Protein 3OV2 (pdb70)

Foldseek 3Di:
DVVVVQVVFFFDFFKFWQFKFKFFAPDKDFLQCVLVVQCVLLVNPVVVVVSVVLNVLLVVLLAGMAGAPDDSVLCVVQVLLAAAFDQRQVSLLVPQQQVQLVQQLRQLVRQVVSLPDDLALAQEEEEEEQGNDDVVTSQVVNCVVNVHDPNRHYDYHYRDWQQVLLVQVVVLRCQARSGHSHKYKYKYWYHCSQLRYHDDPPPVFSSSVVNFEHTMMMITIMHHDDDVPRTDGQKGFPDKDKDFDPPCLQQKDWDQDSSGIGIGHDPCSLLVVQVPCCVVVCVVCVVVVDDAPQLAAELEQQQTPSNLVSNCVSRVHDCVRCVLNSVLCRHHGRNRSRSSSSSLVSQQVVCVVVVEQWSRRVHFKYWYWTAHRSRMIMTTIIGTDGDDD/DVVVVQVVFFFDFFKFWFFKFKFAAPAKDFLQCVLVQLCVLLVNPVCVVVSVVLNVLLVVQLAGIAGAPDDSVLCVVQVLLSAAFPQRVVSLLVPCLPCQLVQQLRRLVRRCVSLPDDLALAAEEEEEEQDNDDVVGSQVVNCVVNVHDPRRHYDYHYRDWQQVLLVQVVVLRCQQRSGHSHKYKYKYWYHCSQLRYHDDPPDPQSSSVNNFEHTMMMITIMHPDDDPPRGDGQKGFPDKDKDFDPPVLAQKDWDQDSSGIGIHHDPCSLVVVQVPCVVVVCVQCVVVVDDAPQQAAEQEQLVTPSNLVSNCVSRVHDCVRCVLNSVLCRHHGRNRSRSSSSSLVSQQVCCVVVPEQWSRRVHFKYWYWDAHRSRMIMITIIGTDGDDD/DPVVVVQVVFFFDFFKFWFFKFKFFAPDKDFLQCNLVVLCVLLVNVVVVVVSVVLNVLLVVQLAGMAGAPDDSVLCVVQVLLSAAFDQRQVSLLVCQLPCQLVQQLRRLVRQCVSQPDDLQLAQEEEEEEQTNDDVVTSQVVNCVVNVHDPRRHYDYHYRDWQQVLLVQVVVLRCQQRSGVSHKYKYKYWYHCSQLRYHDDPVDVQSSSVSNFEHTMMMITIMHHDDDPPRTDGQKGWDDKDKDFDPPCLQQKDWDQDSSGIGIHHDPCSLVSVLVVVVPVVVVVCVVVPDDAPQLAAEQEQLVTDSNVVSNCVSSVPDPVRCVLNSVQCNHHGRNRNRSSSSSLVSQQVCCVVVVEQWSRVVHQKYWYWTAHRSRMIMIIIIGTDTDDPPD/DVVVVQVVFFFDDFKFWQFKFKFAAPAKDFLQCVLVVLCVLLVNVVPVVVSVVLNVLLVVQLAGMAGAPDDSVLCVVQVLLSAAQDQRVVSLQVPQQPVQLVQQLRQLVRQVVSQPDDLQLAQEEEEEEQDNDDVVTSQVVNCVVNVHDPRRHYDYHYRDWQQVLLVQVVVVRCVARSGVSHKYKYKYWYHCSQLRYHDDPPDPQSSSVSSFEHTMMMITIMHHDDDPPRTDGFKGWDDKDKDFDPPCLQQKDWDQDSRGIGIHHDPCSLLVCQVPCVVVVCVVCVVVVDDAPQLAAEQEQQPTPSNVVSNCVSRVYDCVRCVLNVVLCRHHGRNRSRSSSSSLVSQQVCCVVVVEQWSRNNHFKYWYWTAHRSRMIMIIIIGTDTDDD

Solvent-accessible surface area: 55598 Å² total; per-residue (Å²): 135,56,71,36,72,5,154,125,101,41,2,140,1,9,0,2,0,2,0,8,3,26,8,40,7,126,46,91,23,90,11,80,73,4,1,60,34,1,0,113,18,13,132,3,70,127,55,105,104,6,30,143,71,0,76,126,35,2,94,136,27,90,7,123,56,4,43,9,37,5,29,51,55,32,6,96,33,42,68,119,0,17,27,64,64,116,48,4,3,50,28,0,5,34,16,0,18,74,46,0,1,113,18,0,54,87,0,0,49,102,0,12,169,63,10,60,41,75,61,84,65,4,50,15,0,1,0,1,2,10,4,1,7,9,3,3,4,0,2,28,30,0,12,84,66,5,55,14,49,95,59,4,24,16,10,1,0,0,1,16,5,22,9,6,0,0,1,0,0,22,6,0,15,9,11,0,0,0,36,177,44,3,6,0,0,0,0,0,0,0,5,17,0,7,14,14,3,3,9,48,107,74,26,96,65,12,3,32,20,19,0,13,44,0,1,0,0,0,0,0,0,0,0,1,50,52,66,175,84,109,12,104,19,3,0,23,1,8,30,22,42,5,12,10,19,54,163,9,80,36,2,27,2,0,74,7,58,11,34,0,3,22,41,49,68,86,136,100,13,22,46,39,3,3,81,55,0,30,167,1,0,103,124,7,2,54,112,52,53,35,224,114,64,56,68,0,5,4,0,2,4,0,11,55,63,51,6,2,61,22,3,32,76,107,8,144,9,50,101,74,25,2,34,5,0,42,64,2,2,15,35,60,0,7,0,9,1,0,0,2,0,11,0,0,15,35,11,31,101,61,2,47,130,102,50,96,71,20,8,0,46,29,59,94,34,0,0,0,0,0,6,6,12,0,0,0,1,0,1,0,2,0,50,8,43,82,48,173,154,127,9,92,45,56,7,176,114,73,24,2,104,2,10,0,2,0,8,0,7,4,25,9,39,7,128,42,91,23,78,13,80,73,3,0,51,25,0,0,111,16,12,131,17,71,130,94,110,126,16,29,130,47,0,62,144,18,3,113,151,29,94,7,124,58,3,49,8,31,5,26,58,115,34,4,159,136,68,88,98,0,16,30,61,76,104,50,4,2,53,25,0,5,58,14,0,23,79,44,0,0,111,16,0,58,89,0,0,48,96,0,12,171,82,11,59,46,81,56,74,71,4,48,18,0,0,0,1,2,8,5,2,6,9,6,8,6,0,2,24,68,0,13,84,62,6,53,15,41,80,57,4,22,15,10,1,0,0,1,14,6,22,9,6,0,1,2,0,0,23,5,0,20,8,14,1,2,0,37,170,45,3,10,0,0,0,0,0,0,1,4,18,1,7,15,12,2,3,24,49,96,60,29,108,47,9,5,23,20,13,0,14,40,0,1,0,0,0,0,0,1,0,0,2,51,58,82,169,62,87,9,139,20,12,0,13,0,22,29,22,20,3,17,9,15,59,139,12,70,36,2,28,1,0,71,6,55,11,29,0,4,22,40,47,54,41,116,88,13,21,49,38,3,5,79,30,0,38,122,2,0,118,106,6,3,64,105,59,52,41,216,111,80,51,74,0,4,4,0,3,4,0,13,54,61,48,6,3,63,21,2,34,74,115,10,147,9,45,99,75,25,1,51,13,0,44,82,2,4,18,46,58,0,9,0,9,1,0,0,2,1,10,0,0,16,28,13,28,84,97,1,46,113,98,50,99,72,22,7,0,47,30,55,104,62,0,0,0,0,1,7,5,8,0,1,0,1,1,0,1,2,0,48,6,34,76,48,173,150,107,102,10,106,23,64,11,153,111,92,32,1,83,1,8,0,2,0,7,0,8,2,27,6,34,6,124,41,83,24,82,10,77,76,4,0,58,36,0,0,110,20,13,139,5,70,121,74,119,128,20,35,161,125,0,79,154,32,3,110,132,26,84,6,136,59,2,50,8,36,6,34,46,124,27,5,154,124,68,89,104,0,20,33,56,80,91,55,6,3,50,29,0,4,60,13,0,21,80,42,0,1,112,10,0,64,87,0,0,50,108,0,10,157,64,11,57,61,70,64,88,61,4,48,17,0,0,0,0,3,9,3,2,6,9,5,12,7,1,5,27,70,0,13,86,68,4,52,14,46,86,63,3,25,18,10,1,1,0,1,18,5,21,11,6,0,0,2,0,0,25,5,0,23,9,14,0,1,1,37,122,45,3,13,0,0,0,0,0,0,1,6,17,1,7,14,12,3,4,11,56,128,72,23,110,56,9,9,32,16,16,2,12,42,0,2,0,0,0,0,0,0,0,0,2,46,56,80,173,63,94,7,149,16,11,0,26,1,14,33,22,51,9,61,10,19,53,97,7,80,37,1,29,2,0,73,6,59,12,30,0,4,20,36,50,58,79,117,45,14,24,16,13,2,1,18,41,0,20,143,13,0,98,184,22,3,64,112,52,54,22,213,114,58,54,63,0,3,2,0,1,3,0,12,54,60,52,6,2,61,22,1,32,78,69,4,143,10,50,98,80,23,1,36,4,0,40,64,2,3,17,48,61,0,8,0,8,0,0,0,2,1,10,0,0,13,33,10,40,108,62,0,48,132,109,49,106,73,22,8,0,39,28,51,98,26,0,0,0,0,0,6,5,10,0,0,0,2,0,1,0,3,0,43,8,45,82,48,148,76,175,219,135,9,113,36,69,14,154,100,94,17,3,85,2,14,0,3,0,8,0,7,4,23,8,30,7,123,42,89,22,85,9,83,76,3,1,51,29,0,0,110,0,13,119,6,67,118,73,90,130,16,31,143,121,0,74,152,39,2,106,132,29,85,7,124,70,3,50,8,36,5,33,63,87,34,0,84,78,55,89,100,0,15,27,64,79,104,49,4,3,52,28,0,4,55,13,0,19,93,43,0,1,101,13,0,26,61,0,0,78,106,0,15,152,61,12,63,46,86,54,73,71,4,44,18,0,0,0,1,2,8,5,2,6,10,6,9,7,0,3,27,61,0,13,89,78,11,46,15,44,93,94,3,25,16,9,1,1,0,1,20,4,23,13,6,0,1,2,0,0,23,5,0,20,8,11,1,2,0,38,163,44,4,8,0,0,0,0,0,0,1,5,15,0,7,14,12,2,5,11,46,94,67,26,81,69,11,2,28,16,16,0,13,39,0,2,0,0,0,0,0,0,0,0,2,52,52,76,175,64,111,9,145,18,12,0,27,1,12,27,20,50,6,14,8,9,57,162,9,74,38,2,25,1,0,72,6,58,12,27,0,2,20,39,48,66,83,129,98,14,20,47,35,2,4,86,34,0,26,111,3,0,108,131,5,3,66,111,62,44,36,199,109,67,55,69,1,4,2,0,2,5,0,12,58,64,52,6,3,64,21,3,32,71,118,9,149,10,46,93,74,28,2,29,6,0,38,73,2,2,19,45,60,0,9,0,10,1,0,0,4,0,10,0,0,13,34,11,35,104,67,0,47,132,96,49,107,71,22,8,0,43,29,58,90,37,0,0,0,0,1,6,4,12,0,0,1,2,2,1,1,2,0,38,9,41,82,49,172,156

GO terms:
  GO:0016747 acyltransferase activity, transferring groups other than amino-acyl groups (F, IDA)
  GO:0009813 flavonoid biosynthetic process (P, IDA)

Radius of gyration: 35.25 Å; Cα contacts (8 Å, |Δi|>4): 3835; chains: 4; bounding box: 76×96×96 Å

Sequence (1559 aa):
NLHALRREQRAQGPATIMAIGTATPPNLYEQSTFPDFYFRVTNSDDKQELKKKFRRMCEKTMVKKRYLHLTEEILKERPKLCSYKEASFDDRQDIVVEEIPRLAKEAAEKAIKEWGRPKSEITHLVFCSISGIDMPGADYRLATLLGLPLTVNRLMIYSQACHMGAAMLRIAKDLAENNRGARVLVVACEITVLSFRGPNEGDFEALAGQAGFGDGAGAVVVGADPLEGIEKPIYEIAAAMQETVAESQGAVGGHLRAFGWTFYFLNQLPAIIADNLGRSLERALAPLGVREWNDVFWVAHPGNWAIIDAIEAKLQLSPDKLSTARHVFTEYGNMQSATVYFVMDELRKRSAVEGRSTTGDGLQWGVLLGFGPGLSIETVVLRSMPLHHNLHALRREQRAQGPATIMAIGTATPPNLYEQSTFPDFYFRVTNSDDKQELKKKFRRMCEKTMVKKRYLHLTEEILKERPKLCSYKEASFDDRQDIVVEEIPRLAKEAAEKAIKEWGRPKSEITHLVFCSISGIDMPGADYRLATLLGLPLTVNRLMIYSQACHMGAAMLRIAKDLAENNRGARVLVVACEITVLSFRGPNEGDFEALAGQAGFGDGAGAVVVGADPLEGIEKPIYEIAAAMQETVAESQGAVGGHLRAFGWTFYFLNQLPAIIADNLGRSLERALAPLGVREWNDVFWVAHPGNWAIIDAIEAKLQLSPDKLSTARHVFTEYGNMQSATVYFVMDELRKRSAVEGRSTTGDGLQWGVLLGFGPGLSIETVVLRSMPLHHANLHALRREQRAQGPATIMAIGTATPPNLYEQSTFPDFYFRVTNSDDKQELKKKFRRMCEKTMVKKRYLHLTEEILKERPKLCSYKEASFDDRQDIVVEEIPRLAKEAAEKAIKEWGRPKSEITHLVFCSISGIDMPGADYRLATLLGLPLTVNRLMIYSQACHMGAAMLRIAKDLAENNRGARVLVVACEITVLSFRGPNEGDFEALAGQAGFGDGAGAVVVGADPLEGIEKPIYEIAAAMQETVAESQGAVGGHLRAFGWTFYFLNQLPAIIADNLGRSLERALAPLGVREWNDVFWVAHPGNWAIIDAIEAKLQLSPDKLSTARHVFTEYGNMQSATVYFVMDELRKRSAVEGRSTTGDGLQWGVLLGFGPGLSIETVVLRSMPLHHHHNLHALRREQRAQGPATIMAIGTATPPNLYEQSTFPDFYFRVTNSDDKQELKKKFRRMCEKTMVKKRYLHLTEEILKERPKLCSYKEASFDDRQDIVVEEIPRLAKEAAEKAIKEWGRPKSEITHLVFCSISGIDMPGADYRLATLLGLPLTVNRLMIYSQACHMGAAMLRIAKDLAENNRGARVLVVACEITVLSFRGPNEGDFEALAGQAGFGDGAGAVVVGADPLEGIEKPIYEIAAAMQETVAESQGAVGGHLRAFGWTFYFLNQLPAIIADNLGRSLERALAPLGVREWNDVFWVAHPGNWAIIDAIEAKLQLSPDKLSTARHVFTEYGNMQSATVYFVMDELRKRSAVEGRSTTGDGLQWGVLLGFGPGLSIETVVLRSMPLHH

Secondary structure (DSSP, 8-state):
-HHHHHHHHS-SS--EEEEEEEE--S-EEEGGGHHHHHHHHTT-TT-HHHHHHHHHHHHHT---EEE-S--HHHHHHSGGGGSSSS--HHHHHHHHHHHHHHHHHHHHHHHHHHHTS-GGG--EEEEEESS---BS-HHHHHHHHHT--TTSEEEEEES--TTHHHHHHHHHHHHHHHSTT-EEEEEEEE-GGGT-----TT-HHHHHHHHHB--EEEEEEEESSPPTTT---SEEEEEEEEEE-TT-TTSEEEEEETTEEEEEE-TTHHHHHHTTSHHHHHHHHGGGT--SGGGSEEEE----HHHHHHHHHHHT--TTTTHHHHHHHHHH-B-GGGHHHHHHHHHHHHHHHTT-SBTTTT-SEEEEEEEETTTEEEEEEEEE-B---/-HHHHHHHHS-SS--EEEEEEEE--S-EEETTTHHHHHHHHTT-TT-HHHHHHHHHHHHHHT--EEE-S--HHHHHH-GGGGSSSSS-HHHHHHHHHHHHHHHHHHHHHHHHHHHTS-GGG--EEEEEESS--EES-HHHHHHHHHT--TT-EEEEEES--TTHHHHHHHHHHHHHHTSTT-EEEEEEEE-GGGT-----TT-HHHHHHHHHB--EEEEEEEESSPPTTT---SEEEEEEEEEE-TT-TTTEEEEEETTEEEEEE-TTHHHHHHHT-HHHHHHHHGGGT---GGGSEEEE----HHHHHHHHHHHT--TTTTHHHHHHHHHH-B-GGGHHHHHHHHHHHHHHHTT-SBTTTT-SEEEEEEEETTTEEEEEEEEE-B---/--HHHHHHHHS--S--EEEEEEEE--S-EEETTTHHHHHHHHTT-TT-HHHHHHHHHHHHHH---EEE-S--HHHHHH-GGGGSSSSS-HHHHHHHHHHHHHHHHHHHHHHHHHHH-S-GGG--EEEEEESS--EES-HHHHHHHHHT--TT-EEEEEES--TTHHHHHHHHHHHHHHHSTT-EEEEEEEE-GGGT-----TT-HHHHHHHHHB--EEEEEEEESSPPTTT---SEEEEEEEEEE-TT-TTSEEEEEETTEEEEEE-TTHHHHHHHHHHHHHHHHHGGGT--SGGGSEEEE----HHHHHHHHHHHT--TTTTHHHHHHHHHH-B-GGGHHHHHHHHHHHHHHHTT-SBTTTT-SEEEEEEEETTTEEEEEEEEE-B-----/-HHHHHHHSS--S--EEEEEEEE--SEEEETTTHHHHHHHHTT-TT-HHHHHHHHHHHHHH---EEEES--HHHHHH-GGGGSSSS--HHHHHHHHHHHHHHHHHHHHHHHHHHH-S-GGG--EEEEEESS---BS-HHHHHHHHHT--TTSEEEEEES--TTHHHHHHHHHHHHHHSSTT-EEEEEEEE-GGGT-----TT-HHHHHHHHHB--EEEEEEEESSPPTTT---SEEEEEEEEEE-TT-TTTEEEEEETTEEEEEE-TTHHHHHHHTSHHHHHHHHGGGT---GGGSEEEE----HHHHHHHHHHHT--TTTTHHHHHHHHHH-B-GGGHHHHHHHHHHHHHHHTT-SBTTTT-SEEEEEEEETTTEEEEEEEEE-B---

Nearest PDB structures (foldseek):
  3ov2-assembly2_D  TM=1.001E+00  e=5.169E-90  Curcuma longa
  3ov3-assembly2_D  TM=1.001E+00  e=6.090E-88  Curcuma longa
  4yjy-assembly1_B  TM=9.894E-01  e=2.800E-68  Oryza sativa Indica Group
  8v8m-assembly1_B  TM=9.890E-01  e=1.064E-67  Panicum virgatum
  8v8n-assembly1_A  TM=9.880E-01  e=2.944E-67  Panicum virgatum

Structure (mmCIF, N/CA/C/O backbone):
data_3OV2
#
_entry.id   3OV2
#
_cell.length_a   77.180
_cell.length_b   115.810
_cell.length_c   221.240
_cell.angle_alpha   90.000
_cell.angle_beta   90.000
_cell.angle_gamma   90.000
#
_symmetry.space_group_name_H-M   'P 21 21 21'
#
loop_
_entity.id
_entity.type
_entity.pdbx_description
1 polymer 'Curcumin synthase'
2 non-polymer 'MALONATE ION'
3 non-polymer 1,2-ETHANEDIOL
4 water water
#
loop_
_atom_site.group_PDB
_atom_site.id
_atom_site.type_symbol
_atom_site.label_atom_id
_atom_site.label_alt_id
_atom_site.label_comp_id
_atom_site.label_asym_id
_atom_site.label_entity_id
_atom_site.label_seq_id
_atom_site.pdbx_PDB_ins_code
_atom_site.Cartn_x
_atom_site.Cartn_y
_atom_site.Cartn_z
_atom_site.occupancy
_atom_site.B_iso_or_equiv
_atom_site.auth_seq_id
_atom_site.auth_comp_id
_atom_site.auth_asym_id
_atom_site.auth_atom_id
_atom_site.pdbx_PDB_model_num
ATOM 1 N N . ASN A 1 3 ? 23.725 -51.987 -27.036 1.00 64.18 3 ASN A N 1
ATOM 2 C CA . ASN A 1 3 ? 24.139 -52.393 -28.412 1.00 63.83 3 ASN A CA 1
ATOM 3 C C . ASN A 1 3 ? 24.251 -51.165 -29.321 1.00 62.85 3 ASN A C 1
ATOM 4 O O . ASN A 1 3 ? 23.282 -50.421 -29.485 1.00 62.55 3 ASN A O 1
ATOM 9 N N . LEU A 1 4 ? 25.450 -50.968 -29.881 1.00 62.17 4 LEU A N 1
ATOM 10 C CA . LEU A 1 4 ? 25.777 -49.864 -30.808 1.00 61.09 4 LEU A CA 1
ATOM 11 C C . LEU A 1 4 ? 25.032 -49.889 -32.161 1.00 60.16 4 LEU A C 1
ATOM 12 O O . LEU A 1 4 ? 24.696 -48.834 -32.701 1.00 59.66 4 LEU A O 1
ATOM 17 N N . HIS A 1 5 ? 24.801 -51.082 -32.710 1.00 59.71 5 HIS A N 1
ATOM 18 C CA . HIS A 1 5 ? 24.149 -51.227 -34.015 1.00 58.77 5 HIS A CA 1
ATOM 19 C C . HIS A 1 5 ? 22.624 -51.250 -33.902 1.00 58.30 5 HIS A C 1
ATOM 20 O O . HIS A 1 5 ? 21.937 -50.661 -34.737 1.00 58.00 5 HIS A O 1
ATOM 27 N N . ALA A 1 6 ? 22.110 -51.937 -32.878 1.00 57.92 6 ALA A N 1
ATOM 28 C CA . ALA A 1 6 ? 20.672 -51.986 -32.597 1.00 57.24 6 ALA A CA 1
ATOM 29 C C . ALA A 1 6 ? 20.109 -50.599 -32.299 1.00 56.34 6 ALA A C 1
ATOM 30 O O . ALA A 1 6 ? 19.104 -50.205 -32.891 1.00 55.81 6 ALA A O 1
ATOM 32 N N . LEU A 1 7 ? 20.760 -49.872 -31.382 1.00 55.82 7 LEU A N 1
ATOM 33 C CA . LEU A 1 7 ? 20.434 -48.461 -31.091 1.00 55.05 7 LEU A CA 1
ATOM 34 C C . LEU A 1 7 ? 20.420 -47.616 -32.379 1.00 53.91 7 LEU A C 1
ATOM 35 O O . LEU A 1 7 ? 19.504 -46.825 -32.602 1.00 53.49 7 LEU A O 1
ATOM 40 N N . ARG A 1 8 ? 21.430 -47.808 -33.222 1.00 52.96 8 ARG A N 1
ATOM 41 C CA . ARG A 1 8 ? 21.521 -47.105 -34.497 1.00 52.19 8 ARG A CA 1
ATOM 42 C C . ARG A 1 8 ? 20.294 -47.406 -35.373 1.00 51.82 8 ARG A C 1
ATOM 43 O O . ARG A 1 8 ? 19.680 -46.478 -35.907 1.00 51.40 8 ARG A O 1
ATOM 51 N N . ARG A 1 9 ? 19.918 -48.685 -35.479 1.00 51.75 9 ARG A N 1
ATOM 52 C CA . ARG A 1 9 ? 18.798 -49.111 -36.340 1.00 51.36 9 ARG A CA 1
ATOM 53 C C . ARG A 1 9 ? 17.459 -48.506 -35.917 1.00 50.91 9 ARG A C 1
ATOM 54 O O . ARG A 1 9 ? 16.577 -48.300 -36.754 1.00 50.92 9 ARG A O 1
ATOM 62 N N . GLU A 1 10 ? 17.312 -48.224 -34.624 1.00 50.32 10 GLU A N 1
ATOM 63 C CA . GLU A 1 10 ? 16.069 -47.672 -34.080 1.00 49.90 10 GLU A CA 1
ATOM 64 C C . GLU A 1 10 ? 15.977 -46.130 -34.178 1.00 48.49 10 GLU A C 1
ATOM 65 O O . GLU A 1 10 ? 14.891 -45.581 -34.400 1.00 47.98 10 GLU A O 1
ATOM 71 N N . GLN A 1 11 ? 17.117 -45.451 -34.034 1.00 46.87 11 GLN A N 1
ATOM 72 C CA . GLN A 1 11 ? 17.169 -43.983 -34.001 1.00 45.61 11 GLN A CA 1
ATOM 73 C C . GLN A 1 11 ? 17.140 -43.285 -35.372 1.00 43.38 11 GLN A C 1
ATOM 74 O O . GLN A 1 11 ? 16.887 -42.089 -35.440 1.00 43.11 11 GLN A O 1
ATOM 80 N N . ARG A 1 12 ? 17.408 -44.010 -36.453 1.00 41.36 12 ARG A N 1
ATOM 81 C CA . ARG A 1 12 ? 17.475 -43.383 -37.780 1.00 39.00 12 ARG A CA 1
ATOM 82 C C . ARG A 1 12 ? 16.145 -43.429 -38.545 1.00 37.12 12 ARG A C 1
ATOM 83 O O . ARG A 1 12 ? 15.287 -44.264 -38.264 1.00 36.63 12 ARG A O 1
ATOM 91 N N . ALA A 1 13 ? 15.973 -42.515 -39.496 1.00 34.64 13 ALA A N 1
ATOM 92 C CA . ALA A 1 13 ? 14.769 -42.515 -40.335 1.00 33.19 13 ALA A CA 1
ATOM 93 C C . ALA A 1 13 ? 14.835 -43.617 -41.395 1.00 32.21 13 ALA A C 1
ATOM 94 O O . ALA A 1 13 ? 15.906 -44.141 -41.687 1.00 31.52 13 ALA A O 1
ATOM 96 N N . GLN A 1 14 ? 13.691 -43.962 -41.972 1.00 31.78 14 GLN A N 1
ATOM 97 C CA . GLN A 1 14 ? 13.634 -45.049 -42.958 1.00 31.66 14 GLN A CA 1
ATOM 98 C C . GLN A 1 14 ? 13.802 -44.616 -44.414 1.00 30.27 14 GLN A C 1
ATOM 99 O O . GLN A 1 14 ? 14.417 -45.316 -45.206 1.00 30.11 14 GLN A O 1
ATOM 105 N N . GLY A 1 15 ? 13.195 -43.493 -44.776 1.00 29.17 15 GLY A N 1
ATOM 106 C CA . GLY A 1 15 ? 13.069 -43.117 -46.183 1.00 27.55 15 GLY A CA 1
ATOM 107 C C . GLY A 1 15 ? 13.831 -41.852 -46.497 1.00 25.72 15 GLY A C 1
ATOM 108 O O . GLY A 1 15 ? 14.506 -41.314 -45.623 1.00 25.63 15 GLY A O 1
ATOM 109 N N . PRO A 1 16 ? 13.710 -41.357 -47.735 1.00 24.48 16 PRO A N 1
ATOM 110 C CA . PRO A 1 16 ? 14.465 -40.177 -48.171 1.00 23.66 16 PRO A CA 1
ATOM 111 C C . PRO A 1 16 ? 13.981 -38.881 -47.532 1.00 23.14 16 PRO A C 1
ATOM 112 O O . PRO A 1 16 ? 12.792 -38.761 -47.197 1.00 23.40 16 PRO A O 1
ATOM 116 N N . ALA A 1 17 ? 14.903 -37.930 -47.356 1.00 22.16 17 ALA A N 1
ATOM 117 C CA . ALA A 1 17 ? 14.544 -36.556 -46.988 1.00 21.21 17 ALA A CA 1
ATOM 118 C C . ALA A 1 17 ? 13.536 -35.957 -47.966 1.00 20.87 17 ALA A C 1
ATOM 119 O O . ALA A 1 17 ? 13.589 -36.175 -49.183 1.00 20.54 17 ALA A O 1
ATOM 121 N N . THR A 1 18 ? 12.650 -35.152 -47.418 1.00 20.80 18 THR A N 1
ATOM 122 C CA . THR A 1 18 ? 11.523 -34.622 -48.153 1.00 21.67 18 THR A CA 1
ATOM 123 C C . THR A 1 18 ? 11.395 -33.117 -47.895 1.00 21.50 18 THR A C 1
ATOM 124 O O . THR A 1 18 ? 11.578 -32.665 -46.756 1.00 21.32 18 THR A O 1
ATOM 128 N N . ILE A 1 19 ? 11.101 -32.354 -48.949 1.00 21.08 19 ILE A N 1
ATOM 129 C CA . ILE A 1 19 ? 10.790 -30.946 -48.808 1.00 20.79 19 ILE A CA 1
ATOM 130 C C . ILE A 1 19 ? 9.282 -30.848 -48.635 1.00 21.83 19 ILE A C 1
ATOM 131 O O . ILE A 1 19 ? 8.519 -31.163 -49.557 1.00 22.34 19 ILE A O 1
ATOM 136 N N . MET A 1 20 ? 8.865 -30.406 -47.448 1.00 21.70 20 MET A N 1
ATOM 137 C CA . MET A 1 20 ? 7.474 -30.468 -47.031 1.00 22.13 20 MET A CA 1
ATOM 138 C C . MET A 1 20 ? 6.735 -29.150 -47.153 1.00 22.22 20 MET A C 1
ATOM 139 O O . MET A 1 20 ? 5.503 -29.119 -47.069 1.00 22.30 20 MET A O 1
ATOM 144 N N . ALA A 1 21 ? 7.483 -28.058 -47.319 1.00 21.57 21 ALA A N 1
ATOM 145 C CA . ALA A 1 21 ? 6.900 -26.718 -47.343 1.00 21.19 21 ALA A CA 1
ATOM 146 C C . ALA A 1 21 ? 7.943 -25.693 -47.735 1.00 20.69 21 ALA A C 1
ATOM 147 O O . ALA A 1 21 ? 9.159 -25.904 -47.545 1.00 20.16 21 ALA A O 1
ATOM 149 N N . ILE A 1 22 ? 7.458 -24.583 -48.279 1.00 20.20 22 ILE A N 1
ATOM 150 C CA . ILE A 1 22 ? 8.305 -23.528 -48.787 1.00 20.28 22 ILE A CA 1
ATOM 151 C C . ILE A 1 22 ? 7.675 -22.170 -48.495 1.00 21.05 22 ILE A C 1
ATOM 152 O O . ILE A 1 22 ? 6.476 -21.938 -48.792 1.00 21.83 22 ILE A O 1
ATOM 157 N N . GLY A 1 23 ? 8.490 -21.278 -47.935 1.00 20.20 23 GLY A N 1
ATOM 158 C CA . GLY A 1 23 ? 8.087 -19.918 -47.680 1.00 19.35 23 GLY A CA 1
ATOM 159 C C . GLY A 1 23 ? 9.151 -18.945 -48.142 1.00 19.70 23 GLY A C 1
ATOM 160 O O . GLY A 1 23 ? 10.359 -19.244 -48.094 1.00 19.06 23 GLY A O 1
ATOM 161 N N . THR A 1 24 ? 8.701 -17.774 -48.600 1.00 19.14 24 THR A N 1
ATOM 162 C CA . THR A 1 24 ? 9.606 -16.744 -49.087 1.00 18.45 24 THR A CA 1
ATOM 163 C C . THR A 1 24 ? 9.145 -15.410 -48.570 1.00 18.09 24 THR A C 1
ATOM 164 O O . THR A 1 24 ? 7.951 -15.217 -48.313 1.00 18.48 24 THR A O 1
ATOM 168 N N . ALA A 1 25 ? 10.099 -14.494 -48.422 1.00 17.50 25 ALA A N 1
ATOM 169 C CA . ALA A 1 25 ? 9.836 -13.126 -48.001 1.00 17.18 25 ALA A CA 1
ATOM 170 C C . ALA A 1 25 ? 10.914 -12.170 -48.555 1.00 17.31 25 ALA A C 1
ATOM 171 O O . ALA A 1 25 ? 12.058 -12.591 -48.826 1.00 16.64 25 ALA A O 1
ATOM 173 N N . THR A 1 26 ? 10.530 -10.897 -48.715 1.00 16.95 26 THR A N 1
ATOM 174 C CA . THR A 1 26 ? 11.405 -9.827 -49.174 1.00 16.60 26 THR A CA 1
ATOM 175 C C . THR A 1 26 ? 11.158 -8.617 -48.294 1.00 17.26 26 THR A C 1
ATOM 176 O O . THR A 1 26 ? 10.073 -8.492 -47.731 1.00 17.62 26 THR A O 1
ATOM 180 N N . PRO A 1 27 ? 12.131 -7.690 -48.201 1.00 17.32 27 PRO A N 1
ATOM 181 C CA . PRO A 1 27 ? 11.789 -6.393 -47.582 1.00 17.59 27 PRO A CA 1
ATOM 182 C C . PRO A 1 27 ? 10.619 -5.706 -48.330 1.00 17.97 27 PRO A C 1
ATOM 183 O O . PRO A 1 27 ? 10.353 -6.063 -49.476 1.00 18.15 27 PRO A O 1
ATOM 187 N N . PRO A 1 28 ? 9.931 -4.727 -47.697 1.00 18.77 28 PRO A N 1
ATOM 188 C CA . PRO A 1 28 ? 8.743 -4.111 -48.351 1.00 19.33 28 PRO A CA 1
ATOM 189 C C . PRO A 1 28 ? 9.063 -2.995 -49.354 1.00 19.93 28 PRO A C 1
ATOM 190 O O . PRO A 1 28 ? 8.145 -2.449 -49.961 1.00 19.99 28 PRO A O 1
ATOM 194 N N . ASN A 1 29 ? 10.344 -2.672 -49.549 1.00 19.94 29 ASN A N 1
ATOM 195 C CA . ASN A 1 29 ? 10.689 -1.528 -50.394 1.00 19.91 29 ASN A CA 1
ATOM 196 C C . ASN A 1 29 ? 11.005 -1.945 -51.818 1.00 20.02 29 ASN A C 1
ATOM 197 O O . ASN A 1 29 ? 12.062 -2.541 -52.092 1.00 19.84 29 ASN A O 1
ATOM 202 N N . LEU A 1 30 ? 10.063 -1.640 -52.707 1.00 20.27 30 LEU A N 1
ATOM 203 C CA . LEU A 1 30 ? 10.197 -1.917 -54.139 1.00 20.28 30 LEU A CA 1
ATOM 204 C C . LEU A 1 30 ? 11.182 -0.986 -54.845 1.00 19.76 30 LEU A C 1
ATOM 205 O O . LEU A 1 30 ? 11.029 0.243 -54.836 1.00 19.60 30 LEU A O 1
ATOM 210 N N . TYR A 1 31 ? 12.184 -1.578 -55.485 1.00 19.31 31 TYR A N 1
ATOM 211 C CA . TYR A 1 31 ? 13.037 -0.803 -56.383 1.00 19.29 31 TYR A CA 1
ATOM 212 C C . TYR A 1 31 ? 12.826 -1.182 -57.843 1.00 19.62 31 TYR A C 1
ATOM 213 O O . TYR A 1 31 ? 13.273 -2.247 -58.294 1.00 19.38 31 TYR A O 1
ATOM 222 N N . GLU A 1 32 ? 12.135 -0.310 -58.579 1.00 19.92 32 GLU A N 1
ATOM 223 C CA . GLU A 1 32 ? 11.980 -0.503 -60.021 1.00 20.71 32 GLU A CA 1
ATOM 224 C C . GLU A 1 32 ? 13.294 -0.218 -60.736 1.00 20.28 32 GLU A C 1
ATOM 225 O O . GLU A 1 32 ? 13.903 0.825 -60.518 1.00 20.35 32 GLU A O 1
ATOM 231 N N . GLN A 1 33 ? 13.726 -1.153 -61.586 1.00 20.31 33 GLN A N 1
ATOM 232 C CA . GLN A 1 33 ? 14.986 -1.017 -62.327 1.00 19.57 33 GLN A CA 1
ATOM 233 C C . GLN A 1 33 ? 14.989 0.206 -63.251 1.00 20.24 33 GLN A C 1
ATOM 234 O O . GLN A 1 33 ? 16.038 0.836 -63.438 1.00 20.15 33 GLN A O 1
ATOM 240 N N . SER A 1 34 ? 13.827 0.549 -63.818 1.00 20.48 34 SER A N 1
ATOM 241 C CA . SER A 1 34 ? 13.753 1.679 -64.758 1.00 20.88 34 SER A CA 1
ATOM 242 C C . SER A 1 34 ? 14.242 2.980 -64.129 1.00 21.02 34 SER A C 1
ATOM 243 O O . SER A 1 34 ? 14.852 3.812 -64.808 1.00 21.63 34 SER A O 1
ATOM 246 N N . THR A 1 35 ? 13.974 3.152 -62.838 1.00 20.51 35 THR A N 1
ATOM 247 C CA . THR A 1 35 ? 14.325 4.387 -62.141 1.00 20.12 35 THR A CA 1
ATOM 248 C C . THR A 1 35 ? 15.448 4.198 -61.130 1.00 20.02 35 THR A C 1
ATOM 249 O O . THR A 1 35 ? 15.822 5.145 -60.443 1.00 20.53 35 THR A O 1
ATOM 253 N N . PHE A 1 36 ? 15.977 2.980 -61.021 1.00 19.06 36 PHE A N 1
ATOM 254 C CA . PHE A 1 36 ? 17.031 2.724 -60.069 1.00 18.09 36 PHE A CA 1
ATOM 255 C C . PHE A 1 36 ? 18.293 3.556 -60.331 1.00 18.33 36 PHE A C 1
ATOM 256 O O . PHE A 1 36 ? 18.928 4.005 -59.377 1.00 17.63 36 PHE A O 1
ATOM 264 N N . PRO A 1 37 ? 18.668 3.759 -61.614 1.00 18.93 37 PRO A N 1
ATOM 265 C CA . PRO A 1 37 ? 19.816 4.640 -61.846 1.00 19.43 37 PRO A CA 1
ATOM 266 C C . PRO A 1 37 ? 19.609 6.041 -61.277 1.00 20.38 37 PRO A C 1
ATOM 267 O O . PRO A 1 37 ? 20.541 6.606 -60.707 1.00 20.60 37 PRO A O 1
ATOM 271 N N . ASP A 1 38 ? 18.394 6.578 -61.391 1.00 21.32 38 ASP A N 1
ATOM 272 C CA . ASP A 1 38 ? 18.113 7.926 -60.880 1.00 22.29 38 ASP A CA 1
ATOM 273 C C . ASP A 1 38 ? 18.219 7.947 -59.371 1.00 21.64 38 ASP A C 1
ATOM 274 O O . ASP A 1 38 ? 18.897 8.824 -58.814 1.00 21.99 38 ASP A O 1
ATOM 279 N N . PHE A 1 39 ? 17.589 6.966 -58.715 1.00 20.34 39 PHE A N 1
ATOM 280 C CA . PHE A 1 39 ? 17.678 6.845 -57.260 1.00 19.81 39 PHE A CA 1
ATOM 281 C C . PHE A 1 39 ? 19.142 6.653 -56.767 1.00 19.54 39 PHE A C 1
ATOM 282 O O . PHE A 1 39 ? 19.606 7.395 -55.889 1.00 18.96 39 PHE A O 1
ATOM 290 N N . TYR A 1 40 ? 19.847 5.663 -57.327 1.00 18.80 40 TYR A N 1
ATOM 291 C CA . TYR A 1 40 ? 21.248 5.358 -56.944 1.00 18.12 40 TYR A CA 1
ATOM 292 C C . TYR A 1 40 ? 22.190 6.574 -57.057 1.00 17.95 40 TYR A C 1
ATOM 293 O O . TYR A 1 40 ? 22.831 6.939 -56.083 1.00 17.23 40 TYR A O 1
ATOM 302 N N . PHE A 1 41 ? 22.267 7.196 -58.239 1.00 17.93 41 PHE A N 1
ATOM 303 C CA . PHE A 1 41 ? 23.159 8.347 -58.435 1.00 18.27 41 PHE A CA 1
ATOM 304 C C . PHE A 1 41 ? 22.810 9.579 -57.586 1.00 18.78 41 PHE A C 1
ATOM 305 O O . PHE A 1 41 ? 23.695 10.353 -57.216 1.00 17.65 41 PHE A O 1
ATOM 313 N N . ARG A 1 42 ? 21.527 9.736 -57.257 1.00 19.93 42 ARG A N 1
ATOM 314 C CA . ARG A 1 42 ? 21.075 10.859 -56.421 1.00 21.47 42 ARG A CA 1
ATOM 315 C C . ARG A 1 42 ? 21.404 10.667 -54.935 1.00 21.69 42 ARG A C 1
ATOM 316 O O . ARG A 1 42 ? 21.960 11.572 -54.311 1.00 22.64 42 ARG A O 1
ATOM 324 N N . VAL A 1 43 ? 21.107 9.494 -54.375 1.00 21.49 43 VAL A N 1
ATOM 325 C CA . VAL A 1 43 ? 21.350 9.266 -52.943 1.00 21.71 43 VAL A CA 1
ATOM 326 C C . VAL A 1 43 ? 22.837 9.079 -52.587 1.00 22.02 43 VAL A C 1
ATOM 327 O O . VAL A 1 43 ? 23.243 9.276 -51.438 1.00 21.80 43 VAL A O 1
ATOM 331 N N . THR A 1 44 ? 23.657 8.710 -53.569 1.00 22.08 44 THR A N 1
ATOM 332 C CA . THR A 1 44 ? 25.094 8.576 -53.329 1.00 21.83 44 THR A CA 1
ATOM 333 C C . THR A 1 44 ? 25.836 9.877 -53.642 1.00 22.41 44 THR A C 1
ATOM 334 O O . THR A 1 44 ? 27.065 9.907 -53.593 1.00 22.31 44 THR A O 1
ATOM 338 N N . ASN A 1 45 ? 25.073 10.944 -53.920 1.00 23.11 45 ASN A N 1
ATOM 339 C CA . ASN A 1 45 ? 25.589 12.268 -54.331 1.00 24.05 45 ASN A CA 1
ATOM 340 C C . ASN A 1 45 ? 26.532 12.207 -55.520 1.00 23.43 45 ASN A C 1
ATOM 341 O O . ASN A 1 45 ? 27.639 12.750 -55.487 1.00 23.41 45 ASN A O 1
ATOM 346 N N . SER A 1 46 ? 26.087 11.526 -56.566 1.00 23.01 46 SER A N 1
ATOM 347 C CA . SER A 1 46 ? 26.896 11.364 -57.770 1.00 22.76 46 SER A CA 1
ATOM 348 C C . SER A 1 46 ? 26.181 11.865 -58.998 1.00 22.47 46 SER A C 1
ATOM 349 O O . SER A 1 46 ? 26.419 11.354 -60.086 1.00 22.30 46 SER A O 1
ATOM 352 N N . ASP A 1 47 ? 25.295 12.847 -58.829 1.00 23.02 47 ASP A N 1
ATOM 353 C CA . ASP A 1 47 ? 24.603 13.458 -59.970 1.00 23.76 47 ASP A CA 1
ATOM 354 C C . ASP A 1 47 ? 25.527 14.251 -60.895 1.00 24.06 47 ASP A C 1
ATOM 355 O O . ASP A 1 47 ? 25.127 14.662 -61.987 1.00 24.58 47 ASP A O 1
ATOM 360 N N . ASP A 1 48 ? 26.769 14.451 -60.469 1.00 23.76 48 ASP A N 1
ATOM 361 C CA . ASP A 1 48 ? 27.772 15.033 -61.359 1.00 23.73 48 ASP A CA 1
ATOM 362 C C . ASP A 1 48 ? 28.684 13.956 -61.968 1.00 22.86 48 ASP A C 1
ATOM 363 O O . ASP A 1 48 ? 29.754 14.260 -62.454 1.00 22.47 48 ASP A O 1
ATOM 368 N N . LYS A 1 49 ? 28.258 12.696 -61.931 1.00 22.19 49 LYS A N 1
ATOM 369 C CA . LYS A 1 49 ? 28.912 11.652 -62.736 1.00 21.73 49 LYS A CA 1
ATOM 370 C C . LYS A 1 49 ? 27.949 11.195 -63.810 1.00 20.83 49 LYS A C 1
ATOM 371 O O . LYS A 1 49 ? 27.530 10.048 -63.826 1.00 20.57 49 LYS A O 1
ATOM 377 N N . GLN A 1 50 ? 27.587 12.101 -64.703 1.00 20.91 50 GLN A N 1
ATOM 378 C CA . GLN A 1 50 ? 26.541 11.805 -65.683 1.00 21.37 50 GLN A CA 1
ATOM 379 C C . GLN A 1 50 ? 26.954 10.716 -66.665 1.00 21.05 50 GLN A C 1
ATOM 380 O O . GLN A 1 50 ? 26.125 9.947 -67.131 1.00 20.58 50 GLN A O 1
ATOM 386 N N . GLU A 1 51 ? 28.243 10.647 -66.961 1.00 21.45 51 GLU A N 1
ATOM 387 C CA . GLU A 1 51 ? 28.710 9.650 -67.902 1.00 21.69 51 GLU A CA 1
ATOM 388 C C . GLU A 1 51 ? 28.676 8.264 -67.271 1.00 21.19 51 GLU A C 1
ATOM 389 O O . GLU A 1 51 ? 28.238 7.313 -67.904 1.00 21.11 51 GLU A O 1
ATOM 395 N N . LEU A 1 52 ? 29.109 8.156 -66.018 1.00 21.15 52 LEU A N 1
ATOM 396 C CA . LEU A 1 52 ? 29.010 6.894 -65.301 1.00 20.85 52 LEU A CA 1
ATOM 397 C C . LEU A 1 52 ? 27.538 6.502 -65.107 1.00 20.67 52 LEU A C 1
ATOM 398 O O . LEU A 1 52 ? 27.168 5.337 -65.268 1.00 20.56 52 LEU A O 1
ATOM 403 N N . LYS A 1 53 ? 26.698 7.483 -64.796 1.00 20.75 53 LYS A N 1
ATOM 404 C CA . LYS A 1 53 ? 25.261 7.246 -64.722 1.00 20.67 53 LYS A CA 1
ATOM 405 C C . LYS A 1 53 ? 24.734 6.680 -66.040 1.00 21.32 53 LYS A C 1
ATOM 406 O O . LYS A 1 53 ? 24.024 5.677 -66.037 1.00 21.71 53 LYS A O 1
ATOM 412 N N . LYS A 1 54 ? 25.093 7.307 -67.158 1.00 21.56 54 LYS A N 1
ATOM 413 C CA . LYS A 1 54 ? 24.695 6.818 -68.478 1.00 22.07 54 LYS A CA 1
ATOM 414 C C . LYS A 1 54 ? 25.091 5.343 -68.622 1.00 22.17 54 LYS A C 1
ATOM 415 O O . LYS A 1 54 ? 24.297 4.519 -69.064 1.00 21.12 54 LYS A O 1
ATOM 421 N N . LYS A 1 55 ? 26.319 5.019 -68.215 1.00 22.96 55 LYS A N 1
ATOM 422 C CA . LYS A 1 55 ? 26.823 3.651 -68.220 1.00 23.82 55 LYS A CA 1
ATOM 423 C C . LYS A 1 55 ? 25.953 2.715 -67.384 1.00 23.41 55 LYS A C 1
ATOM 424 O O . LYS A 1 55 ? 25.625 1.603 -67.816 1.00 23.01 55 LYS A O 1
ATOM 430 N N . PHE A 1 56 ? 25.612 3.168 -66.178 1.00 22.51 56 PHE A N 1
ATOM 431 C CA . PHE A 1 56 ? 24.966 2.313 -65.207 1.00 22.38 56 PHE A CA 1
ATOM 432 C C . PHE A 1 56 ? 23.578 1.966 -65.680 1.00 23.27 56 PHE A C 1
ATOM 433 O O . PHE A 1 56 ? 23.142 0.824 -65.523 1.00 23.36 56 PHE A O 1
ATOM 441 N N . ARG A 1 57 ? 22.902 2.951 -66.275 1.00 23.90 57 ARG A N 1
ATOM 442 C CA . ARG A 1 57 ? 21.586 2.747 -66.857 1.00 25.00 57 ARG A CA 1
ATOM 443 C C . ARG A 1 57 ? 21.638 1.659 -67.933 1.00 25.20 57 ARG A C 1
ATOM 444 O O . ARG A 1 57 ? 20.727 0.847 -68.023 1.00 24.90 57 ARG A O 1
ATOM 452 N N . ARG A 1 58 ? 22.713 1.645 -68.721 1.00 26.20 58 ARG A N 1
ATOM 453 C CA . ARG A 1 58 ? 22.919 0.619 -69.751 1.00 27.70 58 ARG A CA 1
ATOM 454 C C . ARG A 1 58 ? 23.146 -0.748 -69.081 1.00 26.91 58 ARG A C 1
ATOM 455 O O . ARG A 1 58 ? 22.527 -1.756 -69.456 1.00 26.26 58 ARG A O 1
ATOM 463 N N . MET A 1 59 ? 23.986 -0.760 -68.051 1.00 26.57 59 MET A N 1
ATOM 464 C CA . MET A 1 59 ? 24.148 -1.952 -67.227 1.00 26.63 59 MET A CA 1
ATOM 465 C C . MET A 1 59 ? 22.802 -2.475 -66.712 1.00 25.92 59 MET A C 1
ATOM 466 O O . MET A 1 59 ? 22.534 -3.670 -66.796 1.00 25.70 59 MET A O 1
ATOM 471 N N . CYS A 1 60 ? 21.975 -1.564 -66.191 1.00 25.39 60 CYS A N 1
A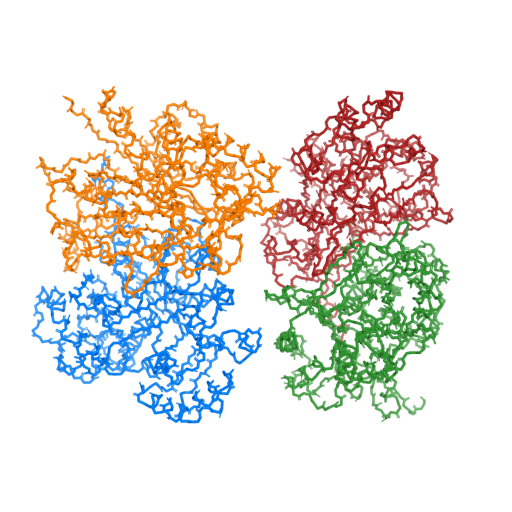TOM 472 C CA . CYS A 1 60 ? 20.711 -1.904 -65.554 1.00 24.76 60 CYS A CA 1
ATOM 473 C C . CYS A 1 60 ? 19.746 -2.469 -66.573 1.00 25.35 60 CYS A C 1
ATOM 474 O O . CYS A 1 60 ? 19.023 -3.428 -66.283 1.00 24.83 60 CYS A O 1
ATOM 477 N N . GLU A 1 61 ? 19.758 -1.875 -67.767 1.00 25.94 61 GLU A N 1
ATOM 478 C CA . GLU A 1 61 ? 18.942 -2.343 -68.889 1.00 26.80 61 GLU A CA 1
ATOM 479 C C . GLU A 1 61 ? 19.339 -3.763 -69.308 1.00 26.69 61 GLU A C 1
ATOM 480 O O . GLU A 1 61 ? 18.473 -4.621 -69.463 1.00 26.80 61 GLU A O 1
ATOM 486 N N . LYS A 1 62 ? 20.649 -4.001 -69.435 1.00 26.95 62 LYS A N 1
ATOM 487 C CA . LYS A 1 62 ? 21.218 -5.295 -69.812 1.00 26.92 62 LYS A CA 1
ATOM 488 C C . LYS A 1 62 ? 21.003 -6.395 -68.781 1.00 26.36 62 LYS A C 1
ATOM 489 O O . LYS A 1 62 ? 20.940 -7.579 -69.154 1.00 26.38 62 LYS A O 1
ATOM 495 N N . THR A 1 63 ? 20.928 -6.040 -67.492 1.00 24.85 63 THR A N 1
ATOM 496 C CA . THR A 1 63 ? 20.703 -7.068 -66.467 1.00 23.72 63 THR A CA 1
ATOM 497 C C . THR A 1 63 ? 19.426 -7.853 -66.701 1.00 23.50 63 THR A C 1
ATOM 498 O O . THR A 1 63 ? 19.311 -8.987 -66.235 1.00 23.47 63 THR A O 1
ATOM 502 N N . MET A 1 64 ? 18.458 -7.216 -67.369 1.00 23.21 64 MET A N 1
ATOM 503 C CA . MET A 1 64 ? 17.108 -7.754 -67.553 1.00 22.91 64 MET A CA 1
ATOM 504 C C . MET A 1 64 ? 16.294 -7.834 -66.253 1.00 22.95 64 MET A C 1
ATOM 505 O O . MET A 1 64 ? 15.187 -8.368 -66.270 1.00 23.08 64 MET A O 1
ATOM 510 N N . VAL A 1 65 ? 16.827 -7.332 -65.132 1.00 22.34 65 VAL A N 1
ATOM 511 C CA . VAL A 1 65 ? 16.036 -7.214 -63.891 1.00 21.92 65 VAL A CA 1
ATOM 512 C C . VAL A 1 65 ? 14.953 -6.136 -64.047 1.00 22.57 65 VAL A C 1
ATOM 513 O O . VAL A 1 65 ? 15.234 -5.035 -64.525 1.00 23.43 65 VAL A O 1
ATOM 517 N N . LYS A 1 66 ? 13.712 -6.447 -63.680 1.00 23.01 66 LYS A N 1
ATOM 518 C CA . LYS A 1 66 ? 12.625 -5.442 -63.706 1.00 23.49 66 LYS A CA 1
ATOM 519 C C . LYS A 1 66 ? 12.483 -4.749 -62.355 1.00 22.84 66 LYS A C 1
ATOM 520 O O . LYS A 1 66 ? 12.150 -3.562 -62.272 1.00 23.37 66 LYS A O 1
ATOM 526 N N . LYS A 1 67 ? 12.692 -5.514 -61.293 1.00 22.07 67 LYS A N 1
ATOM 527 C CA . LYS A 1 67 ? 12.557 -4.988 -59.941 1.00 21.72 67 LYS A CA 1
ATOM 528 C C . LYS A 1 67 ? 13.291 -5.783 -58.891 1.00 20.30 67 LYS A C 1
ATOM 529 O O . LYS A 1 67 ? 13.624 -6.952 -59.101 1.00 19.93 67 LYS A O 1
ATOM 535 N N . ARG A 1 68 ? 13.550 -5.113 -57.770 1.00 19.56 68 ARG A N 1
ATOM 536 C CA . ARG A 1 68 ? 14.136 -5.715 -56.585 1.00 18.58 68 ARG A CA 1
ATOM 537 C C . ARG A 1 68 ? 13.478 -5.176 -55.322 1.00 18.39 68 ARG A C 1
ATOM 538 O O . ARG A 1 68 ? 12.728 -4.196 -55.357 1.00 18.89 68 ARG A O 1
ATOM 546 N N . TYR A 1 69 ? 13.736 -5.856 -54.212 1.00 17.59 69 TYR A N 1
ATOM 547 C CA . TYR A 1 69 ? 13.289 -5.429 -52.892 1.00 17.00 69 TYR A CA 1
ATOM 548 C C . TYR A 1 69 ? 14.507 -5.358 -51.989 1.00 16.74 69 TYR A C 1
ATOM 549 O O . TYR A 1 69 ? 15.264 -6.317 -51.877 1.00 14.94 69 TYR A O 1
ATOM 558 N N . LEU A 1 70 ? 14.704 -4.178 -51.408 1.00 17.75 70 LEU A N 1
ATOM 559 C CA . LEU A 1 70 ? 15.861 -3.886 -50.567 1.00 18.35 70 LEU A CA 1
ATOM 560 C C . LEU A 1 70 ? 15.443 -3.347 -49.208 1.00 18.90 70 LEU A C 1
ATOM 561 O O . LEU A 1 70 ? 14.589 -2.455 -49.116 1.00 19.65 70 LEU A O 1
ATOM 566 N N . HIS A 1 71 ? 16.043 -3.878 -48.150 1.00 19.42 71 HIS A N 1
ATOM 567 C CA . HIS A 1 71 ? 15.919 -3.264 -46.827 1.00 20.22 71 HIS A CA 1
ATOM 568 C C . HIS A 1 71 ? 16.366 -1.804 -46.823 1.00 21.15 71 HIS A C 1
ATOM 569 O O . HIS A 1 71 ? 15.732 -0.963 -46.198 1.00 21.62 71 HIS A O 1
ATOM 576 N N . LEU A 1 72 ? 17.488 -1.531 -47.489 1.00 21.67 72 LEU A N 1
ATOM 577 C CA . LEU A 1 72 ? 18.054 -0.185 -47.568 1.00 22.42 72 LEU A CA 1
ATOM 578 C C . LEU A 1 72 ? 17.075 0.824 -48.144 1.00 22.81 72 LEU A C 1
ATOM 579 O O . LEU A 1 72 ? 16.341 0.507 -49.080 1.00 22.78 72 LEU A O 1
ATOM 584 N N . THR A 1 73 ? 17.079 2.039 -47.590 1.00 23.01 73 THR A N 1
ATOM 585 C CA . THR A 1 73 ? 16.218 3.133 -48.085 1.00 23.46 73 THR A CA 1
ATOM 586 C C . THR A 1 73 ? 16.980 4.447 -48.105 1.00 23.92 73 THR A C 1
ATOM 587 O O . THR A 1 73 ? 18.042 4.573 -47.497 1.00 24.78 73 THR A O 1
ATOM 591 N N . GLU A 1 74 ? 16.435 5.433 -48.801 1.00 24.59 74 GLU A N 1
ATOM 592 C CA . GLU A 1 74 ? 16.967 6.796 -48.743 1.00 25.46 74 GLU A CA 1
ATOM 593 C C . GLU A 1 74 ? 17.238 7.300 -47.299 1.00 25.30 74 GLU A C 1
ATOM 594 O O . GLU A 1 74 ? 18.263 7.907 -47.030 1.00 25.21 74 GLU A O 1
ATOM 600 N N . GLU A 1 75 ? 16.320 7.024 -46.382 1.00 25.38 75 GLU A N 1
ATOM 601 C CA . GLU A 1 75 ? 16.487 7.385 -44.979 1.00 25.96 75 GLU A CA 1
ATOM 602 C C . GLU A 1 75 ? 17.698 6.770 -44.301 1.00 25.04 75 GLU A C 1
ATOM 603 O O . GLU A 1 75 ? 18.476 7.488 -43.670 1.00 25.15 75 GLU A O 1
ATOM 609 N N . ILE A 1 76 ? 17.853 5.451 -44.424 1.00 23.54 76 ILE A N 1
ATOM 610 C CA . ILE A 1 76 ? 19.003 4.773 -43.837 1.00 22.34 76 ILE A CA 1
ATOM 611 C C . ILE A 1 76 ? 20.302 5.401 -44.344 1.00 22.05 76 ILE A C 1
ATOM 612 O O . ILE A 1 76 ? 21.192 5.709 -43.553 1.00 21.69 76 ILE A O 1
ATOM 617 N N . LEU A 1 77 ? 20.379 5.611 -45.659 1.00 21.74 77 LEU A N 1
ATOM 618 C CA . LEU A 1 77 ? 21.518 6.278 -46.303 1.00 21.53 77 LEU A CA 1
ATOM 619 C C . LEU A 1 77 ? 21.778 7.713 -45.846 1.00 22.24 77 LEU A C 1
ATOM 620 O O . LEU A 1 77 ? 22.940 8.122 -45.742 1.00 22.03 77 LEU A O 1
ATOM 625 N N . LYS A 1 78 ? 20.728 8.494 -45.576 1.00 22.91 78 LYS A N 1
ATOM 626 C CA . LYS A 1 78 ? 20.960 9.846 -45.023 1.00 23.87 78 LYS A CA 1
ATOM 627 C C . LYS A 1 78 ? 21.464 9.788 -43.570 1.00 23.61 78 LYS A C 1
ATOM 628 O O . LYS A 1 78 ? 22.279 10.617 -43.154 1.00 23.38 78 LYS A O 1
ATOM 634 N N . GLU A 1 79 ? 20.984 8.801 -42.814 1.00 23.42 79 GLU A N 1
ATOM 635 C CA . GLU A 1 79 ? 21.331 8.653 -41.389 1.00 24.09 79 GLU A CA 1
ATOM 636 C C . GLU A 1 79 ? 22.736 8.073 -41.190 1.00 24.06 79 GLU A C 1
ATOM 637 O O . GLU A 1 79 ? 23.365 8.280 -40.152 1.00 24.43 79 GLU A O 1
ATOM 643 N N . ARG A 1 80 ? 23.217 7.353 -42.197 1.00 23.92 80 ARG A N 1
ATOM 644 C CA . ARG A 1 80 ? 24.507 6.689 -42.139 1.00 24.19 80 ARG A CA 1
ATOM 645 C C . ARG A 1 80 ? 25.198 6.913 -43.491 1.00 24.63 80 ARG A C 1
ATOM 646 O O . ARG A 1 80 ? 25.278 5.978 -44.319 1.00 24.13 80 ARG A O 1
ATOM 654 N N . PRO A 1 81 ? 25.698 8.154 -43.721 1.00 24.65 81 PRO A N 1
ATOM 655 C CA . PRO A 1 81 ? 26.216 8.511 -45.036 1.00 24.30 81 PRO A CA 1
ATOM 656 C C . PRO A 1 81 ? 27.447 7.700 -45.450 1.00 24.24 81 PRO A C 1
ATOM 657 O O . PRO A 1 81 ? 27.752 7.633 -46.650 1.00 23.68 81 PRO A O 1
ATOM 661 N N . LYS A 1 82 ? 28.142 7.084 -44.496 1.00 23.81 82 LYS A N 1
ATOM 662 C CA . LYS A 1 82 ? 29.322 6.296 -44.862 1.00 24.09 82 LYS A CA 1
ATOM 663 C C . LYS A 1 82 ? 29.016 5.106 -45.787 1.00 24.21 82 LYS A C 1
ATOM 664 O O . LYS A 1 82 ? 29.866 4.709 -46.581 1.00 23.65 82 LYS A O 1
ATOM 670 N N . LEU A 1 83 ? 27.794 4.576 -45.695 1.00 24.05 83 LEU A N 1
ATOM 671 C CA . LEU A 1 83 ? 27.309 3.553 -46.605 1.00 24.72 83 LEU A CA 1
ATOM 672 C C . LEU A 1 83 ? 27.378 3.978 -48.058 1.00 25.02 83 LEU A C 1
ATOM 673 O O . LEU A 1 83 ? 27.423 3.127 -48.948 1.00 24.71 83 LEU A O 1
ATOM 678 N N . CYS A 1 84 ? 27.365 5.283 -48.299 1.00 25.87 84 CYS A N 1
ATOM 679 C CA . CYS A 1 84 ? 27.382 5.793 -49.665 1.00 27.20 84 CYS A CA 1
ATOM 680 C C . CYS A 1 84 ? 28.772 5.939 -50.238 1.00 28.51 84 CYS A C 1
ATOM 681 O O . CYS A 1 84 ? 28.927 6.020 -51.460 1.00 29.76 84 CYS A O 1
ATOM 684 N N . SER A 1 85 ? 29.790 5.995 -49.387 1.00 29.16 85 SER A N 1
ATOM 685 C CA . SER A 1 85 ? 31.111 6.212 -49.935 1.00 30.21 85 SER A CA 1
ATOM 686 C C . SER A 1 85 ? 31.473 4.986 -50.747 1.00 30.51 85 SER A C 1
ATOM 687 O O . SER A 1 85 ? 30.982 3.886 -50.480 1.00 31.41 85 SER A O 1
ATOM 690 N N . TYR A 1 86 ? 32.303 5.187 -51.759 1.00 30.13 86 TYR A N 1
ATOM 691 C CA . TYR A 1 86 ? 32.825 4.079 -52.507 1.00 29.07 86 TYR A CA 1
ATOM 692 C C . TYR A 1 86 ? 33.588 3.172 -51.554 1.00 29.10 86 TYR A C 1
ATOM 693 O O . TYR A 1 86 ? 33.203 2.019 -51.370 1.00 29.18 86 TYR A O 1
ATOM 702 N N . LYS A 1 87 ? 34.643 3.677 -50.921 1.00 29.58 87 LYS A N 1
ATOM 703 C CA . LYS A 1 87 ? 35.483 2.783 -50.127 1.00 30.00 87 LYS A CA 1
ATOM 704 C C . LYS A 1 87 ? 36.070 3.249 -48.782 1.00 30.23 87 LYS A C 1
ATOM 705 O O . LYS A 1 87 ? 37.094 2.737 -48.345 1.00 30.10 87 LYS A O 1
ATOM 711 N N . GLU A 1 88 ? 35.407 4.190 -48.106 1.00 30.29 88 GLU A N 1
ATOM 712 C CA . GLU A 1 88 ? 35.793 4.502 -46.729 1.00 30.36 88 GLU A CA 1
ATOM 713 C C . GLU A 1 88 ? 35.331 3.394 -45.803 1.00 28.58 88 GLU A C 1
ATOM 714 O O . GLU A 1 88 ? 34.388 2.679 -46.131 1.00 28.35 88 GLU A O 1
ATOM 720 N N . ALA A 1 89 ? 35.993 3.259 -44.654 1.00 27.20 89 ALA A N 1
ATOM 721 C CA . ALA A 1 89 ? 35.529 2.364 -43.595 1.00 25.74 89 ALA A CA 1
ATOM 722 C C . ALA A 1 89 ? 34.073 2.665 -43.243 1.00 24.38 89 ALA A C 1
ATOM 723 O O . ALA A 1 89 ? 33.730 3.802 -42.934 1.00 24.76 89 ALA A O 1
ATOM 725 N N . SER A 1 90 ? 33.227 1.641 -43.310 1.00 23.01 90 SER A N 1
ATOM 726 C CA . SER A 1 90 ? 31.784 1.791 -43.116 1.00 21.98 90 SER A CA 1
ATOM 727 C C . SER A 1 90 ? 31.193 0.502 -42.543 1.00 21.31 90 SER A C 1
ATOM 728 O O . SER A 1 90 ? 29.968 0.294 -42.553 1.00 20.41 90 SER A O 1
ATOM 731 N N . PHE A 1 91 ? 32.089 -0.360 -42.077 1.00 20.78 91 PHE A N 1
ATOM 732 C CA . PHE A 1 91 ? 31.769 -1.709 -41.605 1.00 20.69 91 PHE A CA 1
ATOM 733 C C . PHE A 1 91 ? 30.872 -1.707 -40.369 1.00 20.59 91 PHE A C 1
ATOM 734 O O . PHE A 1 91 ? 29.937 -2.496 -40.282 1.00 20.03 91 PHE A O 1
ATOM 742 N N . ASP A 1 92 ? 31.163 -0.819 -39.425 1.00 21.21 92 ASP A N 1
ATOM 743 C CA . ASP A 1 92 ? 30.365 -0.702 -38.194 1.00 22.35 92 ASP A CA 1
ATOM 744 C C . ASP A 1 92 ? 28.910 -0.356 -38.482 1.00 22.51 92 ASP A C 1
ATOM 745 O O . ASP A 1 92 ? 28.009 -1.041 -37.988 1.00 22.11 92 ASP A O 1
ATOM 750 N N . ASP A 1 93 ? 28.694 0.679 -39.303 1.00 22.51 93 ASP A N 1
ATOM 751 C CA . ASP A 1 93 ? 27.349 1.008 -39.802 1.00 22.44 93 ASP A CA 1
ATOM 752 C C . ASP A 1 93 ? 26.619 -0.204 -40.392 1.00 22.17 93 ASP A C 1
ATOM 753 O O . ASP A 1 93 ? 25.426 -0.412 -40.117 1.00 22.20 93 ASP A O 1
ATOM 758 N N . ARG A 1 94 ? 27.331 -1.006 -41.185 1.00 21.56 94 ARG A N 1
ATOM 759 C CA . ARG A 1 94 ? 26.702 -2.125 -41.879 1.00 20.83 94 ARG A CA 1
ATOM 760 C C . ARG A 1 94 ? 26.358 -3.226 -40.899 1.00 20.69 94 ARG A C 1
ATOM 761 O O . ARG A 1 94 ? 25.250 -3.758 -40.919 1.00 20.54 94 ARG A O 1
ATOM 769 N N . GLN A 1 95 ? 27.306 -3.546 -40.026 1.00 21.39 95 GLN A N 1
ATOM 770 C CA . GLN A 1 95 ? 27.091 -4.518 -38.939 1.00 21.64 95 GLN A CA 1
ATOM 771 C C . GLN A 1 95 ? 25.902 -4.156 -38.064 1.00 21.86 95 GLN A C 1
ATOM 772 O O . GLN A 1 95 ? 25.102 -5.018 -37.698 1.00 22.00 95 GLN A O 1
ATOM 778 N N . ASP A 1 96 ? 25.796 -2.877 -37.734 1.00 22.38 96 ASP A N 1
ATOM 779 C CA . ASP A 1 96 ? 24.717 -2.388 -36.888 1.00 23.53 96 ASP A CA 1
ATOM 780 C C . ASP A 1 96 ? 23.367 -2.793 -37.465 1.00 23.41 96 ASP A C 1
ATOM 781 O O . ASP A 1 96 ? 22.485 -3.193 -36.730 1.00 24.63 96 ASP A O 1
ATOM 786 N N . ILE A 1 97 ? 23.224 -2.701 -38.784 1.00 22.95 97 ILE A N 1
ATOM 787 C CA . ILE A 1 97 ? 21.978 -3.076 -39.450 1.00 22.50 97 ILE A CA 1
ATOM 788 C C . ILE A 1 97 ? 21.820 -4.592 -39.680 1.00 22.18 97 ILE A C 1
ATOM 789 O O . ILE A 1 97 ? 20.769 -5.142 -39.375 1.00 21.89 97 ILE A O 1
ATOM 794 N N . VAL A 1 98 ? 22.836 -5.261 -40.233 1.00 21.77 98 VAL A N 1
ATOM 795 C CA . VAL A 1 98 ? 22.658 -6.673 -40.608 1.00 21.42 98 VAL A CA 1
ATOM 796 C C . VAL A 1 98 ? 22.455 -7.609 -39.404 1.00 21.82 98 VAL A C 1
ATOM 797 O O . VAL A 1 98 ? 21.677 -8.565 -39.474 1.00 21.76 98 VAL A O 1
ATOM 801 N N . VAL A 1 99 ? 23.112 -7.309 -38.289 1.00 21.80 99 VAL A N 1
ATOM 802 C CA . VAL A 1 99 ? 22.975 -8.157 -37.112 1.00 21.16 99 VAL A CA 1
ATOM 803 C C . VAL A 1 99 ? 21.515 -8.280 -36.653 1.00 21.44 99 VAL A C 1
ATOM 804 O O . VAL A 1 99 ? 21.067 -9.375 -36.310 1.00 20.48 99 VAL A O 1
ATOM 808 N N . GLU A 1 100 ? 20.773 -7.177 -36.668 1.00 22.27 100 GLU A N 1
ATOM 809 C CA . GLU A 1 100 ? 19.372 -7.239 -36.236 1.00 23.75 100 GLU A CA 1
ATOM 810 C C . GLU A 1 100 ? 18.432 -7.643 -37.349 1.00 23.36 100 GLU A C 1
ATOM 811 O O . GLU A 1 100 ? 17.491 -8.387 -37.112 1.00 23.73 100 GLU A O 1
ATOM 817 N N . GLU A 1 101 ? 18.708 -7.183 -38.568 1.00 23.32 101 GLU A N 1
ATOM 818 C CA . GLU A 1 101 ? 17.775 -7.348 -39.667 1.00 22.98 101 GLU A CA 1
ATOM 819 C C . GLU A 1 101 ? 17.794 -8.723 -40.318 1.00 22.44 101 GLU A C 1
ATOM 820 O O . GLU A 1 101 ? 16.740 -9.230 -40.726 1.00 22.18 101 GLU A O 1
ATOM 826 N N . ILE A 1 102 ? 18.970 -9.336 -40.424 1.00 21.58 102 ILE A N 1
ATOM 827 C CA . ILE A 1 102 ? 19.036 -10.654 -41.063 1.00 21.18 102 ILE A CA 1
ATOM 828 C C . ILE A 1 102 ? 18.073 -11.689 -40.436 1.00 21.59 102 ILE A C 1
ATOM 829 O O . ILE A 1 102 ? 17.311 -12.327 -41.184 1.00 20.74 102 ILE A O 1
ATOM 834 N N . PRO A 1 103 ? 18.092 -11.843 -39.078 1.00 22.22 103 PRO A N 1
ATOM 835 C CA . PRO A 1 103 ? 17.162 -12.748 -38.377 1.00 22.56 103 PRO A CA 1
ATOM 836 C C . PRO A 1 103 ? 15.716 -12.348 -38.595 1.00 23.29 103 PRO A C 1
ATOM 837 O O . PRO A 1 103 ? 14.840 -13.200 -38.723 1.00 23.38 103 PRO A O 1
ATOM 841 N N . ARG A 1 104 ? 15.484 -11.043 -38.635 1.00 24.22 104 ARG A N 1
ATOM 842 C CA . ARG A 1 104 ? 14.152 -10.476 -38.772 1.00 25.42 104 ARG A CA 1
ATOM 843 C C . ARG A 1 104 ? 13.505 -10.845 -40.106 1.00 24.43 104 ARG A C 1
ATOM 844 O O . ARG A 1 104 ? 12.349 -11.280 -40.139 1.00 24.94 104 ARG A O 1
ATOM 852 N N . LEU A 1 105 ? 14.234 -10.674 -41.208 1.00 23.14 105 LEU A N 1
ATOM 853 C CA . LEU A 1 105 ? 13.693 -11.048 -42.522 1.00 21.79 105 LEU A CA 1
ATOM 854 C C . LEU A 1 105 ? 13.504 -12.571 -42.629 1.00 21.75 105 LEU A C 1
ATOM 855 O O . LEU A 1 105 ? 12.463 -13.038 -43.100 1.00 21.58 105 LEU A O 1
ATOM 860 N N . ALA A 1 106 ? 14.501 -13.321 -42.162 1.00 21.52 106 ALA A N 1
ATOM 861 C CA . ALA A 1 106 ? 14.475 -14.780 -42.124 1.00 21.95 106 ALA A CA 1
ATOM 862 C C . ALA A 1 106 ? 13.232 -15.311 -41.433 1.00 23.08 106 ALA A C 1
ATOM 863 O O . ALA A 1 106 ? 12.654 -16.315 -41.858 1.00 23.29 106 ALA A O 1
ATOM 865 N N . LYS A 1 107 ? 12.813 -14.606 -40.384 1.00 24.23 107 LYS A N 1
ATOM 866 C CA . LYS A 1 107 ? 11.672 -14.995 -39.576 1.00 25.38 107 LYS A CA 1
ATOM 867 C C . LYS A 1 107 ? 10.389 -14.995 -40.385 1.00 25.54 107 LYS A C 1
ATOM 868 O O . LYS A 1 107 ? 9.521 -15.865 -40.207 1.00 25.88 107 LYS A O 1
ATOM 874 N N . GLU A 1 108 ? 10.268 -14.020 -41.274 1.00 25.54 108 GLU A N 1
ATOM 875 C CA . GLU A 1 108 ? 9.095 -13.939 -42.136 1.00 25.75 108 GLU A CA 1
ATOM 876 C C . GLU A 1 108 ? 8.976 -15.148 -43.055 1.00 24.73 108 GLU A C 1
ATOM 877 O O . GLU A 1 108 ? 7.885 -15.723 -43.204 1.00 24.62 108 GLU A O 1
ATOM 883 N N . ALA A 1 109 ? 10.099 -15.549 -43.646 1.00 23.63 109 ALA A N 1
ATOM 884 C CA . ALA A 1 109 ? 10.109 -16.692 -44.550 1.00 22.90 109 ALA A CA 1
ATOM 885 C C . ALA A 1 109 ? 9.890 -17.954 -43.734 1.00 22.91 109 ALA A C 1
ATOM 886 O O . ALA A 1 109 ? 9.128 -18.846 -44.133 1.00 23.51 109 ALA A O 1
ATOM 888 N N . ALA A 1 110 ? 10.521 -18.015 -42.569 1.00 22.78 110 ALA A N 1
ATOM 889 C CA . ALA A 1 110 ? 10.390 -19.191 -41.719 1.00 22.99 110 ALA A CA 1
ATOM 890 C C . ALA A 1 110 ? 8.942 -19.446 -41.279 1.00 22.75 110 ALA A C 1
ATOM 891 O O . ALA A 1 110 ? 8.486 -20.587 -41.315 1.00 22.97 110 ALA A O 1
ATOM 893 N N . GLU A 1 111 ? 8.226 -18.394 -40.882 1.00 22.93 111 GLU A N 1
ATOM 894 C CA . GLU A 1 111 ? 6.837 -18.523 -40.425 1.00 23.53 111 GLU A CA 1
ATOM 895 C C . GLU A 1 111 ? 5.954 -19.055 -41.559 1.00 23.05 111 GLU A C 1
ATOM 896 O O . GLU A 1 111 ? 5.106 -19.908 -41.347 1.00 23.08 111 GLU A O 1
ATOM 902 N N . LYS A 1 112 ? 6.160 -18.543 -42.770 1.00 22.66 112 LYS A N 1
ATOM 903 C CA . LYS A 1 112 ? 5.364 -18.990 -43.917 1.00 22.10 112 LYS A CA 1
ATOM 904 C C . LYS A 1 112 ? 5.560 -20.480 -44.191 1.00 21.47 112 LYS A C 1
ATOM 905 O O . LYS A 1 112 ? 4.582 -21.185 -44.416 1.00 20.92 112 LYS A O 1
ATOM 911 N N . ALA A 1 113 ? 6.812 -20.952 -44.167 1.00 21.10 113 ALA A N 1
ATOM 912 C CA . ALA A 1 113 ? 7.081 -22.380 -44.361 1.00 21.42 113 ALA A CA 1
ATOM 913 C C . ALA A 1 113 ? 6.441 -23.204 -43.249 1.00 21.92 113 ALA A C 1
ATOM 914 O O . ALA A 1 113 ? 5.814 -24.214 -43.513 1.00 21.83 113 ALA A O 1
ATOM 916 N N . ILE A 1 114 ? 6.580 -22.751 -42.007 1.00 22.74 114 ILE A N 1
ATOM 917 C CA . ILE A 1 114 ? 6.020 -23.481 -40.871 1.00 23.95 114 ILE A CA 1
ATOM 918 C C . ILE A 1 114 ? 4.492 -23.561 -40.996 1.00 25.08 114 ILE A C 1
ATOM 919 O O . ILE A 1 114 ? 3.901 -24.626 -40.782 1.00 25.13 114 ILE A O 1
ATOM 924 N N . LYS A 1 115 ? 3.881 -22.449 -41.401 1.00 25.94 115 LYS A N 1
ATOM 925 C CA . LYS A 1 115 ? 2.435 -22.365 -41.601 1.00 27.42 115 LYS A CA 1
ATOM 926 C C . LYS A 1 115 ? 1.915 -23.341 -42.672 1.00 27.48 115 LYS A C 1
ATOM 927 O O . LYS A 1 115 ? 0.908 -24.018 -42.447 1.00 28.10 115 LYS A O 1
ATOM 933 N N . GLU A 1 116 ? 2.593 -23.421 -43.824 1.00 26.88 116 GLU A N 1
ATOM 934 C CA . GLU A 1 116 ? 2.241 -24.412 -44.854 1.00 26.61 116 GLU A CA 1
ATOM 935 C C . GLU A 1 116 ? 2.424 -25.870 -44.368 1.00 26.50 116 GLU A C 1
ATOM 936 O O . GLU A 1 116 ? 1.586 -26.736 -44.605 1.00 26.64 116 GLU A O 1
ATOM 942 N N . TRP A 1 117 ? 3.542 -26.131 -43.714 1.00 26.35 117 TRP A N 1
ATOM 943 C CA . TRP A 1 117 ? 3.800 -27.422 -43.090 1.00 26.84 117 TRP A CA 1
ATOM 944 C C . TRP A 1 117 ? 2.597 -27.821 -42.218 1.00 27.76 117 TRP A C 1
ATOM 945 O O . TRP A 1 117 ? 2.089 -28.935 -42.328 1.00 28.06 117 TRP A O 1
ATOM 956 N N . GLY A 1 118 ? 2.133 -26.885 -41.389 1.00 28.56 118 GLY A N 1
ATOM 957 C CA . GLY A 1 118 ? 0.865 -27.005 -40.673 1.00 28.96 118 GLY A CA 1
ATOM 958 C C . GLY A 1 118 ? 0.998 -27.604 -39.289 1.00 29.97 118 GLY A C 1
ATOM 959 O O . GLY A 1 118 ? 0.006 -27.797 -38.597 1.00 30.67 118 GLY A O 1
ATOM 960 N N . ARG A 1 119 ? 2.227 -27.888 -38.867 1.00 29.86 119 ARG A N 1
ATOM 961 C CA . ARG A 1 119 ? 2.427 -28.616 -37.627 1.00 29.97 119 ARG A CA 1
ATOM 962 C C . ARG A 1 119 ? 3.003 -27.751 -36.506 1.00 29.37 119 ARG A C 1
ATOM 963 O O . ARG A 1 119 ? 3.429 -26.632 -36.765 1.00 29.10 119 ARG A O 1
ATOM 971 N N . PRO A 1 120 ? 2.959 -28.237 -35.246 1.00 29.56 120 PRO A N 1
ATOM 972 C CA . PRO A 1 120 ? 3.479 -27.443 -34.125 1.00 29.46 120 PRO A CA 1
ATOM 973 C C . PRO A 1 120 ? 4.979 -27.137 -34.217 1.00 29.37 120 PRO A C 1
ATOM 974 O O . PRO A 1 120 ? 5.784 -28.004 -34.594 1.00 28.75 120 PRO A O 1
ATOM 978 N N . LYS A 1 121 ? 5.348 -25.907 -33.864 1.00 29.32 121 LYS A N 1
ATOM 979 C CA . LYS A 1 121 ? 6.754 -25.516 -33.822 1.00 29.27 121 LYS A CA 1
ATOM 980 C C . LYS A 1 121 ? 7.588 -26.488 -32.989 1.00 29.57 121 LYS A C 1
ATOM 981 O O . LYS A 1 121 ? 8.773 -26.683 -33.270 1.00 29.43 121 LYS A O 1
ATOM 987 N N . SER A 1 122 ? 6.961 -27.097 -31.977 1.00 30.00 122 SER A N 1
ATOM 988 C CA . SER A 1 122 ? 7.658 -27.939 -31.000 1.00 30.44 122 SER A CA 1
ATOM 989 C C . SER A 1 122 ? 8.186 -29.240 -31.614 1.00 29.74 122 SER A C 1
ATOM 990 O O . SER A 1 122 ? 9.055 -29.897 -31.053 1.00 29.45 122 SER A O 1
ATOM 993 N N . GLU A 1 123 ? 7.652 -29.592 -32.775 1.00 29.23 123 GLU A N 1
ATOM 994 C CA . GLU A 1 123 ? 8.103 -30.757 -33.513 1.00 28.72 123 GLU A CA 1
ATOM 995 C C . GLU A 1 123 ? 9.296 -30.477 -34.446 1.00 27.27 123 GLU A C 1
ATOM 996 O O . GLU A 1 123 ? 9.797 -31.393 -35.092 1.00 27.28 123 GLU A O 1
ATOM 1002 N N . ILE A 1 124 ? 9.757 -29.229 -34.507 1.00 26.04 124 ILE A N 1
ATOM 1003 C CA . ILE A 1 124 ? 11.010 -28.882 -35.212 1.00 24.51 124 ILE A CA 1
ATOM 1004 C C . ILE A 1 124 ? 12.198 -29.331 -34.374 1.00 24.49 124 ILE A C 1
ATOM 1005 O O . ILE A 1 124 ? 12.289 -28.968 -33.207 1.00 25.10 124 ILE A O 1
ATOM 1010 N N . THR A 1 125 ? 13.101 -30.128 -34.947 1.00 24.04 125 THR A N 1
ATOM 1011 C CA . THR A 1 125 ? 14.234 -30.666 -34.172 1.00 23.67 125 THR A CA 1
ATOM 1012 C C . THR A 1 125 ? 15.550 -29.968 -34.487 1.00 23.26 125 THR A C 1
ATOM 1013 O O . THR A 1 125 ? 16.447 -29.901 -33.632 1.00 22.91 125 THR A O 1
ATOM 1017 N N . HIS A 1 126 ? 15.654 -29.466 -35.720 1.00 22.63 126 HIS A N 1
ATOM 1018 C CA . HIS A 1 126 ? 16.865 -28.816 -36.233 1.00 21.97 126 HIS A CA 1
ATOM 1019 C C . HIS A 1 126 ? 16.544 -27.481 -36.930 1.00 21.24 126 HIS A C 1
ATOM 1020 O O . HIS A 1 126 ? 15.498 -27.330 -37.584 1.00 21.01 126 HIS A O 1
ATOM 1027 N N . LEU A 1 127 ? 17.462 -26.527 -36.774 1.00 20.33 127 LEU A N 1
ATOM 1028 C CA . LEU A 1 127 ? 17.479 -25.280 -37.529 1.00 19.11 127 LEU A CA 1
ATOM 1029 C C . LEU A 1 127 ? 18.816 -25.220 -38.243 1.00 18.51 127 LEU A C 1
ATOM 1030 O O . LEU A 1 127 ? 19.881 -25.373 -37.613 1.00 17.71 127 LEU A O 1
ATOM 1035 N N . VAL A 1 128 ? 18.757 -25.029 -39.558 1.00 17.87 128 VAL A N 1
ATOM 1036 C CA . VAL A 1 128 ? 19.958 -24.781 -40.370 1.00 17.07 128 VAL A CA 1
ATOM 1037 C C . VAL A 1 128 ? 19.726 -23.450 -41.095 1.00 17.26 128 VAL A C 1
ATOM 1038 O O . VAL A 1 128 ? 18.744 -23.306 -41.825 1.00 17.10 128 VAL A O 1
ATOM 1042 N N . PHE A 1 129 ? 20.615 -22.484 -40.882 1.00 16.82 129 PHE A N 1
ATOM 1043 C CA . PHE A 1 129 ? 20.365 -21.093 -41.270 1.00 17.03 129 PHE A CA 1
ATOM 1044 C C . PHE A 1 129 ? 21.626 -20.555 -41.919 1.00 16.52 129 PHE A C 1
ATOM 1045 O O . PHE A 1 129 ? 22.694 -20.632 -41.319 1.00 16.07 129 PHE A O 1
ATOM 1053 N N . CYS A 1 130 ? 21.507 -20.054 -43.159 1.00 15.83 130 CYS A N 1
ATOM 1054 C CA . CYS A 1 130 ? 22.630 -19.395 -43.816 1.00 15.22 130 CYS A CA 1
ATOM 1055 C C . CYS A 1 130 ? 22.391 -17.937 -44.200 1.00 15.32 130 CYS A C 1
ATOM 1056 O O . CYS A 1 130 ? 21.276 -17.534 -44.565 1.00 16.03 130 CYS A O 1
ATOM 1059 N N . SER A 1 131 ? 23.448 -17.138 -44.093 1.00 15.13 131 SER A N 1
ATOM 1060 C CA . SER A 1 131 ? 23.481 -15.803 -44.680 1.00 14.90 131 SER A CA 1
ATOM 1061 C C . SER A 1 131 ? 24.931 -15.384 -44.914 1.00 15.22 131 SER A C 1
ATOM 1062 O O . SER A 1 131 ? 25.848 -15.856 -44.250 1.00 15.21 131 SER A O 1
ATOM 1065 N N . ILE A 1 132 ? 25.128 -14.463 -45.847 1.00 15.34 132 ILE A N 1
ATOM 1066 C CA . ILE A 1 132 ? 26.412 -13.798 -45.959 1.00 14.59 132 ILE A CA 1
ATOM 1067 C C . ILE A 1 132 ? 26.647 -12.900 -44.740 1.00 14.50 132 ILE A C 1
ATOM 1068 O O . ILE A 1 132 ? 27.788 -12.760 -44.279 1.00 14.47 132 ILE A O 1
ATOM 1073 N N . SER A 1 133 ? 25.561 -12.348 -44.194 1.00 13.81 133 SER A N 1
ATOM 1074 C CA . SER A 1 133 ? 25.645 -11.216 -43.264 1.00 14.38 133 SER A CA 1
ATOM 1075 C C . SER A 1 133 ? 25.185 -11.526 -41.844 1.00 14.51 133 SER A C 1
ATOM 1076 O O . SER A 1 133 ? 24.525 -12.538 -41.590 1.00 14.87 133 SER A O 1
ATOM 1079 N N . GLY A 1 134 ? 25.509 -10.633 -40.920 1.00 15.13 134 GLY A N 1
ATOM 1080 C CA . GLY A 1 134 ? 24.870 -10.661 -39.604 1.00 15.85 134 GLY A CA 1
ATOM 1081 C C . GLY A 1 134 ? 25.686 -11.355 -38.539 1.00 16.47 134 GLY A C 1
ATOM 1082 O O . GLY A 1 134 ? 25.125 -11.896 -37.564 1.00 16.94 134 GLY A O 1
ATOM 1083 N N . ILE A 1 135 ? 27.005 -11.318 -38.709 1.00 16.33 135 ILE A N 1
ATOM 1084 C CA . ILE A 1 135 ? 27.931 -11.977 -37.783 1.00 17.14 135 ILE A CA 1
ATOM 1085 C C . ILE A 1 135 ? 27.969 -11.245 -36.456 1.00 18.01 135 ILE A C 1
ATOM 1086 O O . ILE A 1 135 ? 28.267 -10.044 -36.408 1.00 18.67 135 ILE A O 1
ATOM 1091 N N . ASP A 1 136 ? 27.631 -11.989 -35.400 1.00 18.48 136 ASP A N 1
ATOM 1092 C CA . ASP A 1 136 ? 27.720 -11.569 -34.001 1.00 19.40 136 ASP A CA 1
ATOM 1093 C C . ASP A 1 136 ? 27.786 -12.861 -33.149 1.00 20.11 136 ASP A C 1
ATOM 1094 O O . ASP A 1 136 ? 27.584 -13.956 -33.693 1.00 20.22 136 ASP A O 1
ATOM 1099 N N . MET A 1 137 ? 28.102 -12.750 -31.852 1.00 20.67 137 MET A N 1
ATOM 1100 C CA . MET A 1 137 ? 28.099 -13.910 -30.918 1.00 21.62 137 MET A CA 1
ATOM 1101 C C . MET A 1 137 ? 27.338 -13.583 -29.621 1.00 22.47 137 MET A C 1
ATOM 1102 O O . MET A 1 137 ? 27.792 -12.733 -28.837 1.00 22.36 137 MET A O 1
ATOM 1107 N N . PRO A 1 138 ? 26.203 -14.272 -29.371 1.00 22.94 138 PRO A N 1
ATOM 1108 C CA . PRO A 1 138 ? 25.582 -15.324 -30.183 1.00 22.78 138 PRO A CA 1
ATOM 1109 C C . PRO A 1 138 ? 25.224 -14.796 -31.567 1.00 22.80 138 PRO A C 1
ATOM 1110 O O . PRO A 1 138 ? 25.087 -13.570 -31.741 1.00 23.04 138 PRO A O 1
ATOM 1114 N N . GLY A 1 139 ? 25.050 -15.704 -32.523 1.00 22.04 139 GLY A N 1
ATOM 1115 C CA . GLY A 1 139 ? 24.793 -15.309 -33.905 1.00 22.25 139 GLY A CA 1
ATOM 1116 C C . GLY A 1 139 ? 23.335 -15.269 -34.357 1.00 22.31 139 GLY A C 1
ATOM 1117 O O . GLY A 1 139 ? 22.406 -15.326 -33.529 1.00 21.75 139 GLY A O 1
ATOM 1118 N N . ALA A 1 140 ? 23.159 -15.186 -35.683 1.00 21.30 140 ALA A N 1
ATOM 1119 C CA . ALA A 1 140 ? 21.841 -15.022 -36.305 1.00 21.39 140 ALA A CA 1
ATOM 1120 C C . ALA A 1 140 ? 20.856 -16.162 -36.043 1.00 21.14 140 ALA A C 1
ATOM 1121 O O . ALA A 1 140 ? 19.654 -15.925 -35.932 1.00 21.43 140 ALA A O 1
ATOM 1123 N N . ASP A 1 141 ? 21.364 -17.390 -35.950 1.00 21.67 141 ASP A N 1
ATOM 1124 C CA . ASP A 1 141 ? 20.532 -18.562 -35.683 1.00 22.23 141 ASP A CA 1
ATOM 1125 C C . ASP A 1 141 ? 19.854 -18.470 -34.313 1.00 23.22 141 ASP A C 1
ATOM 1126 O O . ASP A 1 141 ? 18.648 -18.759 -34.164 1.00 23.17 141 ASP A O 1
ATOM 1131 N N . TYR A 1 142 ? 20.621 -18.029 -33.324 1.00 23.32 142 TYR A N 1
ATOM 1132 C CA . TYR A 1 142 ? 20.081 -17.850 -31.994 1.00 24.23 142 TYR A CA 1
ATOM 1133 C C . TYR A 1 142 ? 18.968 -16.824 -32.028 1.00 24.46 142 TYR A C 1
ATOM 1134 O O . TYR A 1 142 ? 17.924 -17.020 -31.401 1.00 25.08 142 TYR A O 1
ATOM 1143 N N . ARG A 1 143 ? 19.206 -15.720 -32.739 1.00 24.40 143 ARG A N 1
ATOM 1144 C CA . ARG A 1 143 ? 18.242 -14.633 -32.793 1.00 25.23 143 ARG A CA 1
ATOM 1145 C C . ARG A 1 143 ? 16.992 -15.109 -33.529 1.00 25.46 143 ARG A C 1
ATOM 1146 O O . ARG A 1 143 ? 15.883 -14.803 -33.112 1.00 26.07 143 ARG A O 1
ATOM 1154 N N . LEU A 1 144 ? 17.188 -15.877 -34.606 1.00 25.30 144 LEU A N 1
ATOM 1155 C CA . LEU A 1 144 ? 16.073 -16.362 -35.410 1.00 25.23 144 LEU A CA 1
ATOM 1156 C C . LEU A 1 144 ? 15.229 -17.316 -34.571 1.00 25.87 144 LEU A C 1
ATOM 1157 O O . LEU A 1 144 ? 14.038 -17.080 -34.389 1.00 26.37 144 LEU A O 1
ATOM 1162 N N . ALA A 1 145 ? 15.863 -18.365 -34.048 1.00 26.58 145 ALA A N 1
ATOM 1163 C CA . ALA A 1 145 ? 15.232 -19.294 -33.101 1.00 27.82 145 ALA A CA 1
ATOM 1164 C C . ALA A 1 145 ? 14.474 -18.583 -31.991 1.00 28.83 145 ALA A C 1
ATOM 1165 O O . ALA A 1 145 ? 13.387 -19.033 -31.606 1.00 29.34 145 ALA A O 1
ATOM 1167 N N . THR A 1 146 ? 15.029 -17.471 -31.498 1.00 29.18 146 THR A N 1
ATOM 1168 C CA . THR A 1 146 ? 14.357 -16.683 -30.457 1.00 29.95 146 THR A CA 1
ATOM 1169 C C . THR A 1 146 ? 13.134 -15.954 -31.001 1.00 29.64 146 THR A C 1
ATOM 1170 O O . THR A 1 146 ? 12.110 -15.883 -30.332 1.00 30.13 146 THR A O 1
ATOM 1174 N N . LEU A 1 147 ? 13.235 -15.405 -32.207 1.00 29.10 147 LEU A N 1
ATOM 1175 C CA . LEU A 1 147 ? 12.110 -14.674 -32.791 1.00 28.88 147 LEU A CA 1
ATOM 1176 C C . LEU A 1 147 ? 10.973 -15.630 -33.132 1.00 29.11 147 LEU A C 1
ATOM 1177 O O . LEU A 1 147 ? 9.789 -15.294 -32.979 1.00 29.37 147 LEU A O 1
ATOM 1182 N N . LEU A 1 148 ? 11.340 -16.822 -33.598 1.00 28.87 148 LEU A N 1
ATOM 1183 C CA . LEU A 1 148 ? 10.369 -17.863 -33.908 1.00 29.23 148 LEU A CA 1
ATOM 1184 C C . LEU A 1 148 ? 9.709 -18.477 -32.656 1.00 30.06 148 LEU A C 1
ATOM 1185 O O . LEU A 1 148 ? 8.573 -18.957 -32.722 1.00 30.69 148 LEU A O 1
ATOM 1190 N N . GLY A 1 149 ? 10.418 -18.451 -31.526 1.00 30.11 149 GLY A N 1
ATOM 1191 C CA . GLY A 1 149 ? 9.967 -19.134 -30.312 1.00 30.62 149 GLY A CA 1
ATOM 1192 C C . GLY A 1 149 ? 10.190 -20.634 -30.414 1.00 30.61 149 GLY A C 1
ATOM 1193 O O . GLY A 1 149 ? 9.335 -21.429 -30.011 1.00 30.68 149 GLY A O 1
ATOM 1194 N N . LEU A 1 150 ? 11.341 -21.023 -30.960 1.00 30.02 150 LEU A N 1
ATOM 1195 C CA . LEU A 1 150 ? 11.688 -22.433 -31.068 1.00 30.21 150 LEU A CA 1
ATOM 1196 C C . LEU A 1 150 ? 12.079 -23.003 -29.699 1.00 30.76 150 LEU A C 1
ATOM 1197 O O . LEU A 1 150 ? 12.640 -22.282 -28.877 1.00 31.01 150 LEU A O 1
ATOM 1202 N N . PRO A 1 151 ? 11.767 -24.292 -29.438 1.00 31.20 151 PRO A N 1
ATOM 1203 C CA . PRO A 1 151 ? 12.236 -24.882 -28.180 1.00 31.75 151 PRO A CA 1
ATOM 1204 C C . PRO A 1 151 ? 13.763 -24.830 -28.051 1.00 31.40 151 PRO A C 1
ATOM 1205 O O . PRO A 1 151 ? 14.484 -24.859 -29.061 1.00 30.68 151 PRO A O 1
ATOM 1209 N N . LEU A 1 152 ? 14.232 -24.749 -26.806 1.00 31.40 152 LEU A N 1
ATOM 1210 C CA . LEU A 1 152 ? 15.644 -24.510 -26.505 1.00 31.02 152 LEU A CA 1
ATOM 1211 C C . LEU A 1 152 ? 16.532 -25.694 -26.871 1.00 30.50 152 LEU A C 1
ATOM 1212 O O . LEU A 1 152 ? 17.752 -25.564 -26.909 1.00 30.22 152 LEU A O 1
ATOM 1217 N N . THR A 1 153 ? 15.910 -26.838 -27.133 1.00 30.05 153 THR A N 1
ATOM 1218 C CA . THR A 1 153 ? 16.629 -28.052 -27.472 1.00 30.05 153 THR A CA 1
ATOM 1219 C C . THR A 1 153 ? 16.807 -28.217 -28.990 1.00 29.33 153 THR A C 1
ATOM 1220 O O . THR A 1 153 ? 17.424 -29.189 -29.425 1.00 29.10 153 THR A O 1
ATOM 1224 N N . VAL A 1 154 ? 16.270 -27.295 -29.795 1.00 28.97 154 VAL A N 1
ATOM 1225 C CA . VAL A 1 154 ? 16.478 -27.363 -31.260 1.00 28.35 154 VAL A CA 1
ATOM 1226 C C . VAL A 1 154 ? 17.969 -27.276 -31.594 1.00 27.76 154 VAL A C 1
ATOM 1227 O O . VAL A 1 154 ? 18.671 -26.376 -31.124 1.00 27.76 154 VAL A O 1
ATOM 1231 N N . ASN A 1 155 ? 18.449 -28.239 -32.376 1.00 27.56 155 ASN A N 1
ATOM 1232 C CA . ASN A 1 155 ? 19.837 -28.252 -32.830 1.00 27.45 155 ASN A CA 1
ATOM 1233 C C . ASN A 1 155 ? 20.047 -27.142 -33.858 1.00 26.59 155 ASN A C 1
ATOM 1234 O O . ASN A 1 155 ? 19.572 -27.243 -34.981 1.00 26.39 155 ASN A O 1
ATOM 1239 N N . ARG A 1 156 ? 20.758 -26.093 -33.461 1.00 26.17 156 ARG A N 1
ATOM 1240 C CA . ARG A 1 156 ? 21.001 -24.942 -34.311 1.00 25.84 156 ARG A CA 1
ATOM 1241 C C . ARG A 1 156 ? 22.341 -25.061 -35.038 1.00 24.62 156 ARG A C 1
ATOM 1242 O O . ARG A 1 156 ? 23.329 -25.533 -34.469 1.00 25.07 156 ARG A O 1
ATOM 1250 N N . LEU A 1 157 ? 22.364 -24.601 -36.288 1.00 23.17 157 LEU A N 1
ATOM 1251 C CA . LEU A 1 157 ? 23.586 -24.482 -37.093 1.00 21.42 157 LEU A CA 1
ATOM 1252 C C . LEU A 1 157 ? 23.516 -23.202 -37.917 1.00 20.76 157 LEU A C 1
ATOM 1253 O O . LEU A 1 157 ? 22.523 -22.963 -38.606 1.00 20.31 157 LEU A O 1
ATOM 1258 N N . MET A 1 158 ? 24.542 -22.351 -37.798 1.00 20.15 158 MET A N 1
ATOM 1259 C CA . MET A 1 158 ? 24.609 -21.101 -38.565 1.00 19.14 158 MET A CA 1
ATOM 1260 C C . MET A 1 158 ? 25.741 -21.185 -39.574 1.00 19.44 158 MET A C 1
ATOM 1261 O O . MET A 1 158 ? 26.908 -21.470 -39.212 1.00 19.47 158 MET A O 1
ATOM 1266 N N . ILE A 1 159 ? 25.403 -20.932 -40.831 1.00 18.77 159 ILE A N 1
ATOM 1267 C CA . ILE A 1 159 ? 26.392 -20.937 -41.898 1.00 18.87 159 ILE A CA 1
ATOM 1268 C C . ILE A 1 159 ? 26.575 -19.500 -42.401 1.00 18.72 159 ILE A C 1
ATOM 1269 O O . ILE A 1 159 ? 25.737 -18.993 -43.140 1.00 18.37 159 ILE A O 1
ATOM 1274 N N . TYR A 1 160 ? 27.676 -18.857 -42.018 1.00 18.29 160 TYR A N 1
ATOM 1275 C CA . TYR A 1 160 ? 27.896 -17.457 -42.366 1.00 18.25 160 TYR A CA 1
ATOM 1276 C C . TYR A 1 160 ? 28.797 -17.302 -43.590 1.00 18.44 160 TYR A C 1
ATOM 1277 O O . TYR A 1 160 ? 29.806 -18.017 -43.738 1.00 18.50 160 TYR A O 1
ATOM 1286 N N . SER A 1 161 ? 28.455 -16.343 -44.444 1.00 18.07 161 SER A N 1
ATOM 1287 C CA . SER A 1 161 ? 29.425 -15.789 -45.400 1.00 18.37 161 SER A CA 1
ATOM 1288 C C . SER A 1 161 ? 29.869 -16.766 -46.496 1.00 18.90 161 SER A C 1
ATOM 1289 O O . SER A 1 161 ? 30.963 -16.648 -47.058 1.00 18.40 161 SER A O 1
ATOM 1292 N N . GLN A 1 162 ? 29.004 -17.721 -46.800 1.00 19.90 162 GLN A N 1
ATOM 1293 C CA . GLN A 1 162 ? 29.201 -18.561 -47.962 1.00 21.29 162 GLN A CA 1
ATOM 1294 C C . GLN A 1 162 ? 28.422 -17.906 -49.084 1.00 22.04 162 GLN A C 1
ATOM 1295 O O . GLN A 1 162 ? 27.436 -17.214 -48.837 1.00 23.10 162 GLN A O 1
ATOM 1301 N N . ALA A 1 163 ? 28.844 -18.101 -50.316 1.00 22.30 163 ALA A N 1
ATOM 1302 C CA . ALA A 1 163 ? 28.221 -17.355 -51.396 1.00 22.43 163 ALA A CA 1
ATOM 1303 C C . ALA A 1 163 ? 26.868 -17.912 -51.829 1.00 22.60 163 ALA A C 1
ATOM 1304 O O . ALA A 1 163 ? 26.139 -18.511 -51.025 1.00 22.46 163 ALA A O 1
ATOM 1306 N N . CYS A 1 164 ? 26.572 -17.726 -53.121 1.00 21.88 164 CYS A N 1
ATOM 1307 C CA . CYS A 1 164 ? 25.245 -17.933 -53.707 1.00 21.55 164 CYS A CA 1
ATOM 1308 C C . CYS A 1 164 ? 24.785 -19.388 -53.774 1.00 20.96 164 CYS A C 1
ATOM 1309 O O . CYS A 1 164 ? 23.582 -19.670 -53.800 1.00 21.01 164 CYS A O 1
ATOM 1312 N N . HIS A 1 165 ? 25.745 -20.304 -53.810 1.00 19.93 165 HIS A N 1
ATOM 1313 C CA . HIS A 1 165 ? 25.461 -21.712 -53.913 1.00 19.35 165 HIS A CA 1
ATOM 1314 C C . HIS A 1 165 ? 25.080 -22.303 -52.565 1.00 18.85 165 HIS A C 1
ATOM 1315 O O . HIS A 1 165 ? 24.708 -23.481 -52.486 1.00 19.65 165 HIS A O 1
ATOM 1322 N N . MET A 1 166 ? 25.143 -21.497 -51.512 1.00 17.61 166 MET A N 1
ATOM 1323 C CA . MET A 1 166 ? 24.856 -21.995 -50.168 1.00 16.96 166 MET A CA 1
ATOM 1324 C C . MET A 1 166 ? 23.403 -22.412 -49.952 1.00 16.46 166 MET A C 1
ATOM 1325 O O . MET A 1 166 ? 23.125 -23.271 -49.109 1.00 16.96 166 MET A O 1
ATOM 1330 N N . GLY A 1 167 ? 22.484 -21.814 -50.705 1.00 15.88 167 GLY A N 1
ATOM 1331 C CA . GLY A 1 167 ? 21.070 -22.153 -50.588 1.00 15.68 167 GLY A CA 1
ATOM 1332 C C . GLY A 1 167 ? 20.843 -23.594 -50.986 1.00 15.85 167 GLY A C 1
ATOM 1333 O O . GLY A 1 167 ? 20.126 -24.325 -50.312 1.00 15.75 167 GLY A O 1
ATOM 1334 N N . ALA A 1 168 ? 21.472 -23.991 -52.092 1.00 16.53 168 ALA A N 1
ATOM 1335 C CA . ALA A 1 168 ? 21.486 -25.383 -52.536 1.00 16.75 168 ALA A CA 1
ATOM 1336 C C . ALA A 1 168 ? 22.127 -26.294 -51.480 1.00 16.81 168 ALA A C 1
ATOM 1337 O O . ALA A 1 168 ? 21.583 -27.358 -51.167 1.00 17.25 168 ALA A O 1
ATOM 1339 N N . ALA A 1 169 ? 23.250 -25.859 -50.914 1.00 16.54 169 ALA A N 1
ATOM 1340 C CA . ALA A 1 169 ? 24.071 -26.712 -50.026 1.00 17.00 169 ALA A CA 1
ATOM 1341 C C . ALA A 1 169 ? 23.390 -27.009 -48.690 1.00 17.24 169 ALA A C 1
ATOM 1342 O O . ALA A 1 169 ? 23.699 -27.992 -48.019 1.00 17.31 169 ALA A O 1
ATOM 1344 N N . MET A 1 170 ? 22.448 -26.165 -48.315 1.00 16.70 170 MET A N 1
ATOM 1345 C CA . MET A 1 170 ? 21.671 -26.433 -47.134 1.00 16.90 170 MET A CA 1
ATOM 1346 C C . MET A 1 170 ? 20.730 -27.626 -47.296 1.00 16.82 170 MET A C 1
ATOM 1347 O O . MET A 1 170 ? 20.381 -28.288 -46.316 1.00 16.50 170 MET A O 1
ATOM 1352 N N . LEU A 1 171 ? 20.345 -27.921 -48.529 1.00 16.43 171 LEU A N 1
ATOM 1353 C CA . LEU A 1 171 ? 19.554 -29.131 -48.790 1.00 16.85 171 LEU A CA 1
ATOM 1354 C C . LEU A 1 171 ? 20.460 -30.347 -48.667 1.00 16.54 171 LEU A C 1
ATOM 1355 O O . LEU A 1 171 ? 20.038 -31.397 -48.175 1.00 16.75 171 LEU A O 1
ATOM 1360 N N . ARG A 1 172 ? 21.713 -30.182 -49.081 1.00 16.26 172 ARG A N 1
ATOM 1361 C CA . ARG A 1 172 ? 22.715 -31.233 -48.919 1.00 16.55 172 ARG A CA 1
ATOM 1362 C C . ARG A 1 172 ? 22.917 -31.546 -47.427 1.00 16.50 172 ARG A C 1
ATOM 1363 O O . ARG A 1 172 ? 22.953 -32.713 -47.030 1.00 17.40 172 ARG A O 1
ATOM 1371 N N . ILE A 1 173 ? 23.004 -30.507 -46.602 1.00 15.78 173 ILE A N 1
ATOM 1372 C CA . ILE A 1 173 ? 23.099 -30.679 -45.164 1.00 15.75 173 ILE A CA 1
ATOM 1373 C C . ILE A 1 173 ? 21.817 -31.314 -44.625 1.00 16.03 173 ILE A C 1
ATOM 1374 O O . ILE A 1 173 ? 21.863 -32.373 -44.013 1.00 16.60 173 ILE A O 1
ATOM 1379 N N . ALA A 1 174 ? 20.677 -30.672 -44.886 1.00 15.63 174 ALA A N 1
ATOM 1380 C CA . ALA A 1 174 ? 19.389 -31.146 -44.398 1.00 16.02 174 ALA A CA 1
ATOM 1381 C C . ALA A 1 174 ? 19.088 -32.614 -44.730 1.00 16.00 174 ALA A C 1
ATOM 1382 O O . ALA A 1 174 ? 18.471 -33.307 -43.933 1.00 16.03 174 ALA A O 1
ATOM 1384 N N . LYS A 1 175 ? 19.520 -33.076 -45.896 1.00 16.61 175 LYS A N 1
ATOM 1385 C CA . LYS A 1 175 ? 19.343 -34.473 -46.281 1.00 18.05 175 LYS A CA 1
ATOM 1386 C C . LYS A 1 175 ? 19.853 -35.447 -45.206 1.00 18.79 175 LYS A C 1
ATOM 1387 O O . LYS A 1 175 ? 19.130 -36.347 -44.792 1.00 18.97 175 LYS A O 1
ATOM 1393 N N . ASP A 1 176 ? 21.097 -35.256 -44.759 1.00 19.50 176 ASP A N 1
ATOM 1394 C CA . ASP A 1 176 ? 21.707 -36.168 -43.795 1.00 20.11 176 ASP A CA 1
ATOM 1395 C C . ASP A 1 176 ? 21.085 -36.024 -42.410 1.00 20.64 176 ASP A C 1
ATOM 1396 O O . ASP A 1 176 ? 20.840 -37.019 -41.736 1.00 21.02 176 ASP A O 1
ATOM 1401 N N . LEU A 1 177 ? 20.812 -34.795 -41.984 1.00 20.81 177 LEU A N 1
ATOM 1402 C CA . LEU A 1 177 ? 20.171 -34.605 -40.676 1.00 21.92 177 LEU A CA 1
ATOM 1403 C C . LEU A 1 177 ? 18.811 -35.299 -40.635 1.00 22.10 177 LEU A C 1
ATOM 1404 O O . LEU A 1 177 ? 18.463 -35.943 -39.630 1.00 22.24 177 LEU A O 1
ATOM 1409 N N . ALA A 1 178 ? 18.057 -35.198 -41.728 1.00 21.64 178 ALA A N 1
ATOM 1410 C CA . ALA A 1 178 ? 16.699 -35.737 -41.717 1.00 22.27 178 ALA A CA 1
ATOM 1411 C C . ALA A 1 178 ? 16.651 -37.259 -41.896 1.00 22.83 178 ALA A C 1
ATOM 1412 O O . ALA A 1 178 ? 15.789 -37.929 -41.315 1.00 22.82 178 ALA A O 1
ATOM 1414 N N . GLU A 1 179 ? 17.570 -37.801 -42.693 1.00 22.60 179 GLU A N 1
ATOM 1415 C CA . GLU A 1 179 ? 17.549 -39.240 -42.995 1.00 22.85 179 GLU A CA 1
ATOM 1416 C C . GLU A 1 179 ? 18.115 -40.058 -41.848 1.00 22.98 179 GLU A C 1
ATOM 1417 O O . GLU A 1 179 ? 17.682 -41.186 -41.628 1.00 23.43 179 GLU A O 1
ATOM 1423 N N . ASN A 1 180 ? 19.063 -39.466 -41.121 1.00 22.22 180 ASN A N 1
ATOM 1424 C CA . ASN A 1 180 ? 19.791 -40.160 -40.073 1.00 22.50 180 ASN A CA 1
ATOM 1425 C C . ASN A 1 180 ? 19.138 -40.101 -38.703 1.00 23.02 180 ASN A C 1
ATOM 1426 O O . ASN A 1 180 ? 19.585 -40.756 -37.779 1.00 23.46 180 ASN A O 1
ATOM 1431 N N . ASN A 1 181 ? 18.086 -39.310 -38.569 1.00 23.38 181 ASN A N 1
ATOM 1432 C CA . ASN A 1 181 ? 17.424 -39.152 -37.275 1.00 24.15 181 ASN A CA 1
ATOM 1433 C C . ASN A 1 181 ? 15.916 -39.355 -37.390 1.00 24.34 181 ASN A C 1
ATOM 1434 O O . ASN A 1 181 ? 15.223 -38.530 -37.985 1.00 23.52 181 ASN A O 1
ATOM 1439 N N . ARG A 1 182 ? 15.423 -40.449 -36.821 1.00 25.19 182 ARG A N 1
ATOM 1440 C CA . ARG A 1 182 ? 13.991 -40.763 -36.854 1.00 26.14 182 ARG A CA 1
ATOM 1441 C C . ARG A 1 182 ? 13.205 -39.611 -36.228 1.00 25.63 182 ARG A C 1
ATOM 1442 O O . ARG A 1 182 ? 13.531 -39.155 -35.119 1.00 25.62 182 ARG A O 1
ATOM 1450 N N . GLY A 1 183 ? 12.198 -39.132 -36.959 1.00 24.72 183 GLY A N 1
ATOM 1451 C CA . GLY A 1 183 ? 11.340 -38.048 -36.495 1.00 24.15 183 GLY A CA 1
ATOM 1452 C C . GLY A 1 183 ? 11.891 -36.638 -36.684 1.00 23.67 183 GLY A C 1
ATOM 1453 O O . GLY A 1 183 ? 11.174 -35.664 -36.408 1.00 24.02 183 GLY A O 1
ATOM 1454 N N . ALA A 1 184 ? 13.136 -36.507 -37.151 1.00 21.66 184 ALA A N 1
ATOM 1455 C CA . ALA A 1 184 ? 13.722 -35.180 -37.332 1.00 21.35 184 ALA A CA 1
ATOM 1456 C C . ALA A 1 184 ? 12.972 -34.308 -38.346 1.00 21.02 184 ALA A C 1
ATOM 1457 O O . ALA A 1 184 ? 12.641 -34.734 -39.467 1.00 20.87 184 ALA A O 1
ATOM 1459 N N . ARG A 1 185 ? 12.696 -33.081 -37.922 1.00 20.35 185 ARG A N 1
ATOM 1460 C CA . ARG A 1 185 ? 12.122 -32.087 -38.793 1.00 19.57 185 ARG A CA 1
ATOM 1461 C C . ARG A 1 185 ? 13.051 -30.865 -38.786 1.00 19.34 185 ARG A C 1
ATOM 1462 O O . ARG A 1 185 ? 13.262 -30.215 -37.744 1.00 18.44 185 ARG A O 1
ATOM 1470 N N . VAL A 1 186 ? 13.612 -30.583 -39.962 1.00 19.31 186 VAL A N 1
ATOM 1471 C CA . VAL A 1 186 ? 14.631 -29.547 -40.122 1.00 19.84 186 VAL A CA 1
ATOM 1472 C C . VAL A 1 186 ? 14.064 -28.300 -40.764 1.00 20.08 186 VAL A C 1
ATOM 1473 O O . VAL A 1 186 ? 13.522 -28.356 -41.868 1.00 19.75 186 VAL A O 1
ATOM 1477 N N . LEU A 1 187 ? 14.222 -27.172 -40.077 1.00 20.57 187 LEU A N 1
ATOM 1478 C CA . LEU A 1 187 ? 13.881 -25.888 -40.669 1.00 20.93 187 LEU A CA 1
ATOM 1479 C C . LEU A 1 187 ? 15.125 -25.334 -41.375 1.00 20.88 187 LEU A C 1
ATOM 1480 O O . LEU A 1 187 ? 16.169 -25.125 -40.752 1.00 21.19 187 LEU A O 1
ATOM 1485 N N . VAL A 1 188 ? 15.009 -25.146 -42.689 1.00 20.72 188 VAL A N 1
ATOM 1486 C CA . VAL A 1 188 ? 16.110 -24.665 -43.500 1.00 20.54 188 VAL A CA 1
ATOM 1487 C C . VAL A 1 188 ? 15.789 -23.249 -43.951 1.00 20.43 188 VAL A C 1
ATOM 1488 O O . VAL A 1 188 ? 14.726 -23.008 -44.548 1.00 20.95 188 VAL A O 1
ATOM 1492 N N . VAL A 1 189 ? 16.701 -22.318 -43.667 1.00 19.38 189 VAL A N 1
ATOM 1493 C CA . VAL A 1 189 ? 16.463 -20.905 -43.928 1.00 18.50 189 VAL A CA 1
ATOM 1494 C C . VAL A 1 189 ? 17.686 -20.238 -44.528 1.00 18.44 189 VAL A C 1
ATOM 1495 O O . VAL A 1 189 ? 18.805 -20.380 -44.015 1.00 18.10 189 VAL A O 1
ATOM 1499 N N . ALA A 1 190 ? 17.447 -19.512 -45.623 1.00 17.87 190 ALA A N 1
ATOM 1500 C CA . ALA A 1 190 ? 18.444 -18.670 -46.256 1.00 17.27 190 ALA A CA 1
ATOM 1501 C C . ALA A 1 190 ? 17.905 -17.256 -46.285 1.00 17.05 190 ALA A C 1
ATOM 1502 O O . ALA A 1 190 ? 16.751 -17.047 -46.674 1.00 17.72 190 ALA A O 1
ATOM 1504 N N . CYS A 1 191 ? 18.741 -16.293 -45.895 1.00 16.16 191 CYS A N 1
ATOM 1505 C CA . CYS A 1 191 ? 18.365 -14.882 -45.853 1.00 15.84 191 CYS A CA 1
ATOM 1506 C C . CYS A 1 191 ? 19.546 -14.010 -46.247 1.00 15.55 191 CYS A C 1
ATOM 1507 O O . CYS A 1 191 ? 20.649 -14.177 -45.742 1.00 15.77 191 CYS A O 1
ATOM 1510 N N . GLU A 1 192 ? 19.300 -13.061 -47.138 1.00 15.44 192 GLU A N 1
ATOM 1511 C CA . GLU A 1 192 ? 20.335 -12.186 -47.632 1.00 15.20 192 GLU A CA 1
ATOM 1512 C C . GLU A 1 192 ? 19.806 -10.776 -47.681 1.00 15.20 192 GLU A C 1
ATOM 1513 O O . GLU A 1 192 ? 18.676 -10.532 -48.137 1.00 14.93 192 GLU A O 1
ATOM 1519 N N . ILE A 1 193 ? 20.631 -9.852 -47.196 1.00 14.94 193 ILE A N 1
ATOM 1520 C CA . ILE A 1 193 ? 20.345 -8.419 -47.216 1.00 14.93 193 ILE A CA 1
ATOM 1521 C C . ILE A 1 193 ? 21.656 -7.666 -47.583 1.00 15.42 193 ILE A C 1
ATOM 1522 O O . ILE A 1 193 ? 22.662 -7.776 -46.885 1.00 14.49 193 ILE A O 1
ATOM 1527 N N . THR A 1 194 ? 21.599 -6.917 -48.684 1.00 15.79 194 THR A N 1
ATOM 1528 C CA . THR A 1 194 ? 22.747 -6.300 -49.356 1.00 15.84 194 THR A CA 1
ATOM 1529 C C . THR A 1 194 ? 23.273 -4.999 -48.728 1.00 16.28 194 THR A C 1
ATOM 1530 O O . THR A 1 194 ? 23.958 -4.231 -49.383 1.00 16.62 194 THR A O 1
ATOM 1534 N N . VAL A 1 195 ? 22.944 -4.754 -47.466 1.00 16.88 195 VAL A N 1
ATOM 1535 C CA . VAL A 1 195 ? 23.435 -3.600 -46.740 1.00 17.63 195 VAL A CA 1
ATOM 1536 C C . VAL A 1 195 ? 24.969 -3.557 -46.624 1.00 18.27 195 VAL A C 1
ATOM 1537 O O . VAL A 1 195 ? 25.557 -2.479 -46.470 1.00 18.55 195 VAL A O 1
ATOM 1541 N N . LEU A 1 196 ? 25.603 -4.724 -46.705 1.00 17.64 196 LEU A N 1
ATOM 1542 C CA . LEU A 1 196 ? 27.044 -4.856 -46.534 1.00 18.35 196 LEU A CA 1
ATOM 1543 C C . LEU A 1 196 ? 27.836 -4.702 -47.824 1.00 18.12 196 LEU A C 1
ATOM 1544 O O . LEU A 1 196 ? 29.052 -4.563 -47.789 1.00 18.74 196 LEU A O 1
ATOM 1549 N N . SER A 1 197 ? 27.161 -4.755 -48.961 1.00 18.22 197 SER A N 1
ATOM 1550 C CA . SER A 1 197 ? 27.840 -4.608 -50.252 1.00 18.15 197 SER A CA 1
ATOM 1551 C C . SER A 1 197 ? 27.340 -3.378 -51.010 1.00 18.12 197 SER A C 1
ATOM 1552 O O . SER A 1 197 ? 27.918 -2.980 -52.008 1.00 18.54 197 SER A O 1
ATOM 1555 N N . PHE A 1 198 ? 26.257 -2.773 -50.549 1.00 18.14 198 PHE A N 1
ATOM 1556 C CA . PHE A 1 198 ? 25.847 -1.514 -51.146 1.00 18.22 198 PHE A CA 1
ATOM 1557 C C . PHE A 1 198 ? 26.942 -0.450 -50.931 1.00 18.22 198 PHE A C 1
ATOM 1558 O O . PHE A 1 198 ? 27.432 -0.286 -49.813 1.00 18.88 198 PHE A O 1
ATOM 1566 N N . ARG A 1 199 ? 27.318 0.246 -52.002 1.00 17.80 199 ARG A N 1
ATOM 1567 C CA . ARG A 1 199 ? 28.196 1.403 -51.912 1.00 17.89 199 ARG A CA 1
ATOM 1568 C C . ARG A 1 199 ? 27.992 2.357 -53.091 1.00 18.27 199 ARG A C 1
ATOM 1569 O O . ARG A 1 199 ? 27.386 2.000 -54.085 1.00 17.79 199 ARG A O 1
ATOM 1577 N N . GLY A 1 200 ? 28.535 3.566 -52.966 1.00 19.24 200 GLY A N 1
ATOM 1578 C CA . GLY A 1 200 ? 28.547 4.541 -54.030 1.00 19.33 200 GLY A CA 1
ATOM 1579 C C . GLY A 1 200 ? 29.443 4.184 -55.203 1.00 20.34 200 GLY A C 1
ATOM 1580 O O . GLY A 1 200 ? 30.297 3.299 -55.118 1.00 19.68 200 GLY A O 1
ATOM 1581 N N . PRO A 1 201 ? 29.252 4.897 -56.317 1.00 21.42 201 PRO A N 1
ATOM 1582 C CA . PRO A 1 201 ? 29.903 4.566 -57.576 1.00 21.87 201 PRO A CA 1
ATOM 1583 C C . PRO A 1 201 ? 31.288 5.171 -57.722 1.00 22.53 201 PRO A C 1
ATOM 1584 O O . PRO A 1 201 ? 31.520 6.317 -57.312 1.00 23.32 201 PRO A O 1
ATOM 1588 N N . ASN A 1 202 ? 32.211 4.394 -58.276 1.00 22.19 202 ASN A N 1
ATOM 1589 C CA . ASN A 1 202 ? 33.505 4.922 -58.641 1.00 22.55 202 ASN A CA 1
ATOM 1590 C C . ASN A 1 202 ? 33.672 4.852 -60.154 1.00 22.71 202 ASN A C 1
ATOM 1591 O O . ASN A 1 202 ? 33.371 3.823 -60.769 1.00 21.96 202 ASN A O 1
ATOM 1596 N N . GLU A 1 203 ? 34.163 5.934 -60.748 1.00 22.88 203 GLU A N 1
ATOM 1597 C CA . GLU A 1 203 ? 34.275 6.008 -62.205 1.00 23.86 203 GLU A CA 1
ATOM 1598 C C . GLU A 1 203 ? 35.309 5.056 -62.806 1.00 25.13 203 GLU A C 1
ATOM 1599 O O . GLU A 1 203 ? 35.216 4.708 -63.996 1.00 25.00 203 GLU A O 1
ATOM 1605 N N . GLY A 1 204 ? 36.287 4.650 -61.992 1.00 25.89 204 GLY A N 1
ATOM 1606 C CA . GLY A 1 204 ? 37.248 3.620 -62.388 1.00 27.57 204 GLY A CA 1
ATOM 1607 C C . GLY A 1 204 ? 36.977 2.199 -61.891 1.00 28.15 204 GLY A C 1
ATOM 1608 O O . GLY A 1 204 ? 37.907 1.390 -61.849 1.00 28.12 204 GLY A O 1
ATOM 1609 N N . ASP A 1 205 ? 35.724 1.889 -61.513 1.00 28.61 205 ASP A N 1
ATOM 1610 C CA . ASP A 1 205 ? 35.364 0.546 -61.000 1.00 28.89 205 ASP A CA 1
ATOM 1611 C C . ASP A 1 205 ? 33.987 0.054 -61.455 1.00 29.27 205 ASP A C 1
ATOM 1612 O O . ASP A 1 205 ? 33.034 0.026 -60.670 1.00 28.41 205 ASP A O 1
ATOM 1617 N N . PHE A 1 206 ? 33.906 -0.365 -62.718 1.00 30.56 206 PHE A N 1
ATOM 1618 C CA . PHE A 1 206 ? 32.677 -0.919 -63.303 1.00 31.44 206 PHE A CA 1
ATOM 1619 C C . PHE A 1 206 ? 32.283 -2.245 -62.655 1.00 31.59 206 PHE A C 1
ATOM 1620 O O . PHE A 1 206 ? 31.094 -2.609 -62.602 1.00 31.51 206 PHE A O 1
ATOM 1628 N N . GLU A 1 207 ? 33.286 -2.977 -62.175 1.00 31.67 207 GLU A N 1
ATOM 1629 C CA . GLU A 1 207 ? 33.051 -4.266 -61.520 1.00 31.50 207 GLU A CA 1
ATOM 1630 C C . GLU A 1 207 ? 32.142 -4.133 -60.295 1.00 30.86 207 GLU A C 1
ATOM 1631 O O . GLU A 1 207 ? 31.146 -4.850 -60.161 1.00 30.77 207 GLU A O 1
ATOM 1637 N N . ALA A 1 208 ? 32.487 -3.211 -59.402 1.00 30.39 208 ALA A N 1
ATOM 1638 C CA . ALA A 1 208 ? 31.687 -2.990 -58.209 1.00 30.12 208 ALA A CA 1
ATOM 1639 C C . ALA A 1 208 ? 30.331 -2.440 -58.635 1.00 30.17 208 ALA A C 1
ATOM 1640 O O . ALA A 1 208 ? 29.299 -2.777 -58.054 1.00 29.70 208 ALA A O 1
ATOM 1642 N N . LEU A 1 209 ? 30.358 -1.602 -59.673 1.00 30.22 209 LEU A N 1
ATOM 1643 C CA . LEU A 1 209 ? 29.164 -0.940 -60.190 1.00 30.23 209 LEU A CA 1
ATOM 1644 C C . LEU A 1 209 ? 28.162 -1.951 -60.731 1.00 29.80 209 LEU A C 1
ATOM 1645 O O . LEU A 1 209 ? 26.951 -1.811 -60.511 1.00 29.85 209 LEU A O 1
ATOM 1650 N N . ALA A 1 210 ? 28.671 -2.983 -61.406 1.00 29.26 210 ALA A N 1
ATOM 1651 C CA . ALA A 1 210 ? 27.825 -4.078 -61.889 1.00 28.97 210 ALA A CA 1
ATOM 1652 C C . ALA A 1 210 ? 27.118 -4.793 -60.743 1.00 28.35 210 ALA A C 1
ATOM 1653 O O . ALA A 1 210 ? 25.967 -5.197 -60.878 1.00 28.94 210 ALA A O 1
ATOM 1655 N N . GLY A 1 211 ? 27.812 -4.935 -59.609 1.00 27.74 211 GLY A N 1
ATOM 1656 C CA . GLY A 1 211 ? 27.232 -5.506 -58.383 1.00 25.83 211 GLY A CA 1
ATOM 1657 C C . GLY A 1 211 ? 26.031 -4.761 -57.823 1.00 25.00 211 GLY A C 1
ATOM 1658 O O . GLY A 1 211 ? 25.178 -5.349 -57.132 1.00 26.47 211 GLY A O 1
ATOM 1659 N N . GLN A 1 212 ? 25.927 -3.476 -58.133 1.00 22.99 212 GLN A N 1
ATOM 1660 C CA . GLN A 1 212 ? 24.801 -2.658 -57.667 1.00 21.14 212 GLN A CA 1
ATOM 1661 C C . GLN A 1 212 ? 23.535 -2.784 -58.541 1.00 20.27 212 GLN A C 1
ATOM 1662 O O . GLN A 1 212 ? 22.466 -2.300 -58.166 1.00 18.95 212 GLN A O 1
ATOM 1668 N N . ALA A 1 213 ? 23.670 -3.425 -59.703 1.00 19.22 213 ALA A N 1
ATOM 1669 C CA . ALA A 1 213 ? 22.582 -3.507 -60.667 1.00 19.05 213 ALA A CA 1
ATOM 1670 C C . ALA A 1 213 ? 21.711 -4.760 -60.500 1.00 18.59 213 ALA A C 1
ATOM 1671 O O . ALA A 1 213 ? 20.508 -4.716 -60.760 1.00 18.55 213 ALA A O 1
ATOM 1673 N N . GLY A 1 214 ? 22.321 -5.856 -60.057 1.00 17.85 214 GLY A N 1
ATOM 1674 C CA . GLY A 1 214 ? 21.678 -7.164 -60.061 1.00 17.33 214 GLY A CA 1
ATOM 1675 C C . GLY A 1 214 ? 21.318 -7.853 -58.748 1.00 16.80 214 GLY A C 1
ATOM 1676 O O . GLY A 1 214 ? 20.555 -8.826 -58.761 1.00 16.96 214 GLY A O 1
ATOM 1677 N N . PHE A 1 215 ? 21.846 -7.388 -57.620 1.00 15.92 215 PHE A N 1
ATOM 1678 C CA . PHE A 1 215 ? 21.592 -8.075 -56.348 1.00 15.43 215 PHE A CA 1
ATOM 1679 C C . PHE A 1 215 ? 20.394 -7.509 -55.612 1.00 15.79 215 PHE A C 1
ATOM 1680 O O . PHE A 1 215 ? 20.275 -6.294 -55.479 1.00 15.34 215 PHE A O 1
ATOM 1688 N N . GLY A 1 216 ? 19.500 -8.389 -55.140 1.00 16.19 216 GLY A N 1
ATOM 1689 C CA . GLY A 1 216 ? 18.353 -7.972 -54.334 1.00 15.83 216 GLY A CA 1
ATOM 1690 C C . GLY A 1 216 ? 18.386 -8.626 -52.962 1.00 16.17 216 GLY A C 1
ATOM 1691 O O . GLY A 1 216 ? 19.313 -9.374 -52.660 1.00 16.03 216 GLY A O 1
ATOM 1692 N N . ASP A 1 217 ? 17.371 -8.354 -52.138 1.00 16.17 217 ASP A N 1
ATOM 1693 C CA . ASP A 1 217 ? 17.261 -8.935 -50.806 1.00 16.28 217 ASP A CA 1
ATOM 1694 C C . ASP A 1 217 ? 16.094 -9.911 -50.767 1.00 16.86 217 ASP A C 1
ATOM 1695 O O . ASP A 1 217 ? 15.050 -9.666 -51.368 1.00 17.63 217 ASP A O 1
ATOM 1700 N N . GLY A 1 218 ? 16.260 -11.007 -50.034 1.00 17.22 218 GLY A N 1
ATOM 1701 C CA . GLY A 1 218 ? 15.153 -11.923 -49.772 1.00 17.28 218 GLY A CA 1
ATOM 1702 C C . GLY A 1 218 ? 15.532 -13.044 -48.833 1.00 16.88 218 GLY A C 1
ATOM 1703 O O . GLY A 1 218 ? 16.695 -13.189 -48.438 1.00 17.42 218 GLY A O 1
ATOM 1704 N N . ALA A 1 219 ? 14.538 -13.837 -48.476 1.00 16.57 219 ALA A N 1
ATOM 1705 C CA . ALA A 1 219 ? 14.730 -15.033 -47.683 1.00 16.74 219 ALA A CA 1
ATOM 1706 C C . ALA A 1 219 ? 13.780 -16.137 -48.148 1.00 16.97 219 ALA A C 1
ATOM 1707 O O . ALA A 1 219 ? 12.604 -15.876 -48.514 1.00 16.02 219 ALA A O 1
ATOM 1709 N N . GLY A 1 220 ? 14.295 -17.365 -48.103 1.00 17.07 220 GLY A N 1
ATOM 1710 C CA . GLY A 1 220 ? 13.503 -18.570 -48.356 1.00 17.24 220 GLY A CA 1
ATOM 1711 C C . GLY A 1 220 ? 13.646 -19.578 -47.228 1.00 17.79 220 GLY A C 1
ATOM 1712 O O . GLY A 1 220 ? 14.676 -19.636 -46.546 1.00 18.21 220 GLY A O 1
ATOM 1713 N N . ALA A 1 221 ? 12.615 -20.387 -47.029 1.00 17.90 221 ALA A N 1
ATOM 1714 C CA . ALA A 1 221 ? 12.625 -21.363 -45.955 1.00 18.08 221 ALA A CA 1
ATOM 1715 C C . ALA A 1 221 ? 11.903 -22.611 -46.426 1.00 18.20 221 ALA A C 1
ATOM 1716 O O . ALA A 1 221 ? 10.940 -22.501 -47.173 1.00 19.20 221 ALA A O 1
ATOM 1718 N N . VAL A 1 222 ? 12.377 -23.780 -45.994 1.00 17.76 222 VAL A N 1
ATOM 1719 C CA . VAL A 1 222 ? 11.681 -25.051 -46.182 1.00 17.50 222 VAL A CA 1
ATOM 1720 C C . VAL A 1 222 ? 11.625 -25.861 -44.861 1.00 18.35 222 VAL A C 1
ATOM 1721 O O . VAL A 1 222 ? 12.436 -25.632 -43.971 1.00 18.21 222 VAL A O 1
ATOM 1725 N N . VAL A 1 223 ? 10.647 -26.769 -44.724 1.00 18.89 223 VAL A N 1
ATOM 1726 C CA . VAL A 1 223 ? 10.724 -27.816 -43.708 1.00 19.03 223 VAL A CA 1
ATOM 1727 C C . VAL A 1 223 ? 11.152 -29.089 -44.443 1.00 19.87 223 VAL A C 1
ATOM 1728 O O . VAL A 1 223 ? 10.544 -29.446 -45.451 1.00 20.72 223 VAL A O 1
ATOM 1732 N N . VAL A 1 224 ? 12.247 -29.711 -43.988 1.00 19.75 224 VAL A N 1
ATOM 1733 C CA . VAL A 1 224 ? 12.756 -30.979 -44.554 1.00 19.59 224 VAL A CA 1
ATOM 1734 C C . VAL A 1 224 ? 12.658 -32.106 -43.517 1.00 19.95 224 VAL A C 1
ATOM 1735 O O . VAL A 1 224 ? 13.219 -31.989 -42.426 1.00 19.97 224 VAL A O 1
ATOM 1739 N N . GLY A 1 225 ? 11.940 -33.181 -43.849 1.00 19.87 225 GLY A N 1
ATOM 1740 C CA . GLY A 1 225 ? 11.890 -34.364 -42.994 1.00 20.77 225 GLY A CA 1
ATOM 1741 C C . GLY A 1 225 ? 11.782 -35.682 -43.740 1.00 21.33 225 GLY A C 1
ATOM 1742 O O . GLY A 1 225 ? 11.348 -35.718 -44.873 1.00 21.44 225 GLY A O 1
ATOM 1743 N N . ALA A 1 226 ? 12.197 -36.773 -43.107 1.00 22.16 226 ALA A N 1
ATOM 1744 C CA . ALA A 1 226 ? 12.012 -38.097 -43.688 1.00 22.86 226 ALA A CA 1
ATOM 1745 C C . ALA A 1 226 ? 10.784 -38.762 -43.060 1.00 23.58 226 ALA A C 1
ATOM 1746 O O . ALA A 1 226 ? 10.327 -38.333 -41.998 1.00 23.92 226 ALA A O 1
ATOM 1748 N N . ASP A 1 227 ? 10.249 -39.786 -43.726 1.00 24.68 227 ASP A N 1
ATOM 1749 C CA . ASP A 1 227 ? 9.010 -40.496 -43.303 1.00 26.13 227 ASP A CA 1
ATOM 1750 C C . ASP A 1 227 ? 7.855 -39.545 -42.972 1.00 26.37 227 ASP A C 1
ATOM 1751 O O . ASP A 1 227 ? 7.524 -39.330 -41.808 1.00 26.10 227 ASP A O 1
ATOM 1756 N N . PRO A 1 228 ? 7.251 -38.958 -44.003 1.00 26.87 228 PRO A N 1
ATOM 1757 C CA . PRO A 1 228 ? 6.172 -37.998 -43.779 1.00 28.09 228 PRO A CA 1
ATOM 1758 C C . PRO A 1 228 ? 4.928 -38.652 -43.163 1.00 29.76 228 PRO A C 1
ATOM 1759 O O . PRO A 1 228 ? 4.563 -39.770 -43.528 1.00 29.99 228 PRO A O 1
ATOM 1763 N N . LEU A 1 229 ? 4.313 -37.960 -42.217 1.00 31.14 229 LEU A N 1
ATOM 1764 C CA . LEU A 1 229 ? 3.092 -38.430 -41.557 1.00 33.05 229 LEU A CA 1
ATOM 1765 C C . LEU A 1 229 ? 1.926 -38.598 -42.534 1.00 34.26 229 LEU A C 1
ATOM 1766 O O . LEU A 1 229 ? 1.505 -37.639 -43.184 1.00 34.14 229 LEU A O 1
ATOM 1771 N N . GLU A 1 230 ? 1.408 -39.822 -42.623 1.00 35.84 230 GLU A N 1
ATOM 1772 C CA . GLU A 1 230 ? 0.368 -40.154 -43.588 1.00 37.04 230 GLU A CA 1
ATOM 1773 C C . GLU A 1 230 ? -0.865 -39.308 -43.307 1.00 37.05 230 GLU A C 1
ATOM 1774 O O . GLU A 1 230 ? -1.374 -39.305 -42.185 1.00 37.82 230 GLU A O 1
ATOM 1780 N N . GLY A 1 231 ? -1.319 -38.564 -44.310 1.00 36.77 231 GLY A N 1
ATOM 1781 C CA . GLY A 1 231 ? -2.491 -37.701 -44.162 1.00 36.71 231 GLY A CA 1
ATOM 1782 C C . GLY A 1 231 ? -2.274 -36.436 -43.341 1.00 36.62 231 GLY A C 1
ATOM 1783 O O . GLY A 1 231 ? -3.240 -35.798 -42.930 1.00 37.00 231 GLY A O 1
ATOM 1784 N N . ILE A 1 232 ? -1.015 -36.065 -43.096 1.00 35.70 232 ILE A N 1
ATOM 1785 C CA . ILE A 1 232 ? -0.704 -34.845 -42.340 1.00 35.36 232 ILE A CA 1
ATOM 1786 C C . ILE A 1 232 ? 0.373 -34.020 -43.043 1.00 34.46 232 ILE A C 1
ATOM 1787 O O . ILE A 1 232 ? 0.215 -32.807 -43.232 1.00 34.14 232 ILE A O 1
ATOM 1792 N N . GLU A 1 233 ? 1.466 -34.679 -43.420 1.00 33.46 233 GLU A N 1
ATOM 1793 C CA . GLU A 1 233 ? 2.544 -34.018 -44.139 1.00 32.25 233 GLU A CA 1
ATOM 1794 C C . GLU A 1 233 ? 2.517 -34.486 -45.586 1.00 32.01 233 GLU A C 1
ATOM 1795 O O . GLU A 1 233 ? 2.421 -35.681 -45.846 1.00 32.81 233 GLU A O 1
ATOM 1801 N N . LYS A 1 234 ? 2.581 -33.546 -46.520 1.00 31.52 234 LYS A N 1
ATOM 1802 C CA . LYS A 1 234 ? 2.566 -33.867 -47.957 1.00 31.24 234 LYS A CA 1
ATOM 1803 C C . LYS A 1 234 ? 3.875 -33.389 -48.623 1.00 30.12 234 LYS A C 1
ATOM 1804 O O . LYS A 1 234 ? 4.104 -32.186 -48.742 1.00 30.05 234 LYS A O 1
ATOM 1810 N N . PRO A 1 235 ? 4.751 -34.322 -49.044 1.00 29.13 235 PRO A N 1
ATOM 1811 C CA . PRO A 1 235 ? 5.995 -33.833 -49.667 1.00 27.61 235 PRO A CA 1
ATOM 1812 C C . PRO A 1 235 ? 5.741 -33.119 -50.996 1.00 26.56 235 PRO A C 1
ATOM 1813 O O . PRO A 1 235 ? 4.831 -33.509 -51.740 1.00 26.58 235 PRO A O 1
ATOM 1817 N N . ILE A 1 236 ? 6.515 -32.060 -51.260 1.00 24.60 236 ILE A N 1
ATOM 1818 C CA . ILE A 1 236 ? 6.489 -31.357 -52.544 1.00 22.38 236 ILE A CA 1
ATOM 1819 C C . ILE A 1 236 ? 7.538 -31.982 -53.449 1.00 21.55 236 ILE A C 1
ATOM 1820 O O . ILE A 1 236 ? 7.336 -32.132 -54.647 1.00 21.41 236 ILE A O 1
ATOM 1825 N N . TYR A 1 237 ? 8.669 -32.351 -52.860 1.00 21.01 237 TYR A N 1
ATOM 1826 C CA . TYR A 1 237 ? 9.740 -33.041 -53.582 1.00 20.07 237 TYR A CA 1
ATOM 1827 C C . TYR A 1 237 ? 10.444 -34.023 -52.653 1.00 20.31 237 TYR A C 1
ATOM 1828 O O . TYR A 1 237 ? 10.417 -33.872 -51.433 1.00 19.88 237 TYR A O 1
ATOM 1837 N N . GLU A 1 238 ? 11.087 -35.020 -53.243 1.00 20.68 238 GLU A N 1
ATOM 1838 C CA . GLU A 1 238 ? 12.003 -35.880 -52.506 1.00 21.79 238 GLU A CA 1
ATOM 1839 C C . GLU A 1 238 ? 13.425 -35.521 -52.899 1.00 20.96 238 GLU A C 1
ATOM 1840 O O . GLU A 1 238 ? 13.701 -35.253 -54.067 1.00 20.83 238 GLU A O 1
ATOM 1846 N N . ILE A 1 239 ? 14.313 -35.473 -51.918 1.00 20.73 239 ILE A N 1
ATOM 1847 C CA . ILE A 1 239 ? 15.728 -35.288 -52.187 1.00 20.30 239 ILE A CA 1
ATOM 1848 C C . ILE A 1 239 ? 16.316 -36.661 -52.363 1.00 20.76 239 ILE A C 1
ATOM 1849 O O . ILE A 1 239 ? 16.437 -37.428 -51.402 1.00 21.11 239 ILE A O 1
ATOM 1854 N N . ALA A 1 240 ? 16.635 -36.998 -53.605 1.00 20.92 240 ALA A N 1
ATOM 1855 C CA . ALA A 1 240 ? 17.217 -38.298 -53.904 1.00 21.39 240 ALA A CA 1
ATOM 1856 C C . ALA A 1 240 ? 18.747 -38.343 -53.688 1.00 21.78 240 ALA A C 1
ATOM 1857 O O . ALA A 1 240 ? 19.299 -39.391 -53.368 1.00 21.82 240 ALA A O 1
ATOM 1859 N N . ALA A 1 241 ? 19.421 -37.216 -53.895 1.00 21.93 241 ALA A N 1
ATOM 1860 C CA . ALA A 1 241 ? 20.890 -37.163 -53.843 1.00 22.64 241 ALA A CA 1
ATOM 1861 C C . ALA A 1 241 ? 21.341 -35.719 -53.806 1.00 22.61 241 ALA A C 1
ATOM 1862 O O . ALA A 1 241 ? 20.631 -34.839 -54.273 1.00 23.48 241 ALA A O 1
ATOM 1864 N N . ALA A 1 242 ? 22.519 -35.467 -53.261 1.00 22.74 242 ALA A N 1
ATOM 1865 C CA . ALA A 1 242 ? 23.036 -34.110 -53.200 1.00 22.98 242 ALA A CA 1
ATOM 1866 C C . ALA A 1 242 ? 24.549 -34.155 -53.102 1.00 23.54 242 ALA A C 1
ATOM 1867 O O . ALA A 1 242 ? 25.091 -34.917 -52.323 1.00 23.43 242 ALA A O 1
ATOM 1869 N N . MET A 1 243 ? 25.228 -33.340 -53.904 1.00 24.10 243 MET A N 1
ATOM 1870 C CA . MET A 1 243 ? 26.679 -33.374 -53.974 1.00 24.87 243 MET A CA 1
ATOM 1871 C C . MET A 1 243 ? 27.242 -32.011 -54.351 1.00 24.29 243 MET A C 1
ATOM 1872 O O . MET A 1 243 ? 26.528 -31.156 -54.877 1.00 23.39 243 MET A O 1
ATOM 1877 N N . GLN A 1 244 ? 28.531 -31.829 -54.081 1.00 23.74 244 GLN A N 1
ATOM 1878 C CA . GLN A 1 244 ? 29.218 -30.609 -54.413 1.00 23.41 244 GLN A CA 1
ATOM 1879 C C . GLN A 1 244 ? 30.442 -30.983 -55.173 1.00 23.79 244 GLN A C 1
ATOM 1880 O O . GLN A 1 244 ? 31.090 -31.963 -54.835 1.00 24.47 244 GLN A O 1
ATOM 1886 N N . GLU A 1 245 ? 30.788 -30.221 -56.200 1.00 23.86 245 GLU A N 1
ATOM 1887 C CA . GLU A 1 245 ? 32.184 -30.250 -56.594 1.00 24.40 245 GLU A CA 1
ATOM 1888 C C . GLU A 1 245 ? 32.761 -28.882 -56.883 1.00 23.70 245 GLU A C 1
ATOM 1889 O O . GLU A 1 245 ? 32.017 -27.892 -57.023 1.00 23.39 245 GLU A O 1
ATOM 1895 N N . THR A 1 246 ? 34.095 -28.841 -56.919 1.00 22.98 246 THR A N 1
ATOM 1896 C CA . THR A 1 246 ? 34.851 -27.632 -57.161 1.00 21.68 246 THR A CA 1
ATOM 1897 C C . THR A 1 246 ? 35.497 -27.735 -58.551 1.00 22.25 246 THR A C 1
ATOM 1898 O O . THR A 1 246 ? 35.995 -28.806 -58.956 1.00 21.98 246 THR A O 1
ATOM 1902 N N . VAL A 1 247 ? 35.451 -26.631 -59.296 1.00 21.86 247 VAL A N 1
ATOM 1903 C CA . VAL A 1 247 ? 36.102 -26.563 -60.596 1.00 22.02 247 VAL A CA 1
ATOM 1904 C C . VAL A 1 247 ? 37.519 -26.114 -60.346 1.00 22.21 247 VAL A C 1
ATOM 1905 O O . VAL A 1 247 ? 37.728 -25.099 -59.681 1.00 22.59 247 VAL A O 1
ATOM 1909 N N . ALA A 1 248 ? 38.478 -26.887 -60.849 1.00 22.43 248 ALA A N 1
ATOM 1910 C CA . ALA A 1 248 ? 39.899 -26.582 -60.691 1.00 22.96 248 ALA A CA 1
ATOM 1911 C C . ALA A 1 248 ? 40.239 -25.260 -61.342 1.00 22.87 248 ALA A C 1
ATOM 1912 O O . ALA A 1 248 ? 39.711 -24.943 -62.401 1.00 22.46 248 ALA A O 1
ATOM 1914 N N . GLU A 1 249 ? 41.124 -24.503 -60.688 1.00 24.03 249 GLU A N 1
ATOM 1915 C CA . GLU A 1 249 ? 41.704 -23.248 -61.218 1.00 24.83 249 GLU A CA 1
ATOM 1916 C C . GLU A 1 249 ? 40.662 -22.195 -61.682 1.00 24.51 249 GLU A C 1
ATOM 1917 O O . GLU A 1 249 ? 40.774 -21.595 -62.763 1.00 24.58 249 GLU A O 1
ATOM 1923 N N . SER A 1 250 ? 39.637 -21.993 -60.871 1.00 23.49 250 SER A N 1
ATOM 1924 C CA . SER A 1 250 ? 38.604 -21.047 -61.224 1.00 23.24 250 SER A CA 1
ATOM 1925 C C . SER A 1 250 ? 38.309 -20.127 -60.055 1.00 22.99 250 SER A C 1
ATOM 1926 O O . SER A 1 250 ? 37.259 -19.503 -60.018 1.00 22.83 250 SER A O 1
ATOM 1929 N N . GLN A 1 251 ? 39.237 -20.043 -59.102 1.00 22.86 251 GLN A N 1
ATOM 1930 C CA . GLN A 1 251 ? 39.016 -19.235 -57.898 1.00 23.04 251 GLN A CA 1
ATOM 1931 C C . GLN A 1 251 ? 38.817 -17.767 -58.247 1.00 22.40 251 GLN A C 1
ATOM 1932 O O . GLN A 1 251 ? 38.144 -17.054 -57.514 1.00 21.88 251 GLN A O 1
ATOM 1938 N N . GLY A 1 252 ? 39.427 -17.335 -59.361 1.00 22.24 252 GLY A N 1
ATOM 1939 C CA . GLY A 1 252 ? 39.368 -15.960 -59.821 1.00 21.17 252 GLY A CA 1
ATOM 1940 C C . GLY A 1 252 ? 38.153 -15.695 -60.701 1.00 20.82 252 GLY A C 1
ATOM 1941 O O . GLY A 1 252 ? 37.912 -14.565 -61.109 1.00 21.10 252 GLY A O 1
ATOM 1942 N N . ALA A 1 253 ? 37.373 -16.728 -60.989 1.00 19.95 253 ALA A N 1
ATOM 1943 C CA . ALA A 1 253 ? 36.207 -16.577 -61.866 1.00 19.50 253 ALA A CA 1
ATOM 1944 C C . ALA A 1 253 ? 35.175 -15.633 -61.251 1.00 19.05 253 ALA A C 1
ATOM 1945 O O . ALA A 1 253 ? 34.559 -14.821 -61.962 1.00 19.52 253 ALA A O 1
ATOM 1947 N N . VAL A 1 254 ? 35.001 -15.761 -59.934 1.00 18.20 254 VAL A N 1
ATOM 1948 C CA . VAL A 1 254 ? 34.030 -15.001 -59.156 1.00 17.46 254 VAL A CA 1
ATOM 1949 C C . VAL A 1 254 ? 34.400 -15.183 -57.696 1.00 18.07 254 VAL A C 1
ATOM 1950 O O . VAL A 1 254 ? 34.969 -16.222 -57.317 1.00 18.08 254 VAL A O 1
ATOM 1954 N N . GLY A 1 255 ? 34.103 -14.173 -56.882 1.00 18.07 255 GLY A N 1
ATOM 1955 C CA . GLY A 1 255 ? 34.373 -14.242 -55.451 1.00 18.67 255 GLY A CA 1
ATOM 1956 C C . GLY A 1 255 ? 34.161 -12.904 -54.781 1.00 19.18 255 GLY A C 1
ATOM 1957 O O . GLY A 1 255 ? 33.406 -12.073 -55.286 1.00 19.97 255 GLY A O 1
ATOM 1958 N N . GLY A 1 256 ? 34.818 -12.683 -53.644 1.00 18.92 256 GLY A N 1
ATOM 1959 C CA . GLY A 1 256 ? 34.678 -11.415 -52.948 1.00 18.75 256 GLY A CA 1
ATOM 1960 C C . GLY A 1 256 ? 35.507 -11.321 -51.691 1.00 19.02 256 GLY A C 1
ATOM 1961 O O . GLY A 1 256 ? 36.001 -12.326 -51.185 1.00 19.51 256 GLY A O 1
ATOM 1962 N N . HIS A 1 257 ? 35.624 -10.110 -51.167 1.00 18.60 257 HIS A N 1
ATOM 1963 C CA . HIS A 1 257 ? 36.432 -9.862 -49.984 1.00 18.97 257 HIS A CA 1
ATOM 1964 C C . HIS A 1 257 ? 35.633 -9.109 -48.959 1.00 18.84 257 HIS A C 1
ATOM 1965 O O . HIS A 1 257 ? 34.851 -8.224 -49.327 1.00 18.67 257 HIS A O 1
ATOM 1972 N N . LEU A 1 258 ? 35.811 -9.489 -47.689 1.00 18.33 258 LEU A N 1
ATOM 1973 C CA . LEU A 1 258 ? 35.237 -8.771 -46.563 1.00 18.39 258 LEU A CA 1
ATOM 1974 C C . LEU A 1 258 ? 36.287 -7.818 -45.988 1.00 18.77 258 LEU A C 1
ATOM 1975 O O . LEU A 1 258 ? 37.320 -8.257 -45.453 1.00 19.28 258 LEU A O 1
ATOM 1980 N N . ARG A 1 259 ? 36.011 -6.519 -46.085 1.00 19.16 259 ARG A N 1
ATOM 1981 C CA . ARG A 1 259 ? 36.970 -5.495 -45.652 1.00 19.61 259 ARG A CA 1
ATOM 1982 C C . ARG A 1 259 ? 36.311 -4.434 -44.759 1.00 19.92 259 ARG A C 1
ATOM 1983 O O . ARG A 1 259 ? 35.119 -4.520 -44.446 1.00 19.98 259 ARG A O 1
ATOM 1991 N N . ALA A 1 260 ? 37.093 -3.440 -44.348 1.00 20.12 260 ALA A N 1
ATOM 1992 C CA . ALA A 1 260 ? 36.571 -2.323 -43.559 1.00 19.99 260 ALA A CA 1
ATOM 1993 C C . ALA A 1 260 ? 35.485 -1.520 -44.314 1.00 19.94 260 ALA A C 1
ATOM 1994 O O . ALA A 1 260 ? 34.673 -0.826 -43.684 1.00 19.86 260 ALA A O 1
ATOM 1996 N N . PHE A 1 261 ? 35.473 -1.617 -45.648 1.00 19.32 261 PHE A N 1
ATOM 1997 C CA . PHE A 1 261 ? 34.419 -0.992 -46.446 1.00 19.32 261 PHE A CA 1
ATOM 1998 C C . PHE A 1 261 ? 33.210 -1.930 -46.638 1.00 18.61 261 PHE A C 1
ATOM 1999 O O . PHE A 1 261 ? 32.242 -1.575 -47.316 1.00 17.96 261 PHE A O 1
ATOM 2007 N N . GLY A 1 262 ? 33.277 -3.121 -46.039 1.00 18.45 262 GLY A N 1
ATOM 2008 C CA . GLY A 1 262 ? 32.216 -4.130 -46.190 1.00 17.51 262 GLY A CA 1
ATOM 2009 C C . GLY A 1 262 ? 32.599 -5.176 -47.220 1.00 17.30 262 GLY A C 1
ATOM 2010 O O . GLY A 1 262 ? 33.775 -5.521 -47.340 1.00 17.45 262 GLY A O 1
ATOM 2011 N N . TRP A 1 263 ? 31.608 -5.685 -47.949 1.00 16.68 263 TRP A N 1
ATOM 2012 C CA . TRP A 1 263 ? 31.819 -6.709 -48.982 1.00 16.80 263 TRP A CA 1
ATOM 2013 C C . TRP A 1 263 ? 31.912 -6.091 -50.359 1.00 16.80 263 TRP A C 1
ATOM 2014 O O . TRP A 1 263 ? 31.138 -5.219 -50.707 1.00 16.14 263 TRP A O 1
ATOM 2025 N N . THR A 1 264 ? 32.840 -6.591 -51.156 1.00 17.89 264 THR A N 1
ATOM 2026 C CA . THR A 1 264 ? 32.889 -6.273 -52.574 1.00 18.74 264 THR A CA 1
ATOM 2027 C C . THR A 1 264 ? 33.061 -7.590 -53.314 1.00 18.98 264 THR A C 1
ATOM 2028 O O . THR A 1 264 ? 33.629 -8.545 -52.768 1.00 19.47 264 THR A O 1
ATOM 2032 N N . PHE A 1 265 ? 32.559 -7.650 -54.541 1.00 19.21 265 PHE A N 1
ATOM 2033 C CA . PHE A 1 265 ? 32.535 -8.890 -55.293 1.00 18.78 265 PHE A CA 1
ATOM 2034 C C . PHE A 1 265 ? 33.248 -8.700 -56.618 1.00 19.17 265 PHE A C 1
ATOM 2035 O O . PHE A 1 265 ? 33.149 -7.631 -57.261 1.00 19.17 265 PHE A O 1
ATOM 2043 N N . TYR A 1 266 ? 33.966 -9.738 -57.027 1.00 18.12 266 TYR A N 1
ATOM 2044 C CA . TYR A 1 266 ? 34.702 -9.681 -58.266 1.00 17.69 266 TYR A CA 1
ATOM 2045 C C . TYR A 1 266 ? 34.210 -10.775 -59.199 1.00 18.02 266 TYR A C 1
ATOM 2046 O O . TYR A 1 266 ? 33.694 -11.788 -58.756 1.00 17.17 266 TYR A O 1
ATOM 2055 N N . PHE A 1 267 ? 34.367 -10.558 -60.499 1.00 19.10 267 PHE A N 1
ATOM 2056 C CA . PHE A 1 267 ? 34.013 -11.563 -61.488 1.00 20.55 267 PHE A CA 1
ATOM 2057 C C . PHE A 1 267 ? 34.829 -11.326 -62.750 1.00 22.09 267 PHE A C 1
ATOM 2058 O O . PHE A 1 267 ? 35.278 -10.208 -63.023 1.00 22.48 267 PHE A O 1
ATOM 2066 N N . LEU A 1 268 ? 35.009 -12.393 -63.513 1.00 23.74 268 LEU A N 1
ATOM 2067 C CA . LEU A 1 268 ? 35.542 -12.301 -64.858 1.00 25.09 268 LEU A CA 1
ATOM 2068 C C . LEU A 1 268 ? 34.371 -12.185 -65.802 1.00 25.43 268 LEU A C 1
ATOM 2069 O O . LEU A 1 268 ? 33.275 -12.660 -65.508 1.00 25.73 268 LEU A O 1
ATOM 2074 N N . ASN A 1 269 ? 34.605 -11.547 -66.941 1.00 26.80 269 ASN A N 1
ATOM 2075 C CA . ASN A 1 269 ? 33.565 -11.330 -67.939 1.00 27.23 269 ASN A CA 1
ATOM 2076 C C . ASN A 1 269 ? 33.052 -12.634 -68.539 1.00 26.97 269 ASN A C 1
ATOM 2077 O O . ASN A 1 269 ? 31.908 -12.707 -68.972 1.00 27.15 269 ASN A O 1
ATOM 2082 N N . GLN A 1 270 ? 33.884 -13.672 -68.508 1.00 26.86 270 GLN A N 1
ATOM 2083 C CA . GLN A 1 270 ? 33.526 -14.964 -69.089 1.00 27.31 270 GLN A CA 1
ATOM 2084 C C . GLN A 1 270 ? 32.988 -15.975 -68.071 1.00 26.25 270 GLN A C 1
ATOM 2085 O O . GLN A 1 270 ? 32.888 -17.165 -68.367 1.00 25.97 270 GLN A O 1
ATOM 2091 N N . LEU A 1 271 ? 32.630 -15.498 -66.882 1.00 25.10 271 LEU A N 1
ATOM 2092 C CA . LEU A 1 271 ? 32.011 -16.351 -65.860 1.00 24.53 271 LEU A CA 1
ATOM 2093 C C . LEU A 1 271 ? 30.840 -17.229 -66.379 1.00 24.33 271 LEU A C 1
ATOM 2094 O O . LEU A 1 271 ? 30.775 -18.421 -66.049 1.00 24.18 271 LEU A O 1
ATOM 2099 N N . PRO A 1 272 ? 29.927 -16.661 -67.197 1.00 23.84 272 PRO A N 1
ATOM 2100 C CA . PRO A 1 272 ? 28.884 -17.536 -67.760 1.00 24.18 272 PRO A CA 1
ATOM 2101 C C . PRO A 1 272 ? 29.424 -18.798 -68.481 1.00 24.63 272 PRO A C 1
ATOM 2102 O O . PRO A 1 272 ? 28.931 -19.899 -68.243 1.00 24.52 272 PRO A O 1
ATOM 2106 N N . ALA A 1 273 ? 30.428 -18.638 -69.336 1.00 24.86 273 ALA A N 1
ATOM 2107 C CA . ALA A 1 273 ? 31.014 -19.774 -70.061 1.00 25.32 273 ALA A CA 1
ATOM 2108 C C . ALA A 1 273 ? 31.769 -20.711 -69.097 1.00 25.23 273 ALA A C 1
ATOM 2109 O O . ALA A 1 273 ? 31.648 -21.950 -69.172 1.00 24.97 273 ALA A O 1
ATOM 2111 N N . ILE A 1 274 ? 32.518 -20.111 -68.174 1.00 25.04 274 ILE A N 1
ATOM 2112 C CA . ILE A 1 274 ? 33.193 -20.862 -67.112 1.00 25.01 274 ILE A CA 1
ATOM 2113 C C . ILE A 1 274 ? 32.204 -21.743 -66.345 1.00 24.37 274 ILE A C 1
ATOM 2114 O O . ILE A 1 274 ? 32.473 -22.915 -66.119 1.00 24.80 274 ILE A O 1
ATOM 2119 N N . ILE A 1 275 ? 31.047 -21.204 -65.976 1.00 24.01 275 ILE A N 1
ATOM 2120 C CA . ILE A 1 275 ? 30.044 -22.019 -65.292 1.00 23.38 275 ILE A CA 1
ATOM 2121 C C . ILE A 1 275 ? 29.441 -23.058 -66.235 1.00 23.81 275 ILE A C 1
ATOM 2122 O O . ILE A 1 275 ? 29.433 -24.246 -65.923 1.00 23.72 275 ILE A O 1
ATOM 2127 N N . ALA A 1 276 ? 28.971 -22.611 -67.397 1.00 24.20 276 ALA A N 1
ATOM 2128 C CA . ALA A 1 276 ? 28.322 -23.494 -68.373 1.00 24.65 276 ALA A CA 1
ATOM 2129 C C . ALA A 1 276 ? 29.198 -24.675 -68.804 1.00 25.49 276 ALA A C 1
ATOM 2130 O O . ALA A 1 276 ? 28.715 -25.803 -68.914 1.00 25.50 276 ALA A O 1
ATOM 2132 N N . ASP A 1 277 ? 30.483 -24.396 -69.038 1.00 26.52 277 ASP A N 1
ATOM 2133 C CA . ASP A 1 277 ? 31.439 -25.368 -69.573 1.00 27.58 277 ASP A CA 1
ATOM 2134 C C . ASP A 1 277 ? 31.882 -26.409 -68.539 1.00 28.36 277 ASP A C 1
ATOM 2135 O O . ASP A 1 277 ? 32.501 -27.408 -68.885 1.00 28.99 277 ASP A O 1
ATOM 2140 N N . ASN A 1 278 ? 31.573 -26.174 -67.270 1.00 29.19 278 ASN A N 1
ATOM 2141 C CA . ASN A 1 278 ? 32.068 -27.026 -66.207 1.00 29.97 278 ASN A CA 1
ATOM 2142 C C . ASN A 1 278 ? 30.950 -27.652 -65.395 1.00 31.14 278 ASN A C 1
ATOM 2143 O O . ASN A 1 278 ? 31.130 -27.970 -64.222 1.00 31.63 278 ASN A O 1
ATOM 2148 N N . LEU A 1 279 ? 29.800 -27.820 -66.033 1.00 32.38 279 LEU A N 1
ATOM 2149 C CA . LEU A 1 279 ? 28.619 -28.420 -65.426 1.00 34.01 279 LEU A CA 1
ATOM 2150 C C . LEU A 1 279 ? 28.471 -29.907 -65.762 1.00 35.35 279 LEU A C 1
ATOM 2151 O O . LEU A 1 279 ? 28.095 -30.722 -64.895 1.00 35.21 279 LEU A O 1
ATOM 2156 N N . GLY A 1 280 ? 28.759 -30.244 -67.025 1.00 36.82 280 GLY A N 1
ATOM 2157 C CA . GLY A 1 280 ? 28.561 -31.587 -67.571 1.00 38.26 280 GLY A CA 1
ATOM 2158 C C . GLY A 1 280 ? 29.039 -32.687 -66.646 1.00 39.19 280 GLY A C 1
ATOM 2159 O O . GLY A 1 280 ? 28.337 -33.663 -66.417 1.00 39.47 280 GLY A O 1
ATOM 2160 N N . ARG A 1 281 ? 30.235 -32.513 -66.103 1.00 40.18 281 ARG A N 1
ATOM 2161 C CA . ARG A 1 281 ? 30.819 -33.483 -65.197 1.00 41.24 281 ARG A CA 1
ATOM 2162 C C . ARG A 1 281 ? 29.924 -33.760 -63.979 1.00 40.83 281 ARG A C 1
ATOM 2163 O O . ARG A 1 281 ? 29.639 -34.930 -63.669 1.00 40.94 281 ARG A O 1
ATOM 2171 N N . SER A 1 282 ? 29.469 -32.688 -63.323 1.00 40.39 282 SER A N 1
ATOM 2172 C CA . SER A 1 282 ? 28.611 -32.775 -62.126 1.00 40.28 282 SER A CA 1
ATOM 2173 C C . SER A 1 282 ? 27.274 -33.403 -62.453 1.00 40.18 282 SER A C 1
ATOM 2174 O O . SER A 1 282 ? 26.812 -34.298 -61.743 1.00 40.07 282 SER A O 1
ATOM 2177 N N . LEU A 1 283 ? 26.654 -32.920 -63.528 1.00 40.23 283 LEU A N 1
ATOM 2178 C CA . LEU A 1 283 ? 25.338 -33.397 -63.940 1.00 40.74 283 LEU A CA 1
ATOM 2179 C C . LEU A 1 283 ? 25.378 -34.863 -64.411 1.00 41.46 283 LEU A C 1
ATOM 2180 O O . LEU A 1 283 ? 24.446 -35.628 -64.163 1.00 41.06 283 LEU A O 1
ATOM 2185 N N . GLU A 1 284 ? 26.475 -35.251 -65.056 1.00 42.35 284 GLU A N 1
ATOM 2186 C CA . GLU A 1 284 ? 26.690 -36.643 -65.433 1.00 43.83 284 GLU A CA 1
ATOM 2187 C C . GLU A 1 284 ? 26.716 -37.540 -64.193 1.00 43.67 284 GLU A C 1
ATOM 2188 O O . GLU A 1 284 ? 26.035 -38.560 -64.144 1.00 43.58 284 GLU A O 1
ATOM 2194 N N . ARG A 1 285 ? 27.501 -37.132 -63.197 1.00 43.82 285 ARG A N 1
ATOM 2195 C CA . ARG A 1 285 ? 27.657 -37.874 -61.939 1.00 44.09 285 ARG A CA 1
ATOM 2196 C C . ARG A 1 285 ? 26.323 -37.978 -61.205 1.00 43.27 285 ARG A C 1
ATOM 2197 O O . ARG A 1 285 ? 26.001 -39.006 -60.595 1.00 43.44 285 ARG A O 1
ATOM 2205 N N . ALA A 1 286 ? 25.537 -36.916 -61.312 1.00 42.36 286 ALA A N 1
ATOM 2206 C CA . ALA A 1 286 ? 24.219 -36.849 -60.701 1.00 41.52 286 ALA A CA 1
ATOM 2207 C C . ALA A 1 286 ? 23.150 -37.674 -61.415 1.00 41.48 286 ALA A C 1
ATOM 2208 O O . ALA A 1 286 ? 22.311 -38.295 -60.756 1.00 41.68 286 ALA A O 1
ATOM 2210 N N . LEU A 1 287 ? 23.159 -37.676 -62.749 1.00 41.01 287 LEU A N 1
ATOM 2211 C CA . LEU A 1 287 ? 22.007 -38.183 -63.496 1.00 40.80 287 LEU A CA 1
ATOM 2212 C C . LEU A 1 287 ? 22.172 -39.544 -64.201 1.00 41.50 287 LEU A C 1
ATOM 2213 O O . LEU A 1 287 ? 21.173 -40.244 -64.437 1.00 41.75 287 LEU A O 1
ATOM 2218 N N . ALA A 1 288 ? 23.408 -39.911 -64.532 1.00 41.58 288 ALA A N 1
ATOM 2219 C CA . ALA A 1 288 ? 23.693 -41.215 -65.146 1.00 42.66 288 ALA A CA 1
ATOM 2220 C C . ALA A 1 288 ? 23.099 -42.431 -64.395 1.00 43.12 288 ALA A C 1
ATOM 2221 O O . ALA A 1 288 ? 22.502 -43.300 -65.036 1.00 43.49 288 ALA A O 1
ATOM 2223 N N . PRO A 1 289 ? 23.252 -42.497 -63.046 1.00 43.27 289 PRO A N 1
ATOM 2224 C CA . PRO A 1 289 ? 22.658 -43.612 -62.284 1.00 43.46 289 PRO A CA 1
ATOM 2225 C C . PRO A 1 289 ? 21.138 -43.785 -62.446 1.00 43.48 289 PRO A C 1
ATOM 2226 O O . PRO A 1 289 ? 20.622 -44.872 -62.190 1.00 43.64 289 PRO A O 1
ATOM 2230 N N . LEU A 1 290 ? 20.437 -42.719 -62.837 1.00 43.27 290 LEU A N 1
ATOM 2231 C CA . LEU A 1 290 ? 18.994 -42.764 -63.094 1.00 43.11 290 LEU A CA 1
ATOM 2232 C C . LEU A 1 290 ? 18.730 -43.129 -64.548 1.00 43.64 290 LEU A C 1
ATOM 2233 O O . LEU A 1 290 ? 17.579 -43.304 -64.956 1.00 44.03 290 LEU A O 1
ATOM 2238 N N . GLY A 1 291 ? 19.801 -43.221 -65.327 1.00 43.64 291 GLY A N 1
ATOM 2239 C CA . GLY A 1 291 ? 19.710 -43.584 -66.732 1.00 44.11 291 GLY A CA 1
ATOM 2240 C C . GLY A 1 291 ? 19.157 -42.513 -67.660 1.00 43.94 291 GLY A C 1
ATOM 2241 O O . GLY A 1 291 ? 18.699 -42.839 -68.751 1.00 44.83 291 GLY A O 1
ATOM 2242 N N . VAL A 1 292 ? 19.203 -41.240 -67.262 1.00 43.13 292 VAL A N 1
ATOM 2243 C CA . VAL A 1 292 ? 18.671 -40.181 -68.129 1.00 42.40 292 VAL A CA 1
ATOM 2244 C C . VAL A 1 292 ? 19.605 -39.941 -69.318 1.00 42.12 292 VAL A C 1
ATOM 2245 O O . VAL A 1 292 ? 20.822 -39.864 -69.151 1.00 42.49 292 VAL A O 1
ATOM 2249 N N . ARG A 1 293 ? 19.031 -39.823 -70.512 1.00 41.72 293 ARG A N 1
ATOM 2250 C CA . ARG A 1 293 ? 19.828 -39.763 -71.739 1.00 41.58 293 ARG A CA 1
ATOM 2251 C C . ARG A 1 293 ? 20.059 -38.343 -72.246 1.00 40.61 293 ARG A C 1
ATOM 2252 O O . ARG A 1 293 ? 21.088 -38.066 -72.873 1.00 40.76 293 ARG A O 1
ATOM 2260 N N . GLU A 1 294 ? 19.099 -37.455 -71.987 1.00 39.02 294 GLU A N 1
ATOM 2261 C CA . GLU A 1 294 ? 19.153 -36.085 -72.497 1.00 37.87 294 GLU A CA 1
ATOM 2262 C C . GLU A 1 294 ? 18.896 -35.071 -71.374 1.00 36.18 294 GLU A C 1
ATOM 2263 O O . GLU A 1 294 ? 18.111 -35.329 -70.456 1.00 35.75 294 GLU A O 1
ATOM 2269 N N . TRP A 1 295 ? 19.528 -33.909 -71.466 1.00 34.00 295 TRP A N 1
ATOM 2270 C CA . TRP A 1 295 ? 19.339 -32.871 -70.458 1.00 32.40 295 TRP A CA 1
ATOM 2271 C C . TRP A 1 295 ? 17.881 -32.383 -70.338 1.00 31.35 295 TRP A C 1
ATOM 2272 O O . TRP A 1 295 ? 17.453 -31.952 -69.267 1.00 30.78 295 TRP A O 1
ATOM 2283 N N . ASN A 1 296 ? 17.127 -32.468 -71.428 1.00 30.74 296 ASN A N 1
ATOM 2284 C CA . ASN A 1 296 ? 15.723 -32.078 -71.425 1.00 29.91 296 ASN A CA 1
ATOM 2285 C C . ASN A 1 296 ? 14.812 -33.130 -70.813 1.00 29.40 296 ASN A C 1
ATOM 2286 O O . ASN A 1 296 ? 13.596 -32.945 -70.751 1.00 29.44 296 ASN A O 1
ATOM 2291 N N . ASP A 1 297 ? 15.401 -34.229 -70.353 1.00 28.63 297 ASP A N 1
ATOM 2292 C CA . ASP A 1 297 ? 14.630 -35.298 -69.728 1.00 27.98 297 ASP A CA 1
ATOM 2293 C C . ASP A 1 297 ? 14.299 -34.991 -68.274 1.00 27.16 297 ASP A C 1
ATOM 2294 O O . ASP A 1 297 ? 13.464 -35.663 -67.679 1.00 27.92 297 ASP A O 1
ATOM 2299 N N . VAL A 1 298 ? 14.935 -33.969 -67.706 1.00 25.87 298 VAL A N 1
ATOM 2300 C CA . VAL A 1 298 ? 14.755 -33.652 -66.281 1.00 24.38 298 VAL A CA 1
ATOM 2301 C C . VAL A 1 298 ? 14.283 -32.208 -66.103 1.00 23.28 298 VAL A C 1
ATOM 2302 O O . VAL A 1 298 ? 14.450 -31.387 -67.005 1.00 22.95 298 VAL A O 1
ATOM 2306 N N . PHE A 1 299 ? 13.704 -31.901 -64.942 1.00 22.35 299 PHE A N 1
ATOM 2307 C CA . PHE A 1 299 ? 13.353 -30.518 -64.615 1.00 21.25 299 PHE A CA 1
ATOM 2308 C C . PHE A 1 299 ? 14.527 -29.810 -63.926 1.00 20.65 299 PHE A C 1
ATOM 2309 O O . PHE A 1 299 ? 15.465 -30.474 -63.463 1.00 20.06 299 PHE A O 1
ATOM 2317 N N . TRP A 1 300 ? 14.462 -28.479 -63.883 1.00 20.38 300 TRP A N 1
ATOM 2318 C CA . TRP A 1 300 ? 15.583 -27.623 -63.492 1.00 20.73 300 TRP A CA 1
ATOM 2319 C C . TRP A 1 300 ? 15.142 -26.553 -62.527 1.00 20.54 300 TRP A C 1
ATOM 2320 O O . TRP A 1 300 ? 14.236 -25.764 -62.830 1.00 21.08 300 TRP A O 1
ATOM 2331 N N . VAL A 1 301 ? 15.758 -26.558 -61.348 1.00 20.24 301 VAL A N 1
ATOM 2332 C CA . VAL A 1 301 ? 15.611 -25.477 -60.376 1.00 19.38 301 VAL A CA 1
ATOM 2333 C C . VAL A 1 301 ? 16.993 -24.861 -60.242 1.00 19.57 301 VAL A C 1
ATOM 2334 O O . VAL A 1 301 ? 17.853 -25.368 -59.501 1.00 19.99 301 VAL A O 1
ATOM 2338 N N . ALA A 1 302 ? 17.210 -23.778 -60.984 1.00 18.94 302 ALA A N 1
ATOM 2339 C CA . ALA A 1 302 ? 18.540 -23.229 -61.153 1.00 18.68 302 ALA A CA 1
ATOM 2340 C C . ALA A 1 302 ? 18.672 -21.936 -60.369 1.00 18.81 302 ALA A C 1
ATOM 2341 O O . ALA A 1 302 ? 17.782 -21.074 -60.415 1.00 18.09 302 ALA A O 1
ATOM 2343 N N . HIS A 1 303 ? 19.773 -21.818 -59.624 1.00 18.32 303 HIS A N 1
ATOM 2344 C CA . HIS A 1 303 ? 20.165 -20.516 -59.146 1.00 17.93 303 HIS A CA 1
ATOM 2345 C C . HIS A 1 303 ? 20.508 -19.728 -60.413 1.00 18.01 303 HIS A C 1
ATOM 2346 O O . HIS A 1 303 ? 21.254 -20.225 -61.257 1.00 18.19 303 HIS A O 1
ATOM 2353 N N . PRO A 1 304 ? 19.913 -18.533 -60.586 1.00 18.05 304 PRO A N 1
ATOM 2354 C CA . PRO A 1 304 ? 20.053 -17.826 -61.870 1.00 18.55 304 PRO A CA 1
ATOM 2355 C C . PRO A 1 304 ? 21.404 -17.147 -62.106 1.00 18.84 304 PRO A C 1
ATOM 2356 O O . PRO A 1 304 ? 21.868 -17.086 -63.266 1.00 19.29 304 PRO A O 1
ATOM 2360 N N . GLY A 1 305 ? 22.020 -16.636 -61.040 1.00 18.36 305 GLY A N 1
ATOM 2361 C CA . GLY A 1 305 ? 23.291 -15.940 -61.143 1.00 17.48 305 GLY A CA 1
ATOM 2362 C C . GLY A 1 305 ? 23.054 -14.576 -61.755 1.00 17.99 305 GLY A C 1
ATOM 2363 O O . GLY A 1 305 ? 22.973 -13.562 -61.047 1.00 17.28 305 GLY A O 1
ATOM 2364 N N . ASN A 1 306 ? 22.947 -14.567 -63.086 1.00 18.10 306 ASN A N 1
ATOM 2365 C CA . ASN A 1 306 ? 22.471 -13.425 -63.854 1.00 18.40 306 ASN A CA 1
ATOM 2366 C C . ASN A 1 306 ? 21.947 -13.925 -65.217 1.00 18.29 306 ASN A C 1
ATOM 2367 O O . ASN A 1 306 ? 21.935 -15.142 -65.463 1.00 18.09 306 ASN A O 1
ATOM 2372 N N . TRP A 1 307 ? 21.505 -13.016 -66.085 1.00 17.81 307 TRP A N 1
ATOM 2373 C CA . TRP A 1 307 ? 20.876 -13.396 -67.364 1.00 18.35 307 TRP A CA 1
ATOM 2374 C C . TRP A 1 307 ? 21.881 -14.084 -68.301 1.00 18.69 307 TRP A C 1
ATOM 2375 O O . TRP A 1 307 ? 21.595 -15.119 -68.911 1.00 19.40 307 TRP A O 1
ATOM 2386 N N . ALA A 1 308 ? 23.078 -13.522 -68.372 1.00 18.42 308 ALA A N 1
ATOM 2387 C CA . ALA A 1 308 ? 24.174 -14.111 -69.127 1.00 18.56 308 ALA A CA 1
ATOM 2388 C C . ALA A 1 308 ? 24.487 -15.551 -68.706 1.00 18.27 308 ALA A C 1
ATOM 2389 O O . ALA A 1 308 ? 24.795 -16.398 -69.552 1.00 19.07 308 ALA A O 1
ATOM 2391 N N . ILE A 1 309 ? 24.384 -15.831 -67.411 1.00 17.86 309 ILE A N 1
ATOM 2392 C CA . ILE A 1 309 ? 24.636 -17.170 -66.884 1.00 17.67 309 ILE A CA 1
ATOM 2393 C C . ILE A 1 309 ? 23.518 -18.159 -67.246 1.00 17.43 309 ILE A C 1
ATOM 2394 O O . ILE A 1 309 ? 23.802 -19.296 -67.629 1.00 17.54 309 ILE A O 1
ATOM 2399 N N . ILE A 1 310 ? 22.261 -17.731 -67.093 1.00 17.14 310 ILE A N 1
ATOM 2400 C CA . ILE A 1 310 ? 21.116 -18.527 -67.522 1.00 17.52 310 ILE A CA 1
ATOM 2401 C C . ILE A 1 310 ? 21.272 -18.853 -69.015 1.00 18.63 310 ILE A C 1
ATOM 2402 O O . ILE A 1 310 ? 21.191 -20.017 -69.397 1.00 19.31 310 ILE A O 1
ATOM 2407 N N . ASP A 1 311 ? 21.532 -17.841 -69.840 1.00 19.24 311 ASP A N 1
ATOM 2408 C CA . ASP A 1 311 ? 21.733 -18.054 -71.287 1.00 20.57 311 ASP A CA 1
ATOM 2409 C C . ASP A 1 311 ? 22.781 -19.105 -71.608 1.00 21.14 311 ASP A C 1
ATOM 2410 O O . ASP A 1 311 ? 22.530 -20.017 -72.408 1.00 22.33 311 ASP A O 1
ATOM 2415 N N . ALA A 1 312 ? 23.950 -18.977 -70.982 1.00 21.06 312 ALA A N 1
ATOM 2416 C CA . ALA A 1 312 ? 25.059 -19.858 -71.271 1.00 20.77 312 ALA A CA 1
ATOM 2417 C C . ALA A 1 312 ? 24.751 -21.287 -70.846 1.00 20.87 312 ALA A C 1
ATOM 2418 O O . ALA A 1 312 ? 25.129 -22.216 -71.528 1.00 21.63 312 ALA A O 1
ATOM 2420 N N . ILE A 1 313 ? 24.073 -21.480 -69.728 1.00 20.82 313 ILE A N 1
ATOM 2421 C CA . ILE A 1 313 ? 23.742 -22.846 -69.329 1.00 21.72 313 ILE A CA 1
ATOM 2422 C C . ILE A 1 313 ? 22.737 -23.457 -70.312 1.00 22.60 313 ILE A C 1
ATOM 2423 O O . ILE A 1 313 ? 22.954 -24.562 -70.811 1.00 23.09 313 ILE A O 1
ATOM 2428 N N . GLU A 1 314 ? 21.664 -22.717 -70.592 1.00 22.78 314 GLU A N 1
ATOM 2429 C CA . GLU A 1 314 ? 20.683 -23.093 -71.601 1.00 24.03 314 GLU A CA 1
ATOM 2430 C C . GLU A 1 314 ? 21.345 -23.497 -72.917 1.00 25.01 314 GLU A C 1
ATOM 2431 O O . GLU A 1 314 ? 21.077 -24.589 -73.436 1.00 25.31 314 GLU A O 1
ATOM 2437 N N . ALA A 1 315 ? 22.193 -22.618 -73.452 1.00 25.28 315 ALA A N 1
ATOM 2438 C CA . ALA A 1 315 ? 22.810 -22.848 -74.767 1.00 26.49 315 ALA A CA 1
ATOM 2439 C C . ALA A 1 315 ? 23.746 -24.058 -74.724 1.00 27.08 315 ALA A C 1
ATOM 2440 O O . ALA A 1 315 ? 23.686 -24.951 -75.586 1.00 27.61 315 ALA A O 1
ATOM 2442 N N . LYS A 1 316 ? 24.582 -24.103 -73.693 1.00 26.89 316 LYS A N 1
ATOM 2443 C CA . LYS A 1 316 ? 25.514 -25.208 -73.521 1.00 27.77 316 LYS A CA 1
ATOM 2444 C C . LYS A 1 316 ? 24.788 -26.551 -73.351 1.00 27.75 316 LYS A C 1
ATOM 2445 O O . LYS A 1 316 ? 25.196 -27.545 -73.920 1.00 28.23 316 LYS A O 1
ATOM 2451 N N . LEU A 1 317 ? 23.709 -26.577 -72.575 1.00 28.23 317 LEU A N 1
ATOM 2452 C CA . LEU A 1 317 ? 22.978 -27.830 -72.352 1.00 28.35 317 LEU A CA 1
ATOM 2453 C C . LEU A 1 317 ? 21.893 -28.086 -73.394 1.00 28.36 317 LEU A C 1
ATOM 2454 O O . LEU A 1 317 ? 21.262 -29.140 -73.388 1.00 27.95 317 LEU A O 1
ATOM 2459 N N . GLN A 1 318 ? 21.709 -27.134 -74.307 1.00 28.87 318 GLN A N 1
ATOM 2460 C CA . GLN A 1 318 ? 20.702 -27.251 -75.367 1.00 29.35 318 GLN A CA 1
ATOM 2461 C C . GLN A 1 318 ? 19.318 -27.465 -74.748 1.00 28.27 318 GLN A C 1
ATOM 2462 O O . GLN A 1 318 ? 18.490 -28.190 -75.297 1.00 28.85 318 GLN A O 1
ATOM 2468 N N . LEU A 1 319 ? 19.090 -26.842 -73.591 1.00 26.42 319 LEU A N 1
ATOM 2469 C CA . LEU A 1 319 ? 17.790 -26.868 -72.940 1.00 25.05 319 LEU A CA 1
ATOM 2470 C C . LEU A 1 319 ? 16.823 -26.033 -73.752 1.00 24.51 319 LEU A C 1
ATOM 2471 O O . LEU A 1 319 ? 17.206 -24.976 -74.235 1.00 24.00 319 LEU A O 1
ATOM 2476 N N . SER A 1 320 ? 15.580 -26.494 -73.900 1.00 23.56 320 SER A N 1
ATOM 2477 C CA . SER A 1 320 ? 14.536 -25.659 -74.482 1.00 23.67 320 SER A CA 1
ATOM 2478 C C . SER A 1 320 ? 14.168 -24.568 -73.456 1.00 23.35 320 SER A C 1
ATOM 2479 O O . SER A 1 320 ? 14.395 -24.753 -72.265 1.00 23.09 320 SER A O 1
ATOM 2482 N N . PRO A 1 321 ? 13.588 -23.436 -73.909 1.00 23.69 321 PRO A N 1
ATOM 2483 C CA . PRO A 1 321 ? 13.397 -22.267 -73.033 1.00 23.47 321 PRO A CA 1
ATOM 2484 C C . PRO A 1 321 ? 12.638 -22.498 -71.723 1.00 23.92 321 PRO A C 1
ATOM 2485 O O . PRO A 1 321 ? 12.803 -21.720 -70.767 1.00 24.12 321 PRO A O 1
ATOM 2489 N N . ASP A 1 322 ? 11.826 -23.549 -71.671 1.00 23.51 322 ASP A N 1
ATOM 2490 C CA . ASP A 1 322 ? 10.979 -23.802 -70.520 1.00 22.57 322 ASP A CA 1
ATOM 2491 C C . ASP A 1 322 ? 11.767 -24.247 -69.285 1.00 21.82 322 ASP A C 1
ATOM 2492 O O . ASP A 1 322 ? 11.336 -24.037 -68.144 1.00 20.64 322 ASP A O 1
ATOM 2497 N N . LYS A 1 323 ? 12.925 -24.860 -69.509 1.00 21.09 323 LYS A N 1
ATOM 2498 C CA . LYS A 1 323 ? 13.690 -25.403 -68.391 1.00 20.31 323 LYS A CA 1
ATOM 2499 C C . LYS A 1 323 ? 14.092 -24.378 -67.340 1.00 19.29 323 LYS A C 1
ATOM 2500 O O . LYS A 1 323 ? 13.905 -24.612 -66.133 1.00 18.45 323 LYS A O 1
ATOM 2506 N N . LEU A 1 324 ? 14.638 -23.250 -67.797 1.00 18.96 324 LEU A N 1
ATOM 2507 C CA . LEU A 1 324 ? 15.181 -22.205 -66.901 1.00 18.84 324 LEU A CA 1
ATOM 2508 C C . LEU A 1 324 ? 14.233 -21.014 -66.803 1.00 19.10 324 LEU A C 1
ATOM 2509 O O . LEU A 1 324 ? 14.567 -19.950 -66.258 1.00 18.53 324 LEU A O 1
ATOM 2514 N N . SER A 1 325 ? 13.032 -21.244 -67.332 1.00 19.12 325 SER A N 1
ATOM 2515 C CA . SER A 1 325 ? 11.932 -20.310 -67.306 1.00 19.92 325 SER A CA 1
ATOM 2516 C C . SER A 1 325 ? 11.691 -19.734 -65.908 1.00 19.70 325 SER A C 1
ATOM 2517 O O . SER A 1 325 ? 11.547 -18.519 -65.743 1.00 19.80 325 SER A O 1
ATOM 2520 N N . THR A 1 326 ? 11.644 -20.620 -64.912 1.00 19.01 326 THR A N 1
ATOM 2521 C CA . THR A 1 326 ? 11.424 -20.229 -63.527 1.00 18.39 326 THR A CA 1
ATOM 2522 C C . THR A 1 326 ? 12.574 -19.401 -62.936 1.00 18.70 326 THR A C 1
ATOM 2523 O O . THR A 1 326 ? 12.325 -18.499 -62.136 1.00 18.84 326 THR A O 1
ATOM 2527 N N . ALA A 1 327 ? 13.822 -19.710 -63.315 1.00 18.55 327 ALA A N 1
ATOM 2528 C CA . ALA A 1 327 ? 14.985 -18.926 -62.869 1.00 18.35 327 ALA A CA 1
ATOM 2529 C C . ALA A 1 327 ? 14.888 -17.510 -63.423 1.00 18.70 327 ALA A C 1
ATOM 2530 O O . ALA A 1 327 ? 15.112 -16.538 -62.695 1.00 18.00 327 ALA A O 1
ATOM 2532 N N . ARG A 1 328 ? 14.527 -17.421 -64.711 1.00 19.23 328 ARG A N 1
ATOM 2533 C CA . ARG A 1 328 ? 14.389 -16.158 -65.432 1.00 19.17 328 ARG A CA 1
ATOM 2534 C C . ARG A 1 328 ? 13.346 -15.289 -64.756 1.00 19.37 328 ARG A C 1
ATOM 2535 O O . ARG A 1 328 ? 13.614 -14.123 -64.457 1.00 19.26 328 ARG A O 1
ATOM 2543 N N . HIS A 1 329 ? 12.167 -15.865 -64.510 1.00 19.38 329 HIS A N 1
ATOM 2544 C CA . HIS A 1 329 ? 11.064 -15.126 -63.911 1.00 19.54 329 HIS A CA 1
ATOM 2545 C C . HIS A 1 329 ? 11.444 -14.619 -62.512 1.00 19.22 329 HIS A C 1
ATOM 2546 O O . HIS A 1 329 ? 11.180 -13.476 -62.173 1.00 19.67 329 HIS A O 1
ATOM 2553 N N . VAL A 1 330 ? 12.062 -15.467 -61.699 1.00 18.89 330 VAL A N 1
ATOM 2554 C CA . VAL A 1 330 ? 12.494 -15.047 -60.364 1.00 18.79 330 VAL A CA 1
ATOM 2555 C C . VAL A 1 330 ? 13.602 -13.973 -60.446 1.00 19.03 330 VAL A C 1
ATOM 2556 O O . VAL A 1 330 ? 13.531 -12.930 -59.762 1.00 19.05 330 VAL A O 1
ATOM 2560 N N . PHE A 1 331 ? 14.585 -14.188 -61.317 1.00 19.51 331 PHE A N 1
ATOM 2561 C CA . PHE A 1 331 ? 15.676 -13.214 -61.474 1.00 19.46 331 PHE A CA 1
ATOM 2562 C C . PHE A 1 331 ? 15.146 -11.830 -61.872 1.00 19.82 331 PHE A C 1
ATOM 2563 O O . PHE A 1 331 ? 15.625 -10.795 -61.402 1.00 18.87 331 PHE A O 1
ATOM 2571 N N . THR A 1 332 ? 14.145 -11.841 -62.739 1.00 20.09 332 THR A N 1
ATOM 2572 C CA . THR A 1 332 ? 13.627 -10.625 -63.337 1.00 21.13 332 THR A CA 1
ATOM 2573 C C . THR A 1 332 ? 12.738 -9.857 -62.378 1.00 20.52 332 THR A C 1
ATOM 2574 O O . THR A 1 332 ? 12.740 -8.622 -62.351 1.00 20.92 332 THR A O 1
ATOM 2578 N N . GLU A 1 333 ? 12.025 -10.603 -61.554 1.00 19.70 333 GLU A N 1
ATOM 2579 C CA . GLU A 1 333 ? 11.064 -10.013 -60.656 1.00 19.72 333 GLU A CA 1
ATOM 2580 C C . GLU A 1 333 ? 11.637 -9.694 -59.276 1.00 18.48 333 GLU A C 1
ATOM 2581 O O . GLU A 1 333 ? 11.017 -8.940 -58.551 1.00 17.99 333 GLU A O 1
ATOM 2587 N N . TYR A 1 334 ? 12.806 -10.256 -58.931 1.00 17.85 334 TYR A N 1
ATOM 2588 C CA . TYR A 1 334 ? 13.413 -10.095 -57.585 1.00 17.20 334 TYR A CA 1
ATOM 2589 C C . TYR A 1 334 ? 14.927 -9.802 -57.581 1.00 16.74 334 TYR A C 1
ATOM 2590 O O . TYR A 1 334 ? 15.479 -9.376 -56.560 1.00 16.33 334 TYR A O 1
ATOM 2599 N N . GLY A 1 335 ? 15.599 -10.057 -58.699 1.00 15.86 335 GLY A N 1
ATOM 2600 C CA . GLY A 1 335 ? 17.064 -9.952 -58.754 1.00 14.87 335 GLY A CA 1
ATOM 2601 C C . GLY A 1 335 ? 17.741 -11.211 -58.235 1.00 14.32 335 GLY A C 1
ATOM 2602 O O . GLY A 1 335 ? 17.080 -12.204 -57.900 1.00 13.15 335 GLY A O 1
ATOM 2603 N N . ASN A 1 336 ? 19.071 -11.188 -58.211 1.00 13.68 336 ASN A N 1
ATOM 2604 C CA . ASN A 1 336 ? 19.830 -12.234 -57.558 1.00 14.04 336 ASN A CA 1
ATOM 2605 C C . ASN A 1 336 ? 19.794 -11.981 -56.046 1.00 14.29 336 ASN A C 1
ATOM 2606 O O . ASN A 1 336 ? 20.348 -10.982 -55.565 1.00 15.77 336 ASN A O 1
ATOM 2611 N N . MET A 1 337 ? 19.109 -12.851 -55.308 1.00 13.86 337 MET A N 1
ATOM 2612 C CA . MET A 1 337 ? 19.028 -12.733 -53.844 1.00 14.43 337 MET A CA 1
ATOM 2613 C C . MET A 1 337 ? 20.007 -13.701 -53.207 1.00 14.45 337 MET A C 1
ATOM 2614 O O . MET A 1 337 ? 19.767 -14.220 -52.122 1.00 14.59 337 MET A O 1
ATOM 2619 N N . GLN A 1 338 ? 21.105 -13.957 -53.915 1.00 14.13 338 GLN A N 1
ATOM 2620 C CA . GLN A 1 338 ? 22.149 -14.843 -53.441 1.00 14.14 338 GLN A CA 1
ATOM 2621 C C . GLN A 1 338 ? 21.570 -16.179 -52.959 1.00 14.25 338 GLN A C 1
ATOM 2622 O O . GLN A 1 338 ? 20.841 -16.818 -53.729 1.00 14.43 338 GLN A O 1
ATOM 2628 N N . SER A 1 339 ? 21.836 -16.581 -51.713 1.00 13.89 339 SER A N 1
ATOM 2629 C CA . SER A 1 339 ? 21.561 -17.963 -51.283 1.00 14.59 339 SER A CA 1
ATOM 2630 C C . SER A 1 339 ? 20.072 -18.272 -51.240 1.00 15.02 339 SER A C 1
ATOM 2631 O O . SER A 1 339 ? 19.669 -19.433 -51.365 1.00 14.71 339 SER A O 1
ATOM 2634 N N . ALA A 1 340 ? 19.263 -17.220 -51.111 1.00 15.49 340 ALA A N 1
ATOM 2635 C CA . ALA A 1 340 ? 17.820 -17.355 -51.013 1.00 15.91 340 ALA A CA 1
ATOM 2636 C C . ALA A 1 340 ? 17.117 -17.611 -52.353 1.00 16.55 340 ALA A C 1
ATOM 2637 O O . ALA A 1 340 ? 16.009 -18.154 -52.373 1.00 17.20 340 ALA A O 1
ATOM 2639 N N . THR A 1 341 ? 17.746 -17.222 -53.461 1.00 16.41 341 THR A N 1
ATOM 2640 C CA . THR A 1 341 ? 17.065 -17.199 -54.751 1.00 16.31 341 THR A CA 1
ATOM 2641 C C . THR A 1 341 ? 16.499 -18.563 -55.135 1.00 16.98 341 THR A C 1
ATOM 2642 O O . THR A 1 341 ? 15.338 -18.676 -55.543 1.00 17.72 341 THR A O 1
ATOM 2646 N N . VAL A 1 342 ? 17.310 -19.602 -54.996 1.00 17.42 342 VAL A N 1
ATOM 2647 C CA . VAL A 1 342 ? 16.915 -20.937 -55.441 1.00 17.80 342 VAL A CA 1
ATOM 2648 C C . VAL A 1 342 ? 15.586 -21.412 -54.827 1.00 18.18 342 VAL A C 1
ATOM 2649 O O . VAL A 1 342 ? 14.856 -22.183 -55.447 1.00 19.00 342 VAL A O 1
ATOM 2653 N N . TYR A 1 343 ? 15.282 -20.930 -53.619 1.00 18.26 343 TYR A N 1
ATOM 2654 C CA . TYR A 1 343 ? 14.050 -21.258 -52.913 1.00 18.06 343 TYR A CA 1
ATOM 2655 C C . TYR A 1 343 ? 12.847 -20.552 -53.537 1.00 18.30 343 TYR A C 1
ATOM 2656 O O . TYR A 1 343 ? 11.751 -21.119 -53.583 1.00 18.83 343 TYR A O 1
ATOM 2665 N N . PHE A 1 344 ? 13.047 -19.334 -54.041 1.00 18.19 344 PHE A N 1
ATOM 2666 C CA . PHE A 1 344 ? 12.001 -18.647 -54.801 1.00 18.52 344 PHE A CA 1
ATOM 2667 C C . PHE A 1 344 ? 11.748 -19.402 -56.106 1.00 18.80 344 PHE A C 1
ATOM 2668 O O . PHE A 1 344 ? 10.599 -19.550 -56.538 1.00 18.35 344 PHE A O 1
ATOM 2676 N N . VAL A 1 345 ? 12.826 -19.889 -56.721 1.00 18.68 345 VAL A N 1
ATOM 2677 C CA . VAL A 1 345 ? 12.713 -20.613 -57.997 1.00 18.85 345 VAL A CA 1
ATOM 2678 C C . VAL A 1 345 ? 11.934 -21.911 -57.798 1.00 19.26 345 VAL A C 1
ATOM 2679 O O . VAL A 1 345 ? 11.051 -22.251 -58.587 1.00 19.70 345 VAL A O 1
ATOM 2683 N N . MET A 1 346 ? 12.249 -22.596 -56.699 1.00 19.19 346 MET A N 1
ATOM 2684 C CA . MET A 1 346 ? 11.593 -23.825 -56.318 1.00 19.02 346 MET A CA 1
ATOM 2685 C C . MET A 1 346 ? 10.102 -23.583 -56.102 1.00 18.89 346 MET A C 1
ATOM 2686 O O . MET A 1 346 ? 9.267 -24.350 -56.550 1.00 18.68 346 MET A O 1
ATOM 2691 N N . ASP A 1 347 ? 9.789 -22.515 -55.388 1.00 18.94 347 ASP A N 1
ATOM 2692 C CA . ASP A 1 347 ? 8.418 -22.213 -55.045 1.00 18.95 347 ASP A CA 1
ATOM 2693 C C . ASP A 1 347 ? 7.665 -21.894 -56.332 1.00 19.04 347 ASP A C 1
ATOM 2694 O O . ASP A 1 347 ? 6.485 -22.266 -56.485 1.00 18.80 347 ASP A O 1
ATOM 2699 N N . GLU A 1 348 ? 8.365 -21.238 -57.256 1.00 18.19 348 GLU A N 1
ATOM 2700 C CA . GLU A 1 348 ? 7.793 -20.867 -58.545 1.00 18.52 348 GLU A CA 1
ATOM 2701 C C . GLU A 1 348 ? 7.488 -22.105 -59.416 1.00 18.61 348 GLU A C 1
ATOM 2702 O O . GLU A 1 348 ? 6.421 -22.193 -59.996 1.00 18.55 348 GLU A O 1
ATOM 2708 N N . LEU A 1 349 ? 8.414 -23.057 -59.486 1.00 18.49 349 LEU A N 1
ATOM 2709 C CA . LEU A 1 349 ? 8.183 -24.294 -60.238 1.00 18.90 349 LEU A CA 1
ATOM 2710 C C . LEU A 1 349 ? 6.978 -25.082 -59.757 1.00 19.67 349 LEU A C 1
ATOM 2711 O O . LEU A 1 349 ? 6.160 -25.527 -60.567 1.00 19.84 349 LEU A O 1
ATOM 2716 N N . ARG A 1 350 ? 6.882 -25.285 -58.444 1.00 20.14 350 ARG A N 1
ATOM 2717 C CA . ARG A 1 350 ? 5.832 -26.144 -57.915 1.00 21.31 350 ARG A CA 1
ATOM 2718 C C . ARG A 1 350 ? 4.454 -25.501 -58.041 1.00 22.23 350 ARG A C 1
ATOM 2719 O O . ARG A 1 350 ? 3.463 -26.199 -58.276 1.00 22.87 350 ARG A O 1
ATOM 2727 N N . LYS A 1 351 ? 4.401 -24.175 -57.907 1.00 22.89 351 LYS A N 1
ATOM 2728 C CA . LYS A 1 351 ? 3.155 -23.425 -58.112 1.00 24.55 351 LYS A CA 1
ATOM 2729 C C . LYS A 1 351 ? 2.699 -23.414 -59.582 1.00 25.27 351 LYS A C 1
ATOM 2730 O O . LYS A 1 351 ? 1.530 -23.712 -59.877 1.00 26.39 351 LYS A O 1
ATOM 2736 N N . ARG A 1 352 ? 3.606 -23.050 -60.484 1.00 25.03 352 ARG A N 1
ATOM 2737 C CA . ARG A 1 352 ? 3.325 -23.092 -61.927 1.00 25.44 352 ARG A CA 1
ATOM 2738 C C . ARG A 1 352 ? 2.871 -24.476 -62.375 1.00 24.88 352 ARG A C 1
ATOM 2739 O O . ARG A 1 352 ? 1.932 -24.590 -63.165 1.00 24.63 352 ARG A O 1
ATOM 2747 N N . SER A 1 353 ? 3.550 -25.515 -61.879 1.00 24.44 353 SER A N 1
ATOM 2748 C CA . SER A 1 353 ? 3.162 -26.897 -62.152 1.00 24.17 353 SER A CA 1
ATOM 2749 C C . SER A 1 353 ? 1.692 -27.126 -61.819 1.00 24.47 353 SER A C 1
ATOM 2750 O O . SER A 1 353 ? 0.981 -27.753 -62.597 1.00 24.31 353 SER A O 1
ATOM 2753 N N . ALA A 1 354 ? 1.235 -26.589 -60.685 1.00 24.58 354 ALA A N 1
ATOM 2754 C CA . ALA A 1 354 ? -0.178 -26.731 -60.292 1.00 25.77 354 ALA A CA 1
ATOM 2755 C C . ALA A 1 354 ? -1.119 -25.883 -61.149 1.00 26.38 354 ALA A C 1
ATOM 2756 O O . ALA A 1 354 ? -2.184 -26.369 -61.547 1.00 27.12 354 ALA A O 1
ATOM 2758 N N . VAL A 1 355 ? -0.730 -24.633 -61.423 1.00 26.51 355 VAL A N 1
ATOM 2759 C CA . VAL A 1 355 ? -1.532 -23.711 -62.248 1.00 26.95 355 VAL A CA 1
ATOM 2760 C C . VAL A 1 355 ? -1.731 -24.227 -63.682 1.00 26.95 355 VAL A C 1
ATOM 2761 O O . VAL A 1 355 ? -2.838 -24.151 -64.227 1.00 27.13 355 VAL A O 1
ATOM 2765 N N . GLU A 1 356 ? -0.665 -24.761 -64.270 1.00 26.47 356 GLU A N 1
ATOM 2766 C CA . GLU A 1 356 ? -0.680 -25.206 -65.665 1.00 27.24 356 GLU A CA 1
ATOM 2767 C C . GLU A 1 356 ? -1.163 -26.662 -65.859 1.00 27.28 356 GLU A C 1
ATOM 2768 O O . GLU A 1 356 ? -1.103 -27.204 -66.962 1.00 27.51 356 GLU A O 1
ATOM 2774 N N . GLY A 1 357 ? -1.654 -27.285 -64.789 1.00 26.90 357 GLY A N 1
ATOM 2775 C CA . GLY A 1 357 ? -2.193 -28.642 -64.867 1.00 27.05 357 GLY A CA 1
ATOM 2776 C C . GLY A 1 357 ? -1.199 -29.770 -65.122 1.00 26.86 357 GLY A C 1
ATOM 2777 O O . GLY A 1 357 ? -1.567 -30.786 -65.712 1.00 26.93 357 GLY A O 1
ATOM 2778 N N . ARG A 1 358 ? 0.047 -29.603 -64.669 1.00 25.86 358 ARG A N 1
ATOM 2779 C CA . ARG A 1 358 ? 1.071 -30.635 -64.826 1.00 25.36 358 ARG A CA 1
ATOM 2780 C C . ARG A 1 358 ? 0.836 -31.820 -63.905 1.00 25.37 358 ARG A C 1
ATOM 2781 O O . ARG A 1 358 ? 0.186 -31.688 -62.858 1.00 25.23 358 ARG A O 1
ATOM 2789 N N . SER A 1 359 ? 1.390 -32.970 -64.288 1.00 25.09 359 SER A N 1
ATOM 2790 C CA . SER A 1 359 ? 1.172 -34.201 -63.540 1.00 25.09 359 SER A CA 1
ATOM 2791 C C . SER A 1 359 ? 2.047 -34.305 -62.302 1.00 24.15 359 SER A C 1
ATOM 2792 O O . SER A 1 359 ? 1.744 -35.085 -61.393 1.00 24.32 359 SER A O 1
ATOM 2795 N N . THR A 1 360 ? 3.130 -33.533 -62.266 1.00 23.44 360 THR A N 1
ATOM 2796 C CA . THR A 1 360 ? 4.026 -33.518 -61.100 1.00 22.56 360 THR A CA 1
ATOM 2797 C C . THR A 1 360 ? 4.392 -32.087 -60.688 1.00 22.57 360 THR A C 1
ATOM 2798 O O . THR A 1 360 ? 4.247 -31.150 -61.472 1.00 22.66 360 THR A O 1
ATOM 2802 N N . THR A 1 361 ? 4.885 -31.935 -59.463 1.00 22.82 361 THR A N 1
ATOM 2803 C CA . THR A 1 361 ? 5.441 -30.673 -58.973 1.00 22.71 361 THR A CA 1
ATOM 2804 C C . THR A 1 361 ? 6.750 -30.295 -59.695 1.00 22.81 361 THR A C 1
ATOM 2805 O O . THR A 1 361 ? 7.342 -29.266 -59.398 1.00 22.48 361 THR A O 1
ATOM 2809 N N . GLY A 1 362 ? 7.207 -31.132 -60.625 1.00 22.91 362 GLY A N 1
ATOM 2810 C CA . GLY A 1 362 ? 8.382 -30.813 -61.429 1.00 23.19 362 GLY A CA 1
ATOM 2811 C C . GLY A 1 362 ? 8.037 -30.630 -62.900 1.00 23.94 362 GLY A C 1
ATOM 2812 O O . GLY A 1 362 ? 8.742 -31.154 -63.783 1.00 23.67 362 GLY A O 1
ATOM 2813 N N . ASP A 1 363 ? 6.946 -29.906 -63.171 1.00 23.97 363 ASP A N 1
ATOM 2814 C CA . ASP A 1 363 ? 6.513 -29.625 -64.556 1.00 24.98 363 ASP A CA 1
ATOM 2815 C C . ASP A 1 363 ? 6.197 -30.916 -65.362 1.00 24.90 363 ASP A C 1
ATOM 2816 O O . ASP A 1 363 ? 6.393 -30.980 -66.580 1.00 25.37 363 ASP A O 1
ATOM 2821 N N . GLY A 1 364 ? 5.708 -31.939 -64.668 1.00 24.64 364 GLY A N 1
ATOM 2822 C CA . GLY A 1 364 ? 5.308 -33.194 -65.307 1.00 24.47 364 GLY A CA 1
ATOM 2823 C C . GLY A 1 364 ? 6.409 -34.225 -65.485 1.00 24.19 364 GLY A C 1
ATOM 2824 O O . GLY A 1 364 ? 6.163 -35.322 -65.978 1.00 24.86 364 GLY A O 1
ATOM 2825 N N . LEU A 1 365 ? 7.631 -33.889 -65.101 1.00 23.18 365 LEU A N 1
ATOM 2826 C CA . LEU A 1 365 ? 8.701 -34.860 -65.204 1.00 22.81 365 LEU A CA 1
ATOM 2827 C C . LEU A 1 365 ? 8.968 -35.410 -63.815 1.00 23.00 365 LEU A C 1
ATOM 2828 O O . LEU A 1 365 ? 8.603 -34.785 -62.806 1.00 22.59 365 LEU A O 1
ATOM 2833 N N . GLN A 1 366 ? 9.569 -36.592 -63.772 1.00 23.45 366 GLN A N 1
ATOM 2834 C CA . GLN A 1 366 ? 9.814 -37.289 -62.522 1.00 23.74 366 GLN A CA 1
ATOM 2835 C C . GLN A 1 366 ? 11.044 -36.747 -61.789 1.00 23.13 366 GLN A C 1
ATOM 2836 O O . GLN A 1 366 ? 10.974 -36.473 -60.585 1.00 22.36 366 GLN A O 1
ATOM 2842 N N . TRP A 1 367 ? 12.151 -36.592 -62.528 1.00 23.38 367 TRP A N 1
ATOM 2843 C CA . TRP A 1 367 ? 13.474 -36.250 -61.964 1.00 22.68 367 TRP A CA 1
ATOM 2844 C C . TRP A 1 367 ? 13.932 -34.827 -62.256 1.00 22.60 367 TRP A C 1
ATOM 2845 O O . TRP A 1 367 ? 13.760 -34.331 -63.370 1.00 22.81 367 TRP A O 1
ATOM 2856 N N . GLY A 1 368 ? 14.528 -34.169 -61.261 1.00 22.21 368 GLY A N 1
ATOM 2857 C CA . GLY A 1 368 ? 15.072 -32.833 -61.474 1.00 22.20 368 GLY A CA 1
ATOM 2858 C C . GLY A 1 368 ? 16.453 -32.607 -60.888 1.00 22.38 368 GLY A C 1
ATOM 2859 O O . GLY A 1 368 ? 16.933 -33.399 -60.074 1.00 22.50 368 GLY A O 1
ATOM 2860 N N . VAL A 1 369 ? 17.096 -31.526 -61.312 1.00 22.25 369 VAL A N 1
ATOM 2861 C CA . VAL A 1 369 ? 18.285 -31.053 -60.626 1.00 22.35 369 VAL A CA 1
ATOM 2862 C C . VAL A 1 369 ? 18.030 -29.643 -60.112 1.00 21.54 369 VAL A C 1
ATOM 2863 O O . VAL A 1 369 ? 17.608 -28.755 -60.868 1.00 21.87 369 VAL A O 1
ATOM 2867 N N . LEU A 1 370 ? 18.216 -29.477 -58.810 1.00 20.46 370 LEU A N 1
ATOM 2868 C CA . LEU A 1 370 ? 18.286 -28.171 -58.205 1.00 20.22 370 LEU A CA 1
ATOM 2869 C C . LEU A 1 370 ? 19.777 -27.785 -58.175 1.00 20.44 370 LEU A C 1
ATOM 2870 O O . LEU A 1 370 ? 20.644 -28.565 -57.754 1.00 20.51 370 LEU A O 1
ATOM 2875 N N . LEU A 1 371 ? 20.064 -26.587 -58.651 1.00 20.23 371 LEU A N 1
ATOM 2876 C CA . LEU A 1 371 ? 21.427 -26.222 -58.964 1.00 21.01 371 LEU A CA 1
ATOM 2877 C C . LEU A 1 371 ? 21.827 -24.941 -58.274 1.00 20.33 371 LEU A C 1
ATOM 2878 O O . LEU A 1 371 ? 21.133 -23.926 -58.377 1.00 20.91 371 LEU A O 1
ATOM 2883 N N . GLY A 1 372 ? 22.938 -24.990 -57.563 1.00 19.56 372 GLY A N 1
ATOM 2884 C CA . GLY A 1 372 ? 23.531 -23.780 -57.039 1.00 18.63 372 GLY A CA 1
ATOM 2885 C C . GLY A 1 372 ? 24.985 -23.641 -57.469 1.00 18.58 372 GLY A C 1
ATOM 2886 O O . GLY A 1 372 ? 25.722 -24.632 -57.551 1.00 17.88 372 GLY A O 1
ATOM 2887 N N . PHE A 1 373 ? 25.419 -22.403 -57.690 1.00 18.25 373 PHE A N 1
ATOM 2888 C CA . PHE A 1 373 ? 26.829 -22.168 -57.981 1.00 18.53 373 PHE A CA 1
ATOM 2889 C C . PHE A 1 373 ? 27.299 -20.831 -57.429 1.00 18.03 373 PHE A C 1
ATOM 2890 O O . PHE A 1 373 ? 26.518 -19.887 -57.274 1.00 18.04 373 PHE A O 1
ATOM 2898 N N . GLY A 1 374 ? 28.583 -20.775 -57.125 1.00 17.20 374 GLY A N 1
ATOM 2899 C CA . GLY A 1 374 ? 29.199 -19.582 -56.593 1.00 17.96 374 GLY A CA 1
ATOM 2900 C C . GLY A 1 374 ? 30.705 -19.744 -56.501 1.00 18.10 374 GLY A C 1
ATOM 2901 O O . GLY A 1 374 ? 31.254 -20.703 -57.041 1.00 17.82 374 GLY A O 1
ATOM 2902 N N . PRO A 1 375 ? 31.379 -18.802 -55.819 1.00 18.63 375 PRO A N 1
ATOM 2903 C CA . PRO A 1 375 ? 32.844 -18.767 -55.647 1.00 18.53 375 PRO A CA 1
ATOM 2904 C C . PRO A 1 375 ? 33.460 -20.134 -55.378 1.00 18.28 375 PRO A C 1
ATOM 2905 O O . PRO A 1 375 ? 33.047 -20.843 -54.466 1.00 17.44 375 PRO A O 1
ATOM 2909 N N . GLY A 1 376 ? 34.439 -20.492 -56.196 1.00 18.99 376 GLY A N 1
ATOM 2910 C CA . GLY A 1 376 ? 35.255 -21.682 -55.972 1.00 19.46 376 GLY A CA 1
ATOM 2911 C C . GLY A 1 376 ? 36.104 -21.996 -57.192 1.00 20.13 376 GLY A C 1
ATOM 2912 O O . GLY A 1 376 ? 37.343 -21.950 -57.119 1.00 20.14 376 GLY A O 1
ATOM 2913 N N . LEU A 1 377 ? 35.457 -22.310 -58.314 1.00 19.78 377 LEU A N 1
ATOM 2914 C CA . LEU A 1 377 ? 33.990 -22.310 -58.446 1.00 20.61 377 LEU A CA 1
ATOM 2915 C C . LEU A 1 377 ? 33.339 -23.446 -57.676 1.00 20.23 377 LEU A C 1
ATOM 2916 O O . LEU A 1 377 ? 33.846 -24.567 -57.674 1.00 20.71 377 LEU A O 1
ATOM 2921 N N . SER A 1 378 ? 32.206 -23.183 -57.041 1.00 19.43 378 SER A N 1
ATOM 2922 C CA . SER A 1 378 ? 31.515 -24.261 -56.364 1.00 19.61 378 SER A CA 1
ATOM 2923 C C . SER A 1 378 ? 30.209 -24.578 -57.073 1.00 19.63 378 SER A C 1
ATOM 2924 O O . SER A 1 378 ? 29.422 -23.683 -57.380 1.00 18.92 378 SER A O 1
ATOM 2927 N N . ILE A 1 379 ? 30.008 -25.869 -57.321 1.00 19.47 379 ILE A N 1
ATOM 2928 C CA . ILE A 1 379 ? 28.798 -26.346 -57.934 1.00 19.60 379 ILE A CA 1
ATOM 2929 C C . ILE A 1 379 ? 28.069 -27.294 -57.003 1.00 19.40 379 ILE A C 1
ATOM 2930 O O . ILE A 1 379 ? 28.608 -28.316 -56.581 1.00 19.38 379 ILE A O 1
ATOM 2935 N N . GLU A 1 380 ? 26.829 -26.936 -56.689 1.00 19.05 380 GLU A N 1
ATOM 2936 C CA . GLU A 1 380 ? 26.006 -27.751 -55.826 1.00 19.26 380 GLU A CA 1
ATOM 2937 C C . GLU A 1 380 ? 24.874 -28.345 -56.659 1.00 19.31 380 GLU A C 1
ATOM 2938 O O . GLU A 1 380 ? 24.060 -27.613 -57.258 1.00 19.59 380 GLU A O 1
ATOM 2944 N N . THR A 1 381 ? 24.837 -29.670 -56.695 1.00 19.24 381 THR A N 1
ATOM 2945 C CA . THR A 1 381 ? 23.842 -30.402 -57.446 1.00 19.70 381 THR A CA 1
ATOM 2946 C C . THR A 1 381 ? 22.987 -31.165 -56.456 1.00 20.08 381 THR A C 1
ATOM 2947 O O . THR A 1 381 ? 23.512 -31.921 -55.630 1.00 20.28 381 THR A O 1
ATOM 2951 N N . VAL A 1 382 ? 21.674 -30.954 -56.531 1.00 19.95 382 VAL A N 1
ATOM 2952 C CA . VAL A 1 382 ? 20.737 -31.668 -55.685 1.00 19.78 382 VAL A CA 1
ATOM 2953 C C . VAL A 1 382 ? 19.717 -32.337 -56.615 1.00 20.61 382 VAL A C 1
ATOM 2954 O O . VAL A 1 382 ? 18.986 -31.644 -57.335 1.00 20.14 382 VAL A O 1
ATOM 2958 N N . VAL A 1 383 ? 19.699 -33.675 -56.627 1.00 20.87 383 VAL A N 1
ATOM 2959 C CA . VAL A 1 383 ? 18.784 -34.412 -57.487 1.00 21.80 383 VAL A CA 1
ATOM 2960 C C . VAL A 1 383 ? 17.467 -34.518 -56.766 1.00 22.50 383 VAL A C 1
ATOM 2961 O O . VAL A 1 383 ? 17.420 -34.958 -55.621 1.00 23.44 383 VAL A O 1
ATOM 2965 N N . LEU A 1 384 ? 16.395 -34.109 -57.431 1.00 23.18 384 LEU A N 1
ATOM 2966 C CA . LEU A 1 384 ? 15.065 -34.153 -56.825 1.00 23.48 384 LEU A CA 1
ATOM 2967 C C . LEU A 1 384 ? 14.163 -35.113 -57.553 1.00 24.35 384 LEU A C 1
ATOM 2968 O O . LEU A 1 384 ? 14.282 -35.279 -58.775 1.00 24.91 384 LEU A O 1
ATOM 2973 N N . ARG A 1 385 ? 13.267 -35.750 -56.803 1.00 24.92 385 ARG A N 1
ATOM 2974 C CA . ARG A 1 385 ? 12.169 -36.473 -57.406 1.00 25.67 385 ARG A CA 1
ATOM 2975 C C . ARG A 1 385 ? 10.891 -35.699 -57.125 1.00 24.89 385 ARG A C 1
ATOM 2976 O O . ARG A 1 385 ? 10.602 -35.338 -55.991 1.00 24.64 385 ARG A O 1
ATOM 2984 N N . SER A 1 386 ? 10.142 -35.439 -58.184 1.00 24.56 386 SER A N 1
ATOM 2985 C CA . SER A 1 386 ? 8.885 -34.691 -58.101 1.00 24.05 386 SER A CA 1
ATOM 2986 C C . SER A 1 386 ? 7.778 -35.529 -57.450 1.00 24.31 386 SER A C 1
ATOM 2987 O O . SER A 1 386 ? 7.912 -36.729 -57.269 1.00 24.60 386 SER A O 1
ATOM 2990 N N . MET A 1 387 ? 6.675 -34.890 -57.100 1.00 24.63 387 MET A N 1
ATOM 2991 C CA . MET A 1 387 ? 5.586 -35.589 -56.464 1.00 25.12 387 MET A CA 1
ATOM 2992 C C . MET A 1 387 ? 4.364 -35.460 -57.338 1.00 25.41 387 MET A C 1
ATOM 2993 O O . MET A 1 387 ? 4.157 -34.409 -57.930 1.00 25.28 387 MET A O 1
ATOM 2998 N N . PRO A 1 388 ? 3.524 -36.518 -57.400 1.00 26.24 388 PRO A N 1
ATOM 2999 C CA . PRO A 1 388 ? 2.306 -36.449 -58.221 1.00 26.00 388 PRO A CA 1
ATOM 3000 C C . PRO A 1 388 ? 1.416 -35.280 -57.801 1.00 25.98 388 PRO A C 1
ATOM 3001 O O . PRO A 1 388 ? 1.259 -35.017 -56.607 1.00 25.65 388 PRO A O 1
ATOM 3005 N N . LEU A 1 389 ? 0.852 -34.580 -58.771 1.00 26.35 389 LEU A N 1
ATOM 3006 C CA . LEU A 1 389 ? -0.216 -33.624 -58.490 1.00 27.47 389 LEU A CA 1
ATOM 3007 C C . LEU A 1 389 ? -1.558 -34.237 -58.870 1.00 28.74 389 LEU A C 1
ATOM 3008 O O . LEU A 1 389 ? -1.705 -34.782 -59.970 1.00 28.93 389 LEU A O 1
ATOM 3013 N N . HIS A 1 390 ? -2.518 -34.151 -57.948 1.00 30.41 390 HIS A N 1
ATOM 3014 C CA . HIS A 1 390 ? -3.884 -34.668 -58.142 1.00 32.01 390 HIS A CA 1
ATOM 3015 C C . HIS A 1 390 ? -4.901 -33.524 -58.305 1.00 32.34 390 HIS A C 1
ATOM 3016 O O . HIS A 1 390 ? -5.374 -32.923 -57.337 1.00 32.44 390 HIS A O 1
ATOM 3023 N N . HIS A 1 391 ? -5.244 -33.230 -59.545 1.00 33.09 391 HIS A N 1
ATOM 3024 C CA . HIS A 1 391 ? -6.263 -32.226 -59.833 1.00 33.42 391 HIS A CA 1
ATOM 3025 C C . HIS A 1 391 ? -7.675 -32.813 -59.751 1.00 34.52 391 HIS A C 1
ATOM 3026 O O . HIS A 1 391 ? -8.639 -32.091 -59.472 1.00 35.06 391 HIS A O 1
ATOM 3033 N N . ASN B 1 3 ? 11.852 -48.439 -54.201 1.00 63.26 3 ASN B N 1
ATOM 3034 C CA . ASN B 1 3 ? 12.747 -47.789 -55.212 1.00 62.75 3 ASN B CA 1
ATOM 3035 C C . ASN B 1 3 ? 13.745 -46.845 -54.542 1.00 61.77 3 ASN B C 1
ATOM 3036 O O . ASN B 1 3 ? 14.945 -47.142 -54.487 1.00 61.84 3 ASN B O 1
ATOM 3041 N N . LEU B 1 4 ? 13.245 -45.718 -54.029 1.00 60.69 4 LEU B N 1
ATOM 3042 C CA . LEU B 1 4 ? 14.068 -44.785 -53.252 1.00 59.21 4 LEU B CA 1
ATOM 3043 C C . LEU B 1 4 ? 14.272 -45.258 -51.798 1.00 58.33 4 LEU B C 1
ATOM 3044 O O . LEU B 1 4 ? 15.167 -44.775 -51.110 1.00 57.95 4 LEU B O 1
ATOM 3049 N N . HIS B 1 5 ? 13.444 -46.196 -51.336 1.00 57.69 5 HIS B N 1
ATOM 3050 C CA . HIS B 1 5 ? 13.686 -46.871 -50.054 1.00 56.70 5 HIS B CA 1
ATOM 3051 C C . HIS B 1 5 ? 14.769 -47.945 -50.204 1.00 55.74 5 HIS B C 1
ATOM 3052 O O . HIS B 1 5 ? 15.610 -48.116 -49.314 1.00 55.28 5 HIS B O 1
ATOM 3059 N N . ALA B 1 6 ? 14.732 -48.653 -51.336 1.00 54.74 6 ALA B N 1
ATOM 3060 C CA . ALA B 1 6 ? 15.803 -49.553 -51.757 1.00 53.80 6 ALA B CA 1
ATOM 3061 C C . ALA B 1 6 ? 17.111 -48.787 -51.934 1.00 52.55 6 ALA B C 1
ATOM 3062 O O . ALA B 1 6 ? 18.151 -49.181 -51.396 1.00 52.20 6 ALA B O 1
ATOM 3064 N N . LEU B 1 7 ? 17.045 -47.683 -52.676 1.00 51.49 7 LEU B N 1
ATOM 3065 C CA . LEU B 1 7 ? 18.203 -46.809 -52.891 1.00 50.47 7 LEU B CA 1
ATOM 3066 C C . LEU B 1 7 ? 18.795 -46.315 -51.560 1.00 49.09 7 LEU B C 1
ATOM 3067 O O . LEU B 1 7 ? 20.018 -46.344 -51.364 1.00 48.38 7 LEU B O 1
ATOM 3072 N N . ARG B 1 8 ? 17.913 -45.879 -50.658 1.00 47.98 8 ARG B N 1
ATOM 3073 C CA . ARG B 1 8 ? 18.280 -45.479 -49.295 1.00 46.97 8 ARG B CA 1
ATOM 3074 C C . ARG B 1 8 ? 19.109 -46.564 -48.579 1.00 47.30 8 ARG B C 1
ATOM 3075 O O . ARG B 1 8 ? 20.259 -46.314 -48.224 1.00 46.66 8 ARG B O 1
ATOM 3083 N N . ARG B 1 9 ? 18.528 -47.760 -48.408 1.00 47.96 9 ARG B N 1
ATOM 3084 C CA . ARG B 1 9 ? 19.201 -48.926 -47.795 1.00 48.37 9 ARG B CA 1
ATOM 3085 C C . ARG B 1 9 ? 20.588 -49.194 -48.364 1.00 47.70 9 ARG B C 1
ATOM 3086 O O . ARG B 1 9 ? 21.514 -49.515 -47.622 1.00 47.56 9 ARG B O 1
ATOM 3094 N N . GLU B 1 10 ? 20.714 -49.085 -49.685 1.00 47.33 10 GLU B N 1
ATOM 3095 C CA . GLU B 1 10 ? 21.984 -49.310 -50.373 1.00 46.86 10 GLU B CA 1
ATOM 3096 C C . GLU B 1 10 ? 23.036 -48.289 -49.934 1.00 45.57 10 GLU B C 1
ATOM 3097 O O . GLU B 1 10 ? 24.176 -48.653 -49.649 1.00 45.71 10 GLU B O 1
ATOM 3103 N N . GLN B 1 11 ? 22.627 -47.021 -49.871 1.00 43.90 11 GLN B N 1
ATOM 3104 C CA . GLN B 1 11 ? 23.547 -45.882 -49.770 1.00 42.22 11 GLN B CA 1
ATOM 3105 C C . GLN B 1 11 ? 23.917 -45.416 -48.348 1.00 40.27 11 GLN B C 1
ATOM 3106 O O . GLN B 1 11 ? 24.825 -44.600 -48.184 1.00 39.64 11 GLN B O 1
ATOM 3112 N N . ARG B 1 12 ? 23.214 -45.913 -47.335 1.00 38.50 12 ARG B N 1
ATOM 3113 C CA . ARG B 1 12 ? 23.452 -45.470 -45.957 1.00 36.67 12 ARG B CA 1
ATOM 3114 C C . ARG B 1 12 ? 24.485 -46.362 -45.273 1.00 35.34 12 ARG B C 1
ATOM 3115 O O . ARG B 1 12 ? 24.716 -47.495 -45.691 1.00 35.57 12 ARG B O 1
ATOM 3123 N N . ALA B 1 13 ? 25.117 -45.836 -44.236 1.00 33.52 13 ALA B N 1
ATOM 3124 C CA . ALA B 1 13 ? 26.095 -46.600 -43.469 1.00 32.26 13 ALA B CA 1
ATOM 3125 C C . ALA B 1 13 ? 25.369 -47.509 -42.478 1.00 31.50 13 ALA B C 1
ATOM 3126 O O . ALA B 1 13 ? 24.186 -47.320 -42.227 1.00 30.52 13 ALA B O 1
ATOM 3128 N N . GLN B 1 14 ? 26.091 -48.477 -41.916 1.00 31.05 14 GLN B N 1
ATOM 3129 C CA . GLN B 1 14 ? 25.510 -49.466 -41.011 1.00 31.54 14 GLN B CA 1
ATOM 3130 C C . GLN B 1 14 ? 25.714 -49.117 -39.513 1.00 30.03 14 GLN B C 1
ATOM 3131 O O . GLN B 1 14 ? 24.746 -49.008 -38.749 1.00 30.21 14 GLN B O 1
ATOM 3137 N N . GLY B 1 15 ? 26.962 -48.914 -39.111 1.00 28.06 15 GLY B N 1
ATOM 3138 C CA . GLY B 1 15 ? 27.290 -48.666 -37.717 1.00 26.48 15 GLY B CA 1
ATOM 3139 C C . GLY B 1 15 ? 27.326 -47.203 -37.293 1.00 25.06 15 GLY B C 1
ATOM 3140 O O . GLY B 1 15 ? 26.974 -46.319 -38.059 1.00 24.32 15 GLY B O 1
ATOM 3141 N N . PRO B 1 16 ? 27.745 -46.945 -36.047 1.00 24.24 16 PRO B N 1
ATOM 3142 C CA . PRO B 1 16 ? 27.821 -45.562 -35.595 1.00 23.47 16 PRO B CA 1
ATOM 3143 C C . PRO B 1 16 ? 29.097 -44.872 -36.095 1.00 22.63 16 PRO B C 1
ATOM 3144 O O . PRO B 1 16 ? 30.074 -45.541 -36.432 1.00 22.51 16 PRO B O 1
ATOM 3148 N N . ALA B 1 17 ? 29.069 -43.543 -36.140 1.00 21.88 17 ALA B N 1
ATOM 3149 C CA . ALA B 1 17 ? 30.235 -42.734 -36.491 1.00 20.89 17 ALA B CA 1
ATOM 3150 C C . ALA B 1 17 ? 31.331 -42.989 -35.476 1.00 20.62 17 ALA B C 1
ATOM 3151 O O . ALA B 1 17 ? 31.051 -43.212 -34.284 1.00 20.67 17 ALA B O 1
ATOM 3153 N N . THR B 1 18 ? 32.575 -42.967 -35.937 1.00 19.80 18 THR B N 1
ATOM 3154 C CA . THR B 1 18 ? 33.703 -43.111 -35.033 1.00 20.15 18 THR B CA 1
ATOM 3155 C C . THR B 1 18 ? 34.793 -42.085 -35.336 1.00 20.24 18 THR B C 1
ATOM 3156 O O . THR B 1 18 ? 34.994 -41.692 -36.486 1.00 20.91 18 THR B O 1
ATOM 3160 N N . ILE B 1 19 ? 35.515 -41.691 -34.301 1.00 20.33 19 ILE B N 1
ATOM 3161 C CA . ILE B 1 19 ? 36.734 -40.900 -34.443 1.00 20.02 19 ILE B CA 1
ATOM 3162 C C . ILE B 1 19 ? 37.904 -41.836 -34.695 1.00 20.23 19 ILE B C 1
ATOM 3163 O O . ILE B 1 19 ? 38.215 -42.681 -33.857 1.00 20.83 19 ILE B O 1
ATOM 3168 N N . MET B 1 20 ? 38.554 -41.671 -35.843 1.00 19.66 20 MET B N 1
ATOM 3169 C CA . MET B 1 20 ? 39.576 -42.607 -36.293 1.00 19.31 20 MET B CA 1
ATOM 3170 C C . MET B 1 20 ? 41.015 -42.115 -36.152 1.00 19.23 20 MET B C 1
ATOM 3171 O O . MET B 1 20 ? 41.949 -42.899 -36.317 1.00 19.67 20 MET B O 1
ATOM 3176 N N . ALA B 1 21 ? 41.196 -40.831 -35.871 1.00 18.45 21 ALA B N 1
ATOM 3177 C CA . ALA B 1 21 ? 42.513 -40.204 -35.895 1.00 18.41 21 ALA B CA 1
ATOM 3178 C C . ALA B 1 21 ? 42.372 -38.802 -35.341 1.00 18.68 21 ALA B C 1
ATOM 3179 O O . ALA B 1 21 ? 41.317 -38.185 -35.465 1.00 18.90 21 ALA B O 1
ATOM 3181 N N . ILE B 1 22 ? 43.438 -38.290 -34.735 1.00 18.86 22 ILE B N 1
ATOM 3182 C CA . ILE B 1 22 ? 43.432 -36.943 -34.182 1.00 18.80 22 ILE B CA 1
ATOM 3183 C C . ILE B 1 22 ? 44.767 -36.320 -34.498 1.00 19.21 22 ILE B C 1
ATOM 3184 O O . ILE B 1 22 ? 45.823 -36.959 -34.330 1.00 21.01 22 ILE B O 1
ATOM 3189 N N . GLY B 1 23 ? 44.740 -35.085 -34.971 1.00 18.40 23 GLY B N 1
ATOM 3190 C CA . GLY B 1 23 ? 45.984 -34.348 -35.181 1.00 17.65 23 GLY B CA 1
ATOM 3191 C C . GLY B 1 23 ? 45.820 -32.960 -34.619 1.00 17.33 23 GLY B C 1
ATOM 3192 O O . GLY B 1 23 ? 44.706 -32.410 -34.613 1.00 16.96 23 GLY B O 1
ATOM 3193 N N . THR B 1 24 ? 46.917 -32.396 -34.126 1.00 17.07 24 THR B N 1
ATOM 3194 C CA . THR B 1 24 ? 46.894 -31.038 -33.587 1.00 16.72 24 THR B CA 1
ATOM 3195 C C . THR B 1 24 ? 48.167 -30.324 -33.988 1.00 17.09 24 THR B C 1
ATOM 3196 O O . THR B 1 24 ? 49.147 -30.971 -34.364 1.00 17.09 24 THR B O 1
ATOM 3200 N N . ALA B 1 25 ? 48.141 -28.992 -33.899 1.00 17.27 25 ALA B N 1
ATOM 3201 C CA . ALA B 1 25 ? 49.234 -28.122 -34.332 1.00 17.02 25 ALA B CA 1
ATOM 3202 C C . ALA B 1 25 ? 49.034 -26.731 -33.769 1.00 17.91 25 ALA B C 1
ATOM 3203 O O . ALA B 1 25 ? 47.886 -26.268 -33.577 1.00 17.02 25 ALA B O 1
ATOM 3205 N N . THR B 1 26 ? 50.153 -26.038 -33.569 1.00 18.84 26 THR B N 1
ATOM 3206 C CA . THR B 1 26 ? 50.145 -24.645 -33.143 1.00 19.31 26 THR B CA 1
ATOM 3207 C C . THR B 1 26 ? 51.099 -23.840 -34.027 1.00 20.15 26 THR B C 1
ATOM 3208 O O . THR B 1 26 ? 51.864 -24.420 -34.797 1.00 20.31 26 THR B O 1
ATOM 3212 N N . PRO B 1 27 ? 51.030 -22.498 -33.950 1.00 20.92 27 PRO B N 1
ATOM 3213 C CA . PRO B 1 27 ? 52.075 -21.650 -34.531 1.00 22.11 27 PRO B CA 1
ATOM 3214 C C . PRO B 1 27 ? 53.400 -21.926 -33.858 1.00 22.81 27 PRO B C 1
ATOM 3215 O O . PRO B 1 27 ? 53.418 -22.439 -32.744 1.00 23.20 27 PRO B O 1
ATOM 3219 N N . PRO B 1 28 ? 54.515 -21.591 -34.518 1.00 24.22 28 PRO B N 1
ATOM 3220 C CA . PRO B 1 28 ? 55.810 -21.984 -33.929 1.00 24.77 28 PRO B CA 1
ATOM 3221 C C . PRO B 1 28 ? 56.305 -21.081 -32.803 1.00 26.42 28 PRO B C 1
ATOM 3222 O O . PRO B 1 28 ? 57.346 -21.367 -32.215 1.00 27.06 28 PRO B O 1
ATOM 3226 N N . ASN B 1 29 ? 55.584 -19.998 -32.506 1.00 27.15 29 ASN B N 1
ATOM 3227 C CA . ASN B 1 29 ? 56.091 -18.972 -31.586 1.00 27.91 29 ASN B CA 1
ATOM 3228 C C . ASN B 1 29 ? 55.596 -19.166 -30.157 1.00 28.14 29 ASN B C 1
ATOM 3229 O O . ASN B 1 29 ? 54.397 -19.098 -29.881 1.00 27.91 29 ASN B O 1
ATOM 3234 N N . LEU B 1 30 ? 56.529 -19.446 -29.253 1.00 29.01 30 LEU B N 1
ATOM 3235 C CA . LEU B 1 30 ? 56.179 -19.755 -27.874 1.00 29.04 30 LEU B CA 1
ATOM 3236 C C . LEU B 1 30 ? 56.025 -18.469 -27.077 1.00 29.69 30 LEU B C 1
ATOM 3237 O O . LEU B 1 30 ? 56.911 -17.608 -27.109 1.00 29.93 30 LEU B O 1
ATOM 3242 N N . TYR B 1 31 ? 54.902 -18.341 -26.366 1.00 29.48 31 TYR B N 1
ATOM 3243 C CA . TYR B 1 31 ? 54.720 -17.210 -25.450 1.00 29.87 31 TYR B CA 1
ATOM 3244 C C . TYR B 1 31 ? 54.590 -17.635 -23.991 1.00 30.33 31 TYR B C 1
ATOM 3245 O O . TYR B 1 31 ? 53.533 -18.102 -23.565 1.00 30.03 31 TYR B O 1
ATOM 3254 N N . GLU B 1 32 ? 55.677 -17.478 -23.234 1.00 31.22 32 GLU B N 1
ATOM 3255 C CA . GLU B 1 32 ? 55.655 -17.731 -21.791 1.00 31.90 32 GLU B CA 1
ATOM 3256 C C . GLU B 1 32 ? 54.864 -16.651 -21.081 1.00 32.23 32 GLU B C 1
ATOM 3257 O O . GLU B 1 32 ? 55.052 -15.452 -21.333 1.00 32.38 32 GLU B O 1
ATOM 3263 N N . GLN B 1 33 ? 53.980 -17.079 -20.190 1.00 32.45 33 GLN B N 1
ATOM 3264 C CA . GLN B 1 33 ? 53.125 -16.154 -19.463 1.00 32.86 33 GLN B CA 1
ATOM 3265 C C . GLN B 1 33 ? 53.912 -15.251 -18.510 1.00 34.18 33 GLN B C 1
ATOM 3266 O O . GLN B 1 33 ? 53.550 -14.084 -18.301 1.00 34.42 33 GLN B O 1
ATOM 3272 N N . SER B 1 34 ? 54.975 -15.792 -17.925 1.00 35.04 34 SER B N 1
ATOM 3273 C CA . SER B 1 34 ? 55.794 -15.020 -16.984 1.00 36.30 34 SER B CA 1
ATOM 3274 C C . SER B 1 34 ? 56.435 -13.771 -17.617 1.00 36.96 34 SER B C 1
ATOM 3275 O O . SER B 1 34 ? 56.657 -12.789 -16.929 1.00 37.83 34 SER B O 1
ATOM 3278 N N . THR B 1 35 ? 56.733 -13.814 -18.917 1.00 37.09 35 THR B N 1
ATOM 3279 C CA . THR B 1 35 ? 57.340 -12.669 -19.606 1.00 37.62 35 THR B CA 1
ATOM 3280 C C . THR B 1 35 ? 56.374 -11.976 -20.582 1.00 37.56 35 THR B C 1
ATOM 3281 O O . THR B 1 35 ? 56.728 -10.957 -21.204 1.00 38.04 35 THR B O 1
ATOM 3285 N N . PHE B 1 36 ? 55.151 -12.500 -20.684 1.00 36.65 36 PHE B N 1
ATOM 3286 C CA . PHE B 1 36 ? 54.127 -11.910 -21.560 1.00 36.26 36 PHE B CA 1
ATOM 3287 C C . PHE B 1 36 ? 53.770 -10.442 -21.271 1.00 36.79 36 PHE B C 1
ATOM 3288 O O . PHE B 1 36 ? 53.579 -9.677 -22.211 1.00 36.74 36 PHE B O 1
ATOM 3296 N N . PRO B 1 37 ? 53.666 -10.040 -19.986 1.00 37.43 37 PRO B N 1
ATOM 3297 C CA . PRO B 1 37 ? 53.460 -8.600 -19.748 1.00 38.01 37 PRO B CA 1
ATOM 3298 C C . PRO B 1 37 ? 54.570 -7.732 -20.365 1.00 38.79 37 PRO B C 1
ATOM 3299 O O . PRO B 1 37 ? 54.284 -6.667 -20.909 1.00 39.27 37 PRO B O 1
ATOM 3303 N N . ASP B 1 38 ? 55.816 -8.190 -20.283 1.00 39.31 38 ASP B N 1
ATOM 3304 C CA . ASP B 1 38 ? 56.948 -7.480 -20.888 1.00 40.05 38 ASP B CA 1
ATOM 3305 C C . ASP B 1 38 ? 56.809 -7.353 -22.399 1.00 39.32 38 ASP B C 1
ATOM 3306 O O . ASP B 1 38 ? 56.938 -6.260 -22.953 1.00 39.71 38 ASP B O 1
ATOM 3311 N N . PHE B 1 39 ? 56.546 -8.467 -23.065 1.00 38.32 39 PHE B N 1
ATOM 3312 C CA . PHE B 1 39 ? 56.351 -8.426 -24.493 1.00 38.13 39 PHE B CA 1
ATOM 3313 C C . PHE B 1 39 ? 55.145 -7.536 -24.856 1.00 38.49 39 PHE B C 1
ATOM 3314 O O . PHE B 1 39 ? 55.238 -6.675 -25.741 1.00 38.86 39 PHE B O 1
ATOM 3322 N N . TYR B 1 40 ? 54.031 -7.733 -24.156 1.00 38.33 40 TYR B N 1
ATOM 3323 C CA . TYR B 1 40 ? 52.782 -7.064 -24.506 1.00 38.88 40 TYR B CA 1
ATOM 3324 C C . TYR B 1 40 ? 52.859 -5.540 -24.355 1.00 39.82 40 TYR B C 1
ATOM 3325 O O . TYR B 1 40 ? 52.436 -4.801 -25.257 1.00 40.04 40 TYR B O 1
ATOM 3334 N N . PHE B 1 41 ? 53.402 -5.071 -23.233 1.00 40.24 41 PHE B N 1
ATOM 3335 C CA . PHE B 1 41 ? 53.498 -3.636 -23.003 1.00 40.96 41 PHE B CA 1
ATOM 3336 C C . PHE B 1 41 ? 54.549 -2.944 -23.871 1.00 41.33 41 PHE B C 1
ATOM 3337 O O . PHE B 1 41 ? 54.347 -1.814 -24.288 1.00 41.57 41 PHE B O 1
ATOM 3345 N N . ARG B 1 42 ? 55.637 -3.635 -24.182 1.00 41.94 42 ARG B N 1
ATOM 3346 C CA . ARG B 1 42 ? 56.633 -3.097 -25.108 1.00 43.18 42 ARG B CA 1
ATOM 3347 C C . ARG B 1 42 ? 56.067 -2.888 -26.526 1.00 43.32 42 ARG B C 1
ATOM 3348 O O . ARG B 1 42 ? 56.163 -1.782 -27.072 1.00 43.76 42 ARG B O 1
ATOM 3356 N N . VAL B 1 43 ? 55.490 -3.943 -27.117 1.00 43.12 43 VAL B N 1
ATOM 3357 C CA . VAL B 1 43 ? 55.004 -3.875 -28.506 1.00 42.99 43 VAL B CA 1
ATOM 3358 C C . VAL B 1 43 ? 53.793 -2.946 -28.693 1.00 43.03 43 VAL B C 1
ATOM 3359 O O . VAL B 1 43 ? 53.566 -2.463 -29.801 1.00 42.38 43 VAL B O 1
ATOM 3363 N N . THR B 1 44 ? 53.028 -2.708 -27.621 1.00 43.68 44 THR B N 1
ATOM 3364 C CA . THR B 1 44 ? 51.836 -1.834 -27.695 1.00 44.46 44 THR B CA 1
ATOM 3365 C C . THR B 1 44 ? 52.149 -0.377 -27.299 1.00 45.80 44 THR B C 1
ATOM 3366 O O . THR B 1 44 ? 51.235 0.408 -27.009 1.00 45.42 44 THR B O 1
ATOM 3370 N N . ASN B 1 45 ? 53.444 -0.035 -27.310 1.00 47.25 45 ASN B N 1
ATOM 3371 C CA . ASN B 1 45 ? 53.952 1.282 -26.876 1.00 49.00 45 ASN B CA 1
ATOM 3372 C C . ASN B 1 45 ? 53.268 1.800 -25.613 1.00 49.28 45 ASN B C 1
ATOM 3373 O O . ASN B 1 45 ? 52.820 2.951 -25.561 1.00 49.32 45 ASN B O 1
ATOM 3378 N N . SER B 1 46 ? 53.172 0.932 -24.609 1.00 49.49 46 SER B N 1
ATOM 3379 C CA . SER B 1 46 ? 52.524 1.272 -23.346 1.00 50.30 46 SER B CA 1
ATOM 3380 C C . SER B 1 46 ? 53.516 1.173 -22.168 1.00 51.35 46 SER B C 1
ATOM 3381 O O . SER B 1 46 ? 53.111 1.067 -21.004 1.00 51.18 46 SER B O 1
ATOM 3384 N N . ASP B 1 47 ? 54.814 1.221 -22.482 1.00 52.62 47 ASP B N 1
ATOM 3385 C CA . ASP B 1 47 ? 55.889 1.076 -21.478 1.00 54.43 47 ASP B CA 1
ATOM 3386 C C . ASP B 1 47 ? 56.000 2.241 -20.492 1.00 55.93 47 ASP B C 1
ATOM 3387 O O . ASP B 1 47 ? 56.836 2.220 -19.579 1.00 56.46 47 ASP B O 1
ATOM 3392 N N . ASP B 1 48 ? 55.148 3.246 -20.703 1.00 56.95 48 ASP B N 1
ATOM 3393 C CA . ASP B 1 48 ? 55.051 4.441 -19.870 1.00 58.34 48 ASP B CA 1
ATOM 3394 C C . ASP B 1 48 ? 53.774 4.421 -19.008 1.00 58.54 48 ASP B C 1
ATOM 3395 O O . ASP B 1 48 ? 53.363 5.450 -18.453 1.00 59.00 48 ASP B O 1
ATOM 3400 N N . LYS B 1 49 ? 53.143 3.252 -18.917 1.00 58.14 49 LYS B N 1
ATOM 3401 C CA . LYS B 1 49 ? 52.105 3.026 -17.922 1.00 58.52 49 LYS B CA 1
ATOM 3402 C C . LYS B 1 49 ? 52.462 1.787 -17.124 1.00 58.26 49 LYS B C 1
ATOM 3403 O O . LYS B 1 49 ? 51.844 0.736 -17.280 1.00 57.66 49 LYS B O 1
ATOM 3409 N N . GLN B 1 50 ? 53.477 1.930 -16.272 1.00 58.77 50 GLN B N 1
ATOM 3410 C CA . GLN B 1 50 ? 53.972 0.845 -15.426 1.00 58.47 50 GLN B CA 1
ATOM 3411 C C . GLN B 1 50 ? 52.904 0.281 -14.473 1.00 58.05 50 GLN B C 1
ATOM 3412 O O . GLN B 1 50 ? 52.938 -0.909 -14.147 1.00 57.76 50 GLN B O 1
ATOM 3418 N N . GLU B 1 51 ? 51.961 1.124 -14.050 1.00 57.79 51 GLU B N 1
ATOM 3419 C CA . GLU B 1 51 ? 50.913 0.718 -13.106 1.00 57.37 51 GLU B CA 1
ATOM 3420 C C . GLU B 1 51 ? 49.816 -0.144 -13.720 1.00 55.71 51 GLU B C 1
ATOM 3421 O O . GLU B 1 51 ? 49.270 -1.015 -13.041 1.00 55.56 51 GLU B O 1
ATOM 3427 N N . LEU B 1 52 ? 49.487 0.102 -14.987 1.00 54.38 52 LEU B N 1
ATOM 3428 C CA . LEU B 1 52 ? 48.576 -0.782 -15.729 1.00 52.60 52 LEU B CA 1
ATOM 3429 C C . LEU B 1 52 ? 49.272 -2.104 -16.088 1.00 51.67 52 LEU B C 1
ATOM 3430 O O . LEU B 1 52 ? 48.642 -3.156 -16.067 1.00 50.99 52 LEU B O 1
ATOM 3435 N N . LYS B 1 53 ? 50.573 -2.034 -16.392 1.00 51.37 53 LYS B N 1
ATOM 3436 C CA . LYS B 1 53 ? 51.417 -3.220 -16.623 1.00 50.45 53 LYS B CA 1
ATOM 3437 C C . LYS B 1 53 ? 51.449 -4.193 -15.439 1.00 50.35 53 LYS B C 1
ATOM 3438 O O . LYS B 1 53 ? 51.472 -5.409 -15.635 1.00 49.68 53 LYS B O 1
ATOM 3444 N N . LYS B 1 54 ? 51.455 -3.653 -14.219 1.00 50.73 54 LYS B N 1
ATOM 3445 C CA . LYS B 1 54 ? 51.400 -4.481 -13.005 1.00 50.38 54 LYS B CA 1
ATOM 3446 C C . LYS B 1 54 ? 50.023 -5.136 -12.839 1.00 49.05 54 LYS B C 1
ATOM 3447 O O . LYS B 1 54 ? 49.921 -6.280 -12.389 1.00 48.84 54 LYS B O 1
ATOM 3453 N N . LYS B 1 55 ? 48.977 -4.409 -13.216 1.00 48.11 55 LYS B N 1
ATOM 3454 C CA . LYS B 1 55 ? 47.625 -4.928 -13.154 1.00 47.37 55 LYS B CA 1
ATOM 3455 C C . LYS B 1 55 ? 47.516 -6.151 -14.069 1.00 46.38 55 LYS B C 1
ATOM 3456 O O . LYS B 1 55 ? 46.903 -7.164 -13.702 1.00 45.81 55 LYS B O 1
ATOM 3462 N N . PHE B 1 56 ? 48.141 -6.043 -15.244 1.00 45.66 56 PHE B N 1
ATOM 3463 C CA . PHE B 1 56 ? 48.137 -7.100 -16.251 1.00 44.95 56 PHE B CA 1
ATOM 3464 C C . PHE B 1 56 ? 48.921 -8.340 -15.815 1.00 44.64 56 PHE B C 1
ATOM 3465 O O . PHE B 1 56 ? 48.435 -9.452 -15.990 1.00 44.20 56 PHE B O 1
ATOM 3473 N N . ARG B 1 57 ? 50.110 -8.150 -15.236 1.00 45.17 57 ARG B N 1
ATOM 3474 C CA . ARG B 1 57 ? 50.889 -9.270 -14.678 1.00 45.33 57 ARG B CA 1
ATOM 3475 C C . ARG B 1 57 ? 50.048 -10.116 -13.708 1.00 45.32 57 ARG B C 1
ATOM 3476 O O . ARG B 1 57 ? 50.095 -11.348 -13.759 1.00 44.78 57 ARG B O 1
ATOM 3484 N N . ARG B 1 58 ? 49.270 -9.448 -12.851 1.00 45.86 58 ARG B N 1
ATOM 3485 C CA . ARG B 1 58 ? 48.330 -10.128 -11.949 1.00 46.06 58 ARG B CA 1
ATOM 3486 C C . ARG B 1 58 ? 47.185 -10.833 -12.685 1.00 44.52 58 ARG B C 1
ATOM 3487 O O . ARG B 1 58 ? 46.684 -11.843 -12.208 1.00 44.49 58 ARG B O 1
ATOM 3495 N N . MET B 1 59 ? 46.763 -10.314 -13.833 1.00 43.45 59 MET B N 1
ATOM 3496 C CA . MET B 1 59 ? 45.689 -10.976 -14.587 1.00 42.51 59 MET B CA 1
ATOM 3497 C C . MET B 1 59 ? 46.233 -12.260 -15.209 1.00 41.22 59 MET B C 1
ATOM 3498 O O . MET B 1 59 ? 45.608 -13.328 -15.128 1.00 40.14 59 MET B O 1
ATOM 3503 N N . CYS B 1 60 ? 47.426 -12.135 -15.786 1.00 40.59 60 CYS B N 1
ATOM 3504 C CA . CYS B 1 60 ? 48.149 -13.253 -16.370 1.00 40.08 60 CYS B CA 1
ATOM 3505 C C . CYS B 1 60 ? 48.391 -14.404 -15.394 1.00 40.09 60 CYS B C 1
ATOM 3506 O O . CYS B 1 60 ? 48.217 -15.568 -15.766 1.00 39.66 60 CYS B O 1
ATOM 3509 N N . GLU B 1 61 ? 48.774 -14.073 -14.159 1.00 40.58 61 GLU B N 1
ATOM 3510 C CA . GLU B 1 61 ? 48.977 -15.059 -13.086 1.00 40.90 61 GLU B CA 1
ATOM 3511 C C . GLU B 1 61 ? 47.690 -15.762 -12.676 1.00 40.65 61 GLU B C 1
ATOM 3512 O O . GLU B 1 61 ? 47.682 -16.966 -12.457 1.00 40.31 61 GLU B O 1
ATOM 3518 N N . LYS B 1 62 ? 46.618 -14.987 -12.551 1.00 41.01 62 LYS B N 1
ATOM 3519 C CA . LYS B 1 62 ? 45.283 -15.495 -12.250 1.00 41.33 62 LYS B CA 1
ATOM 3520 C C . LYS B 1 62 ? 44.758 -16.494 -13.284 1.00 40.29 62 LYS B C 1
ATOM 3521 O O . LYS B 1 62 ? 44.098 -17.456 -12.906 1.00 40.54 62 LYS B O 1
ATOM 3527 N N . THR B 1 63 ? 45.051 -16.276 -14.571 1.00 39.34 63 THR B N 1
ATOM 3528 C CA . THR B 1 63 ? 44.601 -17.191 -15.649 1.00 38.15 63 THR B CA 1
ATOM 3529 C C . THR B 1 63 ? 45.006 -18.654 -15.423 1.00 38.07 63 THR B C 1
ATOM 3530 O O . THR B 1 63 ? 44.271 -19.557 -15.811 1.00 37.77 63 THR B O 1
ATOM 3534 N N . MET B 1 64 ? 46.165 -18.857 -14.784 1.00 38.10 64 MET B N 1
ATOM 3535 C CA . MET B 1 64 ? 46.812 -20.172 -14.573 1.00 37.67 64 MET B CA 1
ATOM 3536 C C . MET B 1 64 ? 47.490 -20.765 -15.821 1.00 36.62 64 MET B C 1
ATOM 3537 O O . MET B 1 64 ? 47.915 -21.923 -15.805 1.00 36.75 64 MET B O 1
ATOM 3542 N N . VAL B 1 65 ? 47.603 -19.963 -16.881 1.00 35.33 65 VAL B N 1
ATOM 3543 C CA . VAL B 1 65 ? 48.229 -20.369 -18.136 1.00 34.07 65 VAL B CA 1
ATOM 3544 C C . VAL B 1 65 ? 49.761 -20.197 -18.065 1.00 34.39 65 VAL B C 1
ATOM 3545 O O . VAL B 1 65 ? 50.261 -19.132 -17.687 1.00 34.63 65 VAL B O 1
ATOM 3549 N N . LYS B 1 66 ? 50.492 -21.246 -18.432 1.00 33.54 66 LYS B N 1
ATOM 3550 C CA . LYS B 1 66 ? 51.948 -21.202 -18.444 1.00 33.86 66 LYS B CA 1
ATOM 3551 C C . LYS B 1 66 ? 52.498 -20.714 -19.783 1.00 33.57 66 LYS B C 1
ATOM 3552 O O . LYS B 1 66 ? 53.481 -19.961 -19.812 1.00 33.84 66 LYS B O 1
ATOM 3558 N N . LYS B 1 67 ? 51.867 -21.168 -20.875 1.00 32.47 67 LYS B N 1
ATOM 3559 C CA . LYS B 1 67 ? 52.369 -21.004 -22.244 1.00 31.81 67 LYS B CA 1
ATOM 3560 C C . LYS B 1 67 ? 51.203 -20.929 -23.226 1.00 30.69 67 LYS B C 1
ATOM 3561 O O . LYS B 1 67 ? 50.159 -21.548 -23.019 1.00 30.69 67 LYS B O 1
ATOM 3567 N N . ARG B 1 68 ? 51.388 -20.155 -24.287 1.00 29.75 68 ARG B N 1
ATOM 3568 C CA . ARG B 1 68 ? 50.490 -20.152 -25.433 1.00 28.91 68 ARG B CA 1
ATOM 3569 C C . ARG B 1 68 ? 51.376 -20.066 -26.659 1.00 28.61 68 ARG B C 1
ATOM 3570 O O . ARG B 1 68 ? 52.576 -19.775 -26.551 1.00 29.36 68 ARG B O 1
ATOM 3578 N N . TYR B 1 69 ? 50.808 -20.355 -27.821 1.00 27.64 69 TYR B N 1
ATOM 3579 C CA . TYR B 1 69 ? 51.539 -20.212 -29.071 1.00 26.95 69 TYR B CA 1
ATOM 3580 C C . TYR B 1 69 ? 50.738 -19.289 -29.960 1.00 26.15 69 TYR B C 1
ATOM 3581 O O . TYR B 1 69 ? 49.533 -19.472 -30.142 1.00 25.90 69 TYR B O 1
ATOM 3590 N N . LEU B 1 70 ? 51.404 -18.276 -30.487 1.00 25.68 70 LEU B N 1
ATOM 3591 C CA . LEU B 1 70 ? 50.719 -17.262 -31.266 1.00 25.13 70 LEU B CA 1
ATOM 3592 C C . LEU B 1 70 ? 51.361 -17.092 -32.613 1.00 24.97 70 LEU B C 1
ATOM 3593 O O . LEU B 1 70 ? 52.602 -17.117 -32.740 1.00 25.57 70 LEU B O 1
ATOM 3598 N N . HIS B 1 71 ? 50.517 -16.920 -33.622 1.00 24.38 71 HIS B N 1
ATOM 3599 C CA . HIS B 1 71 ? 51.008 -16.547 -34.936 1.00 24.55 71 HIS B CA 1
ATOM 3600 C C . HIS B 1 71 ? 51.697 -15.171 -34.869 1.00 24.93 71 HIS B C 1
ATOM 3601 O O . HIS B 1 71 ? 52.739 -14.973 -35.470 1.00 24.14 71 HIS B O 1
ATOM 3608 N N . LEU B 1 72 ? 51.102 -14.235 -34.136 1.00 25.33 72 LEU B N 1
ATOM 3609 C CA . LEU B 1 72 ? 51.662 -12.896 -34.019 1.00 26.92 72 LEU B CA 1
ATOM 3610 C C . LEU B 1 72 ? 53.096 -12.852 -33.455 1.00 28.10 72 LEU B C 1
ATOM 3611 O O . LEU B 1 72 ? 53.431 -13.592 -32.527 1.00 28.31 72 LEU B O 1
ATOM 3616 N N . THR B 1 73 ? 53.931 -12.002 -34.051 1.00 29.26 73 THR B N 1
ATOM 3617 C CA . THR B 1 73 ? 55.274 -11.704 -33.539 1.00 31.11 73 THR B CA 1
ATOM 3618 C C . THR B 1 73 ? 55.526 -10.188 -33.525 1.00 32.48 73 THR B C 1
ATOM 3619 O O . THR B 1 73 ? 54.839 -9.420 -34.223 1.00 32.22 73 THR B O 1
ATOM 3623 N N . GLU B 1 74 ? 56.523 -9.766 -32.746 1.00 33.89 74 GLU B N 1
ATOM 3624 C CA . GLU B 1 74 ? 56.962 -8.372 -32.746 1.00 35.40 74 GLU B CA 1
ATOM 3625 C C . GLU B 1 74 ? 57.260 -7.851 -34.162 1.00 35.52 74 GLU B C 1
ATOM 3626 O O . GLU B 1 74 ? 56.954 -6.706 -34.487 1.00 35.61 74 GLU B O 1
ATOM 3632 N N . GLU B 1 75 ? 57.854 -8.694 -34.995 1.00 35.94 75 GLU B N 1
ATOM 3633 C CA . GLU B 1 75 ? 58.113 -8.334 -36.384 1.00 37.03 75 GLU B CA 1
ATOM 3634 C C . GLU B 1 75 ? 56.809 -7.977 -37.126 1.00 36.26 75 GLU B C 1
ATOM 3635 O O . GLU B 1 75 ? 56.721 -6.902 -37.716 1.00 36.76 75 GLU B O 1
ATOM 3641 N N . ILE B 1 76 ? 55.802 -8.852 -37.063 1.00 35.03 76 ILE B N 1
ATOM 3642 C CA . ILE B 1 76 ? 54.501 -8.585 -37.698 1.00 34.64 76 ILE B CA 1
ATOM 3643 C C . ILE B 1 76 ? 53.824 -7.340 -37.127 1.00 35.27 76 ILE B C 1
ATOM 3644 O O . ILE B 1 76 ? 53.304 -6.513 -37.882 1.00 34.96 76 ILE B O 1
ATOM 3649 N N . LEU B 1 77 ? 53.847 -7.202 -35.804 1.00 35.61 77 LEU B N 1
ATOM 3650 C CA . LEU B 1 77 ? 53.317 -6.003 -35.162 1.00 36.23 77 LEU B CA 1
ATOM 3651 C C . LEU B 1 77 ? 54.015 -4.720 -35.624 1.00 37.15 77 LEU B C 1
ATOM 3652 O O . LEU B 1 77 ? 53.349 -3.722 -35.895 1.00 36.98 77 LEU B O 1
ATOM 3657 N N . LYS B 1 78 ? 55.345 -4.750 -35.726 1.00 37.94 78 LYS B N 1
ATOM 3658 C CA . LYS B 1 78 ? 56.096 -3.619 -36.287 1.00 39.02 78 LYS B CA 1
ATOM 3659 C C . LYS B 1 78 ? 55.591 -3.270 -37.693 1.00 38.73 78 LYS B C 1
ATOM 3660 O O . LYS B 1 78 ? 55.269 -2.109 -37.963 1.00 39.34 78 LYS B O 1
ATOM 3666 N N . GLU B 1 79 ? 55.488 -4.278 -38.564 1.00 37.93 79 GLU B N 1
ATOM 3667 C CA . GLU B 1 79 ? 54.921 -4.105 -39.911 1.00 37.49 79 GLU B CA 1
ATOM 3668 C C . GLU B 1 79 ? 53.484 -3.591 -39.926 1.00 36.58 79 GLU B C 1
ATOM 3669 O O . GLU B 1 79 ? 53.085 -2.904 -40.862 1.00 36.91 79 GLU B O 1
ATOM 3675 N N . ARG B 1 80 ? 52.697 -3.947 -38.912 1.00 35.70 80 ARG B N 1
ATOM 3676 C CA . ARG B 1 80 ? 51.263 -3.641 -38.903 1.00 34.60 80 ARG B CA 1
ATOM 3677 C C . ARG B 1 80 ? 50.811 -2.993 -37.577 1.00 34.37 80 ARG B C 1
ATOM 3678 O O . ARG B 1 80 ? 50.032 -3.581 -36.819 1.00 32.89 80 ARG B O 1
ATOM 3686 N N . PRO B 1 81 ? 51.298 -1.758 -37.305 1.00 35.08 81 PRO B N 1
ATOM 3687 C CA . PRO B 1 81 ? 51.094 -1.093 -36.013 1.00 35.49 81 PRO B CA 1
ATOM 3688 C C . PRO B 1 81 ? 49.640 -0.917 -35.565 1.00 35.52 81 PRO B C 1
ATOM 3689 O O . PRO B 1 81 ? 49.400 -0.827 -34.360 1.00 35.62 81 PRO B O 1
ATOM 3693 N N . LYS B 1 82 ? 48.683 -0.867 -36.495 1.00 35.39 82 LYS B N 1
ATOM 3694 C CA . LYS B 1 82 ? 47.275 -0.659 -36.104 1.00 35.64 82 LYS B CA 1
ATOM 3695 C C . LYS B 1 82 ? 46.719 -1.791 -35.243 1.00 35.48 82 LYS B C 1
ATOM 3696 O O . LYS B 1 82 ? 45.736 -1.592 -34.518 1.00 35.53 82 LYS B O 1
ATOM 3702 N N . LEU B 1 83 ? 47.336 -2.974 -35.351 1.00 35.55 83 LEU B N 1
ATOM 3703 C CA . LEU B 1 83 ? 47.036 -4.133 -34.495 1.00 35.60 83 LEU B CA 1
ATOM 3704 C C . LEU B 1 83 ? 47.301 -3.843 -33.021 1.00 36.35 83 LEU B C 1
ATOM 3705 O O . LEU B 1 83 ? 46.760 -4.502 -32.137 1.00 35.99 83 LEU B O 1
ATOM 3710 N N . CYS B 1 84 ? 48.144 -2.852 -32.771 1.00 37.76 84 CYS B N 1
ATOM 3711 C CA . CYS B 1 84 ? 48.626 -2.563 -31.436 1.00 39.34 84 CYS B CA 1
ATOM 3712 C C . CYS B 1 84 ? 47.809 -1.500 -30.722 1.00 40.49 84 CYS B C 1
ATOM 3713 O O . CYS B 1 84 ? 48.057 -1.206 -29.549 1.00 41.20 84 CYS B O 1
ATOM 3716 N N . SER B 1 85 ? 46.840 -0.922 -31.432 1.00 41.04 85 SER B N 1
ATOM 3717 C CA . SER B 1 85 ? 45.960 0.090 -30.846 1.00 41.73 85 SER B CA 1
ATOM 3718 C C . SER B 1 85 ? 44.766 -0.590 -30.194 1.00 41.34 85 SER B C 1
ATOM 3719 O O . SER B 1 85 ? 44.468 -1.758 -30.478 1.00 40.90 85 SER B O 1
ATOM 3722 N N . TYR B 1 86 ? 44.082 0.153 -29.329 1.00 41.49 86 TYR B N 1
ATOM 3723 C CA . TYR B 1 86 ? 42.952 -0.392 -28.601 1.00 40.88 86 TYR B CA 1
ATOM 3724 C C . TYR B 1 86 ? 41.734 -0.606 -29.511 1.00 40.54 86 TYR B C 1
ATOM 3725 O O . TYR B 1 86 ? 41.274 -1.752 -29.664 1.00 40.17 86 TYR 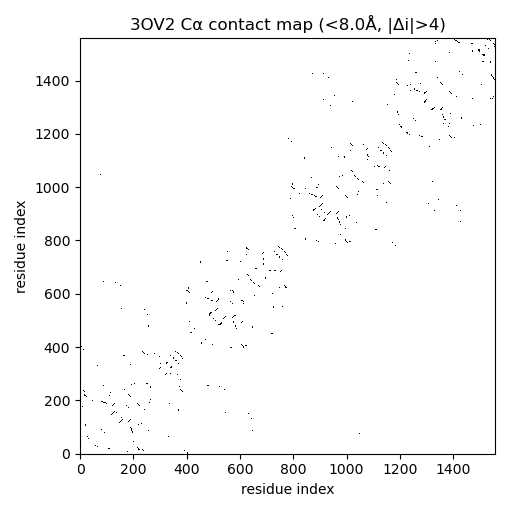B O 1
ATOM 3734 N N . LYS B 1 87 ? 41.225 0.467 -30.119 1.00 40.13 87 LYS B N 1
ATOM 3735 C CA . LYS B 1 87 ? 40.029 0.344 -30.967 1.00 39.75 87 LYS B CA 1
ATOM 3736 C C . LYS B 1 87 ? 40.003 1.168 -32.277 1.00 39.28 87 LYS B C 1
ATOM 3737 O O . LYS B 1 87 ? 38.940 1.428 -32.823 1.00 38.74 87 LYS B O 1
ATOM 3743 N N . GLU B 1 88 ? 41.189 1.548 -32.764 1.00 39.22 88 GLU B N 1
ATOM 3744 C CA . GLU B 1 88 ? 41.396 2.060 -34.127 1.00 39.15 88 GLU B CA 1
ATOM 3745 C C . GLU B 1 88 ? 40.982 1.024 -35.186 1.00 37.47 88 GLU B C 1
ATOM 3746 O O . GLU B 1 88 ? 41.242 -0.174 -35.022 1.00 37.01 88 GLU B O 1
ATOM 3752 N N . ALA B 1 89 ? 40.348 1.498 -36.262 1.00 35.92 89 ALA B N 1
ATOM 3753 C CA . ALA B 1 89 ? 40.076 0.693 -37.464 1.00 33.65 89 ALA B CA 1
ATOM 3754 C C . ALA B 1 89 ? 41.343 -0.062 -37.850 1.00 32.61 89 ALA B C 1
ATOM 3755 O O . ALA B 1 89 ? 42.388 0.542 -38.157 1.00 32.81 89 ALA B O 1
ATOM 3757 N N . SER B 1 90 ? 41.249 -1.383 -37.807 1.00 30.31 90 SER B N 1
ATOM 3758 C CA . SER B 1 90 ? 42.410 -2.228 -37.982 1.00 29.04 90 SER B CA 1
ATOM 3759 C C . SER B 1 90 ? 42.058 -3.512 -38.728 1.00 27.58 90 SER B C 1
ATOM 3760 O O . SER B 1 90 ? 42.915 -4.355 -38.966 1.00 27.08 90 SER B O 1
ATOM 3763 N N . PHE B 1 91 ? 40.791 -3.628 -39.100 1.00 26.12 91 PHE B N 1
ATOM 3764 C CA . PHE B 1 91 ? 40.218 -4.822 -39.704 1.00 24.88 91 PHE B CA 1
ATOM 3765 C C . PHE B 1 91 ? 40.958 -5.323 -40.944 1.00 24.63 91 PHE B C 1
ATOM 3766 O O . PHE B 1 91 ? 41.114 -6.543 -41.112 1.00 24.55 91 PHE B O 1
ATOM 3774 N N . ASP B 1 92 ? 41.400 -4.398 -41.805 1.00 24.01 92 ASP B N 1
ATOM 3775 C CA . ASP B 1 92 ? 42.055 -4.774 -43.062 1.00 23.81 92 ASP B CA 1
ATOM 3776 C C . ASP B 1 92 ? 43.354 -5.516 -42.805 1.00 23.73 92 ASP B C 1
ATOM 3777 O O . ASP B 1 92 ? 43.624 -6.540 -43.439 1.00 24.12 92 ASP B O 1
ATOM 3782 N N . ASP B 1 93 ? 44.152 -4.991 -41.879 1.00 23.69 93 ASP B N 1
ATOM 3783 C CA . ASP B 1 93 ? 45.412 -5.600 -41.508 1.00 23.52 93 ASP B CA 1
ATOM 3784 C C . ASP B 1 93 ? 45.148 -6.998 -40.944 1.00 22.90 93 ASP B C 1
ATOM 3785 O O . ASP B 1 93 ? 45.910 -7.932 -41.194 1.00 22.59 93 ASP B O 1
ATOM 3790 N N . ARG B 1 94 ? 44.044 -7.132 -40.213 1.00 21.94 94 ARG B N 1
ATOM 3791 C CA . ARG B 1 94 ? 43.706 -8.386 -39.567 1.00 21.55 94 ARG B CA 1
ATOM 3792 C C . ARG B 1 94 ? 43.211 -9.404 -40.582 1.00 21.06 94 ARG B C 1
ATOM 3793 O O . ARG B 1 94 ? 43.626 -10.553 -40.562 1.00 21.56 94 ARG B O 1
ATOM 3801 N N . GLN B 1 95 ? 42.358 -8.963 -41.497 1.00 20.72 95 GLN B N 1
ATOM 3802 C CA . GLN B 1 95 ? 41.904 -9.806 -42.599 1.00 19.61 95 GLN B CA 1
ATOM 3803 C C . GLN B 1 95 ? 43.049 -10.295 -43.469 1.00 19.78 95 GLN B C 1
ATOM 3804 O O . GLN B 1 95 ? 43.081 -11.469 -43.844 1.00 19.58 95 GLN B O 1
ATOM 3810 N N . ASP B 1 96 ? 44.000 -9.406 -43.772 1.00 20.45 96 ASP B N 1
ATOM 3811 C CA . ASP B 1 96 ? 45.185 -9.778 -44.552 1.00 20.86 96 ASP B CA 1
ATOM 3812 C C . ASP B 1 96 ? 45.809 -11.067 -43.987 1.00 20.27 96 ASP B C 1
ATOM 3813 O O . ASP B 1 96 ? 46.183 -11.969 -44.730 1.00 20.09 96 ASP B O 1
ATOM 3818 N N . ILE B 1 97 ? 45.905 -11.147 -42.667 1.00 19.90 97 ILE B N 1
ATOM 3819 C CA . ILE B 1 97 ? 46.604 -12.258 -42.027 1.00 19.45 97 ILE B CA 1
ATOM 3820 C C . ILE B 1 97 ? 45.705 -13.509 -41.942 1.00 19.00 97 ILE B C 1
ATOM 3821 O O . ILE B 1 97 ? 46.063 -14.577 -42.445 1.00 18.34 97 ILE B O 1
ATOM 3826 N N . VAL B 1 98 ? 44.513 -13.360 -41.363 1.00 18.20 98 VAL B N 1
ATOM 3827 C CA . VAL B 1 98 ? 43.710 -14.539 -41.066 1.00 17.14 98 VAL B CA 1
ATOM 3828 C C . VAL B 1 98 ? 43.262 -15.288 -42.309 1.00 17.00 98 VAL B C 1
ATOM 3829 O O . VAL B 1 98 ? 43.189 -16.511 -42.303 1.00 16.52 98 VAL B O 1
ATOM 3833 N N . VAL B 1 99 ? 42.984 -14.551 -43.382 1.00 17.76 99 VAL B N 1
ATOM 3834 C CA . VAL B 1 99 ? 42.539 -15.165 -44.625 1.00 17.35 99 VAL B CA 1
ATOM 3835 C C . VAL B 1 99 ? 43.679 -16.075 -45.110 1.00 18.68 99 VAL B C 1
ATOM 3836 O O . VAL B 1 99 ? 43.436 -17.206 -45.532 1.00 17.02 99 VAL B O 1
ATOM 3840 N N . GLU B 1 100 ? 44.915 -15.569 -45.011 1.00 19.73 100 GLU B N 1
ATOM 3841 C CA . GLU B 1 100 ? 46.109 -16.315 -45.416 1.00 21.51 100 GLU B CA 1
ATOM 3842 C C . GLU B 1 100 ? 46.399 -17.491 -44.486 1.00 21.34 100 GLU B C 1
ATOM 3843 O O . GLU B 1 100 ? 46.543 -18.616 -44.945 1.00 21.81 100 GLU B O 1
ATOM 3849 N N . GLU B 1 101 ? 46.413 -17.245 -43.173 1.00 21.43 101 GLU B N 1
ATOM 3850 C CA . GLU B 1 101 ? 46.986 -18.193 -42.224 1.00 20.22 101 GLU B CA 1
ATOM 3851 C C . GLU B 1 101 ? 46.009 -19.206 -41.629 1.00 19.63 101 GLU B C 1
ATOM 3852 O O . GLU B 1 101 ? 46.403 -20.332 -41.304 1.00 18.94 101 GLU B O 1
ATOM 3858 N N . ILE B 1 102 ? 44.736 -18.829 -41.475 1.00 18.87 102 ILE B N 1
ATOM 3859 C CA . ILE B 1 102 ? 43.752 -19.792 -40.966 1.00 17.25 102 ILE B CA 1
ATOM 3860 C C . ILE B 1 102 ? 43.896 -21.116 -41.701 1.00 17.29 102 ILE B C 1
ATOM 3861 O O . ILE B 1 102 ? 44.096 -22.139 -41.061 1.00 17.18 102 ILE B O 1
ATOM 3866 N N . PRO B 1 103 ? 43.848 -21.106 -43.051 1.00 17.81 103 PRO B N 1
ATOM 3867 C CA . PRO B 1 103 ? 43.980 -22.411 -43.725 1.00 17.74 103 PRO B CA 1
ATOM 3868 C C . PRO B 1 103 ? 45.374 -23.049 -43.609 1.00 18.40 103 PRO B C 1
ATOM 3869 O O . PRO B 1 103 ? 45.471 -24.275 -43.617 1.00 18.21 103 PRO B O 1
ATOM 3873 N N . ARG B 1 104 ? 46.433 -22.245 -43.502 1.00 19.48 104 ARG B N 1
ATOM 3874 C CA . ARG B 1 104 ? 47.793 -22.787 -43.350 1.00 20.49 104 ARG B CA 1
ATOM 3875 C C . ARG B 1 104 ? 47.967 -23.545 -42.033 1.00 20.39 104 ARG B C 1
ATOM 3876 O O . ARG B 1 104 ? 48.457 -24.681 -42.027 1.00 20.27 104 ARG B O 1
ATOM 3884 N N . LEU B 1 105 ? 47.557 -22.933 -40.918 1.00 19.96 105 LEU B N 1
ATOM 3885 C CA . LEU B 1 105 ? 47.602 -23.638 -39.636 1.00 19.60 105 LEU B CA 1
ATOM 3886 C C . LEU B 1 105 ? 46.702 -24.891 -39.633 1.00 19.72 105 LEU B C 1
ATOM 3887 O O . LEU B 1 105 ? 47.077 -25.936 -39.094 1.00 19.09 105 LEU B O 1
ATOM 3892 N N . ALA B 1 106 ? 45.527 -24.795 -40.262 1.00 20.01 106 ALA B N 1
ATOM 3893 C CA . ALA B 1 106 ? 44.580 -25.920 -40.300 1.00 19.90 106 ALA B CA 1
ATOM 3894 C C . ALA B 1 106 ? 45.191 -27.111 -41.041 1.00 20.19 106 ALA B C 1
ATOM 3895 O O . ALA B 1 106 ? 44.957 -28.266 -40.699 1.00 20.56 106 ALA B O 1
ATOM 3897 N N . LYS B 1 107 ? 45.979 -26.801 -42.053 1.00 20.62 107 LYS B N 1
ATOM 3898 C CA . LYS B 1 107 ? 46.588 -27.785 -42.913 1.00 21.53 107 LYS B CA 1
ATOM 3899 C C . LYS B 1 107 ? 47.586 -28.685 -42.174 1.00 22.03 107 LYS B C 1
ATOM 3900 O O . LYS B 1 107 ? 47.619 -29.894 -42.418 1.00 22.31 107 LYS B O 1
ATOM 3906 N N . GLU B 1 108 ? 48.381 -28.094 -41.286 1.00 22.48 108 GLU B N 1
ATOM 3907 C CA . GLU B 1 108 ? 49.270 -28.839 -40.388 1.00 23.41 108 GLU B CA 1
ATOM 3908 C C . GLU B 1 108 ? 48.527 -29.886 -39.527 1.00 22.48 108 GLU B C 1
ATOM 3909 O O . GLU B 1 108 ? 48.921 -31.052 -39.486 1.00 22.14 108 GLU B O 1
ATOM 3915 N N . ALA B 1 109 ? 47.453 -29.470 -38.858 1.00 21.80 109 ALA B N 1
ATOM 3916 C CA . ALA B 1 109 ? 46.682 -30.377 -38.010 1.00 20.97 109 ALA B CA 1
ATOM 3917 C C . ALA B 1 109 ? 46.000 -31.457 -38.853 1.00 20.50 109 ALA B C 1
ATOM 3918 O O . ALA B 1 109 ? 45.932 -32.632 -38.449 1.00 20.72 109 ALA B O 1
ATOM 3920 N N . ALA B 1 110 ? 45.515 -31.062 -40.027 1.00 19.47 110 ALA B N 1
ATOM 3921 C CA . ALA B 1 110 ? 44.825 -31.997 -40.914 1.00 18.84 110 ALA B CA 1
ATOM 3922 C C . ALA B 1 110 ? 45.780 -33.067 -41.470 1.00 18.60 110 ALA B C 1
ATOM 3923 O O . ALA B 1 110 ? 45.421 -34.238 -41.511 1.00 18.37 110 ALA B O 1
ATOM 3925 N N . GLU B 1 111 ? 46.998 -32.672 -41.853 1.00 18.76 111 GLU B N 1
ATOM 3926 C CA . GLU B 1 111 ? 48.005 -33.624 -42.374 1.00 19.43 111 GLU B CA 1
ATOM 3927 C C . GLU B 1 111 ? 48.342 -34.687 -41.334 1.00 19.08 111 GLU B C 1
ATOM 3928 O O . GLU B 1 111 ? 48.363 -35.888 -41.624 1.00 18.65 111 GLU B O 1
ATOM 3934 N N . LYS B 1 112 ? 48.581 -34.224 -40.113 1.00 19.11 112 LYS B N 1
ATOM 3935 C CA . LYS B 1 112 ? 48.840 -35.102 -38.980 1.00 19.08 112 LYS B CA 1
ATOM 3936 C C . LYS B 1 112 ? 47.726 -36.109 -38.713 1.00 18.87 112 LYS B C 1
ATOM 3937 O O . LYS B 1 112 ? 48.008 -37.302 -38.527 1.00 19.63 112 LYS B O 1
ATOM 3943 N N . ALA B 1 113 ? 46.476 -35.646 -38.692 1.00 18.50 113 ALA B N 1
ATOM 3944 C CA . ALA B 1 113 ? 45.314 -36.543 -38.576 1.00 17.98 113 ALA B CA 1
ATOM 3945 C C . ALA B 1 113 ? 45.289 -37.560 -39.703 1.00 18.42 113 ALA B C 1
ATOM 3946 O O . ALA B 1 113 ? 45.122 -38.756 -39.458 1.00 18.99 113 ALA B O 1
ATOM 3948 N N . ILE B 1 114 ? 45.466 -37.082 -40.935 1.00 18.68 114 ILE B N 1
ATOM 3949 C CA . ILE B 1 114 ? 45.504 -37.940 -42.108 1.00 19.41 114 ILE B CA 1
ATOM 3950 C C . ILE B 1 114 ? 46.685 -38.941 -42.034 1.00 20.86 114 ILE B C 1
ATOM 3951 O O . ILE B 1 114 ? 46.506 -40.137 -42.291 1.00 21.27 114 ILE B O 1
ATOM 3956 N N . LYS B 1 115 ? 47.874 -38.464 -41.658 1.00 21.69 115 LYS B N 1
ATOM 3957 C CA . LYS B 1 115 ? 49.033 -39.343 -41.485 1.00 23.11 115 LYS B CA 1
ATOM 3958 C C . LYS B 1 115 ? 48.743 -40.498 -40.493 1.00 23.24 115 LYS B C 1
ATOM 3959 O O . LYS B 1 115 ? 49.073 -41.643 -40.793 1.00 23.39 115 LYS B O 1
ATOM 3965 N N . GLU B 1 116 ? 48.098 -40.210 -39.352 1.00 22.72 116 GLU B N 1
ATOM 3966 C CA . GLU B 1 116 ? 47.748 -41.253 -38.357 1.00 22.84 116 GLU B CA 1
ATOM 3967 C C . GLU B 1 116 ? 46.719 -42.267 -38.888 1.00 22.91 116 GLU B C 1
ATOM 3968 O O . GLU B 1 116 ? 46.870 -43.483 -38.693 1.00 23.27 116 GLU B O 1
ATOM 3974 N N . TRP B 1 117 ? 45.664 -41.746 -39.515 1.00 21.94 117 TRP B N 1
ATOM 3975 C CA . TRP B 1 117 ? 44.653 -42.535 -40.213 1.00 21.28 117 TRP B CA 1
ATOM 3976 C C . TRP B 1 117 ? 45.306 -43.464 -41.242 1.00 21.51 117 TRP B C 1
ATOM 3977 O O . TRP B 1 117 ? 44.890 -44.615 -41.399 1.00 21.64 117 TRP B O 1
ATOM 3988 N N . GLY B 1 118 ? 46.319 -42.956 -41.940 1.00 20.93 118 GLY B N 1
ATOM 3989 C CA . GLY B 1 118 ? 47.109 -43.763 -42.877 1.00 20.89 118 GLY B CA 1
ATOM 3990 C C . GLY B 1 118 ? 46.395 -44.278 -44.120 1.00 20.74 118 GLY B C 1
ATOM 3991 O O . GLY B 1 118 ? 46.678 -45.387 -44.592 1.00 20.92 118 GLY B O 1
ATOM 3992 N N . ARG B 1 119 ? 45.484 -43.468 -44.654 1.00 19.76 119 ARG B N 1
ATOM 3993 C CA . ARG B 1 119 ? 44.723 -43.818 -45.845 1.00 19.56 119 ARG B CA 1
ATOM 3994 C C . ARG B 1 119 ? 44.830 -42.659 -46.842 1.00 19.82 119 ARG B C 1
ATOM 3995 O O . ARG B 1 119 ? 45.159 -41.525 -46.438 1.00 19.65 119 ARG B O 1
ATOM 4003 N N . PRO B 1 120 ? 44.598 -42.937 -48.147 1.00 19.58 120 PRO B N 1
ATOM 4004 C CA . PRO B 1 120 ? 44.696 -41.899 -49.164 1.00 19.83 120 PRO B CA 1
ATOM 4005 C C . PRO B 1 120 ? 43.677 -40.765 -49.013 1.00 20.34 120 PRO B C 1
ATOM 4006 O O . PRO B 1 120 ? 42.519 -40.993 -48.613 1.00 20.60 120 PRO B O 1
ATOM 4010 N N . LYS B 1 121 ? 44.105 -39.554 -49.374 1.00 20.92 121 LYS B N 1
ATOM 4011 C CA . LYS B 1 121 ? 43.228 -38.378 -49.384 1.00 20.81 121 LYS B CA 1
ATOM 4012 C C . LYS B 1 121 ? 42.025 -38.553 -50.311 1.00 21.06 121 LYS B C 1
ATOM 4013 O O . LYS B 1 121 ? 40.993 -37.928 -50.098 1.00 21.17 121 LYS B O 1
ATOM 4019 N N . SER B 1 122 ? 42.166 -39.407 -51.327 1.00 21.68 122 SER B N 1
ATOM 4020 C CA . SER B 1 122 ? 41.085 -39.707 -52.277 1.00 22.12 122 SER B CA 1
ATOM 4021 C C . SER B 1 122 ? 39.905 -40.439 -51.618 1.00 22.42 122 SER B C 1
ATOM 4022 O O . SER B 1 122 ? 38.842 -40.584 -52.234 1.00 23.01 122 SER B O 1
ATOM 4025 N N . GLU B 1 123 ? 40.085 -40.897 -50.376 1.00 21.75 123 GLU B N 1
ATOM 4026 C CA . GLU B 1 123 ? 39.036 -41.630 -49.700 1.00 21.43 123 GLU B CA 1
ATOM 4027 C C . GLU B 1 123 ? 38.244 -40.736 -48.762 1.00 20.46 123 GLU B C 1
ATOM 4028 O O . GLU B 1 123 ? 37.246 -41.169 -48.170 1.00 20.48 123 GLU B O 1
ATOM 4034 N N . ILE B 1 124 ? 38.680 -39.481 -48.655 1.00 19.80 124 ILE B N 1
ATOM 4035 C CA . ILE B 1 124 ? 37.959 -38.467 -47.896 1.00 18.49 124 ILE B CA 1
ATOM 4036 C C . ILE B 1 124 ? 36.845 -37.928 -48.772 1.00 18.15 124 ILE B C 1
ATOM 4037 O O . ILE B 1 124 ? 37.109 -37.500 -49.878 1.00 18.42 124 ILE B O 1
ATOM 4042 N N . THR B 1 125 ? 35.611 -37.955 -48.259 1.00 17.63 125 THR B N 1
ATOM 4043 C CA . THR B 1 125 ? 34.404 -37.549 -49.005 1.00 16.76 125 THR B CA 1
ATOM 4044 C C . THR B 1 125 ? 33.840 -36.176 -48.602 1.00 16.82 125 THR B C 1
ATOM 4045 O O . THR B 1 125 ? 33.230 -35.478 -49.430 1.00 16.58 125 THR B O 1
ATOM 4049 N N . HIS B 1 126 ? 34.027 -35.805 -47.332 1.00 16.56 126 HIS B N 1
ATOM 4050 C CA . HIS B 1 126 ? 33.516 -34.550 -46.793 1.00 16.43 126 HIS B CA 1
ATOM 4051 C C . HIS B 1 126 ? 34.592 -33.818 -45.999 1.00 16.94 126 HIS B C 1
ATOM 4052 O O . HIS B 1 126 ? 35.456 -34.431 -45.368 1.00 17.31 126 HIS B O 1
ATOM 4059 N N . LEU B 1 127 ? 34.519 -32.493 -46.030 1.00 16.88 127 LEU B N 1
ATOM 4060 C CA . LEU B 1 127 ? 35.344 -31.655 -45.191 1.00 17.04 127 LEU B CA 1
ATOM 4061 C C . LEU B 1 127 ? 34.419 -30.750 -44.415 1.00 17.03 127 LEU B C 1
ATOM 4062 O O . LEU B 1 127 ? 33.583 -30.047 -45.020 1.00 16.96 127 LEU B O 1
ATOM 4067 N N . VAL B 1 128 ? 34.561 -30.786 -43.088 1.00 16.77 128 VAL B N 1
ATOM 4068 C CA . VAL B 1 128 ? 33.854 -29.872 -42.207 1.00 16.63 128 VAL B CA 1
ATOM 4069 C C . VAL B 1 128 ? 34.903 -29.070 -41.463 1.00 16.89 128 VAL B C 1
ATOM 4070 O O . VAL B 1 128 ? 35.661 -29.611 -40.672 1.00 17.46 128 VAL B O 1
ATOM 4074 N N . PHE B 1 129 ? 34.931 -27.768 -41.721 1.00 17.03 129 PHE B N 1
ATOM 4075 C CA . PHE B 1 129 ? 35.987 -26.866 -41.230 1.00 16.42 129 PHE B CA 1
ATOM 4076 C C . PHE B 1 129 ? 35.396 -25.642 -40.482 1.00 16.14 129 PHE B C 1
ATOM 4077 O O . PHE B 1 129 ? 34.542 -24.932 -41.002 1.00 15.78 129 PHE B O 1
ATOM 4085 N N . CYS B 1 130 ? 35.805 -25.433 -39.229 1.00 16.41 130 CYS B N 1
ATOM 4086 C CA . CYS B 1 130 ? 35.322 -24.268 -38.490 1.00 16.20 130 CYS B CA 1
ATOM 4087 C C . CYS B 1 130 ? 36.442 -23.346 -38.049 1.00 15.94 130 CYS B C 1
ATOM 4088 O O . CYS B 1 130 ? 37.544 -23.801 -37.732 1.00 16.56 130 CYS B O 1
ATOM 4091 N N . SER B 1 131 ? 36.154 -22.046 -38.057 1.00 15.73 131 SER B N 1
ATOM 4092 C CA . SER B 1 131 ? 37.035 -21.031 -37.470 1.00 15.72 131 SER B CA 1
ATOM 4093 C C . SER B 1 131 ? 36.271 -19.760 -37.196 1.00 15.52 131 SER B C 1
ATOM 4094 O O . SER B 1 131 ? 35.347 -19.444 -37.889 1.00 15.09 131 SER B O 1
ATOM 4097 N N . ILE B 1 132 ? 36.696 -19.010 -36.187 1.00 16.25 132 ILE B N 1
ATOM 4098 C CA . ILE B 1 132 ? 36.161 -17.683 -35.976 1.00 15.70 132 ILE B CA 1
ATOM 4099 C C . ILE B 1 132 ? 36.528 -16.762 -37.138 1.00 15.68 132 ILE B C 1
ATOM 4100 O O . ILE B 1 132 ? 35.758 -15.850 -37.498 1.00 15.05 132 ILE B O 1
ATOM 4105 N N . SER B 1 133 ? 37.698 -17.020 -37.718 1.00 15.81 133 SER B N 1
ATOM 4106 C CA . SER B 1 133 ? 38.360 -16.050 -38.582 1.00 16.95 133 SER B CA 1
ATOM 4107 C C . SER B 1 133 ? 38.578 -16.550 -40.007 1.00 17.05 133 SER B C 1
ATOM 4108 O O . SER B 1 133 ? 38.351 -17.735 -40.311 1.00 16.86 133 SER B O 1
ATOM 4111 N N . GLY B 1 134 ? 39.040 -15.644 -40.869 1.00 17.30 134 GLY B N 1
ATOM 4112 C CA . GLY B 1 134 ? 39.528 -16.014 -42.213 1.00 17.05 134 GLY B CA 1
ATOM 4113 C C . GLY B 1 134 ? 38.458 -15.943 -43.296 1.00 17.13 134 GLY B C 1
ATOM 4114 O O . GLY B 1 134 ? 38.497 -16.719 -44.271 1.00 17.22 134 GLY B O 1
ATOM 4115 N N . ILE B 1 135 ? 37.518 -15.007 -43.142 1.00 16.80 135 ILE B N 1
ATOM 4116 C CA . ILE B 1 135 ? 36.403 -14.856 -44.081 1.00 16.87 135 ILE B CA 1
ATOM 4117 C C . ILE B 1 135 ? 36.799 -14.241 -45.416 1.00 15.91 135 ILE B C 1
ATOM 4118 O O . ILE B 1 135 ? 37.320 -13.129 -45.477 1.00 16.62 135 ILE B O 1
ATOM 4123 N N . ASP B 1 136 ? 36.527 -14.977 -46.480 1.00 14.60 136 ASP B N 1
ATOM 4124 C CA . ASP B 1 136 ? 36.762 -14.515 -47.838 1.00 14.60 136 ASP B CA 1
ATOM 4125 C C . ASP B 1 136 ? 35.837 -15.376 -48.701 1.00 14.23 136 ASP B C 1
ATOM 4126 O O . ASP B 1 136 ? 35.198 -16.308 -48.176 1.00 13.30 136 ASP B O 1
ATOM 4131 N N . MET B 1 137 ? 35.762 -15.058 -49.998 1.00 14.22 137 MET B N 1
ATOM 4132 C CA . MET B 1 137 ? 35.124 -15.932 -50.987 1.00 15.20 137 MET B CA 1
ATOM 4133 C C . MET B 1 137 ? 36.044 -16.050 -52.220 1.00 16.24 137 MET B C 1
ATOM 4134 O O . MET B 1 137 ? 36.380 -15.048 -52.827 1.00 16.10 137 MET B O 1
ATOM 4139 N N . PRO B 1 138 ? 36.455 -17.275 -52.590 1.00 17.05 138 PRO B N 1
ATOM 4140 C CA . PRO B 1 138 ? 36.154 -18.565 -51.954 1.00 17.90 138 PRO B CA 1
ATOM 4141 C C . PRO B 1 138 ? 36.656 -18.579 -50.501 1.00 18.79 138 PRO B C 1
ATOM 4142 O O . PRO B 1 138 ? 37.546 -17.791 -50.142 1.00 19.53 138 PRO B O 1
ATOM 4146 N N . GLY B 1 139 ? 36.092 -19.450 -49.674 1.00 18.72 139 GLY B N 1
ATOM 4147 C CA . GLY B 1 139 ? 36.403 -19.413 -48.245 1.00 19.77 139 GLY B CA 1
ATOM 4148 C C . GLY B 1 139 ? 37.657 -20.168 -47.804 1.00 19.90 139 GLY B C 1
ATOM 4149 O O . GLY B 1 139 ? 38.431 -20.682 -48.630 1.00 20.36 139 GLY B O 1
ATOM 4150 N N . ALA B 1 140 ? 37.835 -20.233 -46.487 1.00 19.04 140 ALA B N 1
ATOM 4151 C CA . ALA B 1 140 ? 38.938 -20.946 -45.854 1.00 18.73 140 ALA B CA 1
ATOM 4152 C C . ALA B 1 140 ? 38.904 -22.444 -46.178 1.00 18.53 140 ALA B C 1
ATOM 4153 O O . ALA B 1 140 ? 39.951 -23.071 -46.252 1.00 18.02 140 ALA B O 1
ATOM 4155 N N . ASP B 1 141 ? 37.707 -23.002 -46.385 1.00 18.53 141 ASP B N 1
ATOM 4156 C CA . ASP B 1 141 ? 37.563 -24.438 -46.669 1.00 19.53 141 ASP B CA 1
ATOM 4157 C C . ASP B 1 141 ? 38.148 -24.763 -48.038 1.00 19.98 141 ASP B C 1
ATOM 4158 O O . ASP B 1 141 ? 38.837 -25.782 -48.206 1.00 19.87 141 ASP B O 1
ATOM 4163 N N . TYR B 1 142 ? 37.881 -23.883 -49.004 1.00 20.35 142 TYR B N 1
ATOM 4164 C CA . TYR B 1 142 ? 38.417 -24.028 -50.350 1.00 20.70 142 TYR B CA 1
ATOM 4165 C C . TYR B 1 142 ? 39.940 -23.999 -50.296 1.00 21.36 142 TYR B C 1
ATOM 4166 O O . TYR B 1 142 ? 40.597 -24.784 -50.978 1.00 21.48 142 TYR B O 1
ATOM 4175 N N . ARG B 1 143 ? 40.493 -23.080 -49.503 1.00 21.68 143 ARG B N 1
ATOM 4176 C CA . ARG B 1 143 ? 41.945 -22.902 -49.420 1.00 22.55 143 ARG B CA 1
ATOM 4177 C C . ARG B 1 143 ? 42.585 -24.072 -48.707 1.00 22.37 143 ARG B C 1
ATOM 4178 O O . ARG B 1 143 ? 43.691 -24.492 -49.059 1.00 22.69 143 ARG B O 1
ATOM 4186 N N . LEU B 1 144 ? 41.881 -24.592 -47.706 1.00 21.56 144 LEU B N 1
ATOM 4187 C CA . LEU B 1 144 ? 42.345 -25.757 -46.975 1.00 21.37 144 LEU B CA 1
ATOM 4188 C C . LEU B 1 144 ? 42.325 -27.021 -47.861 1.00 21.31 144 LEU B C 1
ATOM 4189 O O . LEU B 1 144 ? 43.347 -27.707 -47.985 1.00 21.29 144 LEU B O 1
ATOM 4194 N N . ALA B 1 145 ? 41.186 -27.292 -48.485 1.00 21.35 145 ALA B N 1
ATOM 4195 C CA . ALA B 1 145 ? 41.053 -28.368 -49.466 1.00 22.21 145 ALA B CA 1
ATOM 4196 C C . ALA B 1 145 ? 42.145 -28.350 -50.536 1.00 22.97 145 ALA B C 1
ATOM 4197 O O . ALA B 1 145 ? 42.704 -29.409 -50.877 1.00 23.74 145 ALA B O 1
ATOM 4199 N N . THR B 1 146 ? 42.453 -27.151 -51.040 1.00 22.89 146 THR B N 1
ATOM 4200 C CA . THR B 1 146 ? 43.461 -26.958 -52.083 1.00 23.27 146 THR B CA 1
ATOM 4201 C C . THR B 1 146 ? 44.882 -27.219 -51.578 1.00 23.47 146 THR B C 1
ATOM 4202 O O . THR B 1 146 ? 45.677 -27.823 -52.282 1.00 24.14 146 THR B O 1
ATOM 4206 N N . LEU B 1 147 ? 45.204 -26.751 -50.378 1.00 23.17 147 LEU B N 1
ATOM 4207 C CA . LEU B 1 147 ? 46.546 -26.933 -49.835 1.00 23.35 147 LEU B CA 1
ATOM 4208 C C . LEU B 1 147 ? 46.816 -28.417 -49.524 1.00 23.14 147 LEU B C 1
ATOM 4209 O O . LEU B 1 147 ? 47.937 -28.885 -49.667 1.00 23.79 147 LEU B O 1
ATOM 4214 N N . LEU B 1 148 ? 45.773 -29.143 -49.122 1.00 22.51 148 LEU B N 1
ATOM 4215 C CA . LEU B 1 148 ? 45.855 -30.564 -48.821 1.00 21.72 148 LEU B CA 1
ATOM 4216 C C . LEU B 1 148 ? 45.869 -31.461 -50.069 1.00 22.41 148 LEU B C 1
ATOM 4217 O O . LEU B 1 148 ? 46.335 -32.605 -50.014 1.00 22.54 148 LEU B O 1
ATOM 4222 N N . GLY B 1 149 ? 45.358 -30.954 -51.189 1.00 22.18 149 GLY B N 1
ATOM 4223 C CA . GLY B 1 149 ? 45.240 -31.756 -52.396 1.00 22.20 149 GLY B CA 1
ATOM 4224 C C . GLY B 1 149 ? 44.084 -32.726 -52.305 1.00 22.21 149 GLY B C 1
ATOM 4225 O O . GLY B 1 149 ? 44.154 -33.834 -52.822 1.00 22.67 149 GLY B O 1
ATOM 4226 N N . LEU B 1 150 ? 43.017 -32.326 -51.622 1.00 22.27 150 LEU B N 1
ATOM 4227 C CA . LEU B 1 150 ? 41.797 -33.128 -51.574 1.00 21.84 150 LEU B CA 1
ATOM 4228 C C . LEU B 1 150 ? 41.180 -33.222 -52.957 1.00 22.48 150 LEU B C 1
ATOM 4229 O O . LEU B 1 150 ? 41.379 -32.333 -53.776 1.00 22.69 150 LEU B O 1
ATOM 4234 N N . PRO B 1 151 ? 40.433 -34.307 -53.228 1.00 23.11 151 PRO B N 1
ATOM 4235 C CA . PRO B 1 151 ? 39.702 -34.400 -54.489 1.00 23.37 151 PRO B CA 1
ATOM 4236 C C . PRO B 1 151 ? 38.763 -33.210 -54.653 1.00 23.30 151 PRO B C 1
ATOM 4237 O O . PRO B 1 151 ? 38.220 -32.690 -53.670 1.00 22.86 151 PRO B O 1
ATOM 4241 N N . LEU B 1 152 ? 38.580 -32.800 -55.896 1.00 23.41 152 LEU B N 1
ATOM 4242 C CA . LEU B 1 152 ? 37.703 -31.696 -56.235 1.00 23.73 152 LEU B CA 1
ATOM 4243 C C . LEU B 1 152 ? 36.255 -32.044 -55.940 1.00 23.31 152 LEU B C 1
ATOM 4244 O O . LEU B 1 152 ? 35.416 -31.155 -55.891 1.00 23.74 152 LEU B O 1
ATOM 4249 N N . THR B 1 153 ? 35.972 -33.331 -55.751 1.00 22.73 153 THR B N 1
ATOM 4250 C CA . THR B 1 153 ? 34.628 -33.784 -55.413 1.00 22.15 153 THR B CA 1
ATOM 4251 C C . THR B 1 153 ? 34.361 -33.920 -53.906 1.00 21.46 153 THR B C 1
ATOM 4252 O O . THR B 1 153 ? 33.297 -34.404 -53.528 1.00 20.76 153 THR B O 1
ATOM 4256 N N . VAL B 1 154 ? 35.301 -33.528 -53.044 1.00 21.29 154 VAL B N 1
ATOM 4257 C CA . VAL B 1 154 ? 35.027 -33.561 -51.591 1.00 21.33 154 VAL B CA 1
ATOM 4258 C C . VAL B 1 154 ? 33.901 -32.572 -51.300 1.00 21.09 154 VAL B C 1
ATOM 4259 O O . VAL B 1 154 ? 33.900 -31.468 -51.830 1.00 21.43 154 VAL B O 1
ATOM 4263 N N . ASN B 1 155 ? 32.936 -32.981 -50.487 1.00 20.57 155 ASN B N 1
ATOM 4264 C CA . ASN B 1 155 ? 31.868 -32.092 -50.040 1.00 20.73 155 ASN B CA 1
ATOM 4265 C C . ASN B 1 155 ? 32.321 -31.164 -48.915 1.00 20.51 155 ASN B C 1
ATOM 4266 O O . ASN B 1 155 ? 32.574 -31.624 -47.802 1.00 20.86 155 ASN B O 1
ATOM 4271 N N . ARG B 1 156 ? 32.398 -29.865 -49.179 1.00 20.19 156 ARG B N 1
ATOM 4272 C CA . ARG B 1 156 ? 32.975 -28.955 -48.182 1.00 20.41 156 ARG B CA 1
ATOM 4273 C C . ARG B 1 156 ? 31.889 -28.217 -47.456 1.00 20.06 156 ARG B C 1
ATOM 4274 O O . ARG B 1 156 ? 30.889 -27.843 -48.065 1.00 20.75 156 ARG B O 1
ATOM 4282 N N . LEU B 1 157 ? 32.101 -28.005 -46.163 1.00 19.01 157 LEU B N 1
ATOM 4283 C CA . LEU B 1 157 ? 31.296 -27.085 -45.400 1.00 18.36 157 LEU B CA 1
ATOM 4284 C C . LEU B 1 157 ? 32.163 -26.236 -44.487 1.00 17.81 157 LEU B C 1
ATOM 4285 O O . LEU B 1 157 ? 32.823 -26.756 -43.601 1.00 17.87 157 LEU B O 1
ATOM 4290 N N . MET B 1 158 ? 32.148 -24.924 -44.705 1.00 17.72 158 MET B N 1
ATOM 4291 C CA . MET B 1 158 ? 32.824 -23.977 -43.826 1.00 17.08 158 MET B CA 1
ATOM 4292 C C . MET B 1 158 ? 31.832 -23.413 -42.829 1.00 17.42 158 MET B C 1
ATOM 4293 O O . MET B 1 158 ? 30.735 -22.975 -43.217 1.00 17.17 158 MET B O 1
ATOM 4298 N N . ILE B 1 159 ? 32.227 -23.423 -41.549 1.00 17.03 159 ILE B N 1
ATOM 4299 C CA . ILE B 1 159 ? 31.468 -22.782 -40.478 1.00 16.39 159 ILE B CA 1
ATOM 4300 C C . ILE B 1 159 ? 32.296 -21.668 -39.817 1.00 16.70 159 ILE B C 1
ATOM 4301 O O . ILE B 1 159 ? 33.143 -21.930 -38.945 1.00 16.24 159 ILE B O 1
ATOM 4306 N N . TYR B 1 160 ? 31.994 -20.427 -40.204 1.00 16.69 160 TYR B N 1
ATOM 4307 C CA . TYR B 1 160 ? 32.691 -19.262 -39.723 1.00 17.19 160 TYR B CA 1
ATOM 4308 C C . TYR B 1 160 ? 32.078 -18.691 -38.453 1.00 18.17 160 TYR B C 1
ATOM 4309 O O . TYR B 1 160 ? 30.840 -18.697 -38.266 1.00 18.66 160 TYR B O 1
ATOM 4318 N N . SER B 1 161 ? 32.947 -18.169 -37.597 1.00 18.70 161 SER B N 1
ATOM 4319 C CA . SER B 1 161 ? 32.546 -17.226 -36.539 1.00 19.80 161 SER B CA 1
ATOM 4320 C C . SER B 1 161 ? 31.512 -17.732 -35.536 1.00 20.69 161 SER B C 1
ATOM 4321 O O . SER B 1 161 ? 30.726 -16.946 -34.990 1.00 20.16 161 SER B O 1
ATOM 4324 N N . GLN B 1 162 ? 31.505 -19.041 -35.297 1.00 21.56 162 GLN B N 1
ATOM 4325 C CA . GLN B 1 162 ? 30.771 -19.587 -34.158 1.00 23.06 162 GLN B CA 1
ATOM 4326 C C . GLN B 1 162 ? 31.795 -19.648 -33.047 1.00 24.18 162 GLN B C 1
ATOM 4327 O O . GLN B 1 162 ? 32.994 -19.748 -33.314 1.00 24.80 162 GLN B O 1
ATOM 4333 N N . ALA B 1 163 ? 31.382 -19.569 -31.796 1.00 25.17 163 ALA B N 1
ATOM 4334 C CA . ALA B 1 163 ? 32.435 -19.420 -30.792 1.00 25.92 163 ALA B CA 1
ATOM 4335 C C . ALA B 1 163 ? 33.066 -20.748 -30.329 1.00 26.18 163 ALA B C 1
ATOM 4336 O O . ALA B 1 163 ? 33.368 -21.614 -31.154 1.00 25.98 163 ALA B O 1
ATOM 4338 N N . CYS B 1 164 ? 33.279 -20.904 -29.030 1.00 26.16 164 CYS B N 1
ATOM 4339 C CA . CYS B 1 164 ? 34.124 -21.989 -28.547 1.00 26.63 164 CYS B CA 1
ATOM 4340 C C . CYS B 1 164 ? 33.511 -23.396 -28.627 1.00 25.18 164 CYS B C 1
ATOM 4341 O O . CYS B 1 164 ? 34.239 -24.386 -28.717 1.00 25.72 164 CYS B O 1
ATOM 4344 N N . HIS B 1 165 ? 32.188 -23.475 -28.622 1.00 23.87 165 HIS B N 1
ATOM 4345 C CA . HIS B 1 165 ? 31.483 -24.752 -28.607 1.00 23.08 165 HIS B CA 1
ATOM 4346 C C . HIS B 1 165 ? 31.413 -25.382 -29.989 1.00 22.00 165 HIS B C 1
ATOM 4347 O O . HIS B 1 165 ? 30.974 -26.530 -30.133 1.00 21.67 165 HIS B O 1
ATOM 4354 N N . MET B 1 166 ? 31.842 -24.642 -31.012 1.00 21.08 166 MET B N 1
ATOM 4355 C CA . MET B 1 166 ? 31.770 -25.149 -32.379 1.00 20.17 166 MET B CA 1
ATOM 4356 C C . MET B 1 166 ? 32.633 -26.398 -32.558 1.00 19.46 166 MET B C 1
ATOM 4357 O O . MET B 1 166 ? 32.285 -27.269 -33.345 1.00 19.40 166 MET B O 1
ATOM 4362 N N . GLY B 1 167 ? 33.737 -26.496 -31.813 1.00 19.27 167 GLY B N 1
ATOM 4363 C CA . GLY B 1 167 ? 34.554 -27.716 -31.820 1.00 18.71 167 GLY B CA 1
ATOM 4364 C C . GLY B 1 167 ? 33.731 -28.984 -31.570 1.00 18.54 167 GLY B C 1
ATOM 4365 O O . GLY B 1 167 ? 33.727 -29.902 -32.389 1.00 19.13 167 GLY B O 1
ATOM 4366 N N . ALA B 1 168 ? 33.039 -29.036 -30.438 1.00 18.19 168 ALA B N 1
ATOM 4367 C CA . ALA B 1 168 ? 32.089 -30.110 -30.146 1.00 18.49 168 ALA B CA 1
ATOM 4368 C C . ALA B 1 168 ? 30.976 -30.218 -31.184 1.00 18.49 168 ALA B C 1
ATOM 4369 O O . ALA B 1 168 ? 30.623 -31.316 -31.572 1.00 19.23 168 ALA B O 1
ATOM 4371 N N . ALA B 1 169 ? 30.419 -29.085 -31.614 1.00 18.66 169 ALA B N 1
ATOM 4372 C CA . ALA B 1 169 ? 29.342 -29.073 -32.611 1.00 19.32 169 ALA B CA 1
ATOM 4373 C C . ALA B 1 169 ? 29.720 -29.780 -33.918 1.00 19.62 169 ALA B C 1
ATOM 4374 O O . ALA B 1 169 ? 28.880 -30.420 -34.555 1.00 19.79 169 ALA B O 1
ATOM 4376 N N . MET B 1 170 ? 30.984 -29.688 -34.315 1.00 19.90 170 MET B N 1
ATOM 4377 C CA . MET B 1 170 ? 31.399 -30.341 -35.562 1.00 19.78 170 MET B CA 1
ATOM 4378 C C . MET B 1 170 ? 31.304 -31.862 -35.498 1.00 19.43 170 MET B C 1
ATOM 4379 O O . MET B 1 170 ? 31.072 -32.499 -36.520 1.00 19.02 170 MET B O 1
ATOM 4384 N N . LEU B 1 171 ? 31.479 -32.445 -34.313 1.00 19.23 171 LEU B N 1
ATOM 4385 C CA . LEU B 1 171 ? 31.253 -33.880 -34.151 1.00 19.59 171 LEU B CA 1
ATOM 4386 C C . LEU B 1 171 ? 29.761 -34.220 -34.294 1.00 20.04 171 LEU B C 1
ATOM 4387 O O . LEU B 1 171 ? 29.406 -35.243 -34.851 1.00 20.68 171 LEU B O 1
ATOM 4392 N N . ARG B 1 172 ? 28.886 -33.327 -33.843 1.00 21.06 172 ARG B N 1
ATOM 4393 C CA . ARG B 1 172 ? 27.445 -33.493 -34.047 1.00 20.97 172 ARG B CA 1
ATOM 4394 C C . ARG B 1 172 ? 27.101 -33.505 -35.527 1.00 20.91 172 ARG B C 1
ATOM 4395 O O . ARG B 1 172 ? 26.282 -34.314 -35.952 1.00 21.56 172 ARG B O 1
ATOM 4403 N N . ILE B 1 173 ? 27.715 -32.616 -36.312 1.00 20.62 173 ILE B N 1
ATOM 4404 C CA . ILE B 1 173 ? 27.501 -32.608 -37.768 1.00 19.70 173 ILE B CA 1
ATOM 4405 C C . ILE B 1 173 ? 28.101 -33.863 -38.441 1.00 20.02 173 ILE B C 1
ATOM 4406 O O . ILE B 1 173 ? 27.409 -34.580 -39.161 1.00 20.14 173 ILE B O 1
ATOM 4411 N N . ALA B 1 174 ? 29.386 -34.127 -38.193 1.00 19.67 174 ALA B N 1
ATOM 4412 C CA . ALA B 1 174 ? 30.062 -35.295 -38.749 1.00 19.40 174 ALA B CA 1
ATOM 4413 C C . ALA B 1 174 ? 29.340 -36.617 -38.451 1.00 19.59 174 ALA B C 1
ATOM 4414 O O . ALA B 1 174 ? 29.374 -37.531 -39.261 1.00 19.39 174 ALA B O 1
ATOM 4416 N N . LYS B 1 175 ? 28.725 -36.726 -37.274 1.00 19.76 175 LYS B N 1
ATOM 4417 C CA . LYS B 1 175 ? 27.916 -37.897 -36.941 1.00 20.51 175 LYS B CA 1
ATOM 4418 C C . LYS B 1 175 ? 26.881 -38.192 -38.033 1.00 20.66 175 LYS B C 1
ATOM 4419 O O . LYS B 1 175 ? 26.813 -39.308 -38.535 1.00 21.52 175 LYS B O 1
ATOM 4425 N N . ASP B 1 176 ? 26.084 -37.197 -38.403 1.00 20.54 176 ASP B N 1
ATOM 4426 C CA . ASP B 1 176 ? 25.062 -37.411 -39.413 1.00 20.83 176 ASP B CA 1
ATOM 4427 C C . ASP B 1 176 ? 25.640 -37.676 -40.816 1.00 20.28 176 ASP B C 1
ATOM 4428 O O . ASP B 1 176 ? 25.075 -38.458 -41.579 1.00 20.67 176 ASP B O 1
ATOM 4433 N N . LEU B 1 177 ? 26.765 -37.047 -41.146 1.00 20.02 177 LEU B N 1
ATOM 4434 C CA . LEU B 1 177 ? 27.394 -37.241 -42.460 1.00 19.84 177 LEU B CA 1
ATOM 4435 C C . LEU B 1 177 ? 28.023 -38.639 -42.597 1.00 20.16 177 LEU B C 1
ATOM 4436 O O . LEU B 1 177 ? 27.855 -39.304 -43.624 1.00 20.47 177 LEU B O 1
ATOM 4441 N N . ALA B 1 178 ? 28.718 -39.101 -41.563 1.00 19.80 178 ALA B N 1
ATOM 4442 C CA . ALA B 1 178 ? 29.326 -40.426 -41.622 1.00 19.95 178 ALA B CA 1
ATOM 4443 C C . ALA B 1 178 ? 28.270 -41.546 -41.609 1.00 20.12 178 ALA B C 1
ATOM 4444 O O . ALA B 1 178 ? 28.341 -42.478 -42.398 1.00 20.02 178 ALA B O 1
ATOM 4446 N N . GLU B 1 179 ? 27.297 -41.434 -40.714 1.00 20.35 179 GLU B N 1
ATOM 4447 C CA . GLU B 1 179 ? 26.264 -42.456 -40.540 1.00 21.33 179 GLU B CA 1
ATOM 4448 C C . GLU B 1 179 ? 25.275 -42.583 -41.713 1.00 21.59 179 GLU B C 1
ATOM 4449 O O . GLU B 1 179 ? 24.760 -43.672 -41.967 1.00 22.39 179 GLU B O 1
ATOM 4455 N N . ASN B 1 180 ? 25.013 -41.494 -42.436 1.00 21.35 180 ASN B N 1
ATOM 4456 C CA . ASN B 1 180 ? 24.002 -41.540 -43.491 1.00 21.26 180 ASN B CA 1
ATOM 4457 C C . ASN B 1 180 ? 24.552 -41.900 -44.864 1.00 21.32 180 ASN B C 1
ATOM 4458 O O . ASN B 1 180 ? 23.796 -42.001 -45.832 1.00 21.14 180 ASN B O 1
ATOM 4463 N N . ASN B 1 181 ? 25.867 -42.089 -44.951 1.00 21.71 181 ASN B N 1
ATOM 4464 C CA . ASN B 1 181 ? 26.533 -42.309 -46.234 1.00 22.10 181 ASN B CA 1
ATOM 4465 C C . ASN B 1 181 ? 27.570 -43.403 -46.166 1.00 23.08 181 ASN B C 1
ATOM 4466 O O . ASN B 1 181 ? 28.633 -43.214 -45.593 1.00 23.40 181 ASN B O 1
ATOM 4471 N N . ARG B 1 182 ? 27.266 -44.544 -46.773 1.00 24.08 182 ARG B N 1
ATOM 4472 C CA . ARG B 1 182 ? 28.171 -45.683 -46.769 1.00 24.92 182 ARG B CA 1
ATOM 4473 C C . ARG B 1 182 ? 29.496 -45.271 -47.380 1.00 23.65 182 ARG B C 1
ATOM 4474 O O . ARG B 1 182 ? 29.530 -44.725 -48.488 1.00 23.52 182 ARG B O 1
ATOM 4482 N N . GLY B 1 183 ? 30.573 -45.536 -46.642 1.00 22.57 183 GLY B N 1
ATOM 4483 C CA . GLY B 1 183 ? 31.934 -45.218 -47.084 1.00 21.35 183 GLY B CA 1
ATOM 4484 C C . GLY B 1 183 ? 32.361 -43.782 -46.823 1.00 20.75 183 GLY B C 1
ATOM 4485 O O . GLY B 1 183 ? 33.515 -43.408 -47.110 1.00 20.39 183 GLY B O 1
ATOM 4486 N N . ALA B 1 184 ? 31.444 -42.956 -46.302 1.00 19.31 184 ALA B N 1
ATOM 4487 C CA . ALA B 1 184 ? 31.805 -41.564 -46.039 1.00 18.61 184 ALA B CA 1
ATOM 4488 C C . ALA B 1 184 ? 32.942 -41.469 -45.001 1.00 17.81 184 ALA B C 1
ATOM 4489 O O . ALA B 1 184 ? 32.902 -42.109 -43.943 1.00 17.14 184 ALA B O 1
ATOM 4491 N N . ARG B 1 185 ? 33.955 -40.685 -45.341 1.00 16.84 185 ARG B N 1
ATOM 4492 C CA . ARG B 1 185 ? 35.054 -40.407 -44.438 1.00 16.37 185 ARG B CA 1
ATOM 4493 C C . ARG B 1 185 ? 35.106 -38.891 -44.289 1.00 16.17 185 ARG B C 1
ATOM 4494 O O . ARG B 1 185 ? 35.291 -38.159 -45.275 1.00 16.43 185 ARG B O 1
ATOM 4502 N N . VAL B 1 186 ? 34.889 -38.410 -43.071 1.00 15.35 186 VAL B N 1
ATOM 4503 C CA . VAL B 1 186 ? 34.741 -36.978 -42.877 1.00 14.76 186 VAL B CA 1
ATOM 4504 C C . VAL B 1 186 ? 35.954 -36.390 -42.205 1.00 14.69 186 VAL B C 1
ATOM 4505 O O . VAL B 1 186 ? 36.234 -36.731 -41.061 1.00 14.87 186 VAL B O 1
ATOM 4509 N N . LEU B 1 187 ? 36.660 -35.509 -42.910 1.00 15.01 187 LEU B N 1
ATOM 4510 C CA . LEU B 1 187 ? 37.750 -34.730 -42.308 1.00 15.42 187 LEU B CA 1
ATOM 4511 C C . LEU B 1 187 ? 37.223 -33.506 -41.580 1.00 15.42 187 LEU B C 1
ATOM 4512 O O . LEU B 1 187 ? 36.719 -32.572 -42.207 1.00 15.46 187 LEU B O 1
ATOM 4517 N N . VAL B 1 188 ? 37.364 -33.515 -40.255 1.00 15.81 188 VAL B N 1
ATOM 4518 C CA . VAL B 1 188 ? 36.854 -32.471 -39.395 1.00 16.29 188 VAL B CA 1
ATOM 4519 C C . VAL B 1 188 ? 38.014 -31.623 -38.877 1.00 17.09 188 VAL B C 1
ATOM 4520 O O . VAL B 1 188 ? 38.929 -32.155 -38.267 1.00 17.24 188 VAL B O 1
ATOM 4524 N N . VAL B 1 189 ? 37.991 -30.312 -39.140 1.00 17.99 189 VAL B N 1
ATOM 4525 C CA . VAL B 1 189 ? 39.072 -29.403 -38.699 1.00 18.12 189 VAL B CA 1
ATOM 4526 C C . VAL B 1 189 ? 38.523 -28.158 -37.986 1.00 18.85 189 VAL B C 1
ATOM 4527 O O . VAL B 1 189 ? 37.564 -27.539 -38.445 1.00 19.43 189 VAL B O 1
ATOM 4531 N N . ALA B 1 190 ? 39.133 -27.802 -36.857 1.00 19.61 190 ALA B N 1
ATOM 4532 C CA . ALA B 1 190 ? 38.905 -26.526 -36.190 1.00 19.37 190 ALA B CA 1
ATOM 4533 C C . ALA B 1 190 ? 40.218 -25.777 -36.233 1.00 20.13 190 ALA B C 1
ATOM 4534 O O . ALA B 1 190 ? 41.266 -26.378 -35.994 1.00 21.30 190 ALA B O 1
ATOM 4536 N N . CYS B 1 191 ? 40.194 -24.484 -36.556 1.00 19.88 191 CYS B N 1
ATOM 4537 C CA . CYS B 1 191 ? 41.417 -23.682 -36.521 1.00 20.13 191 CYS B CA 1
ATOM 4538 C C . CYS B 1 191 ? 41.119 -22.270 -36.056 1.00 20.17 191 CYS B C 1
ATOM 4539 O O . CYS B 1 191 ? 40.189 -21.637 -36.557 1.00 20.28 191 CYS B O 1
ATOM 4542 N N . GLU B 1 192 ? 41.918 -21.796 -35.101 1.00 19.75 192 GLU B N 1
ATOM 4543 C CA . GLU B 1 192 ? 41.751 -20.477 -34.511 1.00 19.70 192 GLU B CA 1
ATOM 4544 C C . GLU B 1 192 ? 43.104 -19.761 -34.416 1.00 20.64 192 GLU B C 1
ATOM 4545 O O . GLU B 1 192 ? 44.093 -20.347 -33.943 1.00 20.49 192 GLU B O 1
ATOM 4551 N N . ILE B 1 193 ? 43.147 -18.516 -34.893 1.00 20.67 193 ILE B N 1
ATOM 4552 C CA . ILE B 1 193 ? 44.316 -17.635 -34.742 1.00 21.55 193 ILE B CA 1
ATOM 4553 C C . ILE B 1 193 ? 43.815 -16.258 -34.259 1.00 22.14 193 ILE B C 1
ATOM 4554 O O . ILE B 1 193 ? 43.037 -15.619 -34.953 1.00 21.91 193 ILE B O 1
ATOM 4559 N N . THR B 1 194 ? 44.264 -15.824 -33.075 1.00 22.84 194 THR B N 1
ATOM 4560 C CA . THR B 1 194 ? 43.718 -14.642 -32.366 1.00 23.13 194 THR B CA 1
ATOM 4561 C C . THR B 1 194 ? 44.135 -13.247 -32.896 1.00 23.61 194 THR B C 1
ATOM 4562 O O . THR B 1 194 ? 44.043 -12.234 -32.193 1.00 23.82 194 THR B O 1
ATOM 4566 N N . VAL B 1 195 ? 44.580 -13.206 -34.144 1.00 23.83 195 VAL B N 1
ATOM 4567 C CA . VAL B 1 195 ? 44.959 -11.975 -34.823 1.00 23.74 195 VAL B CA 1
ATOM 4568 C C . VAL B 1 195 ? 43.844 -10.906 -34.841 1.00 23.88 195 VAL B C 1
ATOM 4569 O O . VAL B 1 195 ? 44.135 -9.712 -34.698 1.00 23.69 195 VAL B O 1
ATOM 4573 N N . LEU B 1 196 ? 42.581 -11.334 -35.001 1.00 23.36 196 LEU B N 1
ATOM 4574 C CA . LEU B 1 196 ? 41.439 -10.403 -34.972 1.00 23.36 196 LEU B CA 1
ATOM 4575 C C . LEU B 1 196 ? 41.080 -9.862 -33.586 1.00 24.35 196 LEU B C 1
ATOM 4576 O O . LEU B 1 196 ? 40.411 -8.835 -33.497 1.00 25.20 196 LEU B O 1
ATOM 4581 N N . SER B 1 197 ? 41.517 -10.529 -32.515 1.00 25.22 197 SER B N 1
ATOM 4582 C CA . SER B 1 197 ? 41.206 -10.085 -31.145 1.00 25.97 197 SER B CA 1
ATOM 4583 C C . SER B 1 197 ? 42.385 -9.466 -30.401 1.00 27.15 197 SER B C 1
ATOM 4584 O O . SER B 1 197 ? 42.206 -8.829 -29.356 1.00 28.04 197 SER B O 1
ATOM 4587 N N . PHE B 1 198 ? 43.595 -9.643 -30.915 1.00 27.38 198 PHE B N 1
ATOM 4588 C CA . PHE B 1 198 ? 44.719 -8.989 -30.292 1.00 28.57 198 PHE B CA 1
ATOM 4589 C C . PHE B 1 198 ? 44.580 -7.460 -30.401 1.00 29.34 198 PHE B C 1
ATOM 4590 O O . PHE B 1 198 ? 44.286 -6.912 -31.477 1.00 28.50 198 PHE B O 1
ATOM 4598 N N . ARG B 1 199 ? 44.755 -6.790 -29.267 1.00 30.41 199 ARG B N 1
ATOM 4599 C CA . ARG B 1 199 ? 44.727 -5.322 -29.214 1.00 32.04 199 ARG B CA 1
ATOM 4600 C C . ARG B 1 199 ? 45.448 -4.778 -27.988 1.00 33.67 199 ARG B C 1
ATOM 4601 O O . ARG B 1 199 ? 45.582 -5.471 -26.983 1.00 33.52 199 ARG B O 1
ATOM 4609 N N . GLY B 1 200 ? 45.888 -3.524 -28.085 1.00 35.94 200 GLY B N 1
ATOM 4610 C CA . GLY B 1 200 ? 46.503 -2.804 -26.964 1.00 38.42 200 GLY B CA 1
ATOM 4611 C C . GLY B 1 200 ? 45.539 -2.528 -25.814 1.00 39.91 200 GLY B C 1
ATOM 4612 O O . GLY B 1 200 ? 44.317 -2.689 -25.956 1.00 39.29 200 GLY B O 1
ATOM 4613 N N . PRO B 1 201 ? 46.083 -2.090 -24.666 1.00 41.39 201 PRO B N 1
ATOM 4614 C CA . PRO B 1 201 ? 45.280 -1.977 -23.453 1.00 42.39 201 PRO B CA 1
ATOM 4615 C C . PRO B 1 201 ? 44.507 -0.662 -23.315 1.00 43.74 201 PRO B C 1
ATOM 4616 O O . PRO B 1 201 ? 44.893 0.363 -23.889 1.00 43.86 201 PRO B O 1
ATOM 4620 N N . ASN B 1 202 ? 43.391 -0.730 -22.592 1.00 45.02 202 ASN B N 1
ATOM 4621 C CA . ASN B 1 202 ? 42.668 0.452 -22.144 1.00 46.74 202 ASN B CA 1
ATOM 4622 C C . ASN B 1 202 ? 42.280 0.324 -20.670 1.00 48.03 202 ASN B C 1
ATOM 4623 O O . ASN B 1 202 ? 41.685 -0.685 -20.259 1.00 47.72 202 ASN B O 1
ATOM 4628 N N . GLU B 1 203 ? 42.604 1.369 -19.900 1.00 49.91 203 GLU B N 1
ATOM 4629 C CA . GLU B 1 203 ? 42.416 1.418 -18.428 1.00 51.35 203 GLU B CA 1
ATOM 4630 C C . GLU B 1 203 ? 40.979 1.126 -17.969 1.00 51.10 203 GLU B C 1
ATOM 4631 O O . GLU B 1 203 ? 40.760 0.635 -16.860 1.00 51.66 203 GLU B O 1
ATOM 4637 N N . GLY B 1 204 ? 40.012 1.434 -18.827 1.00 50.65 204 GLY B N 1
ATOM 4638 C CA . GLY B 1 204 ? 38.624 1.065 -18.583 1.00 50.37 204 GLY B CA 1
ATOM 4639 C C . GLY B 1 204 ? 38.118 0.067 -19.608 1.00 49.30 204 GLY B C 1
ATOM 4640 O O . GLY B 1 204 ? 37.259 0.409 -20.417 1.00 49.16 204 GLY B O 1
ATOM 4641 N N . ASP B 1 205 ? 38.690 -1.144 -19.590 1.00 48.52 205 ASP B N 1
ATOM 4642 C CA . ASP B 1 205 ? 38.206 -2.308 -20.352 1.00 47.25 205 ASP B CA 1
ATOM 4643 C C . ASP B 1 205 ? 38.912 -3.587 -19.870 1.00 47.07 205 ASP B C 1
ATOM 4644 O O . ASP B 1 205 ? 39.881 -4.067 -20.478 1.00 46.42 205 ASP B O 1
ATOM 4649 N N . PHE B 1 206 ? 38.407 -4.123 -18.763 1.00 47.12 206 PHE B N 1
ATOM 4650 C CA . PHE B 1 206 ? 38.936 -5.329 -18.150 1.00 47.11 206 PHE B CA 1
ATOM 4651 C C . PHE B 1 206 ? 38.729 -6.520 -19.084 1.00 46.04 206 PHE B C 1
ATOM 4652 O O . PHE B 1 206 ? 39.648 -7.322 -19.295 1.00 45.89 206 PHE B O 1
ATOM 4660 N N . GLU B 1 207 ? 37.525 -6.622 -19.646 1.00 44.90 207 GLU B N 1
ATOM 4661 C CA . GLU B 1 207 ? 37.178 -7.721 -20.549 1.00 43.74 207 GLU B CA 1
ATOM 4662 C C . GLU B 1 207 ? 38.153 -7.876 -21.728 1.00 42.89 207 GLU B C 1
ATOM 4663 O O . GLU B 1 207 ? 38.614 -8.977 -22.007 1.00 42.19 207 GLU B O 1
ATOM 4669 N N . ALA B 1 208 ? 38.487 -6.763 -22.383 1.00 42.57 208 ALA B N 1
ATOM 4670 C CA . ALA B 1 208 ? 39.381 -6.769 -23.551 1.00 41.74 208 ALA B CA 1
ATOM 4671 C C . ALA B 1 208 ? 40.830 -7.065 -23.199 1.00 41.73 208 ALA B C 1
ATOM 4672 O O . ALA B 1 208 ? 41.519 -7.775 -23.939 1.00 41.69 208 ALA B O 1
ATOM 4674 N N . LEU B 1 209 ? 41.292 -6.496 -22.086 1.00 41.67 209 LEU B N 1
ATOM 4675 C CA . LEU B 1 209 ? 42.612 -6.798 -21.543 1.00 41.19 209 LEU B CA 1
ATOM 4676 C C . LEU B 1 209 ? 42.689 -8.235 -21.004 1.00 40.55 209 LEU B C 1
ATOM 4677 O O . LEU B 1 209 ? 43.732 -8.883 -21.120 1.00 40.49 209 LEU B O 1
ATOM 4682 N N . ALA B 1 210 ? 41.593 -8.738 -20.437 1.00 39.90 210 ALA B N 1
ATOM 4683 C CA . ALA B 1 210 ? 41.543 -10.135 -19.986 1.00 39.34 210 ALA B CA 1
ATOM 4684 C C . ALA B 1 210 ? 41.677 -11.099 -21.161 1.00 38.39 210 ALA B C 1
ATOM 4685 O O . ALA B 1 210 ? 42.358 -12.125 -21.062 1.00 38.33 210 ALA B O 1
ATOM 4687 N N . GLY B 1 211 ? 41.028 -10.756 -22.272 1.00 37.36 211 GLY B N 1
ATOM 4688 C CA . GLY B 1 211 ? 41.145 -11.512 -23.510 1.00 35.71 211 GLY B CA 1
ATOM 4689 C C . GLY B 1 211 ? 42.574 -11.612 -24.018 1.00 34.93 211 GLY B C 1
ATOM 4690 O O . GLY B 1 211 ? 42.918 -12.578 -24.695 1.00 35.20 211 GLY B O 1
ATOM 4691 N N . GLN B 1 212 ? 43.410 -10.626 -23.692 1.00 34.13 212 GLN B N 1
ATOM 4692 C CA . GLN B 1 212 ? 44.826 -10.632 -24.111 1.00 33.15 212 GLN B CA 1
ATOM 4693 C C . GLN B 1 212 ? 45.675 -11.688 -23.387 1.00 32.08 212 GLN B C 1
ATOM 4694 O O . GLN B 1 212 ? 46.796 -11.999 -23.809 1.00 32.12 212 GLN B O 1
ATOM 4700 N N . ALA B 1 213 ? 45.113 -12.246 -22.318 1.00 30.76 213 ALA B N 1
ATOM 4701 C CA . ALA B 1 213 ? 45.845 -13.075 -21.381 1.00 29.82 213 ALA B CA 1
ATOM 4702 C C . ALA B 1 213 ? 45.576 -14.585 -21.501 1.00 28.80 213 ALA B C 1
ATOM 4703 O O . ALA B 1 213 ? 46.494 -15.400 -21.294 1.00 28.91 213 ALA B O 1
ATOM 4705 N N . GLY B 1 214 ? 44.345 -14.955 -21.845 1.00 27.02 214 GLY B N 1
ATOM 4706 C CA . GLY B 1 214 ? 43.933 -16.365 -21.853 1.00 25.58 214 GLY B CA 1
ATOM 4707 C C . GLY B 1 214 ? 43.748 -17.107 -23.173 1.00 24.21 214 GLY B C 1
ATOM 4708 O O . GLY B 1 214 ? 43.553 -18.314 -23.159 1.00 24.08 214 GLY B O 1
ATOM 4709 N N . PHE B 1 215 ? 43.801 -16.409 -24.308 1.00 23.27 215 PHE B N 1
ATOM 4710 C CA . PHE B 1 215 ? 43.541 -17.040 -25.620 1.00 21.89 215 PHE B CA 1
ATOM 4711 C C . PHE B 1 215 ? 44.826 -17.407 -26.362 1.00 21.81 215 PHE B C 1
ATOM 4712 O O . PHE B 1 215 ? 45.746 -16.595 -26.476 1.00 21.91 215 PHE B O 1
ATOM 4720 N N . GLY B 1 216 ? 44.887 -18.630 -26.871 1.00 21.08 216 GLY B N 1
ATOM 4721 C CA . GLY B 1 216 ? 46.003 -19.042 -27.705 1.00 20.22 216 GLY B CA 1
ATOM 4722 C C . GLY B 1 216 ? 45.551 -19.467 -29.088 1.00 19.50 216 GLY B C 1
ATOM 4723 O O . GLY B 1 216 ? 44.325 -19.523 -29.378 1.00 19.48 216 GLY B O 1
ATOM 4724 N N . ASP B 1 217 ? 46.529 -19.759 -29.949 1.00 18.22 217 ASP B N 1
ATOM 4725 C CA . ASP B 1 217 ? 46.243 -20.232 -31.303 1.00 17.67 217 ASP B CA 1
ATOM 4726 C C . ASP B 1 217 ? 46.437 -21.739 -31.380 1.00 17.68 217 ASP B C 1
ATOM 4727 O O . ASP B 1 217 ? 47.280 -22.312 -30.689 1.00 18.22 217 ASP B O 1
ATOM 4732 N N . GLY B 1 218 ? 45.649 -22.391 -32.221 1.00 17.74 218 GLY B N 1
ATOM 4733 C CA . GLY B 1 218 ? 45.785 -23.812 -32.390 1.00 18.14 218 GLY B CA 1
ATOM 4734 C C . GLY B 1 218 ? 44.837 -24.347 -33.424 1.00 17.74 218 GLY B C 1
ATOM 4735 O O . GLY B 1 218 ? 43.788 -23.736 -33.707 1.00 18.49 218 GLY B O 1
ATOM 4736 N N . ALA B 1 219 ? 45.194 -25.496 -33.978 1.00 16.93 219 ALA B N 1
ATOM 4737 C CA . ALA B 1 219 ? 44.269 -26.239 -34.822 1.00 16.89 219 ALA B CA 1
ATOM 4738 C C . ALA B 1 219 ? 44.203 -27.721 -34.452 1.00 16.79 219 ALA B C 1
ATOM 4739 O O . ALA B 1 219 ? 45.217 -28.314 -34.043 1.00 17.07 219 ALA B O 1
ATOM 4741 N N . GLY B 1 220 ? 42.996 -28.288 -34.576 1.00 16.16 220 GLY B N 1
ATOM 4742 C CA . GLY B 1 220 ? 42.739 -29.705 -34.338 1.00 15.75 220 GLY B CA 1
ATOM 4743 C C . GLY B 1 220 ? 41.957 -30.335 -35.485 1.00 16.07 220 GLY B C 1
ATOM 4744 O O . GLY B 1 220 ? 41.143 -29.670 -36.128 1.00 15.45 220 GLY B O 1
ATOM 4745 N N . ALA B 1 221 ? 42.209 -31.621 -35.739 1.00 15.89 221 ALA B N 1
ATOM 4746 C CA . ALA B 1 221 ? 41.576 -32.359 -36.839 1.00 15.69 221 ALA B CA 1
ATOM 4747 C C . ALA B 1 221 ? 41.322 -33.803 -36.449 1.00 15.99 221 ALA B C 1
ATOM 4748 O O . ALA B 1 221 ? 42.146 -34.421 -35.766 1.00 16.43 221 ALA B O 1
ATOM 4750 N N . VAL B 1 222 ? 40.151 -34.316 -36.830 1.00 16.45 222 VAL B N 1
ATOM 4751 C CA . VAL B 1 222 ? 39.859 -35.743 -36.732 1.00 16.61 222 VAL B CA 1
ATOM 4752 C C . VAL B 1 222 ? 39.368 -36.283 -38.075 1.00 16.94 222 VAL B C 1
ATOM 4753 O O . VAL B 1 222 ? 38.851 -35.531 -38.897 1.00 17.12 222 VAL B O 1
ATOM 4757 N N . VAL B 1 223 ? 39.566 -37.576 -38.307 1.00 17.42 223 VAL B N 1
ATOM 4758 C CA . VAL B 1 223 ? 38.847 -38.268 -39.368 1.00 18.02 223 VAL B CA 1
ATOM 4759 C C . VAL B 1 223 ? 37.698 -39.022 -38.714 1.00 18.23 223 VAL B C 1
ATOM 4760 O O . VAL B 1 223 ? 37.911 -39.767 -37.739 1.00 18.30 223 VAL B O 1
ATOM 4764 N N . VAL B 1 224 ? 36.487 -38.797 -39.232 1.00 18.65 224 VAL B N 1
ATOM 4765 C CA . VAL B 1 224 ? 35.265 -39.419 -38.704 1.00 18.97 224 VAL B CA 1
ATOM 4766 C C . VAL B 1 224 ? 34.639 -40.317 -39.763 1.00 19.84 224 VAL B C 1
ATOM 4767 O O . VAL B 1 224 ? 34.499 -39.919 -40.927 1.00 20.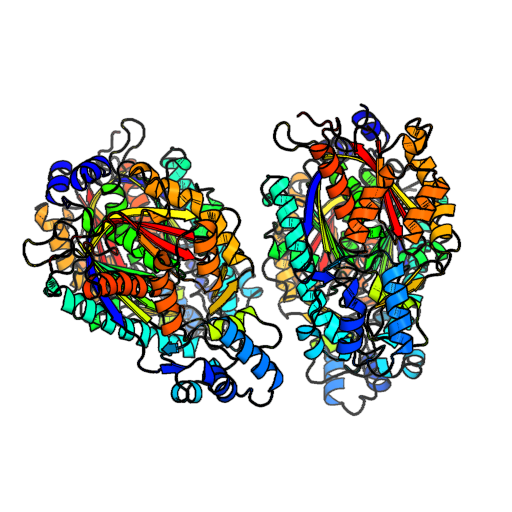51 224 VAL B O 1
ATOM 4771 N N . GLY B 1 225 ? 34.249 -41.522 -39.363 1.00 20.43 225 GLY B N 1
ATOM 4772 C CA . GLY B 1 225 ? 33.640 -42.475 -40.304 1.00 20.56 225 GLY B CA 1
ATOM 4773 C C . GLY B 1 225 ? 32.978 -43.650 -39.606 1.00 20.58 225 GLY B C 1
ATOM 4774 O O . GLY B 1 225 ? 33.368 -44.023 -38.501 1.00 21.18 225 GLY B O 1
ATOM 4775 N N . ALA B 1 226 ? 31.946 -44.197 -40.236 1.00 20.63 226 ALA B N 1
ATOM 4776 C CA . ALA B 1 226 ? 31.299 -45.413 -39.770 1.00 20.95 226 ALA B CA 1
ATOM 4777 C C . ALA B 1 226 ? 31.827 -46.603 -40.556 1.00 21.48 226 ALA B C 1
ATOM 4778 O O . ALA B 1 226 ? 32.429 -46.438 -41.642 1.00 21.34 226 ALA B O 1
ATOM 4780 N N . ASP B 1 227 ? 31.584 -47.800 -40.017 1.00 22.09 227 ASP B N 1
ATOM 4781 C CA . ASP B 1 227 ? 31.951 -49.058 -40.687 1.00 22.51 227 ASP B CA 1
ATOM 4782 C C . ASP B 1 227 ? 33.464 -49.094 -40.929 1.00 22.27 227 ASP B C 1
ATOM 4783 O O . ASP B 1 227 ? 33.909 -49.114 -42.068 1.00 21.72 227 ASP B O 1
ATOM 4788 N N . PRO B 1 228 ? 34.259 -49.091 -39.843 1.00 22.72 228 PRO B N 1
ATOM 4789 C CA . PRO B 1 228 ? 35.711 -49.112 -40.026 1.00 23.09 228 PRO B CA 1
ATOM 4790 C C . PRO B 1 228 ? 36.163 -50.302 -40.862 1.00 24.05 228 PRO B C 1
ATOM 4791 O O . PRO B 1 228 ? 35.590 -51.402 -40.778 1.00 23.86 228 PRO B O 1
ATOM 4795 N N . LEU B 1 229 ? 37.168 -50.053 -41.694 1.00 25.18 229 LEU B N 1
ATOM 4796 C CA . LEU B 1 229 ? 37.803 -51.091 -42.503 1.00 26.12 229 LEU B CA 1
ATOM 4797 C C . LEU B 1 229 ? 38.574 -52.026 -41.595 1.00 26.40 229 LEU B C 1
ATOM 4798 O O . LEU B 1 229 ? 39.521 -51.604 -40.929 1.00 26.27 229 LEU B O 1
ATOM 4803 N N . GLU B 1 230 ? 38.165 -53.286 -41.586 1.00 27.11 230 GLU B N 1
ATOM 4804 C CA . GLU B 1 230 ? 38.797 -54.305 -40.764 1.00 28.36 230 GLU B CA 1
ATOM 4805 C C . GLU B 1 230 ? 40.317 -54.307 -40.952 1.00 27.50 230 GLU B C 1
ATOM 4806 O O . GLU B 1 230 ? 40.804 -54.459 -42.072 1.00 27.38 230 GLU B O 1
ATOM 4812 N N . GLY B 1 231 ? 41.050 -54.107 -39.854 1.00 26.84 231 GLY B N 1
ATOM 4813 C CA . GLY B 1 231 ? 42.508 -54.216 -39.860 1.00 25.96 231 GLY B CA 1
ATOM 4814 C C . GLY B 1 231 ? 43.287 -52.988 -40.302 1.00 25.74 231 GLY B C 1
ATOM 4815 O O . GLY B 1 231 ? 44.517 -53.014 -40.274 1.00 25.86 231 GLY B O 1
ATOM 4816 N N . ILE B 1 232 ? 42.582 -51.916 -40.690 1.00 25.32 232 ILE B N 1
ATOM 4817 C CA . ILE B 1 232 ? 43.200 -50.664 -41.167 1.00 25.02 232 ILE B CA 1
ATOM 4818 C C . ILE B 1 232 ? 42.740 -49.458 -40.366 1.00 24.80 232 ILE B C 1
ATOM 4819 O O . ILE B 1 232 ? 43.553 -48.642 -39.916 1.00 25.22 232 ILE B O 1
ATOM 4824 N N . GLU B 1 233 ? 41.432 -49.334 -40.207 1.00 24.52 233 GLU B N 1
ATOM 4825 C CA . GLU B 1 233 ? 40.874 -48.246 -39.434 1.00 24.45 233 GLU B CA 1
ATOM 4826 C C . GLU B 1 233 ? 40.614 -48.756 -38.013 1.00 24.78 233 GLU B C 1
ATOM 4827 O O . GLU B 1 233 ? 39.896 -49.756 -37.823 1.00 25.34 233 GLU B O 1
ATOM 4833 N N . LYS B 1 234 ? 41.235 -48.091 -37.037 1.00 24.41 234 LYS B N 1
ATOM 4834 C CA . LYS B 1 234 ? 41.116 -48.443 -35.613 1.00 24.78 234 LYS B CA 1
ATOM 4835 C C . LYS B 1 234 ? 40.455 -47.291 -34.849 1.00 23.76 234 LYS B C 1
ATOM 4836 O O . LYS B 1 234 ? 41.161 -46.355 -34.438 1.00 23.53 234 LYS B O 1
ATOM 4842 N N . PRO B 1 235 ? 39.120 -47.358 -34.642 1.00 22.71 235 PRO B N 1
ATOM 4843 C CA . PRO B 1 235 ? 38.395 -46.303 -33.945 1.00 22.32 235 PRO B CA 1
ATOM 4844 C C . PRO B 1 235 ? 38.955 -46.015 -32.547 1.00 22.48 235 PRO B C 1
ATOM 4845 O O . PRO B 1 235 ? 39.308 -46.936 -31.800 1.00 22.27 235 PRO B O 1
ATOM 4849 N N . ILE B 1 236 ? 39.056 -44.737 -32.216 1.00 22.18 236 ILE B N 1
ATOM 4850 C CA . ILE B 1 236 ? 39.495 -44.318 -30.908 1.00 22.22 236 ILE B CA 1
ATOM 4851 C C . ILE B 1 236 ? 38.253 -44.154 -30.029 1.00 22.84 236 ILE B C 1
ATOM 4852 O O . ILE B 1 236 ? 38.247 -44.524 -28.845 1.00 22.58 236 ILE B O 1
ATOM 4857 N N . TYR B 1 237 ? 37.191 -43.615 -30.623 1.00 22.97 237 TYR B N 1
ATOM 4858 C CA . TYR B 1 237 ? 35.930 -43.449 -29.920 1.00 23.20 237 TYR B CA 1
ATOM 4859 C C . TYR B 1 237 ? 34.776 -43.695 -30.867 1.00 23.46 237 TYR B C 1
ATOM 4860 O O . TYR B 1 237 ? 34.868 -43.396 -32.054 1.00 23.46 237 TYR B O 1
ATOM 4869 N N . GLU B 1 238 ? 33.691 -44.235 -30.326 1.00 23.85 238 GLU B N 1
ATOM 4870 C CA . GLU B 1 238 ? 32.418 -44.258 -31.017 1.00 24.49 238 GLU B CA 1
ATOM 4871 C C . GLU B 1 238 ? 31.590 -43.045 -30.571 1.00 24.54 238 GLU B C 1
ATOM 4872 O O . GLU B 1 238 ? 31.520 -42.708 -29.373 1.00 24.39 238 GLU B O 1
ATOM 4878 N N . ILE B 1 239 ? 31.014 -42.355 -31.540 1.00 24.00 239 ILE B N 1
ATOM 4879 C CA . ILE B 1 239 ? 30.108 -41.273 -31.222 1.00 24.40 239 ILE B CA 1
ATOM 4880 C C . ILE B 1 239 ? 28.730 -41.907 -31.028 1.00 24.73 239 ILE B C 1
ATOM 4881 O O . ILE B 1 239 ? 28.093 -42.337 -32.002 1.00 24.90 239 ILE B O 1
ATOM 4886 N N . ALA B 1 240 ? 28.296 -41.983 -29.769 1.00 24.53 240 ALA B N 1
ATOM 4887 C CA . ALA B 1 240 ? 27.014 -42.593 -29.416 1.00 24.95 240 ALA B CA 1
ATOM 4888 C C . ALA B 1 240 ? 25.810 -41.674 -29.606 1.00 24.93 240 ALA B C 1
ATOM 4889 O O . ALA B 1 240 ? 24.730 -42.133 -29.964 1.00 25.67 240 ALA B O 1
ATOM 4891 N N . ALA B 1 241 ? 26.000 -40.387 -29.341 1.00 24.84 241 ALA B N 1
ATOM 4892 C CA . ALA B 1 241 ? 24.936 -39.402 -29.381 1.00 25.37 241 ALA B CA 1
ATOM 4893 C C . ALA B 1 241 ? 25.554 -38.028 -29.406 1.00 25.87 241 ALA B C 1
ATOM 4894 O O . ALA B 1 241 ? 26.663 -37.820 -28.875 1.00 25.70 241 ALA B O 1
ATOM 4896 N N . ALA B 1 242 ? 24.837 -37.088 -30.020 1.00 26.30 242 ALA B N 1
ATOM 4897 C CA . ALA B 1 242 ? 25.215 -35.686 -29.959 1.00 27.23 242 ALA B CA 1
ATOM 4898 C C . ALA B 1 242 ? 23.989 -34.782 -29.864 1.00 28.20 242 ALA B C 1
ATOM 4899 O O . ALA B 1 242 ? 23.006 -34.977 -30.572 1.00 28.23 242 ALA B O 1
ATOM 4901 N N . MET B 1 243 ? 24.061 -33.796 -28.979 1.00 29.16 243 MET B N 1
ATOM 4902 C CA . MET B 1 243 ? 22.942 -32.920 -28.739 1.00 31.03 243 MET B CA 1
ATOM 4903 C C . MET B 1 243 ? 23.376 -31.498 -28.432 1.00 31.02 243 MET B C 1
ATOM 4904 O O . MET B 1 243 ? 24.512 -31.240 -28.011 1.00 31.32 243 MET B O 1
ATOM 4909 N N . GLN B 1 244 ? 22.448 -30.577 -28.638 1.00 31.32 244 GLN B N 1
ATOM 4910 C CA . GLN B 1 244 ? 22.663 -29.176 -28.301 1.00 31.28 244 GLN B CA 1
ATOM 4911 C C . GLN B 1 244 ? 21.563 -28.696 -27.378 1.00 31.97 244 GLN B C 1
ATOM 4912 O O . GLN B 1 244 ? 20.413 -29.109 -27.508 1.00 32.36 244 GLN B O 1
ATOM 4918 N N . GLU B 1 245 ? 21.913 -27.825 -26.442 1.00 32.44 245 GLU B N 1
ATOM 4919 C CA . GLU B 1 245 ? 20.897 -27.153 -25.645 1.00 33.46 245 GLU B CA 1
ATOM 4920 C C . GLU B 1 245 ? 21.282 -25.699 -25.500 1.00 32.65 245 GLU B C 1
ATOM 4921 O O . GLU B 1 245 ? 22.457 -25.387 -25.327 1.00 32.49 245 GLU B O 1
ATOM 4927 N N . THR B 1 246 ? 20.294 -24.816 -25.604 1.00 32.56 246 THR B N 1
ATOM 4928 C CA . THR B 1 246 ? 20.478 -23.395 -25.315 1.00 32.54 246 THR B CA 1
ATOM 4929 C C . THR B 1 246 ? 19.848 -23.057 -23.959 1.00 33.33 246 THR B C 1
ATOM 4930 O O . THR B 1 246 ? 18.716 -23.443 -23.664 1.00 33.73 246 THR B O 1
ATOM 4934 N N . VAL B 1 247 ? 20.587 -22.320 -23.145 1.00 33.91 247 VAL B N 1
ATOM 4935 C CA . VAL B 1 247 ? 20.120 -21.935 -21.815 1.00 34.77 247 VAL B CA 1
ATOM 4936 C C . VAL B 1 247 ? 19.358 -20.612 -21.875 1.00 35.51 247 VAL B C 1
ATOM 4937 O O . VAL B 1 247 ? 19.929 -19.578 -22.227 1.00 35.74 247 VAL B O 1
ATOM 4941 N N . ALA B 1 248 ? 18.068 -20.664 -21.538 1.00 36.16 248 ALA B N 1
ATOM 4942 C CA . ALA B 1 248 ? 17.180 -19.503 -21.545 1.00 36.58 248 ALA B CA 1
ATOM 4943 C C . ALA B 1 248 ? 17.824 -18.258 -20.948 1.00 37.16 248 ALA B C 1
ATOM 4944 O O . ALA B 1 248 ? 18.538 -18.336 -19.937 1.00 37.34 248 ALA B O 1
ATOM 4946 N N . GLU B 1 249 ? 17.563 -17.119 -21.592 1.00 36.83 249 GLU B N 1
ATOM 4947 C CA . GLU B 1 249 ? 17.937 -15.798 -21.086 1.00 37.11 249 GLU B CA 1
ATOM 4948 C C . GLU B 1 249 ? 19.363 -15.763 -20.555 1.00 36.67 249 GLU B C 1
ATOM 4949 O O . GLU B 1 249 ? 19.595 -15.421 -19.399 1.00 37.28 249 GLU B O 1
ATOM 4955 N N . SER B 1 250 ? 20.323 -16.123 -21.397 1.00 35.62 250 SER B N 1
ATOM 4956 C CA . SER B 1 250 ? 21.722 -15.994 -21.001 1.00 34.41 250 SER B CA 1
ATOM 4957 C C . SER B 1 250 ? 22.638 -15.402 -22.084 1.00 33.85 250 SER B C 1
ATOM 4958 O O . SER B 1 250 ? 23.846 -15.637 -22.048 1.00 33.24 250 SER B O 1
ATOM 4961 N N . GLN B 1 251 ? 22.069 -14.610 -23.008 1.00 33.79 251 GLN B N 1
ATOM 4962 C CA . GLN B 1 251 ? 22.839 -13.982 -24.102 1.00 33.92 251 GLN B CA 1
ATOM 4963 C C . GLN B 1 251 ? 24.020 -13.183 -23.526 1.00 33.69 251 GLN B C 1
ATOM 4964 O O . GLN B 1 251 ? 25.094 -13.090 -24.150 1.00 33.72 251 GLN B O 1
ATOM 4970 N N . GLY B 1 252 ? 23.811 -12.637 -22.328 1.00 33.19 252 GLY B N 1
ATOM 4971 C CA . GLY B 1 252 ? 24.798 -11.809 -21.645 1.00 32.49 252 GLY B CA 1
ATOM 4972 C C . GLY B 1 252 ? 25.955 -12.531 -20.966 1.00 31.83 252 GLY B C 1
ATOM 4973 O O . GLY B 1 252 ? 26.988 -11.913 -20.684 1.00 32.35 252 GLY B O 1
ATOM 4974 N N . ALA B 1 253 ? 25.807 -13.824 -20.696 1.00 30.54 253 ALA B N 1
ATOM 4975 C CA . ALA B 1 253 ? 26.865 -14.564 -20.004 1.00 29.95 253 ALA B CA 1
ATOM 4976 C C . ALA B 1 253 ? 28.221 -14.372 -20.687 1.00 29.08 253 ALA B C 1
ATOM 4977 O O . ALA B 1 253 ? 29.213 -14.060 -20.035 1.00 29.52 253 ALA B O 1
ATOM 4979 N N . VAL B 1 254 ? 28.239 -14.541 -22.007 1.00 27.98 254 VAL B N 1
ATOM 4980 C CA . VAL B 1 254 ? 29.461 -14.499 -22.811 1.00 26.76 254 VAL B CA 1
ATOM 4981 C C . VAL B 1 254 ? 29.035 -14.269 -24.256 1.00 25.78 254 VAL B C 1
ATOM 4982 O O . VAL B 1 254 ? 27.893 -14.550 -24.611 1.00 25.77 254 VAL B O 1
ATOM 4986 N N . GLY B 1 255 ? 29.948 -13.739 -25.067 1.00 25.05 255 GLY B N 1
ATOM 4987 C CA . GLY B 1 255 ? 29.682 -13.411 -26.456 1.00 24.07 255 GLY B CA 1
ATOM 4988 C C . GLY B 1 255 ? 30.723 -12.458 -27.000 1.00 24.02 255 GLY B C 1
ATOM 4989 O O . GLY B 1 255 ? 31.770 -12.233 -26.375 1.00 24.59 255 GLY B O 1
ATOM 4990 N N . GLY B 1 256 ? 30.447 -11.896 -28.169 1.00 23.33 256 GLY B N 1
ATOM 4991 C CA . GLY B 1 256 ? 31.387 -10.992 -28.798 1.00 22.98 256 GLY B CA 1
ATOM 4992 C C . GLY B 1 256 ? 30.801 -10.274 -29.988 1.00 22.97 256 GLY B C 1
ATOM 4993 O O . GLY B 1 256 ? 29.744 -10.666 -30.506 1.00 22.54 256 GLY B O 1
ATOM 4994 N N . HIS B 1 257 ? 31.485 -9.210 -30.412 1.00 22.80 257 HIS B N 1
ATOM 4995 C CA . HIS B 1 257 ? 31.072 -8.441 -31.578 1.00 21.81 257 HIS B CA 1
ATOM 4996 C C . HIS B 1 257 ? 32.175 -8.318 -32.602 1.00 21.67 257 HIS B C 1
ATOM 4997 O O . HIS B 1 257 ? 33.375 -8.279 -32.268 1.00 21.96 257 HIS B O 1
ATOM 5004 N N . LEU B 1 258 ? 31.762 -8.300 -33.862 1.00 20.97 258 LEU B N 1
ATOM 5005 C CA . LEU B 1 258 ? 32.687 -8.079 -34.952 1.00 21.13 258 LEU B CA 1
ATOM 5006 C C . LEU B 1 258 ? 32.497 -6.665 -35.470 1.00 21.89 258 LEU B C 1
ATOM 5007 O O . LEU B 1 258 ? 31.395 -6.303 -35.895 1.00 22.03 258 LEU B O 1
ATOM 5012 N N . ARG B 1 259 ? 33.571 -5.872 -35.409 1.00 22.25 259 ARG B N 1
ATOM 5013 C CA . ARG B 1 259 ? 33.533 -4.447 -35.723 1.00 23.00 259 ARG B CA 1
ATOM 5014 C C . ARG B 1 259 ? 34.771 -4.028 -36.513 1.00 23.53 259 ARG B C 1
ATOM 5015 O O . ARG B 1 259 ? 35.621 -4.858 -36.854 1.00 24.04 259 ARG B O 1
ATOM 5023 N N . ALA B 1 260 ? 34.901 -2.736 -36.779 1.00 23.45 260 ALA B N 1
ATOM 5024 C CA . ALA B 1 260 ? 36.048 -2.264 -37.545 1.00 23.78 260 ALA B CA 1
ATOM 5025 C C . ALA B 1 260 ? 37.395 -2.438 -36.807 1.00 24.18 260 ALA B C 1
ATOM 5026 O O . ALA B 1 260 ? 38.453 -2.365 -37.436 1.00 23.50 260 ALA B O 1
ATOM 5028 N N . PHE B 1 261 ? 37.339 -2.662 -35.488 1.00 24.68 261 PHE B N 1
ATOM 5029 C CA . PHE B 1 261 ? 38.536 -2.912 -34.680 1.00 25.45 261 PHE B CA 1
ATOM 5030 C C . PHE B 1 261 ? 38.908 -4.393 -34.591 1.00 25.31 261 PHE B C 1
ATOM 5031 O O . PHE B 1 261 ? 39.964 -4.738 -34.070 1.00 25.50 261 PHE B O 1
ATOM 5039 N N . GLY B 1 262 ? 38.042 -5.261 -35.116 1.00 25.19 262 GLY B N 1
ATOM 5040 C CA . GLY B 1 262 ? 38.244 -6.710 -35.033 1.00 24.56 262 GLY B CA 1
ATOM 5041 C C . GLY B 1 262 ? 37.215 -7.333 -34.110 1.00 24.18 262 GLY B C 1
ATOM 5042 O O . GLY B 1 262 ? 36.097 -6.831 -33.998 1.00 24.46 262 GLY B O 1
ATOM 5043 N N . TRP B 1 263 ? 37.587 -8.428 -33.459 1.00 23.74 263 TRP B N 1
ATOM 5044 C CA . TRP B 1 263 ? 36.702 -9.086 -32.508 1.00 23.48 263 TRP B CA 1
ATOM 5045 C C . TRP B 1 263 ? 36.963 -8.590 -31.106 1.00 24.32 263 TRP B C 1
ATOM 5046 O O . TRP B 1 263 ? 38.117 -8.349 -30.719 1.00 24.87 263 TRP B O 1
ATOM 5057 N N . THR B 1 264 ? 35.887 -8.449 -30.344 1.00 24.82 264 THR B N 1
ATOM 5058 C CA . THR B 1 264 ? 35.990 -8.220 -28.912 1.00 26.01 264 THR B CA 1
ATOM 5059 C C . THR B 1 264 ? 34.999 -9.145 -28.210 1.00 25.95 264 THR B C 1
ATOM 5060 O O . THR B 1 264 ? 33.910 -9.400 -28.728 1.00 26.06 264 THR B O 1
ATOM 5064 N N . PHE B 1 265 ? 35.385 -9.653 -27.043 1.00 26.47 265 PHE B N 1
ATOM 5065 C CA . PHE B 1 265 ? 34.575 -10.624 -26.333 1.00 26.49 265 PHE B CA 1
ATOM 5066 C C . PHE B 1 265 ? 34.137 -10.101 -24.987 1.00 27.16 265 PHE B C 1
ATOM 5067 O O . PHE B 1 265 ? 34.931 -9.472 -24.278 1.00 27.98 265 PHE B O 1
ATOM 5075 N N . TYR B 1 266 ? 32.865 -10.330 -24.647 1.00 26.47 266 TYR B N 1
ATOM 5076 C CA . TYR B 1 266 ? 32.362 -9.951 -23.338 1.00 26.41 266 TYR B CA 1
ATOM 5077 C C . TYR B 1 266 ? 32.101 -11.178 -22.473 1.00 27.30 266 TYR B C 1
ATOM 5078 O O . TYR B 1 266 ? 32.033 -12.307 -22.984 1.00 27.01 266 TYR B O 1
ATOM 5087 N N . PHE B 1 267 ? 31.965 -10.958 -21.165 1.00 28.02 267 PHE B N 1
ATOM 5088 C CA . PHE B 1 267 ? 31.589 -12.008 -20.224 1.00 28.73 267 PHE B CA 1
ATOM 5089 C C . PHE B 1 267 ? 31.137 -11.444 -18.873 1.00 29.69 267 PHE B C 1
ATOM 5090 O O . PHE B 1 267 ? 31.558 -10.357 -18.461 1.00 30.04 267 PHE B O 1
ATOM 5098 N N . LEU B 1 268 ? 30.291 -12.205 -18.183 1.00 30.20 268 LEU B N 1
ATOM 5099 C CA . LEU B 1 268 ? 29.976 -11.940 -16.786 1.00 30.98 268 LEU B CA 1
ATOM 5100 C C . LEU B 1 268 ? 30.987 -12.694 -15.912 1.00 31.57 268 LEU B C 1
ATOM 5101 O O . LEU B 1 268 ? 31.510 -13.747 -16.307 1.00 30.19 268 LEU B O 1
ATOM 5106 N N . ASN B 1 269 ? 31.284 -12.135 -14.739 1.00 32.99 269 ASN B N 1
ATOM 5107 C CA . ASN B 1 269 ? 32.189 -12.789 -13.786 1.00 34.16 269 ASN B CA 1
ATOM 5108 C C . ASN B 1 269 ? 31.631 -14.111 -13.295 1.00 34.01 269 ASN B C 1
ATOM 5109 O O . ASN B 1 269 ? 32.389 -14.980 -12.881 1.00 34.21 269 ASN B O 1
ATOM 5114 N N . GLN B 1 270 ? 30.311 -14.261 -13.375 1.00 34.31 270 GLN B N 1
ATOM 5115 C CA . GLN B 1 270 ? 29.618 -15.456 -12.880 1.00 35.23 270 GLN B CA 1
ATOM 5116 C C . GLN B 1 270 ? 29.423 -16.537 -13.932 1.00 34.44 270 GLN B C 1
ATOM 5117 O O . GLN B 1 270 ? 28.771 -17.558 -13.674 1.00 34.60 270 GLN B O 1
ATOM 5123 N N . LEU B 1 271 ? 30.002 -16.321 -15.112 1.00 33.90 271 LEU B N 1
ATOM 5124 C CA . LEU B 1 271 ? 29.970 -17.310 -16.184 1.00 33.28 271 LEU B CA 1
ATOM 5125 C C . LEU B 1 271 ? 30.392 -18.717 -15.709 1.00 33.38 271 LEU B C 1
ATOM 5126 O O . LEU B 1 271 ? 29.750 -19.702 -16.099 1.00 33.32 271 LEU B O 1
ATOM 5131 N N . PRO B 1 272 ? 31.442 -18.824 -14.856 1.00 33.77 272 PRO B N 1
ATOM 5132 C CA . PRO B 1 272 ? 31.773 -20.178 -14.396 1.00 33.96 272 PRO B CA 1
ATOM 5133 C C . PRO B 1 272 ? 30.596 -20.853 -13.715 1.00 33.94 272 PRO B C 1
ATOM 5134 O O . PRO B 1 272 ? 30.303 -21.997 -14.010 1.00 33.84 272 PRO B O 1
ATOM 5138 N N . ALA B 1 273 ? 29.900 -20.133 -12.851 1.00 34.98 273 ALA B N 1
ATOM 5139 C CA . ALA B 1 273 ? 28.699 -20.669 -12.206 1.00 35.51 273 ALA B CA 1
ATOM 5140 C C . ALA B 1 273 ? 27.533 -20.899 -13.180 1.00 35.05 273 ALA B C 1
ATOM 5141 O O . ALA B 1 273 ? 26.916 -21.957 -13.147 1.00 35.39 273 ALA B O 1
ATOM 5143 N N . ILE B 1 274 ? 27.254 -19.933 -14.058 1.00 35.05 274 ILE B N 1
ATOM 5144 C CA . ILE B 1 274 ? 26.180 -20.077 -15.066 1.00 34.65 274 ILE B CA 1
ATOM 5145 C C . ILE B 1 274 ? 26.352 -21.356 -15.911 1.00 34.25 274 ILE B C 1
ATOM 5146 O O . ILE B 1 274 ? 25.369 -22.072 -16.174 1.00 34.05 274 ILE B O 1
ATOM 5151 N N . ILE B 1 275 ? 27.584 -21.656 -16.317 1.00 33.62 275 ILE B N 1
ATOM 5152 C CA . ILE B 1 275 ? 27.842 -22.923 -17.026 1.00 34.13 275 ILE B CA 1
ATOM 5153 C C . ILE B 1 275 ? 27.540 -24.155 -16.157 1.00 34.69 275 ILE B C 1
ATOM 5154 O O . ILE B 1 275 ? 26.686 -24.978 -16.513 1.00 34.34 275 ILE B O 1
ATOM 5159 N N . ALA B 1 276 ? 28.238 -24.259 -15.022 1.00 35.62 276 ALA B N 1
ATOM 5160 C CA . ALA B 1 276 ? 28.125 -25.401 -14.106 1.00 36.48 276 ALA B CA 1
ATOM 5161 C C . ALA B 1 276 ? 26.687 -25.664 -13.660 1.00 37.04 276 ALA B C 1
ATOM 5162 O O . ALA B 1 276 ? 26.260 -26.815 -13.560 1.00 36.95 276 ALA B O 1
ATOM 5164 N N . ASP B 1 277 ? 25.946 -24.588 -13.411 1.00 37.78 277 ASP B N 1
ATOM 5165 C CA . ASP B 1 277 ? 24.570 -24.697 -12.941 1.00 38.67 277 ASP B CA 1
ATOM 5166 C C . ASP B 1 277 ? 23.576 -25.157 -14.004 1.00 38.50 277 ASP B C 1
ATOM 5167 O O . ASP B 1 277 ? 22.454 -25.528 -13.675 1.00 38.55 277 ASP B O 1
ATOM 5172 N N . ASN B 1 278 ? 23.988 -25.151 -15.271 1.00 38.68 278 ASN B N 1
ATOM 5173 C CA . ASN B 1 278 ? 23.070 -25.453 -16.366 1.00 38.90 278 ASN B CA 1
ATOM 5174 C C . ASN B 1 278 ? 23.404 -26.719 -17.168 1.00 39.16 278 ASN B C 1
ATOM 5175 O O . ASN B 1 278 ? 22.851 -26.951 -18.248 1.00 39.00 278 ASN B O 1
ATOM 5180 N N . LEU B 1 279 ? 24.284 -27.544 -16.610 1.00 39.87 279 LEU B N 1
ATOM 5181 C CA . LEU B 1 279 ? 24.689 -28.807 -17.222 1.00 40.12 279 LEU B CA 1
ATOM 5182 C C . LEU B 1 279 ? 23.730 -29.967 -16.946 1.00 41.01 279 LEU B C 1
ATOM 5183 O O . LEU B 1 279 ? 23.678 -30.930 -17.723 1.00 40.89 279 LEU B O 1
ATOM 5188 N N . GLY B 1 280 ? 22.982 -29.869 -15.847 1.00 42.12 280 GLY B N 1
ATOM 5189 C CA . GLY B 1 280 ? 22.072 -30.930 -15.407 1.00 43.09 280 GLY B CA 1
ATOM 5190 C C . GLY B 1 280 ? 21.218 -31.563 -16.491 1.00 43.39 280 GLY B C 1
ATOM 5191 O O . GLY B 1 280 ? 21.251 -32.782 -16.670 1.00 43.08 280 GLY B O 1
ATOM 5192 N N . ARG B 1 281 ? 20.461 -30.731 -17.209 1.00 44.20 281 ARG B N 1
ATOM 5193 C CA . ARG B 1 281 ? 19.588 -31.171 -18.311 1.00 45.13 281 ARG B CA 1
ATOM 5194 C C . ARG B 1 281 ? 20.325 -31.937 -19.401 1.00 44.34 281 ARG B C 1
ATOM 5195 O O . ARG B 1 281 ? 19.933 -33.043 -19.759 1.00 44.13 281 ARG B O 1
ATOM 5203 N N . SER B 1 282 ? 21.377 -31.326 -19.936 1.00 44.28 282 SER B N 1
ATOM 5204 C CA . SER B 1 282 ? 22.196 -31.950 -20.980 1.00 44.27 282 SER B CA 1
ATOM 5205 C C . SER B 1 282 ? 22.705 -33.318 -20.557 1.00 44.36 282 SER B C 1
ATOM 5206 O O . SER B 1 282 ? 22.526 -34.295 -21.286 1.00 44.51 282 SER B O 1
ATOM 5209 N N . LEU B 1 283 ? 23.310 -33.390 -19.374 1.00 44.72 283 LEU B N 1
ATOM 5210 C CA . LEU B 1 283 ? 23.884 -34.647 -18.883 1.00 45.21 283 LEU B CA 1
ATOM 5211 C C . LEU B 1 283 ? 22.830 -35.732 -18.620 1.00 45.56 283 LEU B C 1
ATOM 5212 O O . LEU B 1 283 ? 23.084 -36.915 -18.833 1.00 45.35 283 LEU B O 1
ATOM 5217 N N . GLU B 1 284 ? 21.648 -35.311 -18.184 1.00 46.33 284 GLU B N 1
ATOM 5218 C CA . GLU B 1 284 ? 20.513 -36.210 -17.964 1.00 47.28 284 GLU B CA 1
ATOM 5219 C C . GLU B 1 284 ? 19.989 -36.820 -19.280 1.00 46.84 284 GLU B C 1
ATOM 5220 O O . GLU B 1 284 ? 19.809 -38.032 -19.370 1.00 46.51 284 GLU B O 1
ATOM 5226 N N . ARG B 1 285 ? 19.753 -35.975 -20.287 1.00 46.69 285 ARG B N 1
ATOM 5227 C CA . ARG B 1 285 ? 19.399 -36.432 -21.640 1.00 46.85 285 ARG B CA 1
ATOM 5228 C C . ARG B 1 285 ? 20.446 -37.415 -22.170 1.00 46.42 285 ARG B C 1
ATOM 5229 O O . ARG B 1 285 ? 20.110 -38.452 -22.749 1.00 46.50 285 ARG B O 1
ATOM 5237 N N . ALA B 1 286 ? 21.715 -37.083 -21.942 1.00 45.91 286 ALA B N 1
ATOM 5238 C CA . ALA B 1 286 ? 22.839 -37.857 -22.462 1.00 45.31 286 ALA B CA 1
ATOM 5239 C C . ALA B 1 286 ? 23.039 -39.213 -21.790 1.00 45.54 286 ALA B C 1
ATOM 5240 O O . ALA B 1 286 ? 23.152 -40.235 -22.469 1.00 45.56 286 ALA B O 1
ATOM 5242 N N . LEU B 1 287 ? 23.092 -39.214 -20.461 1.00 45.85 287 LEU B N 1
ATOM 5243 C CA . LEU B 1 287 ? 23.589 -40.367 -19.715 1.00 46.14 287 LEU B CA 1
ATOM 5244 C C . LEU B 1 287 ? 22.527 -41.262 -19.081 1.00 46.86 287 LEU B C 1
ATOM 5245 O O . LEU B 1 287 ? 22.809 -42.428 -18.794 1.00 47.12 287 LEU B O 1
ATOM 5250 N N . ALA B 1 288 ? 21.321 -40.730 -18.862 1.00 47.32 288 ALA B N 1
ATOM 5251 C CA . ALA B 1 288 ? 20.228 -41.530 -18.283 1.00 48.12 288 ALA B CA 1
ATOM 5252 C C . ALA B 1 288 ? 19.830 -42.762 -19.118 1.00 48.28 288 ALA B C 1
ATOM 5253 O O . ALA B 1 288 ? 19.485 -43.792 -18.537 1.00 49.06 288 ALA B O 1
ATOM 5255 N N . PRO B 1 289 ? 19.892 -42.675 -20.470 1.00 47.96 289 PRO B N 1
ATOM 5256 C CA . PRO B 1 289 ? 19.638 -43.883 -21.279 1.00 48.16 289 PRO B CA 1
ATOM 5257 C C . PRO B 1 289 ? 20.628 -45.032 -21.039 1.00 48.46 289 PRO B C 1
ATOM 5258 O O . PRO B 1 289 ? 20.276 -46.194 -21.232 1.00 48.91 289 PRO B O 1
ATOM 5262 N N . LEU B 1 290 ? 21.851 -44.707 -20.631 1.00 48.38 290 LEU B N 1
ATOM 5263 C CA . LEU B 1 290 ? 22.877 -45.716 -20.377 1.00 48.69 290 LEU B CA 1
ATOM 5264 C C . LEU B 1 290 ? 22.785 -46.227 -18.950 1.00 49.51 290 LEU B C 1
ATOM 5265 O O . LEU B 1 290 ? 23.427 -47.218 -18.597 1.00 49.78 290 LEU B O 1
ATOM 5270 N N . GLY B 1 291 ? 21.999 -45.536 -18.130 1.00 50.14 291 GLY B N 1
ATOM 5271 C CA . GLY B 1 291 ? 21.804 -45.921 -16.736 1.00 51.32 291 GLY B CA 1
ATOM 5272 C C . GLY B 1 291 ? 22.982 -45.571 -15.844 1.00 51.59 291 GLY B C 1
ATOM 5273 O O . GLY B 1 291 ? 23.246 -46.263 -14.864 1.00 52.31 291 GLY B O 1
ATOM 5274 N N . VAL B 1 292 ? 23.694 -44.498 -16.184 1.00 51.30 292 VAL B N 1
ATOM 5275 C CA . VAL B 1 292 ? 24.810 -44.021 -15.371 1.00 51.24 292 VAL B CA 1
ATOM 5276 C C . VAL B 1 292 ? 24.314 -43.535 -14.002 1.00 51.85 292 VAL B C 1
ATOM 5277 O O . VAL B 1 292 ? 23.342 -42.783 -13.909 1.00 52.07 292 VAL B O 1
ATOM 5281 N N . ARG B 1 293 ? 24.985 -43.992 -12.949 1.00 52.12 293 ARG B N 1
ATOM 5282 C CA . ARG B 1 293 ? 24.580 -43.714 -11.570 1.00 52.89 293 ARG B CA 1
ATOM 5283 C C . ARG B 1 293 ? 25.272 -42.480 -10.991 1.00 52.28 293 ARG B C 1
ATOM 5284 O O . ARG B 1 293 ? 24.677 -41.735 -10.203 1.00 52.47 293 ARG B O 1
ATOM 5292 N N . GLU B 1 294 ? 26.529 -42.284 -11.388 1.00 51.13 294 GLU B N 1
ATOM 5293 C CA . GLU B 1 294 ? 27.416 -41.312 -10.764 1.00 50.65 294 GLU B CA 1
ATOM 5294 C C . GLU B 1 294 ? 28.264 -40.575 -11.805 1.00 49.03 294 GLU B C 1
ATOM 5295 O O . GLU B 1 294 ? 28.745 -41.180 -12.765 1.00 48.46 294 GLU B O 1
ATOM 5301 N N . TRP B 1 295 ? 28.459 -39.273 -11.604 1.00 47.69 295 TRP B N 1
ATOM 5302 C CA . TRP B 1 295 ? 29.237 -38.458 -12.542 1.00 45.69 295 TRP B CA 1
ATOM 5303 C C . TRP B 1 295 ? 30.688 -38.927 -12.717 1.00 44.38 295 TRP B C 1
ATOM 5304 O O . TRP B 1 295 ? 31.242 -38.806 -13.809 1.00 43.66 295 TRP B O 1
ATOM 5315 N N . ASN B 1 296 ? 31.293 -39.450 -11.652 1.00 43.56 296 ASN B N 1
ATOM 5316 C CA . ASN B 1 296 ? 32.636 -40.031 -11.725 1.00 42.29 296 ASN B CA 1
ATOM 5317 C C . ASN B 1 296 ? 32.671 -41.384 -12.435 1.00 41.12 296 ASN B C 1
ATOM 5318 O O . ASN B 1 296 ? 33.739 -41.986 -12.561 1.00 40.97 296 ASN B O 1
ATOM 5323 N N . ASP B 1 297 ? 31.511 -41.871 -12.876 1.00 39.65 297 ASP B N 1
ATOM 5324 C CA . ASP B 1 297 ? 31.438 -43.175 -13.530 1.00 38.21 297 ASP B CA 1
ATOM 5325 C C . ASP B 1 297 ? 31.771 -43.130 -15.016 1.00 36.92 297 ASP B C 1
ATOM 5326 O O . ASP B 1 297 ? 31.907 -44.178 -15.639 1.00 37.25 297 ASP B O 1
ATOM 5331 N N . VAL B 1 298 ? 31.886 -41.930 -15.583 1.00 34.71 298 VAL B N 1
ATOM 5332 C CA . VAL B 1 298 ? 32.224 -41.773 -16.992 1.00 32.34 298 VAL B CA 1
ATOM 5333 C C . VAL B 1 298 ? 33.476 -40.919 -17.143 1.00 30.99 298 VAL B C 1
ATOM 5334 O O . VAL B 1 298 ? 33.896 -40.265 -16.184 1.00 31.09 298 VAL B O 1
ATOM 5338 N N . PHE B 1 299 ? 34.063 -40.914 -18.337 1.00 28.67 299 PHE B N 1
ATOM 5339 C CA . PHE B 1 299 ? 35.185 -40.014 -18.614 1.00 27.01 299 PHE B CA 1
ATOM 5340 C C . PHE B 1 299 ? 34.745 -38.657 -19.186 1.00 26.78 299 PHE B C 1
ATOM 5341 O O . PHE B 1 299 ? 33.586 -38.478 -19.564 1.00 27.56 299 PHE B O 1
ATOM 5349 N N . TRP B 1 300 ? 35.653 -37.690 -19.208 1.00 26.21 300 TRP B N 1
ATOM 5350 C CA . TRP B 1 300 ? 35.270 -36.315 -19.501 1.00 26.07 300 TRP B CA 1
ATOM 5351 C C . TRP B 1 300 ? 36.250 -35.665 -20.447 1.00 25.58 300 TRP B C 1
ATOM 5352 O O . TRP B 1 300 ? 37.428 -35.544 -20.124 1.00 26.07 300 TRP B O 1
ATOM 5363 N N . VAL B 1 301 ? 35.766 -35.275 -21.626 1.00 25.36 301 VAL B N 1
ATOM 5364 C CA . VAL B 1 301 ? 36.560 -34.464 -22.554 1.00 24.81 301 VAL B CA 1
ATOM 5365 C C . VAL B 1 301 ? 35.934 -33.074 -22.607 1.00 24.64 301 VAL B C 1
ATOM 5366 O O . VAL B 1 301 ? 35.081 -32.788 -23.457 1.00 24.56 301 VAL B O 1
ATOM 5370 N N . ALA B 1 302 ? 36.366 -32.206 -21.699 1.00 24.46 302 ALA B N 1
ATOM 5371 C CA . ALA B 1 302 ? 35.774 -30.875 -21.597 1.00 24.47 302 ALA B CA 1
ATOM 5372 C C . ALA B 1 302 ? 36.579 -29.783 -22.270 1.00 24.03 302 ALA B C 1
ATOM 5373 O O . ALA B 1 302 ? 37.804 -29.717 -22.150 1.00 23.65 302 ALA B O 1
ATOM 5375 N N . HIS B 1 303 ? 35.856 -28.924 -22.981 1.00 24.06 303 HIS B N 1
ATOM 5376 C CA . HIS B 1 303 ? 36.384 -27.633 -23.381 1.00 23.51 303 HIS B CA 1
ATOM 5377 C C . HIS B 1 303 ? 36.627 -26.871 -22.088 1.00 24.04 303 HIS B C 1
ATOM 5378 O O . HIS B 1 303 ? 35.725 -26.746 -21.270 1.00 24.45 303 HIS B O 1
ATOM 5385 N N . PRO B 1 304 ? 37.858 -26.386 -21.887 1.00 24.68 304 PRO B N 1
ATOM 5386 C CA . PRO B 1 304 ? 38.200 -25.824 -20.572 1.00 25.63 304 PRO B CA 1
ATOM 5387 C C . PRO B 1 304 ? 37.588 -24.457 -20.299 1.00 26.36 304 PRO B C 1
ATOM 5388 O O . PRO B 1 304 ? 37.237 -24.169 -19.148 1.00 27.63 304 PRO B O 1
ATOM 5392 N N . GLY B 1 305 ? 37.462 -23.625 -21.329 1.00 26.26 305 GLY B N 1
ATOM 5393 C CA . GLY B 1 305 ? 36.910 -22.268 -21.178 1.00 26.30 305 GLY B CA 1
ATOM 5394 C C . GLY B 1 305 ? 37.894 -21.365 -20.455 1.00 26.71 305 GLY B C 1
ATOM 5395 O O . GLY B 1 305 ? 38.520 -20.493 -21.068 1.00 25.93 305 GLY B O 1
ATOM 5396 N N . ASN B 1 306 ? 37.988 -21.573 -19.138 1.00 27.04 306 ASN B N 1
ATOM 5397 C CA . ASN B 1 306 ? 39.035 -21.017 -18.286 1.00 27.98 306 ASN B CA 1
ATOM 5398 C C . ASN B 1 306 ? 39.151 -21.808 -16.968 1.00 28.89 306 ASN B C 1
ATOM 5399 O O . ASN B 1 306 ? 38.327 -22.695 -16.689 1.00 29.08 306 ASN B O 1
ATOM 5404 N N . TRP B 1 307 ? 40.154 -21.454 -16.162 1.00 29.10 307 TRP B N 1
ATOM 5405 C CA . TRP B 1 307 ? 40.492 -22.173 -14.935 1.00 29.90 307 TRP B CA 1
ATOM 5406 C C . TRP B 1 307 ? 39.332 -22.224 -13.949 1.00 29.98 307 TRP B C 1
ATOM 5407 O O . TRP B 1 307 ? 39.091 -23.245 -13.302 1.00 30.42 307 TRP B O 1
ATOM 5418 N N . ALA B 1 308 ? 38.617 -21.112 -13.870 1.00 30.02 308 ALA B N 1
ATOM 5419 C CA . ALA B 1 308 ? 37.466 -20.959 -13.012 1.00 29.86 308 ALA B CA 1
ATOM 5420 C C . ALA B 1 308 ? 36.327 -21.864 -13.465 1.00 29.09 308 ALA B C 1
ATOM 5421 O O . ALA B 1 308 ? 35.657 -22.467 -12.638 1.00 29.89 308 ALA B O 1
ATOM 5423 N N . ILE B 1 309 ? 36.131 -21.966 -14.778 1.00 28.16 309 ILE B N 1
ATOM 5424 C CA . ILE B 1 309 ? 35.078 -22.797 -15.372 1.00 27.05 309 ILE B CA 1
ATOM 5425 C C . ILE B 1 309 ? 35.276 -24.280 -15.048 1.00 27.21 309 ILE B C 1
ATOM 5426 O O . ILE B 1 309 ? 34.326 -24.979 -14.677 1.00 26.69 309 ILE B O 1
ATOM 5431 N N . ILE B 1 310 ? 36.518 -24.743 -15.191 1.00 27.17 310 ILE B N 1
ATOM 5432 C CA . ILE B 1 310 ? 36.883 -26.103 -14.856 1.00 27.64 310 ILE B CA 1
ATOM 5433 C C . ILE B 1 310 ? 36.548 -26.316 -13.376 1.00 28.81 310 ILE B C 1
ATOM 5434 O O . ILE B 1 310 ? 35.826 -27.259 -13.039 1.00 28.72 310 ILE B O 1
ATOM 5439 N N . ASP B 1 311 ? 37.043 -25.421 -12.511 1.00 29.58 311 ASP B N 1
ATOM 5440 C CA . ASP B 1 311 ? 36.822 -25.535 -11.061 1.00 30.84 311 ASP B CA 1
ATOM 5441 C C . ASP B 1 311 ? 35.334 -25.630 -10.756 1.00 30.91 311 ASP B C 1
ATOM 5442 O O . ASP B 1 311 ? 34.921 -26.455 -9.949 1.00 31.27 311 ASP B O 1
ATOM 5447 N N . ALA B 1 312 ? 34.537 -24.804 -11.432 1.00 30.70 312 ALA B N 1
ATOM 5448 C CA . ALA B 1 312 ? 33.101 -24.782 -11.218 1.00 31.10 312 ALA B CA 1
ATOM 5449 C C . ALA B 1 312 ? 32.442 -26.100 -11.618 1.00 31.14 312 ALA B C 1
ATOM 5450 O O . ALA B 1 312 ? 31.618 -26.624 -10.881 1.00 31.91 312 ALA B O 1
ATOM 5452 N N . ILE B 1 313 ? 32.814 -26.640 -12.776 1.00 31.37 313 ILE B N 1
ATOM 5453 C CA . ILE B 1 313 ? 32.237 -27.895 -13.267 1.00 31.31 313 ILE B CA 1
ATOM 5454 C C . ILE B 1 313 ? 32.631 -29.082 -12.388 1.00 31.77 313 ILE B C 1
ATOM 5455 O O . ILE B 1 313 ? 31.776 -29.871 -11.997 1.00 31.58 313 ILE B O 1
ATOM 5460 N N . GLU B 1 314 ? 33.931 -29.208 -12.112 1.00 32.56 314 GLU B N 1
ATOM 5461 C CA . GLU B 1 314 ? 34.445 -30.217 -11.193 1.00 33.88 314 GLU B CA 1
ATOM 5462 C C . GLU B 1 314 ? 33.716 -30.158 -9.863 1.00 35.06 314 GLU B C 1
ATOM 5463 O O . GLU B 1 314 ? 33.294 -31.189 -9.350 1.00 35.86 314 GLU B O 1
ATOM 5469 N N . ALA B 1 315 ? 33.575 -28.953 -9.315 1.00 36.08 315 ALA B N 1
ATOM 5470 C CA . ALA B 1 315 ? 32.917 -28.759 -8.015 1.00 37.52 315 ALA B CA 1
ATOM 5471 C C . ALA B 1 315 ? 31.431 -29.117 -8.048 1.00 37.95 315 ALA B C 1
ATOM 5472 O O . ALA B 1 315 ? 30.929 -29.714 -7.108 1.00 38.44 315 ALA B O 1
ATOM 5474 N N . LYS B 1 316 ? 30.734 -28.756 -9.127 1.00 38.07 316 LYS B N 1
ATOM 5475 C CA . LYS B 1 316 ? 29.281 -28.976 -9.206 1.00 38.84 316 LYS B CA 1
ATOM 5476 C C . LYS B 1 316 ? 28.950 -30.458 -9.395 1.00 39.10 316 LYS B C 1
ATOM 5477 O O . LYS B 1 316 ? 28.005 -30.973 -8.801 1.00 39.66 316 LYS B O 1
ATOM 5483 N N . LEU B 1 317 ? 29.744 -31.138 -10.215 1.00 39.00 317 LEU B N 1
ATOM 5484 C CA . LEU B 1 317 ? 29.530 -32.557 -10.480 1.00 39.28 317 LEU B CA 1
ATOM 5485 C C . LEU B 1 317 ? 30.256 -33.439 -9.485 1.00 39.68 317 LEU B C 1
ATOM 5486 O O . LEU B 1 317 ? 30.078 -34.648 -9.492 1.00 40.10 317 LEU B O 1
ATOM 5491 N N . GLN B 1 318 ? 31.064 -32.826 -8.623 1.00 40.29 318 GLN B N 1
ATOM 5492 C CA . GLN B 1 318 ? 31.818 -33.541 -7.586 1.00 40.69 318 GLN B CA 1
ATOM 5493 C C . GLN B 1 318 ? 32.713 -34.604 -8.210 1.00 39.72 318 GLN B C 1
ATOM 5494 O O . GLN B 1 318 ? 32.832 -35.703 -7.686 1.00 40.85 318 GLN B O 1
ATOM 5500 N N . LEU B 1 319 ? 33.330 -34.273 -9.337 1.00 37.95 319 LEU B N 1
ATOM 5501 C CA . LEU B 1 319 ? 34.274 -35.163 -9.981 1.00 36.09 319 LEU B CA 1
ATOM 5502 C C . LEU B 1 319 ? 35.585 -35.159 -9.210 1.00 35.36 319 LEU B C 1
ATOM 5503 O O . LEU B 1 319 ? 35.970 -34.142 -8.649 1.00 35.38 319 LEU B O 1
ATOM 5508 N N . SER B 1 320 ? 36.281 -36.291 -9.192 1.00 34.13 320 SER B N 1
ATOM 5509 C CA . SER B 1 320 ? 37.607 -36.345 -8.596 1.00 33.06 320 SER B CA 1
ATOM 5510 C C . SER B 1 320 ? 38.552 -35.636 -9.572 1.00 32.38 320 SER B C 1
ATOM 5511 O O . SER B 1 320 ? 38.206 -35.493 -10.751 1.00 31.90 320 SER B O 1
ATOM 5514 N N . PRO B 1 321 ? 39.732 -35.181 -9.094 1.00 31.94 321 PRO B N 1
ATOM 5515 C CA . PRO B 1 321 ? 40.649 -34.384 -9.919 1.00 31.17 321 PRO B CA 1
ATOM 5516 C C . PRO B 1 321 ? 41.012 -34.979 -11.275 1.00 30.52 321 PRO B C 1
ATOM 5517 O O . PRO B 1 321 ? 41.295 -34.218 -12.208 1.00 29.93 321 PRO B O 1
ATOM 5521 N N . ASP B 1 322 ? 40.996 -36.311 -11.386 1.00 29.60 322 ASP B N 1
ATOM 5522 C CA . ASP B 1 322 ? 41.445 -36.980 -12.603 1.00 28.66 322 ASP B CA 1
ATOM 5523 C C . ASP B 1 322 ? 40.546 -36.681 -13.816 1.00 27.77 322 ASP B C 1
ATOM 5524 O O . ASP B 1 322 ? 40.997 -36.700 -14.951 1.00 26.44 322 ASP B O 1
ATOM 5529 N N . LYS B 1 323 ? 39.277 -36.394 -13.560 1.00 28.09 323 LYS B N 1
ATOM 5530 C CA . LYS B 1 323 ? 38.289 -36.304 -14.638 1.00 27.61 323 LYS B CA 1
ATOM 5531 C C . LYS B 1 323 ? 38.579 -35.175 -15.608 1.00 27.41 323 LYS B C 1
ATOM 5532 O O . LYS B 1 323 ? 38.552 -35.379 -16.820 1.00 27.30 323 LYS B O 1
ATOM 5538 N N . LEU B 1 324 ? 38.907 -34.002 -15.075 1.00 27.69 324 LEU B N 1
ATOM 5539 C CA . LEU B 1 324 ? 39.136 -32.824 -15.901 1.00 27.58 324 LEU B CA 1
ATOM 5540 C C . LEU B 1 324 ? 40.605 -32.445 -15.993 1.00 27.67 324 LEU B C 1
ATOM 5541 O O . LEU B 1 324 ? 40.942 -31.358 -16.480 1.00 27.50 324 LEU B O 1
ATOM 5546 N N . SER B 1 325 ? 41.479 -33.343 -15.540 1.00 27.74 325 SER B N 1
ATOM 5547 C CA . SER B 1 325 ? 42.917 -33.061 -15.534 1.00 27.79 325 SER B CA 1
ATOM 5548 C C . SER B 1 325 ? 43.472 -32.867 -16.940 1.00 27.45 325 SER B C 1
ATOM 5549 O O . SER B 1 325 ? 44.424 -32.102 -17.122 1.00 28.37 325 SER B O 1
ATOM 5552 N N . THR B 1 326 ? 42.883 -33.538 -17.934 1.00 26.85 326 THR B N 1
ATOM 5553 C CA . THR B 1 326 ? 43.262 -33.297 -19.332 1.00 25.76 326 THR B CA 1
ATOM 5554 C C . THR B 1 326 ? 42.919 -31.873 -19.804 1.00 25.90 326 THR B C 1
ATOM 5555 O O . THR B 1 326 ? 43.733 -31.232 -20.492 1.00 26.33 326 THR B O 1
ATOM 5559 N N . ALA B 1 327 ? 41.722 -31.393 -19.455 1.00 25.24 327 ALA B N 1
ATOM 5560 C CA . ALA B 1 327 ? 41.330 -30.008 -19.713 1.00 24.83 327 ALA B CA 1
ATOM 5561 C C . ALA B 1 327 ? 42.269 -29.010 -19.023 1.00 25.40 327 ALA B C 1
ATOM 5562 O O . ALA B 1 327 ? 42.648 -28.006 -19.627 1.00 25.36 327 ALA B O 1
ATOM 5564 N N . ARG B 1 328 ? 42.637 -29.285 -17.765 1.00 25.20 328 ARG B N 1
ATOM 5565 C CA . ARG B 1 328 ? 43.576 -28.437 -17.027 1.00 25.61 328 ARG B CA 1
ATOM 5566 C C . ARG B 1 328 ? 44.940 -28.402 -17.708 1.00 25.28 328 ARG B C 1
ATOM 5567 O O . ARG B 1 328 ? 45.538 -27.334 -17.825 1.00 24.91 328 ARG B O 1
ATOM 5575 N N . HIS B 1 329 ? 45.419 -29.567 -18.143 1.00 25.21 329 HIS B N 1
ATOM 5576 C CA . HIS B 1 329 ? 46.719 -29.683 -18.805 1.00 25.68 329 HIS B CA 1
ATOM 5577 C C . HIS B 1 329 ? 46.830 -28.879 -20.106 1.00 25.29 329 HIS B C 1
ATOM 5578 O O . HIS B 1 329 ? 47.842 -28.201 -20.348 1.00 25.63 329 HIS B O 1
ATOM 5585 N N . VAL B 1 330 ? 45.809 -28.992 -20.950 1.00 24.57 330 VAL B N 1
ATOM 5586 C CA . VAL B 1 330 ? 45.814 -28.353 -22.261 1.00 23.52 330 VAL B CA 1
ATOM 5587 C C . VAL B 1 330 ? 45.728 -26.835 -22.072 1.00 24.24 330 VAL B C 1
ATOM 5588 O O . VAL B 1 330 ? 46.426 -26.062 -22.742 1.00 23.84 330 VAL B O 1
ATOM 5592 N N . PHE B 1 331 ? 44.883 -26.426 -21.130 1.00 24.88 331 PHE B N 1
ATOM 5593 C CA . PHE B 1 331 ? 44.641 -25.011 -20.876 1.00 25.48 331 PHE B CA 1
ATOM 5594 C C . PHE B 1 331 ? 45.873 -24.334 -20.278 1.00 26.22 331 PHE B C 1
ATOM 5595 O O . PHE B 1 331 ? 46.207 -23.203 -20.638 1.00 26.50 331 PHE B O 1
ATOM 5603 N N . THR B 1 332 ? 46.551 -25.052 -19.391 1.00 26.37 332 THR B N 1
ATOM 5604 C CA . THR B 1 332 ? 47.828 -24.643 -18.830 1.00 27.32 332 THR B CA 1
ATOM 5605 C C . THR B 1 332 ? 48.921 -24.448 -19.890 1.00 27.05 332 THR B C 1
ATOM 5606 O O . THR B 1 332 ? 49.625 -23.440 -19.875 1.00 26.85 332 THR B O 1
ATOM 5610 N N . GLU B 1 333 ? 49.047 -25.423 -20.793 1.00 27.13 333 GLU B N 1
ATOM 5611 C CA . GLU B 1 333 ? 50.142 -25.479 -21.765 1.00 27.44 333 GLU B CA 1
ATOM 5612 C C . GLU B 1 333 ? 49.863 -24.794 -23.105 1.00 27.19 333 GLU B C 1
ATOM 5613 O O . GLU B 1 333 ? 50.794 -24.541 -23.865 1.00 27.71 333 GLU B O 1
ATOM 5619 N N . TYR B 1 334 ? 48.600 -24.492 -23.402 1.00 26.71 334 TYR B N 1
ATOM 5620 C CA . TYR B 1 334 ? 48.254 -23.875 -24.687 1.00 26.13 334 TYR B CA 1
ATOM 5621 C C . TYR B 1 334 ? 47.352 -22.649 -24.590 1.00 25.86 334 TYR B C 1
ATOM 5622 O O . TYR B 1 334 ? 47.230 -21.880 -25.559 1.00 25.77 334 TYR B O 1
ATOM 5631 N N . GLY B 1 335 ? 46.715 -22.473 -23.439 1.00 25.21 335 GLY B N 1
ATOM 5632 C CA . GLY B 1 335 ? 45.693 -21.453 -23.306 1.00 24.42 335 GLY B CA 1
ATOM 5633 C C . GLY B 1 335 ? 44.379 -21.956 -23.878 1.00 23.50 335 GLY B C 1
ATOM 5634 O O . GLY B 1 335 ? 44.248 -23.127 -24.242 1.00 23.68 335 GLY B O 1
ATOM 5635 N N . ASN B 1 336 ? 43.398 -21.070 -23.930 1.00 22.62 336 ASN B N 1
ATOM 5636 C CA . ASN B 1 336 ? 42.125 -21.358 -24.563 1.00 21.96 336 ASN B CA 1
ATOM 5637 C C . ASN B 1 336 ? 42.221 -21.085 -26.075 1.00 21.14 336 ASN B C 1
ATOM 5638 O O . ASN B 1 336 ? 42.327 -19.938 -26.499 1.00 21.00 336 ASN B O 1
ATOM 5643 N N . MET B 1 337 ? 42.186 -22.157 -26.866 1.00 20.57 337 MET B N 1
ATOM 5644 C CA . MET B 1 337 ? 42.324 -22.085 -28.315 1.00 19.93 337 MET B CA 1
ATOM 5645 C C . MET B 1 337 ? 40.962 -22.175 -29.009 1.00 20.02 337 MET B C 1
ATOM 5646 O O . MET B 1 337 ? 40.857 -22.648 -30.153 1.00 19.94 337 MET B O 1
ATOM 5651 N N . GLN B 1 338 ? 39.931 -21.719 -28.302 1.00 20.16 338 GLN B N 1
ATOM 5652 C CA . GLN B 1 338 ? 38.555 -21.630 -28.807 1.00 20.03 338 GLN B CA 1
ATOM 5653 C C . GLN B 1 338 ? 38.046 -22.984 -29.303 1.00 19.55 338 GLN B C 1
ATOM 5654 O O . GLN B 1 338 ? 38.074 -23.958 -28.551 1.00 19.39 338 GLN B O 1
ATOM 5660 N N . SER B 1 339 ? 37.615 -23.056 -30.564 1.00 18.70 339 SER B N 1
ATOM 5661 C CA . SER B 1 339 ? 36.996 -24.276 -31.080 1.00 18.70 339 SER B CA 1
ATOM 5662 C C . SER B 1 339 ? 37.962 -25.451 -31.141 1.00 18.33 339 SER B C 1
ATOM 5663 O O . SER B 1 339 ? 37.542 -26.596 -31.053 1.00 18.06 339 SER B O 1
ATOM 5666 N N . ALA B 1 340 ? 39.252 -25.158 -31.293 1.00 18.54 340 ALA B N 1
ATOM 5667 C CA . ALA B 1 340 ? 40.281 -26.184 -31.371 1.00 18.12 340 ALA B CA 1
ATOM 5668 C C . ALA B 1 340 ? 40.548 -26.899 -30.041 1.00 18.58 340 ALA B C 1
ATOM 5669 O O . ALA B 1 340 ? 40.940 -28.066 -30.024 1.00 19.27 340 ALA B O 1
ATOM 5671 N N . THR B 1 341 ? 40.333 -26.214 -28.924 1.00 18.92 341 THR B N 1
ATOM 5672 C CA . THR B 1 341 ? 40.785 -26.714 -27.622 1.00 18.90 341 THR B CA 1
ATOM 5673 C C . THR B 1 341 ? 40.348 -28.160 -27.320 1.00 19.28 341 THR B C 1
ATOM 5674 O O . THR B 1 341 ? 41.162 -28.984 -26.901 1.00 19.49 341 THR B O 1
ATOM 5678 N N . VAL B 1 342 ? 39.081 -28.474 -27.575 1.00 19.76 342 VAL B N 1
ATOM 5679 C CA . VAL B 1 342 ? 38.532 -29.795 -27.273 1.00 19.85 342 VAL B CA 1
ATOM 5680 C C . VAL B 1 342 ? 39.263 -30.951 -27.980 1.00 19.90 342 VAL B C 1
ATOM 5681 O O . VAL B 1 342 ? 39.376 -32.039 -27.410 1.00 20.17 342 VAL B O 1
ATOM 5685 N N . TYR B 1 343 ? 39.769 -30.704 -29.195 1.00 19.29 343 TYR B N 1
ATOM 5686 C CA . TYR B 1 343 ? 40.579 -31.690 -29.932 1.00 19.48 343 TYR B CA 1
ATOM 5687 C C . TYR B 1 343 ? 41.940 -31.958 -29.263 1.00 19.69 343 TYR B C 1
ATOM 5688 O O . TYR B 1 343 ? 42.446 -33.099 -29.256 1.00 19.30 343 TYR B O 1
ATOM 5697 N N . PHE B 1 344 ? 42.511 -30.911 -28.677 1.00 20.01 344 PHE B N 1
ATOM 5698 C CA . PHE B 1 344 ? 43.742 -31.049 -27.918 1.00 20.36 344 PHE B CA 1
ATOM 5699 C C . PHE B 1 344 ? 43.502 -31.890 -26.666 1.00 20.87 344 PHE B C 1
ATOM 5700 O O . PHE B 1 344 ? 44.355 -32.702 -26.285 1.00 20.72 344 PHE B O 1
ATOM 5708 N N . VAL B 1 345 ? 42.333 -31.691 -26.053 1.00 21.33 345 VAL B N 1
ATOM 5709 C CA . VAL B 1 345 ? 41.939 -32.384 -24.830 1.00 21.98 345 VAL B CA 1
ATOM 5710 C C . VAL B 1 345 ? 41.646 -33.850 -25.136 1.00 22.32 345 VAL B C 1
ATOM 5711 O O . VAL B 1 345 ? 42.046 -34.737 -24.381 1.00 22.39 345 VAL B O 1
ATOM 5715 N N . MET B 1 346 ? 40.979 -34.099 -26.261 1.00 22.31 346 MET B N 1
ATOM 5716 C CA . MET B 1 346 ? 40.659 -35.461 -26.672 1.00 22.41 346 MET B CA 1
ATOM 5717 C C . MET B 1 346 ? 41.927 -36.259 -26.960 1.00 22.44 346 MET B C 1
ATOM 5718 O O . MET B 1 346 ? 42.057 -37.409 -26.548 1.00 22.52 346 MET B O 1
ATOM 5723 N N . ASP B 1 347 ? 42.849 -35.631 -27.671 1.00 22.39 347 ASP B N 1
ATOM 5724 C CA . ASP B 1 347 ? 44.141 -36.220 -27.966 1.00 22.62 347 ASP B CA 1
ATOM 5725 C C . ASP B 1 347 ? 44.930 -36.571 -26.703 1.00 22.66 347 ASP B C 1
ATOM 5726 O O . ASP B 1 347 ? 45.605 -37.603 -26.652 1.00 22.07 347 ASP B O 1
ATOM 5731 N N . GLU B 1 348 ? 44.850 -35.701 -25.703 1.00 23.11 348 GLU B N 1
ATOM 5732 C CA . GLU B 1 348 ? 45.552 -35.911 -24.421 1.00 24.11 348 GLU B CA 1
ATOM 5733 C C . GLU B 1 348 ? 44.957 -37.112 -23.663 1.00 23.95 348 GLU B C 1
ATOM 5734 O O . GLU B 1 348 ? 45.691 -37.999 -23.233 1.00 24.09 348 GLU B O 1
ATOM 5740 N N . LEU B 1 349 ? 43.632 -37.151 -23.540 1.00 23.91 349 LEU B N 1
ATOM 5741 C CA . LEU B 1 349 ? 42.960 -38.292 -22.938 1.00 24.16 349 LEU B CA 1
ATOM 5742 C C . LEU B 1 349 ? 43.396 -39.631 -23.527 1.00 24.83 349 LEU B C 1
ATOM 5743 O O . LEU B 1 349 ? 43.794 -40.534 -22.778 1.00 25.19 349 LEU B O 1
ATOM 5748 N N . ARG B 1 350 ? 43.310 -39.776 -24.849 1.00 24.77 350 ARG B N 1
ATOM 5749 C CA . ARG B 1 350 ? 43.656 -41.055 -25.458 1.00 25.18 350 ARG B CA 1
ATOM 5750 C C . ARG B 1 350 ? 45.170 -41.353 -25.385 1.00 25.77 350 ARG B C 1
ATOM 5751 O O . ARG B 1 350 ? 45.569 -42.509 -25.245 1.00 25.70 350 ARG B O 1
ATOM 5759 N N . LYS B 1 351 ? 45.999 -40.310 -25.438 1.00 26.22 351 LYS B N 1
ATOM 5760 C CA . LYS B 1 351 ? 47.448 -40.487 -25.337 1.00 26.89 351 LYS B CA 1
ATOM 5761 C C . LYS B 1 351 ? 47.877 -40.878 -23.935 1.00 27.54 351 LYS B C 1
ATOM 5762 O O . LYS B 1 351 ? 48.643 -41.831 -23.782 1.00 27.51 351 LYS B O 1
ATOM 5768 N N . ARG B 1 352 ? 47.386 -40.164 -22.916 1.00 27.82 352 ARG B N 1
ATOM 5769 C CA . ARG B 1 352 ? 47.666 -40.560 -21.537 1.00 28.60 352 ARG B CA 1
ATOM 5770 C C . ARG B 1 352 ? 47.159 -41.985 -21.277 1.00 28.51 352 ARG B C 1
ATOM 5771 O O . ARG B 1 352 ? 47.834 -42.770 -20.600 1.00 28.30 352 ARG B O 1
ATOM 5779 N N . SER B 1 353 ? 45.968 -42.305 -21.806 1.00 27.70 353 SER B N 1
ATOM 5780 C CA . SER B 1 353 ? 45.407 -43.652 -21.700 1.00 27.58 353 SER B CA 1
ATOM 5781 C C . SER B 1 353 ? 46.319 -44.780 -22.239 1.00 27.85 353 SER B C 1
ATOM 5782 O O . SER B 1 353 ? 46.307 -45.887 -21.715 1.00 28.41 353 SER B O 1
ATOM 5785 N N . ALA B 1 354 ? 47.095 -44.496 -23.280 1.00 27.48 354 ALA B N 1
ATOM 5786 C CA . ALA B 1 354 ? 47.948 -45.503 -23.892 1.00 27.90 354 ALA B CA 1
ATOM 5787 C C . ALA B 1 354 ? 49.227 -45.662 -23.087 1.00 28.47 354 ALA B C 1
ATOM 5788 O O . ALA B 1 354 ? 49.645 -46.781 -22.791 1.00 28.16 354 ALA B O 1
ATOM 5790 N N . VAL B 1 355 ? 49.834 -44.522 -22.762 1.00 29.28 355 VAL B N 1
ATOM 5791 C CA . VAL B 1 355 ? 51.105 -44.452 -22.061 1.00 30.45 355 VAL B CA 1
ATOM 5792 C C . VAL B 1 355 ? 50.959 -45.008 -20.634 1.00 31.08 355 VAL B C 1
ATOM 5793 O O . VAL B 1 355 ? 51.824 -45.735 -20.154 1.00 31.20 355 VAL B O 1
ATOM 5797 N N . GLU B 1 356 ? 49.849 -44.683 -19.979 1.00 31.41 356 GLU B N 1
ATOM 5798 C CA . GLU B 1 356 ? 49.613 -45.127 -18.609 1.00 32.16 356 GLU B CA 1
ATOM 5799 C C . GLU B 1 356 ? 49.005 -46.534 -18.531 1.00 32.02 356 GLU B C 1
ATOM 5800 O O . GLU B 1 356 ? 48.660 -46.992 -17.441 1.00 32.21 356 GLU B O 1
ATOM 5806 N N . GLY B 1 357 ? 48.890 -47.213 -19.680 1.00 31.00 357 GLY B N 1
ATOM 5807 C CA . GLY B 1 357 ? 48.488 -48.620 -19.733 1.00 30.18 357 GLY B CA 1
ATOM 5808 C C . GLY B 1 357 ? 47.023 -48.962 -19.481 1.00 30.38 357 GLY B C 1
ATOM 5809 O O . GLY B 1 357 ? 46.725 -50.060 -18.994 1.00 29.95 357 GLY B O 1
ATOM 5810 N N . ARG B 1 358 ? 46.107 -48.057 -19.842 1.00 29.52 358 ARG B N 1
ATOM 5811 C CA . ARG B 1 358 ? 44.688 -48.242 -19.529 1.00 29.61 358 ARG B CA 1
ATOM 5812 C C . ARG B 1 358 ? 43.998 -49.255 -20.435 1.00 29.20 358 ARG B C 1
ATOM 5813 O O . ARG B 1 358 ? 44.440 -49.518 -21.555 1.00 29.80 358 ARG B O 1
ATOM 5821 N N . SER B 1 359 ? 42.911 -49.829 -19.938 1.00 28.84 359 SER B N 1
ATOM 5822 C CA . SER B 1 359 ? 42.130 -50.800 -20.702 1.00 28.37 359 SER B CA 1
ATOM 5823 C C . SER B 1 359 ? 41.424 -50.198 -21.922 1.00 27.40 359 SER B C 1
ATOM 5824 O O . SER B 1 359 ? 41.207 -50.897 -22.916 1.00 27.15 359 SER B O 1
ATOM 5827 N N . THR B 1 360 ? 41.065 -48.915 -21.832 1.00 26.64 360 THR B N 1
ATOM 5828 C CA . THR B 1 360 ? 40.325 -48.209 -22.894 1.00 25.95 360 THR B CA 1
ATOM 5829 C C . THR B 1 360 ? 40.890 -46.812 -23.165 1.00 25.86 360 THR B C 1
ATOM 5830 O O . THR B 1 360 ? 41.603 -46.250 -22.325 1.00 25.54 360 THR B O 1
ATOM 5834 N N . THR B 1 361 ? 40.520 -46.250 -24.320 1.00 25.52 361 THR B N 1
ATOM 5835 C CA . THR B 1 361 ? 40.931 -44.898 -24.724 1.00 25.66 361 THR B CA 1
ATOM 5836 C C . THR B 1 361 ? 40.326 -43.791 -23.863 1.00 26.49 361 THR B C 1
ATOM 5837 O O . THR B 1 361 ? 40.708 -42.622 -23.990 1.00 26.62 361 THR B O 1
ATOM 5841 N N . GLY B 1 362 ? 39.369 -44.160 -23.020 1.00 27.23 362 GLY B N 1
ATOM 5842 C CA . GLY B 1 362 ? 38.743 -43.230 -22.097 1.00 28.53 362 GLY B CA 1
ATOM 5843 C C . GLY B 1 362 ? 39.205 -43.491 -20.680 1.00 29.89 362 GLY B C 1
ATOM 5844 O O . GLY B 1 362 ? 38.385 -43.572 -19.766 1.00 30.36 362 GLY B O 1
ATOM 5845 N N . ASP B 1 363 ? 40.518 -43.639 -20.501 1.00 30.88 363 ASP B N 1
ATOM 5846 C CA . ASP B 1 363 ? 41.127 -43.807 -19.165 1.00 32.43 363 ASP B CA 1
ATOM 5847 C C . ASP B 1 363 ? 40.596 -45.029 -18.370 1.00 32.67 363 ASP B C 1
ATOM 5848 O O . ASP B 1 363 ? 40.421 -44.975 -17.143 1.00 33.49 363 ASP B O 1
ATOM 5853 N N . GLY B 1 364 ? 40.352 -46.131 -19.078 1.00 32.10 364 GLY B N 1
ATOM 5854 C CA . GLY B 1 364 ? 39.905 -47.375 -18.453 1.00 31.22 364 GLY B CA 1
ATOM 5855 C C . GLY B 1 364 ? 38.397 -47.491 -18.368 1.00 30.75 364 GLY B C 1
ATOM 5856 O O . GLY B 1 364 ? 37.860 -48.568 -18.084 1.00 31.05 364 GLY B O 1
ATOM 5857 N N . LEU B 1 365 ? 37.709 -46.389 -18.649 1.00 30.00 365 LEU B N 1
ATOM 5858 C CA . LEU B 1 365 ? 36.247 -46.326 -18.538 1.00 29.25 365 LEU B CA 1
ATOM 5859 C C . LEU B 1 365 ? 35.542 -46.578 -19.882 1.00 29.10 365 LEU B C 1
ATOM 5860 O O . LEU B 1 365 ? 36.144 -46.398 -20.937 1.00 27.79 365 LEU B O 1
ATOM 5865 N N . GLN B 1 366 ? 34.276 -46.994 -19.840 1.00 29.36 366 GLN B N 1
ATOM 5866 C CA . GLN B 1 366 ? 33.542 -47.313 -21.067 1.00 30.13 366 GLN B CA 1
ATOM 5867 C C . GLN B 1 366 ? 32.854 -46.118 -21.754 1.00 29.49 366 GLN B C 1
ATOM 5868 O O . GLN B 1 366 ? 32.996 -45.934 -22.967 1.00 28.91 366 GLN B O 1
ATOM 5874 N N . TRP B 1 367 ? 32.094 -45.344 -20.977 1.00 29.19 367 TRP B N 1
ATOM 5875 C CA . TRP B 1 367 ? 31.286 -44.237 -21.481 1.00 28.03 367 TRP B CA 1
ATOM 5876 C C . TRP B 1 367 ? 31.902 -42.913 -21.064 1.00 27.66 367 TRP B C 1
ATOM 5877 O O . TRP B 1 367 ? 32.458 -42.793 -19.974 1.00 27.95 367 TRP B O 1
ATOM 5888 N N . GLY B 1 368 ? 31.812 -41.926 -21.945 1.00 27.07 368 GLY B N 1
ATOM 5889 C CA . GLY B 1 368 ? 32.290 -40.585 -21.656 1.00 26.74 368 GLY B CA 1
ATOM 5890 C C . GLY B 1 368 ? 31.418 -39.525 -22.290 1.00 26.51 368 GLY B C 1
ATOM 5891 O O . GLY B 1 368 ? 30.594 -39.805 -23.165 1.00 25.83 368 GLY B O 1
ATOM 5892 N N . VAL B 1 369 ? 31.611 -38.296 -21.836 1.00 26.70 369 VAL B N 1
ATOM 5893 C CA . VAL B 1 369 ? 30.948 -37.146 -22.411 1.00 26.46 369 VAL B CA 1
ATOM 5894 C C . VAL B 1 369 ? 31.988 -36.113 -22.833 1.00 25.98 369 VAL B C 1
ATOM 5895 O O . VAL B 1 369 ? 32.849 -35.721 -22.040 1.00 25.98 369 VAL B O 1
ATOM 5899 N N . LEU B 1 370 ? 31.923 -35.713 -24.105 1.00 25.44 370 LEU B N 1
ATOM 5900 C CA . LEU B 1 370 ? 32.689 -34.576 -24.608 1.00 24.61 370 LEU B CA 1
ATOM 5901 C C . LEU B 1 370 ? 31.789 -33.349 -24.533 1.00 24.79 370 LEU B C 1
ATOM 5902 O O . LEU B 1 370 ? 30.632 -33.399 -24.946 1.00 24.60 370 LEU B O 1
ATOM 5907 N N . LEU B 1 371 ? 32.332 -32.251 -24.016 1.00 24.78 371 LEU B N 1
ATOM 5908 C CA . LEU B 1 371 ? 31.562 -31.044 -23.748 1.00 24.98 371 LEU B CA 1
ATOM 5909 C C . LEU B 1 371 ? 32.149 -29.810 -24.386 1.00 24.58 371 LEU B C 1
ATOM 5910 O O . LEU B 1 371 ? 33.354 -29.554 -24.270 1.00 24.18 371 LEU B O 1
ATOM 5915 N N . GLY B 1 372 ? 31.278 -29.046 -25.041 1.00 24.16 372 GLY B N 1
ATOM 5916 C CA . GLY B 1 372 ? 31.583 -27.688 -25.420 1.00 24.31 372 GLY B CA 1
ATOM 5917 C C . GLY B 1 372 ? 30.488 -26.738 -24.968 1.00 25.28 372 GLY B C 1
ATOM 5918 O O . GLY B 1 372 ? 29.318 -27.111 -24.863 1.00 25.08 372 GLY B O 1
ATOM 5919 N N . PHE B 1 373 ? 30.885 -25.501 -24.700 1.00 26.01 373 PHE B N 1
ATOM 5920 C CA . PHE B 1 373 ? 29.970 -24.452 -24.308 1.00 26.92 373 PHE B CA 1
ATOM 5921 C C . PHE B 1 373 ? 30.507 -23.137 -24.836 1.00 27.50 373 PHE B C 1
ATOM 5922 O O . PHE B 1 373 ? 31.728 -22.923 -24.903 1.00 27.31 373 PHE B O 1
ATOM 5930 N N . GLY B 1 374 ? 29.576 -22.273 -25.230 1.00 27.76 374 GLY B N 1
ATOM 5931 C CA . GLY B 1 374 ? 29.899 -20.937 -25.707 1.00 28.28 374 GLY B CA 1
ATOM 5932 C C . GLY B 1 374 ? 28.677 -20.032 -25.732 1.00 28.33 374 GLY B C 1
ATOM 5933 O O . GLY B 1 374 ? 27.647 -20.377 -25.161 1.00 28.43 374 GLY B O 1
ATOM 5934 N N . PRO B 1 375 ? 28.805 -18.855 -26.372 1.00 28.67 375 PRO B N 1
ATOM 5935 C CA . PRO B 1 375 ? 27.726 -17.912 -26.623 1.00 28.37 375 PRO B CA 1
ATOM 5936 C C . PRO B 1 375 ? 26.391 -18.574 -26.928 1.00 28.36 375 PRO B C 1
ATOM 5937 O O . PRO B 1 375 ? 26.290 -19.468 -27.774 1.00 28.07 375 PRO B O 1
ATOM 5941 N N . GLY B 1 376 ? 25.381 -18.113 -26.213 1.00 28.79 376 GLY B N 1
ATOM 5942 C CA . GLY B 1 376 ? 24.039 -18.651 -26.286 1.00 29.40 376 GLY B CA 1
ATOM 5943 C C . GLY B 1 376 ? 23.325 -18.246 -25.001 1.00 30.23 376 GLY B C 1
ATOM 5944 O O . GLY B 1 376 ? 22.497 -17.335 -25.023 1.00 30.33 376 GLY B O 1
ATOM 5945 N N . LEU B 1 377 ? 23.649 -18.880 -23.869 1.00 30.53 377 LEU B N 1
ATOM 5946 C CA . LEU B 1 377 ? 24.692 -19.906 -23.748 1.00 30.45 377 LEU B CA 1
ATOM 5947 C C . LEU B 1 377 ? 24.360 -21.194 -24.490 1.00 29.92 377 LEU B C 1
ATOM 5948 O O . LEU B 1 377 ? 23.235 -21.690 -24.401 1.00 30.03 377 LEU B O 1
ATOM 5953 N N . SER B 1 378 ? 25.341 -21.714 -25.233 1.00 28.95 378 SER B N 1
ATOM 5954 C CA . SER B 1 378 ? 25.177 -22.952 -25.997 1.00 28.25 378 SER B CA 1
ATOM 5955 C C . SER B 1 378 ? 25.943 -24.083 -25.331 1.00 27.79 378 SER B C 1
ATOM 5956 O O . SER B 1 378 ? 27.112 -23.909 -24.976 1.00 27.39 378 SER B O 1
ATOM 5959 N N . ILE B 1 379 ? 25.281 -25.226 -25.152 1.00 27.21 379 ILE B N 1
ATOM 5960 C CA . ILE B 1 379 ? 25.923 -26.416 -24.565 1.00 27.07 379 ILE B CA 1
ATOM 5961 C C . ILE B 1 379 ? 25.929 -27.569 -25.535 1.00 26.25 379 ILE B C 1
ATOM 5962 O O . ILE B 1 379 ? 24.872 -28.054 -25.918 1.00 26.44 379 ILE B O 1
ATOM 5967 N N . GLU B 1 380 ? 27.120 -28.027 -25.893 1.00 25.95 380 GLU B N 1
ATOM 5968 C CA . GLU B 1 380 ? 27.269 -29.162 -26.796 1.00 25.47 380 GLU B CA 1
ATOM 5969 C C . GLU B 1 380 ? 27.724 -30.385 -26.001 1.00 25.48 380 GLU B C 1
ATOM 5970 O O . GLU B 1 380 ? 28.770 -30.362 -25.355 1.00 25.29 380 GLU B O 1
ATOM 5976 N N . THR B 1 381 ? 26.906 -31.436 -26.035 1.00 25.73 381 THR B N 1
ATOM 5977 C CA . THR B 1 381 ? 27.198 -32.694 -25.357 1.00 25.62 381 THR B CA 1
ATOM 5978 C C . THR B 1 381 ? 27.309 -33.815 -26.388 1.00 25.38 381 THR B C 1
ATOM 5979 O O . THR B 1 381 ? 26.406 -34.032 -27.205 1.00 25.52 381 THR B O 1
ATOM 5983 N N . VAL B 1 382 ? 28.442 -34.509 -26.362 1.00 24.82 382 VAL B N 1
ATOM 5984 C CA . VAL B 1 382 ? 28.656 -35.650 -27.222 1.00 24.20 382 VAL B CA 1
ATOM 5985 C C . VAL B 1 382 ? 28.945 -36.837 -26.328 1.00 24.57 382 VAL B C 1
ATOM 5986 O O . VAL B 1 382 ? 29.895 -36.797 -25.547 1.00 25.97 382 VAL B O 1
ATOM 5990 N N . VAL B 1 383 ? 28.128 -37.882 -26.429 1.00 24.11 383 VAL B N 1
ATOM 5991 C CA . VAL B 1 383 ? 28.396 -39.123 -25.713 1.00 24.42 383 VAL B CA 1
ATOM 5992 C C . VAL B 1 383 ? 29.372 -39.986 -26.503 1.00 24.36 383 VAL B C 1
ATOM 5993 O O . VAL B 1 383 ? 29.086 -40.396 -27.650 1.00 24.07 383 VAL B O 1
ATOM 5997 N N . LEU B 1 384 ? 30.522 -40.258 -25.886 1.00 23.68 384 LEU B N 1
ATOM 5998 C CA . LEU B 1 384 ? 31.539 -41.099 -26.509 1.00 23.19 384 LEU B CA 1
ATOM 5999 C C . LEU B 1 384 ? 31.622 -42.469 -25.852 1.00 23.96 384 LEU B C 1
ATOM 6000 O O . LEU B 1 384 ? 31.521 -42.599 -24.619 1.00 24.12 384 LEU B O 1
ATOM 6005 N N . ARG B 1 385 ? 31.799 -43.488 -26.681 1.00 24.46 385 ARG B N 1
ATOM 6006 C CA . ARG B 1 385 ? 32.154 -44.806 -26.185 1.00 25.66 385 ARG B CA 1
ATOM 6007 C C . ARG B 1 385 ? 33.625 -45.041 -26.469 1.00 25.08 3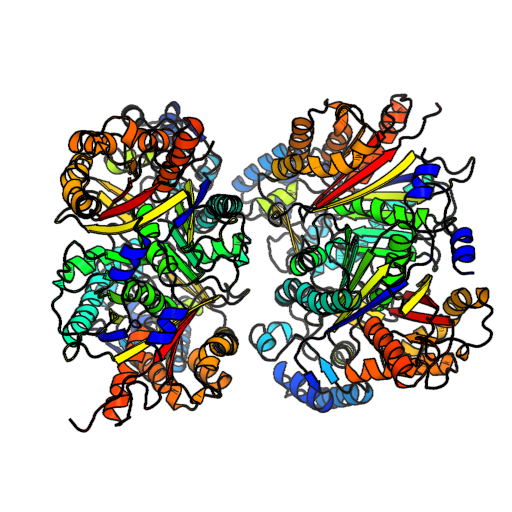85 ARG B C 1
ATOM 6008 O O . ARG B 1 385 ? 34.089 -44.892 -27.602 1.00 23.98 385 ARG B O 1
ATOM 6016 N N . SER B 1 386 ? 34.357 -45.381 -25.422 1.00 25.63 386 SER B N 1
ATOM 6017 C CA . SER B 1 386 ? 35.785 -45.625 -25.545 1.00 26.30 386 SER B CA 1
ATOM 6018 C C . SER B 1 386 ? 35.994 -46.912 -26.314 1.00 26.98 386 SER B C 1
ATOM 6019 O O . SER B 1 386 ? 35.041 -47.641 -26.608 1.00 27.16 386 SER B O 1
ATOM 6022 N N . MET B 1 387 ? 37.242 -47.166 -26.661 1.00 27.91 387 MET B N 1
ATOM 6023 C CA . MET B 1 387 ? 37.592 -48.345 -27.425 1.00 29.56 387 MET B CA 1
ATOM 6024 C C . MET B 1 387 ? 38.688 -49.102 -26.688 1.00 30.54 387 MET B C 1
ATOM 6025 O O . MET B 1 387 ? 39.523 -48.483 -26.020 1.00 30.45 387 MET B O 1
ATOM 6030 N N . PRO B 1 388 ? 38.686 -50.440 -26.798 1.00 31.70 388 PRO B N 1
ATOM 6031 C CA . PRO B 1 388 ? 39.659 -51.217 -26.046 1.00 32.99 388 PRO B CA 1
ATOM 6032 C C . PRO B 1 388 ? 41.073 -50.958 -26.551 1.00 33.72 388 PRO B C 1
ATOM 6033 O O . PRO B 1 388 ? 41.303 -50.821 -27.769 1.00 32.94 388 PRO B O 1
ATOM 6037 N N . LEU B 1 389 ? 42.000 -50.851 -25.606 1.00 35.05 389 LEU B N 1
ATOM 6038 C CA . LEU B 1 389 ? 43.410 -50.710 -25.930 1.00 36.38 389 LEU B CA 1
ATOM 6039 C C . LEU B 1 389 ? 44.107 -52.062 -25.801 1.00 37.63 389 LEU B C 1
ATOM 6040 O O . LEU B 1 389 ? 44.194 -52.625 -24.703 1.00 38.04 389 LEU B O 1
ATOM 6045 N N . HIS B 1 390 ? 44.559 -52.591 -26.938 1.00 39.09 390 HIS B N 1
ATOM 6046 C CA . HIS B 1 390 ? 45.267 -53.876 -26.980 1.00 40.62 390 HIS B CA 1
ATOM 6047 C C . HIS B 1 390 ? 46.767 -53.620 -26.999 1.00 41.07 390 HIS B C 1
ATOM 6048 O O . HIS B 1 390 ? 47.372 -53.438 -28.066 1.00 41.57 390 HIS B O 1
ATOM 6055 N N . HIS B 1 391 ? 47.348 -53.585 -25.805 1.00 41.32 391 HIS B N 1
ATOM 6056 C CA . HIS B 1 391 ? 48.774 -53.346 -25.631 1.00 41.44 391 HIS B CA 1
ATOM 6057 C C . HIS B 1 391 ? 49.594 -54.583 -26.019 1.00 41.95 391 HIS B C 1
ATOM 6058 O O . HIS B 1 391 ? 50.793 -54.486 -26.299 1.00 42.27 391 HIS B O 1
ATOM 6065 N N . ALA C 1 2 ? -11.014 -6.114 -1.152 1.00 62.04 2 ALA C N 1
ATOM 6066 C CA . ALA C 1 2 ? -12.113 -5.978 -0.141 1.00 62.67 2 ALA C CA 1
ATOM 6067 C C . ALA C 1 2 ? -11.891 -4.816 0.857 1.00 62.42 2 ALA C C 1
ATOM 6068 O O . ALA C 1 2 ? -11.540 -5.044 2.020 1.00 62.77 2 ALA C O 1
ATOM 6070 N N . ASN C 1 3 ? -12.114 -3.573 0.417 1.00 61.83 3 ASN C N 1
ATOM 6071 C CA . ASN C 1 3 ? -12.582 -3.272 -0.939 1.00 61.27 3 ASN C CA 1
ATOM 6072 C C . ASN C 1 3 ? -11.754 -2.185 -1.644 1.00 60.34 3 ASN C C 1
ATOM 6073 O O . ASN C 1 3 ? -12.139 -1.005 -1.686 1.00 59.89 3 ASN C O 1
ATOM 6078 N N . LEU C 1 4 ? -10.613 -2.606 -2.194 1.00 59.50 4 LEU C N 1
ATOM 6079 C CA . LEU C 1 4 ? -9.698 -1.713 -2.910 1.00 58.31 4 LEU C CA 1
ATOM 6080 C C . LEU C 1 4 ? -10.130 -1.438 -4.360 1.00 57.75 4 LEU C C 1
ATOM 6081 O O . LEU C 1 4 ? -9.726 -0.428 -4.944 1.00 57.16 4 LEU C O 1
ATOM 6086 N N . HIS C 1 5 ? -10.936 -2.340 -4.928 1.00 57.58 5 HIS C N 1
ATOM 6087 C CA . HIS C 1 5 ? -11.609 -2.108 -6.215 1.00 56.94 5 HIS C CA 1
ATOM 6088 C C . HIS C 1 5 ? -12.623 -0.961 -6.143 1.00 56.12 5 HIS C C 1
ATOM 6089 O O . HIS C 1 5 ? -12.698 -0.141 -7.059 1.00 55.70 5 HIS C O 1
ATOM 6096 N N . ALA C 1 6 ? -13.394 -0.907 -5.056 1.00 55.50 6 ALA C N 1
ATOM 6097 C CA . ALA C 1 6 ? -14.347 0.185 -4.841 1.00 54.71 6 ALA C CA 1
ATOM 6098 C C . ALA C 1 6 ? -13.649 1.498 -4.432 1.00 53.65 6 ALA C C 1
ATOM 6099 O O . ALA C 1 6 ? -14.070 2.586 -4.848 1.00 53.05 6 ALA C O 1
ATOM 6101 N N . LEU C 1 7 ? -12.591 1.390 -3.625 1.00 52.81 7 LEU C N 1
ATOM 6102 C CA . LEU C 1 7 ? -11.754 2.552 -3.270 1.00 52.20 7 LEU C CA 1
ATOM 6103 C C . LEU C 1 7 ? -11.174 3.236 -4.527 1.00 50.94 7 LEU C C 1
ATOM 6104 O O . LEU C 1 7 ? -11.257 4.464 -4.682 1.00 50.32 7 LEU C O 1
ATOM 6109 N N . ARG C 1 8 ? -10.610 2.412 -5.410 1.00 49.94 8 ARG C N 1
ATOM 6110 C CA . ARG C 1 8 ? -10.091 2.815 -6.715 1.00 49.10 8 ARG C CA 1
ATOM 6111 C C . ARG C 1 8 ? -11.133 3.610 -7.527 1.00 49.08 8 ARG C C 1
ATOM 6112 O O . ARG C 1 8 ? -10.829 4.671 -8.070 1.00 48.75 8 ARG C O 1
ATOM 6120 N N . ARG C 1 9 ? -12.360 3.098 -7.567 1.00 49.46 9 ARG C N 1
ATOM 6121 C CA . ARG C 1 9 ? -13.487 3.694 -8.290 1.00 49.74 9 ARG C CA 1
ATOM 6122 C C . ARG C 1 9 ? -13.742 5.156 -7.899 1.00 49.21 9 ARG C C 1
ATOM 6123 O O . ARG C 1 9 ? -13.872 6.023 -8.771 1.00 49.11 9 ARG C O 1
ATOM 6131 N N . GLU C 1 10 ? -13.801 5.429 -6.595 1.00 48.60 10 GLU C N 1
ATOM 6132 C CA . GLU C 1 10 ? -14.076 6.788 -6.107 1.00 47.96 10 GLU C CA 1
ATOM 6133 C C . GLU C 1 10 ? -12.842 7.708 -6.073 1.00 46.60 10 GLU C C 1
ATOM 6134 O O . GLU C 1 10 ? -12.975 8.932 -6.127 1.00 46.64 10 GLU C O 1
ATOM 6140 N N . GLN C 1 11 ? -11.652 7.116 -6.005 1.00 45.09 11 GLN C N 1
ATOM 6141 C CA . GLN C 1 11 ? -10.410 7.876 -5.852 1.00 43.51 11 GLN C CA 1
ATOM 6142 C C . GLN C 1 11 ? -9.799 8.395 -7.162 1.00 41.83 11 GLN C C 1
ATOM 6143 O O . GLN C 1 11 ? -8.929 9.265 -7.134 1.00 41.36 11 GLN C O 1
ATOM 6149 N N . ARG C 1 12 ? -10.257 7.882 -8.301 1.00 40.29 12 ARG C N 1
ATOM 6150 C CA . ARG C 1 12 ? -9.698 8.278 -9.599 1.00 38.99 12 ARG C CA 1
ATOM 6151 C C . ARG C 1 12 ? -10.490 9.411 -10.282 1.00 37.74 12 ARG C C 1
ATOM 6152 O O . ARG C 1 12 ? -11.650 9.652 -9.951 1.00 37.73 12 ARG C O 1
ATOM 6160 N N . ALA C 1 13 ? -9.848 10.117 -11.212 1.00 36.24 13 ALA C N 1
ATOM 6161 C CA . ALA C 1 13 ? -10.523 11.143 -12.015 1.00 35.13 13 ALA C CA 1
ATOM 6162 C C . ALA C 1 13 ? -11.297 10.471 -13.149 1.00 34.79 13 ALA C C 1
ATOM 6163 O O . ALA C 1 13 ? -11.032 9.315 -13.468 1.00 34.56 13 ALA C O 1
ATOM 6165 N N . GLN C 1 14 ? -12.268 11.175 -13.731 1.00 34.70 14 GLN C N 1
ATOM 6166 C CA . GLN C 1 14 ? -13.120 10.601 -14.783 1.00 34.81 14 GLN C CA 1
ATOM 6167 C C . GLN C 1 14 ? -12.660 10.913 -16.216 1.00 33.78 14 GLN C C 1
ATOM 6168 O O . GLN C 1 14 ? -12.483 9.994 -17.025 1.00 34.08 14 GLN C O 1
ATOM 6174 N N . GLY C 1 15 ? -12.491 12.201 -16.526 1.00 32.04 15 GLY C N 1
ATOM 6175 C CA . GLY C 1 15 ? -12.097 12.644 -17.869 1.00 29.89 15 GLY C CA 1
ATOM 6176 C C . GLY C 1 15 ? -10.589 12.623 -18.125 1.00 28.51 15 GLY C C 1
ATOM 6177 O O . GLY C 1 15 ? -9.817 12.189 -17.256 1.00 28.35 15 GLY C O 1
ATOM 6178 N N . PRO C 1 16 ? -10.165 13.072 -19.331 1.00 26.79 16 PRO C N 1
ATOM 6179 C CA . PRO C 1 16 ? -8.762 13.170 -19.709 1.00 25.20 16 PRO C CA 1
ATOM 6180 C C . PRO C 1 16 ? -8.053 14.294 -18.958 1.00 24.20 16 PRO C C 1
ATOM 6181 O O . PRO C 1 16 ? -8.708 15.253 -18.523 1.00 23.87 16 PRO C O 1
ATOM 6185 N N . ALA C 1 17 ? -6.729 14.185 -18.819 1.00 22.72 17 ALA C N 1
ATOM 6186 C CA . ALA C 1 17 ? -5.928 15.292 -18.298 1.00 21.43 17 ALA C CA 1
ATOM 6187 C C . ALA C 1 17 ? -6.032 16.466 -19.262 1.00 21.02 17 ALA C C 1
ATOM 6188 O O . ALA C 1 17 ? -6.066 16.271 -20.485 1.00 20.99 17 ALA C O 1
ATOM 6190 N N . THR C 1 18 ? -6.073 17.678 -18.721 1.00 20.38 18 THR C N 1
ATOM 6191 C CA . THR C 1 18 ? -6.099 18.889 -19.545 1.00 19.70 18 THR C CA 1
ATOM 6192 C C . THR C 1 18 ? -5.078 19.898 -19.076 1.00 19.82 18 THR C C 1
ATOM 6193 O O . THR C 1 18 ? -4.749 19.961 -17.880 1.00 20.03 18 THR C O 1
ATOM 6197 N N . ILE C 1 19 ? -4.579 20.677 -20.031 1.00 20.17 19 ILE C N 1
ATOM 6198 C CA . ILE C 1 19 ? -3.673 21.787 -19.767 1.00 20.41 19 ILE C CA 1
ATOM 6199 C C . ILE C 1 19 ? -4.555 23.035 -19.615 1.00 21.14 19 ILE C C 1
ATOM 6200 O O . ILE C 1 19 ? -5.275 23.424 -20.546 1.00 20.10 19 ILE C O 1
ATOM 6205 N N . MET C 1 20 ? -4.490 23.635 -18.427 1.00 21.83 20 MET C N 1
ATOM 6206 C CA . MET C 1 20 ? -5.411 24.695 -18.012 1.00 22.81 20 MET C CA 1
ATOM 6207 C C . MET C 1 20 ? -4.814 26.098 -18.036 1.00 23.06 20 MET C C 1
ATOM 6208 O O . MET C 1 20 ? -5.543 27.073 -17.901 1.00 23.41 20 MET C O 1
ATOM 6213 N N . ALA C 1 21 ? -3.494 26.193 -18.190 1.00 22.63 21 ALA C N 1
ATOM 6214 C CA . ALA C 1 21 ? -2.794 27.458 -18.060 1.00 22.58 21 ALA C CA 1
ATOM 6215 C C . ALA C 1 21 ? -1.357 27.252 -18.500 1.00 22.39 21 ALA C C 1
ATOM 6216 O O . ALA C 1 21 ? -0.826 26.158 -18.346 1.00 22.51 21 ALA C O 1
ATOM 6218 N N . ILE C 1 22 ? -0.742 28.293 -19.060 1.00 22.28 22 ILE C N 1
ATOM 6219 C CA . ILE C 1 22 ? 0.665 28.246 -19.485 1.00 22.43 22 ILE C CA 1
ATOM 6220 C C . ILE C 1 22 ? 1.387 29.505 -19.061 1.00 22.45 22 ILE C C 1
ATOM 6221 O O . ILE C 1 22 ? 0.965 30.601 -19.387 1.00 22.88 22 ILE C O 1
ATOM 6226 N N . GLY C 1 23 ? 2.501 29.359 -18.366 1.00 22.24 23 GLY C N 1
ATOM 6227 C CA . GLY C 1 23 ? 3.274 30.538 -17.993 1.00 21.59 23 GLY C CA 1
ATOM 6228 C C . GLY C 1 23 ? 4.716 30.393 -18.407 1.00 20.80 23 GLY C C 1
ATOM 6229 O O . GLY C 1 23 ? 5.265 29.299 -18.337 1.00 19.77 23 GLY C O 1
ATOM 6230 N N . THR C 1 24 ? 5.321 31.492 -18.860 1.00 20.37 24 THR C N 1
ATOM 6231 C CA . THR C 1 24 ? 6.705 31.465 -19.305 1.00 20.32 24 THR C CA 1
ATOM 6232 C C . THR C 1 24 ? 7.505 32.661 -18.766 1.00 20.70 24 THR C C 1
ATOM 6233 O O . THR C 1 24 ? 6.942 33.699 -18.425 1.00 20.84 24 THR C O 1
ATOM 6237 N N . ALA C 1 25 ? 8.819 32.495 -18.692 1.00 20.68 25 ALA C N 1
ATOM 6238 C CA . ALA C 1 25 ? 9.715 33.505 -18.133 1.00 21.07 25 ALA C CA 1
ATOM 6239 C C . ALA C 1 25 ? 11.128 33.288 -18.671 1.00 21.14 25 ALA C C 1
ATOM 6240 O O . ALA C 1 25 ? 11.527 32.149 -18.965 1.00 20.45 25 ALA C O 1
ATOM 6242 N N . THR C 1 26 ? 11.873 34.385 -18.792 1.00 21.20 26 THR C N 1
ATOM 6243 C CA . THR C 1 26 ? 13.290 34.321 -19.106 1.00 21.46 26 THR C CA 1
ATOM 6244 C C . THR C 1 26 ? 14.077 35.233 -18.160 1.00 21.67 26 THR C C 1
ATOM 6245 O O . THR C 1 26 ? 13.509 36.150 -17.581 1.00 21.20 26 THR C O 1
ATOM 6249 N N . PRO C 1 27 ? 15.400 34.997 -18.029 1.00 21.83 27 PRO C N 1
ATOM 6250 C CA . PRO C 1 27 ? 16.279 35.972 -17.386 1.00 22.39 27 PRO C CA 1
ATOM 6251 C C . PRO C 1 27 ? 16.178 37.364 -18.062 1.00 22.88 27 PRO C C 1
ATOM 6252 O O . PRO C 1 27 ? 15.864 37.449 -19.251 1.00 23.03 27 PRO C O 1
ATOM 6256 N N . PRO C 1 28 ? 16.448 38.447 -17.314 1.00 23.34 28 PRO C N 1
ATOM 6257 C CA . PRO C 1 28 ? 16.221 39.790 -17.887 1.00 24.16 28 PRO C CA 1
ATOM 6258 C C . PRO C 1 28 ? 17.252 40.266 -18.933 1.00 24.77 28 PRO C C 1
ATOM 6259 O O . PRO C 1 28 ? 16.994 41.251 -19.629 1.00 25.23 28 PRO C O 1
ATOM 6263 N N . ASN C 1 29 ? 18.384 39.570 -19.062 1.00 24.66 29 ASN C N 1
ATOM 6264 C CA . ASN C 1 29 ? 19.497 40.051 -19.893 1.00 24.63 29 ASN C CA 1
ATOM 6265 C C . ASN C 1 29 ? 19.415 39.636 -21.363 1.00 24.87 29 ASN C C 1
ATOM 6266 O O . ASN C 1 29 ? 19.575 38.455 -21.702 1.00 24.39 29 ASN C O 1
ATOM 6271 N N . LEU C 1 30 ? 19.171 40.615 -22.233 1.00 25.11 30 LEU C N 1
ATOM 6272 C CA . LEU C 1 30 ? 19.043 40.353 -23.666 1.00 25.30 30 LEU C CA 1
ATOM 6273 C C . LEU C 1 30 ? 20.406 40.211 -24.331 1.00 24.92 30 LEU C C 1
ATOM 6274 O O . LEU C 1 30 ? 21.280 41.038 -24.125 1.00 25.76 30 LEU C O 1
ATOM 6279 N N . TYR C 1 31 ? 20.570 39.156 -25.123 1.00 24.26 31 TYR C N 1
ATOM 6280 C CA . TYR C 1 31 ? 21.761 38.963 -25.944 1.00 23.88 31 TYR C CA 1
ATOM 6281 C C . TYR C 1 31 ? 21.385 38.898 -27.435 1.00 24.20 31 TYR C C 1
ATOM 6282 O O . TYR C 1 31 ? 20.843 37.895 -27.909 1.00 23.75 31 TYR C O 1
ATOM 6291 N N . GLU C 1 32 ? 21.648 39.979 -28.160 1.00 24.78 32 GLU C N 1
ATOM 6292 C CA . GLU C 1 32 ? 21.385 40.007 -29.606 1.00 25.46 32 GLU C CA 1
ATOM 6293 C C . GLU C 1 32 ? 22.476 39.191 -30.284 1.00 25.31 32 GLU C C 1
ATOM 6294 O O . GLU C 1 32 ? 23.668 39.321 -29.946 1.00 25.84 32 GLU C O 1
ATOM 6300 N N . GLN C 1 33 ? 22.073 38.331 -31.216 1.00 24.90 33 GLN C N 1
ATOM 6301 C CA . GLN C 1 33 ? 23.033 37.481 -31.913 1.00 24.91 33 GLN C CA 1
ATOM 6302 C C . GLN C 1 33 ? 24.052 38.264 -32.750 1.00 25.59 33 GLN C C 1
ATOM 6303 O O . GLN C 1 33 ? 25.189 37.817 -32.912 1.00 25.77 33 GLN C O 1
ATOM 6309 N N . SER C 1 34 ? 23.653 39.431 -33.249 1.00 26.15 34 SER C N 1
ATOM 6310 C CA . SER C 1 34 ? 24.493 40.219 -34.160 1.00 27.15 34 SER C CA 1
ATOM 6311 C C . SER C 1 34 ? 25.808 40.658 -33.515 1.00 27.52 34 SER C C 1
ATOM 6312 O O . SER C 1 34 ? 26.844 40.682 -34.163 1.00 27.65 34 SER C O 1
ATOM 6315 N N . THR C 1 35 ? 25.741 40.970 -32.225 1.00 27.98 35 THR C N 1
ATOM 6316 C CA . THR C 1 35 ? 26.879 41.431 -31.457 1.00 28.15 35 THR C CA 1
ATOM 6317 C C . THR C 1 35 ? 27.369 40.387 -30.462 1.00 27.96 35 THR C C 1
ATOM 6318 O O . THR C 1 35 ? 28.354 40.617 -29.747 1.00 29.01 35 THR C O 1
ATOM 6322 N N . PHE C 1 36 ? 26.708 39.235 -30.413 1.00 27.47 36 PHE C N 1
ATOM 6323 C CA . PHE C 1 36 ? 27.144 38.176 -29.496 1.00 26.44 36 PHE C CA 1
ATOM 6324 C C . PHE C 1 36 ? 28.597 37.741 -29.721 1.00 26.45 36 PHE C C 1
ATOM 6325 O O . PHE C 1 36 ? 29.309 37.489 -28.753 1.00 25.63 36 PHE C O 1
ATOM 6333 N N . PRO C 1 37 ? 29.026 37.630 -30.992 1.00 27.33 37 PRO C N 1
ATOM 6334 C CA . PRO C 1 37 ? 30.421 37.244 -31.198 1.00 28.50 37 PRO C CA 1
ATOM 6335 C C . PRO C 1 37 ? 31.436 38.202 -30.555 1.00 29.33 37 PRO C C 1
ATOM 6336 O O . PRO C 1 37 ? 32.445 37.737 -30.031 1.00 29.60 37 PRO C O 1
ATOM 6340 N N . ASP C 1 38 ? 31.155 39.505 -30.561 1.00 30.35 38 ASP C N 1
ATOM 6341 C CA . ASP C 1 38 ? 32.041 40.494 -29.924 1.00 31.29 38 ASP C CA 1
ATOM 6342 C C . ASP C 1 38 ? 32.061 40.309 -28.409 1.00 31.32 38 ASP C C 1
ATOM 6343 O O . ASP C 1 38 ? 33.115 40.349 -27.791 1.00 31.68 38 ASP C O 1
ATOM 6348 N N . PHE C 1 39 ? 30.888 40.081 -27.822 1.00 31.48 39 PHE C N 1
ATOM 6349 C CA . PHE C 1 39 ? 30.773 39.850 -26.386 1.00 31.47 39 PHE C CA 1
ATOM 6350 C C . PHE C 1 39 ? 31.538 38.600 -25.962 1.00 31.05 39 PHE C C 1
ATOM 6351 O O . PHE C 1 39 ? 32.374 38.644 -25.054 1.00 30.81 39 PHE C O 1
ATOM 6359 N N . TYR C 1 40 ? 31.239 37.490 -26.629 1.00 30.47 40 TYR C N 1
ATOM 6360 C CA . TYR C 1 40 ? 31.750 36.181 -26.231 1.00 29.65 40 TYR C CA 1
ATOM 6361 C C . TYR C 1 40 ? 33.268 36.186 -26.272 1.00 29.90 40 TYR C C 1
ATOM 6362 O O . TYR C 1 40 ? 33.923 35.725 -25.341 1.00 29.56 40 TYR C O 1
ATOM 6371 N N . PHE C 1 41 ? 33.812 36.739 -27.354 1.00 30.07 41 PHE C N 1
ATOM 6372 C CA . PHE C 1 41 ? 35.242 36.724 -27.584 1.00 30.18 41 PHE C CA 1
ATOM 6373 C C . PHE C 1 41 ? 35.996 37.697 -26.695 1.00 30.55 41 PHE C C 1
ATOM 6374 O O . PHE C 1 41 ? 37.130 37.440 -26.330 1.00 30.07 41 PHE C O 1
ATOM 6382 N N . ARG C 1 42 ? 35.344 38.789 -26.309 1.00 31.25 42 ARG C N 1
ATOM 6383 C CA . ARG C 1 42 ? 35.976 39.746 -25.410 1.00 32.36 42 ARG C CA 1
ATOM 6384 C C . ARG C 1 42 ? 36.004 39.244 -23.969 1.00 32.01 42 ARG C C 1
ATOM 6385 O O . ARG C 1 42 ? 37.066 39.253 -23.327 1.00 31.97 42 ARG C O 1
ATOM 6393 N N . VAL C 1 43 ? 34.844 38.796 -23.476 1.00 31.37 43 VAL C N 1
ATOM 6394 C CA . VAL C 1 43 ? 34.710 38.383 -22.077 1.00 31.06 43 VAL C CA 1
ATOM 6395 C C . VAL C 1 43 ? 35.477 37.095 -21.787 1.00 31.02 43 VAL C C 1
ATOM 6396 O O . VAL C 1 43 ? 35.749 36.782 -20.626 1.00 30.99 43 VAL C O 1
ATOM 6400 N N . THR C 1 44 ? 35.826 36.356 -22.837 1.00 30.67 44 THR C N 1
ATOM 6401 C CA . THR C 1 44 ? 36.631 35.147 -22.670 1.00 30.84 44 THR C CA 1
ATOM 6402 C C . THR C 1 44 ? 38.093 35.356 -23.075 1.00 31.95 44 THR C C 1
ATOM 6403 O O . THR C 1 44 ? 38.816 34.391 -23.312 1.00 31.92 44 THR C O 1
ATOM 6407 N N . ASN C 1 45 ? 38.517 36.619 -23.146 1.00 33.27 45 ASN C N 1
ATOM 6408 C CA . ASN C 1 45 ? 39.897 36.995 -23.471 1.00 34.90 45 ASN C CA 1
ATOM 6409 C C . ASN C 1 45 ? 40.440 36.245 -24.683 1.00 34.91 45 ASN C C 1
ATOM 6410 O O . ASN C 1 45 ? 41.524 35.655 -24.639 1.00 34.84 45 ASN C O 1
ATOM 6415 N N . SER C 1 46 ? 39.661 36.279 -25.761 1.00 34.98 46 SER C N 1
ATOM 6416 C CA . SER C 1 46 ? 39.933 35.490 -26.947 1.00 35.35 46 SER C CA 1
ATOM 6417 C C . SER C 1 46 ? 40.080 36.375 -28.185 1.00 36.01 46 SER C C 1
ATOM 6418 O O . SER C 1 46 ? 40.159 35.865 -29.304 1.00 35.44 46 SER C O 1
ATOM 6421 N N . ASP C 1 47 ? 40.151 37.693 -27.971 1.00 37.33 47 ASP C N 1
ATOM 6422 C CA . ASP C 1 47 ? 40.198 38.690 -29.063 1.00 38.71 47 ASP C CA 1
ATOM 6423 C C . ASP C 1 47 ? 41.425 38.589 -29.979 1.00 39.56 47 ASP C C 1
ATOM 6424 O O . ASP C 1 47 ? 41.483 39.231 -31.027 1.00 39.74 47 ASP C O 1
ATOM 6429 N N . ASP C 1 48 ? 42.402 37.792 -29.562 1.00 40.44 48 ASP C N 1
ATOM 6430 C CA . ASP C 1 48 ? 43.549 37.466 -30.390 1.00 41.63 48 ASP C CA 1
ATOM 6431 C C . ASP C 1 48 ? 43.251 36.322 -31.379 1.00 41.48 48 ASP C C 1
ATOM 6432 O O . ASP C 1 48 ? 43.955 36.160 -32.378 1.00 41.76 48 ASP C O 1
ATOM 6437 N N . LYS C 1 49 ? 42.203 35.543 -31.109 1.00 41.03 49 LYS C N 1
ATOM 6438 C CA . LYS C 1 49 ? 41.782 34.464 -32.003 1.00 40.59 49 LYS C CA 1
ATOM 6439 C C . LYS C 1 49 ? 40.829 35.007 -33.073 1.00 40.82 49 LYS C C 1
ATOM 6440 O O . LYS C 1 49 ? 39.627 34.641 -33.135 1.00 40.75 49 LYS C O 1
ATOM 6446 N N . GLN C 1 50 ? 41.374 35.883 -33.916 1.00 40.85 50 GLN C N 1
ATOM 6447 C CA . GLN C 1 50 ? 40.606 36.591 -34.940 1.00 40.73 50 GLN C CA 1
ATOM 6448 C C . GLN C 1 50 ? 39.959 35.675 -35.984 1.00 40.10 50 GLN C C 1
ATOM 6449 O O . GLN C 1 50 ? 38.810 35.897 -36.388 1.00 39.80 50 GLN C O 1
ATOM 6455 N N . GLU C 1 51 ? 40.695 34.659 -36.428 1.00 39.47 51 GLU C N 1
ATOM 6456 C CA . GLU C 1 51 ? 40.162 33.710 -37.402 1.00 38.93 51 GLU C CA 1
ATOM 6457 C C . GLU C 1 51 ? 38.987 32.948 -36.783 1.00 37.35 51 GLU C C 1
ATOM 6458 O O . GLU C 1 51 ? 37.906 32.872 -37.373 1.00 36.54 51 GLU C O 1
ATOM 6464 N N . LEU C 1 52 ? 39.209 32.428 -35.576 1.00 36.37 52 LEU C N 1
ATOM 6465 C CA . LEU C 1 52 ? 38.194 31.690 -34.833 1.00 35.74 52 LEU C CA 1
ATOM 6466 C C . LEU C 1 52 ? 36.933 32.530 -34.561 1.00 35.23 52 LEU C C 1
ATOM 6467 O O . LEU C 1 52 ? 35.824 32.027 -34.717 1.00 34.73 52 LEU C O 1
ATOM 6472 N N . LYS C 1 53 ? 37.117 33.799 -34.184 1.00 35.23 53 LYS C N 1
ATOM 6473 C CA . LYS C 1 53 ? 36.007 34.752 -34.017 1.00 34.90 53 LYS C CA 1
ATOM 6474 C C . LYS C 1 53 ? 35.190 34.909 -35.291 1.00 35.00 53 LYS C C 1
ATOM 6475 O O . LYS C 1 53 ? 33.958 34.856 -35.259 1.00 34.63 53 LYS C O 1
ATOM 6481 N N . LYS C 1 54 ? 35.885 35.104 -36.409 1.00 35.30 54 LYS C N 1
ATOM 6482 C CA . LYS C 1 54 ? 35.232 35.210 -37.715 1.00 35.29 54 LYS C CA 1
ATOM 6483 C C . LYS C 1 54 ? 34.406 33.949 -38.055 1.00 34.69 54 LYS C C 1
ATOM 6484 O O . LYS C 1 54 ? 33.305 34.054 -38.579 1.00 34.19 54 LYS C O 1
ATOM 6490 N N . LYS C 1 55 ? 34.939 32.769 -37.737 1.00 34.57 55 LYS C N 1
ATOM 6491 C CA . LYS C 1 55 ? 34.226 31.510 -37.946 1.00 34.37 55 LYS C CA 1
ATOM 6492 C C . LYS C 1 55 ? 32.986 31.393 -37.041 1.00 33.57 55 LYS C C 1
ATOM 6493 O O . LYS C 1 55 ? 31.921 30.963 -37.499 1.00 32.83 55 LYS C O 1
ATOM 6499 N N . PHE C 1 56 ? 33.130 31.797 -35.776 1.00 32.73 56 PHE C N 1
ATOM 6500 C CA . PHE C 1 56 ? 32.010 31.826 -34.833 1.00 32.32 56 PHE C CA 1
ATOM 6501 C C . PHE C 1 56 ? 30.918 32.794 -35.280 1.00 32.46 56 PHE C C 1
ATOM 6502 O O . PHE C 1 56 ? 29.734 32.491 -35.129 1.00 32.02 56 PHE C O 1
ATOM 6510 N N . ARG C 1 57 ? 31.322 33.944 -35.828 1.00 32.99 57 ARG C N 1
ATOM 6511 C CA . ARG C 1 57 ? 30.379 34.919 -36.415 1.00 33.74 57 ARG C CA 1
ATOM 6512 C C . ARG C 1 57 ? 29.548 34.240 -37.495 1.00 33.55 57 ARG C C 1
ATOM 6513 O O . ARG C 1 57 ? 28.315 34.345 -37.502 1.00 32.85 57 ARG C O 1
ATOM 6521 N N . ARG C 1 58 ? 30.231 33.525 -38.392 1.00 33.86 58 ARG C N 1
ATOM 6522 C CA . ARG C 1 58 ? 29.540 32.755 -39.430 1.00 34.11 58 ARG C CA 1
ATOM 6523 C C . ARG C 1 58 ? 28.572 31.758 -38.778 1.00 33.80 58 ARG C C 1
ATOM 6524 O O . ARG C 1 58 ? 27.386 31.738 -39.128 1.00 33.77 58 ARG C O 1
ATOM 6532 N N . MET C 1 59 ? 29.072 30.964 -37.825 1.00 33.31 59 MET C N 1
ATOM 6533 C CA . MET C 1 59 ? 28.227 30.027 -37.060 1.00 33.74 59 MET C CA 1
ATOM 6534 C C . MET C 1 59 ? 26.966 30.690 -36.506 1.00 32.36 59 MET C C 1
ATOM 6535 O O . MET C 1 59 ? 25.871 30.125 -36.590 1.00 31.90 59 MET C O 1
ATOM 6540 N N . CYS C 1 60 ? 27.127 31.885 -35.942 1.00 31.46 60 CYS C N 1
ATOM 6541 C CA . CYS C 1 60 ? 26.009 32.574 -35.307 1.00 30.63 60 CYS C CA 1
ATOM 6542 C C . CYS C 1 60 ? 24.954 32.969 -36.321 1.00 30.75 60 CYS C C 1
ATOM 6543 O O . CYS C 1 60 ? 23.772 32.835 -36.057 1.00 30.83 60 CYS C O 1
ATOM 6546 N N . GLU C 1 61 ? 25.393 33.413 -37.494 1.00 31.19 61 GLU C N 1
ATOM 6547 C CA . GLU C 1 61 ? 24.496 33.754 -38.601 1.00 31.63 61 GLU C CA 1
ATOM 6548 C C . GLU C 1 61 ? 23.689 32.558 -39.139 1.00 31.61 61 GLU C C 1
ATOM 6549 O O . GLU C 1 61 ? 22.474 32.670 -39.368 1.00 31.40 61 GLU C O 1
ATOM 6555 N N . LYS C 1 62 ? 24.369 31.429 -39.328 1.00 31.87 62 LYS C N 1
ATOM 6556 C CA . LYS C 1 62 ? 23.766 30.207 -39.873 1.00 32.21 62 LYS C CA 1
ATOM 6557 C C . LYS C 1 62 ? 22.737 29.647 -38.896 1.00 31.35 62 LYS C C 1
ATOM 6558 O O . LYS C 1 62 ? 21.734 29.060 -39.300 1.00 31.53 62 LYS C O 1
ATOM 6564 N N . THR C 1 63 ? 23.002 29.867 -37.610 1.00 30.40 63 THR C N 1
ATOM 6565 C CA . THR C 1 63 ? 22.152 29.461 -36.494 1.00 29.00 63 THR C CA 1
ATOM 6566 C C . THR C 1 63 ? 20.701 29.933 -36.684 1.00 28.46 63 THR C C 1
ATOM 6567 O O . THR C 1 63 ? 19.748 29.233 -36.293 1.00 28.65 63 THR C O 1
ATOM 6571 N N . MET C 1 64 ? 20.539 31.112 -37.287 1.00 26.97 64 MET C N 1
ATOM 6572 C CA . MET C 1 64 ? 19.224 31.735 -37.487 1.00 25.95 64 MET C CA 1
ATOM 6573 C C . MET C 1 64 ? 18.597 32.298 -36.192 1.00 25.13 64 MET C C 1
ATOM 6574 O O . MET C 1 64 ? 17.479 32.795 -36.208 1.00 24.75 64 MET C O 1
ATOM 6579 N N . VAL C 1 65 ? 19.318 32.214 -35.076 1.00 24.35 65 VAL C N 1
ATOM 6580 C CA . VAL C 1 65 ? 18.867 32.795 -33.808 1.00 24.00 65 VAL C CA 1
ATOM 6581 C C . VAL C 1 65 ? 19.134 34.301 -33.839 1.00 24.77 65 VAL C C 1
ATOM 6582 O O . VAL C 1 65 ? 20.252 34.737 -34.168 1.00 24.82 65 VAL C O 1
ATOM 6586 N N . LYS C 1 66 ? 18.113 35.091 -33.515 1.00 24.82 66 LYS C N 1
ATOM 6587 C CA . LYS C 1 66 ? 18.259 36.544 -33.473 1.00 25.93 66 LYS C CA 1
ATOM 6588 C C . LYS C 1 66 ? 18.575 37.051 -32.075 1.00 25.86 66 LYS C C 1
ATOM 6589 O O . LYS C 1 66 ? 19.423 37.916 -31.926 1.00 26.23 66 LYS C O 1
ATOM 6595 N N . LYS C 1 67 ? 17.907 36.512 -31.053 1.00 25.90 67 LYS C N 1
ATOM 6596 C CA . LYS C 1 67 ? 18.108 36.947 -29.654 1.00 26.25 67 LYS C CA 1
ATOM 6597 C C . LYS C 1 67 ? 18.089 35.769 -28.689 1.00 25.95 67 LYS C C 1
ATOM 6598 O O . LYS C 1 67 ? 17.463 34.743 -28.957 1.00 25.98 67 LYS C O 1
ATOM 6604 N N . ARG C 1 68 ? 18.724 35.950 -27.538 1.00 25.92 68 ARG C N 1
ATOM 6605 C CA . ARG C 1 68 ? 18.642 34.983 -26.431 1.00 25.85 68 ARG C CA 1
ATOM 6606 C C . ARG C 1 68 ? 18.652 35.732 -25.110 1.00 26.07 68 ARG C C 1
ATOM 6607 O O . ARG C 1 68 ? 19.167 36.854 -25.027 1.00 26.31 68 ARG C O 1
ATOM 6615 N N . TYR C 1 69 ? 18.081 35.109 -24.083 1.00 25.85 69 TYR C N 1
ATOM 6616 C CA . TYR C 1 69 ? 18.110 35.669 -22.734 1.00 26.44 69 TYR C CA 1
ATOM 6617 C C . TYR C 1 69 ? 18.924 34.759 -21.828 1.00 26.27 69 TYR C C 1
ATOM 6618 O O . TYR C 1 69 ? 18.637 33.555 -21.705 1.00 26.46 69 TYR C O 1
ATOM 6627 N N . LEU C 1 70 ? 19.969 35.339 -21.248 1.00 25.96 70 LEU C N 1
ATOM 6628 C CA . LEU C 1 70 ? 20.899 34.625 -20.390 1.00 26.02 70 LEU C CA 1
ATOM 6629 C C . LEU C 1 70 ? 21.000 35.247 -19.002 1.00 26.55 70 LEU C C 1
ATOM 6630 O O . LEU C 1 70 ? 21.069 36.473 -18.860 1.00 26.10 70 LEU C O 1
ATOM 6635 N N . HIS C 1 71 ? 21.007 34.383 -17.986 1.00 26.98 71 HIS C N 1
ATOM 6636 C CA . HIS C 1 71 ? 21.270 34.796 -16.619 1.00 27.48 71 HIS C CA 1
ATOM 6637 C C . HIS C 1 71 ? 22.677 35.368 -16.477 1.00 28.02 71 HIS C C 1
ATOM 6638 O O . HIS C 1 71 ? 22.895 36.304 -15.714 1.00 29.04 71 HIS C O 1
ATOM 6645 N N . LEU C 1 72 ? 23.633 34.780 -17.184 1.00 28.22 72 LEU C N 1
ATOM 6646 C CA . LEU C 1 72 ? 25.016 35.237 -17.128 1.00 28.88 72 LEU C CA 1
ATOM 6647 C C . LEU C 1 72 ? 25.142 36.642 -17.683 1.00 29.16 72 LEU C C 1
ATOM 6648 O O . LEU C 1 72 ? 24.545 36.976 -18.694 1.00 29.49 72 LEU C O 1
ATOM 6653 N N . THR C 1 73 ? 25.922 37.456 -17.001 1.00 29.49 73 THR C N 1
ATOM 6654 C CA . THR C 1 73 ? 26.237 38.795 -17.462 1.00 30.18 73 THR C CA 1
ATOM 6655 C C . THR C 1 73 ? 27.759 38.879 -17.451 1.00 30.59 73 THR C C 1
ATOM 6656 O O . THR C 1 73 ? 28.425 38.005 -16.884 1.00 30.32 73 THR C O 1
ATOM 6660 N N . GLU C 1 74 ? 28.314 39.919 -18.069 1.00 31.51 74 GLU C N 1
ATOM 6661 C CA . GLU C 1 74 ? 29.755 40.172 -17.958 1.00 32.11 74 GLU C CA 1
ATOM 6662 C C . GLU C 1 74 ? 30.194 40.365 -16.490 1.00 32.37 74 GLU C C 1
ATOM 6663 O O . GLU C 1 74 ? 31.254 39.873 -16.093 1.00 32.03 74 GLU C O 1
ATOM 6669 N N . GLU C 1 75 ? 29.369 41.054 -15.696 1.00 32.56 75 GLU C N 1
ATOM 6670 C CA . GLU C 1 75 ? 29.660 41.282 -14.272 1.00 33.61 75 GLU C CA 1
ATOM 6671 C C . GLU C 1 75 ? 29.908 39.958 -13.531 1.00 33.01 75 GLU C C 1
ATOM 6672 O O . GLU C 1 75 ? 30.957 39.796 -12.897 1.00 33.35 75 GLU C O 1
ATOM 6678 N N . ILE C 1 76 ? 28.956 39.020 -13.636 1.00 32.15 76 ILE C N 1
ATOM 6679 C CA . ILE C 1 76 ? 29.087 37.664 -13.087 1.00 31.53 76 ILE C CA 1
ATOM 6680 C C . ILE C 1 76 ? 30.333 36.923 -13.589 1.00 31.18 76 ILE C C 1
ATOM 6681 O O . ILE C 1 76 ? 30.988 36.226 -12.823 1.00 31.28 76 ILE C O 1
ATOM 6686 N N . LEU C 1 77 ? 30.645 37.050 -14.873 1.00 31.18 77 LEU C N 1
ATOM 6687 C CA . LEU C 1 77 ? 31.833 36.380 -15.428 1.00 31.64 77 LEU C CA 1
ATOM 6688 C C . LEU C 1 77 ? 33.164 36.973 -14.909 1.00 32.33 77 LEU C C 1
ATOM 6689 O O . LEU C 1 77 ? 34.151 36.248 -14.755 1.00 31.50 77 LEU C O 1
ATOM 6694 N N . LYS C 1 78 ? 33.171 38.276 -14.613 1.00 33.13 78 LYS C N 1
ATOM 6695 C CA . LYS C 1 78 ? 34.309 38.895 -13.923 1.00 34.09 78 LYS C CA 1
ATOM 6696 C C . LYS C 1 78 ? 34.459 38.403 -12.474 1.00 34.56 78 LYS C C 1
ATOM 6697 O O . LYS C 1 78 ? 35.588 38.206 -12.006 1.00 34.40 78 LYS C O 1
ATOM 6703 N N . GLU C 1 79 ? 33.332 38.197 -11.778 1.00 34.53 79 GLU C N 1
ATOM 6704 C CA . GLU C 1 79 ? 33.350 37.645 -10.410 1.00 34.83 79 GLU C CA 1
ATOM 6705 C C . GLU C 1 79 ? 33.773 36.180 -10.385 1.00 34.51 79 GLU C C 1
ATOM 6706 O O . GLU C 1 79 ? 34.306 35.716 -9.380 1.00 34.97 79 GLU C O 1
ATOM 6712 N N . ARG C 1 80 ? 33.513 35.448 -11.472 1.00 34.04 80 ARG C N 1
ATOM 6713 C CA . ARG C 1 80 ? 33.869 34.022 -11.542 1.00 33.70 80 ARG C CA 1
ATOM 6714 C C . ARG C 1 80 ? 34.563 33.654 -12.875 1.00 33.83 80 ARG C C 1
ATOM 6715 O O . ARG C 1 80 ? 33.969 32.968 -13.735 1.00 33.28 80 ARG C O 1
ATOM 6723 N N . PRO C 1 81 ? 35.832 34.099 -13.034 1.00 33.85 81 PRO C N 1
ATOM 6724 C CA . PRO C 1 81 ? 36.593 33.984 -14.286 1.00 33.88 81 PRO C CA 1
ATOM 6725 C C . PRO C 1 81 ? 36.784 32.558 -14.772 1.00 33.49 81 PRO C C 1
ATOM 6726 O O . PRO C 1 81 ? 37.024 32.348 -15.961 1.00 33.05 81 PRO C O 1
ATOM 6730 N N . LYS C 1 82 ? 36.654 31.588 -13.872 1.00 33.41 82 LYS C N 1
ATOM 6731 C CA . LYS C 1 82 ? 36.749 30.172 -14.250 1.00 33.39 82 LYS C CA 1
ATOM 6732 C C . LYS C 1 82 ? 35.710 29.711 -15.275 1.00 33.17 82 LYS C C 1
ATOM 6733 O O . LYS C 1 82 ? 35.979 28.774 -16.041 1.00 32.65 82 LYS C O 1
ATOM 6739 N N . LEU C 1 83 ? 34.550 30.376 -15.301 1.00 33.08 83 LEU C N 1
ATOM 6740 C CA . LEU C 1 83 ? 33.515 30.094 -16.297 1.00 33.34 83 LEU C CA 1
ATOM 6741 C C . LEU C 1 83 ? 33.954 30.442 -17.713 1.00 33.92 83 LEU C C 1
ATOM 6742 O O . LEU C 1 83 ? 33.338 29.994 -18.682 1.00 33.99 83 LEU C O 1
ATOM 6747 N N . CYS C 1 84 ? 35.010 31.244 -17.831 1.00 34.94 84 CYS C N 1
ATOM 6748 C CA . CYS C 1 84 ? 35.451 31.755 -19.128 1.00 35.83 84 CYS C CA 1
ATOM 6749 C C . CYS C 1 84 ? 36.504 30.924 -19.821 1.00 36.68 84 CYS C C 1
ATOM 6750 O O . CYS C 1 84 ? 36.768 31.143 -21.005 1.00 37.03 84 CYS C O 1
ATOM 6753 N N . SER C 1 85 ? 37.122 29.997 -19.091 1.00 37.59 85 SER C N 1
ATOM 6754 C CA . SER C 1 85 ? 38.148 29.145 -19.684 1.00 38.61 85 SER C CA 1
ATOM 6755 C C . SER C 1 85 ? 37.453 28.019 -20.449 1.00 38.28 85 SER C C 1
ATOM 6756 O O . SER C 1 85 ? 36.249 27.785 -20.271 1.00 38.47 85 SER C O 1
ATOM 6759 N N . TYR C 1 86 ? 38.203 27.335 -21.310 1.00 38.21 86 TYR C N 1
ATOM 6760 C CA . TYR C 1 86 ? 37.642 26.233 -22.094 1.00 37.24 86 TYR C CA 1
ATOM 6761 C C . TYR C 1 86 ? 37.250 25.017 -21.227 1.00 37.24 86 TYR C C 1
ATOM 6762 O O . TYR C 1 86 ? 36.058 24.691 -21.104 1.00 37.23 86 TYR C O 1
ATOM 6771 N N . LYS C 1 87 ? 38.233 24.355 -20.618 1.00 37.44 87 LYS C N 1
ATOM 6772 C CA . LYS C 1 87 ? 37.950 23.133 -19.859 1.00 37.44 87 LYS C CA 1
ATOM 6773 C C . LYS C 1 87 ? 38.692 22.966 -18.527 1.00 37.14 87 LYS C C 1
ATOM 6774 O O . LYS C 1 87 ? 38.970 21.842 -18.097 1.00 37.19 87 LYS C O 1
ATOM 6780 N N . GLU C 1 88 ? 38.992 24.072 -17.858 1.00 36.84 88 GLU C N 1
ATOM 6781 C CA . GLU C 1 88 ? 39.579 23.957 -16.524 1.00 36.50 88 GLU C CA 1
ATOM 6782 C C . GLU C 1 88 ? 38.464 23.661 -15.523 1.00 35.33 88 GLU C C 1
ATOM 6783 O O . GLU C 1 88 ? 37.284 23.916 -15.812 1.00 35.00 88 GLU C O 1
ATOM 6789 N N . ALA C 1 89 ? 38.827 23.069 -14.382 1.00 34.14 89 ALA C N 1
ATOM 6790 C CA . ALA C 1 89 ? 37.859 22.749 -13.332 1.00 32.49 89 ALA C CA 1
ATOM 6791 C C . ALA C 1 89 ? 37.065 24.009 -12.975 1.00 31.58 89 ALA C C 1
ATOM 6792 O O . ALA C 1 89 ? 37.663 25.046 -12.684 1.00 32.05 89 ALA C O 1
ATOM 6794 N N . SER C 1 90 ? 35.734 23.930 -13.024 1.00 29.89 90 SER C N 1
ATOM 6795 C CA . SER C 1 90 ? 34.872 25.106 -12.821 1.00 28.70 90 SER C CA 1
ATOM 6796 C C . SER C 1 90 ? 33.467 24.738 -12.320 1.00 28.16 90 SER C C 1
ATOM 6797 O O . SER C 1 90 ? 32.563 25.582 -12.238 1.00 27.93 90 SER C O 1
ATOM 6800 N N . PHE C 1 91 ? 33.309 23.473 -11.954 1.00 27.56 91 PHE C N 1
ATOM 6801 C CA . PHE C 1 91 ? 32.035 22.937 -11.468 1.00 26.82 91 PHE C CA 1
ATOM 6802 C C . PHE C 1 91 ? 31.481 23.668 -10.233 1.00 26.78 91 PHE C C 1
ATOM 6803 O O . PHE C 1 91 ? 30.275 23.944 -10.157 1.00 26.34 91 PHE C O 1
ATOM 6811 N N . ASP C 1 92 ? 32.345 23.976 -9.267 1.00 26.36 92 ASP C N 1
ATOM 6812 C CA . ASP C 1 92 ? 31.871 24.617 -8.028 1.00 26.36 92 ASP C CA 1
ATOM 6813 C C . ASP C 1 92 ? 31.179 25.971 -8.270 1.00 26.24 92 ASP C C 1
ATOM 6814 O O . ASP C 1 92 ? 30.051 26.189 -7.790 1.00 26.15 92 ASP C O 1
ATOM 6819 N N . ASP C 1 93 ? 31.837 26.844 -9.045 1.00 25.62 93 ASP C N 1
ATOM 6820 C CA . ASP C 1 93 ? 31.273 28.137 -9.428 1.00 25.29 93 ASP C CA 1
ATOM 6821 C C . ASP C 1 93 ? 29.922 27.995 -10.110 1.00 24.81 93 ASP C C 1
ATOM 6822 O O . ASP C 1 93 ? 29.003 28.754 -9.830 1.00 25.21 93 ASP C O 1
ATOM 6827 N N . ARG C 1 94 ? 29.823 27.030 -11.019 1.00 24.28 94 ARG C N 1
ATOM 6828 C CA . ARG C 1 94 ? 28.603 26.791 -11.772 1.00 23.27 94 ARG C CA 1
ATOM 6829 C C . ARG C 1 94 ? 27.502 26.292 -10.850 1.00 22.87 94 ARG C C 1
ATOM 6830 O O . ARG C 1 94 ? 26.363 26.773 -10.896 1.00 23.22 94 ARG C O 1
ATOM 6838 N N . GLN C 1 95 ? 27.857 25.358 -9.978 1.00 22.82 95 GLN C N 1
ATOM 6839 C CA . GLN C 1 95 ? 26.942 24.878 -8.948 1.00 22.51 95 GLN C CA 1
ATOM 6840 C C . GLN C 1 95 ? 26.381 25.994 -8.072 1.00 22.83 95 GLN C C 1
ATOM 6841 O O . GLN C 1 95 ? 25.160 26.045 -7.856 1.00 23.28 95 GLN C O 1
ATOM 6847 N N . ASP C 1 96 ? 27.258 26.886 -7.596 1.00 22.62 96 ASP C N 1
ATOM 6848 C CA . ASP C 1 96 ? 26.870 28.020 -6.737 1.00 22.59 96 ASP C CA 1
ATOM 6849 C C . ASP C 1 96 ? 25.673 28.774 -7.317 1.00 22.11 96 ASP C C 1
ATOM 6850 O O . ASP C 1 96 ? 24.724 29.119 -6.612 1.00 21.94 96 ASP C O 1
ATOM 6855 N N . ILE C 1 97 ? 25.747 29.027 -8.613 1.00 22.03 97 ILE C N 1
ATOM 6856 C CA . ILE C 1 97 ? 24.761 29.823 -9.318 1.00 22.05 97 ILE C CA 1
ATOM 6857 C C . ILE C 1 97 ? 23.508 29.005 -9.616 1.00 21.93 97 ILE C C 1
ATOM 6858 O O . ILE C 1 97 ? 22.397 29.446 -9.299 1.00 22.39 97 ILE C O 1
ATOM 6863 N N . VAL C 1 98 ? 23.673 27.822 -10.209 1.00 21.51 98 VAL C N 1
ATOM 6864 C CA . VAL C 1 98 ? 22.499 27.043 -10.619 1.00 21.99 98 VAL C CA 1
ATOM 6865 C C . VAL C 1 98 ? 21.647 26.565 -9.449 1.00 22.37 98 VAL C C 1
ATOM 6866 O O . VAL C 1 98 ? 20.421 26.547 -9.555 1.00 22.32 98 VAL C O 1
ATOM 6870 N N . VAL C 1 99 ? 22.278 26.193 -8.334 1.00 22.97 99 VAL C N 1
ATOM 6871 C CA . VAL C 1 99 ? 21.506 25.726 -7.172 1.00 23.33 99 VAL C CA 1
ATOM 6872 C C . VAL C 1 99 ? 20.564 26.835 -6.709 1.00 23.75 99 VAL C C 1
ATOM 6873 O O . VAL C 1 99 ? 19.414 26.580 -6.359 1.00 23.74 99 VAL C O 1
ATOM 6877 N N . GLU C 1 100 ? 21.045 28.068 -6.777 1.00 24.08 100 GLU C N 1
ATOM 6878 C CA . GLU C 1 100 ? 20.273 29.250 -6.382 1.00 25.27 100 GLU C CA 1
ATOM 6879 C C . GLU C 1 100 ? 19.232 29.685 -7.433 1.00 24.66 100 GLU C C 1
ATOM 6880 O O . GLU C 1 100 ? 18.062 29.940 -7.110 1.00 24.61 100 GLU C O 1
ATOM 6886 N N . GLU C 1 101 ? 19.664 29.763 -8.693 1.00 24.08 101 GLU C N 1
ATOM 6887 C CA . GLU C 1 101 ? 18.897 30.490 -9.708 1.00 23.23 101 GLU C CA 1
ATOM 6888 C C . GLU C 1 101 ? 17.833 29.669 -10.417 1.00 22.29 101 GLU C C 1
ATOM 6889 O O . GLU C 1 101 ? 16.801 30.221 -10.835 1.00 22.02 101 GLU C O 1
ATOM 6895 N N . ILE C 1 102 ? 18.087 28.367 -10.560 1.00 20.65 102 ILE C N 1
ATOM 6896 C CA . ILE C 1 102 ? 17.136 27.485 -11.231 1.00 19.77 102 ILE C CA 1
ATOM 6897 C C . ILE C 1 102 ? 15.719 27.614 -10.665 1.00 19.86 102 ILE C C 1
ATOM 6898 O O . ILE C 1 102 ? 14.783 27.810 -11.443 1.00 19.50 102 ILE C O 1
ATOM 6903 N N . PRO C 1 103 ? 15.562 27.526 -9.321 1.00 20.69 103 PRO C N 1
ATOM 6904 C CA . PRO C 1 103 ? 14.239 27.657 -8.700 1.00 21.33 103 PRO C CA 1
ATOM 6905 C C . PRO C 1 103 ? 13.647 29.061 -8.809 1.00 21.98 103 PRO C C 1
ATOM 6906 O O . PRO C 1 103 ? 12.425 29.192 -8.861 1.00 22.45 103 PRO C O 1
ATOM 6910 N N . ARG C 1 104 ? 14.502 30.086 -8.829 1.00 22.49 104 ARG C N 1
ATOM 6911 C CA . ARG C 1 104 ? 14.074 31.501 -8.967 1.00 23.48 104 ARG C CA 1
ATOM 6912 C C . ARG C 1 104 ? 13.415 31.806 -10.300 1.00 22.74 104 ARG C C 1
ATOM 6913 O O . ARG C 1 104 ? 12.295 32.323 -10.330 1.00 23.17 104 ARG C O 1
ATOM 6921 N N . LEU C 1 105 ? 14.098 31.483 -11.395 1.00 22.04 105 LEU C N 1
ATOM 6922 C CA . LEU C 1 105 ? 13.495 31.605 -12.721 1.00 21.26 105 LEU C CA 1
ATOM 6923 C C . LEU C 1 105 ? 12.225 30.725 -12.869 1.00 21.24 105 LEU C C 1
ATOM 6924 O O . LEU C 1 105 ? 11.220 31.185 -13.411 1.00 20.84 105 LEU C O 1
ATOM 6929 N N . ALA C 1 106 ? 12.278 29.481 -12.374 1.00 21.08 106 ALA C N 1
ATOM 6930 C CA . ALA C 1 106 ? 11.109 28.587 -12.347 1.00 21.18 1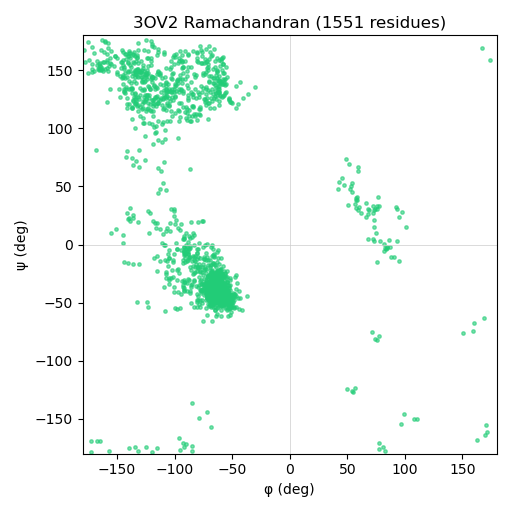06 ALA C CA 1
ATOM 6931 C C . ALA C 1 106 ? 9.896 29.199 -11.622 1.00 22.08 106 ALA C C 1
ATOM 6932 O O . ALA C 1 106 ? 8.778 29.075 -12.093 1.00 21.49 106 ALA C O 1
ATOM 6934 N N . LYS C 1 107 ? 10.130 29.854 -10.479 1.00 23.36 107 LYS C N 1
ATOM 6935 C CA . LYS C 1 107 ? 9.059 30.513 -9.743 1.00 24.67 107 LYS C CA 1
ATOM 6936 C C . LYS C 1 107 ? 8.311 31.535 -10.614 1.00 24.99 107 LYS C C 1
ATOM 6937 O O . LYS C 1 107 ? 7.073 31.574 -10.607 1.00 24.70 107 LYS C O 1
ATOM 6943 N N . GLU C 1 108 ? 9.069 32.343 -11.354 1.00 25.37 108 GLU C N 1
ATOM 6944 C CA . GLU C 1 108 ? 8.496 33.373 -12.214 1.00 26.71 108 GLU C CA 1
ATOM 6945 C C . GLU C 1 108 ? 7.538 32.768 -13.252 1.00 25.95 108 GLU C C 1
ATOM 6946 O O . GLU C 1 108 ? 6.437 33.282 -13.458 1.00 25.70 108 GLU C O 1
ATOM 6952 N N . ALA C 1 109 ? 7.942 31.662 -13.875 1.00 25.26 109 ALA C N 1
ATOM 6953 C CA . ALA C 1 109 ? 7.086 31.016 -14.856 1.00 25.25 109 ALA C CA 1
ATOM 6954 C C . ALA C 1 109 ? 5.893 30.358 -14.160 1.00 25.67 109 ALA C C 1
ATOM 6955 O O . ALA C 1 109 ? 4.752 30.415 -14.670 1.00 25.15 109 ALA C O 1
ATOM 6957 N N . ALA C 1 110 ? 6.153 29.762 -12.992 1.00 25.28 110 ALA C N 1
ATOM 6958 C CA . ALA C 1 110 ? 5.101 29.073 -12.246 1.00 25.97 110 ALA C CA 1
ATOM 6959 C C . ALA C 1 110 ? 3.991 30.013 -11.736 1.00 26.22 110 ALA C C 1
ATOM 6960 O O . ALA C 1 110 ? 2.807 29.658 -11.824 1.00 25.91 110 ALA C O 1
ATOM 6962 N N . GLU C 1 111 ? 4.366 31.197 -11.237 1.00 26.41 111 GLU C N 1
ATOM 6963 C CA . GLU C 1 111 ? 3.367 32.196 -10.784 1.00 27.53 111 GLU C CA 1
ATOM 6964 C C . GLU C 1 111 ? 2.424 32.610 -11.916 1.00 27.17 111 GLU C C 1
ATOM 6965 O O . GLU C 1 111 ? 1.224 32.756 -11.703 1.00 27.84 111 GLU C O 1
ATOM 6971 N N . LYS C 1 112 ? 2.969 32.786 -13.115 1.00 27.01 112 LYS C N 1
ATOM 6972 C CA . LYS C 1 112 ? 2.159 33.190 -14.266 1.00 27.25 112 LYS C CA 1
ATOM 6973 C C . LYS C 1 112 ? 1.124 32.131 -14.653 1.00 26.76 112 LYS C C 1
ATOM 6974 O O . LYS C 1 112 ? -0.052 32.447 -14.846 1.00 26.62 112 LYS C O 1
ATOM 6980 N N . ALA C 1 113 ? 1.563 30.878 -14.740 1.00 26.46 113 ALA C N 1
ATOM 6981 C CA . ALA C 1 113 ? 0.654 29.747 -14.930 1.00 26.13 113 ALA C CA 1
ATOM 6982 C C . ALA C 1 113 ? -0.426 29.696 -13.836 1.00 26.26 113 ALA C C 1
ATOM 6983 O O . ALA C 1 113 ? -1.608 29.583 -14.146 1.00 25.95 113 ALA C O 1
ATOM 6985 N N . ILE C 1 114 ? -0.021 29.804 -12.566 1.00 26.44 114 ILE C N 1
ATOM 6986 C CA . ILE C 1 114 ? -0.979 29.798 -11.458 1.00 27.10 114 ILE C CA 1
ATOM 6987 C C . ILE C 1 114 ? -1.998 30.943 -11.611 1.00 27.83 114 ILE C C 1
ATOM 6988 O O . ILE C 1 114 ? -3.200 30.721 -11.445 1.00 27.83 114 ILE C O 1
ATOM 6993 N N . LYS C 1 115 ? -1.524 32.146 -11.948 1.00 28.28 115 LYS C N 1
ATOM 6994 C CA . LYS C 1 115 ? -2.415 33.293 -12.098 1.00 29.42 115 LYS C CA 1
ATOM 6995 C C . LYS C 1 115 ? -3.433 33.063 -13.203 1.00 29.29 115 LYS C C 1
ATOM 6996 O O . LYS C 1 115 ? -4.619 33.307 -12.983 1.00 29.49 115 LYS C O 1
ATOM 7002 N N . GLU C 1 116 ? -2.979 32.596 -14.374 1.00 28.58 116 GLU C N 1
ATOM 7003 C CA . GLU C 1 116 ? -3.888 32.311 -15.485 1.00 28.53 116 GLU C CA 1
ATOM 7004 C C . GLU C 1 116 ? -4.892 31.243 -15.084 1.00 28.67 116 GLU C C 1
ATOM 7005 O O . GLU C 1 116 ? -6.082 31.376 -15.345 1.00 29.13 116 GLU C O 1
ATOM 7011 N N . TRP C 1 117 ? -4.399 30.187 -14.448 1.00 28.37 117 TRP C N 1
ATOM 7012 C CA . TRP C 1 117 ? -5.249 29.149 -13.894 1.00 28.12 117 TRP C CA 1
ATOM 7013 C C . TRP C 1 117 ? -6.315 29.782 -12.992 1.00 29.14 117 TRP C C 1
ATOM 7014 O O . TRP C 1 117 ? -7.502 29.464 -13.108 1.00 29.15 117 TRP C O 1
ATOM 7025 N N . GLY C 1 118 ? -5.881 30.682 -12.108 1.00 29.59 118 GLY C N 1
ATOM 7026 C CA . GLY C 1 118 ? -6.795 31.495 -11.311 1.00 30.56 118 GLY C CA 1
ATOM 7027 C C . GLY C 1 118 ? -7.303 30.909 -10.005 1.00 31.26 118 GLY C C 1
ATOM 7028 O O . GLY C 1 118 ? -8.136 31.528 -9.340 1.00 31.35 118 GLY C O 1
ATOM 7029 N N . ARG C 1 119 ? -6.820 29.727 -9.634 1.00 31.28 119 ARG C N 1
ATOM 7030 C CA . ARG C 1 119 ? -7.256 29.083 -8.393 1.00 31.98 119 ARG C CA 1
ATOM 7031 C C . ARG C 1 119 ? -6.220 29.281 -7.277 1.00 31.76 119 ARG C C 1
ATOM 7032 O O . ARG C 1 119 ? -5.076 29.663 -7.558 1.00 31.91 119 ARG C O 1
ATOM 7040 N N . PRO C 1 120 ? -6.618 29.056 -6.003 1.00 31.82 120 PRO C N 1
ATOM 7041 C CA . PRO C 1 120 ? -5.660 29.148 -4.888 1.00 31.49 120 PRO C CA 1
ATOM 7042 C C . PRO C 1 120 ? -4.528 28.107 -4.969 1.00 31.50 120 PRO C C 1
ATOM 7043 O O . PRO C 1 120 ? -4.742 26.997 -5.479 1.00 31.21 120 PRO C O 1
ATOM 7047 N N . LYS C 1 121 ? -3.345 28.452 -4.450 1.00 30.94 121 LYS C N 1
ATOM 7048 C CA . LYS C 1 121 ? -2.212 27.524 -4.400 1.00 30.61 121 LYS C CA 1
ATOM 7049 C C . LYS C 1 121 ? -2.484 26.275 -3.550 1.00 30.72 121 LYS C C 1
ATOM 7050 O O . LYS C 1 121 ? -1.875 25.223 -3.786 1.00 30.08 121 LYS C O 1
ATOM 7056 N N . SER C 1 122 ? -3.397 26.399 -2.580 1.00 30.75 122 SER C N 1
ATOM 7057 C CA . SER C 1 122 ? -3.796 25.301 -1.687 1.00 30.38 122 SER C CA 1
ATOM 7058 C C . SER C 1 122 ? -4.520 24.192 -2.462 1.00 30.07 122 SER C C 1
ATOM 7059 O O . SER C 1 122 ? -4.878 23.144 -1.912 1.00 29.29 122 SER C O 1
ATOM 7062 N N . GLU C 1 123 ? -4.730 24.457 -3.747 1.00 30.12 123 GLU C N 1
ATOM 7063 C CA . GLU C 1 123 ? -5.453 23.578 -4.648 1.00 30.37 123 GLU C CA 1
ATOM 7064 C C . GLU C 1 123 ? -4.515 22.686 -5.468 1.00 29.32 123 GLU C C 1
ATOM 7065 O O . GLU C 1 123 ? -4.935 21.656 -5.994 1.00 29.68 123 GLU C O 1
ATOM 7071 N N . ILE C 1 124 ? -3.258 23.099 -5.600 1.00 27.72 124 ILE C N 1
ATOM 7072 C CA . ILE C 1 124 ? -2.241 22.285 -6.253 1.00 26.21 124 ILE C CA 1
ATOM 7073 C C . ILE C 1 124 ? -1.917 21.060 -5.405 1.00 25.46 124 ILE C C 1
ATOM 7074 O O . ILE C 1 124 ? -1.577 21.182 -4.220 1.00 25.64 124 ILE C O 1
ATOM 7079 N N . THR C 1 125 ? -2.015 19.880 -6.010 1.00 24.40 125 THR C N 1
ATOM 7080 C CA . THR C 1 125 ? -1.750 18.635 -5.284 1.00 23.80 125 THR C CA 1
ATOM 7081 C C . THR C 1 125 ? -0.365 18.064 -5.595 1.00 22.85 125 THR C C 1
ATOM 7082 O O . THR C 1 125 ? 0.205 17.366 -4.777 1.00 23.23 125 THR C O 1
ATOM 7086 N N . HIS C 1 126 ? 0.149 18.346 -6.786 1.00 21.66 126 HIS C N 1
ATOM 7087 C CA . HIS C 1 126 ? 1.406 17.772 -7.261 1.00 20.88 126 HIS C CA 1
ATOM 7088 C C . HIS C 1 126 ? 2.307 18.837 -7.883 1.00 19.92 126 HIS C C 1
ATOM 7089 O O . HIS C 1 126 ? 1.827 19.795 -8.499 1.00 18.88 126 HIS C O 1
ATOM 7096 N N . LEU C 1 127 ? 3.612 18.651 -7.724 1.00 19.15 127 LEU C N 1
ATOM 7097 C CA . LEU C 1 127 ? 4.580 19.474 -8.426 1.00 18.70 127 LEU C CA 1
ATOM 7098 C C . LEU C 1 127 ? 5.544 18.540 -9.149 1.00 18.63 127 LEU C C 1
ATOM 7099 O O . LEU C 1 127 ? 6.215 17.737 -8.511 1.00 18.57 127 LEU C O 1
ATOM 7104 N N . VAL C 1 128 ? 5.567 18.624 -10.477 1.00 18.18 128 VAL C N 1
ATOM 7105 C CA . VAL C 1 128 ? 6.611 17.981 -11.273 1.00 18.27 128 VAL C CA 1
ATOM 7106 C C . VAL C 1 128 ? 7.555 19.063 -11.811 1.00 17.82 128 VAL C C 1
ATOM 7107 O O . VAL C 1 128 ? 7.113 20.012 -12.443 1.00 17.33 128 VAL C O 1
ATOM 7111 N N . PHE C 1 129 ? 8.851 18.917 -11.556 1.00 17.99 129 PHE C N 1
ATOM 7112 C CA . PHE C 1 129 ? 9.820 19.977 -11.868 1.00 17.89 129 PHE C CA 1
ATOM 7113 C C . PHE C 1 129 ? 11.026 19.338 -12.559 1.00 18.21 129 PHE C C 1
ATOM 7114 O O . PHE C 1 129 ? 11.589 18.366 -12.045 1.00 19.23 129 PHE C O 1
ATOM 7122 N N . CYS C 1 130 ? 11.379 19.834 -13.749 1.00 17.86 130 CYS C N 1
ATOM 7123 C CA . CYS C 1 130 ? 12.514 19.306 -14.459 1.00 17.28 130 CYS C CA 1
ATOM 7124 C C . CYS C 1 130 ? 13.535 20.373 -14.780 1.00 17.83 130 CYS C C 1
ATOM 7125 O O . CYS C 1 130 ? 13.174 21.545 -14.981 1.00 18.05 130 CYS C O 1
ATOM 7128 N N . SER C 1 131 ? 14.811 19.966 -14.799 1.00 17.29 131 SER C N 1
ATOM 7129 C CA . SER C 1 131 ? 15.915 20.842 -15.191 1.00 17.77 131 SER C CA 1
ATOM 7130 C C . SER C 1 131 ? 17.182 20.036 -15.353 1.00 18.43 131 SER C C 1
ATOM 7131 O O . SER C 1 131 ? 17.394 19.046 -14.654 1.00 19.20 131 SER C O 1
ATOM 7134 N N . ILE C 1 132 ? 18.042 20.485 -16.257 1.00 18.27 132 ILE C N 1
ATOM 7135 C CA . ILE C 1 132 ? 19.340 19.875 -16.421 1.00 17.32 132 ILE C CA 1
ATOM 7136 C C . ILE C 1 132 ? 20.169 20.179 -15.171 1.00 17.64 132 ILE C C 1
ATOM 7137 O O . ILE C 1 132 ? 21.000 19.358 -14.746 1.00 17.35 132 ILE C O 1
ATOM 7142 N N . SER C 1 133 ? 19.895 21.335 -14.567 1.00 17.23 133 SER C N 1
ATOM 7143 C CA . SER C 1 133 ? 20.798 21.952 -13.583 1.00 17.89 133 SER C CA 1
ATOM 7144 C C . SER C 1 133 ? 20.198 22.100 -12.176 1.00 18.18 133 SER C C 1
ATOM 7145 O O . SER C 1 133 ? 19.007 21.898 -11.982 1.00 18.52 133 SER C O 1
ATOM 7148 N N . GLY C 1 134 ? 21.038 22.466 -11.209 1.00 19.04 134 GLY C N 1
ATOM 7149 C CA . GLY C 1 134 ? 20.587 22.839 -9.862 1.00 19.38 134 GLY C CA 1
ATOM 7150 C C . GLY C 1 134 ? 20.598 21.737 -8.827 1.00 20.02 134 GLY C C 1
ATOM 7151 O O . GLY C 1 134 ? 19.890 21.819 -7.818 1.00 20.77 134 GLY C O 1
ATOM 7152 N N . ILE C 1 135 ? 21.418 20.714 -9.043 1.00 20.34 135 ILE C N 1
ATOM 7153 C CA . ILE C 1 135 ? 21.455 19.558 -8.131 1.00 21.05 135 ILE C CA 1
ATOM 7154 C C . ILE C 1 135 ? 22.013 19.905 -6.737 1.00 21.43 135 ILE C C 1
ATOM 7155 O O . ILE C 1 135 ? 23.141 20.407 -6.604 1.00 21.54 135 ILE C O 1
ATOM 7160 N N . ASP C 1 136 ? 21.198 19.620 -5.726 1.00 21.58 136 ASP C N 1
ATOM 7161 C CA . ASP C 1 136 ? 21.527 19.778 -4.315 1.00 22.50 136 ASP C CA 1
ATOM 7162 C C . ASP C 1 136 ? 20.512 18.904 -3.541 1.00 22.69 136 ASP C C 1
ATOM 7163 O O . ASP C 1 136 ? 19.508 18.481 -4.116 1.00 23.23 136 ASP C O 1
ATOM 7168 N N . MET C 1 137 ? 20.765 18.629 -2.265 1.00 22.52 137 MET C N 1
ATOM 7169 C CA . MET C 1 137 ? 19.799 17.941 -1.404 1.00 22.68 137 MET C CA 1
ATOM 7170 C C . MET C 1 137 ? 19.642 18.783 -0.134 1.00 22.96 137 MET C C 1
ATOM 7171 O O . MET C 1 137 ? 20.629 19.018 0.563 1.00 22.09 137 MET C O 1
ATOM 7176 N N . PRO C 1 138 ? 18.413 19.248 0.165 1.00 23.28 138 PRO C N 1
ATOM 7177 C CA . PRO C 1 138 ? 17.188 19.075 -0.632 1.00 23.73 138 PRO C CA 1
ATOM 7178 C C . PRO C 1 138 ? 17.319 19.765 -1.993 1.00 23.78 138 PRO C C 1
ATOM 7179 O O . PRO C 1 138 ? 18.171 20.648 -2.154 1.00 24.64 138 PRO C O 1
ATOM 7183 N N . GLY C 1 139 ? 16.490 19.372 -2.956 1.00 23.57 139 GLY C N 1
ATOM 7184 C CA . GLY C 1 139 ? 16.668 19.812 -4.347 1.00 23.63 139 GLY C CA 1
ATOM 7185 C C . GLY C 1 139 ? 15.910 21.062 -4.765 1.00 23.92 139 GLY C C 1
ATOM 7186 O O . GLY C 1 139 ? 15.318 21.757 -3.927 1.00 24.08 139 GLY C O 1
ATOM 7187 N N . ALA C 1 140 ? 15.929 21.327 -6.074 1.00 23.20 140 ALA C N 1
ATOM 7188 C CA . ALA C 1 140 ? 15.264 22.479 -6.672 1.00 23.10 140 ALA C CA 1
ATOM 7189 C C . ALA C 1 140 ? 13.747 22.453 -6.502 1.00 23.15 140 ALA C C 1
ATOM 7190 O O . ALA C 1 140 ? 13.120 23.502 -6.452 1.00 23.90 140 ALA C O 1
ATOM 7192 N N . ASP C 1 141 ? 13.150 21.265 -6.465 1.00 23.00 141 ASP C N 1
ATOM 7193 C CA . ASP C 1 141 ? 11.710 21.157 -6.249 1.00 23.21 141 ASP C CA 1
ATOM 7194 C C . ASP C 1 141 ? 11.337 21.663 -4.856 1.00 23.30 141 ASP C C 1
ATOM 7195 O O . ASP C 1 141 ? 10.346 22.355 -4.706 1.00 22.89 141 ASP C O 1
ATOM 7200 N N . TYR C 1 142 ? 12.150 21.333 -3.848 1.00 23.90 142 TYR C N 1
ATOM 7201 C CA . TYR C 1 142 ? 11.931 21.840 -2.484 1.00 24.01 142 TYR C CA 1
ATOM 7202 C C . TYR C 1 142 ? 12.022 23.362 -2.474 1.00 24.51 142 TYR C C 1
ATOM 7203 O O . TYR C 1 142 ? 11.123 24.041 -1.964 1.00 24.31 142 TYR C O 1
ATOM 7212 N N . ARG C 1 143 ? 13.113 23.892 -3.030 1.00 24.66 143 ARG C N 1
ATOM 7213 C CA . ARG C 1 143 ? 13.283 25.338 -3.122 1.00 25.52 143 ARG C CA 1
ATOM 7214 C C . ARG C 1 143 ? 12.116 26.029 -3.848 1.00 25.48 143 ARG C C 1
ATOM 7215 O O . ARG C 1 143 ? 11.601 27.033 -3.371 1.00 25.25 143 ARG C O 1
ATOM 7223 N N . LEU C 1 144 ? 11.721 25.485 -4.999 1.00 25.85 144 LEU C N 1
ATOM 7224 C CA . LEU C 1 144 ? 10.654 26.066 -5.799 1.00 26.30 144 LEU C CA 1
ATOM 7225 C C . LEU C 1 144 ? 9.351 26.077 -5.013 1.00 26.85 144 LEU C C 1
ATOM 7226 O O . LEU C 1 144 ? 8.694 27.109 -4.909 1.00 27.26 144 LEU C O 1
ATOM 7231 N N . ALA C 1 145 ? 8.992 24.926 -4.453 1.00 27.52 145 ALA C N 1
ATOM 7232 C CA . ALA C 1 145 ? 7.808 24.808 -3.592 1.00 28.42 145 ALA C CA 1
ATOM 7233 C C . ALA C 1 145 ? 7.773 25.841 -2.462 1.00 29.12 145 ALA C C 1
ATOM 7234 O O . ALA C 1 145 ? 6.713 26.440 -2.187 1.00 29.71 145 ALA C O 1
ATOM 7236 N N . THR C 1 146 ? 8.920 26.040 -1.809 1.00 29.38 146 THR C N 1
ATOM 7237 C CA . THR C 1 146 ? 9.044 27.001 -0.706 1.00 30.06 146 THR C CA 1
ATOM 7238 C C . THR C 1 146 ? 8.843 28.410 -1.276 1.00 30.29 146 THR C C 1
ATOM 7239 O O . THR C 1 146 ? 8.024 29.181 -0.783 1.00 31.14 146 THR C O 1
ATOM 7243 N N . LEU C 1 147 ? 9.566 28.737 -2.341 1.00 29.84 147 LEU C N 1
ATOM 7244 C CA . LEU C 1 147 ? 9.456 30.065 -2.922 1.00 29.69 147 LEU C CA 1
ATOM 7245 C C . LEU C 1 147 ? 8.019 30.353 -3.334 1.00 29.37 147 LEU C C 1
ATOM 7246 O O . LEU C 1 147 ? 7.548 31.471 -3.189 1.00 29.51 147 LEU C O 1
ATOM 7251 N N . LEU C 1 148 ? 7.344 29.333 -3.854 1.00 28.73 148 LEU C N 1
ATOM 7252 C CA . LEU C 1 148 ? 5.960 29.458 -4.285 1.00 28.75 148 LEU C CA 1
ATOM 7253 C C . LEU C 1 148 ? 4.996 29.603 -3.114 1.00 28.75 148 LEU C C 1
ATOM 7254 O O . LEU C 1 148 ? 3.962 30.226 -3.256 1.00 28.96 148 LEU C O 1
ATOM 7259 N N . GLY C 1 149 ? 5.363 29.063 -1.956 1.00 28.84 149 GLY C N 1
ATOM 7260 C CA . GLY C 1 149 ? 4.447 28.992 -0.820 1.00 28.99 149 GLY C CA 1
ATOM 7261 C C . GLY C 1 149 ? 3.442 27.859 -1.009 1.00 28.90 149 GLY C C 1
ATOM 7262 O O . GLY C 1 149 ? 2.284 27.962 -0.600 1.00 29.14 149 GLY C O 1
ATOM 7263 N N . LEU C 1 150 ? 3.884 26.780 -1.653 1.00 28.29 150 LEU C N 1
ATOM 7264 C CA . LEU C 1 150 ? 3.058 25.595 -1.829 1.00 27.91 150 LEU C CA 1
ATOM 7265 C C . LEU C 1 150 ? 2.826 24.910 -0.475 1.00 28.21 150 LEU C C 1
ATOM 7266 O O . LEU C 1 150 ? 3.699 24.952 0.393 1.00 28.35 150 LEU C O 1
ATOM 7271 N N . PRO C 1 151 ? 1.635 24.317 -0.270 1.00 28.64 151 PRO C N 1
ATOM 7272 C CA . PRO C 1 151 ? 1.408 23.603 0.989 1.00 29.33 151 PRO C CA 1
ATOM 7273 C C . PRO C 1 151 ? 2.362 22.428 1.114 1.00 29.11 151 PRO C C 1
ATOM 7274 O O . PRO C 1 151 ? 2.765 21.850 0.102 1.00 28.98 151 PRO C O 1
ATOM 7278 N N . LEU C 1 152 ? 2.702 22.085 2.350 1.00 29.34 152 LEU C N 1
ATOM 7279 C CA . LEU C 1 152 ? 3.680 21.031 2.649 1.00 29.14 152 LEU C CA 1
ATOM 7280 C C . LEU C 1 152 ? 3.263 19.631 2.174 1.00 28.97 152 LEU C C 1
ATOM 7281 O O . LEU C 1 152 ? 4.094 18.724 2.119 1.00 28.99 152 LEU C O 1
ATOM 7286 N N . THR C 1 153 ? 1.981 19.466 1.844 1.00 29.02 153 THR C N 1
ATOM 7287 C CA . THR C 1 153 ? 1.426 18.165 1.464 1.00 28.96 153 THR C CA 1
ATOM 7288 C C . THR C 1 153 ? 1.458 17.898 -0.048 1.00 28.89 153 THR C C 1
ATOM 7289 O O . THR C 1 153 ? 1.116 16.794 -0.489 1.00 28.85 153 THR C O 1
ATOM 7293 N N . VAL C 1 154 ? 1.864 18.899 -0.832 1.00 28.71 154 VAL C N 1
ATOM 7294 C CA . VAL C 1 154 ? 2.083 18.714 -2.272 1.00 28.72 154 VAL C CA 1
ATOM 7295 C C . VAL C 1 154 ? 3.092 17.578 -2.498 1.00 28.47 154 VAL C C 1
ATOM 7296 O O . VAL C 1 154 ? 4.134 17.533 -1.861 1.00 28.02 154 VAL C O 1
ATOM 7300 N N . ASN C 1 155 ? 2.739 16.648 -3.381 1.00 28.18 155 ASN C N 1
ATOM 7301 C CA . ASN C 1 155 ? 3.626 15.562 -3.800 1.00 27.56 155 ASN C CA 1
ATOM 7302 C C . ASN C 1 155 ? 4.589 16.070 -4.844 1.00 26.62 155 ASN C C 1
ATOM 7303 O O . ASN C 1 155 ? 4.182 16.319 -5.974 1.00 26.95 155 ASN C O 1
ATOM 7308 N N . ARG C 1 156 ? 5.849 16.239 -4.466 1.00 25.93 156 ARG C N 1
ATOM 7309 C CA . ARG C 1 156 ? 6.860 16.786 -5.360 1.00 25.30 156 ARG C CA 1
ATOM 7310 C C . ARG C 1 156 ? 7.602 15.684 -6.075 1.00 24.67 156 ARG C C 1
ATOM 7311 O O . ARG C 1 156 ? 7.945 14.678 -5.462 1.00 24.90 156 ARG C O 1
ATOM 7319 N N . LEU C 1 157 ? 7.863 15.887 -7.368 1.00 23.59 157 LEU C N 1
ATOM 7320 C CA . LEU C 1 157 ? 8.861 15.107 -8.090 1.00 22.36 157 LEU C CA 1
ATOM 7321 C C . LEU C 1 157 ? 9.897 16.015 -8.790 1.00 21.74 157 LEU C C 1
ATOM 7322 O O . LEU C 1 157 ? 9.535 16.957 -9.504 1.00 21.21 157 LEU C O 1
ATOM 7327 N N . MET C 1 158 ? 11.181 15.744 -8.571 1.00 20.91 158 MET C N 1
ATOM 7328 C CA . MET C 1 158 ? 12.241 16.491 -9.259 1.00 20.53 158 MET C CA 1
ATOM 7329 C C . MET C 1 158 ? 12.911 15.618 -10.338 1.00 20.54 158 MET C C 1
ATOM 7330 O O . MET C 1 158 ? 13.186 14.435 -10.116 1.00 19.75 158 MET C O 1
ATOM 7335 N N . ILE C 1 159 ? 13.154 16.204 -11.510 1.00 20.22 159 ILE C N 1
ATOM 7336 C CA . ILE C 1 159 ? 13.800 15.464 -12.576 1.00 20.03 159 ILE C CA 1
ATOM 7337 C C . ILE C 1 159 ? 15.044 16.171 -13.108 1.00 19.81 159 ILE C C 1
ATOM 7338 O O . ILE C 1 159 ? 14.972 17.010 -14.003 1.00 19.64 159 ILE C O 1
ATOM 7343 N N . TYR C 1 160 ? 16.193 15.809 -12.551 1.00 20.14 160 TYR C N 1
ATOM 7344 C CA . TYR C 1 160 ? 17.461 16.417 -12.952 1.00 19.72 160 TYR C CA 1
ATOM 7345 C C . TYR C 1 160 ? 18.049 15.780 -14.189 1.00 20.18 160 TYR C C 1
ATOM 7346 O O . TYR C 1 160 ? 17.918 14.563 -14.409 1.00 19.73 160 TYR C O 1
ATOM 7355 N N . SER C 1 161 ? 18.726 16.625 -14.969 1.00 20.23 161 SER C N 1
ATOM 7356 C CA . SER C 1 161 ? 19.730 16.215 -15.943 1.00 20.61 161 SER C CA 1
ATOM 7357 C C . SER C 1 161 ? 19.226 15.302 -17.083 1.00 21.03 161 SER C C 1
ATOM 7358 O O . SER C 1 161 ? 19.998 14.515 -17.633 1.00 20.07 161 SER C O 1
ATOM 7361 N N . GLN C 1 162 ? 17.940 15.408 -17.425 1.00 21.51 162 GLN C N 1
ATOM 7362 C CA . GLN C 1 162 ? 17.403 14.759 -18.641 1.00 22.61 162 GLN C CA 1
ATOM 7363 C C . GLN C 1 162 ? 17.408 15.801 -19.758 1.00 23.17 162 GLN C C 1
ATOM 7364 O O . GLN C 1 162 ? 17.212 16.980 -19.496 1.00 24.08 162 GLN C O 1
ATOM 7370 N N . ALA C 1 163 ? 17.637 15.408 -20.997 1.00 23.74 163 ALA C N 1
ATOM 7371 C CA . ALA C 1 163 ? 17.870 16.436 -22.024 1.00 24.41 163 ALA C CA 1
ATOM 7372 C C . ALA C 1 163 ? 16.641 17.279 -22.463 1.00 24.48 163 ALA C C 1
ATOM 7373 O O . ALA C 1 163 ? 15.772 17.622 -21.653 1.00 25.28 163 ALA C O 1
ATOM 7375 N N . CYS C 1 164 ? 16.583 17.619 -23.743 1.00 23.42 164 CYS C N 1
ATOM 7376 C CA . CYS C 1 164 ? 15.591 18.565 -24.229 1.00 23.27 164 CYS C CA 1
ATOM 7377 C C . CYS C 1 164 ? 14.173 17.999 -24.335 1.00 22.47 164 CYS C C 1
ATOM 7378 O O . CYS C 1 164 ? 13.202 18.754 -24.326 1.00 23.00 164 CYS C O 1
ATOM 7381 N N . HIS C 1 165 ? 14.055 16.681 -24.431 1.00 21.14 165 HIS C N 1
ATOM 7382 C CA . HIS C 1 165 ? 12.770 16.025 -24.580 1.00 20.30 165 HIS C CA 1
ATOM 7383 C C . HIS C 1 165 ? 11.958 15.995 -23.280 1.00 20.01 165 HIS C C 1
ATOM 7384 O O . HIS C 1 165 ? 10.747 15.674 -23.290 1.00 19.15 165 HIS C O 1
ATOM 7391 N N . MET C 1 166 ? 12.621 16.358 -22.175 1.00 19.54 166 MET C N 1
ATOM 7392 C CA . MET C 1 166 ? 12.038 16.235 -20.843 1.00 19.19 166 MET C CA 1
ATOM 7393 C C . MET C 1 166 ? 10.828 17.156 -20.634 1.00 19.35 166 MET C C 1
ATOM 7394 O O . MET C 1 166 ? 9.929 16.831 -19.855 1.00 19.54 166 MET C O 1
ATOM 7399 N N . GLY C 1 167 ? 10.792 18.285 -21.348 1.00 19.12 167 GLY C N 1
ATOM 7400 C CA . GLY C 1 167 ? 9.646 19.179 -21.293 1.00 18.57 167 GLY C CA 1
ATOM 7401 C C . GLY C 1 167 ? 8.373 18.462 -21.722 1.00 17.94 167 GLY C C 1
ATOM 7402 O O . GLY C 1 167 ? 7.372 18.525 -21.040 1.00 18.26 167 GLY C O 1
ATOM 7403 N N . ALA C 1 168 ? 8.431 17.802 -22.873 1.00 17.50 168 ALA C N 1
ATOM 7404 C CA . ALA C 1 168 ? 7.359 16.955 -23.375 1.00 17.68 168 ALA C CA 1
ATOM 7405 C C . ALA C 1 168 ? 7.032 15.787 -22.436 1.00 17.91 168 ALA C C 1
ATOM 7406 O O . ALA C 1 168 ? 5.870 15.508 -22.156 1.00 17.85 168 ALA C O 1
ATOM 7408 N N . ALA C 1 169 ? 8.065 15.124 -21.933 1.00 18.79 169 ALA C N 1
ATOM 7409 C CA . ALA C 1 169 ? 7.901 13.978 -21.025 1.00 18.84 169 ALA C CA 1
ATOM 7410 C C . ALA C 1 169 ? 7.126 14.293 -19.738 1.00 19.01 169 ALA C C 1
ATOM 7411 O O . ALA C 1 169 ? 6.415 13.424 -19.198 1.00 19.21 169 ALA C O 1
ATOM 7413 N N . MET C 1 170 ? 7.264 15.519 -19.241 1.00 19.09 170 MET C N 1
ATOM 7414 C CA . MET C 1 170 ? 6.551 15.936 -18.008 1.00 19.31 170 MET C CA 1
ATOM 7415 C C . MET C 1 170 ? 5.023 15.960 -18.191 1.00 18.94 170 MET C C 1
ATOM 7416 O O . MET C 1 170 ? 4.266 15.807 -17.229 1.00 19.38 170 MET C O 1
ATOM 7421 N N . LEU C 1 171 ? 4.578 16.145 -19.431 1.00 18.70 171 LEU C N 1
ATOM 7422 C CA . LEU C 1 171 ? 3.163 16.049 -19.775 1.00 18.73 171 LEU C CA 1
ATOM 7423 C C . LEU C 1 171 ? 2.701 14.598 -19.752 1.00 19.27 171 LEU C C 1
ATOM 7424 O O . LEU C 1 171 ? 1.568 14.301 -19.351 1.00 19.51 171 LEU C O 1
ATOM 7429 N N . ARG C 1 172 ? 3.591 13.705 -20.185 1.00 19.33 172 ARG C N 1
ATOM 7430 C CA . ARG C 1 172 ? 3.384 12.266 -20.098 1.00 19.78 172 ARG C CA 1
ATOM 7431 C C . ARG C 1 172 ? 3.241 11.798 -18.628 1.00 20.05 172 ARG C C 1
ATOM 7432 O O . ARG C 1 172 ? 2.326 11.058 -18.303 1.00 20.64 172 ARG C O 1
ATOM 7440 N N . ILE C 1 173 ? 4.125 12.255 -17.750 1.00 20.01 173 ILE C N 1
ATOM 7441 C CA . ILE C 1 173 ? 3.990 12.022 -16.305 1.00 19.88 173 ILE C CA 1
ATOM 7442 C C . ILE C 1 173 ? 2.678 12.613 -15.777 1.00 20.33 173 ILE C C 1
ATOM 7443 O O . ILE C 1 173 ? 1.863 11.880 -15.229 1.00 20.33 173 ILE C O 1
ATOM 7448 N N . ALA C 1 174 ? 2.464 13.919 -15.991 1.00 20.53 174 ALA C N 1
ATOM 7449 C CA . ALA C 1 174 ? 1.295 14.641 -15.442 1.00 20.73 174 ALA C CA 1
ATOM 7450 C C . ALA C 1 174 ? -0.033 14.050 -15.867 1.00 21.17 174 ALA C C 1
ATOM 7451 O O . ALA C 1 174 ? -1.039 14.200 -15.162 1.00 21.90 174 ALA C O 1
ATOM 7453 N N . LYS C 1 175 ? -0.039 13.405 -17.030 1.00 21.05 175 LYS C N 1
ATOM 7454 C CA . LYS C 1 175 ? -1.221 12.745 -17.536 1.00 20.88 175 LYS C CA 1
ATOM 7455 C C . LYS C 1 175 ? -1.716 11.679 -16.553 1.00 21.16 175 LYS C C 1
ATOM 7456 O O . LYS C 1 175 ? -2.914 11.646 -16.199 1.00 21.84 175 LYS C O 1
ATOM 7462 N N . ASP C 1 176 ? -0.798 10.824 -16.111 1.00 20.52 176 ASP C N 1
ATOM 7463 C CA . ASP C 1 176 ? -1.140 9.696 -15.240 1.00 20.35 176 ASP C CA 1
ATOM 7464 C C . ASP C 1 176 ? -1.472 10.156 -13.832 1.00 20.27 176 ASP C C 1
ATOM 7465 O O . ASP C 1 176 ? -2.320 9.559 -13.185 1.00 20.20 176 ASP C O 1
ATOM 7470 N N . LEU C 1 177 ? -0.812 11.221 -13.372 1.00 20.28 177 LEU C N 1
ATOM 7471 C CA . LEU C 1 177 ? -1.092 11.802 -12.056 1.00 20.32 177 LEU C CA 1
ATOM 7472 C C . LEU C 1 177 ? -2.476 12.438 -12.025 1.00 20.73 177 LEU C C 1
ATOM 7473 O O . LEU C 1 177 ? -3.247 12.189 -11.097 1.00 21.75 177 LEU C O 1
ATOM 7478 N N . ALA C 1 178 ? -2.787 13.248 -13.034 1.00 20.15 178 ALA C N 1
ATOM 7479 C CA . ALA C 1 178 ? -4.062 13.950 -13.082 1.00 20.95 178 ALA C CA 1
ATOM 7480 C C . ALA C 1 178 ? -5.246 12.991 -13.288 1.00 21.11 178 ALA C C 1
ATOM 7481 O O . ALA C 1 178 ? -6.247 13.112 -12.600 1.00 21.15 178 ALA C O 1
ATOM 7483 N N . GLU C 1 179 ? -5.100 12.032 -14.206 1.00 21.48 179 GLU C N 1
ATOM 7484 C CA . GLU C 1 179 ? -6.172 11.064 -14.525 1.00 21.68 179 GLU C CA 1
ATOM 7485 C C . GLU C 1 179 ? -6.430 10.009 -13.452 1.00 22.05 179 GLU C C 1
ATOM 7486 O O . GLU C 1 179 ? -7.574 9.561 -13.287 1.00 22.91 179 GLU C O 1
ATOM 7492 N N . ASN C 1 180 ? -5.390 9.632 -12.719 1.00 21.84 180 ASN C N 1
ATOM 7493 C CA . ASN C 1 180 ? -5.523 8.625 -11.679 1.00 22.81 180 ASN C CA 1
ATOM 7494 C C . ASN C 1 180 ? -5.941 9.186 -10.314 1.00 23.64 180 ASN C C 1
ATOM 7495 O O . ASN C 1 180 ? -6.269 8.442 -9.411 1.00 24.31 180 ASN C O 1
ATOM 7500 N N . ASN C 1 181 ? -5.927 10.500 -10.160 1.00 24.65 181 ASN C N 1
ATOM 7501 C CA . ASN C 1 181 ? -6.293 11.092 -8.874 1.00 25.72 181 ASN C CA 1
ATOM 7502 C C . ASN C 1 181 ? -7.370 12.165 -8.968 1.00 26.25 181 ASN C C 1
ATOM 7503 O O . ASN C 1 181 ? -7.135 13.266 -9.471 1.00 26.25 181 ASN C O 1
ATOM 7508 N N . ARG C 1 182 ? -8.558 11.814 -8.486 1.00 27.57 182 ARG C N 1
ATOM 7509 C CA . ARG C 1 182 ? -9.696 12.725 -8.431 1.00 28.51 182 ARG C CA 1
ATOM 7510 C C . ARG C 1 182 ? -9.298 14.018 -7.749 1.00 27.95 182 ARG C C 1
ATOM 7511 O O . ARG C 1 182 ? -8.831 14.003 -6.608 1.00 28.66 182 ARG C O 1
ATOM 7519 N N . GLY C 1 183 ? -9.483 15.127 -8.452 1.00 27.19 183 GLY C N 1
ATOM 7520 C CA . GLY C 1 183 ? -9.185 16.443 -7.919 1.00 26.22 183 GLY C CA 1
ATOM 7521 C C . GLY C 1 183 ? -7.719 16.840 -7.999 1.00 25.75 183 GLY C C 1
ATOM 7522 O O . GLY C 1 183 ? -7.360 17.933 -7.553 1.00 26.13 183 GLY C O 1
ATOM 7523 N N . ALA C 1 184 ? -6.868 15.968 -8.552 1.00 24.38 184 ALA C N 1
ATOM 7524 C CA . ALA C 1 184 ? -5.444 16.274 -8.654 1.00 23.39 184 ALA C CA 1
ATOM 7525 C C . ALA C 1 184 ? -5.162 17.456 -9.588 1.00 22.90 184 ALA C C 1
ATOM 7526 O O . ALA C 1 184 ? -5.611 17.491 -10.740 1.00 22.69 184 ALA C O 1
ATOM 7528 N N . ARG C 1 185 ? -4.435 18.437 -9.064 1.00 22.31 185 ARG C N 1
ATOM 7529 C CA . ARG C 1 185 ? -4.019 19.589 -9.852 1.00 21.78 185 ARG C CA 1
ATOM 7530 C C . ARG C 1 185 ? -2.503 19.650 -9.835 1.00 21.03 185 ARG C C 1
ATOM 7531 O O . ARG C 1 185 ? -1.883 19.805 -8.783 1.00 20.63 185 ARG C O 1
ATOM 7539 N N . VAL C 1 186 ? -1.919 19.473 -11.018 1.00 20.78 186 VAL C N 1
ATOM 7540 C CA . VAL C 1 186 ? -0.479 19.241 -11.143 1.00 20.23 186 VAL C CA 1
ATOM 7541 C C . VAL C 1 186 ? 0.219 20.432 -11.742 1.00 19.57 186 VAL C C 1
ATOM 7542 O O . VAL C 1 186 ? -0.053 20.800 -12.882 1.00 19.29 186 VAL C O 1
ATOM 7546 N N . LEU C 1 187 ? 1.117 21.024 -10.956 1.00 19.93 187 LEU C N 1
ATOM 7547 C CA . LEU C 1 187 ? 2.013 22.091 -11.426 1.00 19.61 187 LEU C CA 1
ATOM 7548 C C . LEU C 1 187 ? 3.202 21.448 -12.082 1.00 19.23 187 LEU C C 1
ATOM 7549 O O . LEU C 1 187 ? 3.941 20.704 -11.446 1.00 18.79 187 LEU C O 1
ATOM 7554 N N . VAL C 1 188 ? 3.357 21.733 -13.373 1.00 19.67 188 VAL C N 1
ATOM 7555 C CA . VAL C 1 188 ? 4.430 21.188 -14.194 1.00 19.45 188 VAL C CA 1
ATOM 7556 C C . VAL C 1 188 ? 5.350 22.340 -14.569 1.00 19.69 188 VAL C C 1
ATOM 7557 O O . VAL C 1 188 ? 4.895 23.341 -15.111 1.00 19.42 188 VAL C O 1
ATOM 7561 N N . VAL C 1 189 ? 6.640 22.215 -14.254 1.00 19.94 189 VAL C N 1
ATOM 7562 C CA . VAL C 1 189 ? 7.591 23.307 -14.486 1.00 20.03 189 VAL C CA 1
ATOM 7563 C C . VAL C 1 189 ? 8.875 22.779 -15.068 1.00 19.43 189 VAL C C 1
ATOM 7564 O O . VAL C 1 189 ? 9.422 21.775 -14.588 1.00 19.40 189 VAL C O 1
ATOM 7568 N N . ALA C 1 190 ? 9.348 23.469 -16.105 1.00 18.82 190 ALA C N 1
ATOM 7569 C CA . ALA C 1 190 ? 10.651 23.211 -16.717 1.00 17.90 190 ALA C CA 1
ATOM 7570 C C . ALA C 1 190 ? 11.456 24.494 -16.654 1.00 17.67 190 ALA C C 1
ATOM 7571 O O . ALA C 1 190 ? 10.908 25.570 -16.942 1.00 18.18 190 ALA C O 1
ATOM 7573 N N . CYS C 1 191 ? 12.731 24.388 -16.279 1.00 16.62 191 CYS C N 1
ATOM 7574 C CA . CYS C 1 191 ? 13.612 25.549 -16.197 1.00 17.59 191 CYS C CA 1
ATOM 7575 C C . CYS C 1 191 ? 15.075 25.206 -16.538 1.00 17.68 191 CYS C C 1
ATOM 7576 O O . CYS C 1 191 ? 15.671 24.316 -15.939 1.00 16.90 191 CYS C O 1
ATOM 7579 N N . GLU C 1 192 ? 15.642 25.953 -17.481 1.00 18.09 192 GLU C N 1
ATOM 7580 C CA . GLU C 1 192 ? 17.011 25.774 -17.918 1.00 18.22 192 GLU C CA 1
ATOM 7581 C C . GLU C 1 192 ? 17.788 27.093 -17.871 1.00 18.97 192 GLU C C 1
ATOM 7582 O O . GLU C 1 192 ? 17.313 28.126 -18.332 1.00 18.87 192 GLU C O 1
ATOM 7588 N N . ILE C 1 193 ? 18.984 27.041 -17.298 1.00 19.51 193 ILE C N 1
ATOM 7589 C CA . ILE C 1 193 ? 19.911 28.167 -17.285 1.00 20.50 193 ILE C CA 1
ATOM 7590 C C . ILE C 1 193 ? 21.273 27.578 -17.676 1.00 20.92 193 ILE C C 1
ATOM 7591 O O . ILE C 1 193 ? 21.716 26.608 -17.061 1.00 20.78 193 ILE C O 1
ATOM 7596 N N . THR C 1 194 ? 21.912 28.157 -18.696 1.00 21.44 194 THR C N 1
ATOM 7597 C CA . THR C 1 194 ? 23.057 27.524 -19.369 1.00 22.28 194 THR C CA 1
ATOM 7598 C C . THR C 1 194 ? 24.411 27.787 -18.704 1.00 22.61 194 THR C C 1
ATOM 7599 O O . THR C 1 194 ? 25.465 27.612 -19.335 1.00 23.33 194 THR C O 1
ATOM 7603 N N . VAL C 1 195 ? 24.367 28.192 -17.439 1.00 22.53 195 VAL C N 1
ATOM 7604 C CA . VAL C 1 195 ? 25.548 28.463 -16.652 1.00 22.65 195 VAL C CA 1
ATOM 7605 C C . VAL C 1 195 ? 26.492 27.269 -16.632 1.00 22.85 195 VAL C C 1
ATOM 7606 O O . VAL C 1 195 ? 27.713 27.441 -16.667 1.00 23.72 195 VAL C O 1
ATOM 7610 N N . LEU C 1 196 ? 25.939 26.063 -16.590 1.00 22.30 196 LEU C N 1
ATOM 7611 C CA . LEU C 1 196 ? 26.778 24.877 -16.539 1.00 22.27 196 LEU C CA 1
ATOM 7612 C C . LEU C 1 196 ? 27.487 24.570 -17.851 1.00 22.87 196 LEU C C 1
ATOM 7613 O O . LEU C 1 196 ? 28.525 23.881 -17.843 1.00 22.48 196 LEU C O 1
ATOM 7618 N N . SER C 1 197 ? 26.959 25.093 -18.965 1.00 23.02 197 SER C N 1
ATOM 7619 C CA . SER C 1 197 ? 27.515 24.768 -20.281 1.00 23.33 197 SER C CA 1
ATOM 7620 C C . SER C 1 197 ? 28.278 25.909 -20.953 1.00 24.12 197 SER C C 1
ATOM 7621 O O . SER C 1 197 ? 28.990 25.680 -21.928 1.00 24.37 197 SER C O 1
ATOM 7624 N N . PHE C 1 198 ? 28.138 27.133 -20.444 1.00 24.71 198 PHE C N 1
ATOM 7625 C CA . PHE C 1 198 ? 28.931 28.249 -20.949 1.00 25.19 198 PHE C CA 1
ATOM 7626 C C . PHE C 1 198 ? 30.435 28.025 -20.753 1.00 25.75 198 PHE C C 1
ATOM 7627 O O . PHE C 1 198 ? 30.877 27.691 -19.655 1.00 25.82 198 PHE C O 1
ATOM 7635 N N . ARG C 1 199 ? 31.216 28.229 -21.811 1.00 26.19 199 ARG C N 1
ATOM 7636 C CA . ARG C 1 199 ? 32.682 28.142 -21.721 1.00 26.62 199 ARG C CA 1
ATOM 7637 C C . ARG C 1 199 ? 33.390 28.897 -22.846 1.00 27.33 199 ARG C C 1
ATOM 7638 O O . ARG C 1 199 ? 32.781 29.224 -23.860 1.00 26.65 199 ARG C O 1
ATOM 7646 N N . GLY C 1 200 ? 34.686 29.140 -22.659 1.00 28.67 200 GLY C N 1
ATOM 7647 C CA . GLY C 1 200 ? 35.531 29.789 -23.671 1.00 30.15 200 GLY C CA 1
ATOM 7648 C C . GLY C 1 200 ? 35.751 28.934 -24.909 1.00 31.04 200 GLY C C 1
ATOM 7649 O O . GLY C 1 200 ? 35.503 27.723 -24.886 1.00 30.52 200 GLY C O 1
ATOM 7650 N N . PRO C 1 201 ? 36.194 29.565 -26.011 1.00 32.53 201 PRO C N 1
ATOM 7651 C CA . PRO C 1 201 ? 36.415 28.880 -27.295 1.00 33.48 201 PRO C CA 1
ATOM 7652 C C . PRO C 1 201 ? 37.755 28.144 -27.385 1.00 34.82 201 PRO C C 1
ATOM 7653 O O . PRO C 1 201 ? 38.757 28.597 -26.814 1.00 35.44 201 PRO C O 1
ATOM 7657 N N . ASN C 1 202 ? 37.744 27.021 -28.101 1.00 36.03 202 ASN C N 1
ATOM 7658 C CA . ASN C 1 202 ? 38.936 26.269 -28.495 1.00 37.31 202 ASN C CA 1
ATOM 7659 C C . ASN C 1 202 ? 38.802 25.861 -29.969 1.00 38.34 202 ASN C C 1
ATOM 7660 O O . ASN C 1 202 ? 37.715 25.479 -30.419 1.00 38.19 202 ASN C O 1
ATOM 7665 N N . GLU C 1 203 ? 39.900 25.933 -30.715 1.00 39.89 203 GLU C N 1
ATOM 7666 C CA . GLU C 1 203 ? 39.882 25.646 -32.164 1.00 41.58 203 GLU C CA 1
ATOM 7667 C C . GLU C 1 203 ? 39.638 24.186 -32.549 1.00 41.69 203 GLU C C 1
ATOM 7668 O O . GLU C 1 203 ? 39.249 23.897 -33.687 1.00 41.74 203 GLU C O 1
ATOM 7674 N N . GLY C 1 204 ? 39.857 23.273 -31.606 1.00 41.73 204 GLY C N 1
ATOM 7675 C CA . GLY C 1 204 ? 39.603 21.866 -31.857 1.00 42.23 204 GLY C CA 1
ATOM 7676 C C . GLY C 1 204 ? 38.195 21.408 -31.503 1.00 42.23 204 GLY C C 1
ATOM 7677 O O . GLY C 1 204 ? 37.917 20.208 -31.501 1.00 42.38 204 GLY C O 1
ATOM 7678 N N . ASP C 1 205 ? 37.294 22.342 -31.212 1.00 42.32 205 ASP C N 1
ATOM 7679 C CA . ASP C 1 205 ? 36.001 21.948 -30.662 1.00 42.29 205 ASP C CA 1
ATOM 7680 C C . ASP C 1 205 ? 34.801 22.753 -31.166 1.00 42.41 205 ASP C C 1
ATOM 7681 O O . ASP C 1 205 ? 34.307 23.639 -30.469 1.00 42.47 205 ASP C O 1
ATOM 7686 N N . PHE C 1 206 ? 34.304 22.409 -32.350 1.00 42.80 206 PHE C N 1
ATOM 7687 C CA . PHE C 1 206 ? 33.178 23.145 -32.941 1.00 43.29 206 PHE C CA 1
ATOM 7688 C C . PHE C 1 206 ? 31.796 22.753 -32.366 1.00 42.46 206 PHE C C 1
ATOM 7689 O O . PHE C 1 206 ? 30.842 23.518 -32.455 1.00 42.19 206 PHE C O 1
ATOM 7697 N N . GLU C 1 207 ? 31.710 21.578 -31.750 1.00 41.98 207 GLU C N 1
ATOM 7698 C CA . GLU C 1 207 ? 30.486 21.145 -31.086 1.00 41.26 207 GLU C CA 1
ATOM 7699 C C . GLU C 1 207 ? 30.188 22.012 -29.876 1.00 40.54 207 GLU C C 1
ATOM 7700 O O . GLU C 1 207 ? 29.049 22.447 -29.674 1.00 40.71 207 GLU C O 1
ATOM 7706 N N . ALA C 1 208 ? 31.211 22.247 -29.062 1.00 39.74 208 ALA C N 1
ATOM 7707 C CA . ALA C 1 208 ? 31.046 23.068 -27.871 1.00 38.58 208 ALA C CA 1
ATOM 7708 C C . ALA C 1 208 ? 30.767 24.509 -28.297 1.00 37.89 208 ALA C C 1
ATOM 7709 O O . ALA C 1 208 ? 29.943 25.192 -27.675 1.00 38.09 208 ALA C O 1
ATOM 7711 N N . LEU C 1 209 ? 31.434 24.941 -29.374 1.00 36.40 209 LEU C N 1
ATOM 7712 C CA . LEU C 1 209 ? 31.294 26.291 -29.917 1.00 35.14 209 LEU C CA 1
ATOM 7713 C C . LEU C 1 209 ? 29.887 26.552 -30.439 1.00 34.05 209 LEU C C 1
ATOM 7714 O O . LEU C 1 209 ? 29.321 27.616 -30.206 1.00 34.32 209 LEU C O 1
ATOM 7719 N N . ALA C 1 210 ? 29.317 25.572 -31.130 1.00 32.70 210 ALA C N 1
ATOM 7720 C CA . ALA C 1 210 ? 27.955 25.672 -31.604 1.00 31.43 210 ALA C CA 1
ATOM 7721 C C . ALA C 1 210 ? 27.008 25.774 -30.425 1.00 30.87 210 ALA C C 1
ATOM 7722 O O . ALA C 1 210 ? 25.991 26.469 -30.510 1.00 31.43 210 ALA C O 1
ATOM 7724 N N . GLY C 1 211 ? 27.350 25.095 -29.322 1.00 29.91 211 GLY C N 1
ATOM 7725 C CA . GLY C 1 211 ? 26.592 25.187 -28.061 1.00 28.30 211 GLY C CA 1
ATOM 7726 C C . GLY C 1 211 ? 26.469 26.619 -27.566 1.00 27.37 211 GLY C C 1
ATOM 7727 O O . GLY C 1 211 ? 25.382 27.085 -27.163 1.00 27.45 211 GLY C O 1
ATOM 7728 N N . GLN C 1 212 ? 27.581 27.335 -27.640 1.00 26.08 212 GLN C N 1
ATOM 7729 C CA . GLN C 1 212 ? 27.629 28.732 -27.242 1.00 25.13 212 GLN C CA 1
ATOM 7730 C C . GLN C 1 212 ? 26.685 29.663 -28.016 1.00 24.58 212 GLN C C 1
ATOM 7731 O O . GLN C 1 212 ? 26.305 30.709 -27.498 1.00 24.43 212 GLN C O 1
ATOM 7737 N N . ALA C 1 213 ? 26.309 29.271 -29.238 1.00 24.01 213 ALA C N 1
ATOM 7738 C CA . ALA C 1 213 ? 25.547 30.135 -30.150 1.00 23.48 213 ALA C CA 1
ATOM 7739 C C . ALA C 1 213 ? 24.028 29.921 -30.129 1.00 23.24 213 ALA C C 1
ATOM 7740 O O . ALA C 1 213 ? 23.260 30.833 -30.470 1.00 23.36 213 ALA C O 1
ATOM 7742 N N . GLY C 1 214 ? 23.584 28.729 -29.738 1.00 22.34 214 GLY C N 1
ATOM 7743 C CA . GLY C 1 214 ? 22.177 28.391 -29.918 1.00 21.30 214 GLY C CA 1
ATOM 7744 C C . GLY C 1 214 ? 21.340 28.162 -28.673 1.00 20.69 214 GLY C C 1
ATOM 7745 O O . GLY C 1 214 ? 20.120 28.262 -28.740 1.00 21.10 214 GLY C O 1
ATOM 7746 N N . PHE C 1 215 ? 21.980 27.823 -27.554 1.00 19.63 215 PHE C N 1
ATOM 7747 C CA . PHE C 1 215 ? 21.263 27.616 -26.306 1.00 18.29 215 PHE C CA 1
ATOM 7748 C C . PHE C 1 215 ? 20.987 28.931 -25.588 1.00 18.39 215 PHE C C 1
ATOM 7749 O O . PHE C 1 215 ? 21.889 29.774 -25.452 1.00 18.16 215 PHE C O 1
ATOM 7757 N N . GLY C 1 216 ? 19.740 29.089 -25.122 1.00 18.40 216 GLY C N 1
ATOM 7758 C CA . GLY C 1 216 ? 19.348 30.176 -24.212 1.00 17.48 216 GLY C CA 1
ATOM 7759 C C . GLY C 1 216 ? 18.683 29.647 -22.940 1.00 17.62 216 GLY C C 1
ATOM 7760 O O . GLY C 1 216 ? 18.487 28.432 -22.797 1.00 16.92 216 GLY C O 1
ATOM 7761 N N . ASP C 1 217 ? 18.361 30.567 -22.019 1.00 17.44 217 ASP C N 1
ATOM 7762 C CA . ASP C 1 217 ? 17.715 30.274 -20.739 1.00 16.86 217 ASP C CA 1
ATOM 7763 C C . ASP C 1 217 ? 16.201 30.628 -20.758 1.00 17.27 217 ASP C C 1
ATOM 7764 O O . ASP C 1 217 ? 15.754 31.534 -21.458 1.00 16.74 217 ASP C O 1
ATOM 7769 N N . GLY C 1 218 ? 15.429 29.931 -19.940 1.00 17.25 218 GLY C N 1
ATOM 7770 C CA . GLY C 1 218 ? 14.001 30.111 -19.930 1.00 17.57 218 GLY C CA 1
ATOM 7771 C C . GLY C 1 218 ? 13.351 29.099 -19.027 1.00 17.58 218 GLY C C 1
ATOM 7772 O O . GLY C 1 218 ? 13.924 28.026 -18.709 1.00 17.14 218 GLY C O 1
ATOM 7773 N N . ALA C 1 219 ? 12.149 29.446 -18.610 1.00 17.09 219 ALA C N 1
ATOM 7774 C CA . ALA C 1 219 ? 11.336 28.530 -17.885 1.00 17.63 219 ALA C CA 1
ATOM 7775 C C . ALA C 1 219 ? 9.915 28.549 -18.442 1.00 18.35 219 ALA C C 1
ATOM 7776 O O . ALA C 1 219 ? 9.446 29.568 -18.965 1.00 17.83 219 ALA C O 1
ATOM 7778 N N . GLY C 1 220 ? 9.251 27.399 -18.335 1.00 18.97 220 GLY C N 1
ATOM 7779 C CA . GLY C 1 220 ? 7.885 27.234 -18.754 1.00 19.34 220 GLY C CA 1
ATOM 7780 C C . GLY C 1 220 ? 7.149 26.449 -17.691 1.00 20.66 220 GLY C C 1
ATOM 7781 O O . GLY C 1 220 ? 7.744 25.596 -17.018 1.00 21.53 220 GLY C O 1
ATOM 7782 N N . ALA C 1 221 ? 5.861 26.741 -17.539 1.00 20.90 221 ALA C N 1
ATOM 7783 C CA . ALA C 1 221 ? 5.002 26.071 -16.585 1.00 21.82 221 ALA C CA 1
ATOM 7784 C C . ALA C 1 221 ? 3.580 25.906 -17.127 1.00 22.39 221 ALA C C 1
ATOM 7785 O O . ALA C 1 221 ? 3.077 26.780 -17.850 1.00 23.03 221 ALA C O 1
ATOM 7787 N N . VAL C 1 222 ? 2.943 24.785 -16.783 1.00 22.58 222 VAL C N 1
ATOM 7788 C CA . VAL C 1 222 ? 1.503 24.621 -16.973 1.00 22.63 222 VAL C CA 1
ATOM 7789 C C . VAL C 1 222 ? 0.860 24.089 -15.708 1.00 22.83 222 VAL C C 1
ATOM 7790 O O . VAL C 1 222 ? 1.546 23.775 -14.729 1.00 22.76 222 VAL C O 1
ATOM 7794 N N . VAL C 1 223 ? -0.469 24.043 -15.732 1.00 22.68 223 VAL C N 1
ATOM 7795 C CA . VAL C 1 223 ? -1.262 23.378 -14.716 1.00 22.43 223 VAL C CA 1
ATOM 7796 C C . VAL C 1 223 ? -2.097 22.335 -15.447 1.00 21.96 223 VAL C C 1
ATOM 7797 O O . VAL C 1 223 ? -2.739 22.624 -16.462 1.00 21.14 223 VAL C O 1
ATOM 7801 N N . VAL C 1 224 ? -2.027 21.108 -14.943 1.00 21.56 224 VAL C N 1
ATOM 7802 C CA . VAL C 1 224 ? -2.707 19.996 -15.555 1.00 21.59 224 VAL C CA 1
ATOM 7803 C C . VAL C 1 224 ? -3.666 19.383 -14.540 1.00 22.10 224 VAL C C 1
ATOM 7804 O O . VAL C 1 224 ? -3.313 19.182 -13.372 1.00 21.83 224 VAL C O 1
ATOM 7808 N N . GLY C 1 225 ? -4.891 19.131 -14.997 1.00 22.24 225 GLY C N 1
ATOM 7809 C CA . GLY C 1 225 ? -5.899 18.462 -14.192 1.00 22.42 225 GLY C CA 1
ATOM 7810 C C . GLY C 1 225 ? -6.981 17.853 -15.065 1.00 22.47 225 GLY C C 1
ATOM 7811 O O . GLY C 1 225 ? -7.254 18.330 -16.169 1.00 22.24 225 GLY C O 1
ATOM 7812 N N . ALA C 1 226 ? -7.589 16.784 -14.572 1.00 22.91 226 ALA C N 1
ATOM 7813 C CA . ALA C 1 226 ? -8.747 16.194 -15.230 1.00 23.76 226 ALA C CA 1
ATOM 7814 C C . ALA C 1 226 ? -10.016 16.743 -14.583 1.00 24.44 226 ALA C C 1
ATOM 7815 O O . ALA C 1 226 ? -9.951 17.364 -13.524 1.00 24.20 226 ALA C O 1
ATOM 7817 N N . ASP C 1 227 ? -11.159 16.530 -15.232 1.00 26.15 227 ASP C N 1
ATOM 7818 C CA . ASP C 1 227 ? -12.477 16.990 -14.726 1.00 27.59 227 ASP C CA 1
ATOM 7819 C C . ASP C 1 227 ? -12.457 18.476 -14.354 1.00 28.27 227 ASP C C 1
ATOM 7820 O O . ASP C 1 227 ? -12.519 18.824 -13.171 1.00 28.09 227 ASP C O 1
ATOM 7825 N N . PRO C 1 228 ? -12.346 19.357 -15.362 1.00 28.62 228 PRO C N 1
ATOM 7826 C CA . PRO C 1 228 ? -12.305 20.781 -15.054 1.00 29.62 228 PRO C CA 1
ATOM 7827 C C . PRO C 1 228 ? -13.575 21.260 -14.328 1.00 31.10 228 PRO C C 1
ATOM 7828 O O . PRO C 1 228 ? -14.685 20.816 -14.658 1.00 31.19 228 PRO C O 1
ATOM 7832 N N . LEU C 1 229 ? -13.405 22.143 -13.344 1.00 32.22 229 LEU C N 1
ATOM 7833 C CA . LEU C 1 229 ? -14.544 22.757 -12.653 1.00 34.26 229 LEU C CA 1
ATOM 7834 C C . LEU C 1 229 ? -15.322 23.638 -13.626 1.00 34.94 229 LEU C C 1
ATOM 7835 O O . LEU C 1 229 ? -14.776 24.614 -14.152 1.00 34.85 229 LEU C O 1
ATOM 7840 N N . GLU C 1 230 ? -16.582 23.293 -13.871 1.00 36.37 230 GLU C N 1
ATOM 7841 C CA . GLU C 1 230 ? -17.394 24.020 -14.850 1.00 38.14 230 GLU C CA 1
ATOM 7842 C C . GLU C 1 230 ? -17.578 25.495 -14.513 1.00 38.26 230 GLU C C 1
ATOM 7843 O O . GLU C 1 230 ? -17.937 25.853 -13.381 1.00 38.20 230 GLU C O 1
ATOM 7849 N N . GLY C 1 231 ? -17.290 26.335 -15.506 1.00 38.32 231 GLY C N 1
ATOM 7850 C CA . GLY C 1 231 ? -17.425 27.788 -15.386 1.00 38.48 231 GLY C CA 1
ATOM 7851 C C . GLY C 1 231 ? -16.279 28.425 -14.627 1.00 38.23 231 GLY C C 1
ATOM 7852 O O . GLY C 1 231 ? -16.278 29.636 -14.385 1.00 38.28 231 GLY C O 1
ATOM 7853 N N . ILE C 1 232 ? -15.298 27.608 -14.245 1.00 37.60 232 ILE C N 1
ATOM 7854 C CA . ILE C 1 232 ? -14.177 28.078 -13.423 1.00 36.61 232 ILE C CA 1
ATOM 7855 C C . ILE C 1 232 ? -12.838 27.816 -14.113 1.00 35.36 232 ILE C C 1
ATOM 7856 O O . ILE C 1 232 ? -12.045 28.731 -14.289 1.00 35.49 232 ILE C O 1
ATOM 7861 N N . GLU C 1 233 ? -12.604 26.566 -14.503 1.00 33.98 233 GLU C N 1
ATOM 7862 C CA . GLU C 1 233 ? -11.379 26.159 -15.178 1.00 32.67 233 GLU C CA 1
ATOM 7863 C C . GLU C 1 233 ? -11.631 25.994 -16.672 1.00 32.34 233 GLU C C 1
ATOM 7864 O O . GLU C 1 233 ? -12.623 25.400 -17.077 1.00 32.45 233 GLU C O 1
ATOM 7870 N N . LYS C 1 234 ? -10.746 26.536 -17.502 1.00 31.78 234 LYS C N 1
ATOM 7871 C CA . LYS C 1 234 ? -10.938 26.406 -18.955 1.00 31.28 234 LYS C CA 1
ATOM 7872 C C . LYS C 1 234 ? -9.715 25.850 -19.683 1.00 29.09 234 LYS C C 1
ATOM 7873 O O . LYS C 1 234 ? -8.733 26.551 -19.864 1.00 28.48 234 LYS C O 1
ATOM 7879 N N . PRO C 1 235 ? -9.786 24.574 -20.089 1.00 27.68 235 PRO C N 1
ATOM 7880 C CA . PRO C 1 235 ? -8.639 23.947 -20.710 1.00 26.56 235 PRO C CA 1
ATOM 7881 C C . PRO C 1 235 ? -8.282 24.650 -22.010 1.00 25.93 235 PRO C C 1
ATOM 7882 O O . PRO C 1 235 ? -9.165 25.098 -22.732 1.00 25.22 235 PRO C O 1
ATOM 7886 N N . ILE C 1 236 ? -6.979 24.769 -22.252 1.00 25.12 236 ILE C N 1
ATOM 7887 C CA . ILE C 1 236 ? -6.423 25.230 -23.510 1.00 24.43 236 ILE C CA 1
ATOM 7888 C C . ILE C 1 236 ? -6.278 24.011 -24.438 1.00 24.16 236 ILE C C 1
ATOM 7889 O O . ILE C 1 236 ? -6.545 24.100 -25.633 1.00 23.86 236 ILE C O 1
ATOM 7894 N N . TYR C 1 237 ? -5.828 22.883 -23.881 1.00 23.98 237 TYR C N 1
ATOM 7895 C CA . TYR C 1 237 ? -5.697 21.625 -24.636 1.00 23.88 237 TYR C CA 1
ATOM 7896 C C . TYR C 1 237 ? -6.148 20.433 -23.802 1.00 24.04 237 TYR C C 1
ATOM 7897 O O . TYR C 1 237 ? -6.050 20.453 -22.571 1.00 23.61 237 TYR C O 1
ATOM 7906 N N . GLU C 1 238 ? -6.669 19.408 -24.478 1.00 24.20 238 GLU C N 1
ATOM 7907 C CA . GLU C 1 238 ? -6.896 18.115 -23.829 1.00 24.54 238 GLU C CA 1
ATOM 7908 C C . GLU C 1 238 ? -5.749 17.193 -24.200 1.00 23.74 238 GLU C C 1
ATOM 7909 O O . GLU C 1 238 ? -5.305 17.189 -25.350 1.00 22.87 238 GLU C O 1
ATOM 7915 N N . ILE C 1 239 ? -5.260 16.431 -23.224 1.00 23.68 239 ILE C N 1
ATOM 7916 C CA . ILE C 1 239 ? -4.220 15.426 -23.479 1.00 23.41 239 ILE C CA 1
ATOM 7917 C C . ILE C 1 239 ? -4.868 14.097 -23.833 1.00 23.64 239 ILE C C 1
ATOM 7918 O O . ILE C 1 239 ? -5.492 13.453 -22.977 1.00 23.97 239 ILE C O 1
ATOM 7923 N N . ALA C 1 240 ? -4.762 13.705 -25.102 1.00 23.52 240 ALA C N 1
ATOM 7924 C CA . A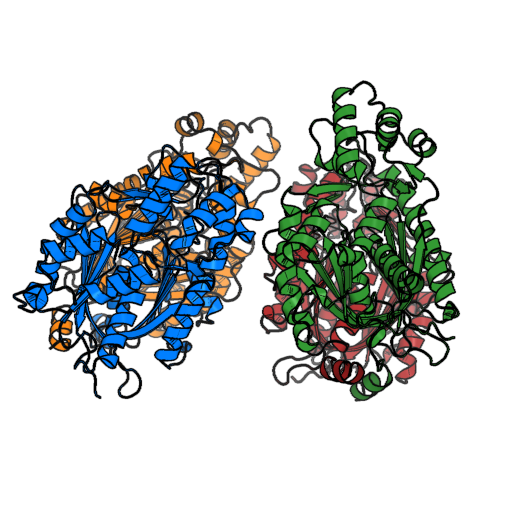LA C 1 240 ? -5.357 12.446 -25.560 1.00 23.80 240 ALA C CA 1
ATOM 7925 C C . ALA C 1 240 ? -4.430 11.232 -25.437 1.00 24.18 240 ALA C C 1
ATOM 7926 O O . ALA C 1 240 ? -4.902 10.116 -25.218 1.00 24.87 240 ALA C O 1
ATOM 7928 N N . ALA C 1 241 ? -3.128 11.439 -25.608 1.00 23.92 241 ALA C N 1
ATOM 7929 C CA . ALA C 1 241 ? -2.154 10.350 -25.511 1.00 24.85 241 ALA C CA 1
ATOM 7930 C C . ALA C 1 241 ? -0.754 10.899 -25.324 1.00 25.03 241 ALA C C 1
ATOM 7931 O O . ALA C 1 241 ? -0.424 11.990 -25.792 1.00 25.62 241 ALA C O 1
ATOM 7933 N N . ALA C 1 242 ? 0.079 10.127 -24.652 1.00 25.36 242 ALA C N 1
ATOM 7934 C CA . ALA C 1 242 ? 1.451 10.514 -24.466 1.00 25.33 242 ALA C CA 1
ATOM 7935 C C . ALA C 1 242 ? 2.290 9.256 -24.527 1.00 25.72 242 ALA C C 1
ATOM 7936 O O . ALA C 1 242 ? 1.943 8.251 -23.916 1.00 26.20 242 ALA C O 1
ATOM 7938 N N . MET C 1 243 ? 3.389 9.302 -25.274 1.00 26.11 243 MET C N 1
ATOM 7939 C CA . MET C 1 243 ? 4.286 8.158 -25.364 1.00 26.35 243 MET C CA 1
ATOM 7940 C C . MET C 1 243 ? 5.722 8.543 -25.645 1.00 25.63 243 MET C C 1
ATOM 7941 O O . MET C 1 243 ? 6.012 9.655 -26.099 1.00 24.62 243 MET C O 1
ATOM 7946 N N . GLN C 1 244 ? 6.601 7.576 -25.368 1.00 25.07 244 GLN C N 1
ATOM 7947 C CA . GLN C 1 244 ? 8.021 7.693 -25.562 1.00 24.51 244 GLN C CA 1
ATOM 7948 C C . GLN C 1 244 ? 8.531 6.551 -26.436 1.00 24.85 244 GLN C C 1
ATOM 7949 O O . GLN C 1 244 ? 7.990 5.431 -26.424 1.00 24.65 244 GLN C O 1
ATOM 7955 N N . GLU C 1 245 ? 9.567 6.856 -27.213 1.00 24.50 245 GLU C N 1
ATOM 7956 C CA . GLU C 1 245 ? 10.211 5.864 -28.049 1.00 24.93 245 GLU C CA 1
ATOM 7957 C C . GLU C 1 245 ? 11.687 6.171 -28.114 1.00 24.18 245 GLU C C 1
ATOM 7958 O O . GLU C 1 245 ? 12.104 7.339 -28.126 1.00 23.81 245 GLU C O 1
ATOM 7964 N N . THR C 1 246 ? 12.475 5.110 -28.131 1.00 24.09 246 THR C N 1
ATOM 7965 C CA . THR C 1 246 ? 13.911 5.217 -28.303 1.00 23.62 246 THR C CA 1
ATOM 7966 C C . THR C 1 246 ? 14.260 4.676 -29.697 1.00 24.36 246 THR C C 1
ATOM 7967 O O . THR C 1 246 ? 13.756 3.632 -30.112 1.00 24.61 246 THR C O 1
ATOM 7971 N N . VAL C 1 247 ? 15.085 5.429 -30.423 1.00 24.40 247 VAL C N 1
ATOM 7972 C CA . VAL C 1 247 ? 15.560 5.041 -31.748 1.00 24.33 247 VAL C CA 1
ATOM 7973 C C . VAL C 1 247 ? 16.793 4.162 -31.579 1.00 24.78 247 VAL C C 1
ATOM 7974 O O . VAL C 1 247 ? 17.723 4.510 -30.849 1.00 24.33 247 VAL C O 1
ATOM 7978 N N . ALA C 1 248 ? 16.788 3.031 -32.276 1.00 25.27 248 ALA C N 1
ATOM 7979 C CA . ALA C 1 248 ? 17.846 2.045 -32.189 1.00 25.59 248 ALA C CA 1
ATOM 7980 C C . ALA C 1 248 ? 19.187 2.616 -32.648 1.00 25.75 248 ALA C C 1
ATOM 7981 O O . ALA C 1 248 ? 19.247 3.305 -33.659 1.00 26.43 248 ALA C O 1
ATOM 7983 N N . GLU C 1 249 ? 20.243 2.333 -31.897 1.00 26.06 249 GLU C N 1
ATOM 7984 C CA . GLU C 1 249 ? 21.627 2.631 -32.287 1.00 27.15 249 GLU C CA 1
ATOM 7985 C C . GLU C 1 249 ? 21.860 4.091 -32.668 1.00 26.48 249 GLU C C 1
ATOM 7986 O O . GLU C 1 249 ? 22.382 4.372 -33.743 1.00 26.12 249 GLU C O 1
ATOM 7992 N N . SER C 1 250 ? 21.469 5.002 -31.785 1.00 25.93 250 SER C N 1
ATOM 7993 C CA . SER C 1 250 ? 21.542 6.425 -32.050 1.00 25.92 250 SER C CA 1
ATOM 7994 C C . SER C 1 250 ? 22.021 7.174 -30.825 1.00 25.61 250 SER C C 1
ATOM 7995 O O . SER C 1 250 ? 21.786 8.373 -30.699 1.00 25.73 250 SER C O 1
ATOM 7998 N N . GLN C 1 251 ? 22.672 6.463 -29.910 1.00 25.61 251 GLN C N 1
ATOM 7999 C CA . GLN C 1 251 ? 23.175 7.073 -28.680 1.00 25.38 251 GLN C CA 1
ATOM 8000 C C . GLN C 1 251 ? 24.264 8.096 -29.000 1.00 24.40 251 GLN C C 1
ATOM 8001 O O . GLN C 1 251 ? 24.497 9.032 -28.232 1.00 23.73 251 GLN C O 1
ATOM 8007 N N . GLY C 1 252 ? 24.909 7.918 -30.152 1.00 24.13 252 GLY C N 1
ATOM 8008 C CA . GLY C 1 252 ? 25.908 8.864 -30.644 1.00 23.47 252 GLY C CA 1
ATOM 8009 C C . GLY C 1 252 ? 25.348 10.083 -31.367 1.00 23.17 252 GLY C C 1
ATOM 8010 O O . GLY C 1 252 ? 26.072 11.063 -31.571 1.00 23.03 252 GLY C O 1
ATOM 8011 N N . ALA C 1 253 ? 24.062 10.053 -31.737 1.00 22.24 253 ALA C N 1
ATOM 8012 C CA . ALA C 1 253 ? 23.475 11.155 -32.539 1.00 21.66 253 ALA C CA 1
ATOM 8013 C C . ALA C 1 253 ? 23.533 12.526 -31.838 1.00 21.10 253 ALA C C 1
ATOM 8014 O O . ALA C 1 253 ? 23.678 13.555 -32.497 1.00 20.66 253 ALA C O 1
ATOM 8016 N N . VAL C 1 254 ? 23.423 12.512 -30.506 1.00 20.47 254 VAL C N 1
ATOM 8017 C CA . VAL C 1 254 ? 23.343 13.710 -29.690 1.00 19.59 254 VAL C CA 1
ATOM 8018 C C . VAL C 1 254 ? 23.358 13.233 -28.258 1.00 20.36 254 VAL C C 1
ATOM 8019 O O . VAL C 1 254 ? 22.860 12.148 -27.949 1.00 20.83 254 VAL C O 1
ATOM 8023 N N . GLY C 1 255 ? 23.942 14.034 -27.381 1.00 20.66 255 GLY C N 1
ATOM 8024 C CA . GLY C 1 255 ? 24.124 13.648 -25.991 1.00 21.15 255 GLY C CA 1
ATOM 8025 C C . GLY C 1 255 ? 25.007 14.665 -25.297 1.00 21.42 255 GLY C C 1
ATOM 8026 O O . GLY C 1 255 ? 25.177 15.787 -25.787 1.00 21.29 255 GLY C O 1
ATOM 8027 N N . GLY C 1 256 ? 25.570 14.269 -24.157 1.00 21.76 256 GLY C N 1
ATOM 8028 C CA . GLY C 1 256 ? 26.391 15.168 -23.355 1.00 22.03 256 GLY C CA 1
ATOM 8029 C C . GLY C 1 256 ? 27.050 14.496 -22.168 1.00 21.96 256 GLY C C 1
ATOM 8030 O O . GLY C 1 256 ? 26.606 13.444 -21.719 1.00 22.38 256 GLY C O 1
ATOM 8031 N N . HIS C 1 257 ? 28.119 15.110 -21.664 1.00 21.78 257 HIS C N 1
ATOM 8032 C CA . HIS C 1 257 ? 28.788 14.614 -20.465 1.00 21.39 257 HIS C CA 1
ATOM 8033 C C . HIS C 1 257 ? 28.918 15.685 -19.394 1.00 20.99 257 HIS C C 1
ATOM 8034 O O . HIS C 1 257 ? 29.192 16.851 -19.691 1.00 20.60 257 HIS C O 1
ATOM 8041 N N . LEU C 1 258 ? 28.715 15.268 -18.146 1.00 20.72 258 LEU C N 1
ATOM 8042 C CA . LEU C 1 258 ? 28.869 16.134 -16.987 1.00 20.57 258 LEU C CA 1
ATOM 8043 C C . LEU C 1 258 ? 30.208 15.845 -16.298 1.00 20.99 258 LEU C C 1
ATOM 8044 O O . LEU C 1 258 ? 30.392 14.772 -15.684 1.00 20.68 258 LEU C O 1
ATOM 8049 N N . ARG C 1 259 ? 31.122 16.817 -16.401 1.00 20.82 259 ARG C N 1
ATOM 8050 C CA . ARG C 1 259 ? 32.488 16.692 -15.865 1.00 20.62 259 ARG C CA 1
ATOM 8051 C C . ARG C 1 259 ? 32.826 17.837 -14.912 1.00 20.77 259 ARG C C 1
ATOM 8052 O O . ARG C 1 259 ? 31.964 18.661 -14.588 1.00 20.64 259 ARG C O 1
ATOM 8060 N N . ALA C 1 260 ? 34.077 17.888 -14.458 1.00 21.05 260 ALA C N 1
ATOM 8061 C CA . ALA C 1 260 ? 34.503 18.946 -13.553 1.00 21.33 260 ALA C CA 1
ATOM 8062 C C . ALA C 1 260 ? 34.449 20.318 -14.246 1.00 21.79 260 ALA C C 1
ATOM 8063 O O . ALA C 1 260 ? 34.428 21.349 -13.577 1.00 21.50 260 ALA C O 1
ATOM 8065 N N . PHE C 1 261 ? 34.394 20.321 -15.582 1.00 21.86 261 PHE C N 1
ATOM 8066 C CA . PHE C 1 261 ? 34.286 21.570 -16.326 1.00 22.16 261 PHE C CA 1
ATOM 8067 C C . PHE C 1 261 ? 32.827 21.962 -16.609 1.00 22.39 261 PHE C C 1
ATOM 8068 O O . PHE C 1 261 ? 32.551 22.960 -17.292 1.00 22.79 261 PHE C O 1
ATOM 8076 N N . GLY C 1 262 ? 31.896 21.183 -16.062 1.00 22.09 262 GLY C N 1
ATOM 8077 C CA . GLY C 1 262 ? 30.478 21.372 -16.333 1.00 21.46 262 GLY C CA 1
ATOM 8078 C C . GLY C 1 262 ? 29.982 20.447 -17.428 1.00 21.14 262 GLY C C 1
ATOM 8079 O O . GLY C 1 262 ? 30.547 19.366 -17.651 1.00 20.97 262 GLY C O 1
ATOM 8080 N N . TRP C 1 263 ? 28.913 20.880 -18.097 1.00 20.85 263 TRP C N 1
ATOM 8081 C CA . TRP C 1 263 ? 28.290 20.150 -19.198 1.00 20.24 263 TRP C CA 1
ATOM 8082 C C . TRP C 1 263 ? 28.914 20.496 -20.538 1.00 20.72 263 TRP C C 1
ATOM 8083 O O . TRP C 1 263 ? 29.142 21.668 -20.851 1.00 20.26 263 TRP C O 1
ATOM 8094 N N . THR C 1 264 ? 29.188 19.464 -21.325 1.00 21.00 264 THR C N 1
ATOM 8095 C CA . THR C 1 264 ? 29.493 19.643 -22.738 1.00 21.93 264 THR C CA 1
ATOM 8096 C C . THR C 1 264 ? 28.597 18.682 -23.509 1.00 22.11 264 THR C C 1
ATOM 8097 O O . THR C 1 264 ? 28.245 17.600 -23.009 1.00 21.94 264 THR C O 1
ATOM 8101 N N . PHE C 1 265 ? 28.231 19.093 -24.715 1.00 22.33 265 PHE C N 1
ATOM 8102 C CA . PHE C 1 265 ? 27.306 18.343 -25.539 1.00 22.68 265 PHE C CA 1
ATOM 8103 C C . PHE C 1 265 ? 27.956 17.941 -26.867 1.00 23.14 265 PHE C C 1
ATOM 8104 O O . PHE C 1 265 ? 28.745 18.702 -27.440 1.00 23.46 265 PHE C O 1
ATOM 8112 N N . TYR C 1 266 ? 27.635 16.734 -27.345 1.00 23.02 266 TYR C N 1
ATOM 8113 C CA . TYR C 1 266 ? 28.081 16.280 -28.655 1.00 21.95 266 TYR C CA 1
ATOM 8114 C C . TYR C 1 266 ? 26.867 16.094 -29.564 1.00 21.94 266 TYR C C 1
ATOM 8115 O O . TYR C 1 266 ? 25.724 16.016 -29.074 1.00 21.26 266 TYR C O 1
ATOM 8124 N N . PHE C 1 267 ? 27.120 16.027 -30.877 1.00 21.37 267 PHE C N 1
ATOM 8125 C CA . PHE C 1 267 ? 26.085 15.759 -31.869 1.00 21.64 267 PHE C CA 1
ATOM 8126 C C . PHE C 1 267 ? 26.695 15.304 -33.188 1.00 22.23 267 PHE C C 1
ATOM 8127 O O . PHE C 1 267 ? 27.860 15.603 -33.475 1.00 22.38 267 PHE C O 1
ATOM 8135 N N . LEU C 1 268 ? 25.901 14.594 -33.985 1.00 22.23 268 LEU C N 1
ATOM 8136 C CA . LEU C 1 268 ? 26.296 14.237 -35.344 1.00 23.38 268 LEU C CA 1
ATOM 8137 C C . LEU C 1 268 ? 25.598 15.141 -36.334 1.00 23.48 268 LEU C C 1
ATOM 8138 O O . LEU C 1 268 ? 24.456 15.564 -36.089 1.00 23.46 268 LEU C O 1
ATOM 8143 N N . ASN C 1 269 ? 26.264 15.444 -37.448 1.00 24.30 269 ASN C N 1
ATOM 8144 C CA . ASN C 1 269 ? 25.669 16.361 -38.451 1.00 24.84 269 ASN C CA 1
ATOM 8145 C C . ASN C 1 269 ? 24.332 15.851 -39.000 1.00 23.87 269 ASN C C 1
ATOM 8146 O O . ASN C 1 269 ? 23.455 16.638 -39.358 1.00 23.42 269 ASN C O 1
ATOM 8151 N N . GLN C 1 270 ? 24.171 14.532 -39.018 1.00 23.28 270 GLN C N 1
ATOM 8152 C CA . GLN C 1 270 ? 22.977 13.897 -39.606 1.00 23.17 270 GLN C CA 1
ATOM 8153 C C . GLN C 1 270 ? 21.814 13.776 -38.608 1.00 22.22 270 GLN C C 1
ATOM 8154 O O . GLN C 1 270 ? 20.776 13.169 -38.906 1.00 22.04 270 GLN C O 1
ATOM 8160 N N . LEU C 1 271 ? 21.999 14.350 -37.418 1.00 21.23 271 LEU C N 1
ATOM 8161 C CA . LEU C 1 271 ? 20.936 14.398 -36.420 1.00 20.63 271 LEU C CA 1
ATOM 8162 C C . LEU C 1 271 ? 19.560 14.851 -36.973 1.00 20.62 271 LEU C C 1
ATOM 8163 O O . LEU C 1 271 ? 18.533 14.239 -36.648 1.00 20.81 271 LEU C O 1
ATOM 8168 N N . PRO C 1 272 ? 19.522 15.911 -37.811 1.00 20.73 272 PRO C N 1
ATOM 8169 C CA . PRO C 1 272 ? 18.196 16.274 -38.333 1.00 20.27 272 PRO C CA 1
ATOM 8170 C C . PRO C 1 272 ? 17.462 15.118 -39.019 1.00 20.36 272 PRO C C 1
ATOM 8171 O O . PRO C 1 272 ? 16.287 14.902 -38.740 1.00 20.86 272 PRO C O 1
ATOM 8175 N N . ALA C 1 273 ? 18.146 14.383 -39.897 1.00 20.74 273 ALA C N 1
ATOM 8176 C CA . ALA C 1 273 ? 17.538 13.237 -40.597 1.00 20.81 273 ALA C CA 1
ATOM 8177 C C . ALA C 1 273 ? 17.175 12.117 -39.637 1.00 20.42 273 ALA C C 1
ATOM 8178 O O . ALA C 1 273 ? 16.138 11.468 -39.793 1.00 19.93 273 ALA C O 1
ATOM 8180 N N . ILE C 1 274 ? 18.016 11.898 -38.635 1.00 20.56 274 ILE C N 1
ATOM 8181 C CA . ILE C 1 274 ? 17.737 10.851 -37.631 1.00 21.36 274 ILE C CA 1
ATOM 8182 C C . ILE C 1 274 ? 16.450 11.138 -36.858 1.00 21.38 274 ILE C C 1
ATOM 8183 O O . ILE C 1 274 ? 15.633 10.230 -36.632 1.00 21.77 274 ILE C O 1
ATOM 8188 N N . ILE C 1 275 ? 16.250 12.397 -36.478 1.00 21.19 275 ILE C N 1
ATOM 8189 C CA . ILE C 1 275 ? 14.989 12.800 -35.841 1.00 21.05 275 ILE C CA 1
ATOM 8190 C C . ILE C 1 275 ? 13.778 12.736 -36.789 1.00 21.51 275 ILE C C 1
ATOM 8191 O O . ILE C 1 275 ? 12.742 12.154 -36.453 1.00 21.12 275 ILE C O 1
ATOM 8196 N N . ALA C 1 276 ? 13.904 13.373 -37.955 1.00 22.13 276 ALA C N 1
ATOM 8197 C CA . ALA C 1 276 ? 12.781 13.529 -38.886 1.00 21.76 276 ALA C CA 1
ATOM 8198 C C . ALA C 1 276 ? 12.311 12.179 -39.441 1.00 22.14 276 ALA C C 1
ATOM 8199 O O . ALA C 1 276 ? 11.102 11.925 -39.547 1.00 21.61 276 ALA C O 1
ATOM 8201 N N . ASP C 1 277 ? 13.269 11.315 -39.776 1.00 22.18 277 ASP C N 1
ATOM 8202 C CA . ASP C 1 277 ? 12.968 9.989 -40.295 1.00 23.92 277 ASP C CA 1
ATOM 8203 C C . ASP C 1 277 ? 12.295 9.074 -39.290 1.00 25.47 277 ASP C C 1
ATOM 8204 O O . ASP C 1 277 ? 11.558 8.170 -39.668 1.00 25.33 277 ASP C O 1
ATOM 8209 N N . ASN C 1 278 ? 12.551 9.297 -38.006 1.00 27.31 278 ASN C N 1
ATOM 8210 C CA . ASN C 1 278 ? 11.981 8.431 -36.989 1.00 29.83 278 ASN C CA 1
ATOM 8211 C C . ASN C 1 278 ? 10.647 8.888 -36.419 1.00 31.76 278 ASN C C 1
ATOM 8212 O O . ASN C 1 278 ? 10.021 8.159 -35.663 1.00 32.41 278 ASN C O 1
ATOM 8217 N N . LEU C 1 279 ? 10.213 10.080 -36.810 1.00 34.59 279 LEU C N 1
ATOM 8218 C CA . LEU C 1 279 ? 8.904 10.602 -36.412 1.00 37.74 279 LEU C CA 1
ATOM 8219 C C . LEU C 1 279 ? 7.778 9.968 -37.208 1.00 40.42 279 LEU C C 1
ATOM 8220 O O . LEU C 1 279 ? 6.701 9.689 -36.659 1.00 40.98 279 LEU C O 1
ATOM 8225 N N . GLY C 1 280 ? 8.033 9.755 -38.502 1.00 43.66 280 GLY C N 1
ATOM 8226 C CA . GLY C 1 280 ? 7.041 9.234 -39.451 1.00 47.32 280 GLY C CA 1
ATOM 8227 C C . GLY C 1 280 ? 6.222 8.038 -39.004 1.00 49.90 280 GLY C C 1
ATOM 8228 O O . GLY C 1 280 ? 5.042 7.906 -39.370 1.00 50.48 280 GLY C O 1
ATOM 8229 N N . ARG C 1 281 ? 6.833 7.167 -38.204 1.00 52.14 281 ARG C N 1
ATOM 8230 C CA . ARG C 1 281 ? 6.170 5.930 -37.787 1.00 54.48 281 ARG C CA 1
ATOM 8231 C C . ARG C 1 281 ? 5.601 5.899 -36.360 1.00 55.03 281 ARG C C 1
ATOM 8232 O O . ARG C 1 281 ? 4.618 5.202 -36.097 1.00 55.89 281 ARG C O 1
ATOM 8240 N N . SER C 1 282 ? 6.201 6.648 -35.443 1.00 55.76 282 SER C N 1
ATOM 8241 C CA . SER C 1 282 ? 5.641 6.798 -34.096 1.00 56.47 282 SER C CA 1
ATOM 8242 C C . SER C 1 282 ? 4.252 7.455 -34.160 1.00 57.21 282 SER C C 1
ATOM 8243 O O . SER C 1 282 ? 3.357 7.170 -33.346 1.00 57.43 282 SER C O 1
ATOM 8246 N N . LEU C 1 283 ? 4.078 8.329 -35.146 1.00 57.68 283 LEU C N 1
ATOM 8247 C CA . LEU C 1 283 ? 2.880 9.150 -35.243 1.00 58.13 283 LEU C CA 1
ATOM 8248 C C . LEU C 1 283 ? 1.756 8.398 -35.935 1.00 58.90 283 LEU C C 1
ATOM 8249 O O . LEU C 1 283 ? 0.572 8.681 -35.706 1.00 58.81 283 LEU C O 1
ATOM 8254 N N . GLU C 1 284 ? 2.151 7.435 -36.765 1.00 59.82 284 GLU C N 1
ATOM 8255 C CA . GLU C 1 284 ? 1.230 6.600 -37.527 1.00 61.04 284 GLU C CA 1
ATOM 8256 C C . GLU C 1 284 ? 0.186 5.920 -36.636 1.00 61.44 284 GLU C C 1
ATOM 8257 O O . GLU C 1 284 ? -1.024 6.155 -36.786 1.00 61.74 284 GLU C O 1
ATOM 8263 N N . ARG C 1 285 ? 0.651 5.092 -35.704 1.00 61.59 285 ARG C N 1
ATOM 8264 C CA . ARG C 1 285 ? -0.253 4.348 -34.832 1.00 61.86 285 ARG C CA 1
ATOM 8265 C C . ARG C 1 285 ? -1.045 5.313 -33.952 1.00 61.21 285 ARG C C 1
ATOM 8266 O O . ARG C 1 285 ? -2.255 5.142 -33.759 1.00 61.66 285 ARG C O 1
ATOM 8274 N N . ALA C 1 286 ? -0.352 6.334 -33.446 1.00 60.09 286 ALA C N 1
ATOM 8275 C CA . ALA C 1 286 ? -0.960 7.403 -32.659 1.00 59.06 286 ALA C CA 1
ATOM 8276 C C . ALA C 1 286 ? -2.200 8.019 -33.316 1.00 58.82 286 ALA C C 1
ATOM 8277 O O . ALA C 1 286 ? -3.254 8.129 -32.679 1.00 59.11 286 ALA C O 1
ATOM 8279 N N . LEU C 1 287 ? -2.080 8.400 -34.588 1.00 57.94 287 LEU C N 1
ATOM 8280 C CA . LEU C 1 287 ? -3.069 9.285 -35.211 1.00 57.07 287 LEU C CA 1
ATOM 8281 C C . LEU C 1 287 ? -4.161 8.629 -36.067 1.00 57.13 287 LEU C C 1
ATOM 8282 O O . LEU C 1 287 ? -5.225 9.222 -36.254 1.00 57.03 287 LEU C O 1
ATOM 8287 N N . ALA C 1 288 ? -3.915 7.416 -36.566 1.00 57.01 288 ALA C N 1
ATOM 8288 C CA . ALA C 1 288 ? -4.916 6.687 -37.372 1.00 56.78 288 ALA C CA 1
ATOM 8289 C C . ALA C 1 288 ? -6.327 6.646 -36.749 1.00 56.49 288 ALA C C 1
ATOM 8290 O O . ALA C 1 288 ? -7.286 7.081 -37.403 1.00 56.57 288 ALA C O 1
ATOM 8292 N N . PRO C 1 289 ? -6.460 6.163 -35.485 1.00 55.84 289 PRO C N 1
ATOM 8293 C CA . PRO C 1 289 ? -7.785 6.080 -34.828 1.00 55.44 289 PRO C CA 1
ATOM 8294 C C . PRO C 1 289 ? -8.635 7.356 -34.939 1.00 54.98 289 PRO C C 1
ATOM 8295 O O . PRO C 1 289 ? -9.876 7.292 -34.929 1.00 55.26 289 PRO C O 1
ATOM 8299 N N . LEU C 1 290 ? -7.964 8.497 -35.062 1.00 53.86 290 LEU C N 1
ATOM 8300 C CA . LEU C 1 290 ? -8.624 9.802 -35.051 1.00 52.91 290 LEU C CA 1
ATOM 8301 C C . LEU C 1 290 ? -9.190 10.225 -36.414 1.00 52.59 290 LEU C C 1
ATOM 8302 O O . LEU C 1 290 ? -10.051 11.107 -36.485 1.00 52.62 290 LEU C O 1
ATOM 8307 N N . GLY C 1 291 ? -8.708 9.594 -37.484 1.00 51.94 291 GLY C N 1
ATOM 8308 C CA . GLY C 1 291 ? -9.096 9.965 -38.848 1.00 51.11 291 GLY C CA 1
ATOM 8309 C C . GLY C 1 291 ? -8.060 10.816 -39.571 1.00 49.93 291 GLY C C 1
ATOM 8310 O O . GLY C 1 291 ? -8.356 11.425 -40.599 1.00 50.19 291 GLY C O 1
ATOM 8311 N N . VAL C 1 292 ? -6.848 10.859 -39.023 1.00 48.40 292 VAL C N 1
ATOM 8312 C CA . VAL C 1 292 ? -5.731 11.577 -39.631 1.00 46.88 292 VAL C CA 1
ATOM 8313 C C . VAL C 1 292 ? -5.135 10.759 -40.786 1.00 46.34 292 VAL C C 1
ATOM 8314 O O . VAL C 1 292 ? -4.656 9.641 -40.594 1.00 46.17 292 VAL C O 1
ATOM 8318 N N . ARG C 1 293 ? -5.193 11.324 -41.986 1.00 45.57 293 ARG C N 1
ATOM 8319 C CA . ARG C 1 293 ? -4.666 10.671 -43.182 1.00 44.97 293 ARG C CA 1
ATOM 8320 C C . ARG C 1 293 ? -3.394 11.376 -43.678 1.00 43.43 293 ARG C C 1
ATOM 8321 O O . ARG C 1 293 ? -2.459 10.731 -44.164 1.00 43.22 293 ARG C O 1
ATOM 8329 N N . GLU C 1 294 ? -3.378 12.702 -43.541 1.00 41.53 294 GLU C N 1
ATOM 8330 C CA . GLU C 1 294 ? -2.262 13.537 -43.969 1.00 39.75 294 GLU C CA 1
ATOM 8331 C C . GLU C 1 294 ? -1.659 14.290 -42.779 1.00 37.55 294 GLU C C 1
ATOM 8332 O O . GLU C 1 294 ? -2.388 14.701 -41.883 1.00 36.80 294 GLU C O 1
ATOM 8338 N N . TRP C 1 295 ? -0.332 14.476 -42.784 1.00 35.23 295 TRP C N 1
ATOM 8339 C CA . TRP C 1 295 ? 0.356 15.195 -41.712 1.00 32.97 295 TRP C CA 1
ATOM 8340 C C . TRP C 1 295 ? -0.159 16.627 -41.527 1.00 31.42 295 TRP C C 1
ATOM 8341 O O . TRP C 1 295 ? -0.249 17.110 -40.409 1.00 30.70 295 TRP C O 1
ATOM 8352 N N . ASN C 1 296 ? -0.519 17.294 -42.617 1.00 30.26 296 ASN C N 1
ATOM 8353 C CA . ASN C 1 296 ? -1.093 18.635 -42.520 1.00 28.96 296 ASN C CA 1
ATOM 8354 C C . ASN C 1 296 ? -2.537 18.694 -41.968 1.00 27.99 296 ASN C C 1
ATOM 8355 O O . ASN C 1 296 ? -3.096 19.778 -41.850 1.00 27.71 296 ASN C O 1
ATOM 8360 N N . ASP C 1 297 ? -3.126 17.546 -41.621 1.00 26.74 297 ASP C N 1
ATOM 8361 C CA . ASP C 1 297 ? -4.441 17.516 -40.945 1.00 25.68 297 ASP C CA 1
ATOM 8362 C C . ASP C 1 297 ? -4.344 17.847 -39.444 1.00 24.55 297 ASP C C 1
ATOM 8363 O O . ASP C 1 297 ? -5.377 18.030 -38.781 1.00 24.57 297 ASP C O 1
ATOM 8368 N N . VAL C 1 298 ? -3.122 17.875 -38.899 1.00 22.76 298 VAL C N 1
ATOM 8369 C CA . VAL C 1 298 ? -2.929 18.148 -37.468 1.00 21.02 298 VAL C CA 1
ATOM 8370 C C . VAL C 1 298 ? -2.062 19.376 -37.188 1.00 20.33 298 VAL C C 1
ATOM 8371 O O . VAL C 1 298 ? -1.316 19.828 -38.052 1.00 18.97 298 VAL C O 1
ATOM 8375 N N . PHE C 1 299 ? -2.172 19.915 -35.974 1.00 19.66 299 PHE C N 1
ATOM 8376 C CA . PHE C 1 299 ? -1.334 21.046 -35.583 1.00 19.18 299 PHE C CA 1
ATOM 8377 C C . PHE C 1 299 ? -0.065 20.551 -34.872 1.00 19.27 299 PHE C C 1
ATOM 8378 O O . PHE C 1 299 ? 0.000 19.396 -34.454 1.00 19.07 299 PHE C O 1
ATOM 8386 N N . TRP C 1 300 ? 0.944 21.409 -34.773 1.00 19.20 300 TRP C N 1
ATOM 8387 C CA . TRP C 1 300 ? 2.292 20.968 -34.387 1.00 19.09 300 TRP C CA 1
ATOM 8388 C C . TRP C 1 300 ? 2.897 21.923 -33.388 1.00 18.26 300 TRP C C 1
ATOM 8389 O O . TRP C 1 300 ? 2.976 23.112 -33.639 1.00 18.10 300 TRP C O 1
ATOM 8400 N N . VAL C 1 301 ? 3.289 21.371 -32.246 1.00 18.21 301 VAL C N 1
ATOM 8401 C CA . VAL C 1 301 ? 4.003 22.071 -31.202 1.00 18.03 301 VAL C CA 1
ATOM 8402 C C . VAL C 1 301 ? 5.365 21.353 -31.044 1.00 18.79 301 VAL C C 1
ATOM 8403 O O . VAL C 1 301 ? 5.526 20.445 -30.216 1.00 19.09 301 VAL C O 1
ATOM 8407 N N . ALA C 1 302 ? 6.338 21.756 -31.849 1.00 18.50 302 ALA C N 1
ATOM 8408 C CA . ALA C 1 302 ? 7.607 21.053 -31.877 1.00 19.37 302 ALA C CA 1
ATOM 8409 C C . ALA C 1 302 ? 8.666 21.752 -31.048 1.00 19.67 302 ALA C C 1
ATOM 8410 O O . ALA C 1 302 ? 8.924 22.944 -31.220 1.00 19.27 302 ALA C O 1
ATOM 8412 N N . HIS C 1 303 ? 9.287 20.999 -30.147 1.00 20.73 303 HIS C N 1
ATOM 8413 C CA . HIS C 1 303 ? 10.592 21.397 -29.643 1.00 20.87 303 HIS C CA 1
ATOM 8414 C C . HIS C 1 303 ? 11.454 21.685 -30.872 1.00 21.61 303 HIS C C 1
ATOM 8415 O O . HIS C 1 303 ? 11.587 20.830 -31.740 1.00 21.61 303 HIS C O 1
ATOM 8422 N N . PRO C 1 304 ? 12.005 22.910 -30.974 1.00 22.41 304 PRO C N 1
ATOM 8423 C CA . PRO C 1 304 ? 12.701 23.247 -32.212 1.00 23.02 304 PRO C CA 1
ATOM 8424 C C . PRO C 1 304 ? 14.054 22.551 -32.390 1.00 23.05 304 PRO C C 1
ATOM 8425 O O . PRO C 1 304 ? 14.385 22.136 -33.508 1.00 24.33 304 PRO C O 1
ATOM 8429 N N . GLY C 1 305 ? 14.823 22.407 -31.325 1.00 22.19 305 GLY C N 1
ATOM 8430 C CA . GLY C 1 305 ? 16.113 21.741 -31.437 1.00 20.78 305 GLY C CA 1
ATOM 8431 C C . GLY C 1 305 ? 17.133 22.682 -32.046 1.00 20.48 305 GLY C C 1
ATOM 8432 O O . GLY C 1 305 ? 17.970 23.225 -31.340 1.00 20.08 305 GLY C O 1
ATOM 8433 N N . ASN C 1 306 ? 17.074 22.833 -33.370 1.00 20.19 306 ASN C N 1
ATOM 8434 C CA . ASN C 1 306 ? 17.802 23.868 -34.113 1.00 20.39 306 ASN C CA 1
ATOM 8435 C C . ASN C 1 306 ? 17.153 24.045 -35.475 1.00 20.01 306 ASN C C 1
ATOM 8436 O O . ASN C 1 306 ? 16.241 23.291 -35.818 1.00 20.88 306 ASN C O 1
ATOM 8441 N N . TRP C 1 307 ? 17.626 25.022 -36.243 1.00 19.48 307 TRP C N 1
ATOM 8442 C CA . TRP C 1 307 ? 17.018 25.382 -37.533 1.00 19.43 307 TRP C CA 1
ATOM 8443 C C . TRP C 1 307 ? 16.998 24.223 -38.514 1.00 18.70 307 TRP C C 1
ATOM 8444 O O . TRP C 1 307 ? 15.980 23.970 -39.143 1.00 19.15 307 TRP C O 1
ATOM 8455 N N . ALA C 1 308 ? 18.119 23.520 -38.631 1.00 18.02 308 ALA C N 1
ATOM 8456 C CA . ALA C 1 308 ? 18.225 22.358 -39.515 1.00 17.13 308 ALA C CA 1
ATOM 8457 C C . ALA C 1 308 ? 17.209 21.254 -39.148 1.00 16.43 308 ALA C C 1
ATOM 8458 O O . ALA C 1 308 ? 16.673 20.590 -40.031 1.00 16.04 308 ALA C O 1
ATOM 8460 N N . ILE C 1 309 ? 16.954 21.074 -37.850 1.00 15.88 309 ILE C N 1
ATOM 8461 C CA . ILE C 1 309 ? 16.051 20.037 -37.367 1.00 15.75 309 ILE C CA 1
ATOM 8462 C C . ILE C 1 309 ? 14.627 20.396 -37.783 1.00 16.18 309 ILE C C 1
ATOM 8463 O O . ILE C 1 309 ? 13.926 19.547 -38.301 1.00 15.94 309 ILE C O 1
ATOM 8468 N N . ILE C 1 310 ? 14.231 21.666 -37.612 1.00 17.00 310 ILE C N 1
ATOM 8469 C CA . ILE C 1 310 ? 12.898 22.137 -38.048 1.00 17.51 310 ILE C CA 1
ATOM 8470 C C . ILE C 1 310 ? 12.727 21.899 -39.559 1.00 18.44 310 ILE C C 1
ATOM 8471 O O . ILE C 1 310 ? 11.717 21.328 -39.975 1.00 18.49 310 ILE C O 1
ATOM 8476 N N . ASP C 1 311 ? 13.718 22.306 -40.357 1.00 19.04 311 ASP C N 1
ATOM 8477 C CA . ASP C 1 311 ? 13.686 22.100 -41.832 1.00 20.06 311 ASP C CA 1
ATOM 8478 C C . ASP C 1 311 ? 13.500 20.617 -42.168 1.00 20.02 311 ASP C C 1
ATOM 8479 O O . ASP C 1 311 ? 12.722 20.280 -43.056 1.00 20.29 311 ASP C O 1
ATOM 8484 N N . ALA C 1 312 ? 14.227 19.738 -41.462 1.00 19.45 312 ALA C N 1
ATOM 8485 C CA . ALA C 1 312 ? 14.230 18.308 -41.800 1.00 18.95 312 ALA C CA 1
ATOM 8486 C C . ALA C 1 312 ? 12.869 17.697 -41.473 1.00 18.90 312 ALA C C 1
ATOM 8487 O O . ALA C 1 312 ? 12.323 16.943 -42.245 1.00 18.93 312 ALA C O 1
ATOM 8489 N N . ILE C 1 313 ? 12.337 18.020 -40.311 1.00 19.15 313 ILE C N 1
ATOM 8490 C CA . ILE C 1 313 ? 11.005 17.573 -39.972 1.00 20.24 313 ILE C CA 1
ATOM 8491 C C . ILE C 1 313 ? 10.012 18.091 -41.009 1.00 20.66 313 ILE C C 1
ATOM 8492 O O . ILE C 1 313 ? 9.183 17.331 -41.511 1.00 20.49 313 ILE C O 1
ATOM 8497 N N . GLU C 1 314 ? 10.141 19.371 -41.350 1.00 21.48 314 GLU C N 1
ATOM 8498 C CA . GLU C 1 314 ? 9.207 20.026 -42.265 1.00 22.50 314 GLU C CA 1
ATOM 8499 C C . GLU C 1 314 ? 9.254 19.343 -43.634 1.00 23.32 314 GLU C C 1
ATOM 8500 O O . GLU C 1 314 ? 8.204 18.971 -44.179 1.00 23.67 314 GLU C O 1
ATOM 8506 N N . ALA C 1 315 ? 10.470 19.163 -44.159 1.00 23.72 315 ALA C N 1
ATOM 8507 C CA . ALA C 1 315 ? 10.700 18.481 -45.446 1.00 24.89 315 ALA C CA 1
ATOM 8508 C C . ALA C 1 315 ? 10.208 17.035 -45.475 1.00 25.32 315 ALA C C 1
ATOM 8509 O O . ALA C 1 315 ? 9.616 16.615 -46.461 1.00 25.43 315 ALA C O 1
ATOM 8511 N N . LYS C 1 316 ? 10.444 16.291 -44.395 1.00 25.44 316 LYS C N 1
ATOM 8512 C CA . LYS C 1 316 ? 10.139 14.855 -44.342 1.00 26.59 316 LYS C CA 1
ATOM 8513 C C . LYS C 1 316 ? 8.645 14.585 -44.258 1.00 26.63 316 LYS C C 1
ATOM 8514 O O . LYS C 1 316 ? 8.113 13.657 -44.878 1.00 27.05 316 LYS C O 1
ATOM 8520 N N . LEU C 1 317 ? 7.975 15.396 -43.453 1.00 26.27 317 LEU C N 1
ATOM 8521 C CA . LEU C 1 317 ? 6.572 15.223 -43.202 1.00 25.88 317 LEU C CA 1
ATOM 8522 C C . LEU C 1 317 ? 5.761 16.034 -44.203 1.00 26.45 317 LEU C C 1
ATOM 8523 O O . LEU C 1 317 ? 4.522 15.960 -44.224 1.00 26.50 317 LEU C O 1
ATOM 8528 N N . GLN C 1 318 ? 6.466 16.790 -45.043 1.00 26.35 318 GLN C N 1
ATOM 8529 C CA . GLN C 1 318 ? 5.827 17.600 -46.087 1.00 27.23 318 GLN C CA 1
ATOM 8530 C C . GLN C 1 318 ? 4.824 18.600 -45.517 1.00 26.49 318 GLN C C 1
ATOM 8531 O O . GLN C 1 318 ? 3.738 18.801 -46.073 1.00 26.64 318 GLN C O 1
ATOM 8537 N N . LEU C 1 319 ? 5.202 19.217 -44.397 1.00 25.40 319 LEU C N 1
ATOM 8538 C CA . LEU C 1 319 ? 4.393 20.247 -43.768 1.00 24.71 319 LEU C CA 1
ATOM 8539 C C . LEU C 1 319 ? 4.523 21.563 -44.526 1.00 24.66 319 LEU C C 1
ATOM 8540 O O . LEU C 1 319 ? 5.617 21.951 -44.924 1.00 24.89 319 LEU C O 1
ATOM 8545 N N . SER C 1 320 ? 3.401 22.243 -44.731 1.00 24.29 320 SER C N 1
ATOM 8546 C CA . SER C 1 320 ? 3.436 23.619 -45.210 1.00 24.32 320 SER C CA 1
ATOM 8547 C C . SER C 1 320 ? 4.107 24.520 -44.142 1.00 23.91 320 SER C C 1
ATOM 8548 O O . SER C 1 320 ? 4.143 24.172 -42.947 1.00 23.57 320 SER C O 1
ATOM 8551 N N . PRO C 1 321 ? 4.634 25.678 -44.559 1.00 23.76 321 PRO C N 1
ATOM 8552 C CA . PRO C 1 321 ? 5.488 26.459 -43.646 1.00 23.70 321 PRO C CA 1
ATOM 8553 C C . PRO C 1 321 ? 4.809 26.937 -42.364 1.00 24.15 321 PRO C C 1
ATOM 8554 O O . PRO C 1 321 ? 5.523 27.303 -41.409 1.00 24.24 321 PRO C O 1
ATOM 8558 N N . ASP C 1 322 ? 3.469 26.914 -42.324 1.00 23.74 322 ASP C N 1
ATOM 8559 C CA . ASP C 1 322 ? 2.737 27.366 -41.139 1.00 23.75 322 ASP C CA 1
ATOM 8560 C C . ASP C 1 322 ? 2.810 26.421 -39.915 1.00 23.28 322 ASP C C 1
ATOM 8561 O O . ASP C 1 322 ? 2.736 26.864 -38.770 1.00 22.41 322 ASP C O 1
ATOM 8566 N N . LYS C 1 323 ? 2.993 25.129 -40.179 1.00 23.09 323 LYS C N 1
ATOM 8567 C CA . LYS C 1 323 ? 2.936 24.102 -39.142 1.00 23.02 323 LYS C CA 1
ATOM 8568 C C . LYS C 1 323 ? 3.947 24.277 -38.020 1.00 22.34 323 LYS C C 1
ATOM 8569 O O . LYS C 1 323 ? 3.590 24.140 -36.854 1.00 21.99 323 LYS C O 1
ATOM 8575 N N . LEU C 1 324 ? 5.190 24.580 -38.389 1.00 21.69 324 LEU C N 1
ATOM 8576 C CA . LEU C 1 324 ? 6.264 24.756 -37.421 1.00 21.77 324 LEU C CA 1
ATOM 8577 C C . LEU C 1 324 ? 6.772 26.209 -37.339 1.00 21.97 324 LEU C C 1
ATOM 8578 O O . LEU C 1 324 ? 7.827 26.467 -36.759 1.00 22.13 324 LEU C O 1
ATOM 8583 N N . SER C 1 325 ? 6.033 27.162 -37.908 1.00 22.05 325 SER C N 1
ATOM 8584 C CA . SER C 1 325 ? 6.393 28.581 -37.750 1.00 22.72 325 SER C CA 1
ATOM 8585 C C . SER C 1 325 ? 6.454 28.983 -36.259 1.00 22.52 325 SER C C 1
ATOM 8586 O O . SER C 1 325 ? 7.280 29.806 -35.868 1.00 22.23 325 SER C O 1
ATOM 8589 N N . THR C 1 326 ? 5.586 28.399 -35.431 1.00 22.64 326 THR C N 1
ATOM 8590 C CA . THR C 1 326 ? 5.638 28.660 -33.982 1.00 22.41 326 THR C CA 1
ATOM 8591 C C . THR C 1 326 ? 6.968 28.185 -33.373 1.00 22.20 326 THR C C 1
ATOM 8592 O O . THR C 1 326 ? 7.500 28.828 -32.467 1.00 22.69 326 THR C O 1
ATOM 8596 N N . ALA C 1 327 ? 7.525 27.085 -33.882 1.00 21.58 327 ALA C N 1
ATOM 8597 C CA . ALA C 1 327 ? 8.845 26.638 -33.426 1.00 20.67 327 ALA C CA 1
ATOM 8598 C C . ALA C 1 327 ? 9.972 27.569 -33.915 1.00 21.08 327 ALA C C 1
ATOM 8599 O O . ALA C 1 327 ? 10.895 27.902 -33.149 1.00 20.47 327 ALA C O 1
ATOM 8601 N N . ARG C 1 328 ? 9.882 27.986 -35.184 1.00 20.98 328 ARG C N 1
ATOM 8602 C CA . ARG C 1 328 ? 10.832 28.925 -35.775 1.00 21.11 328 ARG C CA 1
ATOM 8603 C C . ARG C 1 328 ? 10.841 30.237 -35.021 1.00 21.50 328 ARG C C 1
ATOM 8604 O O . ARG C 1 328 ? 11.897 30.729 -34.641 1.00 21.99 328 ARG C O 1
ATOM 8612 N N . HIS C 1 329 ? 9.655 30.790 -34.788 1.00 22.00 329 HIS C N 1
ATOM 8613 C CA . HIS C 1 329 ? 9.511 32.037 -34.055 1.00 22.44 329 HIS C CA 1
ATOM 8614 C C . HIS C 1 329 ? 10.175 32.006 -32.682 1.00 22.00 329 HIS C C 1
ATOM 8615 O O . HIS C 1 329 ? 10.928 32.913 -32.347 1.00 21.99 329 HIS C O 1
ATOM 8622 N N . VAL C 1 330 ? 9.864 30.974 -31.890 1.00 21.84 330 VAL C N 1
ATOM 8623 C CA . VAL C 1 330 ? 10.413 30.814 -30.539 1.00 21.00 330 VAL C CA 1
ATOM 8624 C C . VAL C 1 330 ? 11.936 30.605 -30.576 1.00 21.66 330 VAL C C 1
ATOM 8625 O O . VAL C 1 330 ? 12.662 31.249 -29.824 1.00 21.64 330 VAL C O 1
ATOM 8629 N N . PHE C 1 331 ? 12.409 29.724 -31.457 1.00 21.99 331 PHE C N 1
ATOM 8630 C CA . PHE C 1 331 ? 13.861 29.468 -31.607 1.00 22.11 331 PHE C CA 1
ATOM 8631 C C . PHE C 1 331 ? 14.628 30.717 -32.040 1.00 22.47 331 PHE C C 1
ATOM 8632 O O . PHE C 1 331 ? 15.722 30.998 -31.536 1.00 22.45 331 PHE C O 1
ATOM 8640 N N . THR C 1 332 ? 14.055 31.446 -32.995 1.00 22.57 332 THR C N 1
ATOM 8641 C CA . THR C 1 332 ? 14.610 32.708 -33.472 1.00 22.72 332 THR C CA 1
ATOM 8642 C C . THR C 1 332 ? 14.672 33.763 -32.353 1.00 21.86 332 THR C C 1
ATOM 8643 O O . THR C 1 332 ? 15.674 34.459 -32.210 1.00 21.09 332 THR C O 1
ATOM 8647 N N . GLU C 1 333 ? 13.619 33.849 -31.542 1.00 21.57 333 GLU C N 1
ATOM 8648 C CA . GLU C 1 333 ? 13.536 34.894 -30.504 1.00 21.80 333 GLU C CA 1
ATOM 8649 C C . GLU C 1 333 ? 14.065 34.566 -29.107 1.00 21.15 333 GLU C C 1
ATOM 8650 O O . GLU C 1 333 ? 14.151 35.459 -28.257 1.00 21.75 333 GLU C O 1
ATOM 8656 N N . TYR C 1 334 ? 14.402 33.304 -28.856 1.00 20.04 334 TYR C N 1
ATOM 8657 C CA . TYR C 1 334 ? 14.786 32.874 -27.510 1.00 19.69 334 TYR C CA 1
ATOM 8658 C C . TYR C 1 334 ? 15.947 31.888 -27.537 1.00 19.67 334 TYR C C 1
ATOM 8659 O O . TYR C 1 334 ? 16.585 31.636 -26.500 1.00 19.01 334 TYR C O 1
ATOM 8668 N N . GLY C 1 335 ? 16.207 31.332 -28.721 1.00 18.59 335 GLY C N 1
ATOM 8669 C CA . GLY C 1 335 ? 17.142 30.236 -28.858 1.00 18.51 335 GLY C CA 1
ATOM 8670 C C . GLY C 1 335 ? 16.563 28.899 -28.422 1.00 18.29 335 GLY C C 1
ATOM 8671 O O . GLY C 1 335 ? 15.345 28.768 -28.178 1.00 18.98 335 GLY C O 1
ATOM 8672 N N . ASN C 1 336 ? 17.429 27.899 -28.342 1.00 16.73 336 ASN C N 1
ATOM 8673 C CA . ASN C 1 336 ? 17.050 26.621 -27.784 1.00 16.77 336 ASN C CA 1
ATOM 8674 C C . ASN C 1 336 ? 17.134 26.677 -26.243 1.00 16.95 336 ASN C C 1
ATOM 8675 O O . ASN C 1 336 ? 18.239 26.781 -25.685 1.00 17.00 336 ASN C O 1
ATOM 8680 N N . MET C 1 337 ? 15.967 26.637 -25.572 1.00 16.35 337 MET C N 1
ATOM 8681 C CA . MET C 1 337 ? 15.900 26.731 -24.104 1.00 16.36 337 MET C CA 1
ATOM 8682 C C . MET C 1 337 ? 15.717 25.343 -23.459 1.00 16.64 337 MET C C 1
ATOM 8683 O O . MET C 1 337 ? 15.217 25.202 -22.339 1.00 15.82 337 MET C O 1
ATOM 8688 N N . GLN C 1 338 ? 16.155 24.332 -24.201 1.00 17.09 338 GLN C N 1
ATOM 8689 C CA . GLN C 1 338 ? 16.138 22.946 -23.782 1.00 17.67 338 GLN C CA 1
ATOM 8690 C C . GLN C 1 338 ? 14.730 22.534 -23.372 1.00 17.73 338 GLN C C 1
ATOM 8691 O O . GLN C 1 338 ? 13.796 22.765 -24.146 1.00 18.42 338 GLN C O 1
ATOM 8697 N N . SER C 1 339 ? 14.544 21.973 -22.177 1.00 17.43 339 SER C N 1
ATOM 8698 C CA . SER C 1 339 ? 13.242 21.376 -21.851 1.00 17.15 339 SER C CA 1
ATOM 8699 C C . SER C 1 339 ? 12.081 22.391 -21.824 1.00 17.05 339 SER C C 1
ATOM 8700 O O . SER C 1 339 ? 10.918 22.026 -22.022 1.00 16.80 339 SER C O 1
ATOM 8703 N N . ALA C 1 340 ? 12.408 23.661 -21.624 1.00 17.49 340 ALA C N 1
ATOM 8704 C CA . ALA C 1 340 ? 11.396 24.728 -21.495 1.00 18.12 340 ALA C CA 1
ATOM 8705 C C . ALA C 1 340 ? 10.813 25.186 -22.838 1.00 18.45 340 ALA C C 1
ATOM 8706 O O . ALA C 1 340 ? 9.667 25.650 -22.917 1.00 17.51 340 ALA C O 1
ATOM 8708 N N . THR C 1 341 ? 11.615 25.044 -23.890 1.00 18.91 341 THR C N 1
ATOM 8709 C CA . THR C 1 341 ? 11.260 25.596 -25.192 1.00 19.35 341 THR C CA 1
ATOM 8710 C C . THR C 1 341 ? 9.855 25.223 -25.654 1.00 19.22 341 THR C C 1
ATOM 8711 O O . THR C 1 341 ? 9.091 26.077 -26.101 1.00 19.41 341 THR C O 1
ATOM 8715 N N . VAL C 1 342 ? 9.517 23.948 -25.536 1.00 18.94 342 VAL C N 1
ATOM 8716 C CA . VAL C 1 342 ? 8.219 23.475 -25.982 1.00 18.81 342 VAL C CA 1
ATOM 8717 C C . VAL C 1 342 ? 7.003 24.238 -25.369 1.00 19.08 342 VAL C C 1
ATOM 8718 O O . VAL C 1 342 ? 5.983 24.428 -26.032 1.00 19.39 342 VAL C O 1
ATOM 8722 N N . TYR C 1 343 ? 7.131 24.704 -24.128 1.00 18.97 343 TYR C N 1
ATOM 8723 C CA . TYR C 1 343 ? 6.071 25.477 -23.462 1.00 18.43 343 TYR C CA 1
ATOM 8724 C C . TYR C 1 343 ? 5.887 26.850 -24.088 1.00 18.55 343 TYR C C 1
ATOM 8725 O O . TYR C 1 343 ? 4.773 27.357 -24.181 1.00 18.30 343 TYR C O 1
ATOM 8734 N N . PHE C 1 344 ? 6.994 27.441 -24.524 1.00 18.59 344 PHE C N 1
ATOM 8735 C CA . PHE C 1 344 ? 6.951 28.672 -25.281 1.00 19.07 344 PHE C CA 1
ATOM 8736 C C . PHE C 1 344 ? 6.214 28.458 -26.601 1.00 19.41 344 PHE C C 1
ATOM 8737 O O . PHE C 1 344 ? 5.341 29.245 -26.938 1.00 20.12 344 PHE C O 1
ATOM 8745 N N . VAL C 1 345 ? 6.558 27.392 -27.330 1.00 19.56 345 VAL C N 1
ATOM 8746 C CA . VAL C 1 345 ? 5.900 27.044 -28.589 1.00 19.88 345 VAL C CA 1
ATOM 8747 C C . VAL C 1 345 ? 4.379 26.842 -28.405 1.00 20.68 345 VAL C C 1
ATOM 8748 O O . VAL C 1 345 ? 3.589 27.321 -29.214 1.00 20.30 345 VAL C O 1
ATOM 8752 N N . MET C 1 346 ? 4.002 26.154 -27.326 1.00 20.89 346 MET C N 1
ATOM 8753 C CA . MET C 1 346 ? 2.616 25.882 -26.966 1.00 21.35 346 MET C CA 1
ATOM 8754 C C . MET C 1 346 ? 1.847 27.183 -26.749 1.00 22.33 346 MET C C 1
ATOM 8755 O O . MET C 1 346 ? 0.750 27.373 -27.277 1.00 21.86 346 MET C O 1
ATOM 8760 N N . ASP C 1 347 ? 2.460 28.067 -25.970 1.00 22.67 347 ASP C N 1
ATOM 8761 C CA . ASP C 1 347 ? 1.899 29.350 -25.607 1.00 23.41 347 ASP C CA 1
ATOM 8762 C C . ASP C 1 347 ? 1.740 30.208 -26.853 1.00 23.80 347 ASP C C 1
ATOM 8763 O O . ASP C 1 347 ? 0.679 30.833 -27.081 1.00 24.22 347 ASP C O 1
ATOM 8768 N N . GLU C 1 348 ? 2.802 30.233 -27.653 1.00 23.24 348 GLU C N 1
ATOM 8769 C CA . GLU C 1 348 ? 2.802 30.954 -28.914 1.00 23.78 348 GLU C CA 1
ATOM 8770 C C . GLU C 1 348 ? 1.734 30.470 -29.876 1.00 23.80 348 GLU C C 1
ATOM 8771 O O . GLU C 1 348 ? 1.154 31.275 -30.583 1.00 24.46 348 GLU C O 1
ATOM 8777 N N . LEU C 1 349 ? 1.488 29.162 -29.908 1.00 23.77 349 LEU C N 1
ATOM 8778 C CA . LEU C 1 349 ? 0.448 28.609 -30.759 1.00 23.94 349 LEU C CA 1
ATOM 8779 C C . LEU C 1 349 ? -0.947 29.081 -30.344 1.00 24.25 349 LEU C C 1
ATOM 8780 O O . LEU C 1 349 ? -1.708 29.558 -31.187 1.00 24.72 349 LEU C O 1
ATOM 8785 N N . ARG C 1 350 ? -1.283 28.951 -29.058 1.00 24.36 350 ARG C N 1
ATOM 8786 C CA . ARG C 1 350 ? -2.629 29.314 -28.607 1.00 24.54 350 ARG C CA 1
ATOM 8787 C C . ARG C 1 350 ? -2.886 30.822 -28.685 1.00 25.07 350 ARG C C 1
ATOM 8788 O O . ARG C 1 350 ? -4.014 31.244 -28.917 1.00 24.93 350 ARG C O 1
ATOM 8796 N N . LYS C 1 351 ? -1.831 31.622 -28.525 1.00 25.66 351 LYS C N 1
ATOM 8797 C CA . LYS C 1 351 ? -1.937 33.071 -28.654 1.00 26.85 351 LYS C CA 1
ATOM 8798 C C . LYS C 1 351 ? -2.196 33.479 -30.118 1.00 27.41 351 LYS C C 1
ATOM 8799 O O . LYS C 1 351 ? -3.067 34.306 -30.396 1.00 26.88 351 LYS C O 1
ATOM 8805 N N . ARG C 1 352 ? -1.430 32.889 -31.039 1.00 27.77 352 ARG C N 1
ATOM 8806 C CA . ARG C 1 352 ? -1.589 33.135 -32.472 1.00 28.91 352 ARG C CA 1
ATOM 8807 C C . ARG C 1 352 ? -2.963 32.726 -32.954 1.00 28.58 352 ARG C C 1
ATOM 8808 O O . ARG C 1 352 ? -3.599 33.468 -33.692 1.00 29.05 352 ARG C O 1
ATOM 8816 N N . SER C 1 353 ? -3.420 31.548 -32.529 1.00 28.09 353 SER C N 1
ATOM 8817 C CA . SER C 1 353 ? -4.769 31.096 -32.860 1.00 28.21 353 SER C CA 1
ATOM 8818 C C . SER C 1 353 ? -5.817 32.166 -32.501 1.00 28.24 353 SER C C 1
ATOM 8819 O O . SER C 1 353 ? -6.729 32.420 -33.279 1.00 28.69 353 SER C O 1
ATOM 8822 N N . ALA C 1 354 ? -5.664 32.775 -31.323 1.00 28.05 354 ALA C N 1
ATOM 8823 C CA . ALA C 1 354 ? -6.541 33.853 -30.842 1.00 28.05 354 ALA C CA 1
ATOM 8824 C C . ALA C 1 354 ? -6.425 35.126 -31.688 1.00 28.34 354 ALA C C 1
ATOM 8825 O O . ALA C 1 354 ? -7.451 35.705 -32.088 1.00 27.97 354 ALA C O 1
ATOM 8827 N N . VAL C 1 355 ? -5.181 35.541 -31.966 1.00 28.55 355 VAL C N 1
ATOM 8828 C CA . VAL C 1 355 ? -4.914 36.793 -32.690 1.00 29.12 355 VAL C CA 1
ATOM 8829 C C . VAL C 1 355 ? -5.372 36.700 -34.145 1.00 29.74 355 VAL C C 1
ATOM 8830 O O . VAL C 1 355 ? -5.978 37.636 -34.660 1.00 30.17 355 VAL C O 1
ATOM 8834 N N . GLU C 1 356 ? -5.092 35.566 -34.788 1.00 29.75 356 GLU C N 1
ATOM 8835 C CA . GLU C 1 356 ? -5.449 35.345 -36.194 1.00 30.56 356 GLU C CA 1
ATOM 8836 C C . GLU C 1 356 ? -6.899 34.868 -36.400 1.00 30.11 356 GLU C C 1
ATOM 8837 O O . GLU C 1 356 ? -7.289 34.496 -37.519 1.00 29.96 356 GLU C O 1
ATOM 8843 N N . GLY C 1 357 ? -7.687 34.881 -35.321 1.00 29.34 357 GLY C N 1
ATOM 8844 C CA . GLY C 1 357 ? -9.132 34.601 -35.388 1.00 28.90 357 GLY C CA 1
ATOM 8845 C C . GLY C 1 357 ? -9.572 33.163 -35.643 1.00 28.40 357 GLY C C 1
ATOM 8846 O O . GLY C 1 357 ? -10.670 32.940 -36.162 1.00 28.35 357 GLY C O 1
ATOM 8847 N N . ARG C 1 358 ? -8.739 32.192 -35.255 1.00 27.29 358 ARG C N 1
ATOM 8848 C CA . ARG C 1 358 ? -8.997 30.769 -35.534 1.00 26.74 358 ARG C CA 1
ATOM 8849 C C . ARG C 1 358 ? -10.040 30.140 -34.610 1.00 26.17 358 ARG C C 1
ATOM 8850 O O . ARG C 1 358 ? -10.228 30.594 -33.482 1.00 26.69 358 ARG C O 1
ATOM 8858 N N . SER C 1 359 ? -10.682 29.068 -35.062 1.00 25.61 359 SER C N 1
ATOM 8859 C CA . SER C 1 359 ? -11.766 28.433 -34.297 1.00 25.72 359 SER C CA 1
ATOM 8860 C C . SER C 1 359 ? -11.325 27.600 -33.086 1.00 24.93 359 SER C C 1
ATOM 8861 O O . SER C 1 359 ? -12.160 27.271 -32.226 1.00 24.70 359 SER C O 1
ATOM 8864 N N . THR C 1 360 ? -10.038 27.241 -33.037 1.00 24.08 360 THR C N 1
ATOM 8865 C CA . THR C 1 360 ? -9.477 26.448 -31.931 1.00 23.31 360 THR C CA 1
ATOM 8866 C C . THR C 1 360 ? -8.098 26.900 -31.471 1.00 23.11 360 THR C C 1
ATOM 8867 O O . THR C 1 360 ? -7.378 27.602 -32.193 1.00 23.31 360 THR C O 1
ATOM 8871 N N . THR C 1 361 ? -7.738 26.458 -30.267 1.00 22.32 361 THR C N 1
ATOM 8872 C CA . THR C 1 361 ? -6.423 26.678 -29.697 1.00 21.52 361 THR C CA 1
ATOM 8873 C C . THR C 1 361 ? -5.296 26.074 -30.541 1.00 21.09 361 THR C C 1
ATOM 8874 O O . THR C 1 361 ? -4.135 26.372 -30.309 1.00 19.91 361 THR C O 1
ATOM 8878 N N . GLY C 1 362 ? -5.666 25.251 -31.523 1.00 21.32 362 GLY C N 1
ATOM 8879 C CA . GLY C 1 362 ? -4.726 24.526 -32.371 1.00 22.01 362 GLY C CA 1
ATOM 8880 C C . GLY C 1 362 ? -4.745 24.992 -33.812 1.00 23.02 362 GLY C C 1
ATOM 8881 O O . GLY C 1 362 ? -4.809 24.181 -34.738 1.00 22.98 362 GLY C O 1
ATOM 8882 N N . ASP C 1 363 ? -4.699 26.313 -33.990 1.00 24.43 363 ASP C N 1
ATOM 8883 C CA . ASP C 1 363 ? -4.743 26.975 -35.305 1.00 25.85 363 ASP C CA 1
ATOM 8884 C C . ASP C 1 363 ? -5.991 26.644 -36.136 1.00 25.93 363 ASP C C 1
ATOM 8885 O O . ASP C 1 363 ? -5.932 26.604 -37.369 1.00 27.07 363 ASP C O 1
ATOM 8890 N N . GLY C 1 364 ? -7.111 26.396 -35.466 1.00 25.47 364 GLY C N 1
ATOM 8891 C CA . GLY C 1 364 ? -8.317 25.976 -36.155 1.00 25.28 364 GLY C CA 1
ATOM 8892 C C . GLY C 1 364 ? -8.435 24.485 -36.442 1.00 25.30 364 GLY C C 1
ATOM 8893 O O . GLY C 1 364 ? -9.455 24.046 -36.971 1.00 25.42 364 GLY C O 1
ATOM 8894 N N . LEU C 1 365 ? -7.414 23.692 -36.094 1.00 24.53 365 LEU C N 1
ATOM 8895 C CA . LEU C 1 365 ? -7.526 22.226 -36.250 1.00 23.94 365 LEU C CA 1
ATOM 8896 C C . LEU C 1 365 ? -7.922 21.529 -34.946 1.00 23.65 365 LEU C C 1
ATOM 8897 O O . LEU C 1 365 ? -7.700 22.073 -33.856 1.00 22.46 365 LEU C O 1
ATOM 8902 N N . GLN C 1 366 ? -8.520 20.341 -35.073 1.00 24.10 366 GLN C N 1
ATOM 8903 C CA . GLN C 1 366 ? -8.992 19.574 -33.909 1.00 24.92 366 GLN C CA 1
ATOM 8904 C C . GLN C 1 366 ? -7.871 18.810 -33.197 1.00 24.29 366 GLN C C 1
ATOM 8905 O O . GLN C 1 366 ? -7.810 18.824 -31.968 1.00 24.31 366 GLN C O 1
ATOM 8911 N N . TRP C 1 367 ? -6.993 18.156 -33.958 1.00 24.19 367 TRP C N 1
ATOM 8912 C CA . TRP C 1 367 ? -5.934 17.315 -33.364 1.00 23.55 367 TRP C CA 1
ATOM 8913 C C . TRP C 1 367 ? -4.551 17.875 -33.601 1.00 23.35 367 TRP C C 1
ATOM 8914 O O . TRP C 1 367 ? -4.290 18.495 -34.633 1.00 23.52 367 TRP C O 1
ATOM 8925 N N . GLY C 1 368 ? -3.670 17.663 -32.632 1.00 22.97 368 GLY C N 1
ATOM 8926 C CA . GLY C 1 368 ? -2.299 18.145 -32.708 1.00 22.94 368 GLY C CA 1
ATOM 8927 C C . GLY C 1 368 ? -1.312 17.199 -32.039 1.00 23.21 368 GLY C C 1
ATOM 8928 O O . GLY C 1 368 ? -1.690 16.265 -31.325 1.00 22.80 368 GLY C O 1
ATOM 8929 N N . VAL C 1 369 ? -0.036 17.445 -32.289 1.00 23.03 369 VAL C N 1
ATOM 8930 C CA . VAL C 1 369 ? 1.027 16.626 -31.744 1.00 22.87 369 VAL C CA 1
ATOM 8931 C C . VAL C 1 369 ? 2.091 17.556 -31.179 1.00 22.08 369 VAL C C 1
ATOM 8932 O O . VAL C 1 369 ? 2.564 18.477 -31.865 1.00 21.96 369 VAL C O 1
ATOM 8936 N N . LEU C 1 370 ? 2.380 17.364 -29.892 1.00 20.72 370 LEU C N 1
ATOM 8937 C CA . LEU C 1 370 ? 3.464 18.042 -29.250 1.00 19.98 370 LEU C CA 1
ATOM 8938 C C . LEU C 1 370 ? 4.639 17.050 -29.225 1.00 20.34 370 LEU C C 1
ATOM 8939 O O . LEU C 1 370 ? 4.473 15.856 -28.938 1.00 19.10 370 LEU C O 1
ATOM 8944 N N . LEU C 1 371 ? 5.816 17.571 -29.536 1.00 20.54 371 LEU C N 1
ATOM 8945 C CA . LEU C 1 371 ? 6.976 16.757 -29.828 1.00 21.74 371 LEU C CA 1
ATOM 8946 C C . LEU C 1 371 ? 8.144 17.235 -29.032 1.00 21.29 371 LEU C C 1
ATOM 8947 O O . LEU C 1 371 ? 8.467 18.414 -29.069 1.00 21.29 371 LEU C O 1
ATOM 8952 N N . GLY C 1 372 ? 8.796 16.310 -28.336 1.00 21.19 372 GLY C N 1
ATOM 8953 C CA . GLY C 1 372 ? 10.110 16.564 -27.774 1.00 20.36 372 GLY C CA 1
ATOM 8954 C C . GLY C 1 372 ? 11.075 15.519 -28.295 1.00 20.82 372 GLY C C 1
ATOM 8955 O O . GLY C 1 372 ? 10.668 14.407 -28.651 1.00 20.26 372 GLY C O 1
ATOM 8956 N N . PHE C 1 373 ? 12.357 15.873 -28.352 1.00 20.91 373 PHE C N 1
ATOM 8957 C CA . PHE C 1 373 ? 13.396 14.910 -28.696 1.00 21.19 373 PHE C CA 1
ATOM 8958 C C . PHE C 1 373 ? 14.704 15.285 -28.023 1.00 21.41 373 PHE C C 1
ATOM 8959 O O . PHE C 1 373 ? 14.974 16.460 -27.770 1.00 21.27 373 PHE C O 1
ATOM 8967 N N . GLY C 1 374 ? 15.497 14.270 -27.698 1.00 21.73 374 GLY C N 1
ATOM 8968 C CA . GLY C 1 374 ? 16.812 14.468 -27.078 1.00 21.51 374 GLY C CA 1
ATOM 8969 C C . GLY C 1 374 ? 17.566 13.157 -27.130 1.00 21.82 374 GLY C C 1
ATOM 8970 O O . GLY C 1 374 ? 17.123 12.223 -27.817 1.00 22.10 374 GLY C O 1
ATOM 8971 N N . PRO C 1 375 ? 18.703 13.076 -26.410 1.00 21.94 375 PRO C N 1
ATOM 8972 C CA . PRO C 1 375 ? 19.566 11.908 -26.286 1.00 21.39 375 PRO C CA 1
ATOM 8973 C C . PRO C 1 375 ? 18.836 10.608 -25.999 1.00 21.19 375 PRO C C 1
ATOM 8974 O O . PRO C 1 375 ? 17.932 10.544 -25.160 1.00 20.49 375 PRO C O 1
ATOM 8978 N N . GLY C 1 376 ? 19.265 9.580 -26.711 1.00 21.03 376 GLY C N 1
ATOM 8979 C CA . GLY C 1 376 ? 18.632 8.275 -26.696 1.00 21.57 376 GLY C CA 1
ATOM 8980 C C . GLY C 1 376 ? 19.086 7.575 -27.970 1.00 21.85 376 GLY C C 1
ATOM 8981 O O . GLY C 1 376 ? 19.863 6.627 -27.887 1.00 21.83 376 GLY C O 1
ATOM 8982 N N . LEU C 1 377 ? 18.657 8.050 -29.149 1.00 21.90 377 LEU C N 1
ATOM 8983 C CA . LEU C 1 377 ? 17.759 9.203 -29.320 1.00 21.75 377 LEU C CA 1
ATOM 8984 C C . LEU C 1 377 ? 16.394 8.946 -28.684 1.00 21.43 377 LEU C C 1
ATOM 8985 O O . LEU C 1 377 ? 15.810 7.871 -28.891 1.00 21.85 377 LEU C O 1
ATOM 8990 N N . SER C 1 378 ? 15.890 9.921 -27.925 1.00 19.96 378 SER C N 1
ATOM 8991 C CA . SER C 1 378 ? 14.572 9.783 -27.309 1.00 19.97 378 SER C CA 1
ATOM 8992 C C . SER C 1 378 ? 13.545 10.665 -27.995 1.00 19.86 378 SER C C 1
ATOM 8993 O O . SER C 1 378 ? 13.794 11.848 -28.227 1.00 19.77 378 SER C O 1
ATOM 8996 N N . ILE C 1 379 ? 12.379 10.092 -28.287 1.00 20.10 379 ILE C N 1
ATOM 8997 C CA . ILE C 1 379 ? 11.285 10.834 -28.919 1.00 20.09 379 ILE C CA 1
ATOM 8998 C C . ILE C 1 379 ? 10.013 10.847 -28.057 1.00 20.06 379 ILE C C 1
ATOM 8999 O O . ILE C 1 379 ? 9.395 9.798 -27.833 1.00 20.09 379 ILE C O 1
ATOM 9004 N N . GLU C 1 380 ? 9.625 12.038 -27.592 1.00 19.58 380 GLU C N 1
ATOM 9005 C CA . GLU C 1 380 ? 8.425 12.206 -26.789 1.00 19.84 380 GLU C CA 1
ATOM 9006 C C . GLU C 1 380 ? 7.281 12.775 -27.636 1.00 20.63 380 GLU C C 1
ATOM 9007 O O . GLU C 1 380 ? 7.434 13.831 -28.266 1.00 20.58 380 GLU C O 1
ATOM 9013 N N . THR C 1 381 ? 6.144 12.084 -27.609 1.00 20.67 381 THR C N 1
ATOM 9014 C CA . THR C 1 381 ? 4.991 12.422 -28.405 1.00 21.57 381 THR C CA 1
ATOM 9015 C C . THR C 1 381 ? 3.810 12.603 -27.487 1.00 21.71 381 THR C C 1
ATOM 9016 O O . THR C 1 381 ? 3.521 11.726 -26.660 1.00 20.72 381 THR C O 1
ATOM 9020 N N . VAL C 1 382 ? 3.124 13.737 -27.644 1.00 21.43 382 VAL C N 1
ATOM 9021 C CA . VAL C 1 382 ? 1.909 13.983 -26.904 1.00 21.89 382 VAL C CA 1
ATOM 9022 C C . VAL C 1 382 ? 0.841 14.429 -27.878 1.00 22.27 382 VAL C C 1
ATOM 9023 O O . VAL C 1 382 ? 1.004 15.432 -28.558 1.00 22.84 382 VAL C O 1
ATOM 9027 N N . VAL C 1 383 ? -0.231 13.654 -27.972 1.00 22.61 383 VAL C N 1
ATOM 9028 C CA . VAL C 1 383 ? -1.323 14.003 -28.859 1.00 23.24 383 VAL C CA 1
ATOM 9029 C C . VAL C 1 383 ? -2.285 14.895 -28.091 1.00 23.27 383 VAL C C 1
ATOM 9030 O O . VAL C 1 383 ? -2.696 14.563 -26.988 1.00 23.34 383 VAL C O 1
ATOM 9034 N N . LEU C 1 384 ? -2.611 16.038 -28.681 1.00 23.48 384 LEU C N 1
ATOM 9035 C CA . LEU C 1 384 ? -3.455 17.040 -28.057 1.00 23.38 384 LEU C CA 1
ATOM 9036 C C . LEU C 1 384 ? -4.729 17.253 -28.835 1.00 24.37 384 LEU C C 1
ATOM 9037 O O . LEU C 1 384 ? -4.732 17.244 -30.084 1.00 24.93 384 LEU C O 1
ATOM 9042 N N . ARG C 1 385 ? -5.812 17.476 -28.098 1.00 25.04 385 ARG C N 1
ATOM 9043 C CA . ARG C 1 385 ? -7.023 18.003 -28.695 1.00 26.05 385 ARG C CA 1
ATOM 9044 C C . ARG C 1 385 ? -7.067 19.469 -28.377 1.00 25.80 385 ARG C C 1
ATOM 9045 O O . ARG C 1 385 ? -6.823 19.875 -27.243 1.00 25.93 385 ARG C O 1
ATOM 9053 N N . SER C 1 386 ? -7.364 20.264 -29.390 1.00 25.70 386 SER C N 1
ATOM 9054 C CA . SER C 1 386 ? -7.506 21.680 -29.196 1.00 26.06 386 SER C CA 1
ATOM 9055 C C . SER C 1 386 ? -8.864 21.981 -28.548 1.00 26.31 386 SER C C 1
ATOM 9056 O O . SER C 1 386 ? -9.751 21.113 -28.458 1.00 26.58 386 SER C O 1
ATOM 9059 N N . MET C 1 387 ? -9.010 23.213 -28.085 1.00 26.17 387 MET C N 1
ATOM 9060 C CA . MET C 1 387 ? -10.237 23.655 -27.456 1.00 26.63 387 MET C CA 1
ATOM 9061 C C . MET C 1 387 ? -10.874 24.742 -28.325 1.00 27.26 387 MET C C 1
ATOM 9062 O O . MET C 1 387 ? -10.150 25.472 -29.015 1.00 26.63 387 MET C O 1
ATOM 9067 N N . PRO C 1 388 ? -12.226 24.841 -28.315 1.00 27.87 388 PRO C N 1
ATOM 9068 C CA . PRO C 1 388 ? -12.881 25.883 -29.107 1.00 28.59 388 PRO C CA 1
ATOM 9069 C C . PRO C 1 388 ? -12.548 27.267 -28.593 1.00 29.02 388 PRO C C 1
ATOM 9070 O O . PRO C 1 388 ? -12.389 27.464 -27.387 1.00 28.50 388 PRO C O 1
ATOM 9074 N N . LEU C 1 389 ? -12.408 28.205 -29.520 1.00 30.38 389 LEU C N 1
ATOM 9075 C CA . LEU C 1 389 ? -12.279 29.617 -29.181 1.00 31.72 389 LEU C CA 1
ATOM 9076 C C . LEU C 1 389 ? -13.561 30.333 -29.574 1.00 33.32 389 LEU C C 1
ATOM 9077 O O . LEU C 1 389 ? -14.015 30.221 -30.712 1.00 33.38 389 LEU C O 1
ATOM 9082 N N . HIS C 1 390 ? -14.147 31.059 -28.629 1.00 35.38 390 HIS C N 1
ATOM 9083 C CA . HIS C 1 390 ? -15.332 31.850 -28.913 1.00 37.51 390 HIS C CA 1
ATOM 9084 C C . HIS C 1 390 ? -14.923 33.312 -29.010 1.00 38.61 390 HIS C C 1
ATOM 9085 O O . HIS C 1 390 ? -14.615 33.955 -28.003 1.00 38.86 390 HIS C O 1
ATOM 9092 N N . HIS C 1 391 ? -14.891 33.831 -30.229 1.00 40.00 391 HIS C N 1
ATOM 9093 C CA . HIS C 1 391 ? -14.550 35.231 -30.428 1.00 41.57 391 HIS C CA 1
ATOM 9094 C C . HIS C 1 391 ? -15.804 36.100 -30.277 1.00 43.87 391 HIS C C 1
ATOM 9095 O O . HIS C 1 391 ? -15.696 37.299 -30.000 1.00 44.12 391 HIS C O 1
ATOM 9102 N N . HIS C 1 392 ? -16.980 35.488 -30.458 1.00 46.60 392 HIS C N 1
ATOM 9103 C CA . HIS C 1 392 ? -18.271 36.128 -30.121 1.00 49.94 392 HIS C CA 1
ATOM 9104 C C . HIS C 1 392 ? -18.568 35.854 -28.652 1.00 51.32 392 HIS C C 1
ATOM 9105 O O . HIS C 1 392 ? -18.930 34.733 -28.262 1.00 51.72 392 HIS C O 1
ATOM 9112 N N . HIS C 1 393 ? -18.410 36.908 -27.857 1.00 53.06 393 HIS C N 1
ATOM 9113 C CA . HIS C 1 393 ? -18.103 36.802 -26.426 1.00 54.52 393 HIS C CA 1
ATOM 9114 C C . HIS C 1 393 ? -19.121 36.002 -25.611 1.00 54.93 393 HIS C C 1
ATOM 9115 O O . HIS C 1 393 ? -18.948 34.791 -25.413 1.00 55.02 393 HIS C O 1
ATOM 9122 N N . ASN D 1 3 ? -16.896 9.901 -26.555 1.00 60.32 3 ASN D N 1
ATOM 9123 C CA . ASN D 1 3 ? -15.650 10.320 -27.264 1.00 60.29 3 ASN D CA 1
ATOM 9124 C C . ASN D 1 3 ? -14.419 10.123 -26.360 1.00 59.28 3 ASN D C 1
ATOM 9125 O O . ASN D 1 3 ? -13.984 8.981 -26.146 1.00 58.70 3 ASN D O 1
ATOM 9130 N N . LEU D 1 4 ? -13.880 11.216 -25.814 1.00 58.64 4 LEU D N 1
ATOM 9131 C CA . LEU D 1 4 ? -12.654 11.150 -25.000 1.00 57.75 4 LEU D CA 1
ATOM 9132 C C . LEU D 1 4 ? -12.875 10.602 -23.574 1.00 57.11 4 LEU D C 1
ATOM 9133 O O . LEU D 1 4 ? -11.928 10.150 -22.931 1.00 56.88 4 LEU D O 1
ATOM 9138 N N . HIS D 1 5 ? -14.115 10.629 -23.089 1.00 56.96 5 HIS D N 1
ATOM 9139 C CA . HIS D 1 5 ? -14.458 9.955 -21.828 1.00 56.16 5 HIS D CA 1
ATOM 9140 C C . HIS D 1 5 ? -14.555 8.440 -22.016 1.00 55.55 5 HIS D C 1
ATOM 9141 O O . HIS D 1 5 ? -14.152 7.670 -21.134 1.00 54.83 5 HIS D O 1
ATOM 9148 N N . ALA D 1 6 ? -15.103 8.035 -23.166 1.00 55.33 6 ALA D N 1
ATOM 9149 C CA . ALA D 1 6 ? -15.204 6.631 -23.568 1.00 54.60 6 ALA D CA 1
ATOM 9150 C C . ALA D 1 6 ? -13.821 6.006 -23.722 1.00 53.68 6 ALA D C 1
ATOM 9151 O O . ALA D 1 6 ? -13.586 4.897 -23.252 1.00 53.27 6 ALA D O 1
ATOM 9153 N N . LEU D 1 7 ? -12.918 6.732 -24.383 1.00 53.17 7 LEU D N 1
ATOM 9154 C CA . LEU D 1 7 ? -11.545 6.287 -24.625 1.00 52.37 7 LEU D CA 1
ATOM 9155 C C . LEU D 1 7 ? -10.825 6.037 -23.304 1.00 51.16 7 LEU D C 1
ATOM 9156 O O . LEU D 1 7 ? -10.142 5.022 -23.126 1.00 50.59 7 LEU D O 1
ATOM 9161 N N . ARG D 1 8 ? -11.020 6.974 -22.384 1.00 50.34 8 ARG D N 1
ATOM 9162 C CA . ARG D 1 8 ? -10.439 6.945 -21.054 1.00 49.22 8 ARG D CA 1
ATOM 9163 C C . ARG D 1 8 ? -10.855 5.692 -20.263 1.00 49.01 8 ARG D C 1
ATOM 9164 O O . ARG D 1 8 ? -10.065 5.155 -19.498 1.00 48.44 8 ARG D O 1
ATOM 9172 N N . ARG D 1 9 ? -12.082 5.220 -20.477 1.00 49.36 9 ARG D N 1
ATOM 9173 C CA . ARG D 1 9 ? -12.595 4.013 -19.819 1.00 49.15 9 ARG D CA 1
ATOM 9174 C C . ARG D 1 9 ? -11.937 2.719 -20.337 1.00 48.55 9 ARG D C 1
ATOM 9175 O O . ARG D 1 9 ? -11.647 1.816 -19.548 1.00 48.02 9 ARG D O 1
ATOM 9183 N N . GLU D 1 10 ? -11.705 2.641 -21.652 1.00 48.42 10 GLU D N 1
ATOM 9184 C CA . GLU D 1 10 ? -11.097 1.452 -22.293 1.00 48.00 10 GLU D CA 1
ATOM 9185 C C . GLU D 1 10 ? -9.648 1.240 -21.895 1.00 46.54 10 GLU D C 1
ATOM 9186 O O . GLU D 1 10 ? -9.195 0.103 -21.772 1.00 46.58 10 GLU D O 1
ATOM 9192 N N . GLN D 1 11 ? -8.923 2.344 -21.741 1.00 45.16 11 GLN D N 1
ATOM 9193 C CA . GLN D 1 11 ? -7.467 2.312 -21.708 1.00 43.75 11 GLN D CA 1
ATOM 9194 C C . GLN D 1 11 ? -6.856 2.348 -20.307 1.00 41.66 11 GLN D C 1
ATOM 9195 O O . GLN D 1 11 ? -5.639 2.322 -20.166 1.00 41.28 11 GLN D O 1
ATOM 9201 N N . ARG D 1 12 ? -7.705 2.377 -19.283 1.00 40.04 12 ARG D N 1
ATOM 9202 C CA . ARG D 1 12 ? -7.262 2.420 -17.890 1.00 38.20 12 ARG D CA 1
ATOM 9203 C C . ARG D 1 12 ? -7.330 1.056 -17.210 1.00 36.65 12 ARG D C 1
ATOM 9204 O O . ARG D 1 12 ? -8.091 0.191 -17.618 1.00 37.03 12 ARG D O 1
ATOM 9212 N N . ALA D 1 13 ? -6.527 0.865 -16.173 1.00 35.09 13 ALA D N 1
ATOM 9213 C CA . ALA D 1 13 ? -6.575 -0.363 -15.379 1.00 33.91 13 ALA D CA 1
ATOM 9214 C C . ALA D 1 13 ? -7.792 -0.346 -14.464 1.00 33.26 13 ALA D C 1
ATOM 9215 O O . ALA D 1 13 ? -8.398 0.709 -14.258 1.00 32.67 13 ALA D O 1
ATOM 9217 N N . GLN D 1 14 ? -8.132 -1.509 -13.907 1.00 32.79 14 GLN D N 1
ATOM 9218 C CA . GLN D 1 14 ? -9.303 -1.621 -13.035 1.00 33.03 14 GLN D CA 1
ATOM 9219 C C . GLN D 1 14 ? -8.928 -1.602 -11.551 1.00 31.35 14 GLN D C 1
ATOM 9220 O O . GLN D 1 14 ? -9.438 -0.787 -10.780 1.00 31.42 14 GLN D O 1
ATOM 9226 N N . GLY D 1 15 ? -8.037 -2.501 -11.156 1.00 29.36 15 GLY D N 1
ATOM 9227 C CA . GLY D 1 15 ? -7.710 -2.660 -9.749 1.00 27.22 15 GLY D CA 1
ATOM 9228 C C . GLY D 1 15 ? -6.486 -1.860 -9.358 1.00 25.68 15 GLY D C 1
ATOM 9229 O O . GLY D 1 15 ? -5.926 -1.141 -10.181 1.00 24.76 15 GLY D O 1
ATOM 9230 N N . PRO D 1 16 ? -6.063 -2.000 -8.093 1.00 24.34 16 PRO D N 1
ATOM 9231 C CA . PRO D 1 16 ? -4.934 -1.288 -7.530 1.00 23.14 16 PRO D CA 1
ATOM 9232 C C . PRO D 1 16 ? -3.599 -1.792 -8.075 1.00 22.09 16 PRO D C 1
ATOM 9233 O O . PRO D 1 16 ? -3.489 -2.959 -8.447 1.00 21.74 16 PRO D O 1
ATOM 9237 N N . ALA D 1 17 ? -2.593 -0.924 -8.112 1.00 21.02 17 ALA D N 1
ATOM 9238 C CA . ALA D 1 17 ? -1.235 -1.372 -8.433 1.00 20.50 17 ALA D CA 1
ATOM 9239 C C . ALA D 1 17 ? -0.789 -2.418 -7.426 1.00 20.39 17 ALA D C 1
ATOM 9240 O O . ALA D 1 17 ? -1.049 -2.289 -6.227 1.00 19.79 17 ALA D O 1
ATOM 9242 N N . THR D 1 18 ? -0.128 -3.461 -7.918 1.00 20.93 18 THR D N 1
ATOM 9243 C CA . THR D 1 18 ? 0.440 -4.492 -7.042 1.00 21.64 18 THR D CA 1
ATOM 9244 C C . THR D 1 18 ? 1.928 -4.728 -7.302 1.00 21.47 18 THR D C 1
ATOM 9245 O O . THR D 1 18 ? 2.412 -4.595 -8.426 1.00 22.28 18 THR D O 1
ATOM 9249 N N . ILE D 1 19 ? 2.637 -5.109 -6.252 1.00 21.53 19 ILE D N 1
ATOM 9250 C CA . ILE D 1 19 ? 4.028 -5.524 -6.356 1.00 21.20 19 ILE D CA 1
ATOM 9251 C C . ILE D 1 19 ? 4.069 -7.036 -6.655 1.00 21.53 19 ILE D C 1
ATOM 9252 O O . ILE D 1 19 ? 3.601 -7.842 -5.848 1.00 21.65 19 ILE D O 1
ATOM 9257 N N . MET D 1 20 ? 4.583 -7.407 -7.829 1.00 21.15 20 MET D N 1
ATOM 9258 C CA . MET D 1 20 ? 4.579 -8.810 -8.265 1.00 21.14 20 MET D CA 1
ATOM 9259 C C . MET D 1 20 ? 5.928 -9.547 -8.105 1.00 20.98 20 MET D C 1
ATOM 9260 O O . MET D 1 20 ? 5.986 -10.770 -8.226 1.00 21.43 20 MET D O 1
ATOM 9265 N N . ALA D 1 21 ? 7.011 -8.820 -7.860 1.00 20.11 21 ALA D N 1
ATOM 9266 C CA . ALA D 1 21 ? 8.332 -9.441 -7.740 1.00 20.48 21 ALA D CA 1
ATOM 9267 C C . ALA D 1 21 ? 9.296 -8.462 -7.127 1.00 20.47 21 ALA D C 1
ATOM 9268 O O . ALA D 1 21 ? 9.105 -7.242 -7.236 1.00 20.59 21 ALA D O 1
ATOM 9270 N N . ILE D 1 22 ? 10.336 -9.000 -6.501 1.00 20.04 22 ILE D N 1
ATOM 9271 C CA . ILE D 1 22 ? 11.341 -8.191 -5.849 1.00 20.35 22 ILE D CA 1
ATOM 9272 C C . ILE D 1 22 ? 12.667 -8.878 -6.100 1.00 20.75 22 ILE D C 1
ATOM 9273 O O . ILE D 1 22 ? 12.762 -10.102 -5.947 1.00 21.89 22 ILE D O 1
ATOM 9278 N N . GLY D 1 23 ? 13.678 -8.107 -6.493 1.00 19.86 23 GLY D N 1
ATOM 9279 C CA . GLY D 1 23 ? 15.027 -8.635 -6.653 1.00 18.81 23 GLY D CA 1
ATOM 9280 C C . GLY D 1 23 ? 16.019 -7.620 -6.146 1.00 18.59 23 GLY D C 1
ATOM 9281 O O . GLY D 1 23 ? 15.764 -6.413 -6.211 1.00 18.65 23 GLY D O 1
ATOM 9282 N N . THR D 1 24 ? 17.148 -8.098 -5.631 1.00 18.23 24 THR D N 1
ATOM 9283 C CA . THR D 1 24 ? 18.145 -7.210 -5.043 1.00 17.73 24 THR D CA 1
ATOM 9284 C C . THR D 1 24 ? 19.522 -7.721 -5.369 1.00 17.92 24 THR D C 1
ATOM 9285 O O . THR D 1 24 ? 19.685 -8.891 -5.736 1.00 17.59 24 THR D O 1
ATOM 9289 N N . ALA D 1 25 ? 20.517 -6.851 -5.196 1.00 17.68 25 ALA D N 1
ATOM 9290 C CA . ALA D 1 25 ? 21.892 -7.158 -5.555 1.00 18.07 25 ALA D CA 1
ATOM 9291 C C . ALA D 1 25 ? 22.809 -6.144 -4.913 1.00 18.42 25 ALA D C 1
ATOM 9292 O O . ALA D 1 25 ? 22.396 -5.019 -4.622 1.00 17.81 25 ALA D O 1
ATOM 9294 N N . THR D 1 26 ? 24.064 -6.549 -4.738 1.00 19.00 26 THR D N 1
ATOM 9295 C CA . THR D 1 26 ? 25.110 -5.717 -4.199 1.00 19.43 26 THR D CA 1
ATOM 9296 C C . THR D 1 26 ? 26.380 -6.046 -4.961 1.00 20.12 26 THR D C 1
ATOM 9297 O O . THR D 1 26 ? 26.439 -7.067 -5.623 1.00 20.21 26 THR D O 1
ATOM 9301 N N . PRO D 1 27 ? 27.399 -5.181 -4.877 1.00 20.77 27 PRO D N 1
ATOM 9302 C CA . PRO D 1 27 ? 28.736 -5.538 -5.362 1.00 22.10 27 PRO D CA 1
ATOM 9303 C C . PRO D 1 27 ? 29.294 -6.793 -4.660 1.00 23.61 27 PRO D C 1
ATOM 9304 O O . PRO D 1 27 ? 28.889 -7.095 -3.538 1.00 24.04 27 PRO D O 1
ATOM 9308 N N . PRO D 1 28 ? 30.232 -7.518 -5.306 1.00 24.87 28 PRO D N 1
ATOM 9309 C CA . PRO D 1 28 ? 30.812 -8.722 -4.679 1.00 25.37 28 PRO D CA 1
ATOM 9310 C C . PRO D 1 28 ? 31.836 -8.491 -3.555 1.00 25.74 28 PRO D C 1
ATOM 9311 O O . PRO D 1 28 ? 32.321 -9.464 -2.987 1.00 26.09 28 PRO D O 1
ATOM 9315 N N . ASN D 1 29 ? 32.186 -7.249 -3.238 1.00 25.67 29 ASN D N 1
ATOM 9316 C CA . ASN D 1 29 ? 33.260 -7.036 -2.261 1.00 26.33 29 ASN D CA 1
ATOM 9317 C C . ASN D 1 29 ? 32.778 -6.806 -0.837 1.00 26.37 29 ASN D C 1
ATOM 9318 O O . ASN D 1 29 ? 32.224 -5.757 -0.535 1.00 26.78 29 ASN D O 1
ATOM 9323 N N . LEU D 1 30 ? 33.012 -7.784 0.032 1.00 26.88 30 LEU D N 1
ATOM 9324 C CA . LEU D 1 30 ? 32.557 -7.722 1.420 1.00 27.43 30 LEU D CA 1
ATOM 9325 C C . LEU D 1 30 ? 33.454 -6.843 2.259 1.00 27.60 30 LEU D C 1
ATOM 9326 O O . LEU D 1 30 ? 34.664 -7.038 2.285 1.00 28.18 30 LEU D O 1
ATOM 9331 N N . TYR D 1 31 ? 32.858 -5.883 2.953 1.00 27.43 31 TYR D N 1
ATOM 9332 C CA . TYR D 1 31 ? 33.590 -5.126 3.954 1.00 27.68 31 TYR D CA 1
ATOM 9333 C C . TYR D 1 31 ? 33.041 -5.384 5.353 1.00 28.02 31 TYR D C 1
ATOM 9334 O O . TYR D 1 31 ? 31.956 -4.927 5.711 1.00 27.84 31 TYR D O 1
ATOM 9343 N N . GLU D 1 32 ? 33.794 -6.147 6.128 1.00 29.01 32 GLU D N 1
ATOM 9344 C CA . GLU D 1 32 ? 33.474 -6.365 7.537 1.00 30.34 32 GLU D CA 1
ATOM 9345 C C . GLU D 1 32 ? 33.754 -5.114 8.348 1.00 30.09 32 GLU D C 1
ATOM 9346 O O . GLU D 1 32 ? 34.864 -4.580 8.306 1.00 30.19 32 GLU D O 1
ATOM 9352 N N . GLN D 1 33 ? 32.750 -4.651 9.089 1.00 30.36 33 GLN D N 1
ATOM 9353 C CA . GLN D 1 33 ? 32.903 -3.435 9.903 1.00 31.00 33 GLN D CA 1
ATOM 9354 C C . GLN D 1 33 ? 34.042 -3.497 10.931 1.00 31.64 33 GLN D C 1
ATOM 9355 O O . GLN D 1 33 ? 34.680 -2.484 11.191 1.00 31.91 33 GLN D O 1
ATOM 9361 N N . SER D 1 34 ? 34.301 -4.679 11.487 1.00 32.36 34 SER D N 1
ATOM 9362 C CA . SER D 1 34 ? 35.338 -4.841 12.522 1.00 33.65 34 SER D CA 1
ATOM 9363 C C . SER D 1 34 ? 36.748 -4.456 12.044 1.00 33.81 34 SER D C 1
ATOM 9364 O O . SER D 1 34 ? 37.562 -3.957 12.829 1.00 34.55 34 SER D O 1
ATOM 9367 N N . THR D 1 35 ? 37.030 -4.696 10.765 1.00 33.61 35 THR D N 1
ATOM 9368 C CA . THR D 1 35 ? 38.324 -4.352 10.179 1.00 33.73 35 THR D CA 1
ATOM 9369 C C . THR D 1 35 ? 38.265 -3.115 9.288 1.00 33.03 35 THR D C 1
ATOM 9370 O O . THR D 1 35 ? 39.298 -2.650 8.795 1.00 33.24 35 THR D O 1
ATOM 9374 N N . PHE D 1 36 ? 37.068 -2.574 9.077 1.00 32.14 36 PHE D N 1
ATOM 9375 C CA . PHE D 1 36 ? 36.944 -1.414 8.216 1.00 31.02 36 PHE D CA 1
ATOM 9376 C C . PHE D 1 36 ? 37.844 -0.242 8.633 1.00 31.63 36 PHE D C 1
ATOM 9377 O O . PHE D 1 36 ? 38.483 0.356 7.764 1.00 31.42 36 PHE D O 1
ATOM 9385 N N . PRO D 1 37 ? 37.914 0.085 9.948 1.00 31.99 37 PRO D N 1
ATOM 9386 C CA . PRO D 1 37 ? 38.785 1.208 10.288 1.00 32.80 37 PRO D CA 1
ATOM 9387 C C . PRO D 1 37 ? 40.234 1.025 9.813 1.00 33.86 37 PRO D C 1
ATOM 9388 O O . PRO D 1 37 ? 40.858 2.001 9.371 1.00 34.14 37 PRO D O 1
ATOM 9392 N N . ASP D 1 38 ? 40.753 -0.204 9.883 1.00 34.55 38 ASP D N 1
ATOM 9393 C CA . ASP D 1 38 ? 42.104 -0.505 9.387 1.00 35.17 38 ASP D CA 1
ATOM 9394 C C . ASP D 1 38 ? 42.214 -0.288 7.877 1.00 35.07 38 ASP D C 1
ATOM 9395 O O . ASP D 1 38 ? 42.982 0.569 7.430 1.00 35.86 38 ASP D O 1
ATOM 9400 N N . PHE D 1 39 ? 41.435 -1.033 7.097 1.00 34.54 39 PHE D N 1
ATOM 9401 C CA . PHE D 1 39 ? 41.355 -0.812 5.649 1.00 34.09 39 PHE D CA 1
ATOM 9402 C C . PHE D 1 39 ? 41.310 0.682 5.296 1.00 34.03 39 PHE D C 1
ATOM 9403 O O . PHE D 1 39 ? 42.149 1.169 4.526 1.00 34.28 39 PHE D O 1
ATOM 9411 N N . TYR D 1 40 ? 40.322 1.391 5.857 1.00 33.51 40 TYR D N 1
ATOM 9412 C CA . TYR D 1 40 ? 40.077 2.803 5.545 1.00 33.13 40 TYR D CA 1
ATOM 9413 C C . TYR D 1 40 ? 41.314 3.695 5.775 1.00 33.74 40 TYR D C 1
ATOM 9414 O O . TYR D 1 40 ? 41.698 4.466 4.894 1.00 33.24 40 TYR D O 1
ATOM 9423 N N . PHE D 1 41 ? 41.936 3.564 6.947 1.00 34.21 41 PHE D N 1
ATOM 9424 C CA . PHE D 1 41 ? 43.091 4.384 7.311 1.00 34.87 41 PHE D CA 1
ATOM 9425 C C . PHE D 1 41 ? 44.381 4.035 6.580 1.00 35.69 41 PHE D C 1
ATOM 9426 O O . PHE D 1 41 ? 45.218 4.911 6.351 1.00 35.57 41 PHE D O 1
ATOM 9434 N N . ARG D 1 42 ? 44.542 2.762 6.223 1.00 36.36 42 ARG D N 1
ATOM 9435 C CA . ARG D 1 42 ? 45.655 2.355 5.369 1.00 37.48 42 ARG D CA 1
ATOM 9436 C C . ARG D 1 42 ? 45.496 2.949 3.963 1.00 37.24 42 ARG D C 1
ATOM 9437 O O . ARG D 1 42 ? 46.391 3.633 3.461 1.00 37.59 42 ARG D O 1
ATOM 9445 N N . VAL D 1 43 ? 44.348 2.708 3.344 1.00 36.78 43 VAL D N 1
ATOM 9446 C CA . VAL D 1 43 ? 44.148 3.083 1.937 1.00 36.78 43 VAL D CA 1
ATOM 9447 C C . VAL D 1 43 ? 44.112 4.612 1.683 1.00 36.60 43 VAL D C 1
ATOM 9448 O O . VAL D 1 43 ? 44.433 5.075 0.589 1.00 36.55 43 VAL D O 1
ATOM 9452 N N . THR D 1 44 ? 43.759 5.391 2.702 1.00 36.75 44 THR D N 1
ATOM 9453 C CA . THR D 1 44 ? 43.750 6.848 2.572 1.00 37.15 44 THR D CA 1
ATOM 9454 C C . THR D 1 44 ? 45.062 7.474 3.074 1.00 38.61 44 THR D C 1
ATOM 9455 O O . THR D 1 44 ? 45.152 8.695 3.254 1.00 38.72 44 THR D O 1
ATOM 9459 N N . ASN D 1 45 ? 46.071 6.623 3.283 1.00 40.17 45 ASN D N 1
ATOM 9460 C CA . ASN D 1 45 ? 47.353 6.995 3.901 1.00 41.58 45 ASN D CA 1
ATOM 9461 C C . ASN D 1 45 ? 47.179 7.910 5.111 1.00 41.77 45 ASN D C 1
ATOM 9462 O O . ASN D 1 45 ? 47.760 8.989 5.183 1.00 41.67 45 ASN D O 1
ATOM 9467 N N . SER D 1 46 ? 46.358 7.474 6.054 1.00 42.17 46 SER D N 1
ATOM 9468 C CA . SER D 1 46 ? 46.107 8.263 7.249 1.00 43.03 46 SER D CA 1
ATOM 9469 C C . SER D 1 46 ? 46.579 7.528 8.510 1.00 43.93 46 SER D C 1
ATOM 9470 O O . SER D 1 46 ? 46.181 7.877 9.624 1.00 43.78 46 SER D O 1
ATOM 9473 N N . ASP D 1 47 ? 47.453 6.533 8.316 1.00 45.54 47 ASP D N 1
ATOM 9474 C CA . ASP D 1 47 ? 48.016 5.704 9.408 1.00 47.14 47 ASP D CA 1
ATOM 9475 C C . ASP D 1 47 ? 48.926 6.443 10.403 1.00 48.08 47 ASP D C 1
ATOM 9476 O O . ASP D 1 47 ? 49.299 5.885 11.435 1.00 48.55 47 ASP D O 1
ATOM 9481 N N . ASP D 1 48 ? 49.287 7.682 10.085 1.00 48.58 48 ASP D N 1
ATOM 9482 C CA . ASP D 1 48 ? 50.060 8.525 10.992 1.00 49.79 48 ASP D CA 1
ATOM 9483 C C . ASP D 1 48 ? 49.140 9.186 12.016 1.00 49.74 48 ASP D C 1
ATOM 9484 O O . ASP D 1 48 ? 49.614 9.786 12.984 1.00 50.24 48 ASP D O 1
ATOM 9489 N N . LYS D 1 49 ? 47.829 9.057 11.800 1.00 49.30 49 LYS D N 1
ATOM 9490 C CA . LYS D 1 49 ? 46.818 9.726 12.623 1.00 49.18 49 LYS D CA 1
ATOM 9491 C C . LYS D 1 49 ? 46.058 8.738 13.507 1.00 48.93 49 LYS D C 1
ATOM 9492 O O . LYS D 1 49 ? 44.867 8.465 13.291 1.00 48.35 49 LYS D O 1
ATOM 9498 N N . GLN D 1 50 ? 46.749 8.224 14.521 1.00 49.17 50 GLN D N 1
ATOM 9499 C CA . GLN D 1 50 ? 46.213 7.135 15.336 1.00 48.97 50 GLN D CA 1
ATOM 9500 C C . GLN D 1 50 ? 45.023 7.492 16.234 1.00 48.34 50 GLN D C 1
ATOM 9501 O O . GLN D 1 50 ? 44.163 6.637 16.482 1.00 48.15 50 GLN D O 1
ATOM 9507 N N . GLU D 1 51 ? 44.972 8.733 16.721 1.00 47.71 51 GLU D N 1
ATOM 9508 C CA . GLU D 1 51 ? 43.900 9.132 17.635 1.00 47.47 51 GLU D CA 1
ATOM 9509 C C . GLU D 1 51 ? 42.589 9.383 16.888 1.00 46.07 51 GLU D C 1
ATOM 9510 O O . GLU D 1 51 ? 41.508 9.165 17.430 1.00 45.62 51 GLU D O 1
ATOM 9516 N N . LEU D 1 52 ? 42.695 9.822 15.638 1.00 45.08 52 LEU D N 1
ATOM 9517 C CA . LEU D 1 52 ? 41.531 9.921 14.770 1.00 43.75 52 LEU D CA 1
ATOM 9518 C C . LEU D 1 52 ? 41.042 8.519 14.366 1.00 43.09 52 LEU D C 1
ATOM 9519 O O . LEU D 1 52 ? 39.828 8.285 14.243 1.00 42.18 52 LEU D O 1
ATOM 9524 N N . LYS D 1 53 ? 41.986 7.600 14.179 1.00 42.70 53 LYS D N 1
ATOM 9525 C CA . LYS D 1 53 ? 41.661 6.208 13.884 1.00 42.61 53 LYS D CA 1
ATOM 9526 C C . LYS D 1 53 ? 40.902 5.522 15.016 1.00 43.03 53 LYS D C 1
ATOM 9527 O O . LYS D 1 53 ? 39.957 4.766 14.758 1.00 42.77 53 LYS D O 1
ATOM 9533 N N . LYS D 1 54 ? 41.313 5.770 16.258 1.00 43.47 54 LYS D N 1
ATOM 9534 C CA . LYS D 1 54 ? 40.609 5.193 17.400 1.00 43.98 54 LYS D CA 1
ATOM 9535 C C . LYS D 1 54 ? 39.184 5.766 17.507 1.00 43.38 54 LYS D C 1
ATOM 9536 O O . LYS D 1 54 ? 38.238 5.030 17.800 1.00 42.74 54 LYS D O 1
ATOM 9542 N N . LYS D 1 55 ? 39.033 7.065 17.239 1.00 43.05 55 LYS D N 1
ATOM 9543 C CA . LYS D 1 55 ? 37.710 7.692 17.208 1.00 42.81 55 LYS D CA 1
ATOM 9544 C C . LYS D 1 55 ? 36.856 7.091 16.096 1.00 41.89 55 LYS D C 1
ATOM 9545 O O . LYS D 1 55 ? 35.679 6.820 16.305 1.00 41.75 55 LYS D O 1
ATOM 9551 N N . PHE D 1 56 ? 37.455 6.860 14.929 1.00 41.41 56 PHE D N 1
ATOM 9552 C CA . PHE D 1 56 ? 36.735 6.223 13.832 1.00 40.76 56 PHE D CA 1
ATOM 9553 C C . PHE D 1 56 ? 36.291 4.798 14.174 1.00 40.98 56 PHE D C 1
ATOM 9554 O O . PHE D 1 56 ? 35.181 4.393 13.811 1.00 40.22 56 PHE D O 1
ATOM 9562 N N . ARG D 1 57 ? 37.149 4.056 14.878 1.00 41.66 57 ARG D N 1
ATOM 9563 C CA . ARG D 1 57 ? 36.805 2.714 15.360 1.00 42.10 57 ARG D CA 1
ATOM 9564 C C . ARG D 1 57 ? 35.582 2.729 16.288 1.00 42.21 57 ARG D C 1
ATOM 9565 O O . ARG D 1 57 ? 34.682 1.882 16.149 1.00 41.99 57 ARG D O 1
ATOM 9573 N N . ARG D 1 58 ? 35.549 3.689 17.212 1.00 42.48 58 ARG D N 1
ATOM 9574 C CA . ARG D 1 58 ? 34.429 3.830 18.142 1.00 43.08 58 ARG D CA 1
ATOM 9575 C C . ARG D 1 58 ? 33.162 4.176 17.383 1.00 41.92 58 ARG D C 1
ATOM 9576 O O . ARG D 1 58 ? 32.106 3.597 17.645 1.00 41.86 58 ARG D O 1
ATOM 9584 N N . MET D 1 59 ? 33.283 5.104 16.436 1.00 41.06 59 MET D N 1
ATOM 9585 C CA . MET D 1 59 ? 32.188 5.430 15.526 1.00 40.22 59 MET D CA 1
ATOM 9586 C C . MET D 1 59 ? 31.641 4.187 14.812 1.00 39.10 59 MET D C 1
ATOM 9587 O O . MET D 1 59 ? 30.444 3.907 14.903 1.00 38.79 59 MET D O 1
ATOM 9592 N N . CYS D 1 60 ? 32.515 3.443 14.126 1.00 37.99 60 CYS D N 1
ATOM 9593 C CA . CYS D 1 60 ? 32.116 2.218 13.405 1.00 36.96 60 CYS D CA 1
ATOM 9594 C C . CYS D 1 60 ? 31.395 1.218 14.306 1.00 37.05 60 CYS D C 1
ATOM 9595 O O . CYS D 1 60 ? 30.351 0.679 13.926 1.00 36.68 60 CYS D O 1
ATOM 9598 N N . GLU D 1 61 ? 31.952 0.994 15.500 1.00 37.12 61 GLU D N 1
ATOM 9599 C CA . GLU D 1 61 ? 31.321 0.173 16.522 1.00 37.29 61 GLU D CA 1
ATOM 9600 C C . GLU D 1 61 ? 29.944 0.707 16.883 1.00 36.46 61 GLU D C 1
ATOM 9601 O O . GLU D 1 61 ? 28.998 -0.060 16.957 1.00 36.77 61 GLU D O 1
ATOM 9607 N N . LYS D 1 62 ? 29.826 2.015 17.081 1.00 35.78 62 LYS D N 1
ATOM 9608 C CA . LYS D 1 62 ? 28.534 2.619 17.445 1.00 35.23 62 LYS D CA 1
ATOM 9609 C C . LYS D 1 62 ? 27.457 2.541 16.363 1.00 33.85 62 LYS D C 1
ATOM 9610 O O . LYS D 1 62 ? 26.261 2.561 16.688 1.00 33.44 62 LYS D O 1
ATOM 9616 N N . THR D 1 63 ? 27.869 2.435 15.094 1.00 32.21 63 THR D N 1
ATOM 9617 C CA . THR D 1 63 ? 26.905 2.367 13.982 1.00 31.31 63 THR D CA 1
ATOM 9618 C C . THR D 1 63 ? 26.022 1.127 14.034 1.00 31.02 63 THR D C 1
ATOM 9619 O O . THR D 1 63 ? 24.893 1.165 13.554 1.00 30.35 63 THR D O 1
ATOM 9623 N N . MET D 1 64 ? 26.562 0.054 14.621 1.00 31.17 64 MET D N 1
ATOM 9624 C CA . MET D 1 64 ? 25.954 -1.286 14.691 1.00 31.40 64 MET D CA 1
ATOM 9625 C C . MET D 1 64 ? 25.956 -2.049 13.352 1.00 31.47 64 MET D C 1
ATOM 9626 O O . MET D 1 64 ? 25.390 -3.146 13.256 1.00 31.89 64 MET D O 1
ATOM 9631 N N . VAL D 1 65 ? 26.587 -1.478 12.325 1.00 31.16 65 VAL D N 1
ATOM 9632 C CA . VAL D 1 65 ? 26.754 -2.176 11.046 1.00 31.24 65 VAL D CA 1
ATOM 9633 C C . VAL D 1 65 ? 27.792 -3.276 11.224 1.00 32.33 65 VAL D C 1
ATOM 9634 O O . VAL D 1 65 ? 28.834 -3.031 11.816 1.00 32.92 65 VAL D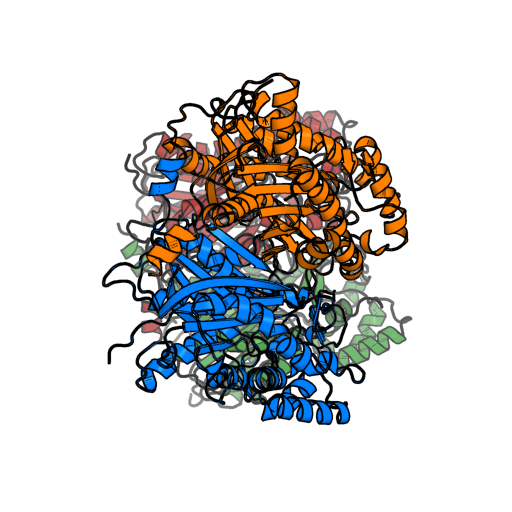 O 1
ATOM 9638 N N . LYS D 1 66 ? 27.512 -4.485 10.735 1.00 32.98 66 LYS D N 1
ATOM 9639 C CA . LYS D 1 66 ? 28.514 -5.568 10.751 1.00 33.96 66 LYS D CA 1
ATOM 9640 C C . LYS D 1 66 ? 29.185 -5.734 9.395 1.00 33.29 66 LYS D C 1
ATOM 9641 O O . LYS D 1 66 ? 30.384 -5.959 9.322 1.00 33.56 66 LYS D O 1
ATOM 9647 N N . LYS D 1 67 ? 28.396 -5.633 8.329 1.00 32.59 67 LYS D N 1
ATOM 9648 C CA . LYS D 1 67 ? 28.887 -5.863 6.966 1.00 31.73 67 LYS D CA 1
ATOM 9649 C C . LYS D 1 67 ? 28.340 -4.812 6.013 1.00 30.27 67 LYS D C 1
ATOM 9650 O O . LYS D 1 67 ? 27.211 -4.343 6.189 1.00 29.86 67 LYS D O 1
ATOM 9656 N N . ARG D 1 68 ? 29.155 -4.430 5.030 1.00 29.00 68 ARG D N 1
ATOM 9657 C CA . ARG D 1 68 ? 28.674 -3.715 3.835 1.00 27.88 68 ARG D CA 1
ATOM 9658 C C . ARG D 1 68 ? 29.377 -4.259 2.578 1.00 27.35 68 ARG D C 1
ATOM 9659 O O . ARG D 1 68 ? 30.420 -4.910 2.666 1.00 27.95 68 ARG D O 1
ATOM 9667 N N . TYR D 1 69 ? 28.783 -4.005 1.419 1.00 26.46 69 TYR D N 1
ATOM 9668 C CA . TYR D 1 69 ? 29.332 -4.407 0.131 1.00 25.70 69 TYR D CA 1
ATOM 9669 C C . TYR D 1 69 ? 29.582 -3.160 -0.691 1.00 25.18 69 TYR D C 1
ATOM 9670 O O . TYR D 1 69 ? 28.687 -2.328 -0.859 1.00 24.63 69 TYR D O 1
ATOM 9679 N N . LEU D 1 70 ? 30.814 -2.988 -1.157 1.00 24.64 70 LEU D N 1
ATOM 9680 C CA . LEU D 1 70 ? 31.139 -1.761 -1.872 1.00 23.93 70 LEU D CA 1
ATOM 9681 C C . LEU D 1 70 ? 31.681 -2.107 -3.222 1.00 24.02 70 LEU D C 1
ATOM 9682 O O . LEU D 1 70 ? 32.287 -3.175 -3.391 1.00 25.01 70 LEU D O 1
ATOM 9687 N N . HIS D 1 71 ? 31.452 -1.221 -4.188 1.00 23.66 71 HIS D N 1
ATOM 9688 C CA . HIS D 1 71 ? 32.097 -1.343 -5.488 1.00 23.50 71 HIS D CA 1
ATOM 9689 C C . HIS D 1 71 ? 33.583 -1.057 -5.364 1.00 24.17 71 HIS D C 1
ATOM 9690 O O . HIS D 1 71 ? 34.387 -1.727 -6.002 1.00 24.09 71 HIS D O 1
ATOM 9697 N N . LEU D 1 72 ? 33.930 -0.059 -4.550 1.00 24.58 72 LEU D N 1
ATOM 9698 C CA . LEU D 1 72 ? 35.320 0.360 -4.392 1.00 25.93 72 LEU D CA 1
ATOM 9699 C C . LEU D 1 72 ? 36.200 -0.766 -3.852 1.00 26.20 72 LEU D C 1
ATOM 9700 O O . LEU D 1 72 ? 35.781 -1.518 -2.995 1.00 26.96 72 LEU D O 1
ATOM 9705 N N . THR D 1 73 ? 37.399 -0.906 -4.382 1.00 27.06 73 THR D N 1
ATOM 9706 C CA . THR D 1 73 ? 38.380 -1.846 -3.808 1.00 28.47 73 THR D CA 1
ATOM 9707 C C . THR D 1 73 ? 39.706 -1.132 -3.680 1.00 28.60 73 THR D C 1
ATOM 9708 O O . THR D 1 73 ? 39.925 -0.108 -4.326 1.00 28.29 73 THR D O 1
ATOM 9712 N N . GLU D 1 74 ? 40.602 -1.689 -2.874 1.00 29.90 74 GLU D N 1
ATOM 9713 C CA . GLU D 1 74 ? 41.934 -1.121 -2.740 1.00 30.96 74 GLU D CA 1
ATOM 9714 C C . GLU D 1 74 ? 42.597 -0.922 -4.121 1.00 31.28 74 GLU D C 1
ATOM 9715 O O . GLU D 1 74 ? 43.174 0.137 -4.414 1.00 31.23 74 GLU D O 1
ATOM 9721 N N . GLU D 1 75 ? 42.464 -1.924 -4.978 1.00 31.52 75 GLU D N 1
ATOM 9722 C CA . GLU D 1 75 ? 42.922 -1.826 -6.358 1.00 32.20 75 GLU D CA 1
ATOM 9723 C C . GLU D 1 75 ? 42.382 -0.564 -7.070 1.00 31.24 75 GLU D C 1
ATOM 9724 O O . GLU D 1 75 ? 43.164 0.240 -7.591 1.00 31.53 75 GLU D O 1
ATOM 9730 N N . ILE D 1 76 ? 41.057 -0.379 -7.072 1.00 30.13 76 ILE D N 1
ATOM 9731 C CA . ILE D 1 76 ? 40.442 0.784 -7.726 1.00 28.90 76 ILE D CA 1
ATOM 9732 C C . ILE D 1 76 ? 40.923 2.093 -7.110 1.00 28.45 76 ILE D C 1
ATOM 9733 O O . ILE D 1 76 ? 41.204 3.048 -7.826 1.00 28.40 76 ILE D O 1
ATOM 9738 N N . LEU D 1 77 ? 40.990 2.134 -5.787 1.00 28.37 77 LEU D N 1
ATOM 9739 C CA . LEU D 1 77 ? 41.532 3.295 -5.084 1.00 29.51 77 LEU D CA 1
ATOM 9740 C C . LEU D 1 77 ? 42.994 3.643 -5.439 1.00 30.83 77 LEU D C 1
ATOM 9741 O O . LEU D 1 77 ? 43.357 4.809 -5.441 1.00 30.87 77 LEU D O 1
ATOM 9746 N N . LYS D 1 78 ? 43.832 2.647 -5.730 1.00 32.20 78 LYS D N 1
ATOM 9747 C CA . LYS D 1 78 ? 45.218 2.949 -6.119 1.00 33.86 78 LYS D CA 1
ATOM 9748 C C . LYS D 1 78 ? 45.319 3.475 -7.561 1.00 34.18 78 LYS D C 1
ATOM 9749 O O . LYS D 1 78 ? 46.240 4.234 -7.895 1.00 33.88 78 LYS D O 1
ATOM 9755 N N . GLU D 1 79 ? 44.347 3.090 -8.391 1.00 33.88 79 GLU D N 1
ATOM 9756 C CA . GLU D 1 79 ? 44.315 3.534 -9.780 1.00 34.30 79 GLU D CA 1
ATOM 9757 C C . GLU D 1 79 ? 43.728 4.942 -9.872 1.00 33.63 79 GLU D C 1
ATOM 9758 O O . GLU D 1 79 ? 43.920 5.626 -10.870 1.00 33.69 79 GLU D O 1
ATOM 9764 N N . ARG D 1 80 ? 43.003 5.357 -8.832 1.00 33.10 80 ARG D N 1
ATOM 9765 C CA . ARG D 1 80 ? 42.342 6.672 -8.792 1.00 32.37 80 ARG D CA 1
ATOM 9766 C C . ARG D 1 80 ? 42.554 7.342 -7.425 1.00 31.96 80 ARG D C 1
ATOM 9767 O O . ARG D 1 80 ? 41.601 7.494 -6.647 1.00 31.24 80 ARG D O 1
ATOM 9775 N N . PRO D 1 81 ? 43.814 7.739 -7.132 1.00 32.11 81 PRO D N 1
ATOM 9776 C CA . PRO D 1 81 ? 44.183 8.238 -5.801 1.00 32.28 81 PRO D CA 1
ATOM 9777 C C . PRO D 1 81 ? 43.434 9.494 -5.340 1.00 31.89 81 PRO D C 1
ATOM 9778 O O . PRO D 1 81 ? 43.364 9.741 -4.135 1.00 31.79 81 PRO D O 1
ATOM 9782 N N . LYS D 1 82 ? 42.872 10.269 -6.268 1.00 31.98 82 LYS D N 1
ATOM 9783 C CA . LYS D 1 82 ? 42.073 11.448 -5.884 1.00 32.24 82 LYS D CA 1
ATOM 9784 C C . LYS D 1 82 ? 40.841 11.093 -5.046 1.00 32.20 82 LYS D C 1
ATOM 9785 O O . LYS D 1 82 ? 40.327 11.943 -4.297 1.00 32.60 82 LYS D O 1
ATOM 9791 N N . LEU D 1 83 ? 40.373 9.850 -5.167 1.00 31.60 83 LEU D N 1
ATOM 9792 C CA . LEU D 1 83 ? 39.256 9.363 -4.356 1.00 31.36 83 LEU D CA 1
ATOM 9793 C C . LEU D 1 83 ? 39.613 9.246 -2.869 1.00 31.96 83 LEU D C 1
ATOM 9794 O O . LEU D 1 83 ? 38.728 9.257 -2.015 1.00 31.28 83 LEU D O 1
ATOM 9799 N N . CYS D 1 84 ? 40.909 9.149 -2.579 1.00 32.97 84 CYS D N 1
ATOM 9800 C CA . CYS D 1 84 ? 41.414 8.961 -1.215 1.00 34.02 84 CYS D CA 1
ATOM 9801 C C . CYS D 1 84 ? 41.723 10.253 -0.493 1.00 34.88 84 CYS D C 1
ATOM 9802 O O . CYS D 1 84 ? 42.061 10.236 0.692 1.00 35.55 84 CYS D O 1
ATOM 9805 N N . SER D 1 85 ? 41.655 11.369 -1.208 1.00 35.60 85 SER D N 1
ATOM 9806 C CA . SER D 1 85 ? 41.873 12.665 -0.582 1.00 36.55 85 SER D CA 1
ATOM 9807 C C . SER D 1 85 ? 40.614 13.055 0.182 1.00 36.02 85 SER D C 1
ATOM 9808 O O . SER D 1 85 ? 39.581 12.399 0.066 1.00 36.48 85 SER D O 1
ATOM 9811 N N . TYR D 1 86 ? 40.702 14.123 0.959 1.00 35.99 86 TYR D N 1
ATOM 9812 C CA . TYR D 1 86 ? 39.542 14.667 1.642 1.00 35.09 86 TYR D CA 1
ATOM 9813 C C . TYR D 1 86 ? 38.642 15.425 0.669 1.00 34.86 86 TYR D C 1
ATOM 9814 O O . TYR D 1 86 ? 37.521 15.005 0.409 1.00 34.54 86 TYR D O 1
ATOM 9823 N N . LYS D 1 87 ? 39.141 16.534 0.132 1.00 35.24 87 LYS D N 1
ATOM 9824 C CA . LYS D 1 87 ? 38.347 17.383 -0.748 1.00 35.35 87 LYS D CA 1
ATOM 9825 C C . LYS D 1 87 ? 39.106 17.943 -1.972 1.00 35.35 87 LYS D C 1
ATOM 9826 O O . LYS D 1 87 ? 38.709 18.964 -2.538 1.00 35.28 87 LYS D O 1
ATOM 9832 N N . GLU D 1 88 ? 40.187 17.273 -2.376 1.00 35.34 88 GLU D N 1
ATOM 9833 C CA . GLU D 1 88 ? 40.814 17.519 -3.680 1.00 35.46 88 GLU D CA 1
ATOM 9834 C C . GLU D 1 88 ? 39.747 17.283 -4.766 1.00 34.35 88 GLU D C 1
ATOM 9835 O O . GLU D 1 88 ? 38.883 16.408 -4.625 1.00 34.23 88 GLU D O 1
ATOM 9841 N N . ALA D 1 89 ? 39.769 18.098 -5.818 1.00 33.55 89 ALA D N 1
ATOM 9842 C CA . ALA D 1 89 ? 38.859 17.915 -6.955 1.00 32.19 89 ALA D CA 1
ATOM 9843 C C . ALA D 1 89 ? 38.957 16.467 -7.465 1.00 31.11 89 ALA D C 1
ATOM 9844 O O . ALA D 1 89 ? 40.045 15.999 -7.775 1.00 31.29 89 ALA D O 1
ATOM 9846 N N . SER D 1 90 ? 37.831 15.756 -7.521 1.00 29.48 90 SER D N 1
ATOM 9847 C CA . SER D 1 90 ? 37.849 14.318 -7.866 1.00 28.32 90 SER D CA 1
ATOM 9848 C C . SER D 1 90 ? 36.635 13.849 -8.679 1.00 27.12 90 SER D C 1
ATOM 9849 O O . SER D 1 90 ? 36.446 12.652 -8.938 1.00 26.50 90 SER D O 1
ATOM 9852 N N . PHE D 1 91 ? 35.834 14.809 -9.108 1.00 25.95 91 PHE D N 1
ATOM 9853 C CA . PHE D 1 91 ? 34.577 14.527 -9.759 1.00 25.07 91 PHE D CA 1
ATOM 9854 C C . PHE D 1 91 ? 34.731 13.674 -11.023 1.00 24.97 91 PHE D C 1
ATOM 9855 O O . PHE D 1 91 ? 33.868 12.832 -11.297 1.00 24.63 91 PHE D O 1
ATOM 9863 N N . ASP D 1 92 ? 35.815 13.882 -11.778 1.00 24.62 92 ASP D N 1
ATOM 9864 C CA . ASP D 1 92 ? 35.986 13.163 -13.049 1.00 24.79 92 ASP D CA 1
ATOM 9865 C C . ASP D 1 92 ? 36.209 11.660 -12.861 1.00 24.82 92 ASP D C 1
ATOM 9866 O O . ASP D 1 92 ? 35.685 10.853 -13.656 1.00 25.10 92 ASP D O 1
ATOM 9871 N N . ASP D 1 93 ? 36.979 11.299 -11.828 1.00 23.90 93 ASP D N 1
ATOM 9872 C CA . ASP D 1 93 ? 37.249 9.900 -11.497 1.00 23.58 93 ASP D CA 1
ATOM 9873 C C . ASP D 1 93 ? 35.948 9.235 -11.015 1.00 22.84 93 ASP D C 1
ATOM 9874 O O . ASP D 1 93 ? 35.667 8.077 -11.343 1.00 22.79 93 ASP D O 1
ATOM 9879 N N . ARG D 1 94 ? 35.155 9.977 -10.251 1.00 21.72 94 ARG D N 1
ATOM 9880 C CA . ARG D 1 94 ? 33.892 9.454 -9.731 1.00 21.30 94 ARG D CA 1
ATOM 9881 C C . ARG D 1 94 ? 32.896 9.244 -10.846 1.00 20.62 94 ARG D C 1
ATOM 9882 O O . ARG D 1 94 ? 32.311 8.170 -10.955 1.00 20.81 94 ARG D O 1
ATOM 9890 N N . GLN D 1 95 ? 32.750 10.250 -11.701 1.00 20.07 95 GLN D N 1
ATOM 9891 C CA . GLN D 1 95 ? 31.947 10.120 -12.918 1.00 19.32 95 GLN D CA 1
ATOM 9892 C C . GLN D 1 95 ? 32.314 8.930 -13.804 1.00 19.29 95 GLN D C 1
ATOM 9893 O O . GLN D 1 95 ? 31.441 8.139 -14.150 1.00 19.51 95 GLN D O 1
ATOM 9899 N N . ASP D 1 96 ? 33.583 8.806 -14.176 1.00 19.62 96 ASP D N 1
ATOM 9900 C CA . ASP D 1 96 ? 34.046 7.686 -15.012 1.00 20.21 96 ASP D CA 1
ATOM 9901 C C . ASP D 1 96 ? 33.459 6.349 -14.538 1.00 19.99 96 ASP D C 1
ATOM 9902 O O . ASP D 1 96 ? 33.108 5.509 -15.354 1.00 20.00 96 ASP D O 1
ATOM 9907 N N . ILE D 1 97 ? 33.395 6.169 -13.214 1.00 19.69 97 ILE D N 1
ATOM 9908 C CA . ILE D 1 97 ? 32.950 4.932 -12.573 1.00 19.76 97 ILE D CA 1
ATOM 9909 C C . ILE D 1 97 ? 31.416 4.802 -12.454 1.00 19.68 97 ILE D C 1
ATOM 9910 O O . ILE D 1 97 ? 30.839 3.792 -12.878 1.00 19.54 97 ILE D O 1
ATOM 9915 N N . VAL D 1 98 ? 30.762 5.804 -11.864 1.00 19.30 98 VAL D N 1
ATOM 9916 C CA . VAL D 1 98 ? 29.323 5.711 -11.620 1.00 18.78 98 VAL D CA 1
ATOM 9917 C C . VAL D 1 98 ? 28.527 5.617 -12.921 1.00 18.86 98 VAL D C 1
ATOM 9918 O O . VAL D 1 98 ? 27.578 4.857 -12.997 1.00 19.17 98 VAL D O 1
ATOM 9922 N N . VAL D 1 99 ? 28.936 6.346 -13.954 1.00 18.93 99 VAL D N 1
ATOM 9923 C CA . VAL D 1 99 ? 28.258 6.261 -15.257 1.00 18.95 99 VAL D CA 1
ATOM 9924 C C . VAL D 1 99 ? 28.216 4.810 -15.778 1.00 19.92 99 VAL D C 1
ATOM 9925 O O . VAL D 1 99 ? 27.178 4.344 -16.223 1.00 18.84 99 VAL D O 1
ATOM 9929 N N . GLU D 1 100 ? 29.341 4.091 -15.693 1.00 21.39 100 GLU D N 1
ATOM 9930 C CA . GLU D 1 100 ? 29.396 2.687 -16.131 1.00 22.77 100 GLU D CA 1
ATOM 9931 C C . GLU D 1 100 ? 28.670 1.736 -15.195 1.00 22.21 100 GLU D C 1
ATOM 9932 O O . GLU D 1 100 ? 27.895 0.877 -15.646 1.00 21.89 100 GLU D O 1
ATOM 9938 N N . GLU D 1 101 ? 28.948 1.889 -13.897 1.00 21.11 101 GLU D N 1
ATOM 9939 C CA . GLU D 1 101 ? 28.625 0.879 -12.910 1.00 20.36 101 GLU D CA 1
ATOM 9940 C C . GLU D 1 101 ? 27.206 0.951 -12.379 1.00 19.79 101 GLU D C 1
ATOM 9941 O O . GLU D 1 101 ? 26.622 -0.090 -12.047 1.00 19.59 101 GLU D O 1
ATOM 9947 N N . ILE D 1 102 ? 26.657 2.158 -12.253 1.00 18.62 102 ILE D N 1
ATOM 9948 C CA . ILE D 1 102 ? 25.281 2.285 -11.745 1.00 18.12 102 ILE D CA 1
ATOM 9949 C C . ILE D 1 102 ? 24.294 1.389 -12.512 1.00 17.93 102 ILE D C 1
ATOM 9950 O O . ILE D 1 102 ? 23.578 0.613 -11.889 1.00 18.39 102 ILE D O 1
ATOM 9955 N N . PRO D 1 103 ? 24.248 1.496 -13.863 1.00 18.28 103 PRO D N 1
ATOM 9956 C CA . PRO D 1 103 ? 23.329 0.658 -14.640 1.00 18.10 103 PRO D CA 1
ATOM 9957 C C . PRO D 1 103 ? 23.621 -0.844 -14.538 1.00 18.57 103 PRO D C 1
ATOM 9958 O O . PRO D 1 103 ? 22.690 -1.662 -14.638 1.00 18.61 103 PRO D O 1
ATOM 9962 N N . ARG D 1 104 ? 24.898 -1.197 -14.383 1.00 18.87 104 ARG D N 1
ATOM 9963 C CA . ARG D 1 104 ? 25.320 -2.595 -14.327 1.00 19.55 104 ARG D CA 1
ATOM 9964 C C . ARG D 1 104 ? 24.804 -3.322 -13.096 1.00 18.78 104 ARG D C 1
ATOM 9965 O O . ARG D 1 104 ? 24.266 -4.416 -13.221 1.00 19.49 104 ARG D O 1
ATOM 9973 N N . LEU D 1 105 ? 24.970 -2.726 -11.913 1.00 18.15 105 LEU D N 1
ATOM 9974 C CA . LEU D 1 105 ? 24.469 -3.318 -10.676 1.00 17.49 105 LEU D CA 1
ATOM 9975 C C . LEU D 1 105 ? 22.947 -3.358 -10.711 1.00 17.72 105 LEU D C 1
ATOM 9976 O O . LEU D 1 105 ? 22.329 -4.321 -10.251 1.00 17.65 105 LEU D O 1
ATOM 9981 N N . ALA D 1 106 ? 22.363 -2.311 -11.283 1.00 17.87 106 ALA D N 1
ATOM 9982 C CA . ALA D 1 106 ? 20.930 -2.190 -11.394 1.00 18.96 106 ALA D CA 1
ATOM 9983 C C . ALA D 1 106 ? 20.374 -3.330 -12.227 1.00 19.50 106 ALA D C 1
ATOM 9984 O O . ALA D 1 106 ? 19.306 -3.845 -11.911 1.00 19.65 106 ALA D O 1
ATOM 9986 N N . LYS D 1 107 ? 21.107 -3.730 -13.272 1.00 20.38 107 LYS D N 1
ATOM 9987 C CA . LYS D 1 107 ? 20.691 -4.851 -14.132 1.00 21.09 107 LYS D CA 1
ATOM 9988 C C . LYS D 1 107 ? 20.563 -6.141 -13.323 1.00 21.09 107 LYS D C 1
ATOM 9989 O O . LYS D 1 107 ? 19.658 -6.958 -13.542 1.00 21.26 107 LYS D O 1
ATOM 9995 N N . GLU D 1 108 ? 21.494 -6.326 -12.397 1.00 21.27 108 GLU D N 1
ATOM 9996 C CA . GLU D 1 108 ? 21.479 -7.501 -11.547 1.00 21.89 108 GLU D CA 1
ATOM 9997 C C . GLU D 1 108 ? 20.220 -7.614 -10.710 1.00 20.65 108 GLU D C 1
ATOM 9998 O O . GLU D 1 108 ? 19.652 -8.673 -10.645 1.00 20.98 108 GLU D O 1
ATOM 10004 N N . ALA D 1 109 ? 19.772 -6.524 -10.101 1.00 20.37 109 ALA D N 1
ATOM 10005 C CA . ALA D 1 109 ? 18.526 -6.562 -9.325 1.00 20.28 109 ALA D CA 1
ATOM 10006 C C . ALA D 1 109 ? 17.341 -6.814 -10.243 1.00 20.22 109 ALA D C 1
ATOM 10007 O O . ALA D 1 109 ? 16.464 -7.617 -9.926 1.00 20.52 109 ALA D O 1
ATOM 10009 N N . ALA D 1 110 ? 17.335 -6.147 -11.394 1.00 20.38 110 ALA D N 1
ATOM 10010 C CA . ALA D 1 110 ? 16.161 -6.149 -12.276 1.00 20.77 110 ALA D CA 1
ATOM 10011 C C . ALA D 1 110 ? 15.952 -7.486 -12.973 1.00 20.93 110 ALA D C 1
ATOM 10012 O O . ALA D 1 110 ? 14.808 -7.928 -13.122 1.00 20.32 110 ALA D O 1
ATOM 10014 N N . GLU D 1 111 ? 17.051 -8.122 -13.385 1.00 21.45 111 GLU D N 1
ATOM 10015 C CA . GLU D 1 111 ? 17.016 -9.483 -13.919 1.00 23.23 111 GLU D CA 1
ATOM 10016 C C . GLU D 1 111 ? 16.300 -10.424 -12.960 1.00 22.95 111 GLU D C 1
ATOM 10017 O O . GLU D 1 111 ? 15.400 -11.163 -13.366 1.00 23.26 111 GLU D O 1
ATOM 10023 N N . LYS D 1 112 ? 16.729 -10.416 -11.696 1.00 22.64 112 LYS D N 1
ATOM 10024 C CA . LYS D 1 112 ? 16.102 -11.251 -10.660 1.00 23.01 112 LYS D CA 1
ATOM 10025 C C . LYS D 1 112 ? 14.614 -10.930 -10.468 1.00 22.54 112 LYS D C 1
ATOM 10026 O O . LYS D 1 112 ? 13.791 -11.843 -10.372 1.00 23.29 112 LYS D O 1
ATOM 10032 N N . ALA D 1 113 ? 14.261 -9.649 -10.435 1.00 21.86 113 ALA D N 1
ATOM 10033 C CA . ALA D 1 113 ? 12.850 -9.265 -10.369 1.00 21.55 113 ALA D CA 1
ATOM 10034 C C . ALA D 1 113 ? 12.056 -9.800 -11.563 1.00 21.58 113 ALA D C 1
ATOM 10035 O O . ALA D 1 113 ? 11.041 -10.479 -11.374 1.00 21.68 113 ALA D O 1
ATOM 10037 N N . ILE D 1 114 ? 12.529 -9.534 -12.789 1.00 21.95 114 ILE D N 1
ATOM 10038 C CA . ILE D 1 114 ? 11.878 -10.077 -13.998 1.00 21.86 114 ILE D CA 1
ATOM 10039 C C . ILE D 1 114 ? 11.749 -11.625 -13.930 1.00 23.16 114 ILE D C 1
ATOM 10040 O O . ILE D 1 114 ? 10.681 -12.183 -14.226 1.00 23.32 114 ILE D O 1
ATOM 10045 N N . LYS D 1 115 ? 12.818 -12.303 -13.523 1.00 23.77 115 LYS D N 1
ATOM 10046 C CA . LYS D 1 115 ? 12.804 -13.767 -13.425 1.00 25.37 115 LYS D CA 1
ATOM 10047 C C . LYS D 1 115 ? 11.689 -14.243 -12.482 1.00 25.22 115 LYS D C 1
ATOM 10048 O O . LYS D 1 115 ? 10.898 -15.122 -12.859 1.00 25.27 115 LYS D O 1
ATOM 10054 N N . GLU D 1 116 ? 11.615 -13.656 -11.276 1.00 24.54 116 GLU D N 1
ATOM 10055 C CA . GLU D 1 116 ? 10.569 -14.029 -10.327 1.00 24.10 116 GLU D CA 1
ATOM 10056 C C . GLU D 1 116 ? 9.177 -13.744 -10.900 1.00 24.09 116 GLU D C 1
ATOM 10057 O O . GLU D 1 116 ? 8.281 -14.549 -10.731 1.00 24.38 116 GLU D O 1
ATOM 10063 N N . TRP D 1 117 ? 9.013 -12.602 -11.571 1.00 23.98 117 TRP D N 1
ATOM 10064 C CA . TRP D 1 117 ? 7.741 -12.219 -12.209 1.00 23.84 117 TRP D CA 1
ATOM 10065 C C . TRP D 1 117 ? 7.345 -13.293 -13.225 1.00 24.56 117 TRP D C 1
ATOM 10066 O O . TRP D 1 117 ? 6.168 -13.639 -13.355 1.00 24.52 117 TRP D O 1
ATOM 10077 N N . GLY D 1 118 ? 8.340 -13.843 -13.916 1.00 24.94 118 GLY D N 1
ATOM 10078 C CA . GLY D 1 118 ? 8.128 -15.029 -14.752 1.00 25.82 118 GLY D CA 1
ATOM 10079 C C . GLY D 1 118 ? 7.679 -14.783 -16.185 1.00 26.40 118 GLY D C 1
ATOM 10080 O O . GLY D 1 118 ? 7.685 -15.705 -17.010 1.00 27.14 118 GLY D O 1
ATOM 10081 N N . ARG D 1 119 ? 7.307 -13.542 -16.483 1.00 26.45 119 ARG D N 1
ATOM 10082 C CA . ARG D 1 119 ? 6.713 -13.185 -17.762 1.00 27.01 119 ARG D CA 1
ATOM 10083 C C . ARG D 1 119 ? 7.773 -12.650 -18.703 1.00 26.99 119 ARG D C 1
ATOM 10084 O O . ARG D 1 119 ? 8.831 -12.246 -18.257 1.00 27.01 119 ARG D O 1
ATOM 10092 N N . PRO D 1 120 ? 7.508 -12.652 -20.019 1.00 27.60 120 PRO D N 1
ATOM 10093 C CA . PRO D 1 120 ? 8.608 -12.198 -20.887 1.00 27.66 120 PRO D CA 1
ATOM 10094 C C . PRO D 1 120 ? 8.851 -10.693 -20.756 1.00 27.88 120 PRO D C 1
ATOM 10095 O O . PRO D 1 120 ? 7.920 -9.944 -20.418 1.00 27.46 120 PRO D O 1
ATOM 10099 N N . LYS D 1 121 ? 10.091 -10.271 -21.017 1.00 28.20 121 LYS D N 1
ATOM 10100 C CA . LYS D 1 121 ? 10.499 -8.854 -20.953 1.00 28.80 121 LYS D CA 1
ATOM 10101 C C . LYS D 1 121 ? 9.682 -7.935 -21.854 1.00 28.51 121 LYS D C 1
ATOM 10102 O O . LYS D 1 121 ? 9.499 -6.757 -21.539 1.00 28.80 121 LYS D O 1
ATOM 10108 N N . SER D 1 122 ? 9.206 -8.468 -22.974 1.00 28.29 122 SER D N 1
ATOM 10109 C CA . SER D 1 122 ? 8.468 -7.675 -23.960 1.00 28.04 122 SER D CA 1
ATOM 10110 C C . SER D 1 122 ? 7.160 -7.127 -23.392 1.00 27.83 122 SER D C 1
ATOM 10111 O O . SER D 1 122 ? 6.466 -6.329 -24.032 1.00 27.65 122 SER D O 1
ATOM 10114 N N . GLU D 1 123 ? 6.833 -7.547 -22.179 1.00 27.34 123 GLU D N 1
ATOM 10115 C CA . GLU D 1 123 ? 5.588 -7.128 -21.566 1.00 27.52 123 GLU D CA 1
ATOM 10116 C C . GLU D 1 123 ? 5.760 -5.993 -20.557 1.00 25.70 123 GLU D C 1
ATOM 10117 O O . GLU D 1 123 ? 4.779 -5.415 -20.104 1.00 25.42 123 GLU D O 1
ATOM 10123 N N . ILE D 1 124 ? 7.010 -5.660 -20.243 1.00 24.83 124 ILE D N 1
ATOM 10124 C CA . ILE D 1 124 ? 7.328 -4.443 -19.478 1.00 22.74 124 ILE D CA 1
ATOM 10125 C C . ILE D 1 124 ? 6.974 -3.247 -20.357 1.00 22.46 124 ILE D C 1
ATOM 10126 O O . ILE D 1 124 ? 7.381 -3.189 -21.534 1.00 22.54 124 ILE D O 1
ATOM 10131 N N . THR D 1 125 ? 6.205 -2.302 -19.813 1.00 21.46 125 THR D N 1
ATOM 10132 C CA . THR D 1 125 ? 5.801 -1.112 -20.585 1.00 20.72 125 THR D CA 1
ATOM 10133 C C . THR D 1 125 ? 6.512 0.159 -20.133 1.00 20.27 125 THR D C 1
ATOM 10134 O O . THR D 1 125 ? 6.707 1.098 -20.929 1.00 19.71 125 THR D O 1
ATOM 10138 N N . HIS D 1 126 ? 6.879 0.193 -18.849 1.00 19.35 126 HIS D N 1
ATOM 10139 C CA . HIS D 1 126 ? 7.556 1.343 -18.276 1.00 18.86 126 HIS D CA 1
ATOM 10140 C C . HIS D 1 126 ? 8.786 0.968 -17.474 1.00 18.68 126 HIS D C 1
ATOM 10141 O O . HIS D 1 126 ? 8.861 -0.116 -16.901 1.00 18.11 126 HIS D O 1
ATOM 10148 N N . LEU D 1 127 ? 9.740 1.894 -17.441 1.00 18.68 127 LEU D N 1
ATOM 10149 C CA . LEU D 1 127 ? 10.901 1.804 -16.576 1.00 18.52 127 LEU D CA 1
ATOM 10150 C C . LEU D 1 127 ? 11.003 3.091 -15.752 1.00 18.43 127 LEU D C 1
ATOM 10151 O O . LEU D 1 127 ? 11.052 4.203 -16.310 1.00 18.22 127 LEU D O 1
ATOM 10156 N N . VAL D 1 128 ? 10.999 2.924 -14.428 1.00 17.59 128 VAL D N 1
ATOM 10157 C CA . VAL D 1 128 ? 11.274 4.008 -13.496 1.00 17.32 128 VAL D CA 1
ATOM 10158 C C . VAL D 1 128 ? 12.517 3.580 -12.743 1.00 17.06 128 VAL D C 1
ATOM 10159 O O . VAL D 1 128 ? 12.523 2.529 -12.108 1.00 16.93 128 VAL D O 1
ATOM 10163 N N . PHE D 1 129 ? 13.565 4.394 -12.835 1.00 16.66 129 PHE D N 1
ATOM 10164 C CA . PHE D 1 129 ? 14.900 4.058 -12.323 1.00 16.47 129 PHE D CA 1
ATOM 10165 C C . PHE D 1 129 ? 15.429 5.255 -11.562 1.00 16.51 129 PHE D C 1
ATOM 10166 O O . PHE D 1 129 ? 15.530 6.343 -12.135 1.00 15.45 129 PHE D O 1
ATOM 10174 N N . CYS D 1 130 ? 15.755 5.064 -10.276 1.00 17.22 130 CYS D N 1
ATOM 10175 C CA . CYS D 1 130 ? 16.426 6.116 -9.506 1.00 17.52 130 CYS D CA 1
ATOM 10176 C C . CYS D 1 130 ? 17.858 5.801 -9.037 1.00 17.75 130 CYS D C 1
ATOM 10177 O O . CYS D 1 130 ? 18.195 4.638 -8.759 1.00 18.43 130 CYS D O 1
ATOM 10180 N N . SER D 1 131 ? 18.696 6.837 -8.948 1.00 17.04 131 SER D N 1
ATOM 10181 C CA . SER D 1 131 ? 20.003 6.734 -8.303 1.00 16.45 131 SER D CA 1
ATOM 10182 C C . SER D 1 131 ? 20.484 8.132 -7.977 1.00 16.39 131 SER D C 1
ATOM 10183 O O . SER D 1 131 ? 20.131 9.079 -8.665 1.00 17.00 131 SER D O 1
ATOM 10186 N N . ILE D 1 132 ? 21.252 8.281 -6.906 1.00 15.92 132 ILE D N 1
ATOM 10187 C CA . ILE D 1 132 ? 21.960 9.530 -6.665 1.00 15.52 132 ILE D CA 1
ATOM 10188 C C . ILE D 1 132 ? 22.979 9.820 -7.798 1.00 15.57 132 ILE D C 1
ATOM 10189 O O . ILE D 1 132 ? 23.191 10.994 -8.180 1.00 15.25 132 ILE D O 1
ATOM 10194 N N . SER D 1 133 ? 23.560 8.744 -8.341 1.00 14.97 133 SER D N 1
ATOM 10195 C CA . SER D 1 133 ? 24.764 8.807 -9.176 1.00 15.73 133 SER D CA 1
ATOM 10196 C C . SER D 1 133 ? 24.564 8.403 -10.647 1.00 16.12 133 SER D C 1
ATOM 10197 O O . SER D 1 133 ? 23.526 7.825 -11.019 1.00 16.24 133 SER D O 1
ATOM 10200 N N . GLY D 1 134 ? 25.576 8.682 -11.467 1.00 16.87 134 GLY D N 1
ATOM 10201 C CA . GLY D 1 134 ? 25.659 8.148 -12.841 1.00 17.68 134 GLY D CA 1
ATOM 10202 C C . GLY D 1 134 ? 25.092 9.042 -13.923 1.00 18.52 134 GLY D C 1
ATOM 10203 O O . GLY D 1 134 ? 24.600 8.556 -14.951 1.00 19.52 134 GLY D O 1
ATOM 10204 N N . ILE D 1 135 ? 25.175 10.353 -13.704 1.00 19.00 135 ILE D N 1
ATOM 10205 C CA . ILE D 1 135 ? 24.625 11.339 -14.633 1.00 19.49 135 ILE D CA 1
ATOM 10206 C C . ILE D 1 135 ? 25.463 11.477 -15.895 1.00 19.76 135 ILE D C 1
ATOM 10207 O O . ILE D 1 135 ? 26.664 11.745 -15.829 1.00 20.06 135 ILE D O 1
ATOM 10212 N N . ASP D 1 136 ? 24.798 11.300 -17.035 1.00 19.71 136 ASP D N 1
ATOM 10213 C CA . ASP D 1 136 ? 25.387 11.394 -18.376 1.00 19.65 136 ASP D CA 1
ATOM 10214 C C . ASP D 1 136 ? 24.173 11.520 -19.290 1.00 19.72 136 ASP D C 1
ATOM 10215 O O . ASP D 1 136 ? 23.048 11.302 -18.828 1.00 18.97 136 ASP D O 1
ATOM 10220 N N . MET D 1 137 ? 24.377 11.890 -20.560 1.00 20.20 137 MET D N 1
ATOM 10221 C CA . MET D 1 137 ? 23.274 11.918 -21.532 1.00 20.72 137 MET D CA 1
ATOM 10222 C C . MET D 1 137 ? 23.693 11.206 -22.822 1.00 21.47 137 MET D C 1
ATOM 10223 O O . MET D 1 137 ? 24.666 11.608 -23.453 1.00 22.35 137 MET D O 1
ATOM 10228 N N . PRO D 1 138 ? 22.981 10.136 -23.220 1.00 21.58 138 PRO D N 1
ATOM 10229 C CA . PRO D 1 138 ? 21.847 9.472 -22.565 1.00 21.66 138 PRO D CA 1
ATOM 10230 C C . PRO D 1 138 ? 22.216 8.996 -21.157 1.00 21.60 138 PRO D C 1
ATOM 10231 O O . PRO D 1 138 ? 23.408 8.760 -20.868 1.00 22.39 138 PRO D O 1
ATOM 10235 N N . GLY D 1 139 ? 21.216 8.855 -20.301 1.00 20.92 139 GLY D N 1
ATOM 10236 C CA . GLY D 1 139 ? 21.442 8.495 -18.893 1.00 21.24 139 GLY D CA 1
ATOM 10237 C C . GLY D 1 139 ? 21.464 7.011 -18.545 1.00 21.04 139 GLY D C 1
ATOM 10238 O O . GLY D 1 139 ? 21.465 6.153 -19.421 1.00 21.77 139 GLY D O 1
ATOM 10239 N N . ALA D 1 140 ? 21.490 6.719 -17.253 1.00 20.67 140 ALA D N 1
ATOM 10240 C CA . ALA D 1 140 ? 21.586 5.346 -16.755 1.00 20.71 140 ALA D CA 1
ATOM 10241 C C . ALA D 1 140 ? 20.355 4.481 -17.076 1.00 20.83 140 ALA D C 1
ATOM 10242 O O . ALA D 1 140 ? 20.473 3.253 -17.146 1.00 21.48 140 ALA D O 1
ATOM 10244 N N . ASP D 1 141 ? 19.191 5.111 -17.234 1.00 20.07 141 ASP D N 1
ATOM 10245 C CA . ASP D 1 141 ? 17.963 4.426 -17.657 1.00 20.70 141 ASP D CA 1
ATOM 10246 C C . ASP D 1 141 ? 18.137 3.854 -19.068 1.00 20.95 141 ASP D C 1
ATOM 10247 O O . ASP D 1 141 ? 17.703 2.732 -19.350 1.00 20.65 141 ASP D O 1
ATOM 10252 N N . TYR D 1 142 ? 18.791 4.625 -19.941 1.00 21.11 142 TYR D N 1
ATOM 10253 C CA . TYR D 1 142 ? 19.088 4.174 -21.285 1.00 21.48 142 TYR D CA 1
ATOM 10254 C C . TYR D 1 142 ? 20.035 2.988 -21.222 1.00 22.46 142 TYR D C 1
ATOM 10255 O O . TYR D 1 142 ? 19.830 2.002 -21.911 1.00 22.28 142 TYR D O 1
ATOM 10264 N N . ARG D 1 143 ? 21.071 3.074 -20.388 1.00 23.26 143 ARG D N 1
ATOM 10265 C CA . ARG D 1 143 ? 22.047 1.982 -20.318 1.00 24.22 143 ARG D CA 1
ATOM 10266 C C . ARG D 1 143 ? 21.433 0.716 -19.717 1.00 23.97 143 ARG D C 1
ATOM 10267 O O . ARG D 1 143 ? 21.714 -0.393 -20.171 1.00 24.34 143 ARG D O 1
ATOM 10275 N N . LEU D 1 144 ? 20.590 0.896 -18.703 1.00 23.10 144 LEU D N 1
ATOM 10276 C CA . LEU D 1 144 ? 19.953 -0.221 -18.027 1.00 22.49 144 LEU D CA 1
ATOM 10277 C C . LEU D 1 144 ? 19.009 -0.958 -18.983 1.00 22.97 144 LEU D C 1
ATOM 10278 O O . LEU D 1 144 ? 19.048 -2.186 -19.057 1.00 23.40 144 LEU D O 1
ATOM 10283 N N . ALA D 1 145 ? 18.175 -0.204 -19.701 1.00 23.52 145 ALA D N 1
ATOM 10284 C CA . ALA D 1 145 ? 17.234 -0.775 -20.665 1.00 24.62 145 ALA D CA 1
ATOM 10285 C C . ALA D 1 145 ? 17.971 -1.532 -21.775 1.00 25.12 145 ALA D C 1
ATOM 10286 O O . ALA D 1 145 ? 17.526 -2.583 -22.233 1.00 25.67 145 ALA D O 1
ATOM 10288 N N . THR D 1 146 ? 19.104 -1.003 -22.194 1.00 25.54 146 THR D N 1
ATOM 10289 C CA . THR D 1 146 ? 19.894 -1.654 -23.224 1.00 26.86 146 THR D CA 1
ATOM 10290 C C . THR D 1 146 ? 20.526 -2.952 -22.685 1.00 27.42 146 THR D C 1
ATOM 10291 O O . THR D 1 146 ? 20.442 -4.002 -23.331 1.00 27.76 146 THR D O 1
ATOM 10295 N N . LEU D 1 147 ? 21.096 -2.891 -21.482 1.00 26.98 147 LEU D N 1
ATOM 10296 C CA . LEU D 1 147 ? 21.657 -4.073 -20.834 1.00 27.07 147 LEU D CA 1
ATOM 10297 C C . LEU D 1 147 ? 20.622 -5.193 -20.642 1.00 27.15 147 LEU D C 1
ATOM 10298 O O . LEU D 1 147 ? 20.949 -6.383 -20.749 1.00 27.82 147 LEU D O 1
ATOM 10303 N N . LEU D 1 148 ? 19.381 -4.811 -20.365 1.00 26.11 148 LEU D N 1
ATOM 10304 C CA . LEU D 1 148 ? 18.312 -5.779 -20.113 1.00 25.52 148 LEU D CA 1
ATOM 10305 C C . LEU D 1 148 ? 17.602 -6.279 -21.365 1.00 25.73 148 LEU D C 1
ATOM 10306 O O . LEU D 1 148 ? 16.821 -7.214 -21.277 1.00 26.59 148 LEU D O 1
ATOM 10311 N N . GLY D 1 149 ? 17.847 -5.651 -22.518 1.00 25.67 149 GLY D N 1
ATOM 10312 C CA . GLY D 1 149 ? 17.125 -5.981 -23.749 1.00 24.79 149 GLY D CA 1
ATOM 10313 C C . GLY D 1 149 ? 15.648 -5.603 -23.707 1.00 24.30 149 GLY D C 1
ATOM 10314 O O . GLY D 1 149 ? 14.806 -6.258 -24.330 1.00 24.09 149 GLY D O 1
ATOM 10315 N N . LEU D 1 150 ? 15.319 -4.548 -22.967 1.00 23.40 150 LEU D N 1
ATOM 10316 C CA . LEU D 1 150 ? 13.945 -4.027 -22.968 1.00 22.39 150 LEU D CA 1
ATOM 10317 C C . LEU D 1 150 ? 13.571 -3.524 -24.363 1.00 22.64 150 LEU D C 1
ATOM 10318 O O . LEU D 1 150 ? 14.434 -3.068 -25.102 1.00 21.68 150 LEU D O 1
ATOM 10323 N N . PRO D 1 151 ? 12.280 -3.632 -24.737 1.00 23.21 151 PRO D N 1
ATOM 10324 C CA . PRO D 1 151 ? 11.855 -3.065 -26.005 1.00 23.92 151 PRO D CA 1
ATOM 10325 C C . PRO D 1 151 ? 12.141 -1.563 -26.078 1.00 24.41 151 PRO D C 1
ATOM 10326 O O . PRO D 1 151 ? 12.093 -0.858 -25.059 1.00 23.91 151 PRO D O 1
ATOM 10330 N N . LEU D 1 152 ? 12.426 -1.103 -27.289 1.00 24.90 152 LEU D N 1
ATOM 10331 C CA . LEU D 1 152 ? 12.638 0.301 -27.592 1.00 25.82 152 LEU D CA 1
ATOM 10332 C C . LEU D 1 152 ? 11.424 1.134 -27.213 1.00 25.41 152 LEU D C 1
ATOM 10333 O O . LEU D 1 152 ? 11.508 2.352 -27.048 1.00 25.63 152 LEU D O 1
ATOM 10338 N N . THR D 1 153 ? 10.308 0.446 -27.055 1.00 25.73 153 THR D N 1
ATOM 10339 C CA . THR D 1 153 ? 9.007 1.053 -26.821 1.00 25.85 153 THR D CA 1
ATOM 10340 C C . THR D 1 153 ? 8.681 1.302 -25.333 1.00 24.90 153 THR D C 1
ATOM 10341 O O . THR D 1 153 ? 7.741 2.035 -25.011 1.00 24.21 153 THR D O 1
ATOM 10345 N N . VAL D 1 154 ? 9.458 0.705 -24.427 1.00 24.27 154 VAL D N 1
ATOM 10346 C CA . VAL D 1 154 ? 9.271 0.951 -22.992 1.00 23.79 154 VAL D CA 1
ATOM 10347 C C . VAL D 1 154 ? 9.426 2.456 -22.686 1.00 23.74 154 VAL D C 1
ATOM 10348 O O . VAL D 1 154 ? 10.419 3.064 -23.084 1.00 24.41 154 VAL D O 1
ATOM 10352 N N . ASN D 1 155 ? 8.433 3.046 -22.014 1.00 23.17 155 ASN D N 1
ATOM 10353 C CA . ASN D 1 155 ? 8.517 4.428 -21.541 1.00 22.86 155 ASN D CA 1
ATOM 10354 C C . ASN D 1 155 ? 9.472 4.508 -20.358 1.00 22.24 155 ASN D C 1
ATOM 10355 O O . ASN D 1 155 ? 9.232 3.872 -19.337 1.00 21.93 155 ASN D O 1
ATOM 10360 N N . ARG D 1 156 ? 10.535 5.295 -20.500 1.00 21.93 156 ARG D N 1
ATOM 10361 C CA . ARG D 1 156 ? 11.590 5.381 -19.496 1.00 22.32 156 ARG D CA 1
ATOM 10362 C C . ARG D 1 156 ? 11.487 6.651 -18.673 1.00 22.37 156 ARG D C 1
ATOM 10363 O O . ARG D 1 156 ? 11.136 7.720 -19.196 1.00 22.66 156 ARG D O 1
ATOM 10371 N N . LEU D 1 157 ? 11.811 6.531 -17.386 1.00 21.80 157 LEU D N 1
ATOM 10372 C CA . LEU D 1 157 ? 11.899 7.688 -16.508 1.00 21.27 157 LEU D CA 1
ATOM 10373 C C . LEU D 1 157 ? 13.081 7.516 -15.562 1.00 20.66 157 LEU D C 1
ATOM 10374 O O . LEU D 1 157 ? 13.102 6.574 -14.784 1.00 20.99 157 LEU D O 1
ATOM 10379 N N . MET D 1 158 ? 14.059 8.418 -15.656 1.00 20.62 158 MET D N 1
ATOM 10380 C CA . MET D 1 158 ? 15.254 8.427 -14.802 1.00 19.71 158 MET D CA 1
ATOM 10381 C C . MET D 1 158 ? 15.118 9.502 -13.732 1.00 20.03 158 MET D C 1
ATOM 10382 O O . MET D 1 158 ? 14.752 10.653 -14.021 1.00 20.36 158 MET D O 1
ATOM 10387 N N . ILE D 1 159 ? 15.377 9.122 -12.486 1.00 19.64 159 ILE D N 1
ATOM 10388 C CA . ILE D 1 159 ? 15.324 10.069 -11.393 1.00 18.84 159 ILE D CA 1
ATOM 10389 C C . ILE D 1 159 ? 16.659 10.099 -10.689 1.00 18.53 159 ILE D C 1
ATOM 10390 O O . ILE D 1 159 ? 17.005 9.182 -9.956 1.00 18.53 159 ILE D O 1
ATOM 10395 N N . TYR D 1 160 ? 17.406 11.167 -10.949 1.00 18.30 160 TYR D N 1
ATOM 10396 C CA . TYR D 1 160 ? 18.766 11.340 -10.443 1.00 18.03 160 TYR D CA 1
ATOM 10397 C C . TYR D 1 160 ? 18.830 12.183 -9.177 1.00 17.91 160 TYR D C 1
ATOM 10398 O O . TYR D 1 160 ? 18.122 13.178 -9.036 1.00 18.20 160 TYR D O 1
ATOM 10407 N N . SER D 1 161 ? 19.713 11.793 -8.274 1.00 17.93 161 SER D N 1
ATOM 10408 C CA . SER D 1 161 ? 20.189 12.688 -7.247 1.00 18.82 161 SER D CA 1
ATOM 10409 C C . SER D 1 161 ? 19.152 13.133 -6.223 1.00 19.62 161 SER D C 1
ATOM 10410 O O . SER D 1 161 ? 19.321 14.172 -5.589 1.00 19.55 161 SER D O 1
ATOM 10413 N N . GLN D 1 162 ? 18.098 12.335 -6.057 1.00 20.83 162 GLN D N 1
ATOM 10414 C CA . GLN D 1 162 ? 17.162 12.494 -4.948 1.00 22.07 162 GLN D CA 1
ATOM 10415 C C . GLN D 1 162 ? 17.623 11.599 -3.799 1.00 23.40 162 GLN D C 1
ATOM 10416 O O . GLN D 1 162 ? 18.199 10.531 -4.014 1.00 24.14 162 GLN D O 1
ATOM 10422 N N . ALA D 1 163 ? 17.372 12.039 -2.579 1.00 24.14 163 ALA D N 1
ATOM 10423 C CA . ALA D 1 163 ? 17.910 11.383 -1.394 1.00 24.32 163 ALA D CA 1
ATOM 10424 C C . ALA D 1 163 ? 17.327 9.991 -1.114 1.00 24.53 163 ALA D C 1
ATOM 10425 O O . ALA D 1 163 ? 16.816 9.326 -2.019 1.00 24.35 163 ALA D O 1
ATOM 10427 N N . CYS D 1 164 ? 17.414 9.564 0.148 1.00 24.15 164 CYS D N 1
ATOM 10428 C CA . CYS D 1 164 ? 17.140 8.182 0.526 1.00 24.05 164 CYS D CA 1
ATOM 10429 C C . CYS D 1 164 ? 15.668 7.786 0.393 1.00 23.59 164 CYS D C 1
ATOM 10430 O O . CYS D 1 164 ? 15.353 6.616 0.167 1.00 23.64 164 CYS D O 1
ATOM 10433 N N . HIS D 1 165 ? 14.771 8.761 0.493 1.00 23.07 165 HIS D N 1
ATOM 10434 C CA . HIS D 1 165 ? 13.331 8.498 0.414 1.00 22.86 165 HIS D CA 1
ATOM 10435 C C . HIS D 1 165 ? 12.869 8.161 -1.008 1.00 22.46 165 HIS D C 1
ATOM 10436 O O . HIS D 1 165 ? 11.716 7.769 -1.203 1.00 22.85 165 HIS D O 1
ATOM 10443 N N . MET D 1 166 ? 13.763 8.290 -1.996 1.00 21.46 166 MET D N 1
ATOM 10444 C CA . MET D 1 166 ? 13.392 8.058 -3.395 1.00 20.90 166 MET D CA 1
ATOM 10445 C C . MET D 1 166 ? 12.955 6.618 -3.698 1.00 20.63 166 MET D C 1
ATOM 10446 O O . MET D 1 166 ? 12.119 6.392 -4.581 1.00 20.72 166 MET D O 1
ATOM 10451 N N . GLY D 1 167 ? 13.527 5.649 -2.982 1.00 20.26 167 GLY D N 1
ATOM 10452 C CA . GLY D 1 167 ? 13.082 4.261 -3.081 1.00 19.22 167 GLY D CA 1
ATOM 10453 C C . GLY D 1 167 ? 11.573 4.163 -2.882 1.00 19.50 167 GLY D C 1
ATOM 10454 O O . GLY D 1 167 ? 10.855 3.607 -3.719 1.00 19.21 167 GLY D O 1
ATOM 10455 N N . ALA D 1 168 ? 11.091 4.707 -1.766 1.00 19.02 168 ALA D N 1
ATOM 10456 C CA . ALA D 1 168 ? 9.670 4.694 -1.475 1.00 18.90 168 ALA D CA 1
ATOM 10457 C C . ALA D 1 168 ? 8.906 5.494 -2.533 1.00 18.67 168 ALA D C 1
ATOM 10458 O O . ALA D 1 168 ? 7.849 5.073 -2.977 1.00 18.66 168 ALA D O 1
ATOM 10460 N N . ALA D 1 169 ? 9.455 6.638 -2.939 1.00 18.57 169 ALA D N 1
ATOM 10461 C CA . ALA D 1 169 ? 8.763 7.551 -3.870 1.00 18.83 169 ALA D CA 1
ATOM 10462 C C . ALA D 1 169 ? 8.508 6.909 -5.228 1.00 19.00 169 ALA D C 1
ATOM 10463 O O . ALA D 1 169 ? 7.531 7.249 -5.913 1.00 19.50 169 ALA D O 1
ATOM 10465 N N . MET D 1 170 ? 9.351 5.956 -5.606 1.00 18.75 170 MET D N 1
ATOM 10466 C CA . MET D 1 170 ? 9.167 5.294 -6.886 1.00 18.90 170 MET D CA 1
ATOM 10467 C C . MET D 1 170 ? 7.902 4.463 -6.912 1.00 18.83 170 MET D C 1
ATOM 10468 O O . MET D 1 170 ? 7.300 4.293 -7.980 1.00 19.19 170 MET D O 1
ATOM 10473 N N . LEU D 1 171 ? 7.475 3.969 -5.750 1.00 18.12 171 LEU D N 1
ATOM 10474 C CA . LEU D 1 171 ? 6.220 3.218 -5.681 1.00 18.17 171 LEU D CA 1
ATOM 10475 C C . LEU D 1 171 ? 5.026 4.149 -5.800 1.00 18.66 171 LEU D C 1
ATOM 10476 O O . LEU D 1 171 ? 3.989 3.752 -6.342 1.00 18.47 171 LEU D O 1
ATOM 10481 N N . ARG D 1 172 ? 5.181 5.374 -5.278 1.00 18.84 172 ARG D N 1
ATOM 10482 C CA . ARG D 1 172 ? 4.186 6.437 -5.442 1.00 19.30 172 ARG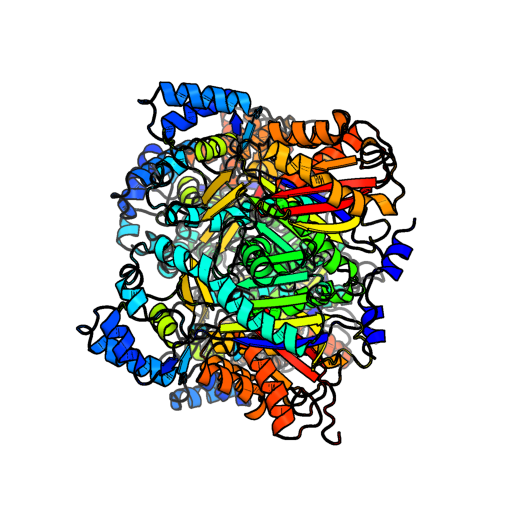 D CA 1
ATOM 10483 C C . ARG D 1 172 ? 4.013 6.806 -6.911 1.00 19.53 172 ARG D C 1
ATOM 10484 O O . ARG D 1 172 ? 2.903 7.107 -7.356 1.00 20.33 172 ARG D O 1
ATOM 10492 N N . ILE D 1 173 ? 5.112 6.783 -7.659 1.00 19.82 173 ILE D N 1
ATOM 10493 C CA . ILE D 1 173 ? 5.094 7.083 -9.085 1.00 19.98 173 ILE D CA 1
ATOM 10494 C C . ILE D 1 173 ? 4.437 5.913 -9.825 1.00 20.46 173 ILE D C 1
ATOM 10495 O O . ILE D 1 173 ? 3.458 6.095 -10.560 1.00 21.20 173 ILE D O 1
ATOM 10500 N N . ALA D 1 174 ? 4.970 4.711 -9.597 1.00 20.40 174 ALA D N 1
ATOM 10501 C CA . ALA D 1 174 ? 4.540 3.509 -10.306 1.00 19.96 174 ALA D CA 1
ATOM 10502 C C . ALA D 1 174 ? 3.061 3.225 -10.063 1.00 19.81 174 ALA D C 1
ATOM 10503 O O . ALA D 1 174 ? 2.387 2.673 -10.918 1.00 20.09 174 ALA D O 1
ATOM 10505 N N . LYS D 1 175 ? 2.572 3.587 -8.889 1.00 19.63 175 LYS D N 1
ATOM 10506 C CA . LYS D 1 175 ? 1.153 3.443 -8.568 1.00 20.21 175 LYS D CA 1
ATOM 10507 C C . LYS D 1 175 ? 0.279 4.067 -9.657 1.00 20.02 175 LYS D C 1
ATOM 10508 O O . LYS D 1 175 ? -0.683 3.447 -10.101 1.00 20.18 175 LYS D O 1
ATOM 10514 N N . ASP D 1 176 ? 0.629 5.281 -10.085 1.00 19.55 176 ASP D N 1
ATOM 10515 C CA . ASP D 1 176 ? -0.196 6.010 -11.045 1.00 19.73 176 ASP D CA 1
ATOM 10516 C C . ASP D 1 176 ? -0.057 5.489 -12.491 1.00 19.70 176 ASP D C 1
ATOM 10517 O O . ASP D 1 176 ? -1.044 5.384 -13.219 1.00 19.49 176 ASP D O 1
ATOM 10522 N N . LEU D 1 177 ? 1.171 5.140 -12.874 1.00 19.59 177 LEU D N 1
ATOM 10523 C CA . LEU D 1 177 ? 1.471 4.575 -14.190 1.00 20.02 177 LEU D CA 1
ATOM 10524 C C . LEU D 1 177 ? 0.692 3.303 -14.407 1.00 19.80 177 LEU D C 1
ATOM 10525 O O . LEU D 1 177 ? 0.147 3.098 -15.499 1.00 20.23 177 LEU D O 1
ATOM 10530 N N . ALA D 1 178 ? 0.661 2.457 -13.371 1.00 18.93 178 ALA D N 1
ATOM 10531 C CA . ALA D 1 178 ? 0.042 1.135 -13.427 1.00 18.89 178 ALA D CA 1
ATOM 10532 C C . ALA D 1 178 ? -1.489 1.189 -13.342 1.00 19.33 178 ALA D C 1
ATOM 10533 O O . ALA D 1 178 ? -2.186 0.472 -14.047 1.00 19.15 178 ALA D O 1
ATOM 10535 N N . GLU D 1 179 ? -2.004 2.035 -12.468 1.00 19.82 179 GLU D N 1
ATOM 10536 C CA . GLU D 1 179 ? -3.449 2.157 -12.322 1.00 20.91 179 GLU D CA 1
ATOM 10537 C C . GLU D 1 179 ? -4.141 2.852 -13.499 1.00 21.24 179 GLU D C 1
ATOM 10538 O O . GLU D 1 179 ? -5.254 2.492 -13.849 1.00 21.89 179 GLU D O 1
ATOM 10544 N N . ASN D 1 180 ? -3.454 3.788 -14.138 1.00 21.88 180 ASN D N 1
ATOM 10545 C CA . ASN D 1 180 ? -4.027 4.591 -15.221 1.00 22.78 180 ASN D CA 1
ATOM 10546 C C . ASN D 1 180 ? -3.851 3.995 -16.635 1.00 23.67 180 ASN D C 1
ATOM 10547 O O . ASN D 1 180 ? -4.353 4.544 -17.621 1.00 23.93 180 ASN D O 1
ATOM 10552 N N . ASN D 1 181 ? -3.134 2.874 -16.732 1.00 24.00 181 ASN D N 1
ATOM 10553 C CA . ASN D 1 181 ? -2.830 2.281 -18.038 1.00 24.21 181 ASN D CA 1
ATOM 10554 C C . ASN D 1 181 ? -3.051 0.771 -18.097 1.00 24.35 181 ASN D C 1
ATOM 10555 O O . ASN D 1 181 ? -2.208 -0.010 -17.647 1.00 23.74 181 ASN D O 1
ATOM 10560 N N . ARG D 1 182 ? -4.194 0.378 -18.663 1.00 24.65 182 ARG D N 1
ATOM 10561 C CA . ARG D 1 182 ? -4.544 -1.034 -18.833 1.00 25.36 182 ARG D CA 1
ATOM 10562 C C . ARG D 1 182 ? -3.349 -1.849 -19.365 1.00 24.33 182 ARG D C 1
ATOM 10563 O O . ARG D 1 182 ? -2.791 -1.550 -20.442 1.00 23.82 182 ARG D O 1
ATOM 10571 N N . GLY D 1 183 ? -2.950 -2.851 -18.581 1.00 23.24 183 GLY D N 1
ATOM 10572 C CA . GLY D 1 183 ? -1.879 -3.762 -18.969 1.00 22.40 183 GLY D CA 1
ATOM 10573 C C . GLY D 1 183 ? -0.459 -3.272 -18.711 1.00 22.03 183 GLY D C 1
ATOM 10574 O O . GLY D 1 183 ? 0.499 -4.006 -18.966 1.00 21.89 183 GLY D O 1
ATOM 10575 N N . ALA D 1 184 ? -0.302 -2.043 -18.220 1.00 21.08 184 ALA D N 1
ATOM 10576 C CA . ALA D 1 184 ? 1.041 -1.533 -17.924 1.00 20.17 184 ALA D CA 1
ATOM 10577 C C . ALA D 1 184 ? 1.746 -2.380 -16.863 1.00 19.86 184 ALA D C 1
ATOM 10578 O O . ALA D 1 184 ? 1.150 -2.800 -15.848 1.00 19.69 184 ALA D O 1
ATOM 10580 N N . ARG D 1 185 ? 3.018 -2.652 -17.128 1.00 19.28 185 ARG D N 1
ATOM 10581 C CA . ARG D 1 185 ? 3.857 -3.359 -16.203 1.00 18.07 185 ARG D CA 1
ATOM 10582 C C . ARG D 1 185 ? 5.093 -2.501 -16.054 1.00 18.47 185 ARG D C 1
ATOM 10583 O O . ARG D 1 185 ? 5.833 -2.269 -17.028 1.00 17.86 185 ARG D O 1
ATOM 10591 N N . VAL D 1 186 ? 5.300 -2.014 -14.831 1.00 18.38 186 VAL D N 1
ATOM 10592 C CA . VAL D 1 186 ? 6.365 -1.075 -14.546 1.00 18.47 186 VAL D CA 1
ATOM 10593 C C . VAL D 1 186 ? 7.526 -1.757 -13.850 1.00 18.65 186 VAL D C 1
ATOM 10594 O O . VAL D 1 186 ? 7.382 -2.244 -12.722 1.00 19.57 186 VAL D O 1
ATOM 10598 N N . LEU D 1 187 ? 8.671 -1.795 -14.519 1.00 18.26 187 LEU D N 1
ATOM 10599 C CA . LEU D 1 187 ? 9.916 -2.170 -13.872 1.00 18.18 187 LEU D CA 1
ATOM 10600 C C . LEU D 1 187 ? 10.399 -0.957 -13.068 1.00 17.81 187 LEU D C 1
ATOM 10601 O O . LEU D 1 187 ? 10.689 0.105 -13.636 1.00 17.62 187 LEU D O 1
ATOM 10606 N N . VAL D 1 188 ? 10.455 -1.124 -11.751 1.00 17.39 188 VAL D N 1
ATOM 10607 C CA . VAL D 1 188 ? 10.954 -0.099 -10.833 1.00 17.32 188 VAL D CA 1
ATOM 10608 C C . VAL D 1 188 ? 12.318 -0.533 -10.296 1.00 17.34 188 VAL D C 1
ATOM 10609 O O . VAL D 1 188 ? 12.453 -1.654 -9.805 1.00 17.46 188 VAL D O 1
ATOM 10613 N N . VAL D 1 189 ? 13.326 0.337 -10.393 1.00 17.05 189 VAL D N 1
ATOM 10614 C CA . VAL D 1 189 ? 14.672 -0.012 -9.964 1.00 16.64 189 VAL D CA 1
ATOM 10615 C C . VAL D 1 189 ? 15.337 1.138 -9.197 1.00 17.26 189 VAL D C 1
ATOM 10616 O O . VAL D 1 189 ? 15.298 2.276 -9.640 1.00 17.61 189 VAL D O 1
ATOM 10620 N N . ALA D 1 190 ? 15.966 0.831 -8.060 1.00 17.48 190 ALA D N 1
ATOM 10621 C CA . ALA D 1 190 ? 16.793 1.782 -7.337 1.00 17.78 190 ALA D CA 1
ATOM 10622 C C . ALA D 1 190 ? 18.172 1.191 -7.282 1.00 18.39 190 ALA D C 1
ATOM 10623 O O . ALA D 1 190 ? 18.320 -0.004 -7.064 1.00 19.55 190 ALA D O 1
ATOM 10625 N N . CYS D 1 191 ? 19.191 2.022 -7.448 1.00 18.59 191 CYS D N 1
ATOM 10626 C CA . CYS D 1 191 ? 20.566 1.557 -7.405 1.00 18.69 191 CYS D CA 1
ATOM 10627 C C . CYS D 1 191 ? 21.481 2.645 -6.857 1.00 18.84 191 CYS D C 1
ATOM 10628 O O . CYS D 1 191 ? 21.397 3.803 -7.283 1.00 18.13 191 CYS D O 1
ATOM 10631 N N . GLU D 1 192 ? 22.362 2.259 -5.931 1.00 18.59 192 GLU D N 1
ATOM 10632 C CA . GLU D 1 192 ? 23.292 3.203 -5.313 1.00 19.04 192 GLU D CA 1
ATOM 10633 C C . GLU D 1 192 ? 24.699 2.609 -5.176 1.00 19.01 192 GLU D C 1
ATOM 10634 O O . GLU D 1 192 ? 24.864 1.460 -4.756 1.00 18.99 192 GLU D O 1
ATOM 10640 N N . ILE D 1 193 ? 25.694 3.410 -5.540 1.00 19.12 193 ILE D N 1
ATOM 10641 C CA . ILE D 1 193 ? 27.097 3.062 -5.385 1.00 19.81 193 ILE D CA 1
ATOM 10642 C C . ILE D 1 193 ? 27.813 4.294 -4.850 1.00 20.21 193 ILE D C 1
ATOM 10643 O O . ILE D 1 193 ? 27.843 5.339 -5.509 1.00 20.19 193 ILE D O 1
ATOM 10648 N N . THR D 1 194 ? 28.391 4.159 -3.662 1.00 20.63 194 THR D N 1
ATOM 10649 C CA . THR D 1 194 ? 28.927 5.286 -2.906 1.00 21.46 194 THR D CA 1
ATOM 10650 C C . THR D 1 194 ? 30.256 5.840 -3.438 1.00 21.82 194 THR D C 1
ATOM 10651 O O . THR D 1 194 ? 30.967 6.538 -2.728 1.00 22.45 194 THR D O 1
ATOM 10655 N N . VAL D 1 195 ? 30.573 5.557 -4.695 1.00 22.09 195 VAL D N 1
ATOM 10656 C CA . VAL D 1 195 ? 31.801 6.025 -5.311 1.00 21.91 195 VAL D CA 1
ATOM 10657 C C . VAL D 1 195 ? 31.916 7.562 -5.305 1.00 22.61 195 VAL D C 1
ATOM 10658 O O . VAL D 1 195 ? 33.033 8.089 -5.206 1.00 23.26 195 VAL D O 1
ATOM 10662 N N . LEU D 1 196 ? 30.782 8.277 -5.396 1.00 21.69 196 LEU D N 1
ATOM 10663 C CA . LEU D 1 196 ? 30.797 9.746 -5.331 1.00 21.53 196 LEU D CA 1
ATOM 10664 C C . LEU D 1 196 ? 30.897 10.364 -3.918 1.00 21.94 196 LEU D C 1
ATOM 10665 O O . LEU D 1 196 ? 31.136 11.565 -3.785 1.00 22.54 196 LEU D O 1
ATOM 10670 N N . SER D 1 197 ? 30.748 9.552 -2.872 1.00 21.86 197 SER D N 1
ATOM 10671 C CA . SER D 1 197 ? 30.839 10.056 -1.489 1.00 21.39 197 SER D CA 1
ATOM 10672 C C . SER D 1 197 ? 32.019 9.488 -0.682 1.00 21.87 197 SER D C 1
ATOM 10673 O O . SER D 1 197 ? 32.310 9.973 0.386 1.00 21.56 197 SER D O 1
ATOM 10676 N N . PHE D 1 198 ? 32.710 8.475 -1.200 1.00 23.07 198 PHE D N 1
ATOM 10677 C CA . PHE D 1 198 ? 33.963 8.012 -0.572 1.00 24.48 198 PHE D CA 1
ATOM 10678 C C . PHE D 1 198 ? 35.062 9.082 -0.580 1.00 25.14 198 PHE D C 1
ATOM 10679 O O . PHE D 1 198 ? 35.363 9.650 -1.626 1.00 25.31 198 PHE D O 1
ATOM 10687 N N . ARG D 1 199 ? 35.651 9.344 0.585 1.00 26.02 199 ARG D N 1
ATOM 10688 C CA . ARG D 1 199 ? 36.819 10.235 0.699 1.00 27.66 199 ARG D CA 1
ATOM 10689 C C . ARG D 1 199 ? 37.670 9.962 1.950 1.00 28.71 199 ARG D C 1
ATOM 10690 O O . ARG D 1 199 ? 37.206 9.341 2.910 1.00 28.76 199 ARG D O 1
ATOM 10698 N N . GLY D 1 200 ? 38.914 10.428 1.922 1.00 30.05 200 GLY D N 1
ATOM 10699 C CA . GLY D 1 200 ? 39.783 10.417 3.105 1.00 32.14 200 GLY D CA 1
ATOM 10700 C C . GLY D 1 200 ? 39.249 11.190 4.313 1.00 33.16 200 GLY D C 1
ATOM 10701 O O . GLY D 1 200 ? 38.360 12.029 4.180 1.00 32.57 200 GLY D O 1
ATOM 10702 N N . PRO D 1 201 ? 39.779 10.890 5.506 1.00 34.63 201 PRO D N 1
ATOM 10703 C CA . PRO D 1 201 ? 39.325 11.470 6.768 1.00 36.02 201 PRO D CA 1
ATOM 10704 C C . PRO D 1 201 ? 39.905 12.842 7.078 1.00 37.68 201 PRO D C 1
ATOM 10705 O O . PRO D 1 201 ? 41.067 13.101 6.777 1.00 38.03 201 PRO D O 1
ATOM 10709 N N . ASN D 1 202 ? 39.085 13.694 7.694 1.00 39.56 202 ASN D N 1
ATOM 10710 C CA . ASN D 1 202 ? 39.523 14.986 8.235 1.00 41.46 202 ASN D CA 1
ATOM 10711 C C . ASN D 1 202 ? 39.056 15.224 9.686 1.00 42.59 202 ASN D C 1
ATOM 10712 O O . ASN D 1 202 ? 37.859 15.149 9.996 1.00 42.40 202 ASN D O 1
ATOM 10717 N N . GLU D 1 203 ? 40.031 15.515 10.549 1.00 44.37 203 GLU D N 1
ATOM 10718 C CA . GLU D 1 203 ? 39.866 15.901 11.962 1.00 45.86 203 GLU D CA 1
ATOM 10719 C C . GLU D 1 203 ? 38.649 16.784 12.241 1.00 46.03 203 GLU D C 1
ATOM 10720 O O . GLU D 1 203 ? 37.921 16.576 13.220 1.00 46.43 203 GLU D O 1
ATOM 10726 N N . GLY D 1 204 ? 38.451 17.776 11.381 1.00 46.12 204 GLY D N 1
ATOM 10727 C CA . GLY D 1 204 ? 37.330 18.693 11.498 1.00 46.58 204 GLY D CA 1
ATOM 10728 C C . GLY D 1 204 ? 35.950 18.109 11.214 1.00 46.30 204 GLY D C 1
ATOM 10729 O O . GLY D 1 204 ? 34.966 18.517 11.832 1.00 46.92 204 GLY D O 1
ATOM 10730 N N . ASP D 1 205 ? 35.879 17.137 10.306 1.00 45.56 205 ASP D N 1
ATOM 10731 C CA . ASP D 1 205 ? 34.617 16.755 9.667 1.00 44.50 205 ASP D CA 1
ATOM 10732 C C . ASP D 1 205 ? 34.066 15.398 10.123 1.00 44.18 205 ASP D C 1
ATOM 10733 O O . ASP D 1 205 ? 34.372 14.365 9.519 1.00 44.14 205 ASP D O 1
ATOM 10738 N N . PHE D 1 206 ? 33.233 15.405 11.162 1.00 43.58 206 PHE D N 1
ATOM 10739 C CA . PHE D 1 206 ? 32.653 14.162 11.664 1.00 43.06 206 PHE D CA 1
ATOM 10740 C C . PHE D 1 206 ? 31.418 13.702 10.898 1.00 41.79 206 PHE D C 1
ATOM 10741 O O . PHE D 1 206 ? 31.173 12.497 10.784 1.00 41.81 206 PHE D O 1
ATOM 10749 N N . GLU D 1 207 ? 30.655 14.651 10.362 1.00 40.42 207 GLU D N 1
ATOM 10750 C CA . GLU D 1 207 ? 29.535 14.331 9.467 1.00 38.98 207 GLU D CA 1
ATOM 10751 C C . GLU D 1 207 ? 29.965 13.494 8.246 1.00 37.99 207 GLU D C 1
ATOM 10752 O O . GLU D 1 207 ? 29.234 12.580 7.833 1.00 37.68 207 GLU D O 1
ATOM 10758 N N . ALA D 1 208 ? 31.132 13.816 7.675 1.00 36.86 208 ALA D N 1
ATOM 10759 C CA . ALA D 1 208 ? 31.687 13.056 6.542 1.00 35.94 208 ALA D CA 1
ATOM 10760 C C . ALA D 1 208 ? 32.224 11.687 6.954 1.00 35.40 208 ALA D C 1
ATOM 10761 O O . ALA D 1 208 ? 32.070 10.700 6.226 1.00 35.52 208 ALA D O 1
ATOM 10763 N N . LEU D 1 209 ? 32.856 11.634 8.118 1.00 34.71 209 LEU D N 1
ATOM 10764 C CA . LEU D 1 209 ? 33.411 10.395 8.634 1.00 34.28 209 LEU D CA 1
ATOM 10765 C C . LEU D 1 209 ? 32.290 9.392 8.965 1.00 33.54 209 LEU D C 1
ATOM 10766 O O . LEU D 1 209 ? 32.429 8.179 8.723 1.00 33.19 209 LEU D O 1
ATOM 10771 N N . ALA D 1 210 ? 31.177 9.910 9.488 1.00 32.53 210 ALA D N 1
ATOM 10772 C CA . ALA D 1 210 ? 29.987 9.099 9.753 1.00 31.84 210 ALA D CA 1
ATOM 10773 C C . ALA D 1 210 ? 29.476 8.455 8.481 1.00 31.28 210 ALA D C 1
ATOM 10774 O O . ALA D 1 210 ? 29.103 7.278 8.490 1.00 32.42 210 ALA D O 1
ATOM 10776 N N . GLY D 1 211 ? 29.476 9.216 7.387 1.00 30.46 211 GLY D N 1
ATOM 10777 C CA . GLY D 1 211 ? 29.143 8.690 6.068 1.00 29.20 211 GLY D CA 1
ATOM 10778 C C . GLY D 1 211 ? 30.042 7.566 5.566 1.00 28.75 211 GLY D C 1
ATOM 10779 O O . GLY D 1 211 ? 29.566 6.633 4.911 1.00 29.24 211 GLY D O 1
ATOM 10780 N N . GLN D 1 212 ? 31.339 7.652 5.855 1.00 27.99 212 GLN D N 1
ATOM 10781 C CA . GLN D 1 212 ? 32.290 6.593 5.500 1.00 27.08 212 GLN D CA 1
ATOM 10782 C C . GLN D 1 212 ? 31.986 5.269 6.214 1.00 26.77 212 GLN D C 1
ATOM 10783 O O . GLN D 1 212 ? 32.256 4.184 5.673 1.00 26.48 212 GLN D O 1
ATOM 10789 N N . ALA D 1 213 ? 31.413 5.382 7.415 1.00 26.35 213 ALA D N 1
ATOM 10790 C CA . ALA D 1 213 ? 31.046 4.254 8.284 1.00 26.45 213 ALA D CA 1
ATOM 10791 C C . ALA D 1 213 ? 29.639 3.658 8.053 1.00 26.15 213 ALA D C 1
ATOM 10792 O O . ALA D 1 213 ? 29.434 2.471 8.292 1.00 26.54 213 ALA D O 1
ATOM 10794 N N . GLY D 1 214 ? 28.675 4.460 7.599 1.00 25.35 214 GLY D N 1
ATOM 10795 C CA . GLY D 1 214 ? 27.292 3.964 7.481 1.00 24.15 214 GLY D CA 1
ATOM 10796 C C . GLY D 1 214 ? 26.702 3.635 6.113 1.00 23.61 214 GLY D C 1
ATOM 10797 O O . GLY D 1 214 ? 25.679 2.922 6.040 1.00 24.47 214 GLY D O 1
ATOM 10798 N N . PHE D 1 215 ? 27.295 4.136 5.027 1.00 22.14 215 PHE D N 1
ATOM 10799 C CA . PHE D 1 215 ? 26.703 3.910 3.701 1.00 21.06 215 PHE D CA 1
ATOM 10800 C C . PHE D 1 215 ? 27.174 2.640 3.005 1.00 20.86 215 PHE D C 1
ATOM 10801 O O . PHE D 1 215 ? 28.361 2.314 3.025 1.00 20.57 215 PHE D O 1
ATOM 10809 N N . GLY D 1 216 ? 26.229 1.930 2.386 1.00 20.06 216 GLY D N 1
ATOM 10810 C CA . GLY D 1 216 ? 26.556 0.738 1.608 1.00 19.94 216 GLY D CA 1
ATOM 10811 C C . GLY D 1 216 ? 26.150 0.868 0.154 1.00 19.36 216 GLY D C 1
ATOM 10812 O O . GLY D 1 216 ? 25.464 1.818 -0.211 1.00 19.39 216 GLY D O 1
ATOM 10813 N N . ASP D 1 217 ? 26.569 -0.083 -0.674 1.00 19.14 217 ASP D N 1
ATOM 10814 C CA . ASP D 1 217 ? 26.166 -0.110 -2.088 1.00 19.27 217 ASP D CA 1
ATOM 10815 C C . ASP D 1 217 ? 25.108 -1.181 -2.321 1.00 18.84 217 ASP D C 1
ATOM 10816 O O . ASP D 1 217 ? 25.087 -2.200 -1.625 1.00 19.11 217 ASP D O 1
ATOM 10821 N N . GLY D 1 218 ? 24.252 -0.962 -3.313 1.00 17.79 218 GLY D N 1
ATOM 10822 C CA . GLY D 1 218 ? 23.219 -1.949 -3.622 1.00 17.49 218 GLY D CA 1
ATOM 10823 C C . GLY D 1 218 ? 22.116 -1.466 -4.554 1.00 16.64 218 GLY D C 1
ATOM 10824 O O . GLY D 1 218 ? 22.001 -0.254 -4.837 1.00 15.79 218 GLY D O 1
ATOM 10825 N N . ALA D 1 219 ? 21.308 -2.423 -5.010 1.00 16.05 219 ALA D N 1
ATOM 10826 C CA . ALA D 1 219 ? 20.190 -2.160 -5.906 1.00 16.32 219 ALA D CA 1
ATOM 10827 C C . ALA D 1 219 ? 19.028 -3.075 -5.594 1.00 16.95 219 ALA D C 1
ATOM 10828 O O . ALA D 1 219 ? 19.229 -4.211 -5.129 1.00 17.00 219 ALA D O 1
ATOM 10830 N N . GLY D 1 220 ? 17.821 -2.581 -5.874 1.00 16.57 220 GLY D N 1
ATOM 10831 C CA . GLY D 1 220 ? 16.586 -3.319 -5.617 1.00 16.96 220 GLY D CA 1
ATOM 10832 C C . GLY D 1 220 ? 15.614 -3.061 -6.756 1.00 17.32 220 GLY D C 1
ATOM 10833 O O . GLY D 1 220 ? 15.587 -1.969 -7.336 1.00 17.36 220 GLY D O 1
ATOM 10834 N N . ALA D 1 221 ? 14.837 -4.066 -7.119 1.00 17.31 221 ALA D N 1
ATOM 10835 C CA . ALA D 1 221 ? 13.887 -3.867 -8.214 1.00 17.70 221 ALA D CA 1
ATOM 10836 C C . ALA D 1 221 ? 12.585 -4.558 -7.909 1.00 17.50 221 ALA D C 1
ATOM 10837 O O . ALA D 1 221 ? 12.582 -5.582 -7.221 1.00 18.16 221 ALA D O 1
ATOM 10839 N N . VAL D 1 222 ? 11.489 -3.981 -8.405 1.00 17.15 222 VAL D N 1
ATOM 10840 C CA . VAL D 1 222 ? 10.173 -4.609 -8.349 1.00 16.82 222 VAL D CA 1
ATOM 10841 C C . VAL D 1 222 ? 9.478 -4.503 -9.696 1.00 17.19 222 VAL D C 1
ATOM 10842 O O . VAL D 1 222 ? 9.859 -3.670 -10.510 1.00 17.15 222 VAL D O 1
ATOM 10846 N N . VAL D 1 223 ? 8.509 -5.393 -9.944 1.00 16.99 223 VAL D N 1
ATOM 10847 C CA . VAL D 1 223 ? 7.577 -5.227 -11.047 1.00 17.29 223 VAL D CA 1
ATOM 10848 C C . VAL D 1 223 ? 6.230 -4.826 -10.468 1.00 17.06 223 VAL D C 1
ATOM 10849 O O . VAL D 1 223 ? 5.717 -5.470 -9.556 1.00 16.41 223 VAL D O 1
ATOM 10853 N N . VAL D 1 224 ? 5.680 -3.734 -10.989 1.00 17.66 224 VAL D N 1
ATOM 10854 C CA . VAL D 1 224 ? 4.403 -3.220 -10.518 1.00 17.45 224 VAL D CA 1
ATOM 10855 C C . VAL D 1 224 ? 3.415 -3.251 -11.672 1.00 18.82 224 VAL D C 1
ATOM 10856 O O . VAL D 1 224 ? 3.765 -2.882 -12.812 1.00 18.66 224 VAL D O 1
ATOM 10860 N N . GLY D 1 225 ? 2.196 -3.704 -11.364 1.00 18.85 225 GLY D N 1
ATOM 10861 C CA . GLY D 1 225 ? 1.100 -3.754 -12.316 1.00 19.31 225 GLY D CA 1
ATOM 10862 C C . GLY D 1 225 ? -0.237 -3.944 -11.607 1.00 19.97 225 GLY D C 1
ATOM 10863 O O . GLY D 1 225 ? -0.300 -4.497 -10.505 1.00 20.09 225 GLY D O 1
ATOM 10864 N N . ALA D 1 226 ? -1.303 -3.470 -12.236 1.00 20.46 226 ALA D N 1
ATOM 10865 C CA . ALA D 1 226 ? -2.680 -3.715 -11.775 1.00 21.15 226 ALA D CA 1
ATOM 10866 C C . ALA D 1 226 ? -3.358 -4.820 -12.613 1.00 21.91 226 ALA D C 1
ATOM 10867 O O . ALA D 1 226 ? -2.937 -5.108 -13.736 1.00 22.35 226 ALA D O 1
ATOM 10869 N N . ASP D 1 227 ? -4.429 -5.416 -12.088 1.00 23.26 227 ASP D N 1
ATOM 10870 C CA . ASP D 1 227 ? -5.142 -6.487 -12.801 1.00 23.88 227 ASP D CA 1
ATOM 10871 C C . ASP D 1 227 ? -4.180 -7.649 -13.085 1.00 23.93 227 ASP D C 1
ATOM 10872 O O . ASP D 1 227 ? -3.840 -7.922 -14.240 1.00 23.47 227 ASP D O 1
ATOM 10877 N N . PRO D 1 228 ? -3.723 -8.327 -12.027 1.00 24.33 228 PRO D N 1
ATOM 10878 C CA . PRO D 1 228 ? -2.866 -9.475 -12.272 1.00 25.30 228 PRO D CA 1
ATOM 10879 C C . PRO D 1 228 ? -3.562 -10.581 -13.080 1.00 26.42 228 PRO D C 1
ATOM 10880 O O . PRO D 1 228 ? -4.766 -10.844 -12.896 1.00 26.47 228 PRO D O 1
ATOM 10884 N N . LEU D 1 229 ? -2.801 -11.188 -13.992 1.00 27.06 229 LEU D N 1
ATOM 10885 C CA . LEU D 1 229 ? -3.289 -12.298 -14.795 1.00 28.56 229 LEU D CA 1
ATOM 10886 C C . LEU D 1 229 ? -3.461 -13.513 -13.903 1.00 29.17 229 LEU D C 1
ATOM 10887 O O . LEU D 1 229 ? -2.512 -13.963 -13.261 1.00 28.74 229 LEU D O 1
ATOM 10892 N N . GLU D 1 230 ? -4.691 -14.020 -13.878 1.00 30.75 230 GLU D N 1
ATOM 10893 C CA . GLU D 1 230 ? -5.109 -15.104 -13.001 1.00 32.29 230 GLU D CA 1
ATOM 10894 C C . GLU D 1 230 ? -4.307 -16.352 -13.303 1.00 32.07 230 GLU D C 1
ATOM 10895 O O . GLU D 1 230 ? -4.130 -16.715 -14.465 1.00 32.29 230 GLU D O 1
ATOM 10901 N N . GLY D 1 231 ? -3.818 -17.004 -12.260 1.00 32.02 231 GLY D N 1
ATOM 10902 C CA . GLY D 1 231 ? -2.986 -18.185 -12.450 1.00 32.52 231 GLY D CA 1
ATOM 10903 C C . GLY D 1 231 ? -1.567 -17.873 -12.907 1.00 32.16 231 GLY D C 1
ATOM 10904 O O . GLY D 1 231 ? -0.677 -18.733 -12.842 1.00 32.84 231 GLY D O 1
ATOM 10905 N N . ILE D 1 232 ? -1.332 -16.652 -13.363 1.00 31.11 232 ILE D N 1
ATOM 10906 C CA . ILE D 1 232 ? -0.019 -16.326 -13.901 1.00 30.87 232 ILE D CA 1
ATOM 10907 C C . ILE D 1 232 ? 0.788 -15.400 -12.986 1.00 30.10 232 ILE D C 1
ATOM 10908 O O . ILE D 1 232 ? 1.910 -15.752 -12.569 1.00 29.87 232 ILE D O 1
ATOM 10913 N N . GLU D 1 233 ? 0.212 -14.232 -12.684 1.00 29.27 233 GLU D N 1
ATOM 10914 C CA . GLU D 1 233 ? 0.846 -13.227 -11.838 1.00 28.66 233 GLU D CA 1
ATOM 10915 C C . GLU D 1 233 ? 0.296 -13.272 -10.420 1.00 28.65 233 GLU D C 1
ATOM 10916 O O . GLU D 1 233 ? -0.922 -13.291 -10.202 1.00 29.64 233 GLU D O 1
ATOM 10922 N N . LYS D 1 234 ? 1.190 -13.299 -9.448 1.00 28.17 234 LYS D N 1
ATOM 10923 C CA . LYS D 1 234 ? 0.763 -13.406 -8.055 1.00 28.10 234 LYS D CA 1
ATOM 10924 C C . LYS D 1 234 ? 1.375 -12.280 -7.253 1.00 26.51 234 LYS D C 1
ATOM 10925 O O . LYS D 1 234 ? 2.568 -12.307 -6.955 1.00 26.22 234 LYS D O 1
ATOM 10931 N N . PRO D 1 235 ? 0.562 -11.270 -6.915 1.00 25.65 235 PRO D N 1
ATOM 10932 C CA . PRO D 1 235 ? 1.099 -10.149 -6.139 1.00 25.06 235 PRO D CA 1
ATOM 10933 C C . PRO D 1 235 ? 1.652 -10.571 -4.766 1.00 24.62 235 PRO D C 1
ATOM 10934 O O . PRO D 1 235 ? 1.231 -11.584 -4.194 1.00 24.36 235 PRO D O 1
ATOM 10938 N N . ILE D 1 236 ? 2.602 -9.793 -4.259 1.00 23.83 236 ILE D N 1
ATOM 10939 C CA . ILE D 1 236 ? 3.144 -9.996 -2.931 1.00 23.30 236 ILE D CA 1
ATOM 10940 C C . ILE D 1 236 ? 2.476 -8.976 -2.016 1.00 23.30 236 ILE D C 1
ATOM 10941 O O . ILE D 1 236 ? 2.178 -9.263 -0.859 1.00 23.58 236 ILE D O 1
ATOM 10946 N N . TYR D 1 237 ? 2.231 -7.788 -2.549 1.00 23.01 237 TYR D N 1
ATOM 10947 C CA . TYR D 1 237 ? 1.582 -6.703 -1.811 1.00 22.64 237 TYR D CA 1
ATOM 10948 C C . TYR D 1 237 ? 0.708 -5.906 -2.762 1.00 22.94 237 TYR D C 1
ATOM 10949 O O . TYR D 1 237 ? 1.034 -5.757 -3.942 1.00 23.23 237 TYR D O 1
ATOM 10958 N N . GLU D 1 238 ? -0.407 -5.394 -2.267 1.00 23.53 238 GLU D N 1
ATOM 10959 C CA . GLU D 1 238 ? -1.165 -4.409 -3.030 1.00 24.06 238 GLU D CA 1
ATOM 10960 C C . GLU D 1 238 ? -0.810 -3.020 -2.528 1.00 23.72 238 GLU D C 1
ATOM 10961 O O . GLU D 1 238 ? -0.614 -2.831 -1.326 1.00 23.73 238 GLU D O 1
ATOM 10967 N N . ILE D 1 239 ? -0.708 -2.057 -3.441 1.00 23.75 239 ILE D N 1
ATOM 10968 C CA . ILE D 1 239 ? -0.552 -0.645 -3.067 1.00 24.15 239 ILE D CA 1
ATOM 10969 C C . ILE D 1 239 ? -1.916 0.032 -2.915 1.00 24.87 239 ILE D C 1
ATOM 10970 O O . ILE D 1 239 ? -2.655 0.192 -3.889 1.00 25.55 239 ILE D O 1
ATOM 10975 N N . ALA D 1 240 ? -2.239 0.419 -1.684 1.00 25.24 240 ALA D N 1
ATOM 10976 C CA . ALA D 1 240 ? -3.529 1.053 -1.364 1.00 25.81 240 ALA D CA 1
ATOM 10977 C C . ALA D 1 240 ? -3.506 2.581 -1.458 1.00 25.96 240 ALA D C 1
ATOM 10978 O O . ALA D 1 240 ? -4.530 3.209 -1.773 1.00 26.07 240 ALA D O 1
ATOM 10980 N N . ALA D 1 241 ? -2.345 3.168 -1.148 1.00 25.36 241 ALA D N 1
ATOM 10981 C CA . ALA D 1 241 ? -2.179 4.623 -1.095 1.00 25.39 241 ALA D CA 1
ATOM 10982 C C . ALA D 1 241 ? -0.693 4.959 -1.033 1.00 25.31 241 ALA D C 1
ATOM 10983 O O . ALA D 1 241 ? 0.137 4.128 -0.649 1.00 25.06 241 ALA D O 1
ATOM 10985 N N . ALA D 1 242 ? -0.366 6.176 -1.440 1.00 25.69 242 ALA D N 1
ATOM 10986 C CA . ALA D 1 242 ? 1.020 6.639 -1.468 1.00 26.05 242 ALA D CA 1
ATOM 10987 C C . ALA D 1 242 ? 0.980 8.145 -1.455 1.00 26.57 242 ALA D C 1
ATOM 10988 O O . ALA D 1 242 ? 0.334 8.757 -2.298 1.00 26.30 242 ALA D O 1
ATOM 10990 N N . MET D 1 243 ? 1.637 8.734 -0.466 1.00 27.58 243 MET D N 1
ATOM 10991 C CA . MET D 1 243 ? 1.611 10.184 -0.284 1.00 29.34 243 MET D CA 1
ATOM 10992 C C . MET D 1 243 ? 2.981 10.696 0.137 1.00 28.69 243 MET D C 1
ATOM 10993 O O . MET D 1 243 ? 3.799 9.940 0.669 1.00 28.57 243 MET D O 1
ATOM 10998 N N . GLN D 1 244 ? 3.222 11.977 -0.123 1.00 28.23 244 GLN D N 1
ATOM 10999 C CA . GLN D 1 244 ? 4.431 12.649 0.331 1.00 27.90 244 GLN D CA 1
ATOM 11000 C C . GLN D 1 244 ? 4.057 13.808 1.233 1.00 28.20 244 GLN D C 1
ATOM 11001 O O . GLN D 1 244 ? 3.053 14.469 1.012 1.00 28.63 244 GLN D O 1
ATOM 11007 N N . GLU D 1 245 ? 4.871 14.022 2.257 1.00 28.76 245 GLU D N 1
ATOM 11008 C CA . GLU D 1 245 ? 4.814 15.221 3.073 1.00 29.47 245 GLU D CA 1
ATOM 11009 C C . GLU D 1 245 ? 6.204 15.805 3.278 1.00 28.86 245 GLU D C 1
ATOM 11010 O O . GLU D 1 245 ? 7.202 15.083 3.275 1.00 28.15 245 GLU D O 1
ATOM 11016 N N . THR D 1 246 ? 6.244 17.124 3.436 1.00 28.91 246 THR D N 1
ATOM 11017 C CA . THR D 1 246 ? 7.453 17.851 3.769 1.00 29.07 246 THR D CA 1
ATOM 11018 C C . THR D 1 246 ? 7.297 18.433 5.186 1.00 29.84 246 THR D C 1
ATOM 11019 O O . THR D 1 246 ? 6.220 18.934 5.549 1.00 30.33 246 THR D O 1
ATOM 11023 N N . VAL D 1 247 ? 8.366 18.351 5.977 1.00 29.70 247 VAL D N 1
ATOM 11024 C CA . VAL D 1 247 ? 8.371 18.855 7.348 1.00 29.76 247 VAL D CA 1
ATOM 11025 C C . VAL D 1 247 ? 8.787 20.316 7.313 1.00 30.42 247 VAL D C 1
ATOM 11026 O O . VAL D 1 247 ? 9.849 20.639 6.787 1.00 30.38 247 VAL D O 1
ATOM 11030 N N . ALA D 1 248 ? 7.954 21.196 7.872 1.00 31.05 248 ALA D N 1
ATOM 11031 C CA . ALA D 1 248 ? 8.281 22.629 7.924 1.00 31.74 248 ALA D CA 1
ATOM 11032 C C . ALA D 1 248 ? 9.642 22.880 8.594 1.00 31.79 248 ALA D C 1
ATOM 11033 O O . ALA D 1 248 ? 9.969 22.240 9.594 1.00 31.81 248 ALA D O 1
ATOM 11035 N N . GLU D 1 249 ? 10.419 23.800 8.021 1.00 32.07 249 GLU D N 1
ATOM 11036 C CA . GLU D 1 249 ? 11.648 24.344 8.636 1.00 32.69 249 GLU D CA 1
ATOM 11037 C C . GLU D 1 249 ? 12.660 23.288 9.103 1.00 31.89 249 GLU D C 1
ATOM 11038 O O . GLU D 1 249 ? 13.170 23.358 10.226 1.00 32.17 249 GLU D O 1
ATOM 11044 N N . SER D 1 250 ? 12.946 22.319 8.235 1.00 31.00 250 SER D N 1
ATOM 11045 C CA . SER D 1 250 ? 13.843 21.217 8.562 1.00 30.04 250 SER D CA 1
ATOM 11046 C C . SER D 1 250 ? 14.816 20.917 7.421 1.00 29.61 250 SER D C 1
ATOM 11047 O O . SER D 1 250 ? 15.324 19.812 7.316 1.00 28.66 250 SER D O 1
ATOM 11050 N N . GLN D 1 251 ? 15.062 21.906 6.561 1.00 30.03 251 GLN D N 1
ATOM 11051 C CA . GLN D 1 251 ? 16.041 21.769 5.464 1.00 30.10 251 GLN D CA 1
ATOM 11052 C C . GLN D 1 251 ? 17.466 21.498 5.979 1.00 29.55 251 GLN D C 1
ATOM 11053 O O . GLN D 1 251 ? 18.284 20.907 5.269 1.00 28.62 251 GLN D O 1
ATOM 11059 N N . GLY D 1 252 ? 17.733 21.916 7.219 1.00 29.58 252 GLY D N 1
ATOM 11060 C CA . GLY D 1 252 ? 19.037 21.757 7.854 1.00 29.39 252 GLY D CA 1
ATOM 11061 C C . GLY D 1 252 ? 19.197 20.430 8.581 1.00 29.57 252 GLY D C 1
ATOM 11062 O O . GLY D 1 252 ? 20.304 20.092 9.015 1.00 29.48 252 GLY D O 1
ATOM 11063 N N . ALA D 1 253 ? 18.106 19.670 8.703 1.00 29.06 253 ALA D N 1
ATOM 11064 C CA . ALA D 1 253 ? 18.119 18.423 9.470 1.00 29.26 253 ALA D CA 1
ATOM 11065 C C . ALA D 1 253 ? 19.037 17.371 8.839 1.00 29.19 253 ALA D C 1
ATOM 11066 O O . ALA D 1 253 ? 19.772 16.664 9.534 1.00 29.83 253 ALA D O 1
ATOM 11068 N N . VAL D 1 254 ? 18.982 17.282 7.512 1.00 29.00 254 VAL D N 1
ATOM 11069 C CA . VAL D 1 254 ? 19.800 16.357 6.730 1.00 28.01 254 VAL D CA 1
ATOM 11070 C C . VAL D 1 254 ? 19.745 16.825 5.276 1.00 27.74 254 VAL D C 1
ATOM 11071 O O . VAL D 1 254 ? 18.763 17.443 4.840 1.00 27.85 254 VAL D O 1
ATOM 11075 N N . GLY D 1 255 ? 20.813 16.557 4.538 1.00 27.18 255 GLY D N 1
ATOM 11076 C CA . GLY D 1 255 ? 20.883 16.920 3.133 1.00 26.44 255 GLY D CA 1
ATOM 11077 C C . GLY D 1 255 ? 22.302 16.728 2.646 1.00 26.10 255 GLY D C 1
ATOM 11078 O O . GLY D 1 255 ? 23.111 16.058 3.307 1.00 26.57 255 GLY D O 1
ATOM 11079 N N . GLY D 1 256 ? 22.613 17.324 1.499 1.00 25.12 256 GLY D N 1
ATOM 11080 C CA . GLY D 1 256 ? 23.958 17.230 0.947 1.00 23.82 256 GLY D CA 1
ATOM 11081 C C . GLY D 1 256 ? 24.198 18.117 -0.255 1.00 22.92 256 GLY D C 1
ATOM 11082 O O . GLY D 1 256 ? 23.263 18.684 -0.820 1.00 21.86 256 GLY D O 1
ATOM 11083 N N . HIS D 1 257 ? 25.463 18.211 -0.658 1.00 22.39 257 HIS D N 1
ATOM 11084 C CA . HIS D 1 257 ? 25.859 19.058 -1.774 1.00 22.36 257 HIS D CA 1
ATOM 11085 C C . HIS D 1 257 ? 26.695 18.280 -2.786 1.00 22.09 257 HIS D C 1
ATOM 11086 O O . HIS D 1 257 ? 27.494 17.403 -2.411 1.00 22.52 257 HIS D O 1
ATOM 11093 N N . LEU D 1 258 ? 26.509 18.590 -4.066 1.00 21.03 258 LEU D N 1
ATOM 11094 C CA . LEU D 1 258 ? 27.338 18.006 -5.111 1.00 20.22 258 LEU D CA 1
ATOM 11095 C C . LEU D 1 258 ? 28.320 19.048 -5.587 1.00 20.45 258 LEU D C 1
ATOM 11096 O O . LEU D 1 258 ? 27.920 20.113 -6.092 1.00 19.51 258 LEU D O 1
ATOM 11101 N N . ARG D 1 259 ? 29.606 18.730 -5.426 1.00 20.97 259 ARG D N 1
ATOM 11102 C CA . ARG D 1 259 ? 30.697 19.654 -5.756 1.00 21.45 259 ARG D CA 1
ATOM 11103 C C . ARG D 1 259 ? 31.821 18.973 -6.553 1.00 21.91 259 ARG D C 1
ATOM 11104 O O . ARG D 1 259 ? 31.708 17.802 -6.920 1.00 22.37 259 ARG D O 1
ATOM 11112 N N . ALA D 1 260 ? 32.912 19.707 -6.797 1.00 22.21 260 ALA D N 1
ATOM 11113 C CA . ALA D 1 260 ? 34.086 19.192 -7.527 1.00 22.25 260 ALA D CA 1
ATOM 11114 C C . ALA D 1 260 ? 34.739 18.010 -6.838 1.00 22.06 260 ALA D C 1
ATOM 11115 O O . ALA D 1 260 ? 35.388 17.201 -7.486 1.00 22.76 260 ALA D O 1
ATOM 11117 N N . PHE D 1 261 ? 34.584 17.936 -5.522 1.00 21.93 261 PHE D N 1
ATOM 11118 C CA . PHE D 1 261 ? 35.072 16.823 -4.727 1.00 22.34 261 PHE D CA 1
ATOM 11119 C C . PHE D 1 261 ? 34.079 15.640 -4.644 1.00 22.60 261 PHE D C 1
ATOM 11120 O O . PHE D 1 261 ? 34.386 14.625 -4.016 1.00 22.70 261 PHE D O 1
ATOM 11128 N N . GLY D 1 262 ? 32.891 15.796 -5.242 1.00 22.45 262 GLY D N 1
ATOM 11129 C CA . GLY D 1 262 ? 31.879 14.746 -5.272 1.00 22.05 262 GLY D CA 1
ATOM 11130 C C . GLY D 1 262 ? 30.712 15.056 -4.356 1.00 21.99 262 GLY D C 1
ATOM 11131 O O . GLY D 1 262 ? 30.390 16.221 -4.143 1.00 22.51 262 GLY D O 1
ATOM 11132 N N . TRP D 1 263 ? 30.073 14.022 -3.816 1.00 21.68 263 TRP D N 1
ATOM 11133 C CA . TRP D 1 263 ? 28.953 14.229 -2.898 1.00 21.67 263 TRP D CA 1
ATOM 11134 C C . TRP D 1 263 ? 29.448 14.300 -1.457 1.00 22.39 263 TRP D C 1
ATOM 11135 O O . TRP D 1 263 ? 30.387 13.611 -1.082 1.00 22.27 263 TRP D O 1
ATOM 11146 N N . THR D 1 264 ? 28.836 15.175 -0.667 1.00 23.07 264 THR D N 1
ATOM 11147 C CA . THR D 1 264 ? 29.015 15.126 0.779 1.00 23.80 264 THR D CA 1
ATOM 11148 C C . THR D 1 264 ? 27.678 15.376 1.436 1.00 23.73 264 THR D C 1
ATOM 11149 O O . THR D 1 264 ? 26.812 16.006 0.833 1.00 24.12 264 THR D O 1
ATOM 11153 N N . PHE D 1 265 ? 27.504 14.874 2.653 1.00 24.23 265 PHE D N 1
ATOM 11154 C CA . PHE D 1 265 ? 26.196 14.885 3.314 1.00 25.08 265 PHE D CA 1
ATOM 11155 C C . PHE D 1 265 ? 26.293 15.468 4.711 1.00 25.99 265 PHE D C 1
ATOM 11156 O O . PHE D 1 265 ? 27.294 15.274 5.411 1.00 26.89 265 PHE D O 1
ATOM 11164 N N . TYR D 1 266 ? 25.258 16.200 5.111 1.00 26.03 266 TYR D N 1
ATOM 11165 C CA . TYR D 1 266 ? 25.250 16.836 6.416 1.00 26.26 266 TYR D CA 1
ATOM 11166 C C . TYR D 1 266 ? 24.057 16.321 7.189 1.00 26.99 266 TYR D C 1
ATOM 11167 O O . TYR D 1 266 ? 23.091 15.821 6.582 1.00 27.66 266 TYR D O 1
ATOM 11176 N N . PHE D 1 267 ? 24.141 16.424 8.514 1.00 27.20 267 PHE D N 1
ATOM 11177 C CA . PHE D 1 267 ? 23.044 16.077 9.407 1.00 28.21 267 PHE D CA 1
ATOM 11178 C C . PHE D 1 267 ? 23.184 16.794 10.764 1.00 29.32 267 PHE D C 1
ATOM 11179 O O . PHE D 1 267 ? 24.287 17.158 11.168 1.00 29.19 267 PHE D O 1
ATOM 11187 N N . LEU D 1 268 ? 22.056 17.009 11.443 1.00 30.14 268 LEU D N 1
ATOM 11188 C CA . LEU D 1 268 ? 22.067 17.426 12.843 1.00 31.14 268 LEU D CA 1
ATOM 11189 C C . LEU D 1 268 ? 22.089 16.176 13.702 1.00 31.22 268 LEU D C 1
ATOM 11190 O O . LEU D 1 268 ? 21.625 15.119 13.271 1.00 31.02 268 LEU D O 1
ATOM 11195 N N . ASN D 1 269 ? 22.642 16.290 14.904 1.00 32.22 269 ASN D N 1
ATOM 11196 C CA . ASN D 1 269 ? 22.738 15.161 15.825 1.00 33.23 269 ASN D CA 1
ATOM 11197 C C . ASN D 1 269 ? 21.390 14.634 16.243 1.00 33.28 269 ASN D C 1
ATOM 11198 O O . ASN D 1 269 ? 21.232 13.431 16.428 1.00 33.27 269 ASN D O 1
ATOM 11203 N N . GLN D 1 270 ? 20.426 15.547 16.373 1.00 33.41 270 GLN D N 1
ATOM 11204 C CA . GLN D 1 270 ? 19.038 15.224 16.713 1.00 33.64 270 GLN D CA 1
ATOM 11205 C C . GLN D 1 270 ? 18.137 14.811 15.527 1.00 32.44 270 GLN D C 1
ATOM 11206 O O . GLN D 1 270 ? 16.921 14.681 15.690 1.00 32.09 270 GLN D O 1
ATOM 11212 N N . LEU D 1 271 ? 18.732 14.581 14.350 1.00 31.17 271 LEU D N 1
ATOM 11213 C CA . LEU D 1 271 ? 17.993 14.044 13.195 1.00 30.32 271 LEU D CA 1
ATOM 11214 C C . LEU D 1 271 ? 17.033 12.897 13.571 1.00 30.24 271 LEU D C 1
ATOM 11215 O O . LEU D 1 271 ? 15.883 12.911 13.131 1.00 29.91 271 LEU D O 1
ATOM 11220 N N . PRO D 1 272 ? 17.500 11.911 14.384 1.00 30.40 272 PRO D N 1
ATOM 11221 C CA . PRO D 1 272 ? 16.623 10.812 14.806 1.00 30.61 272 PRO D CA 1
ATOM 11222 C C . PRO D 1 272 ? 15.308 11.283 15.439 1.00 30.74 272 PRO D C 1
ATOM 11223 O O . PRO D 1 272 ? 14.246 10.843 15.016 1.00 30.76 272 PRO D O 1
ATOM 11227 N N . ALA D 1 273 ? 15.389 12.185 16.418 1.00 30.83 273 ALA D N 1
ATOM 11228 C CA . ALA D 1 273 ? 14.205 12.777 17.042 1.00 30.83 273 ALA D CA 1
ATOM 11229 C C . ALA D 1 273 ? 13.398 13.618 16.055 1.00 30.28 273 ALA D C 1
ATOM 11230 O O . ALA D 1 273 ? 12.173 13.547 16.041 1.00 30.90 273 ALA D O 1
ATOM 11232 N N . ILE D 1 274 ? 14.078 14.404 15.225 1.00 29.31 274 ILE D N 1
ATOM 11233 C CA . ILE D 1 274 ? 13.389 15.204 14.194 1.00 28.66 274 ILE D CA 1
ATOM 11234 C C . ILE D 1 274 ? 12.530 14.340 13.258 1.00 27.87 274 ILE D C 1
ATOM 11235 O O . ILE D 1 274 ? 11.408 14.711 12.908 1.00 27.33 274 ILE D O 1
ATOM 11240 N N . ILE D 1 275 ? 13.066 13.191 12.858 1.00 27.38 275 ILE D N 1
ATOM 11241 C CA . ILE D 1 275 ? 12.328 12.250 12.024 1.00 26.69 275 ILE D CA 1
ATOM 11242 C C . ILE D 1 275 ? 11.168 11.674 12.821 1.00 27.42 275 ILE D C 1
ATOM 11243 O O . ILE D 1 275 ? 10.022 11.732 12.373 1.00 27.54 275 ILE D O 1
ATOM 11248 N N . ALA D 1 276 ? 11.467 11.163 14.016 1.00 28.20 276 ALA D N 1
ATOM 11249 C CA . ALA D 1 276 ? 10.474 10.459 14.845 1.00 28.94 276 ALA D CA 1
ATOM 11250 C C . ALA D 1 276 ? 9.365 11.386 15.305 1.00 29.47 276 ALA D C 1
ATOM 11251 O O . ALA D 1 276 ? 8.191 10.991 15.324 1.00 29.99 276 ALA D O 1
ATOM 11253 N N . ASP D 1 277 ? 9.730 12.617 15.659 1.00 29.84 277 ASP D N 1
ATOM 11254 C CA . ASP D 1 277 ? 8.756 13.583 16.168 1.00 31.22 277 ASP D CA 1
ATOM 11255 C C . ASP D 1 277 ? 7.822 14.064 15.082 1.00 31.34 277 ASP D C 1
ATOM 11256 O O . ASP D 1 277 ? 6.768 14.610 15.370 1.00 31.35 277 ASP D O 1
ATOM 11261 N N . ASN D 1 278 ? 8.210 13.856 13.826 1.00 31.87 278 ASN D N 1
ATOM 11262 C CA . ASN D 1 278 ? 7.460 14.425 12.713 1.00 32.14 278 ASN D CA 1
ATOM 11263 C C . ASN D 1 278 ? 6.816 13.409 11.819 1.00 32.32 278 ASN D C 1
ATOM 11264 O O . ASN D 1 278 ? 6.410 13.720 10.706 1.00 32.80 278 ASN D O 1
ATOM 11269 N N . LEU D 1 279 ? 6.689 12.202 12.340 1.00 32.81 279 LEU D N 1
ATOM 11270 C CA . LEU D 1 279 ? 6.182 11.070 11.599 1.00 33.52 279 LEU D CA 1
ATOM 11271 C C . LEU D 1 279 ? 4.668 10.875 11.777 1.00 34.48 279 LEU D C 1
ATOM 11272 O O . LEU D 1 279 ? 3.978 10.404 10.865 1.00 34.50 279 LEU D O 1
ATOM 11277 N N . GLY D 1 280 ? 4.157 11.242 12.949 1.00 35.65 280 GLY D N 1
ATOM 11278 C CA . GLY D 1 280 ? 2.770 10.962 13.324 1.00 37.12 280 GLY D CA 1
ATOM 11279 C C . GLY D 1 280 ? 1.732 11.462 12.336 1.00 37.78 280 GLY D C 1
ATOM 11280 O O . GLY D 1 280 ? 0.784 10.747 11.984 1.00 38.34 280 GLY D O 1
ATOM 11281 N N . ARG D 1 281 ? 1.922 12.696 11.897 1.00 38.37 281 ARG D N 1
ATOM 11282 C CA . ARG D 1 281 ? 1.042 13.367 10.949 1.00 39.28 281 ARG D CA 1
ATOM 11283 C C . ARG D 1 281 ? 0.820 12.529 9.678 1.00 38.51 281 ARG D C 1
ATOM 11284 O O . ARG D 1 281 ? -0.318 12.213 9.328 1.00 38.55 281 ARG D O 1
ATOM 11292 N N . SER D 1 282 ? 1.909 12.137 9.018 1.00 37.62 282 SER D N 1
ATOM 11293 C CA . SER D 1 282 ? 1.820 11.305 7.821 1.00 37.05 282 SER D CA 1
ATOM 11294 C C . SER D 1 282 ? 1.164 9.953 8.059 1.00 37.09 282 SER D C 1
ATOM 11295 O O . SER D 1 282 ? 0.431 9.454 7.192 1.00 36.45 282 SER D O 1
ATOM 11298 N N . LEU D 1 283 ? 1.432 9.371 9.230 1.00 36.77 283 LEU D N 1
ATOM 11299 C CA . LEU D 1 283 ? 0.951 8.039 9.547 1.00 36.97 283 LEU D CA 1
ATOM 11300 C C . LEU D 1 283 ? -0.541 8.027 9.866 1.00 37.90 283 LEU D C 1
ATOM 11301 O O . LEU D 1 283 ? -1.242 7.080 9.528 1.00 37.34 283 LEU D O 1
ATOM 11306 N N . GLU D 1 284 ? -1.028 9.099 10.486 1.00 39.17 284 GLU D N 1
ATOM 11307 C CA . GLU D 1 284 ? -2.464 9.251 10.717 1.00 40.33 284 GLU D CA 1
ATOM 11308 C C . GLU D 1 284 ? -3.207 9.388 9.390 1.00 40.20 284 GLU D C 1
ATOM 11309 O O . GLU D 1 284 ? -4.182 8.670 9.161 1.00 40.42 284 GLU D O 1
ATOM 11315 N N . ARG D 1 285 ? -2.737 10.293 8.526 1.00 39.76 285 ARG D N 1
ATOM 11316 C CA . ARG D 1 285 ? -3.301 10.462 7.183 1.00 39.82 285 ARG D CA 1
ATOM 11317 C C . ARG D 1 285 ? -3.425 9.115 6.483 1.00 39.20 285 ARG D C 1
ATOM 11318 O O . ARG D 1 285 ? -4.492 8.759 5.974 1.00 39.05 285 ARG D O 1
ATOM 11326 N N . ALA D 1 286 ? -2.327 8.363 6.505 1.00 38.52 286 ALA D N 1
ATOM 11327 C CA . ALA D 1 286 ? -2.226 7.072 5.847 1.00 38.25 286 ALA D CA 1
ATOM 11328 C C . ALA D 1 286 ? -3.152 5.995 6.419 1.00 38.73 286 ALA D C 1
ATOM 11329 O O . ALA D 1 286 ? -3.762 5.244 5.654 1.00 38.86 286 ALA D O 1
ATOM 11331 N N . LEU D 1 287 ? -3.260 5.920 7.746 1.00 38.74 287 LEU D N 1
ATOM 11332 C CA . LEU D 1 287 ? -3.865 4.750 8.382 1.00 39.30 287 LEU D CA 1
ATOM 11333 C C . LEU D 1 287 ? -5.254 4.969 8.981 1.00 40.44 287 LEU D C 1
ATOM 11334 O O . LEU D 1 287 ? -6.017 4.012 9.127 1.00 40.37 287 LEU D O 1
ATOM 11339 N N . ALA D 1 288 ? -5.579 6.220 9.315 1.00 41.43 288 ALA D N 1
ATOM 11340 C CA . ALA D 1 288 ? -6.892 6.551 9.885 1.00 42.77 288 ALA D CA 1
ATOM 11341 C C . ALA D 1 288 ? -8.094 5.993 9.101 1.00 43.27 288 ALA D C 1
ATOM 11342 O O . ALA D 1 288 ? -8.915 5.297 9.694 1.00 43.65 288 ALA D O 1
ATOM 11344 N N . PRO D 1 289 ? -8.173 6.239 7.768 1.00 43.54 289 PRO D N 1
ATOM 11345 C CA . PRO D 1 289 ? -9.326 5.742 6.993 1.00 44.19 289 PRO D CA 1
ATOM 11346 C C . PRO D 1 289 ? -9.484 4.213 6.961 1.00 44.66 289 PRO D C 1
ATOM 11347 O O . PRO D 1 289 ? -10.471 3.713 6.415 1.00 44.77 289 PRO D O 1
ATOM 11351 N N . LEU D 1 290 ? -8.531 3.482 7.536 1.00 45.00 290 LEU D N 1
ATOM 11352 C CA . LEU D 1 290 ? -8.653 2.024 7.659 1.00 45.55 290 LEU D CA 1
ATOM 11353 C C . LEU D 1 290 ? -9.153 1.582 9.028 1.00 46.25 290 LEU D C 1
ATOM 11354 O O . LEU D 1 290 ? -9.374 0.393 9.249 1.00 46.74 290 LEU D O 1
ATOM 11359 N N . GLY D 1 291 ? -9.326 2.537 9.941 1.00 46.90 291 GLY D N 1
ATOM 11360 C CA . GLY D 1 291 ? -9.797 2.245 11.303 1.00 47.70 291 GLY D CA 1
ATOM 11361 C C . GLY D 1 291 ? -8.760 1.556 12.185 1.00 47.68 291 GLY D C 1
ATOM 11362 O O . GLY D 1 291 ? -9.116 0.739 13.045 1.00 48.11 291 GLY D O 1
ATOM 11363 N N . VAL D 1 292 ? -7.487 1.897 11.969 1.00 46.84 292 VAL D N 1
ATOM 11364 C CA . VAL D 1 292 ? -6.349 1.330 12.704 1.00 46.61 292 VAL D CA 1
ATOM 11365 C C . VAL D 1 292 ? -6.198 1.974 14.087 1.00 46.86 292 VAL D C 1
ATOM 11366 O O . VAL D 1 292 ? -5.929 3.171 14.201 1.00 46.48 292 VAL D O 1
ATOM 11370 N N . ARG D 1 293 ? -6.365 1.166 15.133 1.00 47.48 293 ARG D N 1
ATOM 11371 C CA . ARG D 1 293 ? -6.359 1.691 16.500 1.00 48.17 293 ARG D CA 1
ATOM 11372 C C . ARG D 1 293 ? -4.931 1.917 17.007 1.00 47.08 293 ARG D C 1
ATOM 11373 O O . ARG D 1 293 ? -4.653 2.935 17.640 1.00 47.46 293 ARG D O 1
ATOM 11381 N N . GLU D 1 294 ? -4.039 0.967 16.727 1.00 45.61 294 GLU D N 1
ATOM 11382 C CA . GLU D 1 294 ? -2.689 0.973 17.293 1.00 44.46 294 GLU D CA 1
ATOM 11383 C C . GLU D 1 294 ? -1.624 0.791 16.221 1.00 42.65 294 GLU D C 1
ATOM 11384 O O . GLU D 1 294 ? -1.848 0.100 15.230 1.00 42.36 294 GLU D O 1
ATOM 11390 N N . TRP D 1 295 ? -0.453 1.380 16.442 1.00 40.99 295 TRP D N 1
ATOM 11391 C CA . TRP D 1 295 ? 0.664 1.256 15.501 1.00 39.02 295 TRP D CA 1
ATOM 11392 C C . TRP D 1 295 ? 1.127 -0.191 15.301 1.00 37.91 295 TRP D C 1
ATOM 11393 O O . TRP D 1 295 ? 1.657 -0.541 14.247 1.00 37.28 295 TRP D O 1
ATOM 11404 N N . ASN D 1 296 ? 0.915 -1.032 16.306 1.00 36.99 296 ASN D N 1
ATOM 11405 C CA . ASN D 1 296 ? 1.317 -2.425 16.221 1.00 35.50 296 ASN D CA 1
ATOM 11406 C C . ASN D 1 296 ? 0.321 -3.262 15.456 1.00 34.18 296 ASN D C 1
ATOM 11407 O O . ASN D 1 296 ? 0.584 -4.421 15.164 1.00 33.62 296 ASN D O 1
ATOM 11412 N N . ASP D 1 297 ? -0.817 -2.670 15.113 1.00 33.05 297 ASP D N 1
ATOM 11413 C CA . ASP D 1 297 ? -1.803 -3.376 14.308 1.00 32.14 297 ASP D CA 1
ATOM 11414 C C . ASP D 1 297 ? -1.379 -3.565 12.850 1.00 30.84 297 ASP D C 1
ATOM 11415 O O . ASP D 1 297 ? -2.036 -4.301 12.115 1.00 30.51 297 ASP D O 1
ATOM 11420 N N . VAL D 1 298 ? -0.297 -2.902 12.424 1.00 29.35 298 VAL D N 1
ATOM 11421 C CA . VAL D 1 298 ? 0.134 -2.993 11.020 1.00 28.13 298 VAL D CA 1
ATOM 11422 C C . VAL D 1 298 ? 1.573 -3.491 10.904 1.00 27.25 298 VAL D C 1
ATOM 11423 O O . VAL D 1 298 ? 2.325 -3.386 11.872 1.00 27.39 298 VAL D O 1
ATOM 11427 N N . PHE D 1 299 ? 1.961 -4.004 9.729 1.00 25.93 299 PHE D N 1
ATOM 11428 C CA . PHE D 1 299 ? 3.386 -4.279 9.461 1.00 25.05 299 PHE D CA 1
ATOM 11429 C C . PHE D 1 299 ? 4.158 -3.033 8.966 1.00 24.42 299 PHE D C 1
ATOM 11430 O O . PHE D 1 299 ? 3.562 -2.013 8.639 1.00 23.76 299 PHE D O 1
ATOM 11438 N N . TRP D 1 300 ? 5.485 -3.110 8.964 1.00 24.22 300 TRP D N 1
ATOM 11439 C CA . TRP D 1 300 ? 6.319 -1.941 8.734 1.00 24.02 300 TRP D CA 1
ATOM 11440 C C . TRP D 1 300 ? 7.523 -2.288 7.879 1.00 24.01 300 TRP D C 1
ATOM 11441 O O . TRP D 1 300 ? 8.337 -3.154 8.237 1.00 24.20 300 TRP D O 1
ATOM 11452 N N . VAL D 1 301 ? 7.618 -1.613 6.737 1.00 23.58 301 VAL D N 1
ATOM 11453 C CA . VAL D 1 301 ? 8.727 -1.774 5.828 1.00 22.83 301 VAL D CA 1
ATOM 11454 C C . VAL D 1 301 ? 9.415 -0.420 5.848 1.00 22.60 301 VAL D C 1
ATOM 11455 O O . VAL D 1 301 ? 9.067 0.483 5.092 1.00 22.63 301 VAL D O 1
ATOM 11459 N N . ALA D 1 302 ? 10.369 -0.271 6.756 1.00 22.14 302 ALA D N 1
ATOM 11460 C CA . ALA D 1 302 ? 11.019 1.007 6.923 1.00 21.85 302 ALA D CA 1
ATOM 11461 C C . ALA D 1 302 ? 12.423 1.046 6.357 1.00 21.47 302 ALA D C 1
ATOM 11462 O O . ALA D 1 302 ? 13.234 0.150 6.583 1.00 20.91 302 ALA D O 1
ATOM 11464 N N . HIS D 1 303 ? 12.681 2.107 5.595 1.00 21.76 303 HIS D N 1
ATOM 11465 C CA . HIS D 1 303 ? 14.035 2.577 5.362 1.00 21.37 303 HIS D CA 1
ATOM 11466 C C . HIS D 1 303 ? 14.685 2.833 6.721 1.00 21.79 303 HIS D C 1
ATOM 11467 O O . HIS D 1 303 ? 14.085 3.482 7.566 1.00 21.38 303 HIS D O 1
ATOM 11474 N N . PRO D 1 304 ? 15.909 2.309 6.941 1.00 22.66 304 PRO D N 1
ATOM 11475 C CA . PRO D 1 304 ? 16.477 2.366 8.280 1.00 23.11 304 PRO D CA 1
ATOM 11476 C C . PRO D 1 304 ? 17.016 3.730 8.670 1.00 23.87 304 PRO D C 1
ATOM 11477 O O . PRO D 1 304 ? 16.838 4.144 9.823 1.00 24.39 304 PRO D O 1
ATOM 11481 N N . GLY D 1 305 ? 17.670 4.423 7.737 1.00 23.90 305 GLY D N 1
ATOM 11482 C CA . GLY D 1 305 ? 18.407 5.644 8.064 1.00 24.23 305 GLY D CA 1
ATOM 11483 C C . GLY D 1 305 ? 19.700 5.244 8.764 1.00 24.67 305 GLY D C 1
ATOM 11484 O O . GLY D 1 305 ? 20.758 5.177 8.141 1.00 24.45 305 GLY D O 1
ATOM 11485 N N . ASN D 1 306 ? 19.597 4.980 10.067 1.00 25.13 306 ASN D N 1
ATOM 11486 C CA . ASN D 1 306 ? 20.684 4.444 10.883 1.00 25.58 306 ASN D CA 1
ATOM 11487 C C . ASN D 1 306 ? 20.115 3.875 12.186 1.00 25.82 306 ASN D C 1
ATOM 11488 O O . ASN D 1 306 ? 18.911 3.974 12.441 1.00 25.87 306 ASN D O 1
ATOM 11493 N N . TRP D 1 307 ? 20.981 3.279 13.006 1.00 25.94 307 TRP D N 1
ATOM 11494 C CA . TRP D 1 307 ? 20.543 2.602 14.222 1.00 25.53 307 TRP D CA 1
ATOM 11495 C C . TRP D 1 307 ? 19.765 3.556 15.112 1.00 25.41 307 TRP D C 1
ATOM 11496 O O . TRP D 1 307 ? 18.691 3.208 15.585 1.00 25.30 307 TRP D O 1
ATOM 11507 N N . ALA D 1 308 ? 20.292 4.766 15.308 1.00 25.03 308 ALA D N 1
ATOM 11508 C CA . ALA D 1 308 ? 19.639 5.761 16.158 1.00 25.23 308 ALA D CA 1
ATOM 11509 C C . ALA D 1 308 ? 18.223 6.175 15.680 1.00 25.56 308 ALA D C 1
ATOM 11510 O O . ALA D 1 308 ? 17.332 6.420 16.507 1.00 25.82 308 ALA D O 1
ATOM 11512 N N . ILE D 1 309 ? 18.023 6.236 14.361 1.00 25.31 309 ILE D N 1
ATOM 11513 C CA . ILE D 1 309 ? 16.743 6.622 13.773 1.00 25.64 309 ILE D CA 1
ATOM 11514 C C . ILE D 1 309 ? 15.696 5.514 13.946 1.00 26.35 309 ILE D C 1
ATOM 11515 O O . ILE D 1 309 ? 14.545 5.796 14.271 1.00 26.28 309 ILE D O 1
ATOM 11520 N N . ILE D 1 310 ? 16.099 4.260 13.728 1.00 27.12 310 ILE D N 1
ATOM 11521 C CA . ILE D 1 310 ? 15.227 3.107 13.990 1.00 27.61 310 ILE D CA 1
ATOM 11522 C C . ILE D 1 310 ? 14.790 3.128 15.455 1.00 28.70 310 ILE D C 1
ATOM 11523 O O . ILE D 1 310 ? 13.589 3.047 15.749 1.00 29.64 310 ILE D O 1
ATOM 11528 N N . ASP D 1 311 ? 15.742 3.248 16.379 1.00 28.81 311 ASP D N 1
ATOM 11529 C CA . ASP D 1 311 ? 15.378 3.343 17.809 1.00 29.84 311 ASP D CA 1
ATOM 11530 C C . ASP D 1 311 ? 14.370 4.462 18.081 1.00 29.46 311 ASP D C 1
ATOM 11531 O O . ASP D 1 311 ? 13.449 4.294 18.880 1.00 29.85 311 ASP D O 1
ATOM 11536 N N . ALA D 1 312 ? 14.565 5.609 17.432 1.00 28.86 312 ALA D N 1
ATOM 11537 C CA . ALA D 1 312 ? 13.750 6.783 17.722 1.00 28.41 312 ALA D CA 1
ATOM 11538 C C . ALA D 1 312 ? 12.311 6.574 17.250 1.00 28.18 312 ALA D C 1
ATOM 11539 O O . ALA D 1 312 ? 11.365 6.959 17.939 1.00 28.57 312 ALA D O 1
ATOM 11541 N N . ILE D 1 313 ? 12.160 5.938 16.089 1.00 27.56 313 ILE D N 1
ATOM 11542 C CA . ILE D 1 313 ? 10.848 5.693 15.513 1.00 27.19 313 ILE D CA 1
ATOM 11543 C C . ILE D 1 313 ? 10.122 4.619 16.315 1.00 28.22 313 ILE D C 1
ATOM 11544 O O . ILE D 1 313 ? 8.945 4.775 16.638 1.00 28.24 313 ILE D O 1
ATOM 11549 N N . GLU D 1 314 ? 10.831 3.531 16.619 1.00 28.99 314 GLU D N 1
ATOM 11550 C CA . GLU D 1 314 ? 10.285 2.443 17.432 1.00 30.72 314 GLU D CA 1
ATOM 11551 C C . GLU D 1 314 ? 9.861 2.936 18.829 1.00 31.52 314 GLU D C 1
ATOM 11552 O O . GLU D 1 314 ? 8.851 2.482 19.354 1.00 32.24 314 GLU D O 1
ATOM 11558 N N . ALA D 1 315 ? 10.607 3.873 19.408 1.00 32.18 315 ALA D N 1
ATOM 11559 C CA . ALA D 1 315 ? 10.270 4.387 20.745 1.00 33.87 315 ALA D CA 1
ATOM 11560 C C . ALA D 1 315 ? 9.115 5.377 20.697 1.00 34.63 315 ALA D C 1
ATOM 11561 O O . ALA D 1 315 ? 8.250 5.355 21.570 1.00 34.84 315 ALA D O 1
ATOM 11563 N N . LYS D 1 316 ? 9.103 6.236 19.675 1.00 34.86 316 LYS D N 1
ATOM 11564 C CA . LYS D 1 316 ? 8.046 7.230 19.532 1.00 35.69 316 LYS D CA 1
ATOM 11565 C C . LYS D 1 316 ? 6.721 6.566 19.196 1.00 36.18 316 LYS D C 1
ATOM 11566 O O . LYS D 1 316 ? 5.672 6.989 19.673 1.00 36.76 316 LYS D O 1
ATOM 11572 N N . LEU D 1 317 ? 6.769 5.531 18.363 1.00 36.36 317 LEU D N 1
ATOM 11573 C CA . LEU D 1 317 ? 5.554 4.844 17.937 1.00 36.58 317 LEU D CA 1
ATOM 11574 C C . LEU D 1 317 ? 5.213 3.690 18.873 1.00 36.87 317 LEU D C 1
ATOM 11575 O O . LEU D 1 317 ? 4.139 3.097 18.777 1.00 37.39 317 LEU D O 1
ATOM 11580 N N . GLN D 1 318 ? 6.141 3.397 19.782 1.00 36.88 318 GLN D N 1
ATOM 11581 C CA . GLN D 1 318 ? 6.023 2.327 20.769 1.00 36.96 318 GLN D CA 1
ATOM 11582 C C . GLN D 1 318 ? 5.802 0.975 20.112 1.00 36.36 318 GLN D C 1
ATOM 11583 O O . GLN D 1 318 ? 5.040 0.137 20.611 1.00 36.85 318 GLN D O 1
ATOM 11589 N N . LEU D 1 319 ? 6.485 0.765 18.989 1.00 34.75 319 LEU D N 1
ATOM 11590 C CA . LEU D 1 319 ? 6.382 -0.490 18.262 1.00 33.61 319 LEU D CA 1
ATOM 11591 C C . LEU D 1 319 ? 7.117 -1.585 19.023 1.00 33.30 319 LEU D C 1
ATOM 11592 O O . LEU D 1 319 ? 8.104 -1.303 19.704 1.00 33.66 319 LEU D O 1
ATOM 11597 N N . SER D 1 320 ? 6.638 -2.823 18.916 1.00 32.19 320 SER D N 1
ATOM 11598 C CA . SER D 1 320 ? 7.393 -3.966 19.422 1.00 31.43 320 SER D CA 1
ATOM 11599 C C . SER D 1 320 ? 8.557 -4.270 18.466 1.00 30.71 320 SER D C 1
ATOM 11600 O O . SER D 1 320 ? 8.433 -4.094 17.248 1.00 30.03 320 SER D O 1
ATOM 11603 N N . PRO D 1 321 ? 9.693 -4.728 19.017 1.00 30.68 321 PRO D N 1
ATOM 11604 C CA . PRO D 1 321 ? 10.933 -4.938 18.258 1.00 30.03 321 PRO D CA 1
ATOM 11605 C C . PRO D 1 321 ? 10.775 -5.673 16.934 1.00 29.95 321 PRO D C 1
ATOM 11606 O O . PRO D 1 321 ? 11.596 -5.474 16.034 1.00 29.70 321 PRO D O 1
ATOM 11610 N N . ASP D 1 322 ? 9.740 -6.503 16.801 1.00 29.82 322 ASP D N 1
ATOM 11611 C CA . ASP D 1 322 ? 9.572 -7.252 15.566 1.00 29.30 322 ASP D CA 1
ATOM 11612 C C . ASP D 1 322 ? 9.274 -6.349 14.361 1.00 28.76 322 ASP D C 1
ATOM 11613 O O . ASP D 1 322 ? 9.758 -6.627 13.261 1.00 27.80 322 ASP D O 1
ATOM 11618 N N . LYS D 1 323 ? 8.525 -5.262 14.586 1.00 28.75 323 LYS D N 1
ATOM 11619 C CA . LYS D 1 323 ? 8.060 -4.370 13.496 1.00 28.06 323 LYS D CA 1
ATOM 11620 C C . LYS D 1 323 ? 9.175 -3.813 12.605 1.00 27.16 323 LYS D C 1
ATOM 11621 O O . LYS D 1 323 ? 9.042 -3.793 11.374 1.00 27.40 323 LYS D O 1
ATOM 11627 N N . LEU D 1 324 ? 10.273 -3.395 13.221 1.00 26.39 324 LEU D N 1
ATOM 11628 C CA . LEU D 1 324 ? 11.405 -2.809 12.487 1.00 26.10 324 LEU D CA 1
ATOM 11629 C C . LEU D 1 324 ? 12.671 -3.690 12.457 1.00 26.16 324 LEU D C 1
ATOM 11630 O O . LEU D 1 324 ? 13.739 -3.233 12.006 1.00 25.62 324 LEU D O 1
ATOM 11635 N N . SER D 1 325 ? 12.555 -4.942 12.916 1.00 26.02 325 SER D N 1
ATOM 11636 C CA . SER D 1 325 ? 13.680 -5.892 12.853 1.00 26.09 325 SER D CA 1
ATOM 11637 C C . SER D 1 325 ? 14.158 -6.176 11.421 1.00 25.67 325 SER D C 1
ATOM 11638 O O . SER D 1 325 ? 15.336 -6.471 11.210 1.00 25.85 325 SER D O 1
ATOM 11641 N N . THR D 1 326 ? 13.257 -6.076 10.445 1.00 25.04 326 THR D N 1
ATOM 11642 C CA . THR D 1 326 ? 13.660 -6.209 9.032 1.00 24.18 326 THR D CA 1
ATOM 11643 C C . THR D 1 326 ? 14.545 -5.031 8.610 1.00 23.99 326 THR D C 1
ATOM 11644 O O . THR D 1 326 ? 15.522 -5.215 7.880 1.00 23.27 326 THR D O 1
ATOM 11648 N N . ALA D 1 327 ? 14.197 -3.824 9.065 1.00 24.04 327 ALA D N 1
ATOM 11649 C CA . ALA D 1 327 ? 15.049 -2.648 8.845 1.00 23.91 327 ALA D CA 1
ATOM 11650 C C . ALA D 1 327 ? 16.409 -2.814 9.537 1.00 23.92 327 ALA D C 1
ATOM 11651 O O . ALA D 1 327 ? 17.453 -2.519 8.944 1.00 23.90 327 ALA D O 1
ATOM 11653 N N . ARG D 1 328 ? 16.381 -3.284 10.783 1.00 23.89 328 ARG D N 1
ATOM 11654 C CA . ARG D 1 328 ? 17.592 -3.580 11.549 1.00 24.18 328 ARG D CA 1
ATOM 11655 C C . ARG D 1 328 ? 18.474 -4.633 10.883 1.00 24.24 328 ARG D C 1
ATOM 11656 O O . ARG D 1 328 ? 19.684 -4.439 10.756 1.00 23.90 328 ARG D O 1
ATOM 11664 N N . HIS D 1 329 ? 17.865 -5.740 10.460 1.00 24.43 329 HIS D N 1
ATOM 11665 C CA . HIS D 1 329 ? 18.603 -6.809 9.801 1.00 25.34 329 HIS D CA 1
ATOM 11666 C C . HIS D 1 329 ? 19.281 -6.330 8.514 1.00 25.11 329 HIS D C 1
ATOM 11667 O O . HIS D 1 329 ? 20.475 -6.582 8.304 1.00 25.86 329 HIS D O 1
ATOM 11674 N N . VAL D 1 330 ? 18.534 -5.645 7.658 1.00 24.32 330 VAL D N 1
ATOM 11675 C CA . VAL D 1 330 ? 19.106 -5.116 6.429 1.00 23.96 330 VAL D CA 1
ATOM 11676 C C . VAL D 1 330 ? 20.209 -4.111 6.736 1.00 23.96 330 VAL D C 1
ATOM 11677 O O . VAL D 1 330 ? 21.270 -4.147 6.118 1.00 23.89 330 VAL D O 1
ATOM 11681 N N . PHE D 1 331 ? 19.986 -3.252 7.725 1.00 24.50 331 PHE D N 1
ATOM 11682 C CA . PHE D 1 331 ? 20.946 -2.193 8.002 1.00 24.62 331 PHE D CA 1
ATOM 11683 C C . PHE D 1 331 ? 22.262 -2.735 8.553 1.00 25.18 331 PHE D C 1
ATOM 11684 O O . PHE D 1 331 ? 23.340 -2.207 8.257 1.00 25.22 331 PHE D O 1
ATOM 11692 N N . THR D 1 332 ? 22.159 -3.782 9.364 1.00 25.57 332 THR D N 1
ATOM 11693 C CA . THR D 1 332 ? 23.317 -4.402 10.002 1.00 26.10 332 THR D CA 1
ATOM 11694 C C . THR D 1 332 ? 24.122 -5.210 8.989 1.00 25.45 332 THR D C 1
ATOM 11695 O O . THR D 1 332 ? 25.353 -5.205 9.004 1.00 25.75 332 THR D O 1
ATOM 11699 N N . GLU D 1 333 ? 23.417 -5.872 8.083 1.00 24.85 333 GLU D N 1
ATOM 11700 C CA . GLU D 1 333 ? 24.052 -6.799 7.160 1.00 24.51 333 GLU D CA 1
ATOM 11701 C C . GLU D 1 333 ? 24.511 -6.185 5.834 1.00 23.66 333 GLU D C 1
ATOM 11702 O O . GLU D 1 333 ? 25.189 -6.848 5.063 1.00 22.82 333 GLU D O 1
ATOM 11708 N N . TYR D 1 334 ? 24.136 -4.924 5.580 1.00 23.25 334 TYR D N 1
ATOM 11709 C CA . TYR D 1 334 ? 24.378 -4.265 4.281 1.00 22.14 334 TYR D CA 1
ATOM 11710 C C . TYR D 1 334 ? 24.701 -2.776 4.394 1.00 21.70 334 TYR D C 1
ATOM 11711 O O . TYR D 1 334 ? 25.152 -2.151 3.415 1.00 21.34 334 TYR D O 1
ATOM 11720 N N . GLY D 1 335 ? 24.427 -2.196 5.558 1.00 21.02 335 GLY D N 1
ATOM 11721 C CA . GLY D 1 335 ? 24.500 -0.746 5.711 1.00 20.47 335 GLY D CA 1
ATOM 11722 C C . GLY D 1 335 ? 23.296 -0.025 5.132 1.00 20.17 335 GLY D C 1
ATOM 11723 O O . GLY D 1 335 ? 22.330 -0.652 4.679 1.00 20.09 335 GLY D O 1
ATOM 11724 N N . ASN D 1 336 ? 23.351 1.303 5.167 1.00 20.07 336 ASN D N 1
ATOM 11725 C CA . ASN D 1 336 ? 22.379 2.153 4.503 1.00 19.64 336 ASN D CA 1
ATOM 11726 C C . ASN D 1 336 ? 22.744 2.263 3.025 1.00 19.55 336 ASN D C 1
ATOM 11727 O O . ASN D 1 336 ? 23.781 2.857 2.669 1.00 19.56 336 ASN D O 1
ATOM 11732 N N . MET D 1 337 ? 21.898 1.681 2.179 1.00 19.13 337 MET D N 1
ATOM 11733 C CA . MET D 1 337 ? 22.109 1.658 0.728 1.00 19.22 337 MET D CA 1
ATOM 11734 C C . MET D 1 337 ? 21.216 2.674 0.034 1.00 18.60 337 MET D C 1
ATOM 11735 O O . MET D 1 337 ? 20.811 2.481 -1.106 1.00 19.21 337 MET D O 1
ATOM 11740 N N . GLN D 1 338 ? 20.933 3.760 0.738 1.00 18.14 338 GLN D N 1
ATOM 11741 C CA . GLN D 1 338 ? 20.149 4.888 0.239 1.00 17.63 338 GLN D CA 1
ATOM 11742 C C . GLN D 1 338 ? 18.783 4.482 -0.324 1.00 17.05 338 GLN D C 1
ATOM 11743 O O . GLN D 1 338 ? 18.046 3.826 0.387 1.00 17.25 338 GLN D O 1
ATOM 11749 N N . SER D 1 339 ? 18.443 4.854 -1.563 1.00 16.73 339 SER D N 1
ATOM 11750 C CA . SER D 1 339 ? 17.106 4.544 -2.125 1.00 16.86 339 SER D CA 1
ATOM 11751 C C . SER D 1 339 ? 16.816 3.044 -2.247 1.00 17.15 339 SER D C 1
ATOM 11752 O O . SER D 1 339 ? 15.642 2.597 -2.157 1.00 16.63 339 SER D O 1
ATOM 11755 N N . ALA D 1 340 ? 17.882 2.270 -2.425 1.00 17.04 340 ALA D N 1
ATOM 11756 C CA . ALA D 1 340 ? 17.763 0.821 -2.620 1.00 18.00 340 ALA D CA 1
ATOM 11757 C C . ALA D 1 340 ? 17.280 0.079 -1.361 1.00 18.57 340 ALA D C 1
ATOM 11758 O O . ALA D 1 340 ? 16.622 -0.962 -1.460 1.00 18.92 340 ALA D O 1
ATOM 11760 N N . THR D 1 341 ? 17.607 0.619 -0.185 1.00 18.95 341 THR D N 1
ATOM 11761 C CA . THR D 1 341 ? 17.520 -0.146 1.064 1.00 19.43 341 THR D CA 1
ATOM 11762 C C . THR D 1 341 ? 16.124 -0.697 1.325 1.00 20.06 341 THR D C 1
ATOM 11763 O O . THR D 1 341 ? 15.977 -1.867 1.688 1.00 20.46 341 THR D O 1
ATOM 11767 N N . VAL D 1 342 ? 15.108 0.143 1.130 1.00 19.56 342 VAL D N 1
ATOM 11768 C CA . VAL D 1 342 ? 13.737 -0.225 1.424 1.00 19.34 342 VAL D CA 1
ATOM 11769 C C . VAL D 1 342 ? 13.323 -1.503 0.675 1.00 19.96 342 VAL D C 1
ATOM 11770 O O . VAL D 1 342 ? 12.435 -2.236 1.133 1.00 20.59 342 VAL D O 1
ATOM 11774 N N . TYR D 1 343 ? 13.952 -1.758 -0.479 1.00 19.17 343 TYR D N 1
ATOM 11775 C CA . TYR D 1 343 ? 13.619 -2.937 -1.284 1.00 18.39 343 TYR D CA 1
ATOM 11776 C C . TYR D 1 343 ? 14.177 -4.218 -0.672 1.00 18.35 343 TYR D C 1
ATOM 11777 O O . TYR D 1 343 ? 13.540 -5.276 -0.720 1.00 17.56 343 TYR D O 1
ATOM 11786 N N . PHE D 1 344 ? 15.373 -4.108 -0.098 1.00 18.64 344 PHE D N 1
ATOM 11787 C CA . PHE D 1 344 ? 15.951 -5.173 0.699 1.00 18.83 344 PHE D CA 1
ATOM 11788 C C . PHE D 1 344 ? 15.057 -5.486 1.881 1.00 19.28 344 PHE D C 1
ATOM 11789 O O . PHE D 1 344 ? 14.835 -6.666 2.177 1.00 19.27 344 PHE D O 1
ATOM 11797 N N . VAL D 1 345 ? 14.542 -4.441 2.540 1.00 19.63 345 VAL D N 1
ATOM 11798 C CA . VAL D 1 345 ? 13.669 -4.603 3.719 1.00 20.61 345 VAL D CA 1
ATOM 11799 C C . VAL D 1 345 ? 12.360 -5.314 3.368 1.00 21.59 345 VAL D C 1
ATOM 11800 O O . VAL D 1 345 ? 11.890 -6.200 4.115 1.00 22.76 345 VAL D O 1
ATOM 11804 N N . MET D 1 346 ? 11.776 -4.911 2.243 1.00 21.89 346 MET D N 1
ATOM 11805 C CA . MET D 1 346 ? 10.520 -5.467 1.773 1.00 22.36 346 MET D CA 1
ATOM 11806 C C . MET D 1 346 ? 10.709 -6.941 1.429 1.00 22.85 346 MET D C 1
ATOM 11807 O O . MET D 1 346 ? 9.847 -7.785 1.711 1.00 23.31 346 MET D O 1
ATOM 11812 N N . ASP D 1 347 ? 11.846 -7.241 0.815 1.00 22.80 347 ASP D N 1
ATOM 11813 C CA . ASP D 1 347 ? 12.155 -8.596 0.412 1.00 22.94 347 ASP D CA 1
ATOM 11814 C C . ASP D 1 347 ? 12.321 -9.466 1.655 1.00 23.52 347 ASP D C 1
ATOM 11815 O O . ASP D 1 347 ? 11.705 -10.519 1.763 1.00 23.71 347 ASP D O 1
ATOM 11820 N N . GLU D 1 348 ? 13.113 -8.994 2.607 1.00 23.95 348 GLU D N 1
ATOM 11821 C CA . GLU D 1 348 ? 13.294 -9.686 3.885 1.00 25.01 348 GLU D CA 1
ATOM 11822 C C . GLU D 1 348 ? 11.965 -9.985 4.580 1.00 24.97 348 GLU D C 1
ATOM 11823 O O . GLU D 1 348 ? 11.753 -11.099 5.040 1.00 25.53 348 GLU D O 1
ATOM 11829 N N . LEU D 1 349 ? 11.067 -9.005 4.639 1.00 24.93 349 LEU D N 1
ATOM 11830 C CA . LEU D 1 349 ? 9.765 -9.217 5.282 1.00 24.71 349 LEU D CA 1
ATOM 11831 C C . LEU D 1 349 ? 8.972 -10.375 4.677 1.00 24.80 349 LEU D C 1
ATOM 11832 O O . LEU D 1 349 ? 8.483 -11.242 5.413 1.00 24.93 349 LEU D O 1
ATOM 11837 N N . ARG D 1 350 ? 8.823 -10.372 3.349 1.00 24.69 350 ARG D N 1
ATOM 11838 C CA . ARG D 1 350 ? 8.008 -11.375 2.675 1.00 24.78 350 ARG D CA 1
ATOM 11839 C C . ARG D 1 350 ? 8.645 -12.767 2.746 1.00 25.85 350 ARG D C 1
ATOM 11840 O O . ARG D 1 350 ? 7.936 -13.762 2.766 1.00 26.45 350 ARG D O 1
ATOM 11848 N N . LYS D 1 351 ? 9.974 -12.810 2.827 1.00 26.19 351 LYS D N 1
ATOM 11849 C CA . LYS D 1 351 ? 10.724 -14.032 3.020 1.00 27.73 351 LYS D CA 1
ATOM 11850 C C . LYS D 1 351 ? 10.526 -14.599 4.432 1.00 28.47 351 LYS D C 1
ATOM 11851 O O . LYS D 1 351 ? 10.179 -15.766 4.576 1.00 28.77 351 LYS D O 1
ATOM 11857 N N . ARG D 1 352 ? 10.747 -13.784 5.466 1.00 28.86 352 ARG D N 1
ATOM 11858 C CA . ARG D 1 352 ? 10.521 -14.220 6.841 1.00 30.00 352 ARG D CA 1
ATOM 11859 C C . ARG D 1 352 ? 9.051 -14.639 7.041 1.00 30.09 352 ARG D C 1
ATOM 11860 O O . ARG D 1 352 ? 8.751 -15.558 7.797 1.00 29.88 352 ARG D O 1
ATOM 11868 N N . SER D 1 353 ? 8.135 -13.993 6.327 1.00 29.72 353 SER D N 1
ATOM 11869 C CA . SER D 1 353 ? 6.746 -14.401 6.393 1.00 29.94 353 SER D CA 1
ATOM 11870 C C . SER D 1 353 ? 6.565 -15.853 5.901 1.00 30.37 353 SER D C 1
ATOM 11871 O O . SER D 1 353 ? 5.864 -16.642 6.540 1.00 31.16 353 SER D O 1
ATOM 11874 N N . ALA D 1 354 ? 7.212 -16.210 4.795 1.00 29.98 354 ALA D N 1
ATOM 11875 C CA . ALA D 1 354 ? 7.088 -17.570 4.255 1.00 30.06 354 ALA D CA 1
ATOM 11876 C C . ALA D 1 354 ? 7.787 -18.576 5.166 1.00 30.43 354 ALA D C 1
ATOM 11877 O O . ALA D 1 354 ? 7.215 -19.606 5.504 1.00 30.09 354 ALA D O 1
ATOM 11879 N N . VAL D 1 355 ? 9.022 -18.247 5.550 1.00 30.69 355 VAL D N 1
ATOM 11880 C CA . VAL D 1 355 ? 9.894 -19.113 6.345 1.00 31.72 355 VAL D CA 1
ATOM 11881 C C . VAL D 1 355 ? 9.311 -19.410 7.736 1.00 32.25 355 VAL D C 1
ATOM 11882 O O . VAL D 1 355 ? 9.462 -20.520 8.254 1.00 32.66 355 VAL D O 1
ATOM 11886 N N . GLU D 1 356 ? 8.643 -18.420 8.320 1.00 32.31 356 GLU D N 1
ATOM 11887 C CA . GLU D 1 356 ? 8.109 -18.536 9.681 1.00 33.15 356 GLU D CA 1
ATOM 11888 C C . GLU D 1 356 ? 6.684 -19.094 9.667 1.00 32.84 356 GLU D C 1
ATOM 11889 O O . GLU D 1 356 ? 6.061 -19.281 10.715 1.00 33.41 356 GLU D O 1
ATOM 11895 N N . GLY D 1 357 ? 6.182 -19.372 8.471 1.00 32.08 357 GLY D N 1
ATOM 11896 C CA . GLY D 1 357 ? 4.872 -19.983 8.308 1.00 32.12 357 GLY D CA 1
ATOM 11897 C C . GLY D 1 357 ? 3.692 -19.076 8.587 1.00 31.74 357 GLY D C 1
ATOM 11898 O O . GLY D 1 357 ? 2.633 -19.548 8.982 1.00 31.65 357 GLY D O 1
ATOM 11899 N N . ARG D 1 358 ? 3.878 -17.777 8.355 1.00 31.47 358 ARG D N 1
ATOM 11900 C CA . ARG D 1 358 ? 2.832 -16.759 8.554 1.00 31.12 358 ARG D CA 1
ATOM 11901 C C . ARG D 1 358 ? 1.711 -16.860 7.522 1.00 30.32 358 ARG D C 1
ATOM 11902 O O . ARG D 1 358 ? 1.901 -17.432 6.451 1.00 29.56 358 ARG D O 1
ATOM 11910 N N . SER D 1 359 ? 0.547 -16.292 7.835 1.00 29.97 359 SER D N 1
ATOM 11911 C CA . SER D 1 359 ? -0.611 -16.414 6.948 1.00 29.86 359 SER D CA 1
ATOM 11912 C C . SER D 1 359 ? -0.625 -15.394 5.809 1.00 29.10 359 SER D C 1
ATOM 11913 O O . SER D 1 359 ? -1.405 -15.522 4.858 1.00 28.79 359 SER D O 1
ATOM 11916 N N . THR D 1 360 ? 0.228 -14.377 5.919 1.00 28.16 360 THR D N 1
ATOM 11917 C CA . THR D 1 360 ? 0.302 -13.310 4.928 1.00 27.15 360 THR D CA 1
ATOM 11918 C C . THR D 1 360 ? 1.747 -12.860 4.708 1.00 27.22 360 THR D C 1
ATOM 11919 O O . THR D 1 360 ? 2.616 -13.063 5.563 1.00 27.58 360 THR D O 1
ATOM 11923 N N . THR D 1 361 ? 1.988 -12.223 3.568 1.00 26.83 361 THR D N 1
ATOM 11924 C CA . THR D 1 361 ? 3.296 -11.689 3.235 1.00 26.83 361 THR D CA 1
ATOM 11925 C C . THR D 1 361 ? 3.727 -10.551 4.169 1.00 27.32 361 THR D C 1
ATOM 11926 O O . THR D 1 361 ? 4.868 -10.100 4.110 1.00 26.78 361 THR D O 1
ATOM 11930 N N . GLY D 1 362 ? 2.810 -10.096 5.023 1.00 28.46 362 GLY D N 1
ATOM 11931 C CA . GLY D 1 362 ? 3.098 -9.027 5.981 1.00 29.52 362 GLY D CA 1
ATOM 11932 C C . GLY D 1 362 ? 3.146 -9.510 7.415 1.00 30.58 362 GLY D C 1
ATOM 11933 O O . GLY D 1 362 ? 2.462 -8.962 8.282 1.00 30.70 362 GLY D O 1
ATOM 11934 N N . ASP D 1 363 ? 3.953 -10.541 7.663 1.00 31.76 363 ASP D N 1
ATOM 11935 C CA . ASP D 1 363 ? 4.089 -11.157 9.004 1.00 33.36 363 ASP D CA 1
ATOM 11936 C C . ASP D 1 363 ? 2.736 -11.528 9.664 1.00 33.44 363 ASP D C 1
ATOM 11937 O O . ASP D 1 363 ? 2.587 -11.458 10.884 1.00 33.73 363 ASP D O 1
ATOM 11942 N N . GLY D 1 364 ? 1.764 -11.927 8.846 1.00 33.21 364 GLY D N 1
ATOM 11943 C CA . GLY D 1 364 ? 0.464 -12.370 9.346 1.00 33.44 364 GLY D CA 1
ATOM 11944 C C . GLY D 1 364 ? -0.609 -11.295 9.390 1.00 33.17 364 GLY D C 1
ATOM 11945 O O . GLY D 1 364 ? -1.790 -11.609 9.537 1.00 33.77 364 GLY D O 1
ATOM 11946 N N . LEU D 1 365 ? -0.205 -10.032 9.262 1.00 32.59 365 LEU D N 1
ATOM 11947 C CA . LEU D 1 365 ? -1.147 -8.897 9.323 1.00 32.22 365 LEU D CA 1
ATOM 11948 C C . LEU D 1 365 ? -1.635 -8.491 7.931 1.00 31.77 365 LEU D C 1
ATOM 11949 O O . LEU D 1 365 ? -0.986 -8.780 6.926 1.00 31.11 365 LEU D O 1
ATOM 11954 N N . GLN D 1 366 ? -2.785 -7.830 7.893 1.00 31.97 366 GLN D N 1
ATOM 11955 C CA . GLN D 1 366 ? -3.400 -7.366 6.656 1.00 31.89 366 GLN D CA 1
ATOM 11956 C C . GLN D 1 366 ? -2.759 -6.086 6.075 1.00 30.99 366 GLN D C 1
ATOM 11957 O O . GLN D 1 366 ? -2.369 -6.069 4.899 1.00 30.78 366 GLN D O 1
ATOM 11963 N N . TRP D 1 367 ? -2.656 -5.029 6.884 1.00 30.19 367 TRP D N 1
ATOM 11964 C CA . TRP D 1 367 ? -2.183 -3.732 6.399 1.00 29.74 367 TRP D CA 1
ATOM 11965 C C . TRP D 1 367 ? -0.785 -3.394 6.894 1.00 28.95 367 TRP D C 1
ATOM 11966 O O . TRP D 1 367 ? -0.368 -3.840 7.958 1.00 29.44 367 TRP D O 1
ATOM 11977 N N . GLY D 1 368 ? -0.066 -2.598 6.116 1.00 28.18 368 GLY D N 1
ATOM 11978 C CA . GLY D 1 368 ? 1.315 -2.250 6.434 1.00 27.39 368 GLY D CA 1
ATOM 11979 C C . GLY D 1 368 ? 1.674 -0.874 5.916 1.00 27.08 368 GLY D C 1
ATOM 11980 O O . GLY D 1 368 ? 0.990 -0.322 5.053 1.00 26.84 368 GLY D O 1
ATOM 11981 N N . VAL D 1 369 ? 2.736 -0.308 6.474 1.00 26.85 369 VAL D N 1
ATOM 11982 C CA . VAL D 1 369 ? 3.280 0.951 5.995 1.00 26.35 369 VAL D CA 1
ATOM 11983 C C . VAL D 1 369 ? 4.667 0.670 5.486 1.00 25.76 369 VAL D C 1
ATOM 11984 O O . VAL D 1 369 ? 5.483 0.060 6.202 1.00 25.86 369 VAL D O 1
ATOM 11988 N N . LEU D 1 370 ? 4.916 1.084 4.243 1.00 24.53 370 LEU D N 1
ATOM 11989 C CA . LEU D 1 370 ? 6.270 1.245 3.741 1.00 23.64 370 LEU D CA 1
ATOM 11990 C C . LEU D 1 370 ? 6.663 2.723 3.909 1.00 23.60 370 LEU D C 1
ATOM 11991 O O . LEU D 1 370 ? 5.902 3.633 3.561 1.00 23.65 370 LEU D O 1
ATOM 11996 N N . LEU D 1 371 ? 7.864 2.947 4.420 1.00 22.94 371 LEU D N 1
ATOM 11997 C CA . LEU D 1 371 ? 8.270 4.269 4.862 1.00 23.27 371 LEU D CA 1
ATOM 11998 C C . LEU D 1 371 ? 9.647 4.676 4.334 1.00 22.81 371 LEU D C 1
ATOM 11999 O O . LEU D 1 371 ? 10.641 3.955 4.504 1.00 22.48 371 LEU D O 1
ATOM 12004 N N . GLY D 1 372 ? 9.691 5.837 3.700 1.00 22.17 372 GLY D N 1
ATOM 12005 C CA . GLY D 1 372 ? 10.953 6.427 3.301 1.00 22.11 372 GLY D CA 1
ATOM 12006 C C . GLY D 1 372 ? 11.024 7.813 3.905 1.00 22.12 372 GLY D C 1
ATOM 12007 O O . GLY D 1 372 ? 9.999 8.480 4.076 1.00 21.38 372 GLY D O 1
ATOM 12008 N N . PHE D 1 373 ? 12.229 8.232 4.264 1.00 21.70 373 PHE D N 1
ATOM 12009 C CA . PHE D 1 373 ? 12.417 9.583 4.726 1.00 22.56 373 PHE D CA 1
ATOM 12010 C C . PHE D 1 373 ? 13.760 10.037 4.210 1.00 22.72 373 PHE D C 1
ATOM 12011 O O . PHE D 1 373 ? 14.634 9.203 3.934 1.00 22.94 373 PHE D O 1
ATOM 12019 N N . GLY D 1 374 ? 13.905 11.347 4.014 1.00 23.10 374 GLY D N 1
ATOM 12020 C CA . GLY D 1 374 ? 15.159 11.908 3.528 1.00 23.49 374 GLY D CA 1
ATOM 12021 C C . GLY D 1 374 ? 15.156 13.423 3.542 1.00 24.33 374 GLY D C 1
ATOM 12022 O O . GLY D 1 374 ? 14.175 14.044 3.978 1.00 24.94 374 GLY D O 1
ATOM 12023 N N . PRO D 1 375 ? 16.261 14.036 3.078 1.00 24.50 375 PRO D N 1
ATOM 12024 C CA . PRO D 1 375 ? 16.381 15.479 2.878 1.00 24.31 375 PRO D CA 1
ATOM 12025 C C . PRO D 1 375 ? 15.074 16.192 2.518 1.00 24.26 375 PRO D C 1
ATOM 12026 O O . PRO D 1 375 ? 14.296 15.716 1.678 1.00 23.74 375 PRO D O 1
ATOM 12030 N N . GLY D 1 376 ? 14.850 17.330 3.176 1.00 24.30 376 GLY D N 1
ATOM 12031 C CA . GLY D 1 376 ? 13.605 18.079 3.054 1.00 24.44 376 GLY D CA 1
ATOM 12032 C C . GLY D 1 376 ? 13.296 18.838 4.336 1.00 25.06 376 GLY D C 1
ATOM 12033 O O . GLY D 1 376 ? 13.497 20.044 4.402 1.00 25.75 376 GLY D O 1
ATOM 12034 N N . LEU D 1 377 ? 12.833 18.164 5.381 1.00 25.12 377 LEU D N 1
ATOM 12035 C CA . LEU D 1 377 ? 12.718 16.709 5.478 1.00 24.86 377 LEU D CA 1
ATOM 12036 C C . LEU D 1 377 ? 11.529 16.214 4.671 1.00 24.18 377 LEU D C 1
ATOM 12037 O O . LEU D 1 377 ? 10.427 16.763 4.802 1.00 24.80 377 LEU D O 1
ATOM 12042 N N . SER D 1 378 ? 11.751 15.193 3.842 1.00 22.82 378 SER D N 1
ATOM 12043 C CA . SER D 1 378 ? 10.678 14.566 3.058 1.00 22.14 378 SER D CA 1
ATOM 12044 C C . SER D 1 378 ? 10.271 13.226 3.665 1.00 22.07 378 SER D C 1
ATOM 12045 O O . SER D 1 378 ? 11.140 12.390 3.943 1.00 22.12 378 SER D O 1
ATOM 12048 N N . ILE D 1 379 ? 8.964 13.010 3.835 1.00 21.57 379 ILE D N 1
ATOM 12049 C CA . ILE D 1 379 ? 8.441 11.735 4.320 1.00 21.44 379 ILE D CA 1
ATOM 12050 C C . ILE D 1 379 ? 7.584 11.046 3.274 1.00 21.06 379 ILE D C 1
ATOM 12051 O O . ILE D 1 379 ? 6.591 11.608 2.800 1.00 21.02 379 ILE D O 1
ATOM 12056 N N . GLU D 1 380 ? 7.981 9.829 2.912 1.00 20.67 380 GLU D N 1
ATOM 12057 C CA . GLU D 1 380 ? 7.269 9.066 1.893 1.00 21.41 380 GLU D CA 1
ATOM 12058 C C . GLU D 1 380 ? 6.549 7.886 2.532 1.00 21.58 380 GLU D C 1
ATOM 12059 O O . GLU D 1 380 ? 7.189 6.989 3.099 1.00 21.92 380 GLU D O 1
ATOM 12065 N N . THR D 1 381 ? 5.223 7.907 2.434 1.00 21.57 381 THR D N 1
ATOM 12066 C CA . THR D 1 381 ? 4.374 6.899 3.051 1.00 22.79 381 THR D CA 1
ATOM 12067 C C . THR D 1 381 ? 3.613 6.100 2.010 1.00 22.67 381 THR D C 1
ATOM 12068 O O . THR D 1 381 ? 2.824 6.674 1.257 1.00 22.64 381 THR D O 1
ATOM 12072 N N . VAL D 1 382 ? 3.846 4.780 1.982 1.00 22.89 382 VAL D N 1
ATOM 12073 C CA . VAL D 1 382 ? 3.091 3.851 1.114 1.00 22.51 382 VAL D CA 1
ATOM 12074 C C . VAL D 1 382 ? 2.312 2.849 1.984 1.00 23.22 382 VAL D C 1
ATOM 12075 O O . VAL D 1 382 ? 2.882 2.229 2.876 1.00 23.31 382 VAL D O 1
ATOM 12079 N N . VAL D 1 383 ? 1.002 2.741 1.746 1.00 23.40 383 VAL D N 1
ATOM 12080 C CA . VAL D 1 383 ? 0.142 1.820 2.462 1.00 23.43 383 VAL D CA 1
ATOM 12081 C C . VAL D 1 383 ? 0.036 0.545 1.637 1.00 23.47 383 VAL D C 1
ATOM 12082 O O . VAL D 1 383 ? -0.365 0.565 0.467 1.00 22.61 383 VAL D O 1
ATOM 12086 N N . LEU D 1 384 ? 0.428 -0.555 2.266 1.00 23.90 384 LEU D N 1
ATOM 12087 C CA . LEU D 1 384 ? 0.499 -1.856 1.633 1.00 24.71 384 LEU D CA 1
ATOM 12088 C C . LEU D 1 384 ? -0.541 -2.787 2.229 1.00 25.66 384 LEU D C 1
ATOM 12089 O O . LEU D 1 384 ? -0.868 -2.705 3.420 1.00 26.04 384 LEU D O 1
ATOM 12094 N N . ARG D 1 385 ? -1.068 -3.662 1.382 1.00 26.49 385 ARG D N 1
ATOM 12095 C CA . ARG D 1 385 ? -1.897 -4.754 1.837 1.00 27.17 385 ARG D CA 1
ATOM 12096 C C . ARG D 1 385 ? -1.150 -6.023 1.518 1.00 26.72 385 ARG D C 1
ATOM 12097 O O . ARG D 1 385 ? -0.716 -6.223 0.384 1.00 26.28 385 ARG D O 1
ATOM 12105 N N . SER D 1 386 ? -0.999 -6.866 2.532 1.00 26.30 386 SER D N 1
ATOM 12106 C CA . SER D 1 386 ? -0.357 -8.150 2.382 1.00 26.18 386 SER D CA 1
ATOM 12107 C C . SER D 1 386 ? -1.221 -9.070 1.524 1.00 26.46 386 SER D C 1
ATOM 12108 O O . SER D 1 386 ? -2.433 -8.838 1.340 1.00 26.57 386 SER D O 1
ATOM 12111 N N . MET D 1 387 ? -0.586 -10.114 1.015 1.00 26.17 387 MET D N 1
ATOM 12112 C CA . MET D 1 387 ? -1.261 -11.129 0.249 1.00 27.22 387 MET D CA 1
ATOM 12113 C C . MET D 1 387 ? -1.227 -12.437 1.049 1.00 28.53 387 MET D C 1
ATOM 12114 O O . MET D 1 387 ? -0.280 -12.659 1.822 1.00 27.99 387 MET D O 1
ATOM 12119 N N . PRO D 1 388 ? -2.273 -13.282 0.907 1.00 29.46 388 PRO D N 1
ATOM 12120 C CA . PRO D 1 388 ? -2.312 -14.506 1.712 1.00 30.50 388 PRO D CA 1
ATOM 12121 C C . PRO D 1 388 ? -1.255 -15.507 1.264 1.00 30.96 388 PRO D C 1
ATOM 12122 O O . PRO D 1 388 ? -0.936 -15.584 0.078 1.00 30.99 388 PRO D O 1
ATOM 12126 N N . LEU D 1 389 ? -0.696 -16.244 2.213 1.00 31.98 389 LEU D N 1
ATOM 12127 C CA . LEU D 1 389 ? 0.235 -17.313 1.877 1.00 33.29 389 LEU D CA 1
ATOM 12128 C C . LEU D 1 389 ? -0.415 -18.663 2.159 1.00 34.92 389 LEU D C 1
ATOM 12129 O O . LEU D 1 389 ? -0.900 -18.904 3.271 1.00 34.91 389 LEU D O 1
ATOM 12134 N N . HIS D 1 390 ? -0.436 -19.524 1.144 1.00 36.51 390 HIS D N 1
ATOM 12135 C CA . HIS D 1 390 ? -0.926 -20.893 1.301 1.00 38.73 390 HIS D CA 1
ATOM 12136 C C . HIS D 1 390 ? 0.238 -21.883 1.285 1.00 38.95 390 HIS D C 1
ATOM 12137 O O . HIS D 1 390 ? 0.825 -22.145 0.236 1.00 39.43 390 HIS D O 1
ATOM 12144 N N . HIS D 1 391 ? 0.573 -22.417 2.453 1.00 39.24 391 HIS D N 1
ATOM 12145 C CA . HIS D 1 391 ? 1.591 -23.458 2.559 1.00 39.52 391 HIS D CA 1
ATOM 12146 C C . HIS D 1 391 ? 0.936 -24.821 2.313 1.00 40.12 391 HIS D C 1
ATOM 12147 O O . HIS D 1 391 ? 1.591 -25.767 1.885 1.00 40.52 391 HIS D O 1
#

B-factor: mean 28.59, std 10.46, range [8.78, 99.54]

CATH classification: 3.40.47.10 (+1 more: 3.40.47.10)

InterPro domains:
  IPR001099 Chalcone/stilbene synthase, N-terminal [PF00195] (7-228)
  IPR011141 Polyketide synthase, type III [PIRSF000451] (6-386)
  IPR011141 Polyketide synthase, type III [PTHR11877] (5-387)
  IPR012328 Chalcone/stilbene synthase, C-terminal [PF02797] (238-388)
  IPR016039 Thiolase-like [G3DSA:3.40.47.10] (1-235)
  IPR016039 Thiolase-like [G3DSA:3.40.47.10] (236-388)
  IPR016039 Thiolase-like [SSF53901] (1-232)
  IPR016039 Thiolase-like [SSF53901] (215-386)

Organism: Curcuma longa (NCBI:txid136217)

=== Feature glossary ===
Reading guide. The protein is described through the following features:

Foldseek 3Di. A 3Di character summarizes, for each residue, the relative orientation of the Cα frame of its nearest spatial neighbor. Because it encodes fold topology rather than chemistry, 3Di alignments detect remote structural similarity that sequence alignment misses.

Contact-map, Ramachandran, and PAE plots. Plot images: a contact map (which residues are close in 3D, as an N×N binary image), a Ramachandran scatter (backbone torsion angles, revealing secondary-structure composition at a glance), and — for AlphaFold structures — a PAE heatmap (pairwise prediction confidence).

Radius of gyration, Cα contacts, bounding box. Radius of gyration (Rg) is the root-mean-square distance of Cα atoms from their centroid — a single number for overall size and compactness. A globular domain of N residues has Rg ≈ 2.2·N^0.38 Å; an extended or disordered chain has a much larger Rg. The Cα contact count is the number of residue pairs whose Cα atoms are within 8 Å and are more than four positions apart in sequence — a standard proxy for tertiary packing density. The bounding box is the smallest axis-aligned box enclosing all Cα atoms.

Secondary structure (8-state, DSSP). Eight-state secondary structure (DSSP): H is the canonical α-helix, G the tighter 3₁₀-helix, I the wider π-helix; E/B are β-structure, T and S are turns and bends, and '-' is everything else. DSSP derives these from the pattern of main-chain N–H···O=C hydrogen bonds, not from the sequence.

B-factor. B-factor (Debye–Waller factor) reflects atomic displacement in the crystal lattice. It is an experimental observable (units Å²), not a prediction; low values mean the atom is pinned down, high values mean it moves or is heterogeneous across the crystal.

pLDDT. pLDDT is the predicted lDDT-Cα score: AlphaFold's confidence that the local environment of each residue (all inter-atomic distances within 15 Å) is correctly placed. It is a per-residue number between 0 and 100, with higher meaning more reliable.

Nearest PDB structures. Nearest PDB neighbors are the top structural matches found by Foldseek when searching this structure against the entire Protein Data Bank. Each hit reports a TM-score (0 to 1; >0.5 almost always implies the same fold) and an E-value. These are *structural* homologs — they may share no detectable sequence similarity.

Solvent-accessible surface area. Accessible surface area quantifies burial. A residue with SASA near zero is packed into the hydrophobic core; one with SASA >100 Å² sits on the surface. Computed here via the Shrake–Rupley numerical algorithm with a 1.4 Å probe.

Rendered structure images. Structure images are PyMOL renders from six orthogonal camera directions. Cartoon representation draws helices as coils and strands as arrows; sticks shows the backbone as bonds; surface shows the solvent-excluded envelope. Rainbow coloring maps sequence position to hue (blue→red, N→C); chain coloring assigns a distinct color per polypeptide.

Backbone torsions (φ/ψ). φ (phi) and ψ (psi) are the two rotatable backbone dihedrals per residue: φ is the C(i-1)–N–Cα–C torsion, ψ is the N–Cα–C–N(i+1) torsion, both in degrees on (−180°, 180°]. α-helical residues cluster near (−60°, −45°); β-strand residues near (−120°, +130°). A Ramachandran plot is simply a scatter of (φ, ψ) for every residue.

Predicted aligned error. Predicted Aligned Error (PAE) is an AlphaFold confidence matrix: entry (i, j) is the expected error in the position of residue j, in ångströms, when the prediction is superimposed on the true structure at residue i. Low PAE within a block of residues means that block is internally rigid and well-predicted; high PAE between two blocks means their relative placement is uncertain even if each block individually is confident.

mmCIF coordinates. Structure coordinates are given as an mmCIF _atom_site loop: one row per atom with element, residue name, chain id, sequence number, and x/y/z position in Å. Only the four main-chain atoms per residue are included here; side chains are omitted to keep the record compact.

InterPro / GO / CATH / organism. Database cross-references. InterPro integrates a dozen domain/family signature databases into unified entries with residue-range hits. GO terms attach function/process/location labels with evidence codes. CATH codes position the fold in a four-level structural taxonomy. Organism is the NCBI-taxonomy species name.

Secondary structure (3-state, P-SEA). SS3 is a coarse helix/strand/coil call (letters a/b/c) made by the P-SEA algorithm from inter-Cα distances and dihedrals. It is less detailed than DSSP but needs only Cα positions.

Sequence. Sequence gives the chain of amino acids in standard one-letter code (A=alanine, C=cysteine, …, Y=tyrosine), read N→C. It is the only feature that is directly encoded by the gene; all structural features are derived from the folded form of this sequence.